Protein AF-0000000084336434 (afdb_homodimer)

pLDDT: mean 89.18, std 9.83, range [26.98, 98.44]

Solvent-accessible surface area (backbone atoms only — not comparable to full-atom values): 101647 Å² total; per-residue (Å²): 131,84,76,72,73,65,65,37,73,30,34,30,36,34,20,30,54,69,75,63,40,48,35,52,65,27,35,35,30,39,64,98,49,93,48,71,28,55,20,38,80,71,3,38,37,67,39,72,44,34,74,69,35,39,32,35,38,39,36,95,65,27,41,68,45,74,46,64,35,47,93,82,30,60,52,74,45,62,33,37,62,37,70,54,70,54,69,39,72,38,74,53,78,98,44,69,39,38,48,72,74,50,43,51,51,70,38,68,45,50,32,70,65,44,68,70,46,94,60,81,31,46,65,64,57,44,46,40,62,31,62,45,42,45,52,36,52,46,37,50,48,51,79,53,63,68,48,47,32,39,66,53,76,59,48,71,39,72,39,56,45,29,39,25,50,70,86,42,74,54,88,74,77,51,70,68,44,63,52,89,44,40,40,34,37,33,35,26,68,36,31,54,44,18,35,80,68,30,50,55,19,58,31,14,30,40,36,36,36,58,52,64,33,31,52,70,53,57,38,38,38,40,41,38,38,41,29,44,30,47,55,68,84,76,82,63,52,47,50,24,39,58,44,24,48,50,52,50,48,40,24,69,72,68,64,75,58,81,74,60,77,70,42,78,44,25,86,76,50,51,66,45,60,51,54,70,71,38,49,34,69,18,44,35,40,39,42,35,44,34,40,27,20,24,34,85,45,27,22,28,20,41,36,43,35,42,39,42,31,40,31,37,44,64,71,23,22,24,34,39,39,39,41,38,39,29,42,37,34,43,64,43,98,42,32,36,37,41,38,41,39,38,37,25,41,36,42,47,41,54,79,66,57,84,35,45,54,41,55,47,59,32,47,58,22,49,31,72,39,29,87,88,36,52,39,73,60,46,96,87,71,49,58,20,31,41,36,71,77,48,63,46,38,36,85,54,77,42,66,67,56,51,50,72,57,41,47,78,48,44,37,39,43,37,40,38,40,36,38,36,44,36,37,46,79,49,92,43,31,34,42,36,43,38,43,34,41,42,38,38,40,39,47,35,38,40,36,38,53,55,45,57,61,54,34,74,73,70,71,37,90,51,94,46,38,47,18,37,42,33,42,38,39,36,41,34,48,30,43,38,46,34,42,37,41,33,41,44,52,73,58,93,55,36,37,42,40,37,38,37,37,41,40,40,36,41,41,39,40,39,41,40,36,37,37,26,26,49,45,92,47,79,88,65,74,43,58,56,52,34,40,80,69,46,50,40,32,44,72,50,72,49,41,37,42,35,41,38,38,36,42,36,39,35,42,66,83,31,41,37,40,38,40,36,41,30,37,43,31,37,64,56,30,28,89,94,36,28,63,50,76,28,48,24,33,25,35,26,40,32,52,32,66,35,86,91,38,52,79,43,68,65,51,56,38,35,34,39,29,34,34,34,20,32,22,38,25,73,60,83,59,64,80,54,52,25,40,68,37,72,38,46,47,44,57,90,88,40,95,50,37,47,45,49,64,56,94,82,39,78,36,85,27,73,36,83,74,38,57,53,29,59,78,36,58,67,17,38,34,38,28,39,39,43,36,39,41,39,23,26,68,77,53,31,33,33,41,38,40,36,40,42,38,40,36,23,35,31,38,68,42,74,38,77,42,64,67,86,76,75,35,68,49,37,65,37,65,34,29,31,28,37,23,35,37,41,32,35,36,40,37,35,48,49,70,80,49,82,45,35,35,40,33,43,36,40,26,37,23,37,47,45,54,26,27,71,43,51,48,98,87,37,68,58,46,60,40,56,43,39,50,82,70,50,49,37,69,58,39,77,55,48,14,41,23,38,61,70,30,38,72,20,14,27,26,24,35,46,61,75,31,35,34,80,39,63,66,60,51,50,52,43,17,51,52,5,25,73,67,30,69,92,54,39,37,27,69,48,91,79,64,50,56,22,33,54,32,66,46,49,68,74,70,65,41,40,44,53,82,82,25,44,40,79,63,47,40,40,59,40,46,30,37,31,13,40,37,41,38,34,33,48,69,52,34,38,41,39,37,34,32,36,36,41,35,70,14,27,25,44,33,50,46,56,49,48,28,68,29,40,29,32,65,76,51,73,24,51,29,23,32,21,41,68,40,74,76,41,30,22,42,97,90,37,81,32,61,82,35,42,40,82,43,72,52,41,82,78,66,54,60,70,39,42,33,44,84,41,50,38,56,31,30,34,41,28,38,50,33,39,36,44,35,41,40,58,57,56,80,62,28,54,74,69,70,28,63,40,43,33,40,34,41,36,36,25,44,73,49,68,52,58,79,43,84,66,89,52,62,77,51,22,53,42,53,13,30,25,72,81,80,61,47,67,72,36,58,25,47,32,38,34,18,54,36,46,24,52,47,58,74,47,34,34,46,34,45,34,40,38,40,32,61,134,81,75,72,72,66,65,38,71,30,32,30,36,34,20,30,55,71,75,63,41,48,37,52,64,28,36,34,29,38,64,98,48,96,49,70,28,55,19,36,82,71,2,37,34,67,40,72,42,34,74,67,34,39,32,37,37,40,37,94,65,28,42,68,45,71,47,63,34,47,94,82,29,60,51,72,46,62,34,38,60,38,72,54,70,53,70,37,71,40,76,53,79,98,43,70,40,39,50,73,72,50,44,51,51,69,39,67,42,49,32,71,65,45,68,70,47,96,60,83,31,45,64,64,58,45,45,41,63,32,62,45,42,45,53,36,50,45,37,48,49,52,78,53,62,68,46,48,32,39,68,54,75,61,48,71,40,71,41,57,44,28,38,25,51,71,86,41,76,53,87,73,77,51,70,70,43,63,52,88,45,40,41,34,36,34,35,27,68,36,31,54,42,18,37,80,68,30,49,55,20,58,32,15,30,40,37,37,34,57,53,64,33,32,52,69,54,56,37,38,38,40,41,37,36,43,30,42,29,47,55,69,83,75,83,65,54,47,50,23,37,59,44,24,49,50,52,51,50,40,25,68,72,68,63,76,57,82,74,60,77,70,43,78,44,25,84,77,49,50,66,47,61,50,54,70,73,38,47,34,71,18,45,36,40,39,41,34,44,35,42,30,19,24,34,87,44,26,22,27,20,40,35,42,34,42,38,41,31,39,30,36,44,63,74,23,22,25,33,38,40,38,40,38,40,29,41,38,34,43,64,44,98,42,33,37,37,40,38,40,39,39,36,26,42,35,43,47,41,54,80,68,58,84,34,44,55,42,56,48,57,33,48,57,21,47,32,73,39,29,90,89,36,52,37,73,61,46,98,85,69,50,57,19,30,41,35,72,78,47,65,49,37,37,86,55,78,43,66,66,56,51,51,72,58,40,47,79,47,43,35,38,40,38,39,40,39,37,39,36,44,37,37,46,79,48,92,44,30,34,42,35,43,38,43,34,40,45,37,41,39,39,48,34,39,40,37,37,54,55,48,56,61,55,34,73,74,70,70,38,90,54,94,45,39,46,18,36,41,35,41,41,38,36,41,36,47,29,43,38,44,35,43,38,41,33,39,44,51,72,58,92,54,37,34,40,41,38,40,36,36,42,40,40,37,42,42,38,41,37,42,41,37,37,36,25,26,49,45,94,47,79,86,62,74,44,58,54,52,34,38,80,70,46,51,40,33,44,71,51,74,49,42,38,42,35,41,39,39,36,44,36,40,35,42,66,83,30,43,36,40,37,39,37,40,30,36,43,30,38,64,57,31,29,89,94,35,26,62,48,77,30,47,25,34,25,33,25,39,33,54,33,66,35,87,92,38,52,80,42,68,65,51,58,38,35,35,40,29,33,32,34,20,33,22,38,25,73,59,82,60,64,80,55,51,25,39,66,39,72,40,46,47,44,57,90,91,39,94,49,38,48,46,52,64,54,96,84,38,79,36,84,26,73,37,82,75,38,58,54,29,60,77,36,57,67,17,39,33,36,27,38,39,43,36,39,41,39,24,26,68,76,55,30,34,34,41,38,41,37,41,41,40,39,36,23,36,32,38,68,42,74,39,77,41,64,68,86,74,76,36,68,49,38,62,36,64,34,29,30,28,36,21,34,37,43,31,35,38,39,38,36,48,48,70,80,50,85,47,35,34,40,33,44,37,40,28,37,23,37,48,46,52,29,28,70,44,50,50,98,86,38,68,58,46,59,41,56,43,38,49,83,71,48,49,37,69,58,39,77,55,47,16,42,21,38,61,69,31,38,72,18,13,28,26,25,35,46,61,75,30,35,32,81,39,63,66,60,53,50,52,43,18,51,53,6,25,73,68,30,68,94,55,41,37,26,70,48,91,78,66,50,56,22,32,53,32,66,47,50,68,77,69,66,41,41,44,54,83,83,24,43,40,79,64,50,38,41,58,41,47,32,36,31,14,38,36,40,38,35,33,48,70,52,33,37,40,38,39,35,34,36,36,41,35,70,14,28,26,42,34,51,46,57,50,48,27,66,29,40,30,31,64,77,50,71,24,52,28,22,32,22,43,66,39,74,75,41,30,21,42,97,91,38,80,31,61,80,35,44,40,83,44,72,51,42,82,77,68,54,60,69,37,43,33,45,83,40,50,38,55,31,30,35,42,28,39,50,32,38,36,45,33,40,39,59,57,55,80,62,28,53,75,68,70,30,64,42,44,32,42,35,41,36,35,25,45,73,47,68,51,59,77,42,85,67,89,53,63,77,51,22,55,42,54,12,31,26,73,81,80,60,48,67,73,35,59,26,47,30,38,33,18,52,36,45,26,51,49,58,77,48,34,34,46,32,47,36,41,40,39,31,62

Secondary structure (DSSP, 8-state):
-------EEEEEEEEETTT--B-TT-EEEETTSS-EEE--TTSEEEEEE-TTPEEEEEETTEEEEEEE--TT-B--EEE-B---GGG-EEE-SSSEEEGGG--S-EEEEEHHHHHTS--SSGGGGGTTTSTTEEEEES--STT--EEEEESS---SS--PPEEEETTEEESS-STTS-GGGEEEEEEE-SHHHHGGGGGGGTT-EEEEEE----SSEEEEEEEEEEEEEPPPPPP-B--HHHHHHHHHHHHHHHS-----GGGG-GGGSPP--HHHHHB--EEEEEEEEEEEEE-SSEEEEEEEEEEEEE-SBTT-EEEEEEEEEEEEEEEETTEEEEEEEEEEEEEEE-TT-TT-TTHHHHS-S-----TT-SSSB-TTS-B----SSSTTTTT---HHHHHHH-EEEEEEEEEEEEEEEEEEEETTEEEEEEEEEEEEEEEEEEEE----HHHHHH----TTSS-EEEEEEEEEEEEEEEEEEEEEEEETTEEEEEEEEEEEEEEEEEEEEEEEE--S-TT---GGG-EEEEEEEEEEEEEEEEEEEEEEEEETTTEEEEEEEEEEEETTS-TTSSEEEEEEEEEEE-GGGSTTTTT-SSEEEEEEEEEEEEEEE-TTPPTTTTS-EEE-BB-TTSTTB--EEETTEEE---EEEE---TT---EEEEEEEEEEEEEEGGGTEEEEEEEEEEEEEEEEEEEE--GGGT-SEEEEEEEEEEEEEEEEEEEEEEE-SSSEEEEEEEEEEE-EEEEEE--SS-SEEE-SEE-TT--STT-S--BEEETTS-TT-EEEBPEEEE---HHHHHHHHHHHHHH-TTS--SS-TT--TTSEEE--SSSSSS--GGG-EEEE-SS-SEEEEEEEEEEETTEEEEEEEEEEES-EEE-HHHHHHT-SBPTTSS-B---BHHHHHH--BTTB--SSSPPP-S-HHHH-TTSSBGGGEEE--EEEEEEEEEEEEPPHHHHHTTT-SEEEEEEEEES--EEE---SS-S---EEEEEETTT--SSEEEEEEETB-SSPPPP--EEEEEEEEE-/-------EEEEEEEEETTT--B-TT-EEEETTSS-EEE--TTSEEEEEE-TTPEEEEEETTEEEEEEE--TT-B--EEEPB---GGG-EEE-SSSEEEGGG--S-EEEEEHHHHHTS--SSGGGGGTTTSTTEEEEES--STT--EEEEESS---SS--PPEEEETTEEESS-STTS-GGGEEEEEEE-SHHHHGGGGGGGTT-EEEEEE----SSEEEEEEEEEEEEEPPPP---B--HHHHHHHHHHHHHHHS-----GGGG-GGGSPP--HHHHHB--EEEEEEEEEEEEE-SSEEEEEEEEEEEEE-SBTT-EEEEEEEEEEEEEEEETTEEEEEEEEEEEEEEE-TT-TT-TTHHHHS-S-----TT-SSSB-TTS-B----SSSTTTTT---HHHHHHH-EEEEEEEEEEEEEEEEEEEETTEEEEEEEEEEEEEEEEEEEE----HHHHHH----TTSS-EEEEEEEEEEEEEEEEEEEEEEEETTEEEEEEEEEEEEEEEEEEEEEEEE--S-TT---GGG-EEEEEEEEEEEEEEEEEEEEEEEEETTTEEEEEEEEEEEETTS-TTSSEEEEEEEEEEE-GGGSTTTTT-SSEEEEEEEEEEEEEEE-TTPPTTTTS-EEE-BB-TTSTTB--EEETTEEE---EEEE---TT---EEEEEEEEEEEEEEGGGTEEEEEEEEEEEEEEEEEEEE--GGGT-SEEEEEEEEEEEEEEEEEEEEEEE-SSSEEEEEEEEEEE-EEEEEE--SS-SEEE-SEE-TT--STT-S--BEEETTS-TT-EEEB-EEEE---HHHHHHHHHHHHHH-TTS--SS-TT--TTSEEE--SSSSSS--GGG-EEEE-SS-SEEEEEEEEEEETTEEEEEEEEEEES-EEE-HHHHHHT-SBPTTSS-B---BHHHHHH--BTTB--SSSPPP-S-HHHH-TTSSBGGGEEE--EEEEEEEEEEEEPPHHHHHTTT-SEEEEEEEEES--EEE---SS-S---EEEEEETTT--SSEEEEEEETB-SSPPPP--EEEEEEEEE-

Radius of gyration: 41.26 Å; Cα contacts (8 Å, |Δi|>4): 5924; chains: 2; bounding box: 124×119×95 Å

Sequence (2086 aa):
MFGYAQNGKVTGKVTDTEKGLPLPGVTVKVQGAGDIAITDVNGAFSIKAAPNSKLSFSFIGFTTQEATVGASGIVNIKLAPDTKSLSEVVVVGYGTTKRKDLTGSVASVSAAQIEQVPVTSVDQALQGRAAGVQVVNNDGAPGNGVTVVIRGVGSFGTSDPLYVVDGYPITGGLNNINPSDIASIDVLKDASATAIYGVRAANGVVIVTTKKGKRDGVQISFDSYASLQAKPKKYKVLNAQQWATLANEDHATEGTFTELPEWSNPSALTNVDWQDEVYRTGLKQNYNLAIRGGNEKVQSAVSIGYYDQKGIVLGSYYKRFNMSANVDYSVAKWLKSSTSTKYSRQDQNNPFGTGSLQQLTELIPTITGNKLTNLAKDGNGNYGFYNPVNIYTKSWNNPLYTIEQNDYKNLNNYFLGNTSLEATIIDGLKIKTNAGINVSDFSGYFFQPEDDRSSDQYGLGGANQLSQYSQSANNTFEYLWENTISYDKTFGKHAISFVGGVSQQENTYRIIGGAGNNLPSNGIRDLGQVQNLTAYGSQVTYSLASQFGRLSYKFDDRYLITGTVRRDGSSKFDKGHQYGVFPSAAVAWRAKQESFLKNVDWLSDLKFRGGWGEVGNQGNTGNFQYAALYSSGGGASTSTNVGYPFGKVYQPGVALTQLENPNLKWETDQQTDIGMDIAFLHGDLTFTADYYNKKSKDFLLAVQTPNQTGFAYQTQNVGSIDNKGFEFSLNYHHQANKDFNYGVGLNITTVSNKLLSVSRASTYVDNLVTLTSLTATGWSNFSRTNIGQPIGEFFGYKSLGIFQSQAQINALNASAAAKNPSNPYYQNSTTQPGDRYFADTNGDGQVTASDRVSLGSPLPKFYGGLTLDASYKAFDFNAYFYGTYGNKIFNYQQRMMESFQAPGFVGVENVGLDYYQNHWTPTNPSNRYARVTYNDDVSGNNVASSVYVENGSYLRLKNFTVGYTLPSVFTKKISLSKVRFYVSGQNLFTITKYSGLDPEIGTGAGTNTTTGATSQASATASGIDQGNYANTKFYTLGVNVTFMFGYAQNGKVTGKVTDTEKGLPLPGVTVKVQGAGDIAITDVNGAFSIKAAPNSKLSFSFIGFTTQEATVGASGIVNIKLAPDTKSLSEVVVVGYGTTKRKDLTGSVASVSAAQIEQVPVTSVDQALQGRAAGVQVVNNDGAPGNGVTVVIRGVGSFGTSDPLYVVDGYPITGGLNNINPSDIASIDVLKDASATAIYGVRAANGVVIVTTKKGKRDGVQISFDSYASLQAKPKKYKVLNAQQWATLANEDHATEGTFTELPEWSNPSALTNVDWQDEVYRTGLKQNYNLAIRGGNEKVQSAVSIGYYDQKGIVLGSYYKRFNMSANVDYSVAKWLKSSTSTKYSRQDQNNPFGTGSLQQLTELIPTITGNKLTNLAKDGNGNYGFYNPVNIYTKSWNNPLYTIEQNDYKNLNNYFLGNTSLEATIIDGLKIKTNAGINVSDFSGYFFQPEDDRSSDQYGLGGANQLSQYSQSANNTFEYLWENTISYDKTFGKHAISFVGGVSQQENTYRIIGGAGNNLPSNGIRDLGQVQNLTAYGSQVTYSLASQFGRLSYKFDDRYLITGTVRRDGSSKFDKGHQYGVFPSAAVAWRAKQESFLKNVDWLSDLKFRGGWGEVGNQGNTGNFQYAALYSSGGGASTSTNVGYPFGKVYQPGVALTQLENPNLKWETDQQTDIGMDIAFLHGDLTFTADYYNKKSKDFLLAVQTPNQTGFAYQTQNVGSIDNKGFEFSLNYHHQANKDFNYGVGLNITTVSNKLLSVSRASTYVDNLVTLTSLTATGWSNFSRTNIGQPIGEFFGYKSLGIFQSQAQINALNASAAAKNPSNPYYQNSTTQPGDRYFADTNGDGQVTASDRVSLGSPLPKFYGGLTLDASYKAFDFNAYFYGTYGNKIFNYQQRMMESFQAPGFVGVENVGLDYYQNHWTPTNPSNRYARVTYNDDVSGNNVASSVYVENGSYLRLKNFTVGYTLPSVFTKKISLSKVRFYVSGQNLFTITKYSGLDPEIGTGAGTNTTTGATSQASATASGIDQGNYANTKFYTLGVNVTF

InterPro domains:
  IPR000531 TonB-dependent receptor-like, beta-barrel [PF00593] (378-839)
  IPR008969 Carboxypeptidase-like, regulatory domain superfamily [SSF49464] (7-89)
  IPR012910 TonB-dependent receptor, plug domain [PF07715] (99-205)
  IPR023996 TonB-dependent outer membrane protein, SusC/RagA [TIGR04056] (9-1043)
  IPR023997 TonB-dependent outer membrane protein SusC/RagA, conserved site [TIGR04057] (181-211)
  IPR036942 TonB-dependent receptor-like, beta-barrel domain superfamily [G3DSA:2.40.170.20] (279-790)
  IPR037066 TonB-dependent receptor, plug domain superfamily [G3DSA:2.170.130.10] (81-216)
  IPR039426 TonB-dependent receptor-like [PS52016] (98-1043)

Foldseek 3Di:
DPPPQFFDKAKEFEAAPQFRATDFQWWKDFVPDPWIWTAHNRRMTITTGGQQTKIWTDDPQWDIDIDGQHPVRYDYYHTYRCPFQQQDWDDFAPDIDGNLFDQFDKDKDFLVQLVQDPDQFQLVSCDFRGWQWHWFFFFPFPLGDIAIFGQDDFFFFHLHAFEAEQNRGDDDGRSQPDSNFWGMKMKGHFCQRQPSVFARHLRTYIYTYGDKADAADKKKKKWKWKKKFDWFDDFFFDWQLLLLVQLVVQCVVVVPRDDDPVSVPSVPFDFAQLSVVFFAMKMKIKIKMKMWYHHDFKTKIKMWMWIKIDHRTQLWIKIKIKIKMKMKGPPDPFKIKIKIKMKMKMKTDDQQPFLRQLLSRWANRWFPQQPVDGYCADPVGDGGAHNCPDQFGNPDGRVVCSSVQKDKTKMKMKMKIKMKMWGHPDVQKIKMKIKIKIKMKIWMKIKHCADCRCCVPPVDDDPRRKIKMKIKMKMKIKMKIKIKIWGWDDDDQKTKIKMKIKMKMKMKMKMKMKMAIHAVHRVDHDLVRHPPMDIDIDMDMKMKIKIKMKMWMGGNSFKIKIKMKMKMAIQQAAPPARIDIKIKMKIKGWPCVDPVNVPPAQWQTKMKMKMKIKHWYPAPDDGPLQDFDKDLFDDPPDPRFPWDDDVNRTDGDIDTAHDHRNPDHIKMKIKIKIKMWTAGPNSQKIKIKMKMKIKIFQHWDWDQDPCVVVAGTGIGRWFMKMKIWMKMKIKGKDDPDSFKIKIKIKIKIFIDIFTATGDPVDFKDWNQFADPLQQAPQPRTQAIHGGGGHAQFGKFWAWPFWAAAPVVQVVLLCQLCVQPVVRSGQEAPPAGGQAIHTDQCPPSSHDDSVNMDGQFAQDFRMWHKMKIWMGGHQKIKIWIKIKTFRGKAQEVSQLSQQAQEDGNGQHGTIHGPVLSVQRDDNVRHTRQHGHYHRCCVRRVRRHNYNSRIGTLIKMFRAKIKMKGKDDCVVQVVVPWRIKMKMKMKGRPDMDDPDPDRHSSHAWFWAARPRPRDGRGTTPNRTRYNSPRHDDGMMIMIMMMTMD/DPPPQFFDKAKEFEAAPQQRATDFQWWKDFPPDPWIWTAHNRRMTITTGGQQTKIWTDDVQWDIDIDGQHPVRYDYYHTYRCPFQQQDWDDFAPDIDGNLFDQFDKDKDFLVQLVQDPDQFQLVSCDFRGWQWHWFFFFPFPLGDIAIFGQDDFFFFHLHAFEAEQNRGDDDGRSQPDSNFWGMKMKGHFCQRQVSVFARHLRTYIYTYGDKADAADKKKWKWKWKKKFDWFDDFFFDWQLLLLVQLVVQCVVVVPRDDDPVSVPSVPFDFAQLSVVFFAMKMKIKIKMKMWYHHPFKTKIKMWMWIKIDHRTQLWIKIKIKIKMKMKGPPDPFKIKIKIKMKMKMKTDDQQPFLRQLLSRWANRWFPQQPVDGYCADPVGDGGAHNCPDQFGNPDGRVVCSSVQKDKTKMKMKMKIKMKMWGHPDVQKIKMKIKIKIKMKIWMKIKHCADCRCCVPPVDDDPRRKIKMKIKMKMKIKMKIKIKIWGWDDDDQKTKIKMKIKMKMKMKMKMKMKMAIHAVHRVDHDLVRHPPMDIDIDMDMKMKIKIKMKMWMGGNSFKIKIKMKMKMAIQQAAPPARIDIKIKMKIKGWPCVDPVNVPPAQWQTKMKMKMKIKHWYPAPDDGPLQHFDKDLFDDPPDPRFPWDDDVNRTDGDIDGAHDHHNPAHIKMKIKIKIKMWTAGPNSQKIKIKMKMKIKIFQHWDWDQDPCVVVAGTGIGRWFMKMKIWMKMKIKGKDDPDSFKIKIKIKIKIFIDIFTATGHPVDQKDWNQFADPLQQAPQPRTQAIHGGGGHAQFGKFWAWPFWAAAPVVQVVLLCQLCVQPVVRSGQEAPPAGGQAIDTDQCPPSSHDDSVNMDGQFAQDFRMWHKMKIWMGGHQKIKIWIKIKTFRGKAQEVSQLSQQAQEDGNGQHGTIHGPVLSVQRDDNVRHTRQHGHYHRCCVRRVRRHNYNSRIGTLIKMFRAKIKMKGKDDCVVQVVVPWRIKMKMKMKGRPDMDDPDPDRHSSHAWFWAARPRPRDGRGTTPNRTRYNSPRHDDGMMIMIMMMTMD

Structure (mmCIF, N/CA/C/O backbone):
data_AF-0000000084336434-model_v1
#
loop_
_entity.id
_entity.type
_entity.pdbx_description
1 polymer 'TonB-dependent receptor plug domain-containing protein'
#
loop_
_atom_site.group_PDB
_atom_site.id
_atom_site.type_symbol
_atom_site.label_atom_id
_atom_site.label_alt_id
_atom_site.label_comp_id
_atom_site.label_asym_id
_atom_site.label_entity_id
_atom_site.label_seq_id
_atom_site.pdbx_PDB_ins_code
_atom_site.Cartn_x
_atom_site.Cartn_y
_atom_site.Cartn_z
_atom_site.occupancy
_atom_site.B_iso_or_equiv
_atom_site.auth_seq_id
_atom_site.auth_comp_id
_atom_site.auth_asym_id
_atom_site.auth_atom_id
_atom_site.pdbx_PDB_model_num
ATOM 1 N N . MET A 1 1 ? 69.5 30.953 -20.438 1 26.98 1 MET A N 1
ATOM 2 C CA . MET A 1 1 ? 69.562 30.141 -19.219 1 26.98 1 MET A CA 1
ATOM 3 C C . MET A 1 1 ? 68.25 30.109 -18.484 1 26.98 1 MET A C 1
ATOM 5 O O . MET A 1 1 ? 67.938 31.031 -17.734 1 26.98 1 MET A O 1
ATOM 9 N N . PHE A 1 2 ? 67.25 29.656 -19.125 1 31.67 2 PHE A N 1
ATOM 10 C CA . PHE A 1 2 ? 65.875 29.438 -18.656 1 31.67 2 PHE A CA 1
ATOM 11 C C . PHE A 1 2 ? 65.875 28.531 -17.438 1 31.67 2 PHE A C 1
ATOM 13 O O . PHE A 1 2 ? 66.25 27.359 -17.531 1 31.67 2 PHE A O 1
ATOM 20 N N . GLY A 1 3 ? 66.25 29.047 -16.25 1 33.75 3 GLY A N 1
ATOM 21 C CA . GLY A 1 3 ? 66.125 28.391 -14.961 1 33.75 3 GLY A CA 1
ATOM 22 C C . GLY A 1 3 ? 64.812 27.703 -14.773 1 33.75 3 GLY A C 1
ATOM 23 O O . GLY A 1 3 ? 63.75 28.344 -14.828 1 33.75 3 GLY A O 1
ATOM 24 N N . TYR A 1 4 ? 64.688 26.469 -15.258 1 39.84 4 TYR A N 1
ATOM 25 C CA . TYR A 1 4 ? 63.594 25.594 -14.914 1 39.84 4 TYR A CA 1
ATOM 26 C C . TYR A 1 4 ? 63.375 25.578 -13.406 1 39.84 4 TYR A C 1
ATOM 28 O O . TYR A 1 4 ? 64.25 25.141 -12.641 1 39.84 4 TYR A O 1
ATOM 36 N N . ALA A 1 5 ? 62.75 26.5 -12.922 1 44 5 ALA A N 1
ATOM 37 C CA . ALA A 1 5 ? 62.281 26.438 -11.539 1 44 5 ALA A CA 1
ATOM 38 C C . ALA A 1 5 ? 61.781 25.047 -11.188 1 44 5 ALA A C 1
ATOM 40 O O . ALA A 1 5 ? 60.875 24.531 -11.852 1 44 5 ALA A O 1
ATOM 41 N N . GLN A 1 6 ? 62.594 24.203 -10.688 1 51.62 6 GLN A N 1
ATOM 42 C CA . GLN A 1 6 ? 62.406 22.828 -10.25 1 51.62 6 GLN A CA 1
ATOM 43 C C . GLN A 1 6 ? 61.188 22.719 -9.336 1 51.62 6 GLN A C 1
ATOM 45 O O . GLN A 1 6 ? 61.062 23.469 -8.367 1 51.62 6 GLN A O 1
ATOM 50 N N . ASN A 1 7 ? 60.125 22.188 -9.781 1 61.62 7 ASN A N 1
ATOM 51 C CA . ASN A 1 7 ? 58.938 21.828 -8.992 1 61.62 7 ASN A CA 1
ATOM 52 C C . ASN A 1 7 ? 59.344 21.031 -7.754 1 61.62 7 ASN A C 1
ATOM 54 O O . ASN A 1 7 ? 60.031 20 -7.859 1 61.62 7 ASN A O 1
ATOM 58 N N . GLY A 1 8 ? 59.406 21.703 -6.555 1 73.31 8 GLY A N 1
ATOM 59 C CA . GLY A 1 8 ? 59.656 21 -5.309 1 73.31 8 GLY A CA 1
ATOM 60 C C . GLY A 1 8 ? 58.406 20.453 -4.66 1 73.31 8 GLY A C 1
ATOM 61 O O . GLY A 1 8 ? 57.281 20.828 -5.051 1 73.31 8 GLY A O 1
ATOM 62 N N . LYS A 1 9 ? 58.625 19.531 -3.799 1 78.69 9 LYS A N 1
ATOM 63 C CA . LYS A 1 9 ? 57.562 18.969 -2.973 1 78.69 9 LYS A CA 1
ATOM 64 C C . LYS A 1 9 ? 57.094 19.953 -1.907 1 78.69 9 LYS A C 1
ATOM 66 O O . LYS A 1 9 ? 57.906 20.422 -1.1 1 78.69 9 LYS A O 1
ATOM 71 N N . VAL A 1 10 ? 55.906 20.375 -2.025 1 82.88 10 VAL A N 1
ATOM 72 C CA . VAL A 1 10 ? 55.281 21.234 -1.03 1 82.88 10 VAL A CA 1
ATOM 73 C C . VAL A 1 10 ? 54.375 20.406 -0.132 1 82.88 10 VAL A C 1
ATOM 75 O O . VAL A 1 10 ? 53.531 19.625 -0.621 1 82.88 10 VAL A O 1
ATOM 78 N N . THR A 1 11 ? 54.625 20.516 1.176 1 85.06 11 THR A N 1
ATOM 79 C CA . THR A 1 11 ? 53.812 19.812 2.158 1 85.06 11 THR A CA 1
ATOM 80 C C . THR A 1 11 ? 53.156 20.797 3.107 1 85.06 11 THR A C 1
ATOM 82 O O . THR A 1 11 ? 53.594 21.938 3.24 1 85.06 11 THR A O 1
ATOM 85 N N . GLY A 1 12 ? 52.031 20.484 3.609 1 82.44 12 GLY A N 1
ATOM 86 C CA . GLY A 1 12 ? 51.344 21.312 4.582 1 82.44 12 GLY A CA 1
ATOM 87 C C . GLY A 1 12 ? 50.156 20.625 5.211 1 82.44 12 GLY A C 1
ATOM 88 O O . GLY A 1 12 ? 49.875 19.453 4.93 1 82.44 12 GLY A O 1
ATOM 89 N N . LYS A 1 13 ? 49.562 21.344 6.145 1 82.06 13 LYS A N 1
ATOM 90 C CA . LYS A 1 13 ? 48.344 20.891 6.84 1 82.06 13 LYS A CA 1
ATOM 91 C C . LYS A 1 13 ? 47.219 21.906 6.68 1 82.06 13 LYS A C 1
ATOM 93 O O . LYS A 1 13 ? 47.438 23.109 6.742 1 82.06 13 LYS A O 1
ATOM 98 N N . VAL A 1 14 ? 46.156 21.406 6.332 1 81.25 14 VAL A N 1
ATOM 99 C CA . VAL A 1 14 ? 44.938 22.234 6.285 1 81.25 14 VAL A CA 1
ATOM 100 C C . VAL A 1 14 ? 44.062 21.938 7.504 1 81.25 14 VAL A C 1
ATOM 102 O O . VAL A 1 14 ? 43.719 20.797 7.766 1 81.25 14 VAL A O 1
ATOM 105 N N . THR A 1 15 ? 43.781 22.906 8.203 1 77.19 15 THR A N 1
ATOM 106 C CA . THR A 1 15 ? 42.938 22.812 9.383 1 77.19 15 THR A CA 1
ATOM 107 C C . THR A 1 15 ? 41.75 23.766 9.273 1 77.19 15 THR A C 1
ATOM 109 O O . THR A 1 15 ? 41.75 24.688 8.445 1 77.19 15 THR A O 1
ATOM 112 N N . ASP A 1 16 ? 40.656 23.484 9.961 1 68.81 16 ASP A N 1
ATOM 113 C CA . ASP A 1 16 ? 39.531 24.391 10.039 1 68.81 16 ASP A CA 1
ATOM 114 C C . ASP A 1 16 ? 39.844 25.578 10.938 1 68.81 16 ASP A C 1
ATOM 116 O O . ASP A 1 16 ? 40.469 25.438 11.984 1 68.81 16 ASP A O 1
ATOM 120 N N . THR A 1 17 ? 39.438 26.766 10.422 1 64.56 17 THR A N 1
ATOM 121 C CA . THR A 1 17 ? 39.719 27.953 11.203 1 64.56 17 THR A CA 1
ATOM 122 C C . THR A 1 17 ? 39.031 27.891 12.57 1 64.56 17 THR A C 1
ATOM 124 O O . THR A 1 17 ? 39.531 28.453 13.547 1 64.56 17 THR A O 1
ATOM 127 N N . GLU A 1 18 ? 37.844 27.344 12.656 1 54.44 18 GLU A N 1
ATOM 128 C CA . GLU A 1 18 ? 37.031 27.422 13.859 1 54.44 18 GLU A CA 1
ATOM 129 C C . GLU A 1 18 ? 37.5 26.406 14.906 1 54.44 18 GLU A C 1
ATOM 131 O O . GLU A 1 18 ? 37.594 26.734 16.094 1 54.44 18 GLU A O 1
ATOM 136 N N . LYS A 1 19 ? 37.875 25.141 14.586 1 53.88 19 LYS A N 1
ATOM 137 C CA . LYS A 1 19 ? 38.156 24.078 15.547 1 53.88 19 LYS A CA 1
ATOM 138 C C . LYS A 1 19 ? 39.625 23.672 15.508 1 53.88 19 LYS A C 1
ATOM 140 O O . LYS A 1 19 ? 40.062 22.844 16.312 1 53.88 19 LYS A O 1
ATOM 145 N N . GLY A 1 20 ? 40.281 24.156 14.664 1 60.59 20 GLY A N 1
ATOM 146 C CA . GLY A 1 20 ? 41.656 23.797 14.508 1 60.59 20 GLY A CA 1
ATOM 147 C C . GLY A 1 20 ? 41.875 22.344 14.156 1 60.59 20 GLY A C 1
ATOM 148 O O . GLY A 1 20 ? 43 21.812 14.305 1 60.59 20 GLY A O 1
ATOM 149 N N . LEU A 1 21 ? 40.875 21.766 13.859 1 64.44 21 LEU A N 1
ATOM 150 C CA . LEU A 1 21 ? 40.938 20.344 13.539 1 64.44 21 LEU A CA 1
ATOM 151 C C . LEU A 1 21 ? 41.406 20.141 12.102 1 64.44 21 LEU A C 1
ATOM 153 O O . LEU A 1 21 ? 41.094 20.938 11.219 1 64.44 21 LEU A O 1
ATOM 157 N N . PRO A 1 22 ? 42.219 19.031 11.883 1 73.06 22 PRO A N 1
ATOM 158 C CA . PRO A 1 22 ? 42.594 18.734 10.5 1 73.06 22 PRO A CA 1
ATOM 159 C C . PRO A 1 22 ? 41.375 18.5 9.602 1 73.06 22 PRO A C 1
ATOM 161 O O . PRO A 1 22 ? 40.375 17.906 10.031 1 73.06 22 PRO A O 1
ATOM 164 N N . LEU A 1 23 ? 41.312 19.203 8.523 1 72.62 23 LEU A N 1
ATOM 165 C CA . LEU A 1 23 ? 40.25 19.031 7.539 1 72.62 23 LEU A CA 1
ATOM 166 C C . LEU A 1 23 ? 40.625 18 6.492 1 72.62 23 LEU A C 1
ATOM 168 O O . LEU A 1 23 ? 41.438 18.281 5.598 1 72.62 23 LEU A O 1
ATOM 172 N N . PRO A 1 24 ? 40.094 16.859 6.684 1 70 24 PRO A N 1
ATOM 173 C CA . PRO A 1 24 ? 40.344 15.883 5.613 1 70 24 PRO A CA 1
ATOM 174 C C . PRO A 1 24 ? 39.5 16.141 4.371 1 70 24 PRO A C 1
ATOM 176 O O . PRO A 1 24 ? 38.375 16.641 4.477 1 70 24 PRO A O 1
ATOM 179 N N . GLY A 1 25 ? 40.031 15.906 3.07 1 68.75 25 GLY A N 1
ATOM 180 C CA . GLY A 1 25 ? 39.281 15.984 1.837 1 68.75 25 GLY A CA 1
ATOM 181 C C . GLY A 1 25 ? 39.312 17.359 1.188 1 68.75 25 GLY A C 1
ATOM 182 O O . GLY A 1 25 ? 38.562 17.641 0.271 1 68.75 25 GLY A O 1
ATOM 183 N N . VAL A 1 26 ? 40.188 18.266 1.746 1 75.19 26 VAL A N 1
ATOM 184 C CA . VAL A 1 26 ? 40.375 19.562 1.122 1 75.19 26 VAL A CA 1
ATOM 185 C C . VAL A 1 26 ? 41.125 19.406 -0.2 1 75.19 26 VAL A C 1
ATOM 187 O O . VAL A 1 26 ? 42.188 18.781 -0.25 1 75.19 26 VAL A O 1
ATOM 190 N N . THR A 1 27 ? 40.562 19.875 -1.136 1 78.88 27 THR A N 1
ATOM 191 C CA . THR A 1 27 ? 41.25 19.891 -2.426 1 78.88 27 THR A CA 1
ATOM 192 C C . THR A 1 27 ? 42.281 21.016 -2.471 1 78.88 27 THR A C 1
ATOM 194 O O . THR A 1 27 ? 41.969 22.188 -2.301 1 78.88 27 THR A O 1
ATOM 197 N N . VAL A 1 28 ? 43.562 20.641 -2.66 1 82.31 28 VAL A N 1
ATOM 198 C CA . VAL A 1 28 ? 44.688 21.562 -2.844 1 82.31 28 VAL A CA 1
ATOM 199 C C . VAL A 1 28 ? 45.094 21.578 -4.309 1 82.31 28 VAL A C 1
ATOM 201 O O . VAL A 1 28 ? 45.531 20.547 -4.844 1 82.31 28 VAL A O 1
ATOM 204 N N . LYS A 1 29 ? 44.969 22.672 -4.902 1 80.38 29 LYS A N 1
ATOM 205 C CA . LYS A 1 29 ? 45.25 22.797 -6.32 1 80.38 29 LYS A CA 1
ATOM 206 C C . LYS A 1 29 ? 46.344 23.875 -6.551 1 80.38 29 LYS A C 1
ATOM 208 O O . LYS A 1 29 ? 46.281 24.938 -5.945 1 80.38 29 LYS A O 1
ATOM 213 N N . VAL A 1 30 ? 47.406 23.578 -7.41 1 79.19 30 VAL A N 1
ATOM 214 C CA . VAL A 1 30 ? 48.344 24.594 -7.863 1 79.19 30 VAL A CA 1
ATOM 215 C C . VAL A 1 30 ? 47.719 25.453 -8.953 1 79.19 30 VAL A C 1
ATOM 217 O O . VAL A 1 30 ? 47.312 24.938 -10 1 79.19 30 VAL A O 1
ATOM 220 N N . GLN A 1 31 ? 47.531 26.734 -8.609 1 73.19 31 GLN A N 1
ATOM 221 C CA . GLN A 1 31 ? 46.906 27.625 -9.586 1 73.19 31 GLN A CA 1
ATOM 222 C C . GLN A 1 31 ? 47.781 27.734 -10.852 1 73.19 31 GLN A C 1
ATOM 224 O O . GLN A 1 31 ? 48.969 28 -10.766 1 73.19 31 GLN A O 1
ATOM 229 N N . GLY A 1 32 ? 47.188 27.516 -12.008 1 66.31 32 GLY A N 1
ATOM 230 C CA . GLY A 1 32 ? 47.906 27.609 -13.281 1 66.31 32 GLY A CA 1
ATOM 231 C C . GLY A 1 32 ? 48.594 26.312 -13.68 1 66.31 32 GLY A C 1
ATOM 232 O O . GLY A 1 32 ? 49.125 26.203 -14.781 1 66.31 32 GLY A O 1
ATOM 233 N N . ALA A 1 33 ? 48.688 25.328 -12.703 1 64.69 33 ALA A N 1
ATOM 234 C CA . ALA A 1 33 ? 49.25 24.016 -13.031 1 64.69 33 ALA A CA 1
ATOM 235 C C . ALA A 1 33 ? 48.219 22.922 -12.789 1 64.69 33 ALA A C 1
ATOM 237 O O . ALA A 1 33 ? 47.219 23.141 -12.109 1 64.69 33 ALA A O 1
ATOM 238 N N . GLY A 1 34 ? 48.156 21.828 -13.539 1 66.31 34 GLY A N 1
ATOM 239 C CA . GLY A 1 34 ? 47.219 20.719 -13.477 1 66.31 34 GLY A CA 1
ATOM 240 C C . GLY A 1 34 ? 47.438 19.812 -12.273 1 66.31 34 GLY A C 1
ATOM 241 O O . GLY A 1 34 ? 46.719 18.828 -12.102 1 66.31 34 GLY A O 1
ATOM 242 N N . ASP A 1 35 ? 48.219 20.141 -11.297 1 72.5 35 ASP A N 1
ATOM 243 C CA . ASP A 1 35 ? 48.469 19.281 -10.148 1 72.5 35 ASP A CA 1
ATOM 244 C C . ASP A 1 35 ? 47.469 19.516 -9.039 1 72.5 35 ASP A C 1
ATOM 246 O O . ASP A 1 35 ? 47.156 20.656 -8.703 1 72.5 35 ASP A O 1
ATOM 250 N N . ILE A 1 36 ? 46.875 18.562 -8.602 1 76.44 36 ILE A N 1
ATOM 251 C CA . ILE A 1 36 ? 45.875 18.578 -7.543 1 76.44 36 ILE A CA 1
ATOM 252 C C . ILE A 1 36 ? 46.25 17.594 -6.441 1 76.44 36 ILE A C 1
ATOM 254 O O . ILE A 1 36 ? 46.781 16.516 -6.727 1 76.44 36 ILE A O 1
ATOM 258 N N . ALA A 1 37 ? 46.156 18.047 -5.16 1 79.44 37 ALA A N 1
ATOM 259 C CA . ALA A 1 37 ? 46.281 17.172 -3.998 1 79.44 37 ALA A CA 1
ATOM 260 C C . ALA A 1 37 ? 45.062 17.297 -3.09 1 79.44 37 ALA A C 1
ATOM 262 O O . ALA A 1 37 ? 44.344 18.312 -3.119 1 79.44 37 ALA A O 1
ATOM 263 N N . ILE A 1 38 ? 44.75 16.297 -2.355 1 78.62 38 ILE A N 1
ATOM 264 C CA . ILE A 1 38 ? 43.688 16.281 -1.363 1 78.62 38 ILE A CA 1
ATOM 265 C C . ILE A 1 38 ? 44.25 16 0.018 1 78.62 38 ILE A C 1
ATOM 267 O O . ILE A 1 38 ? 45.125 15.133 0.166 1 78.62 38 ILE A O 1
ATOM 271 N N . THR A 1 39 ? 43.781 16.703 1.014 1 79.06 39 THR A N 1
ATOM 272 C CA . THR A 1 39 ? 44.281 16.516 2.361 1 79.06 39 THR A CA 1
ATOM 273 C C . THR A 1 39 ? 43.875 15.148 2.91 1 79.06 39 THR A C 1
ATOM 275 O O . THR A 1 39 ? 42.781 14.656 2.58 1 79.06 39 THR A O 1
ATOM 278 N N . ASP A 1 40 ? 44.719 14.562 3.732 1 73.44 40 ASP A N 1
ATOM 279 C CA . ASP A 1 40 ? 44.438 13.281 4.371 1 73.44 40 ASP A CA 1
ATOM 280 C C . ASP A 1 40 ? 43.688 13.477 5.68 1 73.44 40 ASP A C 1
ATOM 282 O O . ASP A 1 40 ? 43.281 14.594 6 1 73.44 40 ASP A O 1
ATOM 286 N N . VAL A 1 41 ? 43.469 12.445 6.441 1 69.88 41 VAL A N 1
ATOM 287 C CA . VAL A 1 41 ? 42.656 12.453 7.648 1 69.88 41 VAL A CA 1
ATOM 288 C C . VAL A 1 41 ? 43.281 13.406 8.68 1 69.88 41 VAL A C 1
ATOM 290 O O . VAL A 1 41 ? 42.594 13.852 9.602 1 69.88 41 VAL A O 1
ATOM 293 N N . ASN A 1 42 ? 44.5 13.586 8.602 1 72.5 42 ASN A N 1
ATOM 294 C CA . ASN A 1 42 ? 45.156 14.5 9.516 1 72.5 42 ASN A CA 1
ATOM 295 C C . ASN A 1 42 ? 45.25 15.914 8.938 1 72.5 42 ASN A C 1
ATOM 297 O O . ASN A 1 42 ? 45.938 16.766 9.469 1 72.5 42 ASN A O 1
ATOM 301 N N . GLY A 1 43 ? 44.594 16.109 7.828 1 75.81 43 GLY A N 1
ATOM 302 C CA . GLY A 1 43 ? 44.594 17.391 7.145 1 75.81 43 GLY A CA 1
ATOM 303 C C . GLY A 1 43 ? 45.875 17.656 6.387 1 75.81 43 GLY A C 1
ATOM 304 O O . GLY A 1 43 ? 46.125 18.781 5.93 1 75.81 43 GLY A O 1
ATOM 305 N N . ALA A 1 44 ? 46.75 16.703 6.316 1 79.69 44 ALA A N 1
ATOM 306 C CA . ALA A 1 44 ? 48.062 16.891 5.664 1 79.69 44 ALA A CA 1
ATOM 307 C C . ALA A 1 44 ? 47.938 16.703 4.156 1 79.69 44 ALA A C 1
ATOM 309 O O . ALA A 1 44 ? 47.156 15.883 3.684 1 79.69 44 ALA A O 1
ATOM 310 N N . PHE A 1 45 ? 48.688 17.547 3.371 1 81.44 45 PHE A N 1
ATOM 311 C CA . PHE A 1 45 ? 48.75 17.391 1.925 1 81.44 45 PHE A CA 1
ATOM 312 C C . PHE A 1 45 ? 50.188 17.453 1.445 1 81.44 45 PHE A C 1
ATOM 314 O O . PHE A 1 45 ? 51.062 17.984 2.148 1 81.44 45 PHE A O 1
ATOM 321 N N . SER A 1 46 ? 50.5 16.734 0.294 1 84.56 46 SER A N 1
ATOM 322 C CA . SER A 1 46 ? 51.719 16.844 -0.457 1 84.56 46 SER A CA 1
ATOM 323 C C . SER A 1 46 ? 51.469 17.062 -1.941 1 84.56 46 SER A C 1
ATOM 325 O O . SER A 1 46 ? 50.719 16.312 -2.562 1 84.56 46 SER A O 1
ATOM 327 N N . ILE A 1 47 ? 52 18.188 -2.486 1 79.62 47 ILE A N 1
ATOM 328 C CA . ILE A 1 47 ? 51.781 18.531 -3.887 1 79.62 47 ILE A CA 1
ATOM 329 C C . ILE A 1 47 ? 53.094 19.031 -4.508 1 79.62 47 ILE A C 1
ATOM 331 O O . ILE A 1 47 ? 53.906 19.656 -3.824 1 79.62 47 ILE A O 1
ATOM 335 N N . LYS A 1 48 ? 53.281 18.75 -5.711 1 78.75 48 LYS A N 1
ATOM 336 C CA . LYS A 1 48 ? 54.406 19.312 -6.43 1 78.75 48 LYS A CA 1
ATOM 337 C C . LYS A 1 48 ? 54.094 20.703 -6.945 1 78.75 48 LYS A C 1
ATOM 339 O O . LYS A 1 48 ? 53.125 20.891 -7.688 1 78.75 48 LYS A O 1
ATOM 344 N N . ALA A 1 49 ? 54.906 21.703 -6.492 1 79.44 49 ALA A N 1
ATOM 345 C CA . ALA A 1 49 ? 54.688 23.094 -6.93 1 79.44 49 ALA A CA 1
ATOM 346 C C . ALA A 1 49 ? 56 23.875 -6.883 1 79.44 49 ALA A C 1
ATOM 348 O O . ALA A 1 49 ? 56.875 23.594 -6.055 1 79.44 49 ALA A O 1
ATOM 349 N N . ALA A 1 50 ? 56.25 24.766 -7.82 1 78 50 ALA A N 1
ATOM 350 C CA . ALA A 1 50 ? 57.438 25.625 -7.844 1 78 50 ALA A CA 1
ATOM 351 C C . ALA A 1 50 ? 57.375 26.688 -6.738 1 78 50 ALA A C 1
ATOM 353 O O . ALA A 1 50 ? 56.281 27.047 -6.293 1 78 50 ALA A O 1
ATOM 354 N N . PRO A 1 51 ? 58.5 27.062 -6.23 1 77.31 51 PRO A N 1
ATOM 355 C CA . PRO A 1 51 ? 58.469 28.188 -5.281 1 77.31 51 PRO A CA 1
ATOM 356 C C . PRO A 1 51 ? 57.75 29.406 -5.84 1 77.31 51 PRO A C 1
ATOM 358 O O . PRO A 1 51 ? 57.875 29.719 -7.027 1 77.31 51 PRO A O 1
ATOM 361 N N . ASN A 1 52 ? 56.812 30.062 -5.02 1 77.38 52 ASN A N 1
ATOM 362 C CA . ASN A 1 52 ? 56.031 31.25 -5.34 1 77.38 52 ASN A CA 1
ATOM 363 C C . ASN A 1 52 ? 54.781 30.875 -6.125 1 77.38 52 ASN A C 1
ATOM 365 O O . ASN A 1 52 ? 54.062 31.75 -6.648 1 77.38 52 ASN A O 1
ATOM 369 N N . SER A 1 53 ? 54.594 29.656 -6.203 1 79.69 53 SER A N 1
ATOM 370 C CA . SER A 1 53 ? 53.312 29.25 -6.805 1 79.69 53 SER A CA 1
ATOM 371 C C . SER A 1 53 ? 52.156 29.438 -5.824 1 79.69 53 SER A C 1
ATOM 373 O O . SER A 1 53 ? 52.344 29.375 -4.609 1 79.69 53 SER A O 1
ATOM 375 N N . LYS A 1 54 ? 50.906 29.578 -6.391 1 81.88 54 LYS A N 1
ATOM 376 C CA . LYS A 1 54 ? 49.719 29.719 -5.562 1 81.88 54 LYS A CA 1
ATOM 377 C C . LYS A 1 54 ? 48.938 28.406 -5.492 1 81.88 54 LYS A C 1
ATOM 379 O O . LYS A 1 54 ? 48.656 27.781 -6.52 1 81.88 54 LYS A O 1
ATOM 384 N N . LEU A 1 55 ? 48.75 28.094 -4.211 1 82.19 55 LEU A N 1
ATOM 385 C CA . LEU A 1 55 ? 47.875 26.938 -3.957 1 82.19 55 LEU A CA 1
ATOM 386 C C . LEU A 1 55 ? 46.469 27.375 -3.605 1 82.19 55 LEU A C 1
ATOM 388 O O . LEU A 1 55 ? 46.281 28.359 -2.879 1 82.19 55 LEU A O 1
ATOM 392 N N . SER A 1 56 ? 45.562 26.734 -4.18 1 80.81 56 SER A N 1
ATOM 393 C CA . SER A 1 56 ? 44.156 26.906 -3.82 1 80.81 56 SER A CA 1
ATOM 394 C C . SER A 1 56 ? 43.625 25.734 -2.994 1 80.81 56 SER A C 1
ATOM 396 O O . SER A 1 56 ? 43.844 24.578 -3.363 1 80.81 56 SER A O 1
ATOM 398 N N . PHE A 1 57 ? 43.062 26.047 -1.852 1 78.19 57 PHE A N 1
ATOM 399 C CA . PHE A 1 57 ? 42.469 25.078 -0.937 1 78.19 57 PHE A CA 1
ATOM 400 C C . PHE A 1 57 ? 40.938 25.172 -0.939 1 78.19 57 PHE A C 1
ATOM 402 O O . PHE A 1 57 ? 40.375 26.203 -0.552 1 78.19 57 PHE A O 1
ATOM 409 N N . SER A 1 58 ? 40.312 24.188 -1.451 1 73.81 58 SER A N 1
ATOM 410 C CA . SER A 1 58 ? 38.844 24.188 -1.536 1 73.81 58 SER A CA 1
ATOM 411 C C . SER A 1 58 ? 38.25 22.969 -0.848 1 73.81 58 SER A C 1
ATOM 413 O O . SER A 1 58 ? 38.781 21.859 -0.97 1 73.81 58 SER A O 1
ATOM 415 N N . PHE A 1 59 ? 37.312 23.281 0.048 1 66.38 59 PHE A N 1
ATOM 416 C CA . PHE A 1 59 ? 36.562 22.25 0.76 1 66.38 59 PHE A CA 1
ATOM 417 C C . PHE A 1 59 ? 35.094 22.672 0.908 1 66.38 59 PHE A C 1
ATOM 419 O O . PHE A 1 59 ? 34.812 23.828 1.243 1 66.38 59 PHE A O 1
ATOM 426 N N . ILE A 1 60 ? 34.188 21.781 0.565 1 54.56 60 ILE A N 1
ATOM 427 C CA . ILE A 1 60 ? 32.781 22.062 0.665 1 54.56 60 ILE A CA 1
ATOM 428 C C . ILE A 1 60 ? 32.438 22.547 2.078 1 54.56 60 ILE A C 1
ATOM 430 O O . ILE A 1 60 ? 32.812 21.891 3.061 1 54.56 60 ILE A O 1
ATOM 434 N N . GLY A 1 61 ? 31.75 23.688 2.316 1 54.91 61 GLY A N 1
ATOM 435 C CA . GLY A 1 61 ? 31.375 24.297 3.58 1 54.91 61 GLY A CA 1
ATOM 436 C C . GLY A 1 61 ? 32.438 25.234 4.121 1 54.91 61 GLY A C 1
ATOM 437 O O . GLY A 1 61 ? 32.281 25.828 5.191 1 54.91 61 GLY A O 1
ATOM 438 N N . PHE A 1 62 ? 33.625 25.281 3.434 1 61.38 62 PHE A N 1
ATOM 439 C CA . PHE A 1 62 ? 34.719 26.172 3.854 1 61.38 62 PHE A CA 1
ATOM 440 C C . PHE A 1 62 ? 35.062 27.141 2.738 1 61.38 62 PHE A C 1
ATOM 442 O O . PHE A 1 62 ? 34.938 26.828 1.557 1 61.38 62 PHE A O 1
ATOM 449 N N . THR A 1 63 ? 35.344 28.344 3.094 1 61.78 63 THR A N 1
ATOM 450 C CA . THR A 1 63 ? 35.781 29.344 2.146 1 61.78 63 THR A CA 1
ATOM 451 C C . THR A 1 63 ? 37.125 28.938 1.511 1 61.78 63 THR A C 1
ATOM 453 O O . THR A 1 63 ? 38.062 28.594 2.215 1 61.78 63 THR A O 1
ATOM 456 N N . THR A 1 64 ? 37.094 28.875 0.161 1 68.88 64 THR A N 1
ATOM 457 C CA . THR A 1 64 ? 38.312 28.562 -0.544 1 68.88 64 THR A CA 1
ATOM 458 C C . THR A 1 64 ? 39.438 29.547 -0.167 1 68.88 64 THR A C 1
ATOM 460 O O . THR A 1 64 ? 39.188 30.75 -0.137 1 68.88 64 THR A O 1
ATOM 463 N N . GLN A 1 65 ? 40.594 29.109 0.25 1 71.5 65 GLN A N 1
ATOM 464 C CA . GLN A 1 65 ? 41.719 29.938 0.603 1 71.5 65 GLN A CA 1
ATOM 465 C C . GLN A 1 65 ? 42.906 29.672 -0.322 1 71.5 65 GLN A C 1
ATOM 467 O O . GLN A 1 65 ? 43.156 28.531 -0.73 1 71.5 65 GLN A O 1
ATOM 472 N N . GLU A 1 66 ? 43.531 30.734 -0.794 1 77 66 GLU A N 1
ATOM 473 C CA . GLU A 1 66 ? 44.75 30.594 -1.586 1 77 66 GLU A CA 1
ATOM 474 C C . GLU A 1 66 ? 46 30.906 -0.745 1 77 66 GLU A C 1
ATOM 476 O O . GLU A 1 66 ? 45.938 31.75 0.142 1 77 66 GLU A O 1
ATOM 481 N N . ALA A 1 67 ? 47.031 30.156 -0.902 1 79.06 67 ALA A N 1
ATOM 482 C CA . ALA A 1 67 ? 48.312 30.406 -0.234 1 79.06 67 ALA A CA 1
ATOM 483 C C . ALA A 1 67 ? 49.469 30.281 -1.209 1 79.06 67 ALA A C 1
ATOM 485 O O . ALA A 1 67 ? 49.438 29.422 -2.094 1 79.06 67 ALA A O 1
ATOM 486 N N . THR A 1 68 ? 50.438 31.141 -1.131 1 80.06 68 THR A N 1
ATOM 487 C CA . THR A 1 68 ? 51.625 31.094 -1.96 1 80.06 68 THR A CA 1
ATOM 488 C C . THR A 1 68 ? 52.688 30.172 -1.343 1 80.06 68 THR A C 1
ATOM 490 O O . THR A 1 68 ? 52.938 30.219 -0.135 1 80.06 68 THR A O 1
ATOM 493 N N . VAL A 1 69 ? 53.281 29.422 -2.141 1 82 69 VAL A N 1
ATOM 494 C CA . VAL A 1 69 ? 54.344 28.516 -1.704 1 82 69 VAL A CA 1
ATOM 495 C C . VAL A 1 69 ? 55.594 29.297 -1.382 1 82 69 VAL A C 1
ATOM 497 O O . VAL A 1 69 ? 56.156 29.969 -2.25 1 82 69 VAL A O 1
ATOM 500 N N . GLY A 1 70 ? 56.031 29.281 -0.105 1 77.56 70 GLY A N 1
ATOM 501 C CA . GLY A 1 70 ? 57.25 29.938 0.301 1 77.56 70 GLY A CA 1
ATOM 502 C C . GLY A 1 70 ? 58.5 29.094 0.026 1 77.56 70 GLY A C 1
ATOM 503 O O . GLY A 1 70 ? 58.375 27.969 -0.481 1 77.56 70 GLY A O 1
ATOM 504 N N . ALA A 1 71 ? 59.75 29.562 0.428 1 74.19 71 ALA A N 1
ATOM 505 C CA . ALA A 1 71 ? 61.031 28.922 0.193 1 74.19 71 ALA A CA 1
ATOM 506 C C . ALA A 1 71 ? 61.156 27.641 1.026 1 74.19 71 ALA A C 1
ATOM 508 O O . ALA A 1 71 ? 61.875 26.719 0.652 1 74.19 71 ALA A O 1
ATOM 509 N N . SER A 1 72 ? 60.438 27.469 2.049 1 76.75 72 SER A N 1
ATOM 510 C CA . SER A 1 72 ? 60.562 26.328 2.947 1 76.75 72 SER A CA 1
ATOM 511 C C . SER A 1 72 ? 59.781 25.125 2.398 1 76.75 72 SER A C 1
ATOM 513 O O . SER A 1 72 ? 60 23.984 2.84 1 76.75 72 SER A O 1
ATOM 515 N N . GLY A 1 73 ? 58.938 25.359 1.476 1 77.56 73 GLY A N 1
ATOM 516 C CA . GLY A 1 73 ? 58.156 24.281 0.908 1 77.56 73 GLY A CA 1
ATOM 517 C C . GLY A 1 73 ? 57.062 23.797 1.842 1 77.56 73 GLY A C 1
ATOM 518 O O . GLY A 1 73 ? 56.438 22.734 1.61 1 77.56 73 GLY A O 1
ATOM 519 N N . ILE A 1 74 ? 56.781 24.359 2.916 1 79.88 74 ILE A N 1
ATOM 520 C CA . ILE A 1 74 ? 55.719 23.984 3.844 1 79.88 74 ILE A CA 1
ATOM 521 C C . ILE A 1 74 ? 54.625 25.047 3.834 1 79.88 74 ILE A C 1
ATOM 523 O O . ILE A 1 74 ? 54.875 26.219 4.074 1 79.88 74 ILE A O 1
ATOM 527 N N . VAL A 1 75 ? 53.344 24.75 3.533 1 82.38 75 VAL A N 1
ATOM 528 C CA . VAL A 1 75 ? 52.188 25.656 3.531 1 82.38 75 VAL A CA 1
ATOM 529 C C . VAL A 1 75 ? 51.125 25.094 4.449 1 82.38 75 VAL A C 1
ATOM 531 O O . VAL A 1 75 ? 50.469 24.078 4.133 1 82.38 75 VAL A O 1
ATOM 534 N N . ASN A 1 76 ? 50.938 25.703 5.641 1 80.69 76 ASN A N 1
ATOM 535 C CA . ASN A 1 76 ? 49.812 25.391 6.539 1 80.69 76 ASN A CA 1
ATOM 536 C C . ASN A 1 76 ? 48.719 26.422 6.426 1 80.69 76 ASN A C 1
ATOM 538 O O . ASN A 1 76 ? 48.969 27.625 6.434 1 80.69 76 ASN A O 1
ATOM 542 N N . ILE A 1 77 ? 47.5 25.922 6.148 1 76.75 77 ILE A N 1
ATOM 543 C CA . ILE A 1 77 ? 46.344 26.828 5.973 1 76.75 77 ILE A CA 1
ATOM 544 C C . ILE A 1 77 ? 45.219 26.422 6.902 1 76.75 77 ILE A C 1
ATOM 546 O O . ILE A 1 77 ? 45.062 25.25 7.23 1 76.75 77 ILE A O 1
ATOM 550 N N . LYS A 1 78 ? 44.531 27.375 7.406 1 73 78 LYS A N 1
ATOM 551 C CA . LYS A 1 78 ? 43.25 27.219 8.102 1 73 78 LYS A CA 1
ATOM 552 C C . LYS A 1 78 ? 42.094 27.641 7.227 1 73 78 LYS A C 1
ATOM 554 O O . LYS A 1 78 ? 42.031 28.781 6.758 1 73 78 LYS A O 1
ATOM 559 N N . LEU A 1 79 ? 41.312 26.641 6.941 1 69.56 79 LEU A N 1
ATOM 560 C CA . LEU A 1 79 ? 40.125 26.984 6.148 1 69.56 79 LEU A CA 1
ATOM 561 C C . LEU A 1 79 ? 38.969 27.422 7.047 1 69.56 79 LEU A C 1
ATOM 563 O O . LEU A 1 79 ? 38.719 26.781 8.062 1 69.56 79 LEU A O 1
ATOM 567 N N . ALA A 1 80 ? 38.5 28.516 6.852 1 57.69 80 ALA A N 1
ATOM 568 C CA . ALA A 1 80 ? 37.344 28.984 7.578 1 57.69 80 ALA A CA 1
ATOM 569 C C . ALA A 1 80 ? 36.062 28.422 6.992 1 57.69 80 ALA A C 1
ATOM 571 O O . ALA A 1 80 ? 35.906 28.312 5.77 1 57.69 80 ALA A O 1
ATOM 572 N N . PRO A 1 81 ? 35.219 27.734 7.863 1 52.5 81 PRO A N 1
ATOM 573 C CA . PRO A 1 81 ? 33.906 27.344 7.305 1 52.5 81 PRO A CA 1
ATOM 574 C C . PRO A 1 81 ? 33.25 28.469 6.496 1 52.5 81 PRO A C 1
ATOM 576 O O . PRO A 1 81 ? 33.406 29.641 6.848 1 52.5 81 PRO A O 1
ATOM 579 N N . ASP A 1 82 ? 33.062 28.188 5.312 1 47.31 82 ASP A N 1
ATOM 580 C CA . ASP A 1 82 ? 32.312 29.156 4.516 1 47.31 82 ASP A CA 1
ATOM 581 C C . ASP A 1 82 ? 30.969 29.469 5.152 1 47.31 82 ASP A C 1
ATOM 583 O O . ASP A 1 82 ? 29.984 28.766 4.906 1 47.31 82 ASP A O 1
ATOM 587 N N . THR A 1 83 ? 31.031 29.859 6.23 1 42.38 83 THR A N 1
ATOM 588 C CA . THR A 1 83 ? 29.797 30.297 6.875 1 42.38 83 THR A CA 1
ATOM 589 C C . THR A 1 83 ? 29.094 31.359 6.031 1 42.38 83 THR A C 1
ATOM 591 O O . THR A 1 83 ? 28.094 31.938 6.461 1 42.38 83 THR A O 1
ATOM 594 N N . LYS A 1 84 ? 29.812 31.734 5.02 1 46.31 84 LYS A N 1
ATOM 595 C CA . LYS A 1 84 ? 29.172 32.906 4.395 1 46.31 84 LYS A CA 1
ATOM 596 C C . LYS A 1 84 ? 27.922 32.469 3.627 1 46.31 84 LYS A C 1
ATOM 598 O O . LYS A 1 84 ? 27.984 31.641 2.73 1 46.31 84 LYS A O 1
ATOM 603 N N . SER A 1 85 ? 26.766 32.844 4.133 1 50.94 85 SER A N 1
ATOM 604 C CA . SER A 1 85 ? 25.359 32.75 3.723 1 50.94 85 SER A CA 1
ATOM 605 C C . SER A 1 85 ? 25.219 32.969 2.221 1 50.94 85 SER A C 1
ATOM 607 O O . SER A 1 85 ? 24.406 32.312 1.566 1 50.94 85 SER A O 1
ATOM 609 N N . LEU A 1 86 ? 26.156 33.719 1.65 1 47.91 86 LEU A N 1
ATOM 610 C CA . LEU A 1 86 ? 25.906 34.156 0.274 1 47.91 86 LEU A CA 1
ATOM 611 C C . LEU A 1 86 ? 26.312 33.062 -0.707 1 47.91 86 LEU A C 1
ATOM 613 O O . LEU A 1 86 ? 25.844 33.031 -1.848 1 47.91 86 LEU A O 1
ATOM 617 N N . SER A 1 87 ? 27.094 32.031 -0.273 1 55.78 87 SER A N 1
ATOM 618 C CA . SER A 1 87 ? 27.547 30.969 -1.156 1 55.78 87 SER A CA 1
ATOM 619 C C . SER A 1 87 ? 26.719 29.703 -0.963 1 55.78 87 SER A C 1
ATOM 621 O O . SER A 1 87 ? 26.953 28.688 -1.626 1 55.78 87 SER A O 1
ATOM 623 N N . GLU A 1 88 ? 25.75 29.953 -0.2 1 72.06 88 GLU A N 1
ATOM 624 C CA . GLU A 1 88 ? 24.844 28.828 0.017 1 72.06 88 GLU A CA 1
ATOM 625 C C . GLU A 1 88 ? 24.094 28.469 -1.257 1 72.06 88 GLU A C 1
ATOM 627 O O . GLU A 1 88 ? 23.641 29.359 -1.988 1 72.06 88 GLU A O 1
ATOM 632 N N . VAL A 1 89 ? 24.125 27.281 -1.573 1 72.81 89 VAL A N 1
ATOM 633 C CA . VAL A 1 89 ? 23.391 26.781 -2.74 1 72.81 89 VAL A CA 1
ATOM 634 C C . VAL A 1 89 ? 21.938 26.5 -2.361 1 72.81 89 VAL A C 1
ATOM 636 O O . VAL A 1 89 ? 21.688 25.844 -1.349 1 72.81 89 VAL A O 1
ATOM 639 N N . VAL A 1 90 ? 21.094 27.047 -3.082 1 81.44 90 VAL A N 1
ATOM 640 C CA . VAL A 1 90 ? 19.672 26.859 -2.855 1 81.44 90 VAL A CA 1
ATOM 641 C C . VAL A 1 90 ? 19.047 26.141 -4.055 1 81.44 90 VAL A C 1
ATOM 643 O O . VAL A 1 90 ? 19.5 26.312 -5.188 1 81.44 90 VAL A O 1
ATOM 646 N N . VAL A 1 91 ? 18.141 25.328 -3.766 1 80.12 91 VAL A N 1
ATOM 647 C CA . VAL A 1 91 ? 17.438 24.625 -4.828 1 80.12 91 VAL A CA 1
ATOM 648 C C . VAL A 1 91 ? 16.312 25.5 -5.363 1 80.12 91 VAL A C 1
ATOM 650 O O . VAL A 1 91 ? 15.492 26.016 -4.594 1 80.12 91 VAL A O 1
ATOM 653 N N . VAL A 1 92 ? 16.406 25.719 -6.621 1 76.69 92 VAL A N 1
ATOM 654 C CA . VAL A 1 92 ? 15.359 26.516 -7.262 1 76.69 92 VAL A CA 1
ATOM 655 C C . VAL A 1 92 ? 14.812 25.766 -8.477 1 76.69 92 VAL A C 1
ATOM 657 O O . VAL A 1 92 ? 15.43 25.766 -9.547 1 76.69 92 VAL A O 1
ATOM 660 N N . GLY A 1 93 ? 13.773 25.016 -8.281 1 74.62 93 GLY A N 1
ATOM 661 C CA . GLY A 1 93 ? 13.156 24.328 -9.406 1 74.62 93 GLY A CA 1
ATOM 662 C C . GLY A 1 93 ? 13.953 23.125 -9.875 1 74.62 93 GLY A C 1
ATOM 663 O O . GLY A 1 93 ? 14.172 22.188 -9.117 1 74.62 93 GLY A O 1
ATOM 664 N N . TYR A 1 94 ? 14.375 23.281 -11.18 1 79 94 TYR A N 1
ATOM 665 C CA . TYR A 1 94 ? 15.07 22.172 -11.828 1 79 94 TYR A CA 1
ATOM 666 C C . TYR A 1 94 ? 16.578 22.406 -11.844 1 79 94 TYR A C 1
ATOM 668 O O . TYR A 1 94 ? 17.25 22.109 -12.836 1 79 94 TYR A O 1
ATOM 676 N N . GLY A 1 95 ? 17.016 23.078 -10.609 1 77 95 GLY A N 1
ATOM 677 C CA . GLY A 1 95 ? 18.438 23.312 -10.461 1 77 95 GLY A CA 1
ATOM 678 C C . GLY A 1 95 ? 18.797 23.953 -9.141 1 77 95 GLY A C 1
ATOM 679 O O . GLY A 1 95 ? 17.969 24.016 -8.219 1 77 95 GLY A O 1
ATOM 680 N N . THR A 1 96 ? 20.031 24.172 -9.055 1 77.31 96 THR A N 1
ATOM 681 C CA . THR A 1 96 ? 20.531 24.875 -7.879 1 77.31 96 THR A CA 1
ATOM 682 C C . THR A 1 96 ? 21.188 26.188 -8.281 1 77.31 96 THR A C 1
ATOM 684 O O . THR A 1 96 ? 21.594 26.359 -9.43 1 77.31 96 THR A O 1
ATOM 687 N N . THR A 1 97 ? 21.109 27.062 -7.41 1 81.88 97 THR A N 1
ATOM 688 C CA . THR A 1 97 ? 21.75 28.344 -7.605 1 81.88 97 THR A CA 1
ATOM 689 C C . THR A 1 97 ? 22.344 28.859 -6.297 1 81.88 97 THR A C 1
ATOM 691 O O . THR A 1 97 ? 21.906 28.469 -5.215 1 81.88 97 THR A O 1
ATOM 694 N N . LYS A 1 98 ? 23.344 29.594 -6.508 1 81.75 98 LYS A N 1
ATOM 695 C CA . LYS A 1 98 ? 23.891 30.266 -5.328 1 81.75 98 LYS A CA 1
ATOM 696 C C . LYS A 1 98 ? 22.984 31.422 -4.887 1 81.75 98 LYS A C 1
ATOM 698 O O . LYS A 1 98 ? 22.359 32.094 -5.719 1 81.75 98 LYS A O 1
ATOM 703 N N . ARG A 1 99 ? 22.984 31.625 -3.727 1 83.44 99 ARG A N 1
ATOM 704 C CA . ARG A 1 99 ? 22.125 32.656 -3.16 1 83.44 99 ARG A CA 1
ATOM 705 C C . ARG A 1 99 ? 22.438 34.031 -3.771 1 83.44 99 ARG A C 1
ATOM 707 O O . ARG A 1 99 ? 21.547 34.875 -3.91 1 83.44 99 ARG A O 1
ATOM 714 N N . LYS A 1 100 ? 23.734 34.344 -3.975 1 82.44 100 LYS A N 1
ATOM 715 C CA . LYS A 1 100 ? 24.141 35.625 -4.527 1 82.44 100 LYS A CA 1
ATOM 716 C C . LYS A 1 100 ? 23.578 35.812 -5.938 1 82.44 100 LYS A C 1
ATOM 718 O O . LYS A 1 100 ? 23.422 36.938 -6.398 1 82.44 100 LYS A O 1
ATOM 723 N N . ASP A 1 101 ? 23.266 34.75 -6.602 1 84.56 101 ASP A N 1
ATOM 724 C CA . ASP A 1 101 ? 22.812 34.812 -7.992 1 84.56 101 ASP A CA 1
ATOM 725 C C . ASP A 1 101 ? 21.297 34.688 -8.086 1 84.56 101 ASP A C 1
ATOM 727 O O . ASP A 1 101 ? 20.75 34.625 -9.188 1 84.56 101 ASP A O 1
ATOM 731 N N . LEU A 1 102 ? 20.703 34.688 -7.012 1 87.12 102 LEU A N 1
ATOM 732 C CA . LEU A 1 102 ? 19.25 34.562 -7 1 87.12 102 LEU A CA 1
ATOM 733 C C . LEU A 1 102 ? 18.594 35.875 -7.41 1 87.12 102 LEU A C 1
ATOM 735 O O . LEU A 1 102 ? 18.969 36.938 -6.926 1 87.12 102 LEU A O 1
ATOM 739 N N . THR A 1 103 ? 17.641 35.781 -8.258 1 89.25 103 THR A N 1
ATOM 740 C CA . THR A 1 103 ? 16.859 36.938 -8.617 1 89.25 103 THR A CA 1
ATOM 741 C C . THR A 1 103 ? 15.531 36.938 -7.859 1 89.25 103 THR A C 1
ATOM 743 O O . THR A 1 103 ? 14.859 37.969 -7.773 1 89.25 103 THR A O 1
ATOM 746 N N . GLY A 1 104 ? 15.109 35.812 -7.352 1 87 104 GLY A N 1
ATOM 747 C CA . GLY A 1 104 ? 13.859 35.688 -6.617 1 87 104 GLY A CA 1
ATOM 748 C C . GLY A 1 104 ? 14.055 35.656 -5.113 1 87 104 GLY A C 1
ATOM 749 O O . GLY A 1 104 ? 15.188 35.688 -4.629 1 87 104 GLY A O 1
ATOM 750 N N . SER A 1 105 ? 12.914 35.625 -4.43 1 88.5 105 SER A N 1
ATOM 751 C CA . SER A 1 105 ? 12.93 35.562 -2.973 1 88.5 105 SER A CA 1
ATOM 752 C C . SER A 1 105 ? 12.836 34.125 -2.471 1 88.5 105 SER A C 1
ATOM 754 O O . SER A 1 105 ? 11.867 33.406 -2.752 1 88.5 105 SER A O 1
ATOM 756 N N . VAL A 1 106 ? 13.789 33.688 -1.747 1 87.38 106 VAL A N 1
ATOM 757 C CA . VAL A 1 106 ? 13.859 32.344 -1.227 1 87.38 106 VAL A CA 1
ATOM 758 C C . VAL A 1 106 ? 14.32 32.344 0.228 1 87.38 106 VAL A C 1
ATOM 760 O O . VAL A 1 106 ? 15.227 33.125 0.586 1 87.38 106 VAL A O 1
ATOM 763 N N . ALA A 1 107 ? 13.641 31.641 1.029 1 88.75 107 ALA A N 1
ATOM 764 C CA . ALA A 1 107 ? 14.07 31.406 2.404 1 88.75 107 ALA A CA 1
ATOM 765 C C . ALA A 1 107 ? 14.531 29.953 2.598 1 88.75 107 ALA A C 1
ATOM 767 O O . ALA A 1 107 ? 13.953 29.031 2.02 1 88.75 107 ALA A O 1
ATOM 768 N N . SER A 1 108 ? 15.516 29.781 3.404 1 88.44 108 SER A N 1
ATOM 769 C CA . SER A 1 108 ? 16.062 28.438 3.613 1 88.44 108 SER A CA 1
ATOM 770 C C . SER A 1 108 ? 16.156 28.109 5.098 1 88.44 108 SER A C 1
ATOM 772 O O . SER A 1 108 ? 16.422 28.984 5.918 1 88.44 108 SER A O 1
ATOM 774 N N . VAL A 1 109 ? 15.914 26.844 5.383 1 86.75 109 VAL A N 1
ATOM 775 C CA . VAL A 1 109 ? 16.109 26.281 6.711 1 86.75 109 VAL A CA 1
ATOM 776 C C . VAL A 1 109 ? 17.062 25.094 6.621 1 86.75 109 VAL A C 1
ATOM 778 O O . VAL A 1 109 ? 16.844 24.172 5.824 1 86.75 109 VAL A O 1
ATOM 781 N N . SER A 1 110 ? 18.047 25.125 7.48 1 84.81 110 SER A N 1
ATOM 782 C CA . SER A 1 110 ? 19.094 24.094 7.418 1 84.81 110 SER A CA 1
ATOM 783 C C . SER A 1 110 ? 18.75 22.906 8.312 1 84.81 110 SER A C 1
ATOM 785 O O . SER A 1 110 ? 17.859 23 9.164 1 84.81 110 SER A O 1
ATOM 787 N N . ALA A 1 111 ? 19.547 21.891 8.125 1 82.25 111 ALA A N 1
ATOM 788 C CA . ALA A 1 111 ? 19.406 20.688 8.945 1 82.25 111 ALA A CA 1
ATOM 789 C C . ALA A 1 111 ? 19.672 20.984 10.414 1 82.25 111 ALA A C 1
ATOM 791 O O . ALA A 1 111 ? 19 20.453 11.305 1 82.25 111 ALA A O 1
ATOM 792 N N . ALA A 1 112 ? 20.672 21.688 10.633 1 77.19 112 ALA A N 1
ATOM 793 C CA . ALA A 1 112 ? 21.047 22.031 12 1 77.19 112 ALA A CA 1
ATOM 794 C C . ALA A 1 112 ? 19.906 22.734 12.719 1 77.19 112 ALA A C 1
ATOM 796 O O . ALA A 1 112 ? 19.656 22.469 13.898 1 77.19 112 ALA A O 1
ATOM 797 N N . GLN A 1 113 ? 19.281 23.609 12.031 1 78.62 113 GLN A N 1
ATOM 798 C CA . GLN A 1 113 ? 18.141 24.328 12.609 1 78.62 113 GLN A CA 1
ATOM 799 C C . GLN A 1 113 ? 16.984 23.375 12.867 1 78.62 113 GLN A C 1
ATOM 801 O O . GLN A 1 113 ? 16.281 23.484 13.883 1 78.62 113 GLN A O 1
ATOM 806 N N . ILE A 1 114 ? 16.75 22.469 12.023 1 81 114 ILE A N 1
ATOM 807 C CA . ILE A 1 114 ? 15.648 21.5 12.141 1 81 114 ILE A CA 1
ATOM 808 C C . ILE A 1 114 ? 15.898 20.562 13.32 1 81 114 ILE A C 1
ATOM 810 O O . ILE A 1 114 ? 14.969 20.203 14.039 1 81 114 ILE A O 1
ATOM 814 N N . GLU A 1 115 ? 17.141 20.219 13.477 1 77.44 115 GLU A N 1
ATOM 815 C CA . GLU A 1 115 ? 17.516 19.266 14.523 1 77.44 115 GLU A CA 1
ATOM 816 C C . GLU A 1 115 ? 17.375 19.891 15.914 1 77.44 115 GLU A C 1
ATOM 818 O O . GLU A 1 115 ? 17.281 19.172 16.906 1 77.44 115 GLU A O 1
ATOM 823 N N . GLN A 1 116 ? 17.391 21.109 15.977 1 73.12 116 GLN A N 1
ATOM 824 C CA . GLN A 1 116 ? 17.344 21.812 17.266 1 73.12 116 GLN A CA 1
ATOM 825 C C . GLN A 1 116 ? 15.953 21.75 17.875 1 73.12 116 GLN A C 1
ATOM 827 O O . GLN A 1 116 ? 15.781 21.984 19.062 1 73.12 116 GLN A O 1
ATOM 832 N N . VAL A 1 117 ? 15 21.406 17.094 1 75.06 117 VAL A N 1
ATOM 833 C CA . VAL A 1 117 ? 13.633 21.375 17.609 1 75.06 117 VAL A CA 1
ATOM 834 C C . VAL A 1 117 ? 13.039 19.984 17.406 1 75.06 117 VAL A C 1
ATOM 836 O O . VAL A 1 117 ? 12.914 19.516 16.281 1 75.06 117 VAL A O 1
ATOM 839 N N . PRO A 1 118 ? 12.727 19.312 18.516 1 78.06 118 PRO A N 1
ATOM 840 C CA . PRO A 1 118 ? 12.07 18.016 18.359 1 78.06 118 PRO A CA 1
ATOM 841 C C . PRO A 1 118 ? 10.648 18.141 17.812 1 78.06 118 PRO A C 1
ATOM 843 O O . PRO A 1 118 ? 9.695 18.328 18.562 1 78.06 118 PRO A O 1
ATOM 846 N N . VAL A 1 119 ? 10.492 18.062 16.516 1 77.38 119 VAL A N 1
ATOM 847 C CA . VAL A 1 119 ? 9.18 18.219 15.906 1 77.38 119 VAL A CA 1
ATOM 848 C C . VAL A 1 119 ? 8.703 16.859 15.367 1 77.38 119 VAL A C 1
ATOM 850 O O . VAL A 1 119 ? 9.516 15.992 15.055 1 77.38 119 VAL A O 1
ATOM 853 N N . THR A 1 120 ? 7.395 16.719 15.312 1 75.25 120 THR A N 1
ATOM 854 C CA . THR A 1 120 ? 6.766 15.516 14.766 1 75.25 120 THR A CA 1
ATOM 855 C C . THR A 1 120 ? 6.793 15.547 13.234 1 75.25 120 THR A C 1
ATOM 857 O O . THR A 1 120 ? 7.02 14.516 12.594 1 75.25 120 THR A O 1
ATOM 860 N N . SER A 1 121 ? 6.477 16.703 12.688 1 80 121 SER A N 1
ATOM 861 C CA . SER A 1 121 ? 6.434 16.859 11.234 1 80 121 SER A CA 1
ATOM 862 C C . SER A 1 121 ? 7.359 17.984 10.773 1 80 121 SER A C 1
ATOM 864 O O . SER A 1 121 ? 7.586 18.953 11.5 1 80 121 SER A O 1
ATOM 866 N N . VAL A 1 122 ? 7.809 17.875 9.578 1 79.5 122 VAL A N 1
ATOM 867 C CA . VAL A 1 122 ? 8.828 18.734 8.984 1 79.5 122 VAL A CA 1
ATOM 868 C C . VAL A 1 122 ? 8.297 20.172 8.883 1 79.5 122 VAL A C 1
ATOM 870 O O . VAL A 1 122 ? 9.047 21.125 9.094 1 79.5 122 VAL A O 1
ATOM 873 N N . ASP A 1 123 ? 7.113 20.266 8.578 1 77.31 123 ASP A N 1
ATOM 874 C CA . ASP A 1 123 ? 6.543 21.594 8.359 1 77.31 123 ASP A CA 1
ATOM 875 C C . ASP A 1 123 ? 6.523 22.406 9.656 1 77.31 123 ASP A C 1
ATOM 877 O O . ASP A 1 123 ? 6.547 23.641 9.617 1 77.31 123 ASP A O 1
ATOM 881 N N . GLN A 1 124 ? 6.512 21.797 10.766 1 78.81 124 GLN A N 1
ATOM 882 C CA . GLN A 1 124 ? 6.555 22.5 12.047 1 78.81 124 GLN A CA 1
ATOM 883 C C . GLN A 1 124 ? 7.902 23.188 12.25 1 78.81 124 GLN A C 1
ATOM 885 O O . GLN A 1 124 ? 7.992 24.172 12.984 1 78.81 124 GLN A O 1
ATOM 890 N N . ALA A 1 125 ? 8.852 22.703 11.594 1 78.5 125 ALA A N 1
ATOM 891 C CA . ALA A 1 125 ? 10.195 23.266 11.742 1 78.5 125 ALA A CA 1
ATOM 892 C C . ALA A 1 125 ? 10.305 24.609 11.055 1 78.5 125 ALA A C 1
ATOM 894 O O . ALA A 1 125 ? 11.219 25.391 11.336 1 78.5 125 ALA A O 1
ATOM 895 N N . LEU A 1 126 ? 9.383 24.922 10.273 1 82.75 126 LEU A N 1
ATOM 896 C CA . LEU A 1 126 ? 9.414 26.156 9.508 1 82.75 126 LEU A CA 1
ATOM 897 C C . LEU A 1 126 ? 8.867 27.312 10.336 1 82.75 126 LEU A C 1
ATOM 899 O O . LEU A 1 126 ? 9.102 28.484 10 1 82.75 126 LEU A O 1
ATOM 903 N N . GLN A 1 127 ? 8.156 27.031 11.297 1 84.31 127 GLN A N 1
ATOM 904 C CA . GLN A 1 127 ? 7.48 28.094 12.039 1 84.31 127 GLN A CA 1
ATOM 905 C C . GLN A 1 127 ? 8.492 29.094 12.602 1 84.31 127 GLN A C 1
ATOM 907 O O . GLN A 1 127 ? 9.367 28.719 13.383 1 84.31 127 GLN A O 1
ATOM 912 N N . GLY A 1 128 ? 8.414 30.297 12.164 1 85.56 128 GLY A N 1
ATOM 913 C CA . GLY A 1 128 ? 9.211 31.391 12.695 1 85.56 128 GLY A CA 1
ATOM 914 C C . GLY A 1 128 ? 10.625 31.422 12.148 1 85.56 128 GLY A C 1
ATOM 915 O O . GLY A 1 128 ? 11.453 32.219 12.602 1 85.56 128 GLY A O 1
ATOM 916 N N . ARG A 1 129 ? 10.844 30.625 11.227 1 87.31 129 ARG A N 1
ATOM 917 C CA . ARG A 1 129 ? 12.227 30.531 10.758 1 87.31 129 ARG A CA 1
ATOM 918 C C . ARG A 1 129 ? 12.359 31.094 9.352 1 87.31 129 ARG A C 1
ATOM 920 O O . ARG A 1 129 ? 13.469 31.328 8.867 1 87.31 129 ARG A O 1
ATOM 927 N N . ALA A 1 130 ? 11.32 31.328 8.773 1 88.44 130 ALA A N 1
ATOM 928 C CA . ALA A 1 130 ? 11.312 31.875 7.422 1 88.44 130 ALA A CA 1
ATOM 929 C C . ALA A 1 130 ? 10.344 33.031 7.305 1 88.44 130 ALA A C 1
ATOM 931 O O . ALA A 1 130 ? 9.141 32.906 7.559 1 88.44 130 ALA A O 1
ATOM 932 N N . ALA A 1 131 ? 10.922 34.125 6.914 1 91.88 131 ALA A N 1
ATOM 933 C CA . ALA A 1 131 ? 10.055 35.281 6.707 1 91.88 131 ALA A CA 1
ATOM 934 C C . ALA A 1 131 ? 9.055 35.031 5.586 1 91.88 131 ALA A C 1
ATOM 936 O O . ALA A 1 131 ? 9.391 34.406 4.574 1 91.88 131 ALA A O 1
ATOM 937 N N . GLY A 1 132 ? 7.895 35.469 5.805 1 93.19 132 GLY A N 1
ATOM 938 C CA . GLY A 1 132 ? 6.852 35.312 4.809 1 93.19 132 GLY A CA 1
ATOM 939 C C . GLY A 1 132 ? 6.098 34 4.926 1 93.19 132 GLY A C 1
ATOM 940 O O . GLY A 1 132 ? 5.141 33.781 4.188 1 93.19 132 GLY A O 1
ATOM 941 N N . VAL A 1 133 ? 6.523 33.188 5.801 1 93.31 133 VAL A N 1
ATOM 942 C CA . VAL A 1 133 ? 5.914 31.875 5.965 1 93.31 133 VAL A CA 1
ATOM 943 C C . VAL A 1 133 ? 5.242 31.797 7.332 1 93.31 133 VAL A C 1
ATOM 945 O O . VAL A 1 133 ? 5.906 31.906 8.367 1 93.31 133 VAL A O 1
ATOM 948 N N . GLN A 1 134 ? 4.012 31.594 7.246 1 92.62 134 GLN A N 1
ATOM 949 C CA . GLN A 1 134 ? 3.25 31.406 8.477 1 92.62 134 GLN A CA 1
ATOM 950 C C . GLN A 1 134 ? 2.877 29.938 8.656 1 92.62 134 GLN A C 1
ATOM 952 O O . GLN A 1 134 ? 2.252 29.328 7.777 1 92.62 134 GLN A O 1
ATOM 957 N N . VAL A 1 135 ? 3.297 29.375 9.758 1 89.75 135 VAL A N 1
ATOM 958 C CA . VAL A 1 135 ? 2.93 28 10.102 1 89.75 135 VAL A CA 1
ATOM 959 C C . VAL A 1 135 ? 2.074 28 11.367 1 89.75 135 VAL A C 1
ATOM 961 O O . VAL A 1 135 ? 2.471 28.562 12.391 1 89.75 135 VAL A O 1
ATOM 964 N N . VAL A 1 136 ? 0.96 27.438 11.219 1 85.5 136 VAL A N 1
ATOM 965 C CA . VAL A 1 136 ? 0.062 27.391 12.367 1 85.5 136 VAL A CA 1
ATOM 966 C C . VAL A 1 136 ? -0.374 25.938 12.609 1 85.5 136 VAL A C 1
ATOM 968 O O . VAL A 1 136 ? -0.769 25.234 11.68 1 85.5 136 VAL A O 1
ATOM 971 N N . ASN A 1 137 ? -0.229 25.516 13.812 1 80 137 ASN A N 1
ATOM 972 C CA . ASN A 1 137 ? -0.796 24.219 14.172 1 80 137 ASN A CA 1
ATOM 973 C C . ASN A 1 137 ? -2.32 24.281 14.227 1 80 137 ASN A C 1
ATOM 975 O O . ASN A 1 137 ? -2.893 25.094 14.945 1 80 137 ASN A O 1
ATOM 979 N N . ASN A 1 138 ? -2.941 23.438 13.508 1 72.88 138 ASN A N 1
ATOM 980 C CA . ASN A 1 138 ? -4.402 23.453 13.5 1 72.88 138 ASN A CA 1
ATOM 981 C C . ASN A 1 138 ? -4.973 22.922 14.812 1 72.88 138 ASN A C 1
ATOM 983 O O . ASN A 1 138 ? -6.055 23.328 15.234 1 72.88 138 ASN A O 1
ATOM 987 N N . ASP A 1 139 ? -4.324 21.922 15.25 1 76.06 139 ASP A N 1
ATOM 988 C CA . ASP A 1 139 ? -4.688 21.266 16.5 1 76.06 139 ASP A CA 1
ATOM 989 C C . ASP A 1 139 ? -3.467 20.609 17.156 1 76.06 139 ASP A C 1
ATOM 991 O O . ASP A 1 139 ? -2.561 20.141 16.469 1 76.06 139 ASP A O 1
ATOM 995 N N . GLY A 1 140 ? -3.428 20.641 18.469 1 77.56 140 GLY A N 1
ATOM 996 C CA . GLY A 1 140 ? -2.287 20.078 19.188 1 77.56 140 GLY A CA 1
ATOM 997 C C . GLY A 1 140 ? -2.361 18.578 19.344 1 77.56 140 GLY A C 1
ATOM 998 O O . GLY A 1 140 ? -1.548 17.984 20.047 1 77.56 140 GLY A O 1
ATOM 999 N N . ALA A 1 141 ? -3.334 17.922 18.703 1 86.75 141 ALA A N 1
ATOM 1000 C CA . ALA A 1 141 ? -3.473 16.469 18.812 1 86.75 141 ALA A CA 1
ATOM 1001 C C . ALA A 1 141 ? -2.285 15.75 18.172 1 86.75 141 ALA A C 1
ATOM 1003 O O . ALA A 1 141 ? -1.68 16.266 17.219 1 86.75 141 ALA A O 1
ATOM 1004 N N . PRO A 1 142 ? -1.985 14.531 18.672 1 88.5 142 PRO A N 1
ATOM 1005 C CA . PRO A 1 142 ? -0.871 13.781 18.078 1 88.5 142 PRO A CA 1
ATOM 1006 C C . PRO A 1 142 ? -1.056 13.531 16.578 1 88.5 142 PRO A C 1
ATOM 1008 O O . PRO A 1 142 ? -2.111 13.055 16.156 1 88.5 142 PRO A O 1
ATOM 1011 N N . GLY A 1 143 ? -0.07 13.898 15.922 1 81.88 143 GLY A N 1
ATOM 1012 C CA . GLY A 1 143 ? -0.043 13.578 14.508 1 81.88 143 GLY A CA 1
ATOM 1013 C C . GLY A 1 143 ? -0.805 14.57 13.648 1 81.88 143 GLY A C 1
ATOM 1014 O O . GLY A 1 143 ? -0.866 14.422 12.43 1 81.88 143 GLY A O 1
ATOM 1015 N N . ASN A 1 144 ? -1.438 15.484 14.211 1 77.81 144 ASN A N 1
ATOM 1016 C CA . ASN A 1 144 ? -2.24 16.422 13.43 1 77.81 144 ASN A CA 1
ATOM 1017 C C . ASN A 1 144 ? -1.365 17.297 12.539 1 77.81 144 ASN A C 1
ATOM 1019 O O . ASN A 1 144 ? -0.189 17.516 12.836 1 77.81 144 ASN A O 1
ATOM 1023 N N . GLY A 1 145 ? -1.921 17.781 11.531 1 72.38 145 GLY A N 1
ATOM 1024 C CA . GLY A 1 145 ? -1.183 18.531 10.531 1 72.38 145 GLY A CA 1
ATOM 1025 C C . GLY A 1 145 ? -1.102 20.016 10.844 1 72.38 145 GLY A C 1
ATOM 1026 O O . GLY A 1 145 ? -1.635 20.469 11.859 1 72.38 145 GLY A O 1
ATOM 1027 N N . VAL A 1 146 ? -0.261 20.734 10.055 1 78.12 146 VAL A N 1
ATOM 1028 C CA . VAL A 1 146 ? -0.073 22.188 10.156 1 78.12 146 VAL A CA 1
ATOM 1029 C C . VAL A 1 146 ? -0.554 22.859 8.867 1 78.12 146 VAL A C 1
ATOM 1031 O O . VAL A 1 146 ? -0.667 22.203 7.828 1 78.12 146 VAL A O 1
ATOM 1034 N N . THR A 1 147 ? -0.967 24.016 9.039 1 83.19 147 THR A N 1
ATOM 1035 C CA . THR A 1 147 ? -1.261 24.859 7.887 1 83.19 147 THR A CA 1
ATOM 1036 C C . THR A 1 147 ? -0.092 25.797 7.594 1 83.19 147 THR A C 1
ATOM 1038 O O . THR A 1 147 ? 0.406 26.484 8.492 1 83.19 147 THR A O 1
ATOM 1041 N N . VAL A 1 148 ? 0.335 25.734 6.371 1 88.5 148 VAL A N 1
ATOM 1042 C CA . VAL A 1 148 ? 1.41 26.625 5.934 1 88.5 148 VAL A CA 1
ATOM 1043 C C . VAL A 1 148 ? 0.868 27.641 4.93 1 88.5 148 VAL A C 1
ATOM 1045 O O . VAL A 1 148 ? 0.274 27.266 3.918 1 88.5 148 VAL A O 1
ATOM 1048 N N . VAL A 1 149 ? 0.998 28.875 5.258 1 91.06 149 VAL A N 1
ATOM 1049 C CA . VAL A 1 149 ? 0.556 29.953 4.387 1 91.06 149 VAL A CA 1
ATOM 1050 C C . VAL A 1 149 ? 1.739 30.859 4.039 1 91.06 149 VAL A C 1
ATOM 1052 O O . VAL A 1 149 ? 2.428 31.344 4.934 1 91.06 149 VAL A O 1
ATOM 1055 N N . ILE A 1 150 ? 1.975 30.984 2.844 1 93.06 150 ILE A N 1
ATOM 1056 C CA . ILE A 1 150 ? 3.059 31.844 2.383 1 93.06 150 ILE A CA 1
ATOM 1057 C C . ILE A 1 150 ? 2.484 33.156 1.831 1 93.06 150 ILE A C 1
ATOM 1059 O O . ILE A 1 150 ? 1.697 33.125 0.881 1 93.06 150 ILE A O 1
ATOM 1063 N N . ARG A 1 151 ? 2.852 34.25 2.439 1 93.81 151 ARG A N 1
ATOM 1064 C CA . ARG A 1 151 ? 2.51 35.594 2.025 1 93.81 151 ARG A CA 1
ATOM 1065 C C . ARG A 1 151 ? 0.998 35.781 1.939 1 93.81 151 ARG A C 1
ATOM 1067 O O . ARG A 1 151 ? 0.487 36.312 0.954 1 93.81 151 ARG A O 1
ATOM 1074 N N . GLY A 1 152 ? 0.269 35.188 2.867 1 90.69 152 GLY A N 1
ATOM 1075 C CA . GLY A 1 152 ? -1.136 35.469 3.104 1 90.69 152 GLY A CA 1
ATOM 1076 C C . GLY A 1 152 ? -2.074 34.5 2.395 1 90.69 152 GLY A C 1
ATOM 1077 O O . GLY A 1 152 ? -1.639 33.688 1.579 1 90.69 152 GLY A O 1
ATOM 1078 N N . VAL A 1 153 ? -3.354 34.719 2.682 1 89.38 153 VAL A N 1
ATOM 1079 C CA . VAL A 1 153 ? -4.418 33.875 2.152 1 89.38 153 VAL A CA 1
ATOM 1080 C C . VAL A 1 153 ? -4.867 34.406 0.79 1 89.38 153 VAL A C 1
ATOM 1082 O O . VAL A 1 153 ? -5.305 35.531 0.672 1 89.38 153 VAL A O 1
ATOM 1085 N N . GLY A 1 154 ? -4.781 33.562 -0.177 1 83.06 154 GLY A N 1
ATOM 1086 C CA . GLY A 1 154 ? -5.07 34.031 -1.522 1 83.06 154 GLY A CA 1
ATOM 1087 C C . GLY A 1 154 ? -6.352 33.438 -2.094 1 83.06 154 GLY A C 1
ATOM 1088 O O . GLY A 1 154 ? -6.758 33.812 -3.201 1 83.06 154 GLY A O 1
ATOM 1089 N N . SER A 1 155 ? -6.938 32.5 -1.353 1 81.62 155 SER A N 1
ATOM 1090 C CA . SER A 1 155 ? -8.18 31.875 -1.813 1 81.62 155 SER A CA 1
ATOM 1091 C C . SER A 1 155 ? -9.078 31.5 -0.642 1 81.62 155 SER A C 1
ATOM 1093 O O . SER A 1 155 ? -8.625 31.453 0.505 1 81.62 155 SER A O 1
ATOM 1095 N N . PHE A 1 156 ? -10.375 31.297 -1.027 1 77.81 156 PHE A N 1
ATOM 1096 C CA . PHE A 1 156 ? -11.32 30.906 0.014 1 77.81 156 PHE A CA 1
ATOM 1097 C C . PHE A 1 156 ? -11.148 29.438 0.365 1 77.81 156 PHE A C 1
ATOM 1099 O O . PHE A 1 156 ? -11.57 29 1.436 1 77.81 156 PHE A O 1
ATOM 1106 N N . GLY A 1 157 ? -10.547 28.734 -0.527 1 71.5 157 GLY A N 1
ATOM 1107 C CA . GLY A 1 157 ? -10.242 27.344 -0.228 1 71.5 157 GLY A CA 1
ATOM 1108 C C . GLY A 1 157 ? -8.938 27.172 0.527 1 71.5 157 GLY A C 1
ATOM 1109 O O . GLY A 1 157 ? -8.656 27.922 1.472 1 71.5 157 GLY A O 1
ATOM 1110 N N . THR A 1 158 ? -8.172 26.156 0.233 1 70.69 158 THR A N 1
ATOM 1111 C CA . THR A 1 158 ? -6.906 25.906 0.913 1 70.69 158 THR A CA 1
ATOM 1112 C C . THR A 1 158 ? -5.789 26.734 0.287 1 70.69 158 THR A C 1
ATOM 1114 O O . THR A 1 158 ? -5.805 27 -0.917 1 70.69 158 THR A O 1
ATOM 1117 N N . SER A 1 159 ? -4.973 27.266 1.09 1 78.19 159 SER A N 1
ATOM 1118 C CA . SER A 1 159 ? -3.822 28.062 0.675 1 78.19 159 SER A CA 1
ATOM 1119 C C . SER A 1 159 ? -2.518 27.312 0.917 1 78.19 159 SER A C 1
ATOM 1121 O O . SER A 1 159 ? -1.478 27.922 1.163 1 78.19 159 SER A O 1
ATOM 1123 N N . ASP A 1 160 ? -2.635 25.984 0.854 1 82.44 160 ASP A N 1
ATOM 1124 C CA . ASP A 1 160 ? -1.43 25.188 1.098 1 82.44 160 ASP A CA 1
ATOM 1125 C C . ASP A 1 160 ? -0.426 25.359 -0.042 1 82.44 160 ASP A C 1
ATOM 1127 O O . ASP A 1 160 ? -0.812 25.422 -1.211 1 82.44 160 ASP A O 1
ATOM 1131 N N . PRO A 1 161 ? 0.839 25.422 0.293 1 90.31 161 PRO A N 1
ATOM 1132 C CA . PRO A 1 161 ? 1.854 25.469 -0.763 1 90.31 161 PRO A CA 1
ATOM 1133 C C . PRO A 1 161 ? 2.088 24.094 -1.414 1 90.31 161 PRO A C 1
ATOM 1135 O O . PRO A 1 161 ? 1.561 23.094 -0.944 1 90.31 161 PRO A O 1
ATOM 1138 N N . LEU A 1 162 ? 2.793 24.172 -2.512 1 91.5 162 LEU A N 1
ATOM 1139 C CA . LEU A 1 162 ? 3.27 22.922 -3.111 1 91.5 162 LEU A CA 1
ATOM 1140 C C . LEU A 1 162 ? 4.457 22.359 -2.332 1 91.5 162 LEU A C 1
ATOM 1142 O O . LEU A 1 162 ? 5.395 23.109 -2.008 1 91.5 162 LEU A O 1
ATOM 1146 N N . TYR A 1 163 ? 4.41 21.188 -1.985 1 92.5 163 TYR A N 1
ATOM 1147 C CA . TYR A 1 163 ? 5.551 20.5 -1.381 1 92.5 163 TYR A CA 1
ATOM 1148 C C . TYR A 1 163 ? 6.301 19.672 -2.414 1 92.5 163 TYR A C 1
ATOM 1150 O O . TYR A 1 163 ? 5.695 18.875 -3.131 1 92.5 163 TYR A O 1
ATOM 1158 N N . VAL A 1 164 ? 7.504 19.891 -2.516 1 94.19 164 VAL A N 1
ATOM 1159 C CA . VAL A 1 164 ? 8.375 19.109 -3.383 1 94.19 164 VAL A CA 1
ATOM 1160 C C . VAL A 1 164 ? 9.406 18.359 -2.541 1 94.19 164 VAL A C 1
ATOM 1162 O O . VAL A 1 164 ? 10.211 18.984 -1.84 1 94.19 164 VAL A O 1
ATOM 1165 N N . VAL A 1 165 ? 9.43 17.125 -2.588 1 95 165 VAL A N 1
ATOM 1166 C CA . VAL A 1 165 ? 10.375 16.312 -1.826 1 95 165 VAL A CA 1
ATOM 1167 C C . VAL A 1 165 ? 11.352 15.625 -2.779 1 95 165 VAL A C 1
ATOM 1169 O O . VAL A 1 165 ? 10.945 14.766 -3.57 1 95 165 VAL A O 1
ATOM 1172 N N . ASP A 1 166 ? 12.578 15.984 -2.689 1 94.12 166 ASP A N 1
ATOM 1173 C CA . ASP A 1 166 ? 13.633 15.43 -3.529 1 94.12 166 ASP A CA 1
ATOM 1174 C C . ASP A 1 166 ? 13.219 15.43 -5 1 94.12 166 ASP A C 1
ATOM 1176 O O . ASP A 1 166 ? 13.328 14.406 -5.684 1 94.12 166 ASP A O 1
ATOM 1180 N N . GLY A 1 167 ? 12.641 16.516 -5.379 1 91.69 167 GLY A N 1
ATOM 1181 C CA . GLY A 1 167 ? 12.336 16.734 -6.785 1 91.69 167 GLY A CA 1
ATOM 1182 C C . GLY A 1 167 ? 10.945 16.281 -7.172 1 91.69 167 GLY A C 1
ATOM 1183 O O . GLY A 1 167 ? 10.508 16.484 -8.305 1 91.69 167 GLY A O 1
ATOM 1184 N N . TYR A 1 168 ? 10.188 15.648 -6.305 1 93.81 168 TYR A N 1
ATOM 1185 C CA . TYR A 1 168 ? 8.828 15.211 -6.594 1 93.81 168 TYR A CA 1
ATOM 1186 C C . TYR A 1 168 ? 7.809 16.141 -5.938 1 93.81 168 TYR A C 1
ATOM 1188 O O . TYR A 1 168 ? 7.773 16.266 -4.711 1 93.81 168 TYR A O 1
ATOM 1196 N N . PRO A 1 169 ? 6.922 16.734 -6.684 1 93.19 169 PRO A N 1
ATOM 1197 C CA . PRO A 1 169 ? 5.801 17.484 -6.113 1 93.19 169 PRO A CA 1
ATOM 1198 C C . PRO A 1 169 ? 4.707 16.578 -5.551 1 93.19 169 PRO A C 1
ATOM 1200 O O . PRO A 1 169 ? 3.963 15.953 -6.316 1 93.19 169 PRO A O 1
ATOM 1203 N N . ILE A 1 170 ? 4.555 16.5 -4.297 1 89.44 170 ILE A N 1
ATOM 1204 C CA . ILE A 1 170 ? 3.652 15.523 -3.699 1 89.44 170 ILE A CA 1
ATOM 1205 C C . ILE A 1 170 ? 2.281 16.156 -3.477 1 89.44 170 ILE A C 1
ATOM 1207 O O . ILE A 1 170 ? 2.168 17.391 -3.365 1 89.44 170 ILE A O 1
ATOM 1211 N N . THR A 1 171 ? 1.302 15.266 -3.52 1 79.44 171 THR A N 1
ATOM 1212 C CA . THR A 1 171 ? -0.03 15.602 -3.027 1 79.44 171 THR A CA 1
ATOM 1213 C C . THR A 1 171 ? -0.194 15.164 -1.574 1 79.44 171 THR A C 1
ATOM 1215 O O . THR A 1 171 ? 0.155 14.031 -1.216 1 79.44 171 THR A O 1
ATOM 1218 N N . GLY A 1 172 ? -0.408 16.031 -0.697 1 71.44 172 GLY A N 1
ATOM 1219 C CA . GLY A 1 172 ? -0.526 15.727 0.72 1 71.44 172 GLY A CA 1
ATOM 1220 C C . GLY A 1 172 ? 0.467 16.484 1.579 1 71.44 172 GLY A C 1
ATOM 1221 O O . GLY A 1 172 ? 1.216 17.328 1.075 1 71.44 172 GLY A O 1
ATOM 1222 N N . GLY A 1 173 ? 0.537 16.172 2.795 1 77.44 173 GLY A N 1
ATOM 1223 C CA . GLY A 1 173 ? 1.379 16.875 3.75 1 77.44 173 GLY A CA 1
ATOM 1224 C C . GLY A 1 173 ? 2.725 16.203 3.963 1 77.44 173 GLY A C 1
ATOM 1225 O O . GLY A 1 173 ? 3.064 15.25 3.27 1 77.44 173 GLY A O 1
ATOM 1226 N N . LEU A 1 174 ? 3.504 16.734 4.719 1 86.56 174 LEU A N 1
ATOM 1227 C CA . LEU A 1 174 ? 4.875 16.297 4.965 1 86.56 174 LEU A CA 1
ATOM 1228 C C . LEU A 1 174 ? 4.945 15.398 6.199 1 86.56 174 LEU A C 1
ATOM 1230 O O . LEU A 1 174 ? 6.039 15.055 6.656 1 86.56 174 LEU A O 1
ATOM 1234 N N . ASN A 1 175 ? 3.811 15.055 6.738 1 85.25 175 ASN A N 1
ATOM 1235 C CA . ASN A 1 175 ? 3.812 14.258 7.961 1 85.25 175 ASN A CA 1
ATOM 1236 C C . ASN A 1 175 ? 4.344 12.852 7.707 1 85.25 175 ASN A C 1
ATOM 1238 O O . ASN A 1 175 ? 4.621 12.109 8.656 1 85.25 175 ASN A O 1
ATOM 1242 N N . ASN A 1 176 ? 4.586 12.516 6.48 1 87.94 176 ASN A N 1
ATOM 1243 C CA . ASN A 1 176 ? 5.074 11.188 6.121 1 87.94 176 ASN A CA 1
ATOM 1244 C C . ASN A 1 176 ? 6.598 11.156 6.027 1 87.94 176 ASN A C 1
ATOM 1246 O O . ASN A 1 176 ? 7.191 10.094 5.848 1 87.94 176 ASN A O 1
ATOM 1250 N N . ILE A 1 177 ? 7.203 12.273 6.223 1 91.06 177 ILE A N 1
ATOM 1251 C CA . ILE A 1 177 ? 8.648 12.367 6.066 1 91.06 177 ILE A CA 1
ATOM 1252 C C . ILE A 1 177 ? 9.305 12.5 7.441 1 91.06 177 ILE A C 1
ATOM 1254 O O . ILE A 1 177 ? 8.867 13.289 8.273 1 91.06 177 ILE A O 1
ATOM 1258 N N . ASN A 1 178 ? 10.367 11.836 7.637 1 92 178 ASN A N 1
ATOM 1259 C CA . ASN A 1 178 ? 11.125 11.906 8.883 1 92 178 ASN A CA 1
ATOM 1260 C C . ASN A 1 178 ? 11.945 13.188 8.969 1 92 178 ASN A C 1
ATOM 1262 O O . ASN A 1 178 ? 12.859 13.398 8.172 1 92 178 ASN A O 1
ATOM 1266 N N . PRO A 1 179 ? 11.68 13.969 9.922 1 89.75 179 PRO A N 1
ATOM 1267 C CA . PRO A 1 179 ? 12.43 15.219 10.039 1 89.75 179 PRO A CA 1
ATOM 1268 C C . PRO A 1 179 ? 13.93 15 10.164 1 89.75 179 PRO A C 1
ATOM 1270 O O . PRO A 1 179 ? 14.719 15.805 9.672 1 89.75 179 PRO A O 1
ATOM 1273 N N . SER A 1 180 ? 14.359 13.898 10.742 1 90.44 180 SER A N 1
ATOM 1274 C CA . SER A 1 180 ? 15.773 13.617 10.953 1 90.44 180 SER A CA 1
ATOM 1275 C C . SER A 1 180 ? 16.5 13.422 9.633 1 90.44 180 SER A C 1
ATOM 1277 O O . SER A 1 180 ? 17.734 13.492 9.578 1 90.44 180 SER A O 1
ATOM 1279 N N . ASP A 1 181 ? 15.805 13.227 8.609 1 92.81 181 ASP A N 1
ATOM 1280 C CA . ASP A 1 181 ? 16.406 12.93 7.32 1 92.81 181 ASP A CA 1
ATOM 1281 C C . ASP A 1 181 ? 16.578 14.203 6.492 1 92.81 181 ASP A C 1
ATOM 1283 O O . ASP A 1 181 ? 17.188 14.172 5.418 1 92.81 181 ASP A O 1
ATOM 1287 N N . ILE A 1 182 ? 16.156 15.258 6.941 1 92.88 182 ILE A N 1
ATOM 1288 C CA . ILE A 1 182 ? 16.094 16.469 6.129 1 92.88 182 ILE A CA 1
ATOM 1289 C C . ILE A 1 182 ? 17.469 17.156 6.141 1 92.88 182 ILE A C 1
ATOM 1291 O O . ILE A 1 182 ? 18.078 17.328 7.203 1 92.88 182 ILE A O 1
ATOM 1295 N N . ALA A 1 183 ? 17.922 17.5 5 1 92 183 ALA A N 1
ATOM 1296 C CA . ALA A 1 183 ? 19.156 18.266 4.848 1 92 183 ALA A CA 1
ATOM 1297 C C . ALA A 1 183 ? 18.859 19.766 4.824 1 92 183 ALA A C 1
ATOM 1299 O O . ALA A 1 183 ? 19.625 20.562 5.359 1 92 183 ALA A O 1
ATOM 1300 N N . SER A 1 184 ? 17.781 20.109 4.082 1 90.25 184 SER A N 1
ATOM 1301 C CA . SER A 1 184 ? 17.406 21.516 3.996 1 90.25 184 SER A CA 1
ATOM 1302 C C . SER A 1 184 ? 15.961 21.672 3.527 1 90.25 184 SER A C 1
ATOM 1304 O O . SER A 1 184 ? 15.391 20.75 2.945 1 90.25 184 SER A O 1
ATOM 1306 N N . ILE A 1 185 ? 15.383 22.734 3.82 1 91.62 185 ILE A N 1
ATOM 1307 C CA . ILE A 1 185 ? 14.086 23.172 3.303 1 91.62 185 ILE A CA 1
ATOM 1308 C C . ILE A 1 185 ? 14.234 24.547 2.66 1 91.62 185 ILE A C 1
ATOM 1310 O O . ILE A 1 185 ? 14.727 25.484 3.289 1 91.62 185 ILE A O 1
ATOM 1314 N N . ASP A 1 186 ? 13.867 24.703 1.438 1 91.94 186 ASP A N 1
ATOM 1315 C CA . ASP A 1 186 ? 13.844 25.984 0.731 1 91.94 186 ASP A CA 1
ATOM 1316 C C . ASP A 1 186 ? 12.414 26.391 0.39 1 91.94 186 ASP A C 1
ATOM 1318 O O . ASP A 1 186 ? 11.656 25.594 -0.181 1 91.94 186 ASP A O 1
ATOM 1322 N N . VAL A 1 187 ? 12.07 27.531 0.74 1 93.06 187 VAL A N 1
ATOM 1323 C CA . VAL A 1 187 ? 10.734 28.047 0.457 1 93.06 187 VAL A CA 1
ATOM 1324 C C . VAL A 1 187 ? 10.805 29.125 -0.629 1 93.06 187 VAL A C 1
ATOM 1326 O O . VAL A 1 187 ? 11.445 30.156 -0.443 1 93.06 187 VAL A O 1
ATOM 1329 N N . LEU A 1 188 ? 10.188 28.828 -1.744 1 92.56 188 LEU A N 1
ATOM 1330 C CA . LEU A 1 188 ? 10.062 29.797 -2.824 1 92.56 188 LEU A CA 1
ATOM 1331 C C . LEU A 1 188 ? 8.797 30.641 -2.662 1 92.56 188 LEU A C 1
ATOM 1333 O O . LEU A 1 188 ? 7.695 30.078 -2.562 1 92.56 188 LEU A O 1
ATOM 1337 N N . LYS A 1 189 ? 8.883 32.062 -2.764 1 91 189 LYS A N 1
ATOM 1338 C CA . LYS A 1 189 ? 7.762 32.906 -2.338 1 91 189 LYS A CA 1
ATOM 1339 C C . LYS A 1 189 ? 7.254 33.75 -3.486 1 91 189 LYS A C 1
ATOM 1341 O O . LYS A 1 189 ? 6.066 34.094 -3.539 1 91 189 LYS A O 1
ATOM 1346 N N . ASP A 1 190 ? 8.156 34.156 -4.309 1 88.25 190 ASP A N 1
ATOM 1347 C CA . ASP A 1 190 ? 7.695 35.062 -5.348 1 88.25 190 ASP A CA 1
ATOM 1348 C C . ASP A 1 190 ? 7.496 34.344 -6.676 1 88.25 190 ASP A C 1
ATOM 1350 O O . ASP A 1 190 ? 7.816 33.156 -6.793 1 88.25 190 ASP A O 1
ATOM 1354 N N . ALA A 1 191 ? 6.969 35.031 -7.66 1 83.5 191 ALA A N 1
ATOM 1355 C CA . ALA A 1 191 ? 6.586 34.438 -8.93 1 83.5 191 ALA A CA 1
ATOM 1356 C C . ALA A 1 191 ? 7.812 33.969 -9.703 1 83.5 191 ALA A C 1
ATOM 1358 O O . ALA A 1 191 ? 7.762 32.938 -10.391 1 83.5 191 ALA A O 1
ATOM 1359 N N . SER A 1 192 ? 8.766 34.656 -9.625 1 78.81 192 SER A N 1
ATOM 1360 C CA . SER A 1 192 ? 9.969 34.281 -10.352 1 78.81 192 SER A CA 1
ATOM 1361 C C . SER A 1 192 ? 10.508 32.938 -9.859 1 78.81 192 SER A C 1
ATOM 1363 O O . SER A 1 192 ? 10.992 32.125 -10.648 1 78.81 192 SER A O 1
ATOM 1365 N N . ALA A 1 193 ? 10.391 32.719 -8.688 1 77.88 193 ALA A N 1
ATOM 1366 C CA . ALA A 1 193 ? 10.914 31.5 -8.094 1 77.88 193 ALA A CA 1
ATOM 1367 C C . ALA A 1 193 ? 9.938 30.344 -8.289 1 77.88 193 ALA A C 1
ATOM 1369 O O . ALA A 1 193 ? 10.352 29.203 -8.469 1 77.88 193 ALA A O 1
ATOM 1370 N N . THR A 1 194 ? 8.68 30.562 -8.227 1 80.12 194 THR A N 1
ATOM 1371 C CA . THR A 1 194 ? 7.684 29.5 -8.156 1 80.12 194 THR A CA 1
ATOM 1372 C C . THR A 1 194 ? 7.188 29.125 -9.555 1 80.12 194 THR A C 1
ATOM 1374 O O . THR A 1 194 ? 6.652 28.047 -9.766 1 80.12 194 THR A O 1
ATOM 1377 N N . ALA A 1 195 ? 7.383 29.984 -10.438 1 79.62 195 ALA A N 1
ATOM 1378 C CA . ALA A 1 195 ? 6.746 29.844 -11.742 1 79.62 195 ALA A CA 1
ATOM 1379 C C . ALA A 1 195 ? 7.164 28.547 -12.43 1 79.62 195 ALA A C 1
ATOM 1381 O O . ALA A 1 195 ? 6.387 27.953 -13.18 1 79.62 195 ALA A O 1
ATOM 1382 N N . ILE A 1 196 ? 8.258 28.188 -12.125 1 82.19 196 ILE A N 1
ATOM 1383 C CA . ILE A 1 196 ? 8.797 27.016 -12.805 1 82.19 196 ILE A CA 1
ATOM 1384 C C . ILE A 1 196 ? 8.031 25.766 -12.375 1 82.19 196 ILE A C 1
ATOM 1386 O O . ILE A 1 196 ? 8.023 24.766 -13.086 1 82.19 196 ILE A O 1
ATOM 1390 N N . TYR A 1 197 ? 7.355 25.828 -11.305 1 85.5 197 TYR A N 1
ATOM 1391 C CA . TYR A 1 197 ? 6.613 24.672 -10.797 1 85.5 197 TYR A CA 1
ATOM 1392 C C . TYR A 1 197 ? 5.152 24.734 -11.227 1 85.5 197 TYR A C 1
ATOM 1394 O O . TYR A 1 197 ? 4.426 23.75 -11.133 1 85.5 197 TYR A O 1
ATOM 1402 N N . GLY A 1 198 ? 4.723 25.906 -11.57 1 81.69 198 GLY A N 1
ATOM 1403 C CA . GLY A 1 198 ? 3.424 26.031 -12.211 1 81.69 198 GLY A CA 1
ATOM 1404 C C . GLY A 1 198 ? 2.268 26.016 -11.227 1 81.69 198 GLY A C 1
ATOM 1405 O O . GLY A 1 198 ? 2.338 26.625 -10.164 1 81.69 198 GLY A O 1
ATOM 1406 N N . VAL A 1 199 ? 1.087 25.375 -11.664 1 73.12 199 VAL A N 1
ATOM 1407 C CA . VAL A 1 199 ? -0.28 25.453 -11.156 1 73.12 199 VAL A CA 1
ATOM 1408 C C . VAL A 1 199 ? -0.292 25.188 -9.656 1 73.12 199 VAL A C 1
ATOM 1410 O O . VAL A 1 199 ? -1.182 25.656 -8.945 1 73.12 199 VAL A O 1
ATOM 1413 N N . ARG A 1 200 ? 0.495 24.469 -9.141 1 75.88 200 ARG A N 1
ATOM 1414 C CA . ARG A 1 200 ? 0.416 24.109 -7.723 1 75.88 200 ARG A CA 1
ATOM 1415 C C . ARG A 1 200 ? 1.253 25.078 -6.875 1 75.88 200 ARG A C 1
ATOM 1417 O O . ARG A 1 200 ? 1.184 25.047 -5.645 1 75.88 200 ARG A O 1
ATOM 1424 N N . ALA A 1 201 ? 1.876 25.938 -7.516 1 83.69 201 ALA A N 1
ATOM 1425 C CA . ALA A 1 201 ? 2.84 26.781 -6.812 1 83.69 201 ALA A CA 1
ATOM 1426 C C . ALA A 1 201 ? 2.279 28.172 -6.578 1 83.69 201 ALA A C 1
ATOM 1428 O O . ALA A 1 201 ? 3.004 29.078 -6.152 1 83.69 201 ALA A O 1
ATOM 1429 N N . ALA A 1 202 ? 1.071 28.312 -6.855 1 81.62 202 ALA A N 1
ATOM 1430 C CA . ALA A 1 202 ? 0.465 29.641 -6.699 1 81.62 202 ALA A CA 1
ATOM 1431 C C . ALA A 1 202 ? 0.581 30.125 -5.258 1 81.62 202 ALA A C 1
ATOM 1433 O O . ALA A 1 202 ? 0.719 31.328 -5.012 1 81.62 202 ALA A O 1
ATOM 1434 N N . ASN A 1 203 ? 0.594 29.234 -4.352 1 87.06 203 ASN A N 1
ATOM 1435 C CA . ASN A 1 203 ? 0.668 29.562 -2.932 1 87.06 203 ASN A CA 1
ATOM 1436 C C . ASN A 1 203 ? 2.082 29.391 -2.387 1 87.06 203 ASN A C 1
ATOM 1438 O O . ASN A 1 203 ? 2.277 29.297 -1.173 1 87.06 203 ASN A O 1
ATOM 1442 N N . GLY A 1 204 ? 3.059 29.312 -3.252 1 90.62 204 GLY A N 1
ATOM 1443 C CA . GLY A 1 204 ? 4.434 29.094 -2.83 1 90.62 204 GLY A CA 1
ATOM 1444 C C . GLY A 1 204 ? 4.863 27.641 -2.93 1 90.62 204 GLY A C 1
ATOM 1445 O O . GLY A 1 204 ? 4.035 26.75 -3.152 1 90.62 204 GLY A O 1
ATOM 1446 N N . VAL A 1 205 ? 6.168 27.453 -2.865 1 92.75 205 VAL A N 1
ATOM 1447 C CA . VAL A 1 205 ? 6.711 26.094 -2.951 1 92.75 205 VAL A CA 1
ATOM 1448 C C . VAL A 1 205 ? 7.629 25.828 -1.76 1 92.75 205 VAL A C 1
ATOM 1450 O O . VAL A 1 205 ? 8.453 26.672 -1.403 1 92.75 205 VAL A O 1
ATOM 1453 N N . VAL A 1 206 ? 7.43 24.734 -1.127 1 93.38 206 VAL A N 1
ATOM 1454 C CA . VAL A 1 206 ? 8.336 24.234 -0.096 1 93.38 206 VAL A CA 1
ATOM 1455 C C . VAL A 1 206 ? 9.117 23.031 -0.626 1 93.38 206 VAL A C 1
ATOM 1457 O O . VAL A 1 206 ? 8.547 21.969 -0.846 1 93.38 206 VAL A O 1
ATOM 1460 N N . ILE A 1 207 ? 10.352 23.25 -0.782 1 93.75 207 ILE A N 1
ATOM 1461 C CA . ILE A 1 207 ? 11.203 22.172 -1.297 1 93.75 207 ILE A CA 1
ATOM 1462 C C . ILE A 1 207 ? 11.938 21.5 -0.142 1 93.75 207 ILE A C 1
ATOM 1464 O O . ILE A 1 207 ? 12.664 22.156 0.612 1 93.75 207 ILE A O 1
ATOM 1468 N N . VAL A 1 208 ? 11.781 20.281 -0.038 1 93.94 208 VAL A N 1
ATOM 1469 C CA . VAL A 1 208 ? 12.453 19.484 0.982 1 93.94 208 VAL A CA 1
ATOM 1470 C C . VAL A 1 208 ? 13.531 18.625 0.334 1 93.94 208 VAL A C 1
ATOM 1472 O O . VAL A 1 208 ? 13.242 17.828 -0.565 1 93.94 208 VAL A O 1
ATOM 1475 N N . THR A 1 209 ? 14.703 18.844 0.763 1 93.31 209 THR A N 1
ATOM 1476 C CA . THR A 1 209 ? 15.82 18 0.343 1 93.31 209 THR A CA 1
ATOM 1477 C C . THR A 1 209 ? 16.281 17.109 1.485 1 93.31 209 THR A C 1
ATOM 1479 O O . THR A 1 209 ? 16.547 17.578 2.59 1 93.31 209 THR A O 1
ATOM 1482 N N . THR A 1 210 ? 16.391 15.891 1.272 1 94.44 210 THR A N 1
ATOM 1483 C CA . THR A 1 210 ? 16.812 14.969 2.32 1 94.44 210 THR A CA 1
ATOM 1484 C C . THR A 1 210 ? 18.312 14.695 2.221 1 94.44 210 THR A C 1
ATOM 1486 O O . THR A 1 210 ? 18.938 14.961 1.188 1 94.44 210 THR A O 1
ATOM 1489 N N . LYS A 1 211 ? 18.875 14.258 3.311 1 93.69 211 LYS A N 1
ATOM 1490 C CA . LYS A 1 211 ? 20.297 14.008 3.414 1 93.69 211 LYS A CA 1
ATOM 1491 C C . LYS A 1 211 ? 20.75 12.93 2.434 1 93.69 211 LYS A C 1
ATOM 1493 O O . LYS A 1 211 ? 20.062 11.914 2.264 1 93.69 211 LYS A O 1
ATOM 1498 N N . LYS A 1 212 ? 21.891 13.234 1.812 1 92.69 212 LYS A N 1
ATOM 1499 C CA . LYS A 1 212 ? 22.484 12.305 0.852 1 92.69 212 LYS A CA 1
ATOM 1500 C C . LYS A 1 212 ? 23.75 11.656 1.419 1 92.69 212 LYS A C 1
ATOM 1502 O O . LYS A 1 212 ? 24.141 11.93 2.555 1 92.69 212 LYS A O 1
ATOM 1507 N N . GLY A 1 213 ? 24.297 10.758 0.569 1 90.12 213 GLY A N 1
ATOM 1508 C CA . GLY A 1 213 ? 25.531 10.102 0.98 1 90.12 213 GLY A CA 1
ATOM 1509 C C . GLY A 1 213 ? 26.734 11.016 0.958 1 90.12 213 GLY A C 1
ATOM 1510 O O . GLY A 1 213 ? 26.703 12.07 0.313 1 90.12 213 GLY A O 1
ATOM 1511 N N . LYS A 1 214 ? 27.703 10.516 1.659 1 83.69 214 LYS A N 1
ATOM 1512 C CA . LYS A 1 214 ? 28.953 11.258 1.694 1 83.69 214 LYS A CA 1
ATOM 1513 C C . LYS A 1 214 ? 29.953 10.711 0.678 1 83.69 214 LYS A C 1
ATOM 1515 O O . LYS A 1 214 ? 29.906 9.531 0.333 1 83.69 214 LYS A O 1
ATOM 1520 N N . ARG A 1 215 ? 30.734 11.516 0.138 1 79.81 215 ARG A N 1
ATOM 1521 C CA . ARG A 1 215 ? 31.703 11.102 -0.869 1 79.81 215 ARG A CA 1
ATOM 1522 C C . ARG A 1 215 ? 32.844 10.305 -0.239 1 79.81 215 ARG A C 1
ATOM 1524 O O . ARG A 1 215 ? 33.531 9.523 -0.921 1 79.81 215 ARG A O 1
ATOM 1531 N N . ASP A 1 216 ? 33.031 10.562 1.017 1 77.06 216 ASP A N 1
ATOM 1532 C CA . ASP A 1 216 ? 34.125 9.828 1.616 1 77.06 216 ASP A CA 1
ATOM 1533 C C . ASP A 1 216 ? 33.75 9.234 2.965 1 77.06 216 ASP A C 1
ATOM 1535 O O . ASP A 1 216 ? 33.25 9.945 3.848 1 77.06 216 ASP A O 1
ATOM 1539 N N . GLY A 1 217 ? 34 7.945 3.031 1 78.44 217 GLY A N 1
ATOM 1540 C CA . GLY A 1 217 ? 33.781 7.285 4.312 1 78.44 217 GLY A CA 1
ATOM 1541 C C . GLY A 1 217 ? 32.344 6.918 4.582 1 78.44 217 GLY A C 1
ATOM 1542 O O . GLY A 1 217 ? 31.516 6.961 3.676 1 78.44 217 GLY A O 1
ATOM 1543 N N . VAL A 1 218 ? 32.156 6.379 5.777 1 87.44 218 VAL A N 1
ATOM 1544 C CA . VAL A 1 218 ? 30.828 5.988 6.238 1 87.44 218 VAL A CA 1
ATOM 1545 C C . VAL A 1 218 ? 30.562 6.59 7.617 1 87.44 218 VAL A C 1
ATOM 1547 O O . VAL A 1 218 ? 31.453 6.617 8.469 1 87.44 218 VAL A O 1
ATOM 1550 N N . GLN A 1 219 ? 29.453 7.16 7.758 1 88.5 219 GLN A N 1
ATOM 1551 C CA . GLN A 1 219 ? 29.047 7.766 9.023 1 88.5 219 GLN A CA 1
ATOM 1552 C C . GLN A 1 219 ? 27.734 7.172 9.523 1 88.5 219 GLN A C 1
ATOM 1554 O O . GLN A 1 219 ? 26.797 6.945 8.734 1 88.5 219 GLN A O 1
ATOM 1559 N N . ILE A 1 220 ? 27.719 6.875 10.812 1 90.94 220 ILE A N 1
ATOM 1560 C CA . ILE A 1 220 ? 26.484 6.422 11.469 1 90.94 220 ILE A CA 1
ATOM 1561 C C . ILE A 1 220 ? 26 7.484 12.445 1 90.94 220 ILE A C 1
ATOM 1563 O O . ILE A 1 220 ? 26.797 8.078 13.18 1 90.94 220 ILE A O 1
ATOM 1567 N N . SER A 1 221 ? 24.812 7.703 12.344 1 92.44 221 SER A N 1
ATOM 1568 C CA . SER A 1 221 ? 24.188 8.625 13.289 1 92.44 221 SER A CA 1
ATOM 1569 C C . SER A 1 221 ? 23 7.984 13.992 1 92.44 221 SER A C 1
ATOM 1571 O O . SER A 1 221 ? 22.188 7.316 13.359 1 92.44 221 SER A O 1
ATOM 1573 N N . PHE A 1 222 ? 22.969 8.062 15.211 1 93.31 222 PHE A N 1
ATOM 1574 C CA . PHE A 1 222 ? 21.844 7.617 16.031 1 93.31 222 PHE A CA 1
ATOM 1575 C C . PHE A 1 222 ? 21.297 8.773 16.844 1 93.31 222 PHE A C 1
ATOM 1577 O O . PHE A 1 222 ? 22 9.367 17.656 1 93.31 222 PHE A O 1
ATOM 1584 N N . ASP A 1 223 ? 20.078 9.055 16.641 1 94.19 223 ASP A N 1
ATOM 1585 C CA . ASP A 1 223 ? 19.359 10.109 17.359 1 94.19 223 ASP A CA 1
ATOM 1586 C C . ASP A 1 223 ? 18.188 9.539 18.141 1 94.19 223 ASP A C 1
ATOM 1588 O O . ASP A 1 223 ? 17.344 8.828 17.594 1 94.19 223 ASP A O 1
ATOM 1592 N N . SER A 1 224 ? 18.125 9.836 19.375 1 95.06 224 SER A N 1
ATOM 1593 C CA . SER A 1 224 ? 17.031 9.359 20.219 1 95.06 224 SER A CA 1
ATOM 1594 C C . SER A 1 224 ? 16.641 10.414 21.25 1 95.06 224 SER A C 1
ATOM 1596 O O . SER A 1 224 ? 17.484 11.172 21.734 1 95.06 224 SER A O 1
ATOM 1598 N N . TYR A 1 225 ? 15.344 10.469 21.5 1 95.56 225 TYR A N 1
ATOM 1599 C CA . TYR A 1 225 ? 14.906 11.312 22.609 1 95.56 225 TYR A CA 1
ATOM 1600 C C . TYR A 1 225 ? 13.602 10.797 23.203 1 95.56 225 TYR A C 1
ATOM 1602 O O . TYR A 1 225 ? 12.867 10.039 22.547 1 95.56 225 TYR A O 1
ATOM 1610 N N . ALA A 1 226 ? 13.328 11.109 24.422 1 96.75 226 ALA A N 1
ATOM 1611 C CA . ALA A 1 226 ? 12.078 10.93 25.156 1 96.75 226 ALA A CA 1
ATOM 1612 C C . ALA A 1 226 ? 11.57 12.258 25.719 1 96.75 226 ALA A C 1
ATOM 1614 O O . ALA A 1 226 ? 12.352 13.086 26.172 1 96.75 226 ALA A O 1
ATOM 1615 N N . SER A 1 227 ? 10.312 12.414 25.562 1 96.12 227 SER A N 1
ATOM 1616 C CA . SER A 1 227 ? 9.719 13.68 26 1 96.12 227 SER A CA 1
ATOM 1617 C C . SER A 1 227 ? 8.461 13.445 26.828 1 96.12 227 SER A C 1
ATOM 1619 O O . SER A 1 227 ? 7.633 12.602 26.469 1 96.12 227 SER A O 1
ATOM 1621 N N . LEU A 1 228 ? 8.352 14.102 27.875 1 97.12 228 LEU A N 1
ATOM 1622 C CA . LEU A 1 228 ? 7.133 14.141 28.688 1 97.12 228 LEU A CA 1
ATOM 1623 C C . LEU A 1 228 ? 6.301 15.383 28.344 1 97.12 228 LEU A C 1
ATOM 1625 O O . LEU A 1 228 ? 6.828 16.5 28.328 1 97.12 228 LEU A O 1
ATOM 1629 N N . GLN A 1 229 ? 5.113 15.156 28.031 1 95.25 229 GLN A N 1
ATOM 1630 C CA . GLN A 1 229 ? 4.191 16.25 27.75 1 95.25 229 GLN A CA 1
ATOM 1631 C C . GLN A 1 229 ? 3.301 16.547 28.953 1 95.25 229 GLN A C 1
ATOM 1633 O O . GLN A 1 229 ? 2.615 15.656 29.453 1 95.25 229 GLN A O 1
ATOM 1638 N N . ALA A 1 230 ? 3.262 17.734 29.344 1 95.56 230 ALA A N 1
ATOM 1639 C CA . ALA A 1 230 ? 2.482 18.125 30.516 1 95.56 230 ALA A CA 1
ATOM 1640 C C . ALA A 1 230 ? 0.994 18.188 30.188 1 95.56 230 ALA A C 1
ATOM 1642 O O . ALA A 1 230 ? 0.616 18.469 29.047 1 95.56 230 ALA A O 1
ATOM 1643 N N . LYS A 1 231 ? 0.172 17.969 31.188 1 94.56 231 LYS A N 1
ATOM 1644 C CA . LYS A 1 231 ? -1.262 18.219 31.062 1 94.56 231 LYS A CA 1
ATOM 1645 C C . LYS A 1 231 ? -1.541 19.688 30.734 1 94.56 231 LYS A C 1
ATOM 1647 O O . LYS A 1 231 ? -0.759 20.562 31.094 1 94.56 231 LYS A O 1
ATOM 1652 N N . PRO A 1 232 ? -2.582 19.875 30.031 1 92.56 232 PRO A N 1
ATOM 1653 C CA . PRO A 1 232 ? -2.934 21.281 29.797 1 92.56 232 PRO A CA 1
ATOM 1654 C C . PRO A 1 232 ? -3.459 21.969 31.047 1 92.56 232 PRO A C 1
ATOM 1656 O O . PRO A 1 232 ? -3.869 21.312 32 1 92.56 232 PRO A O 1
ATOM 1659 N N . LYS A 1 233 ? -3.406 23.297 30.953 1 91.62 233 LYS A N 1
ATOM 1660 C CA . LYS A 1 233 ? -4.176 24.031 31.938 1 91.62 233 LYS A CA 1
ATOM 1661 C C . LYS A 1 233 ? -5.66 23.688 31.859 1 91.62 233 LYS A C 1
ATOM 1663 O O . LYS A 1 233 ? -6.145 23.281 30.797 1 91.62 233 LYS A O 1
ATOM 1668 N N . LYS A 1 234 ? -6.332 23.781 33 1 94.56 234 LYS A N 1
ATOM 1669 C CA . LYS A 1 234 ? -7.762 23.484 33.031 1 94.56 234 LYS A CA 1
ATOM 1670 C C . LYS A 1 234 ? -8.586 24.766 33.094 1 94.56 234 LYS A C 1
ATOM 1672 O O . LYS A 1 234 ? -8.141 25.781 33.656 1 94.56 234 LYS A O 1
ATOM 1677 N N . TYR A 1 235 ? -9.625 24.766 32.469 1 95.88 235 TYR A N 1
ATOM 1678 C CA . TYR A 1 235 ? -10.617 25.812 32.719 1 95.88 235 TYR A CA 1
ATOM 1679 C C . TYR A 1 235 ? -11.211 25.688 34.094 1 95.88 235 TYR A C 1
ATOM 1681 O O . TYR A 1 235 ? -11.422 24.578 34.594 1 95.88 235 TYR A O 1
ATOM 1689 N N . LYS A 1 236 ? -11.484 26.812 34.719 1 96.62 236 LYS A N 1
ATOM 1690 C CA . LYS A 1 236 ? -12.172 26.797 36 1 96.62 236 LYS A CA 1
ATOM 1691 C C . LYS A 1 236 ? -13.68 26.719 35.812 1 96.62 236 LYS A C 1
ATOM 1693 O O . LYS A 1 236 ? -14.32 27.703 35.469 1 96.62 236 LYS A O 1
ATOM 1698 N N . VAL A 1 237 ? -14.234 25.625 36.125 1 98.12 237 VAL A N 1
ATOM 1699 C CA . VAL A 1 237 ? -15.672 25.406 36.031 1 98.12 237 VAL A CA 1
ATOM 1700 C C . VAL A 1 237 ? -16.25 25.125 37.406 1 98.12 237 VAL A C 1
ATOM 1702 O O . VAL A 1 237 ? -15.516 25.031 38.406 1 98.12 237 VAL A O 1
ATOM 1705 N N . LEU A 1 238 ? -17.562 25 37.469 1 98.44 238 LEU A N 1
ATOM 1706 C CA . LEU A 1 238 ? -18.219 24.781 38.75 1 98.44 238 LEU A CA 1
ATOM 1707 C C . LEU A 1 238 ? -18.109 23.328 39.188 1 98.44 238 LEU A C 1
ATOM 1709 O O . LEU A 1 238 ? -18.141 22.422 38.344 1 98.44 238 LEU A O 1
ATOM 1713 N N . ASN A 1 239 ? -17.938 23.188 40.5 1 98 239 ASN A N 1
ATOM 1714 C CA . ASN A 1 239 ? -18.125 21.844 41.062 1 98 239 ASN A CA 1
ATOM 1715 C C . ASN A 1 239 ? -19.609 21.531 41.25 1 98 239 ASN A C 1
ATOM 1717 O O . ASN A 1 239 ? -20.469 22.375 41 1 98 239 ASN A O 1
ATOM 1721 N N . ALA A 1 240 ? -19.891 20.359 41.719 1 98.19 240 ALA A N 1
ATOM 1722 C CA . ALA A 1 240 ? -21.25 19.875 41.812 1 98.19 240 ALA A CA 1
ATOM 1723 C C . ALA A 1 240 ? -22.094 20.766 42.719 1 98.19 240 ALA A C 1
ATOM 1725 O O . ALA A 1 240 ? -23.234 21.094 42.406 1 98.19 240 ALA A O 1
ATOM 1726 N N . GLN A 1 241 ? -21.594 21.125 43.844 1 97.81 241 GLN A N 1
ATOM 1727 C CA . GLN A 1 241 ? -22.312 21.938 44.812 1 97.81 241 GLN A CA 1
ATOM 1728 C C . GLN A 1 241 ? -22.641 23.312 44.25 1 97.81 241 GLN A C 1
ATOM 1730 O O . GLN A 1 241 ? -23.781 23.781 44.344 1 97.81 241 GLN A O 1
ATOM 1735 N N . GLN A 1 242 ? -21.641 23.922 43.75 1 97.88 242 GLN A N 1
ATOM 1736 C CA . GLN A 1 242 ? -21.828 25.234 43.125 1 97.88 242 GLN A CA 1
ATOM 1737 C C . GLN A 1 242 ? -22.844 25.156 42 1 97.88 242 GLN A C 1
ATOM 1739 O O . GLN A 1 242 ? -23.719 26.031 41.875 1 97.88 242 GLN A O 1
ATOM 1744 N N . TRP A 1 243 ? -22.672 24.172 41.188 1 98.12 243 TRP A N 1
ATOM 1745 C CA . TRP A 1 243 ? -23.531 24.031 40 1 98.12 243 TRP A CA 1
ATOM 1746 C C . TRP A 1 243 ? -24.984 23.828 40.406 1 98.12 243 TRP A C 1
ATOM 1748 O O . TRP A 1 243 ? -25.891 24.469 39.875 1 98.12 243 TRP A O 1
ATOM 1758 N N . ALA A 1 244 ? -25.25 22.938 41.375 1 97.31 244 ALA A N 1
ATOM 1759 C CA . ALA A 1 244 ? -26.609 22.688 41.844 1 97.31 244 ALA A CA 1
ATOM 1760 C C . ALA A 1 244 ? -27.203 23.938 42.5 1 97.31 244 ALA A C 1
ATOM 1762 O O . ALA A 1 244 ? -28.406 24.172 42.375 1 97.31 244 ALA A O 1
ATOM 1763 N N . THR A 1 245 ? -26.406 24.656 43.156 1 96.56 245 THR A N 1
ATOM 1764 C CA . THR A 1 245 ? -26.859 25.922 43.719 1 96.56 245 THR A CA 1
ATOM 1765 C C . THR A 1 245 ? -27.344 26.859 42.625 1 96.56 245 THR A C 1
ATOM 1767 O O . THR A 1 245 ? -28.391 27.5 42.781 1 96.56 245 THR A O 1
ATOM 1770 N N . LEU A 1 246 ? -26.547 26.938 41.656 1 96.38 246 LEU A N 1
ATOM 1771 C CA . LEU A 1 246 ? -26.922 27.781 40.531 1 96.38 246 LEU A CA 1
ATOM 1772 C C . LEU A 1 246 ? -28.219 27.297 39.875 1 96.38 246 LEU A C 1
ATOM 1774 O O . LEU A 1 246 ? -29.078 28.094 39.5 1 96.38 246 LEU A O 1
ATOM 1778 N N . ALA A 1 247 ? -28.328 25.984 39.688 1 96.25 247 ALA A N 1
ATOM 1779 C CA . ALA A 1 247 ? -29.531 25.391 39.125 1 96.25 247 ALA A CA 1
ATOM 1780 C C . ALA A 1 247 ? -30.766 25.75 39.969 1 96.25 247 ALA A C 1
ATOM 1782 O O . ALA A 1 247 ? -31.828 26.062 39.406 1 96.25 247 ALA A O 1
ATOM 1783 N N . ASN A 1 248 ? -30.625 25.656 41.219 1 94.69 248 ASN A N 1
ATOM 1784 C CA . ASN A 1 248 ? -31.719 25.984 42.125 1 94.69 248 ASN A CA 1
ATOM 1785 C C . ASN A 1 248 ? -32.062 27.469 42.062 1 94.69 248 ASN A C 1
ATOM 1787 O O . ASN A 1 248 ? -33.25 27.844 42.188 1 94.69 248 ASN A O 1
ATOM 1791 N N . GLU A 1 249 ? -31.078 28.25 41.938 1 93.56 249 GLU A N 1
ATOM 1792 C CA . GLU A 1 249 ? -31.312 29.688 41.75 1 93.56 249 GLU A CA 1
ATOM 1793 C C . GLU A 1 249 ? -32.125 29.953 40.5 1 93.56 249 GLU A C 1
ATOM 1795 O O . GLU A 1 249 ? -33.094 30.734 40.531 1 93.56 249 GLU A O 1
ATOM 1800 N N . ASP A 1 250 ? -31.734 29.359 39.438 1 94 250 ASP A N 1
ATOM 1801 C CA . ASP A 1 250 ? -32.469 29.547 38.188 1 94 250 ASP A CA 1
ATOM 1802 C C . ASP A 1 250 ? -33.906 29.062 38.312 1 94 250 ASP A C 1
ATOM 1804 O O . ASP A 1 250 ? -34.812 29.703 37.812 1 94 250 ASP A O 1
ATOM 1808 N N . HIS A 1 251 ? -34.031 27.922 38.969 1 92.12 251 HIS A N 1
ATOM 1809 C CA . HIS A 1 251 ? -35.375 27.406 39.219 1 92.12 251 HIS A CA 1
ATOM 1810 C C . HIS A 1 251 ? -36.219 28.406 40 1 92.12 251 HIS A C 1
ATOM 1812 O O . HIS A 1 251 ? -37.406 28.625 39.688 1 92.12 251 HIS A O 1
ATOM 1818 N N . ALA A 1 252 ? -35.688 28.969 40.969 1 90.88 252 ALA A N 1
ATOM 1819 C CA . ALA A 1 252 ? -36.406 29.922 41.812 1 90.88 252 ALA A CA 1
ATOM 1820 C C . ALA A 1 252 ? -36.781 31.188 41.062 1 90.88 252 ALA A C 1
ATOM 1822 O O . ALA A 1 252 ? -37.844 31.75 41.281 1 90.88 252 ALA A O 1
ATOM 1823 N N . THR A 1 253 ? -35.938 31.594 40.188 1 88.81 253 THR A N 1
ATOM 1824 C CA . THR A 1 253 ? -36.125 32.844 39.469 1 88.81 253 THR A CA 1
ATOM 1825 C C . THR A 1 253 ? -37.062 32.656 38.312 1 88.81 253 THR A C 1
ATOM 1827 O O . THR A 1 253 ? -37.938 33.5 38.062 1 88.81 253 THR A O 1
ATOM 1830 N N . GLU A 1 254 ? -36.938 31.656 37.562 1 87.56 254 GLU A N 1
ATOM 1831 C CA . GLU A 1 254 ? -37.688 31.469 36.312 1 87.56 254 GLU A CA 1
ATOM 1832 C C . GLU A 1 254 ? -38.938 30.609 36.562 1 87.56 254 GLU A C 1
ATOM 1834 O O . GLU A 1 254 ? -39.938 30.734 35.844 1 87.56 254 GLU A O 1
ATOM 1839 N N . GLY A 1 255 ? -38.969 29.719 37.469 1 82.12 255 GLY A N 1
ATOM 1840 C CA . GLY A 1 255 ? -40.125 28.938 37.875 1 82.12 255 GLY A CA 1
ATOM 1841 C C . GLY A 1 255 ? -40.406 27.766 36.969 1 82.12 255 GLY A C 1
ATOM 1842 O O . GLY A 1 255 ? -41.062 26.797 37.375 1 82.12 255 GLY A O 1
ATOM 1843 N N . THR A 1 256 ? -40.031 27.766 35.719 1 83.44 256 THR A N 1
ATOM 1844 C CA . THR A 1 256 ? -40.406 26.734 34.75 1 83.44 256 THR A CA 1
ATOM 1845 C C . THR A 1 256 ? -39.281 25.703 34.594 1 83.44 256 THR A C 1
ATOM 1847 O O . THR A 1 256 ? -39.5 24.641 34 1 83.44 256 THR A O 1
ATOM 1850 N N . PHE A 1 257 ? -38.188 25.969 35.062 1 88.12 257 PHE A N 1
ATOM 1851 C CA . PHE A 1 257 ? -37.062 25.062 35.031 1 88.12 257 PHE A CA 1
ATOM 1852 C C . PHE A 1 257 ? -37.25 23.938 36.062 1 88.12 257 PHE A C 1
ATOM 1854 O O . PHE A 1 257 ? -37.375 24.203 37.25 1 88.12 257 PHE A O 1
ATOM 1861 N N . THR A 1 258 ? -37.375 22.688 35.531 1 82.62 258 THR A N 1
ATOM 1862 C CA . THR A 1 258 ? -37.562 21.547 36.406 1 82.62 258 THR A CA 1
ATOM 1863 C C . THR A 1 258 ? -36.25 20.875 36.719 1 82.62 258 THR A C 1
ATOM 1865 O O . THR A 1 258 ? -35.656 20.234 35.844 1 82.62 258 THR A O 1
ATOM 1868 N N . GLU A 1 259 ? -35.844 20.969 37.938 1 83.5 259 GLU A N 1
ATOM 1869 C CA . GLU A 1 259 ? -34.562 20.391 38.375 1 83.5 259 GLU A CA 1
ATOM 1870 C C . GLU A 1 259 ? -34.75 18.938 38.781 1 83.5 259 GLU A C 1
ATOM 1872 O O . GLU A 1 259 ? -35.875 18.484 39.031 1 83.5 259 GLU A O 1
ATOM 1877 N N . LEU A 1 260 ? -33.656 18.25 38.75 1 92.44 260 LEU A N 1
ATOM 1878 C CA . LEU A 1 260 ? -33.656 16.938 39.344 1 92.44 260 LEU A CA 1
ATOM 1879 C C . LEU A 1 260 ? -33.75 17.031 40.875 1 92.44 260 LEU A C 1
ATOM 1881 O O . LEU A 1 260 ? -33.156 17.922 41.469 1 92.44 260 LEU A O 1
ATOM 1885 N N . PRO A 1 261 ? -34.469 16.094 41.5 1 91.94 261 PRO A N 1
ATOM 1886 C CA . PRO A 1 261 ? -34.656 16.156 42.938 1 91.94 261 PRO A CA 1
ATOM 1887 C C . PRO A 1 261 ? -33.344 16.156 43.719 1 91.94 261 PRO A C 1
ATOM 1889 O O . PRO A 1 261 ? -33.219 16.844 44.719 1 91.94 261 PRO A O 1
ATOM 1892 N N . GLU A 1 262 ? -32.406 15.516 43.188 1 93.06 262 GLU A N 1
ATOM 1893 C CA . GLU A 1 262 ? -31.156 15.383 43.906 1 93.06 262 GLU A CA 1
ATOM 1894 C C . GLU A 1 262 ? -30.406 16.703 43.938 1 93.06 262 GLU A C 1
ATOM 1896 O O . GLU A 1 262 ? -29.516 16.906 44.781 1 93.06 262 GLU A O 1
ATOM 1901 N N . TRP A 1 263 ? -30.75 17.625 43 1 95.56 263 TRP A N 1
ATOM 1902 C CA . TRP A 1 263 ? -30.062 18.906 42.969 1 95.56 263 TRP A CA 1
ATOM 1903 C C . TRP A 1 263 ? -30.469 19.797 44.125 1 95.56 263 TRP A C 1
ATOM 1905 O O . TRP A 1 263 ? -29.812 20.781 44.438 1 95.56 263 TRP A O 1
ATOM 1915 N N . SER A 1 264 ? -31.484 19.438 44.844 1 93.75 264 SER A N 1
ATOM 1916 C CA . SER A 1 264 ? -32 20.25 45.938 1 93.75 264 SER A CA 1
ATOM 1917 C C . SER A 1 264 ? -31.078 20.188 47.156 1 93.75 264 SER A C 1
ATOM 1919 O O . SER A 1 264 ? -31.141 21.047 48.031 1 93.75 264 SER A O 1
ATOM 1921 N N . ASN A 1 265 ? -30.219 19.188 47.219 1 95 265 ASN A N 1
ATOM 1922 C CA . ASN A 1 265 ? -29.203 19.062 48.25 1 95 265 ASN A CA 1
ATOM 1923 C C . ASN A 1 265 ? -27.797 19.109 47.656 1 95 265 ASN A C 1
ATOM 1925 O O . ASN A 1 265 ? -27.094 18.094 47.625 1 95 265 ASN A O 1
ATOM 1929 N N . PRO A 1 266 ? -27.406 20.297 47.344 1 96.69 266 PRO A N 1
ATOM 1930 C CA . PRO A 1 266 ? -26.156 20.453 46.625 1 96.69 266 PRO A CA 1
ATOM 1931 C C . PRO A 1 266 ? -24.969 19.812 47.312 1 96.69 266 PRO A C 1
ATOM 1933 O O . PRO A 1 266 ? -24.094 19.25 46.688 1 96.69 266 PRO A O 1
ATOM 1936 N N . SER A 1 267 ? -24.875 19.812 48.625 1 95.5 267 SER A N 1
ATOM 1937 C CA . SER A 1 267 ? -23.719 19.344 49.375 1 95.5 267 SER A CA 1
ATOM 1938 C C . SER A 1 267 ? -23.609 17.828 49.344 1 95.5 267 SER A C 1
ATOM 1940 O O . SER A 1 267 ? -22.547 17.266 49.594 1 95.5 267 SER A O 1
ATOM 1942 N N . ALA A 1 268 ? -24.688 17.141 49 1 95.19 268 ALA A N 1
ATOM 1943 C CA . ALA A 1 268 ? -24.719 15.68 49 1 95.19 268 ALA A CA 1
ATOM 1944 C C . ALA A 1 268 ? -24.266 15.117 47.688 1 95.19 268 ALA A C 1
ATOM 1946 O O . ALA A 1 268 ? -24.016 13.914 47.562 1 95.19 268 ALA A O 1
ATOM 1947 N N . LEU A 1 269 ? -24.078 15.961 46.75 1 96.88 269 LEU A N 1
ATOM 1948 C CA . LEU A 1 269 ? -23.781 15.492 45.375 1 96.88 269 LEU A CA 1
ATOM 1949 C C . LEU A 1 269 ? -22.312 15.117 45.25 1 96.88 269 LEU A C 1
ATOM 1951 O O . LEU A 1 269 ? -21.438 15.758 45.844 1 96.88 269 LEU A O 1
ATOM 1955 N N . THR A 1 270 ? -22.047 14.07 44.5 1 97.12 270 THR A N 1
ATOM 1956 C CA . THR A 1 270 ? -20.688 13.68 44.156 1 97.12 270 THR A CA 1
ATOM 1957 C C . THR A 1 270 ? -20.172 14.516 42.969 1 97.12 270 THR A C 1
ATOM 1959 O O . THR A 1 270 ? -20.844 14.641 41.938 1 97.12 270 THR A O 1
ATOM 1962 N N . ASN A 1 271 ? -19 15.109 43.125 1 97.62 271 ASN A N 1
ATOM 1963 C CA . ASN A 1 271 ? -18.406 15.969 42.094 1 97.62 271 ASN A CA 1
ATOM 1964 C C . ASN A 1 271 ? -17.625 15.172 41.062 1 97.62 271 ASN A C 1
ATOM 1966 O O . ASN A 1 271 ? -16.891 14.25 41.406 1 97.62 271 ASN A O 1
ATOM 1970 N N . VAL A 1 272 ? -17.812 15.461 39.844 1 97.38 272 VAL A N 1
ATOM 1971 C CA . VAL A 1 272 ? -17.016 14.93 38.75 1 97.38 272 VAL A CA 1
ATOM 1972 C C . VAL A 1 272 ? -16.406 16.078 37.938 1 97.38 272 VAL A C 1
ATOM 1974 O O . VAL A 1 272 ? -17.125 16.922 37.406 1 97.38 272 VAL A O 1
ATOM 1977 N N . ASP A 1 273 ? -15.086 16.141 37.844 1 97.12 273 ASP A N 1
ATOM 1978 C CA . ASP A 1 273 ? -14.398 17.031 36.938 1 97.12 273 ASP A CA 1
ATOM 1979 C C . ASP A 1 273 ? -13.938 16.266 35.688 1 97.12 273 ASP A C 1
ATOM 1981 O O . ASP A 1 273 ? -12.906 15.586 35.719 1 97.12 273 ASP A O 1
ATOM 1985 N N . TRP A 1 274 ? -14.57 16.531 34.656 1 97.31 274 TRP A N 1
ATOM 1986 C CA . TRP A 1 274 ? -14.359 15.75 33.469 1 97.31 274 TRP A CA 1
ATOM 1987 C C . TRP A 1 274 ? -12.984 16.047 32.844 1 97.31 274 TRP A C 1
ATOM 1989 O O . TRP A 1 274 ? -12.414 15.195 32.156 1 97.31 274 TRP A O 1
ATOM 1999 N N . GLN A 1 275 ? -12.414 17.234 33.031 1 96.62 275 GLN A N 1
ATOM 2000 C CA . GLN A 1 275 ? -11.062 17.531 32.562 1 96.62 275 GLN A CA 1
ATOM 2001 C C . GLN A 1 275 ? -10.031 16.625 33.219 1 96.62 275 GLN A C 1
ATOM 2003 O O . GLN A 1 275 ? -9.109 16.141 32.562 1 96.62 275 GLN A O 1
ATOM 2008 N N . ASP A 1 276 ? -10.242 16.375 34.469 1 96.44 276 ASP A N 1
ATOM 2009 C CA . ASP A 1 276 ? -9.344 15.508 35.219 1 96.44 276 ASP A CA 1
ATOM 2010 C C . ASP A 1 276 ? -9.492 14.055 34.781 1 96.44 276 ASP A C 1
ATOM 2012 O O . ASP A 1 276 ? -8.523 13.289 34.781 1 96.44 276 ASP A O 1
ATOM 2016 N N . GLU A 1 277 ? -10.695 13.734 34.438 1 96.38 277 GLU A N 1
ATOM 2017 C CA . GLU A 1 277 ? -10.984 12.359 34.062 1 96.38 277 GLU A CA 1
ATOM 2018 C C . GLU A 1 277 ? -10.352 12.016 32.719 1 96.38 277 GLU A C 1
ATOM 2020 O O . GLU A 1 277 ? -9.992 10.859 32.469 1 96.38 277 GLU A O 1
ATOM 2025 N N . VAL A 1 278 ? -10.203 13 31.906 1 96.12 278 VAL A N 1
ATOM 2026 C CA . VAL A 1 278 ? -9.875 12.695 30.516 1 96.12 278 VAL A CA 1
ATOM 2027 C C . VAL A 1 278 ? -8.422 13.094 30.234 1 96.12 278 VAL A C 1
ATOM 2029 O O . VAL A 1 278 ? -7.715 12.398 29.5 1 96.12 278 VAL A O 1
ATOM 2032 N N . TYR A 1 279 ? -7.941 14.203 30.75 1 96 279 TYR A N 1
ATOM 2033 C CA . TYR A 1 279 ? -6.582 14.648 30.469 1 96 279 TYR A CA 1
ATOM 2034 C C . TYR A 1 279 ? -5.559 13.758 31.172 1 96 279 TYR A C 1
ATOM 2036 O O . TYR A 1 279 ? -5.805 13.266 32.281 1 96 279 TYR A O 1
ATOM 2044 N N . ARG A 1 280 ? -4.453 13.578 30.578 1 95.75 280 ARG A N 1
ATOM 2045 C CA . ARG A 1 280 ? -3.338 12.805 31.109 1 95.75 280 ARG A CA 1
ATOM 2046 C C . ARG A 1 280 ? -2.002 13.391 30.656 1 95.75 280 ARG A C 1
ATOM 2048 O O . ARG A 1 280 ? -1.964 14.273 29.812 1 95.75 280 ARG A O 1
ATOM 2055 N N . THR A 1 281 ? -0.987 12.891 31.281 1 95.94 281 THR A N 1
ATOM 2056 C CA . THR A 1 281 ? 0.356 13.203 30.812 1 95.94 281 THR A CA 1
ATOM 2057 C C . THR A 1 281 ? 0.706 12.359 29.594 1 95.94 281 THR A C 1
ATOM 2059 O O . THR A 1 281 ? 0.387 11.172 29.531 1 95.94 281 THR A O 1
ATOM 2062 N N . GLY A 1 282 ? 1.285 13.039 28.656 1 95.31 282 GLY A N 1
ATOM 2063 C CA . GLY A 1 282 ? 1.675 12.32 27.453 1 95.31 282 GLY A CA 1
ATOM 2064 C C . GLY A 1 282 ? 3.125 11.875 27.469 1 95.31 282 GLY A C 1
ATOM 2065 O O . GLY A 1 282 ? 3.928 12.383 28.25 1 95.31 282 GLY A O 1
ATOM 2066 N N . LEU A 1 283 ? 3.471 10.93 26.641 1 96 283 LEU A N 1
ATOM 2067 C CA . LEU A 1 283 ? 4.828 10.445 26.422 1 96 283 LEU A CA 1
ATOM 2068 C C . LEU A 1 283 ? 5.145 10.352 24.938 1 96 283 LEU A C 1
ATOM 2070 O O . LEU A 1 283 ? 4.375 9.773 24.172 1 96 283 LEU A O 1
ATOM 2074 N N . LYS A 1 284 ? 6.18 10.961 24.562 1 94.69 284 LYS A N 1
ATOM 2075 C CA . LYS A 1 284 ? 6.664 10.945 23.188 1 94.69 284 LYS A CA 1
ATOM 2076 C C . LYS A 1 284 ? 8.055 10.32 23.094 1 94.69 284 LYS A C 1
ATOM 2078 O O . LYS A 1 284 ? 8.93 10.625 23.906 1 94.69 284 LYS A O 1
ATOM 2083 N N . GLN A 1 285 ? 8.258 9.438 22.219 1 96.5 285 GLN A N 1
ATOM 2084 C CA . GLN A 1 285 ? 9.547 8.789 21.969 1 96.5 285 GLN A CA 1
ATOM 2085 C C . GLN A 1 285 ? 9.898 8.805 20.484 1 96.5 285 GLN A C 1
ATOM 2087 O O . GLN A 1 285 ? 9.023 8.641 19.641 1 96.5 285 GLN A O 1
ATOM 2092 N N . ASN A 1 286 ? 11.164 9.062 20.188 1 95.56 286 ASN A N 1
ATOM 2093 C CA . ASN A 1 286 ? 11.672 9.078 18.828 1 95.56 286 ASN A CA 1
ATOM 2094 C C . ASN A 1 286 ? 13.016 8.359 18.719 1 95.56 286 ASN A C 1
ATOM 2096 O O . ASN A 1 286 ? 13.906 8.578 19.547 1 95.56 286 ASN A O 1
ATOM 2100 N N . TYR A 1 287 ? 13.219 7.5 17.797 1 95.62 287 TYR A N 1
ATOM 2101 C CA . TYR A 1 287 ? 14.453 6.797 17.484 1 95.62 287 TYR A CA 1
ATOM 2102 C C . TYR A 1 287 ? 14.766 6.891 15.992 1 95.62 287 TYR A C 1
ATOM 2104 O O . TYR A 1 287 ? 13.891 6.648 15.148 1 95.62 287 TYR A O 1
ATOM 2112 N N . ASN A 1 288 ? 15.938 7.277 15.648 1 95.31 288 ASN A N 1
ATOM 2113 C CA . ASN A 1 288 ? 16.359 7.34 14.258 1 95.31 288 ASN A CA 1
ATOM 2114 C C . ASN A 1 288 ? 17.781 6.801 14.078 1 95.31 288 ASN A C 1
ATOM 2116 O O . ASN A 1 288 ? 18.703 7.238 14.766 1 95.31 288 ASN A O 1
ATOM 2120 N N . LEU A 1 289 ? 18 5.926 13.258 1 95.06 289 LEU A N 1
ATOM 2121 C CA . LEU A 1 289 ? 19.297 5.379 12.883 1 95.06 289 LEU A CA 1
ATOM 2122 C C . LEU A 1 289 ? 19.578 5.617 11.398 1 95.06 289 LEU A C 1
ATOM 2124 O O . LEU A 1 289 ? 18.75 5.262 10.547 1 95.06 289 LEU A O 1
ATOM 2128 N N . ALA A 1 290 ? 20.688 6.262 11.109 1 95.31 290 ALA A N 1
ATOM 2129 C CA . ALA A 1 290 ? 21.031 6.551 9.719 1 95.31 290 ALA A CA 1
ATOM 2130 C C . ALA A 1 290 ? 22.484 6.152 9.422 1 95.31 290 ALA A C 1
ATOM 2132 O O . ALA A 1 290 ? 23.359 6.316 10.266 1 95.31 290 ALA A O 1
ATOM 2133 N N . ILE A 1 291 ? 22.734 5.691 8.305 1 94.56 291 ILE A N 1
ATOM 2134 C CA . ILE A 1 291 ? 24.062 5.391 7.777 1 94.56 291 ILE A CA 1
ATOM 2135 C C . ILE A 1 291 ? 24.25 6.102 6.441 1 94.56 291 ILE A C 1
ATOM 2137 O O . ILE A 1 291 ? 23.422 5.992 5.543 1 94.56 291 ILE A O 1
ATOM 2141 N N . ARG A 1 292 ? 25.281 6.812 6.324 1 93.69 292 ARG A N 1
ATOM 2142 C CA . ARG A 1 292 ? 25.609 7.535 5.102 1 93.69 292 ARG A CA 1
ATOM 2143 C C . ARG A 1 292 ? 27.062 7.293 4.699 1 93.69 292 ARG A C 1
ATOM 2145 O O . ARG A 1 292 ? 27.953 7.277 5.551 1 93.69 292 ARG A O 1
ATOM 2152 N N . GLY A 1 293 ? 27.234 7.074 3.441 1 90.44 293 GLY A N 1
ATOM 2153 C CA . GLY A 1 293 ? 28.594 6.84 2.973 1 90.44 293 GLY A CA 1
ATOM 2154 C C . GLY A 1 293 ? 28.688 6.688 1.466 1 90.44 293 GLY A C 1
ATOM 2155 O O . GLY A 1 293 ? 27.672 6.711 0.771 1 90.44 293 GLY A O 1
ATOM 2156 N N . GLY A 1 294 ? 29.938 6.656 1.032 1 88.94 294 GLY A N 1
ATOM 2157 C CA . GLY A 1 294 ? 30.188 6.453 -0.386 1 88.94 294 GLY A CA 1
ATOM 2158 C C . GLY A 1 294 ? 31.562 6.949 -0.83 1 88.94 294 GLY A C 1
ATOM 2159 O O . GLY A 1 294 ? 32.5 6.996 -0.033 1 88.94 294 GLY A O 1
ATOM 2160 N N . ASN A 1 295 ? 31.734 7.117 -2.17 1 87.06 295 ASN A N 1
ATOM 2161 C CA . ASN A 1 295 ? 32.906 7.691 -2.836 1 87.06 295 ASN A CA 1
ATOM 2162 C C . ASN A 1 295 ? 32.5 8.594 -3.998 1 87.06 295 ASN A C 1
ATOM 2164 O O . ASN A 1 295 ? 31.359 9.086 -4.039 1 87.06 295 ASN A O 1
ATOM 2168 N N . GLU A 1 296 ? 33.375 8.828 -4.809 1 84.44 296 GLU A N 1
ATOM 2169 C CA . GLU A 1 296 ? 33.125 9.773 -5.891 1 84.44 296 GLU A CA 1
ATOM 2170 C C . GLU A 1 296 ? 32.094 9.227 -6.875 1 84.44 296 GLU A C 1
ATOM 2172 O O . GLU A 1 296 ? 31.375 9.992 -7.531 1 84.44 296 GLU A O 1
ATOM 2177 N N . LYS A 1 297 ? 31.984 7.98 -6.953 1 87.88 297 LYS A N 1
ATOM 2178 C CA . LYS A 1 297 ? 31.125 7.387 -7.977 1 87.88 297 LYS A CA 1
ATOM 2179 C C . LYS A 1 297 ? 29.766 7 -7.402 1 87.88 297 LYS A C 1
ATOM 2181 O O . LYS A 1 297 ? 28.781 6.938 -8.125 1 87.88 297 LYS A O 1
ATOM 2186 N N . VAL A 1 298 ? 29.828 6.652 -6.098 1 91.75 298 VAL A N 1
ATOM 2187 C CA . VAL A 1 298 ? 28.594 6.223 -5.469 1 91.75 298 VAL A CA 1
ATOM 2188 C C . VAL A 1 298 ? 28.453 6.867 -4.094 1 91.75 298 VAL A C 1
ATOM 2190 O O . VAL A 1 298 ? 29.391 6.84 -3.291 1 91.75 298 VAL A O 1
ATOM 2193 N N . GLN A 1 299 ? 27.359 7.445 -3.869 1 93.94 299 GLN A N 1
ATOM 2194 C CA . GLN A 1 299 ? 26.984 7.973 -2.562 1 93.94 299 GLN A CA 1
ATOM 2195 C C . GLN A 1 299 ? 25.609 7.461 -2.148 1 93.94 299 GLN A C 1
ATOM 2197 O O . GLN A 1 299 ? 24.672 7.469 -2.949 1 93.94 299 GLN A O 1
ATOM 2202 N N . SER A 1 300 ? 25.531 7 -0.935 1 94 300 SER A N 1
ATOM 2203 C CA . SER A 1 300 ? 24.266 6.453 -0.488 1 94 300 SER A CA 1
ATOM 2204 C C . SER A 1 300 ? 23.953 6.863 0.949 1 94 300 SER A C 1
ATOM 2206 O O . SER A 1 300 ? 24.875 7.109 1.737 1 94 300 SER A O 1
ATOM 2208 N N . ALA A 1 301 ? 22.703 6.949 1.257 1 95.88 301 ALA A N 1
ATOM 2209 C CA . ALA A 1 301 ? 22.172 7.219 2.592 1 95.88 301 ALA A CA 1
ATOM 2210 C C . ALA A 1 301 ? 20.953 6.367 2.879 1 95.88 301 ALA A C 1
ATOM 2212 O O . ALA A 1 301 ? 20.031 6.297 2.059 1 95.88 301 ALA A O 1
ATOM 2213 N N . VAL A 1 302 ? 21 5.676 4.016 1 94.81 302 VAL A N 1
ATOM 2214 C CA . VAL A 1 302 ? 19.859 4.883 4.473 1 94.81 302 VAL A CA 1
ATOM 2215 C C . VAL A 1 302 ? 19.5 5.281 5.902 1 94.81 302 VAL A C 1
ATOM 2217 O O . VAL A 1 302 ? 20.375 5.508 6.734 1 94.81 302 VAL A O 1
ATOM 2220 N N . SER A 1 303 ? 18.219 5.309 6.16 1 95.94 303 SER A N 1
ATOM 2221 C CA . SER A 1 303 ? 17.781 5.641 7.516 1 95.94 303 SER A CA 1
ATOM 2222 C C . SER A 1 303 ? 16.516 4.891 7.895 1 95.94 303 SER A C 1
ATOM 2224 O O . SER A 1 303 ? 15.68 4.602 7.035 1 95.94 303 SER A O 1
ATOM 2226 N N . ILE A 1 304 ? 16.391 4.566 9.148 1 94.56 304 ILE A N 1
ATOM 2227 C CA . ILE A 1 304 ? 15.203 3.992 9.766 1 94.56 304 ILE A CA 1
ATOM 2228 C C . ILE A 1 304 ? 14.805 4.824 10.984 1 94.56 304 ILE A C 1
ATOM 2230 O O . ILE A 1 304 ? 15.664 5.223 11.781 1 94.56 304 ILE A O 1
ATOM 2234 N N . GLY A 1 305 ? 13.477 5.059 11.055 1 94.94 305 GLY A N 1
ATOM 2235 C CA . GLY A 1 305 ? 12.977 5.855 12.164 1 94.94 305 GLY A CA 1
ATOM 2236 C C . GLY A 1 305 ? 11.703 5.301 12.766 1 94.94 305 GLY A C 1
ATOM 2237 O O . GLY A 1 305 ? 10.898 4.68 12.07 1 94.94 305 GLY A O 1
ATOM 2238 N N . TYR A 1 306 ? 11.516 5.473 14.047 1 95.5 306 TYR A N 1
ATOM 2239 C CA . TYR A 1 306 ? 10.305 5.113 14.773 1 95.5 306 TYR A CA 1
ATOM 2240 C C . TYR A 1 306 ? 9.883 6.23 15.727 1 95.5 306 TYR A C 1
ATOM 2242 O O . TYR A 1 306 ? 10.688 6.711 16.531 1 95.5 306 TYR A O 1
ATOM 2250 N N . TYR A 1 307 ? 8.688 6.609 15.562 1 95.69 307 TYR A N 1
ATOM 2251 C CA . TYR A 1 307 ? 8.086 7.672 16.359 1 95.69 307 TYR A CA 1
ATOM 2252 C C . TYR A 1 307 ? 6.816 7.184 17.047 1 95.69 307 TYR A C 1
ATOM 2254 O O . TYR A 1 307 ? 5.957 6.562 16.422 1 95.69 307 TYR A O 1
ATOM 2262 N N . ASP A 1 308 ? 6.664 7.41 18.406 1 96.69 308 ASP A N 1
ATOM 2263 C CA . ASP A 1 308 ? 5.508 7.023 19.219 1 96.69 308 ASP A CA 1
ATOM 2264 C C . ASP A 1 308 ? 5.117 8.141 20.188 1 96.69 308 ASP A C 1
ATOM 2266 O O . ASP A 1 308 ? 5.883 8.484 21.078 1 96.69 308 ASP A O 1
ATOM 2270 N N . GLN A 1 309 ? 3.881 8.617 20 1 95.5 309 GLN A N 1
ATOM 2271 C CA . GLN A 1 309 ? 3.385 9.688 20.859 1 95.5 309 GLN A CA 1
ATOM 2272 C C . GLN A 1 309 ? 2.02 9.344 21.438 1 95.5 309 GLN A C 1
ATOM 2274 O O . GLN A 1 309 ? 1.057 9.125 20.703 1 95.5 309 GLN A O 1
ATOM 2279 N N . LYS A 1 310 ? 2.002 9.297 22.734 1 95.81 310 LYS A N 1
ATOM 2280 C CA . LYS A 1 310 ? 0.731 9.281 23.469 1 95.81 310 LYS A CA 1
ATOM 2281 C C . LYS A 1 310 ? 0.289 10.695 23.828 1 95.81 310 LYS A C 1
ATOM 2283 O O . LYS A 1 310 ? 1.019 11.422 24.5 1 95.81 310 LYS A O 1
ATOM 2288 N N . GLY A 1 311 ? -0.895 11.07 23.406 1 93.5 311 GLY A N 1
ATOM 2289 C CA . GLY A 1 311 ? -1.366 12.43 23.609 1 93.5 311 GLY A CA 1
ATOM 2290 C C . GLY A 1 311 ? -1.88 12.688 25.016 1 93.5 311 GLY A C 1
ATOM 2291 O O . GLY A 1 311 ? -1.862 11.789 25.859 1 93.5 311 GLY A O 1
ATOM 2292 N N . ILE A 1 312 ? -2.279 13.867 25.312 1 93.31 312 ILE A N 1
ATOM 2293 C CA . ILE A 1 312 ? -2.695 14.289 26.641 1 93.31 312 ILE A CA 1
ATOM 2294 C C . ILE A 1 312 ? -4.176 13.961 26.844 1 93.31 312 ILE A C 1
ATOM 2296 O O . ILE A 1 312 ? -4.691 14.07 27.953 1 93.31 312 ILE A O 1
ATOM 2300 N N . VAL A 1 313 ? -4.848 13.641 25.797 1 94.75 313 VAL A N 1
ATOM 2301 C CA . VAL A 1 313 ? -6.219 13.156 25.891 1 94.75 313 VAL A CA 1
ATOM 2302 C C . VAL A 1 313 ? -6.227 11.625 25.906 1 94.75 313 VAL A C 1
ATOM 2304 O O . VAL A 1 313 ? -5.617 10.992 25.031 1 94.75 313 VAL A O 1
ATOM 2307 N N . LEU A 1 314 ? -6.957 11.133 26.828 1 95.12 314 LEU A N 1
ATOM 2308 C CA . LEU A 1 314 ? -7.039 9.68 26.938 1 95.12 314 LEU A CA 1
ATOM 2309 C C . LEU A 1 314 ? -7.453 9.062 25.609 1 95.12 314 LEU A C 1
ATOM 2311 O O . LEU A 1 314 ? -8.375 9.555 24.938 1 95.12 314 LEU A O 1
ATOM 2315 N N . GLY A 1 315 ? -6.707 7.992 25.172 1 94.5 315 GLY A N 1
ATOM 2316 C CA . GLY A 1 315 ? -7.027 7.273 23.953 1 94.5 315 GLY A CA 1
ATOM 2317 C C . GLY A 1 315 ? -6.344 7.855 22.734 1 94.5 315 GLY A C 1
ATOM 2318 O O . GLY A 1 315 ? -6.293 7.215 21.672 1 94.5 315 GLY A O 1
ATOM 2319 N N . SER A 1 316 ? -5.816 9.047 22.781 1 94.06 316 SER A N 1
ATOM 2320 C CA . SER A 1 316 ? -5.16 9.664 21.641 1 94.06 316 SER A CA 1
ATOM 2321 C C . SER A 1 316 ? -3.715 9.195 21.5 1 94.06 316 SER A C 1
ATOM 2323 O O . SER A 1 316 ? -3 9.078 22.5 1 94.06 316 SER A O 1
ATOM 2325 N N . TYR A 1 317 ? -3.27 8.906 20.281 1 95.44 317 TYR A N 1
ATOM 2326 C CA . TYR A 1 317 ? -1.884 8.531 20.016 1 95.44 317 TYR A CA 1
ATOM 2327 C C . TYR A 1 317 ? -1.545 8.664 18.547 1 95.44 317 TYR A C 1
ATOM 2329 O O . TYR A 1 317 ? -2.436 8.844 17.703 1 95.44 317 TYR A O 1
ATOM 2337 N N . TYR A 1 318 ? -0.309 8.648 18.188 1 94.88 318 TYR A N 1
ATOM 2338 C CA . TYR A 1 318 ? 0.236 8.648 16.844 1 94.88 318 TYR A CA 1
ATOM 2339 C C . TYR A 1 318 ? 1.534 7.855 16.766 1 94.88 318 TYR A C 1
ATOM 2341 O O . TYR A 1 318 ? 2.496 8.164 17.484 1 94.88 318 TYR A O 1
ATOM 2349 N N . LYS A 1 319 ? 1.575 6.918 15.945 1 96.06 319 LYS A N 1
ATOM 2350 C CA . LYS A 1 319 ? 2.762 6.105 15.695 1 96.06 319 LYS A CA 1
ATOM 2351 C C . LYS A 1 319 ? 3.164 6.156 14.227 1 96.06 319 LYS A C 1
ATOM 2353 O O . LYS A 1 319 ? 2.305 6.168 13.336 1 96.06 319 LYS A O 1
ATOM 2358 N N . ARG A 1 320 ? 4.441 6.211 13.992 1 95.31 320 ARG A N 1
ATOM 2359 C CA . ARG A 1 320 ? 4.934 6.246 12.617 1 95.31 320 ARG A CA 1
ATOM 2360 C C . ARG A 1 320 ? 6.242 5.473 12.484 1 95.31 320 ARG A C 1
ATOM 2362 O O . ARG A 1 320 ? 7.16 5.652 13.289 1 95.31 320 ARG A O 1
ATOM 2369 N N . PHE A 1 321 ? 6.348 4.664 11.594 1 94.62 321 PHE A N 1
ATOM 2370 C CA . PHE A 1 321 ? 7.566 3.998 11.156 1 94.62 321 PHE A CA 1
ATOM 2371 C C . PHE A 1 321 ? 8.031 4.543 9.812 1 94.62 321 PHE A C 1
ATOM 2373 O O . PHE A 1 321 ? 7.223 4.742 8.906 1 94.62 321 PHE A O 1
ATOM 2380 N N . ASN A 1 322 ? 9.352 4.859 9.719 1 94.25 322 ASN A N 1
ATOM 2381 C CA . ASN A 1 322 ? 9.914 5.398 8.484 1 94.25 322 ASN A CA 1
ATOM 2382 C C . ASN A 1 322 ? 11.102 4.578 8.008 1 94.25 322 ASN A C 1
ATOM 2384 O O . ASN A 1 322 ? 11.914 4.113 8.812 1 94.25 322 ASN A O 1
ATOM 2388 N N . MET A 1 323 ? 11.234 4.492 6.719 1 92.81 323 MET A N 1
ATOM 2389 C CA . MET A 1 323 ? 12.406 4 6.008 1 92.81 323 MET A CA 1
ATOM 2390 C C . MET A 1 323 ? 12.727 4.883 4.805 1 92.81 323 MET A C 1
ATOM 2392 O O . MET A 1 323 ? 11.836 5.234 4.035 1 92.81 323 MET A O 1
ATOM 2396 N N . SER A 1 324 ? 13.93 5.273 4.668 1 94.88 324 SER A N 1
ATOM 2397 C CA . SER A 1 324 ? 14.328 6.109 3.543 1 94.88 324 SER A CA 1
ATOM 2398 C C . SER A 1 324 ? 15.672 5.656 2.969 1 94.88 324 SER A C 1
ATOM 2400 O O . SER A 1 324 ? 16.547 5.199 3.707 1 94.88 324 SER A O 1
ATOM 2402 N N . ALA A 1 325 ? 15.875 5.801 1.67 1 94.06 325 ALA A N 1
ATOM 2403 C CA . ALA A 1 325 ? 17.125 5.504 0.97 1 94.06 325 ALA A CA 1
ATOM 2404 C C . ALA A 1 325 ? 17.359 6.48 -0.179 1 94.06 325 ALA A C 1
ATOM 2406 O O . ALA A 1 325 ? 16.422 6.793 -0.934 1 94.06 325 ALA A O 1
ATOM 2407 N N . ASN A 1 326 ? 18.5 7 -0.248 1 95.5 326 ASN A N 1
ATOM 2408 C CA . ASN A 1 326 ? 19 7.809 -1.359 1 95.5 326 ASN A CA 1
ATOM 2409 C C . ASN A 1 326 ? 20.266 7.219 -1.957 1 95.5 326 ASN A C 1
ATOM 2411 O O . ASN A 1 326 ? 21.188 6.855 -1.226 1 95.5 326 ASN A O 1
ATOM 2415 N N . VAL A 1 327 ? 20.344 7.184 -3.246 1 94.94 327 VAL A N 1
ATOM 2416 C CA . VAL A 1 327 ? 21.531 6.68 -3.93 1 94.94 327 VAL A CA 1
ATOM 2417 C C . VAL A 1 327 ? 21.844 7.559 -5.137 1 94.94 327 VAL A C 1
ATOM 2419 O O . VAL A 1 327 ? 20.984 7.789 -5.988 1 94.94 327 VAL A O 1
ATOM 2422 N N . ASP A 1 328 ? 23.047 7.98 -5.219 1 94.69 328 ASP A N 1
ATOM 2423 C CA . ASP A 1 328 ? 23.547 8.766 -6.344 1 94.69 328 ASP A CA 1
ATOM 2424 C C . ASP A 1 328 ? 24.719 8.062 -7.031 1 94.69 328 ASP A C 1
ATOM 2426 O O . ASP A 1 328 ? 25.625 7.57 -6.363 1 94.69 328 ASP A O 1
ATOM 2430 N N . TYR A 1 329 ? 24.672 8.039 -8.344 1 93.75 329 TYR A N 1
ATOM 2431 C CA . TYR A 1 329 ? 25.75 7.473 -9.141 1 93.75 329 TYR A CA 1
ATOM 2432 C C . TYR A 1 329 ? 26.344 8.516 -10.086 1 93.75 329 TYR A C 1
ATOM 2434 O O . TYR A 1 329 ? 25.594 9.266 -10.719 1 93.75 329 TYR A O 1
ATOM 2442 N N . SER A 1 330 ? 27.547 8.641 -10.047 1 91 330 SER A N 1
ATOM 2443 C CA . SER A 1 330 ? 28.297 9.211 -11.164 1 91 330 SER A CA 1
ATOM 2444 C C . SER A 1 330 ? 28.875 8.125 -12.055 1 91 330 SER A C 1
ATOM 2446 O O . SER A 1 330 ? 30.062 7.812 -11.961 1 91 330 SER A O 1
ATOM 2448 N N . VAL A 1 331 ? 28.047 7.73 -12.914 1 86.19 331 VAL A N 1
ATOM 2449 C CA . VAL A 1 331 ? 28.359 6.551 -13.711 1 86.19 331 VAL A CA 1
ATOM 2450 C C . VAL A 1 331 ? 29.562 6.844 -14.617 1 86.19 331 VAL A C 1
ATOM 2452 O O . VAL A 1 331 ? 30.469 6.02 -14.734 1 86.19 331 VAL A O 1
ATOM 2455 N N . ALA A 1 332 ? 29.453 7.887 -15.359 1 84.56 332 ALA A N 1
ATOM 2456 C CA . ALA A 1 332 ? 30.5 8.469 -16.203 1 84.56 332 ALA A CA 1
ATOM 2457 C C . ALA A 1 332 ? 30.516 9.992 -16.094 1 84.56 332 ALA A C 1
ATOM 2459 O O . ALA A 1 332 ? 29.625 10.578 -15.484 1 84.56 332 ALA A O 1
ATOM 2460 N N . LYS A 1 333 ? 31.516 10.516 -16.562 1 84.62 333 LYS A N 1
ATOM 2461 C CA . LYS A 1 333 ? 31.578 11.969 -16.516 1 84.62 333 LYS A CA 1
ATOM 2462 C C . LYS A 1 333 ? 30.359 12.594 -17.188 1 84.62 333 LYS A C 1
ATOM 2464 O O . LYS A 1 333 ? 29.906 13.672 -16.797 1 84.62 333 LYS A O 1
ATOM 2469 N N . TRP A 1 334 ? 29.812 11.859 -18.188 1 89.25 334 TRP A N 1
ATOM 2470 C CA . TRP A 1 334 ? 28.719 12.43 -18.969 1 89.25 334 TRP A CA 1
ATOM 2471 C C . TRP A 1 334 ? 27.375 11.922 -18.469 1 89.25 334 TRP A C 1
ATOM 2473 O O . TRP A 1 334 ? 26.312 12.383 -18.906 1 89.25 334 TRP A O 1
ATOM 2483 N N . LEU A 1 335 ? 27.359 10.945 -17.484 1 92.12 335 LEU A N 1
ATOM 2484 C CA . LEU A 1 335 ? 26.094 10.328 -17.094 1 92.12 335 LEU A CA 1
ATOM 2485 C C . LEU A 1 335 ? 25.984 10.234 -15.57 1 92.12 335 LEU A C 1
ATOM 2487 O O . LEU A 1 335 ? 26.844 9.641 -14.922 1 92.12 335 LEU A O 1
ATOM 2491 N N . LYS A 1 336 ? 24.938 10.805 -15.016 1 94 336 LYS A N 1
ATOM 2492 C CA . LYS A 1 336 ? 24.625 10.742 -13.586 1 94 336 LYS A CA 1
ATOM 2493 C C . LYS A 1 336 ? 23.219 10.195 -13.344 1 94 336 LYS A C 1
ATOM 2495 O O . LYS A 1 336 ? 22.328 10.391 -14.172 1 94 336 LYS A O 1
ATOM 2500 N N . SER A 1 337 ? 23.078 9.484 -12.234 1 94.56 337 SER A N 1
ATOM 2501 C CA . SER A 1 337 ? 21.781 8.984 -11.82 1 94.56 337 SER A CA 1
ATOM 2502 C C . SER A 1 337 ? 21.531 9.25 -10.344 1 94.56 337 SER A C 1
ATOM 2504 O O . SER A 1 337 ? 22.438 9.164 -9.523 1 94.56 337 SER A O 1
ATOM 2506 N N . SER A 1 338 ? 20.312 9.602 -10.008 1 95.06 338 SER A N 1
ATOM 2507 C CA . SER A 1 338 ? 19.891 9.805 -8.625 1 95.06 338 SER A CA 1
ATOM 2508 C C . SER A 1 338 ? 18.562 9.117 -8.352 1 95.06 338 SER A C 1
ATOM 2510 O O . SER A 1 338 ? 17.609 9.242 -9.141 1 95.06 338 SER A O 1
ATOM 2512 N N . THR A 1 339 ? 18.531 8.391 -7.27 1 94.75 339 THR A N 1
ATOM 2513 C CA . THR A 1 339 ? 17.297 7.707 -6.871 1 94.75 339 THR A CA 1
ATOM 2514 C C . THR A 1 339 ? 17 7.965 -5.398 1 94.75 339 THR A C 1
ATOM 2516 O O . THR A 1 339 ? 17.875 7.871 -4.547 1 94.75 339 THR A O 1
ATOM 2519 N N . SER A 1 340 ? 15.734 8.305 -5.082 1 95.69 340 SER A N 1
ATOM 2520 C CA . SER A 1 340 ? 15.258 8.516 -3.721 1 95.69 340 SER A CA 1
ATOM 2521 C C . SER A 1 340 ? 13.992 7.703 -3.453 1 95.69 340 SER A C 1
ATOM 2523 O O . SER A 1 340 ? 13.047 7.734 -4.246 1 95.69 340 SER A O 1
ATOM 2525 N N . THR A 1 341 ? 14.008 6.961 -2.357 1 93.56 341 THR A N 1
ATOM 2526 C CA . THR A 1 341 ? 12.844 6.188 -1.948 1 93.56 341 THR A CA 1
ATOM 2527 C C . THR A 1 341 ? 12.508 6.441 -0.482 1 93.56 341 THR A C 1
ATOM 2529 O O . THR A 1 341 ? 13.406 6.527 0.358 1 93.56 341 THR A O 1
ATOM 2532 N N . LYS A 1 342 ? 11.211 6.559 -0.165 1 95.12 342 LYS A N 1
ATOM 2533 C CA . LYS A 1 342 ? 10.719 6.773 1.191 1 95.12 342 LYS A CA 1
ATOM 2534 C C . LYS A 1 342 ? 9.445 5.969 1.441 1 95.12 342 LYS A C 1
ATOM 2536 O O . LYS A 1 342 ? 8.555 5.918 0.585 1 95.12 342 LYS A O 1
ATOM 2541 N N . TYR A 1 343 ? 9.383 5.297 2.564 1 93.94 343 TYR A N 1
ATOM 2542 C CA . TYR A 1 343 ? 8.195 4.582 3.023 1 93.94 343 TYR A CA 1
ATOM 2543 C C . TYR A 1 343 ? 7.82 5 4.441 1 93.94 343 TYR A C 1
ATOM 2545 O O . TYR A 1 343 ? 8.695 5.211 5.285 1 93.94 343 TYR A O 1
ATOM 2553 N N . SER A 1 344 ? 6.562 5.105 4.727 1 95.12 344 SER A N 1
ATOM 2554 C CA . SER A 1 344 ? 6.09 5.344 6.086 1 95.12 344 SER A CA 1
ATOM 2555 C C . SER A 1 344 ? 4.801 4.578 6.367 1 95.12 344 SER A C 1
ATOM 2557 O O . SER A 1 344 ? 3.969 4.41 5.473 1 95.12 344 SER A O 1
ATOM 2559 N N . ARG A 1 345 ? 4.641 4.074 7.527 1 95.12 345 ARG A N 1
ATOM 2560 C CA . ARG A 1 345 ? 3.41 3.502 8.062 1 95.12 345 ARG A CA 1
ATOM 2561 C C . ARG A 1 345 ? 2.959 4.246 9.312 1 95.12 345 ARG A C 1
ATOM 2563 O O . ARG A 1 345 ? 3.732 4.406 10.258 1 95.12 345 ARG A O 1
ATOM 2570 N N . GLN A 1 346 ? 1.705 4.641 9.281 1 95.56 346 GLN A N 1
ATOM 2571 C CA . GLN A 1 346 ? 1.164 5.438 10.375 1 95.56 346 GLN A CA 1
ATOM 2572 C C . GLN A 1 346 ? -0.042 4.754 11.016 1 95.56 346 GLN A C 1
ATOM 2574 O O . GLN A 1 346 ? -0.836 4.113 10.32 1 95.56 346 GLN A O 1
ATOM 2579 N N . ASP A 1 347 ? -0.114 4.824 12.312 1 95.31 347 ASP A N 1
ATOM 2580 C CA . ASP A 1 347 ? -1.237 4.402 13.141 1 95.31 347 ASP A CA 1
ATOM 2581 C C . ASP A 1 347 ? -1.646 5.508 14.117 1 95.31 347 ASP A C 1
ATOM 2583 O O . ASP A 1 347 ? -0.861 5.906 14.977 1 95.31 347 ASP A O 1
ATOM 2587 N N . GLN A 1 348 ? -2.879 5.984 13.961 1 94.25 348 GLN A N 1
ATOM 2588 C CA . GLN A 1 348 ? -3.25 7.125 14.789 1 94.25 348 GLN A CA 1
ATOM 2589 C C . GLN A 1 348 ? -4.695 7.012 15.273 1 94.25 348 GLN A C 1
ATOM 2591 O O . GLN A 1 348 ? -5.52 6.359 14.625 1 94.25 348 GLN A O 1
ATOM 2596 N N . ASN A 1 349 ? -4.914 7.633 16.406 1 93.62 349 ASN A N 1
ATOM 2597 C CA . ASN A 1 349 ? -6.258 7.723 16.969 1 93.62 349 ASN A CA 1
ATOM 2598 C C . ASN A 1 349 ? -6.457 9.023 17.734 1 93.62 349 ASN A C 1
ATOM 2600 O O . ASN A 1 349 ? -5.547 9.492 18.422 1 93.62 349 ASN A O 1
ATOM 2604 N N . ASN A 1 350 ? -7.582 9.641 17.5 1 89.81 350 ASN A N 1
ATOM 2605 C CA . ASN A 1 350 ? -8.094 10.797 18.234 1 89.81 350 ASN A CA 1
ATOM 2606 C C . ASN A 1 350 ? -9.586 10.656 18.531 1 89.81 350 ASN A C 1
ATOM 2608 O O . ASN A 1 350 ? -10.422 11.031 17.703 1 89.81 350 ASN A O 1
ATOM 2612 N N . PRO A 1 351 ? -9.93 10.219 19.703 1 88.31 351 PRO A N 1
ATOM 2613 C CA . PRO A 1 351 ? -11.305 9.82 19.969 1 88.31 351 PRO A CA 1
ATOM 2614 C C . PRO A 1 351 ? -12.312 10.938 19.719 1 88.31 351 PRO A C 1
ATOM 2616 O O . PRO A 1 351 ? -13.445 10.672 19.312 1 88.31 351 PRO A O 1
ATOM 2619 N N . PHE A 1 352 ? -12.008 12.156 20.031 1 83.88 352 PHE A N 1
ATOM 2620 C CA . PHE A 1 352 ? -12.977 13.234 19.906 1 83.88 352 PHE A CA 1
ATOM 2621 C C . PHE A 1 352 ? -12.734 14.047 18.641 1 83.88 352 PHE A C 1
ATOM 2623 O O . PHE A 1 352 ? -13.539 14.922 18.297 1 83.88 352 PHE A O 1
ATOM 2630 N N . GLY A 1 353 ? -11.719 13.672 17.938 1 76.25 353 GLY A N 1
ATOM 2631 C CA . GLY A 1 353 ? -11.406 14.477 16.766 1 76.25 353 GLY A CA 1
ATOM 2632 C C . GLY A 1 353 ? -10.914 15.867 17.109 1 76.25 353 GLY A C 1
ATOM 2633 O O . GLY A 1 353 ? -10.656 16.172 18.281 1 76.25 353 GLY A O 1
ATOM 2634 N N . THR A 1 354 ? -10.852 16.781 16.109 1 71.25 354 THR A N 1
ATOM 2635 C CA . THR A 1 354 ? -10.375 18.141 16.297 1 71.25 354 THR A CA 1
ATOM 2636 C C . THR A 1 354 ? -11.523 19.062 16.688 1 71.25 354 THR A C 1
ATOM 2638 O O . THR A 1 354 ? -12.633 18.953 16.141 1 71.25 354 THR A O 1
ATOM 2641 N N . GLY A 1 355 ? -11.352 19.859 17.656 1 71.94 355 GLY A N 1
ATOM 2642 C CA . GLY A 1 355 ? -12.32 20.875 18.031 1 71.94 355 GLY A CA 1
ATOM 2643 C C . GLY A 1 355 ? -13.469 20.328 18.859 1 71.94 355 GLY A C 1
ATOM 2644 O O . GLY A 1 355 ? -14.617 20.734 18.672 1 71.94 355 GLY A O 1
ATOM 2645 N N . SER A 1 356 ? -13.219 19.422 19.688 1 79.25 356 SER A N 1
ATOM 2646 C CA . SER A 1 356 ? -14.344 18.828 20.391 1 79.25 356 SER A CA 1
ATOM 2647 C C . SER A 1 356 ? -14.062 18.734 21.891 1 79.25 356 SER A C 1
ATOM 2649 O O . SER A 1 356 ? -14.805 18.078 22.625 1 79.25 356 SER A O 1
ATOM 2651 N N . LEU A 1 357 ? -13.102 19.406 22.344 1 88.44 357 LEU A N 1
ATOM 2652 C CA . LEU A 1 357 ? -12.742 19.25 23.75 1 88.44 357 LEU A CA 1
ATOM 2653 C C . LEU A 1 357 ? -13.555 20.188 24.625 1 88.44 357 LEU A C 1
ATOM 2655 O O . LEU A 1 357 ? -13.5 20.109 25.859 1 88.44 357 LEU A O 1
ATOM 2659 N N . GLN A 1 358 ? -14.391 20.984 24.047 1 89.56 358 GLN A N 1
ATOM 2660 C CA . GLN A 1 358 ? -15.289 21.844 24.812 1 89.56 358 GLN A CA 1
ATOM 2661 C C . GLN A 1 358 ? -16.25 21.016 25.641 1 89.56 358 GLN A C 1
ATOM 2663 O O . GLN A 1 358 ? -16.75 21.484 26.672 1 89.56 358 GLN A O 1
ATOM 2668 N N . GLN A 1 359 ? -16.453 19.844 25.219 1 91.19 359 GLN A N 1
ATOM 2669 C CA . GLN A 1 359 ? -17.391 18.984 25.938 1 91.19 359 GLN A CA 1
ATOM 2670 C C . GLN A 1 359 ? -16.938 18.766 27.375 1 91.19 359 GLN A C 1
ATOM 2672 O O . GLN A 1 359 ? -17.781 18.547 28.25 1 91.19 359 GLN A O 1
ATOM 2677 N N . LEU A 1 360 ? -15.727 18.844 27.656 1 94.44 360 LEU A N 1
ATOM 2678 C CA . LEU A 1 360 ? -15.211 18.562 28.984 1 94.44 360 LEU A CA 1
ATOM 2679 C C . LEU A 1 360 ? -15.57 19.672 29.969 1 94.44 360 LEU A C 1
ATOM 2681 O O . LEU A 1 360 ? -15.594 19.453 31.188 1 94.44 360 LEU A O 1
ATOM 2685 N N . THR A 1 361 ? -15.82 20.828 29.484 1 94.75 361 THR A N 1
ATOM 2686 C CA . THR A 1 361 ? -16.188 21.953 30.328 1 94.75 361 THR A CA 1
ATOM 2687 C C . THR A 1 361 ? -17.703 22.125 30.375 1 94.75 361 THR A C 1
ATOM 2689 O O . THR A 1 361 ? -18.234 22.734 31.312 1 94.75 361 THR A O 1
ATOM 2692 N N . GLU A 1 362 ? -18.344 21.562 29.391 1 94.62 362 GLU A N 1
ATOM 2693 C CA . GLU A 1 362 ? -19.797 21.719 29.266 1 94.62 362 GLU A CA 1
ATOM 2694 C C . GLU A 1 362 ? -20.547 20.734 30.141 1 94.62 362 GLU A C 1
ATOM 2696 O O . GLU A 1 362 ? -21.656 21.016 30.594 1 94.62 362 GLU A O 1
ATOM 2701 N N . LEU A 1 363 ? -20 19.672 30.359 1 96.69 363 LEU A N 1
ATOM 2702 C CA . LEU A 1 363 ? -20.719 18.578 31 1 96.69 363 LEU A CA 1
ATOM 2703 C C . LEU A 1 363 ? -21.031 18.938 32.469 1 96.69 363 LEU A C 1
ATOM 2705 O O . LEU A 1 363 ? -20.203 19.516 33.156 1 96.69 363 LEU A O 1
ATOM 2709 N N . ILE A 1 364 ? -22.281 18.547 32.812 1 97.5 364 ILE A N 1
ATOM 2710 C CA . ILE A 1 364 ? -22.734 18.734 34.188 1 97.5 364 ILE A CA 1
ATOM 2711 C C . ILE A 1 364 ? -21.781 18 35.125 1 97.5 364 ILE A C 1
ATOM 2713 O O . ILE A 1 364 ? -21.422 16.844 34.906 1 97.5 364 ILE A O 1
ATOM 2717 N N . PRO A 1 365 ? -21.312 18.688 36.25 1 98.12 365 PRO A N 1
ATOM 2718 C CA . PRO A 1 365 ? -20.234 18.141 37.062 1 98.12 365 PRO A CA 1
ATOM 2719 C C . PRO A 1 365 ? -20.75 17.125 38.094 1 98.12 365 PRO A C 1
ATOM 2721 O O . PRO A 1 365 ? -20.125 16.938 39.125 1 98.12 365 PRO A O 1
ATOM 2724 N N . THR A 1 366 ? -21.891 16.625 37.875 1 97.06 366 THR A N 1
ATOM 2725 C CA . THR A 1 366 ? -22.453 15.516 38.656 1 97.06 366 THR A CA 1
ATOM 2726 C C . THR A 1 366 ? -23.281 14.602 37.781 1 97.06 366 THR A C 1
ATOM 2728 O O . THR A 1 366 ? -23.922 15.055 36.812 1 97.06 366 THR A O 1
ATOM 2731 N N . ILE A 1 367 ? -23.172 13.336 38.031 1 95.5 367 ILE A N 1
ATOM 2732 C CA . ILE A 1 367 ? -23.844 12.344 37.219 1 95.5 367 ILE A CA 1
ATOM 2733 C C . ILE A 1 367 ? -24.547 11.328 38.094 1 95.5 367 ILE A C 1
ATOM 2735 O O . ILE A 1 367 ? -23.906 10.602 38.875 1 95.5 367 ILE A O 1
ATOM 2739 N N . THR A 1 368 ? -25.891 11.289 38.062 1 92.38 368 THR A N 1
ATOM 2740 C CA . THR A 1 368 ? -26.641 10.484 39.031 1 92.38 368 THR A CA 1
ATOM 2741 C C . THR A 1 368 ? -27.594 9.531 38.312 1 92.38 368 THR A C 1
ATOM 2743 O O . THR A 1 368 ? -28.5 8.961 38.906 1 92.38 368 THR A O 1
ATOM 2746 N N . GLY A 1 369 ? -27.438 9.367 37.062 1 93.56 369 GLY A N 1
ATOM 2747 C CA . GLY A 1 369 ? -28.359 8.547 36.281 1 93.56 369 GLY A CA 1
ATOM 2748 C C . GLY A 1 369 ? -28.156 7.059 36.5 1 93.56 369 GLY A C 1
ATOM 2749 O O . GLY A 1 369 ? -29.109 6.281 36.469 1 93.56 369 GLY A O 1
ATOM 2750 N N . ASN A 1 370 ? -26.906 6.637 36.594 1 95.38 370 ASN A N 1
ATOM 2751 C CA . ASN A 1 370 ? -26.609 5.227 36.812 1 95.38 370 ASN A CA 1
ATOM 2752 C C . ASN A 1 370 ? -26.844 4.832 38.281 1 95.38 370 ASN A C 1
ATOM 2754 O O . ASN A 1 370 ? -26.203 5.371 39.188 1 95.38 370 ASN A O 1
ATOM 2758 N N . LYS A 1 371 ? -27.641 3.904 38.438 1 95 371 LYS A N 1
ATOM 2759 C CA . LYS A 1 371 ? -28.016 3.488 39.812 1 95 371 LYS A CA 1
ATOM 2760 C C . LYS A 1 371 ? -26.859 2.77 40.5 1 95 371 LYS A C 1
ATOM 2762 O O . LYS A 1 371 ? -26.844 2.648 41.719 1 95 371 LYS A O 1
ATOM 2767 N N . LEU A 1 372 ? -25.891 2.35 39.719 1 95.94 372 LEU A N 1
ATOM 2768 C CA . LEU A 1 372 ? -24.797 1.56 40.25 1 95.94 372 LEU A CA 1
ATOM 2769 C C . LEU A 1 372 ? -23.656 2.461 40.719 1 95.94 372 LEU A C 1
ATOM 2771 O O . LEU A 1 372 ? -22.797 2.041 41.5 1 95.94 372 LEU A O 1
ATOM 2775 N N . THR A 1 373 ? -23.562 3.682 40.188 1 97 373 THR A N 1
ATOM 2776 C CA . THR A 1 373 ? -22.438 4.551 40.531 1 97 373 THR A CA 1
ATOM 2777 C C . THR A 1 373 ? -22.766 6.008 40.219 1 97 373 THR A C 1
ATOM 2779 O O . THR A 1 373 ? -23.516 6.293 39.281 1 97 373 THR A O 1
ATOM 2782 N N . ASN A 1 374 ? -22.266 6.926 40.969 1 95.62 374 ASN A N 1
ATOM 2783 C CA . ASN A 1 374 ? -22.344 8.359 40.719 1 95.62 374 ASN A CA 1
ATOM 2784 C C . ASN A 1 374 ? -20.969 8.938 40.344 1 95.62 374 ASN A C 1
ATOM 2786 O O . ASN A 1 374 ? -20.766 10.148 40.438 1 95.62 374 ASN A O 1
ATOM 2790 N N . LEU A 1 375 ? -20.031 7.992 40.031 1 97.06 375 LEU A N 1
ATOM 2791 C CA . LEU A 1 375 ? -18.703 8.367 39.562 1 97.06 375 LEU A CA 1
ATOM 2792 C C . LEU A 1 375 ? -18.625 8.289 38.031 1 97.06 375 LEU A C 1
ATOM 2794 O O . LEU A 1 375 ? -19.469 7.645 37.406 1 97.06 375 LEU A O 1
ATOM 2798 N N . ALA A 1 376 ? -17.672 9.023 37.5 1 97.81 376 ALA A N 1
ATOM 2799 C CA . ALA A 1 376 ? -17.438 8.852 36.062 1 97.81 376 ALA A CA 1
ATOM 2800 C C . ALA A 1 376 ? -17.188 7.391 35.719 1 97.81 376 ALA A C 1
ATOM 2802 O O . ALA A 1 376 ? -17.719 6.875 34.75 1 97.81 376 ALA A O 1
ATOM 2803 N N . LYS A 1 377 ? -16.312 6.75 36.438 1 97.56 377 LYS A N 1
ATOM 2804 C CA . LYS A 1 377 ? -16.031 5.316 36.438 1 97.56 377 LYS A CA 1
ATOM 2805 C C . LYS A 1 377 ? -15.633 4.812 37.812 1 97.56 377 LYS A C 1
ATOM 2807 O O . LYS A 1 377 ? -14.805 5.43 38.469 1 97.56 377 LYS A O 1
ATOM 2812 N N . ASP A 1 378 ? -16.219 3.703 38.188 1 96.75 378 ASP A N 1
ATOM 2813 C CA . ASP A 1 378 ? -15.859 3.205 39.5 1 96.75 378 ASP A CA 1
ATOM 2814 C C . ASP A 1 378 ? -14.883 2.037 39.406 1 96.75 378 ASP A C 1
ATOM 2816 O O . ASP A 1 378 ? -14.43 1.687 38.312 1 96.75 378 ASP A O 1
ATOM 2820 N N . GLY A 1 379 ? -14.367 1.506 40.469 1 94.56 379 GLY A N 1
ATOM 2821 C CA . GLY A 1 379 ? -13.367 0.453 40.5 1 94.56 379 GLY A CA 1
ATOM 2822 C C . GLY A 1 379 ? -13.867 -0.875 39.969 1 94.56 379 GLY A C 1
ATOM 2823 O O . GLY A 1 379 ? -13.078 -1.748 39.625 1 94.56 379 GLY A O 1
ATOM 2824 N N . ASN A 1 380 ? -15.203 -1.009 39.875 1 95.25 380 ASN A N 1
ATOM 2825 C CA . ASN A 1 380 ? -15.789 -2.248 39.375 1 95.25 380 ASN A CA 1
ATOM 2826 C C . ASN A 1 380 ? -16.031 -2.188 37.875 1 95.25 380 ASN A C 1
ATOM 2828 O O . ASN A 1 380 ? -16.578 -3.123 37.281 1 95.25 380 ASN A O 1
ATOM 2832 N N . GLY A 1 381 ? -15.719 -1.073 37.344 1 93.94 381 GLY A N 1
ATOM 2833 C CA . GLY A 1 381 ? -15.836 -0.938 35.875 1 93.94 381 GLY A CA 1
ATOM 2834 C C . GLY A 1 381 ? -17.156 -0.323 35.438 1 93.94 381 GLY A C 1
ATOM 2835 O O . GLY A 1 381 ? -17.453 -0.275 34.25 1 93.94 381 GLY A O 1
ATOM 2836 N N . ASN A 1 382 ? -18.016 0.073 36.406 1 96 382 ASN A N 1
ATOM 2837 C CA . ASN A 1 382 ? -19.266 0.755 36.062 1 96 382 ASN A CA 1
ATOM 2838 C C . ASN A 1 382 ? -19.016 2.221 35.719 1 96 382 ASN A C 1
ATOM 2840 O O . ASN A 1 382 ? -18.234 2.902 36.375 1 96 382 ASN A O 1
ATOM 2844 N N . TYR A 1 383 ? -19.688 2.605 34.719 1 97.06 383 TYR A N 1
ATOM 2845 C CA . TYR A 1 383 ? -19.625 4.004 34.312 1 97.06 383 TYR A CA 1
ATOM 2846 C C . TYR A 1 383 ? -20.906 4.746 34.688 1 97.06 383 TYR A C 1
ATOM 2848 O O . TYR A 1 383 ? -22 4.238 34.469 1 97.06 383 TYR A O 1
ATOM 2856 N N . GLY A 1 384 ? -20.719 5.918 35.219 1 96.31 384 GLY A N 1
ATOM 2857 C CA . GLY A 1 384 ? -21.875 6.77 35.406 1 96.31 384 GLY A CA 1
ATOM 2858 C C . GLY A 1 384 ? -22.438 7.316 34.125 1 96.31 384 GLY A C 1
ATOM 2859 O O . GLY A 1 384 ? -21.734 7.34 33.094 1 96.31 384 GLY A O 1
ATOM 2860 N N . PHE A 1 385 ? -23.75 7.598 34.094 1 94.69 385 PHE A N 1
ATOM 2861 C CA . PHE A 1 385 ? -24.359 8.32 32.969 1 94.69 385 PHE A CA 1
ATOM 2862 C C . PHE A 1 385 ? -25.438 9.273 33.5 1 94.69 385 PHE A C 1
ATOM 2864 O O . PHE A 1 385 ? -25.844 9.211 34.656 1 94.69 385 PHE A O 1
ATOM 2871 N N . TYR A 1 386 ? -25.734 10.211 32.719 1 95.06 386 TYR A N 1
ATOM 2872 C CA . TYR A 1 386 ? -26.734 11.203 33.094 1 95.06 386 TYR A CA 1
ATOM 2873 C C . TYR A 1 386 ? -28.141 10.617 33.062 1 95.06 386 TYR A C 1
ATOM 2875 O O . TYR A 1 386 ? -28.391 9.648 32.344 1 95.06 386 TYR A O 1
ATOM 2883 N N . ASN A 1 387 ? -29.047 11.203 33.844 1 93.75 387 ASN A N 1
ATOM 2884 C CA . ASN A 1 387 ? -30.438 10.734 33.906 1 93.75 387 ASN A CA 1
ATOM 2885 C C . ASN A 1 387 ? -31.078 10.75 32.5 1 93.75 387 ASN A C 1
ATOM 2887 O O . ASN A 1 387 ? -31.219 11.812 31.906 1 93.75 387 ASN A O 1
ATOM 2891 N N . PRO A 1 388 ? -31.406 9.625 31.984 1 92.25 388 PRO A N 1
ATOM 2892 C CA . PRO A 1 388 ? -31.891 9.562 30.594 1 92.25 388 PRO A CA 1
ATOM 2893 C C . PRO A 1 388 ? -33.344 9.969 30.469 1 92.25 388 PRO A C 1
ATOM 2895 O O . PRO A 1 388 ? -33.875 10.055 29.359 1 92.25 388 PRO A O 1
ATOM 2898 N N . VAL A 1 389 ? -34.031 10.242 31.594 1 91.06 389 VAL A N 1
ATOM 2899 C CA . VAL A 1 389 ? -35.438 10.602 31.594 1 91.06 389 VAL A CA 1
ATOM 2900 C C . VAL A 1 389 ? -35.562 12.125 31.594 1 91.06 389 VAL A C 1
ATOM 2902 O O . VAL A 1 389 ? -36.438 12.664 30.906 1 91.06 389 VAL A O 1
ATOM 2905 N N . ASN A 1 390 ? -34.781 12.734 32.438 1 92 390 ASN A N 1
ATOM 2906 C CA . ASN A 1 390 ? -34.844 14.188 32.531 1 92 390 ASN A CA 1
ATOM 2907 C C . ASN A 1 390 ? -34.438 14.859 31.234 1 92 390 ASN A C 1
ATOM 2909 O O . ASN A 1 390 ? -33.312 14.633 30.75 1 92 390 ASN A O 1
ATOM 2913 N N . ILE A 1 391 ? -35.219 15.672 30.703 1 90.69 391 ILE A N 1
ATOM 2914 C CA . ILE A 1 391 ? -35.062 16.281 29.391 1 90.69 391 ILE A CA 1
ATOM 2915 C C . ILE A 1 391 ? -33.812 17.156 29.375 1 90.69 391 ILE A C 1
ATOM 2917 O O . ILE A 1 391 ? -33.188 17.359 28.328 1 90.69 391 ILE A O 1
ATOM 2921 N N . TYR A 1 392 ? -33.375 17.703 30.531 1 92.81 392 TYR A N 1
ATOM 2922 C CA . TYR A 1 392 ? -32.281 18.641 30.578 1 92.81 392 TYR A CA 1
ATOM 2923 C C . TYR A 1 392 ? -30.938 17.922 30.672 1 92.81 392 TYR A C 1
ATOM 2925 O O . TYR A 1 392 ? -29.875 18.516 30.484 1 92.81 392 TYR A O 1
ATOM 2933 N N . THR A 1 393 ? -30.938 16.656 30.922 1 94 393 THR A N 1
ATOM 2934 C CA . THR A 1 393 ? -29.672 15.953 31.109 1 94 393 THR A CA 1
ATOM 2935 C C . THR A 1 393 ? -29.547 14.789 30.141 1 94 393 THR A C 1
ATOM 2937 O O . THR A 1 393 ? -28.453 14.281 29.906 1 94 393 THR A O 1
ATOM 2940 N N . LYS A 1 394 ? -30.578 14.305 29.516 1 91 394 LYS A N 1
ATOM 2941 C CA . LYS A 1 394 ? -30.656 13.031 28.812 1 91 394 LYS A CA 1
ATOM 2942 C C . LYS A 1 394 ? -29.734 13.016 27.594 1 91 394 LYS A C 1
ATOM 2944 O O . LYS A 1 394 ? -29.328 11.953 27.125 1 91 394 LYS A O 1
ATOM 2949 N N . SER A 1 395 ? -29.406 14.133 27.047 1 91.5 395 SER A N 1
ATOM 2950 C CA . SER A 1 395 ? -28.641 14.188 25.797 1 91.5 395 SER A CA 1
ATOM 2951 C C . SER A 1 395 ? -27.141 14.18 26.078 1 91.5 395 SER A C 1
ATOM 2953 O O . SER A 1 395 ? -26.344 14.094 25.141 1 91.5 395 SER A O 1
ATOM 2955 N N . TRP A 1 396 ? -26.734 14.25 27.312 1 93.69 396 TRP A N 1
ATOM 2956 C CA . TRP A 1 396 ? -25.312 14.234 27.656 1 93.69 396 TRP A CA 1
ATOM 2957 C C . TRP A 1 396 ? -24.812 12.805 27.797 1 93.69 396 TRP A C 1
ATOM 2959 O O . TRP A 1 396 ? -25.562 11.891 28.141 1 93.69 396 TRP A O 1
ATOM 2969 N N . ASN A 1 397 ? -23.516 12.641 27.562 1 91.81 397 ASN A N 1
ATOM 2970 C CA . ASN A 1 397 ? -22.875 11.336 27.672 1 91.81 397 ASN A CA 1
ATOM 2971 C C . ASN A 1 397 ? -21.625 11.383 28.547 1 91.81 397 ASN A C 1
ATOM 2973 O O . ASN A 1 397 ? -21.156 12.469 28.891 1 91.81 397 ASN A O 1
ATOM 2977 N N . ASN A 1 398 ? -21.203 10.211 28.969 1 95.44 398 ASN A N 1
ATOM 2978 C CA . ASN A 1 398 ? -19.953 10.016 29.672 1 95.44 398 ASN A CA 1
ATOM 2979 C C . ASN A 1 398 ? -18.797 9.805 28.703 1 95.44 398 ASN A C 1
ATOM 2981 O O . ASN A 1 398 ? -18.672 8.742 28.094 1 95.44 398 ASN A O 1
ATOM 2985 N N . PRO A 1 399 ? -17.906 10.805 28.547 1 95 399 PRO A N 1
ATOM 2986 C CA . PRO A 1 399 ? -16.828 10.695 27.562 1 95 399 PRO A CA 1
ATOM 2987 C C . PRO A 1 399 ? -15.859 9.547 27.875 1 95 399 PRO A C 1
ATOM 2989 O O . PRO A 1 399 ? -15.266 8.977 26.953 1 95 399 PRO A O 1
ATOM 2992 N N . LEU A 1 400 ? -15.641 9.18 29.141 1 95.88 400 LEU A N 1
ATOM 2993 C CA . LEU A 1 400 ? -14.773 8.07 29.484 1 95.88 400 LEU A CA 1
ATOM 2994 C C . LEU A 1 400 ? -15.305 6.762 28.906 1 95.88 400 LEU A C 1
ATOM 2996 O O . LEU A 1 400 ? -14.531 5.918 28.453 1 95.88 400 LEU A O 1
ATOM 3000 N N . TYR A 1 401 ? -16.609 6.617 29.047 1 94.25 401 TYR A N 1
ATOM 3001 C CA . TYR A 1 401 ? -17.219 5.434 28.469 1 94.25 401 TYR A CA 1
ATOM 3002 C C . TYR A 1 401 ? -16.953 5.352 26.969 1 94.25 401 TYR A C 1
ATOM 3004 O O . TYR A 1 401 ? -16.562 4.297 26.469 1 94.25 401 TYR A O 1
ATOM 3012 N N . THR A 1 402 ? -17.125 6.418 26.297 1 92.62 402 THR A N 1
ATOM 3013 C CA . THR A 1 402 ? -16.922 6.465 24.844 1 92.62 402 THR A CA 1
ATOM 3014 C C . THR A 1 402 ? -15.477 6.121 24.484 1 92.62 402 THR A C 1
ATOM 3016 O O . THR A 1 402 ? -15.234 5.316 23.594 1 92.62 402 THR A O 1
ATOM 3019 N N . ILE A 1 403 ? -14.508 6.699 25.203 1 95.12 403 ILE A N 1
ATOM 3020 C CA . ILE A 1 403 ? -13.086 6.52 24.891 1 95.12 403 ILE A CA 1
ATOM 3021 C C . ILE A 1 403 ? -12.695 5.062 25.109 1 95.12 403 ILE A C 1
ATOM 3023 O O . ILE A 1 403 ? -11.969 4.48 24.297 1 95.12 403 ILE A O 1
ATOM 3027 N N . GLU A 1 404 ? -13.172 4.5 26.141 1 95.25 404 GLU A N 1
ATOM 3028 C CA . GLU A 1 404 ? -12.672 3.186 26.547 1 95.25 404 GLU A CA 1
ATOM 3029 C C . GLU A 1 404 ? -13.438 2.068 25.844 1 95.25 404 GLU A C 1
ATOM 3031 O O . GLU A 1 404 ? -12.93 0.953 25.703 1 95.25 404 GLU A O 1
ATOM 3036 N N . GLN A 1 405 ? -14.672 2.344 25.391 1 93.12 405 GLN A N 1
ATOM 3037 C CA . GLN A 1 405 ? -15.492 1.272 24.828 1 93.12 405 GLN A CA 1
ATOM 3038 C C . GLN A 1 405 ? -15.43 1.266 23.312 1 93.12 405 GLN A C 1
ATOM 3040 O O . GLN A 1 405 ? -15.602 0.22 22.688 1 93.12 405 GLN A O 1
ATOM 3045 N N . ASN A 1 406 ? -15.227 2.379 22.672 1 94 406 ASN A N 1
ATOM 3046 C CA . ASN A 1 406 ? -15.125 2.426 21.219 1 94 406 ASN A CA 1
ATOM 3047 C C . ASN A 1 406 ? -13.797 1.855 20.734 1 94 406 ASN A C 1
ATOM 3049 O O . ASN A 1 406 ? -12.789 1.946 21.422 1 94 406 ASN A O 1
ATOM 3053 N N . ASP A 1 407 ? -13.867 1.186 19.641 1 92.62 407 ASP A N 1
ATOM 3054 C CA . ASP A 1 407 ? -12.688 0.597 19 1 92.62 407 ASP A CA 1
ATOM 3055 C C . ASP A 1 407 ? -12.43 1.229 17.641 1 92.62 407 ASP A C 1
ATOM 3057 O O . ASP A 1 407 ? -13.305 1.227 16.766 1 92.62 407 ASP A O 1
ATOM 3061 N N . TYR A 1 408 ? -11.156 1.795 17.547 1 91.06 408 TYR A N 1
ATOM 3062 C CA . TYR A 1 408 ? -10.75 2.469 16.328 1 91.06 408 TYR A CA 1
ATOM 3063 C C . TYR A 1 408 ? -9.477 1.853 15.766 1 91.06 408 TYR A C 1
ATOM 3065 O O . TYR A 1 408 ? -8.562 1.495 16.516 1 91.06 408 TYR A O 1
ATOM 3073 N N . LYS A 1 409 ? -9.43 1.743 14.445 1 92.06 409 LYS A N 1
ATOM 3074 C CA . LYS A 1 409 ? -8.172 1.492 13.742 1 92.06 409 LYS A CA 1
ATOM 3075 C C . LYS A 1 409 ? -8.047 2.381 12.508 1 92.06 409 LYS A C 1
ATOM 3077 O O . LYS A 1 409 ? -8.961 2.441 11.688 1 92.06 409 LYS A O 1
ATOM 3082 N N . ASN A 1 410 ? -6.945 3.207 12.406 1 93.94 410 ASN A N 1
ATOM 3083 C CA . ASN A 1 410 ? -6.625 4.059 11.266 1 93.94 410 ASN A CA 1
ATOM 3084 C C . ASN A 1 410 ? -5.184 3.861 10.805 1 93.94 410 ASN A C 1
ATOM 3086 O O . ASN A 1 410 ? -4.266 4.477 11.352 1 93.94 410 ASN A O 1
ATOM 3090 N N . LEU A 1 411 ? -5.027 3.131 9.758 1 95.19 411 LEU A N 1
ATOM 3091 C CA . LEU A 1 411 ? -3.693 2.781 9.273 1 95.19 411 LEU A CA 1
ATOM 3092 C C . LEU A 1 411 ? -3.447 3.371 7.891 1 95.19 411 LEU A C 1
ATOM 3094 O O . LEU A 1 411 ? -4.324 3.314 7.02 1 95.19 411 LEU A O 1
ATOM 3098 N N . ASN A 1 412 ? -2.289 3.973 7.707 1 94.69 412 ASN A N 1
ATOM 3099 C CA . ASN A 1 412 ? -1.912 4.535 6.414 1 94.69 412 ASN A CA 1
ATOM 3100 C C . ASN A 1 412 ? -0.522 4.07 5.984 1 94.69 412 ASN A C 1
ATOM 3102 O O . ASN A 1 412 ? 0.435 4.168 6.754 1 94.69 412 ASN A O 1
ATOM 3106 N N . ASN A 1 413 ? -0.393 3.531 4.824 1 94.31 413 ASN A N 1
ATOM 3107 C CA . ASN A 1 413 ? 0.881 3.264 4.164 1 94.31 413 ASN A CA 1
ATOM 3108 C C . ASN A 1 413 ? 1.183 4.297 3.084 1 94.31 413 ASN A C 1
ATOM 3110 O O . ASN A 1 413 ? 0.293 4.688 2.324 1 94.31 413 ASN A O 1
ATOM 3114 N N . TYR A 1 414 ? 2.365 4.789 3.109 1 95.19 414 TYR A N 1
ATOM 3115 C CA . TYR A 1 414 ? 2.789 5.801 2.145 1 95.19 414 TYR A CA 1
ATOM 3116 C C . TYR A 1 414 ? 4.117 5.414 1.5 1 95.19 414 TYR A C 1
ATOM 3118 O O . TYR A 1 414 ? 5.043 4.977 2.186 1 95.19 414 TYR A O 1
ATOM 3126 N N . PHE A 1 415 ? 4.234 5.527 0.197 1 94.38 415 PHE A N 1
ATOM 3127 C CA . PHE A 1 415 ? 5.473 5.27 -0.529 1 94.38 415 PHE A CA 1
ATOM 3128 C C . PHE A 1 415 ? 5.738 6.363 -1.557 1 94.38 415 PHE A C 1
ATOM 3130 O O . PHE A 1 415 ? 4.863 6.691 -2.361 1 94.38 415 PHE A O 1
ATOM 3137 N N . LEU A 1 416 ? 6.922 6.895 -1.525 1 95.44 416 LEU A N 1
ATOM 3138 C CA . LEU A 1 416 ? 7.391 7.871 -2.504 1 95.44 416 LEU A CA 1
ATOM 3139 C C . LEU A 1 416 ? 8.688 7.41 -3.154 1 95.44 416 LEU A C 1
ATOM 3141 O O . LEU A 1 416 ? 9.695 7.199 -2.467 1 95.44 416 LEU A O 1
ATOM 3145 N N . GLY A 1 417 ? 8.727 7.203 -4.41 1 93.44 417 GLY A N 1
ATOM 3146 C CA . GLY A 1 417 ? 9.906 6.867 -5.191 1 93.44 417 GLY A CA 1
ATOM 3147 C C . GLY A 1 417 ? 10.148 7.82 -6.348 1 93.44 417 GLY A C 1
ATOM 3148 O O . GLY A 1 417 ? 9.211 8.211 -7.047 1 93.44 417 GLY A O 1
ATOM 3149 N N . ASN A 1 418 ? 11.352 8.258 -6.496 1 94.81 418 ASN A N 1
ATOM 3150 C CA . ASN A 1 418 ? 11.758 9.164 -7.566 1 94.81 418 ASN A CA 1
ATOM 3151 C C . ASN A 1 418 ? 13.141 8.812 -8.102 1 94.81 418 ASN A C 1
ATOM 3153 O O . ASN A 1 418 ? 14.062 8.555 -7.332 1 94.81 418 ASN A O 1
ATOM 3157 N N . THR A 1 419 ? 13.352 8.766 -9.391 1 94.12 419 THR A N 1
ATOM 3158 C CA . THR A 1 419 ? 14.633 8.469 -10.023 1 94.12 419 THR A CA 1
ATOM 3159 C C . THR A 1 419 ? 14.883 9.398 -11.203 1 94.12 419 THR A C 1
ATOM 3161 O O . THR A 1 419 ? 13.938 9.805 -11.891 1 94.12 419 THR A O 1
ATOM 3164 N N . SER A 1 420 ? 16.109 9.711 -11.43 1 95.25 420 SER A N 1
ATOM 3165 C CA . SER A 1 420 ? 16.469 10.57 -12.555 1 95.25 420 SER A CA 1
ATOM 3166 C C . SER A 1 420 ? 17.734 10.086 -13.242 1 95.25 420 SER A C 1
ATOM 3168 O O . SER A 1 420 ? 18.578 9.43 -12.625 1 95.25 420 SER A O 1
ATOM 3170 N N . LEU A 1 421 ? 17.828 10.305 -14.523 1 94.56 421 LEU A N 1
ATOM 3171 C CA . LEU A 1 421 ? 19 10.125 -15.375 1 94.56 421 LEU A CA 1
ATOM 3172 C C . LEU A 1 421 ? 19.359 11.43 -16.094 1 94.56 421 LEU A C 1
ATOM 3174 O O . LEU A 1 421 ? 18.516 12.039 -16.734 1 94.56 421 LEU A O 1
ATOM 3178 N N . GLU A 1 422 ? 20.562 11.867 -15.914 1 95.56 422 GLU A N 1
ATOM 3179 C CA . GLU A 1 422 ? 21.062 13.094 -16.516 1 95.56 422 GLU A CA 1
ATOM 3180 C C . GLU A 1 422 ? 22.266 12.82 -17.406 1 95.56 422 GLU A C 1
ATOM 3182 O O . GLU A 1 422 ? 23.266 12.273 -16.938 1 95.56 422 GLU A O 1
ATOM 3187 N N . ALA A 1 423 ? 22.234 13.242 -18.656 1 95.5 423 ALA A N 1
ATOM 3188 C CA . ALA A 1 423 ? 23.312 13.055 -19.609 1 95.5 423 ALA A CA 1
ATOM 3189 C C . ALA A 1 423 ? 23.875 14.398 -20.078 1 95.5 423 ALA A C 1
ATOM 3191 O O . ALA A 1 423 ? 23.125 15.273 -20.516 1 95.5 423 ALA A O 1
ATOM 3192 N N . THR A 1 424 ? 25.141 14.531 -19.906 1 95.44 424 THR A N 1
ATOM 3193 C CA . THR A 1 424 ? 25.828 15.664 -20.516 1 95.44 424 THR A CA 1
ATOM 3194 C C . THR A 1 424 ? 26.219 15.352 -21.953 1 95.44 424 THR A C 1
ATOM 3196 O O . THR A 1 424 ? 27.141 14.578 -22.203 1 95.44 424 THR A O 1
ATOM 3199 N N . ILE A 1 425 ? 25.625 16.016 -22.875 1 94 425 ILE A N 1
ATOM 3200 C CA . ILE A 1 425 ? 25.828 15.727 -24.297 1 94 425 ILE A CA 1
ATOM 3201 C C . ILE A 1 425 ? 27.078 16.453 -24.797 1 94 425 ILE A C 1
ATOM 3203 O O . ILE A 1 425 ? 27.922 15.852 -25.453 1 94 425 ILE A O 1
ATOM 3207 N N . ILE A 1 426 ? 27.188 17.656 -24.562 1 94.12 426 ILE A N 1
ATOM 3208 C CA . ILE A 1 426 ? 28.359 18.5 -24.75 1 94.12 426 ILE A CA 1
ATOM 3209 C C . ILE A 1 426 ? 28.547 19.422 -23.547 1 94.12 426 ILE A C 1
ATOM 3211 O O . ILE A 1 426 ? 27.688 19.484 -22.672 1 94.12 426 ILE A O 1
ATOM 3215 N N . ASP A 1 427 ? 29.578 20 -23.484 1 91.56 427 ASP A N 1
ATOM 3216 C CA . ASP A 1 427 ? 29.844 20.875 -22.344 1 91.56 427 ASP A CA 1
ATOM 3217 C C . ASP A 1 427 ? 28.719 21.875 -22.141 1 91.56 427 ASP A C 1
ATOM 3219 O O . ASP A 1 427 ? 28.375 22.625 -23.062 1 91.56 427 ASP A O 1
ATOM 3223 N N . GLY A 1 428 ? 28.172 21.812 -21.031 1 93.12 428 GLY A N 1
ATOM 3224 C CA . GLY A 1 428 ? 27.125 22.75 -20.656 1 93.12 428 GLY A CA 1
ATOM 3225 C C . GLY A 1 428 ? 25.734 22.266 -21.016 1 93.12 428 GLY A C 1
ATOM 3226 O O . GLY A 1 428 ? 24.734 22.797 -20.516 1 93.12 428 GLY A O 1
ATOM 3227 N N . LEU A 1 429 ? 25.609 21.391 -21.969 1 96.62 429 LEU A N 1
ATOM 3228 C CA . LEU A 1 429 ? 24.297 20.906 -22.406 1 96.62 429 LEU A CA 1
ATOM 3229 C C . LEU A 1 429 ? 23.953 19.594 -21.734 1 96.62 429 LEU A C 1
ATOM 3231 O O . LEU A 1 429 ? 24.641 18.594 -21.922 1 96.62 429 LEU A O 1
ATOM 3235 N N . LYS A 1 430 ? 22.859 19.594 -21.031 1 96.44 430 LYS A N 1
ATOM 3236 C CA . LYS A 1 430 ? 22.422 18.406 -20.297 1 96.44 430 LYS A CA 1
ATOM 3237 C C . LYS A 1 430 ? 20.984 18.062 -20.625 1 96.44 430 LYS A C 1
ATOM 3239 O O . LYS A 1 430 ? 20.141 18.938 -20.812 1 96.44 430 LYS A O 1
ATOM 3244 N N . ILE A 1 431 ? 20.688 16.797 -20.75 1 97.5 431 ILE A N 1
ATOM 3245 C CA . ILE A 1 431 ? 19.344 16.266 -20.859 1 97.5 431 ILE A CA 1
ATOM 3246 C C . ILE A 1 431 ? 19.031 15.406 -19.625 1 97.5 431 ILE A C 1
ATOM 3248 O O . ILE A 1 431 ? 19.828 14.555 -19.234 1 97.5 431 ILE A O 1
ATOM 3252 N N . LYS A 1 432 ? 17.906 15.672 -18.969 1 96.75 432 LYS A N 1
ATOM 3253 C CA . LYS A 1 432 ? 17.531 14.961 -17.75 1 96.75 432 LYS A CA 1
ATOM 3254 C C . LYS A 1 432 ? 16.109 14.414 -17.859 1 96.75 432 LYS A C 1
ATOM 3256 O O . LYS A 1 432 ? 15.195 15.109 -18.281 1 96.75 432 LYS A O 1
ATOM 3261 N N . THR A 1 433 ? 15.953 13.148 -17.625 1 96.25 433 THR A N 1
ATOM 3262 C CA . THR A 1 433 ? 14.641 12.539 -17.438 1 96.25 433 THR A CA 1
ATOM 3263 C C . THR A 1 433 ? 14.398 12.188 -15.977 1 96.25 433 THR A C 1
ATOM 3265 O O . THR A 1 433 ? 15.289 11.664 -15.305 1 96.25 433 THR A O 1
ATOM 3268 N N . ASN A 1 434 ? 13.25 12.578 -15.445 1 95.38 434 ASN A N 1
ATOM 3269 C CA . ASN A 1 434 ? 12.844 12.305 -14.07 1 95.38 434 ASN A CA 1
ATOM 3270 C C . ASN A 1 434 ? 11.5 11.594 -14.016 1 95.38 434 ASN A C 1
ATOM 3272 O O . ASN A 1 434 ? 10.531 12.031 -14.641 1 95.38 434 ASN A O 1
ATOM 3276 N N . ALA A 1 435 ? 11.445 10.5 -13.344 1 94.69 435 ALA A N 1
ATOM 3277 C CA . ALA A 1 435 ? 10.219 9.727 -13.18 1 94.69 435 ALA A CA 1
ATOM 3278 C C . ALA A 1 435 ? 10 9.344 -11.719 1 94.69 435 ALA A C 1
ATOM 3280 O O . ALA A 1 435 ? 10.953 9.008 -11.008 1 94.69 435 ALA A O 1
ATOM 3281 N N . GLY A 1 436 ? 8.75 9.492 -11.258 1 95.06 436 GLY A N 1
ATOM 3282 C CA . GLY A 1 436 ? 8.469 9.141 -9.875 1 95.06 436 GLY A CA 1
ATOM 3283 C C . GLY A 1 436 ? 7.035 8.68 -9.656 1 95.06 436 GLY A C 1
ATOM 3284 O O . GLY A 1 436 ? 6.191 8.82 -10.539 1 95.06 436 GLY A O 1
ATOM 3285 N N . ILE A 1 437 ? 6.77 8.055 -8.484 1 95 437 ILE A N 1
ATOM 3286 C CA . ILE A 1 437 ? 5.441 7.625 -8.07 1 95 437 ILE A CA 1
ATOM 3287 C C . ILE A 1 437 ? 5.203 8.016 -6.609 1 95 437 ILE A C 1
ATOM 3289 O O . ILE A 1 437 ? 6.141 8.062 -5.812 1 95 437 ILE A O 1
ATOM 3293 N N . ASN A 1 438 ? 4.012 8.367 -6.309 1 95.56 438 ASN A N 1
ATOM 3294 C CA . ASN A 1 438 ? 3.48 8.641 -4.977 1 95.56 438 ASN A CA 1
ATOM 3295 C C . ASN A 1 438 ? 2.234 7.812 -4.688 1 95.56 438 ASN A C 1
ATOM 3297 O O . ASN A 1 438 ? 1.197 7.996 -5.328 1 95.56 438 ASN A O 1
ATOM 3301 N N . VAL A 1 439 ? 2.383 6.891 -3.703 1 95.19 439 VAL A N 1
ATOM 3302 C CA . VAL A 1 439 ? 1.311 5.945 -3.408 1 95.19 439 VAL A CA 1
ATOM 3303 C C . VAL A 1 439 ? 0.881 6.09 -1.95 1 95.19 439 VAL A C 1
ATOM 3305 O O . VAL A 1 439 ? 1.724 6.195 -1.056 1 95.19 439 VAL A O 1
ATOM 3308 N N . SER A 1 440 ? -0.424 6.133 -1.694 1 95.19 440 SER A N 1
ATOM 3309 C CA . SER A 1 440 ? -0.986 6.152 -0.347 1 95.19 440 SER A CA 1
ATOM 3310 C C . SER A 1 440 ? -2.162 5.188 -0.225 1 95.19 440 SER A C 1
ATOM 3312 O O . SER A 1 440 ? -3.082 5.219 -1.044 1 95.19 440 SER A O 1
ATOM 3314 N N . ASP A 1 441 ? -2.131 4.359 0.751 1 95.19 441 ASP A N 1
ATOM 3315 C CA . ASP A 1 441 ? -3.182 3.379 1.001 1 95.19 441 ASP A CA 1
ATOM 3316 C C . ASP A 1 441 ? -3.684 3.465 2.441 1 95.19 441 ASP A C 1
ATOM 3318 O O . ASP A 1 441 ? -2.9 3.338 3.385 1 95.19 441 ASP A O 1
ATOM 3322 N N . PHE A 1 442 ? -4.969 3.617 2.596 1 95.06 442 PHE A N 1
ATOM 3323 C CA . PHE A 1 442 ? -5.598 3.654 3.908 1 95.06 442 PHE A CA 1
ATOM 3324 C C . PHE A 1 442 ? -6.453 2.412 4.133 1 95.06 442 PHE A C 1
ATOM 3326 O O . PHE A 1 442 ? -7.09 1.911 3.203 1 95.06 442 PHE A O 1
ATOM 3333 N N . SER A 1 443 ? -6.473 1.906 5.355 1 95.19 443 SER A N 1
ATOM 3334 C CA . SER A 1 443 ? -7.375 0.865 5.836 1 95.19 443 SER A CA 1
ATOM 3335 C C . SER A 1 443 ? -7.77 1.101 7.293 1 95.19 443 SER A C 1
ATOM 3337 O O . SER A 1 443 ? -6.906 1.29 8.148 1 95.19 443 SER A O 1
ATOM 3339 N N . GLY A 1 444 ? -9.094 1.144 7.562 1 94.69 444 GLY A N 1
ATOM 3340 C CA . GLY A 1 444 ? -9.523 1.385 8.93 1 94.69 444 GLY A CA 1
ATOM 3341 C C . GLY A 1 444 ? -10.945 0.941 9.203 1 94.69 444 GLY A C 1
ATOM 3342 O O . GLY A 1 444 ? -11.648 0.503 8.289 1 94.69 444 GLY A O 1
ATOM 3343 N N . TYR A 1 445 ? -11.312 0.893 10.484 1 95.06 445 TYR A N 1
ATOM 3344 C CA . TYR A 1 445 ? -12.68 0.588 10.906 1 95.06 445 TYR A CA 1
ATOM 3345 C C . TYR A 1 445 ? -13.039 1.332 12.188 1 95.06 445 TYR A C 1
ATOM 3347 O O . TYR A 1 445 ? -12.172 1.944 12.82 1 95.06 445 TYR A O 1
ATOM 3355 N N . PHE A 1 446 ? -14.312 1.423 12.562 1 94.56 446 PHE A N 1
ATOM 3356 C CA . PHE A 1 446 ? -14.875 1.98 13.789 1 94.56 446 PHE A CA 1
ATOM 3357 C C . PHE A 1 446 ? -15.961 1.072 14.352 1 94.56 446 PHE A C 1
ATOM 3359 O O . PHE A 1 446 ? -16.797 0.564 13.602 1 94.56 446 PHE A O 1
ATOM 3366 N N . PHE A 1 447 ? -15.93 0.817 15.68 1 95.25 447 PHE A N 1
ATOM 3367 C CA . PHE A 1 447 ? -16.938 0.011 16.359 1 95.25 447 PHE A CA 1
ATOM 3368 C C . PHE A 1 447 ? -17.375 0.677 17.656 1 95.25 447 PHE A C 1
ATOM 3370 O O . PHE A 1 447 ? -16.531 1.062 18.484 1 95.25 447 PHE A O 1
ATOM 3377 N N . GLN A 1 448 ? -18.594 0.83 17.844 1 95.44 448 GLN A N 1
ATOM 3378 C CA . GLN A 1 448 ? -19.25 1.232 19.062 1 95.44 448 GLN A CA 1
ATOM 3379 C C . GLN A 1 448 ? -20.172 0.125 19.594 1 95.44 448 GLN A C 1
ATOM 3381 O O . GLN A 1 448 ? -21.094 -0.298 18.891 1 95.44 448 GLN A O 1
ATOM 3386 N N . PRO A 1 449 ? -19.984 -0.299 20.828 1 94.62 449 PRO A N 1
ATOM 3387 C CA . PRO A 1 449 ? -20.797 -1.398 21.344 1 94.62 449 PRO A CA 1
ATOM 3388 C C . PRO A 1 449 ? -22.203 -0.96 21.719 1 94.62 449 PRO A C 1
ATOM 3390 O O . PRO A 1 449 ? -22.469 0.237 21.859 1 94.62 449 PRO A O 1
ATOM 3393 N N . GLU A 1 450 ? -23.094 -1.938 21.781 1 92.75 450 GLU A N 1
ATOM 3394 C CA . GLU A 1 450 ? -24.422 -1.716 22.328 1 92.75 450 GLU A CA 1
ATOM 3395 C C . GLU A 1 450 ? -24.359 -1.25 23.781 1 92.75 450 GLU A C 1
ATOM 3397 O O . GLU A 1 450 ? -23.547 -1.739 24.562 1 92.75 450 GLU A O 1
ATOM 3402 N N . ASP A 1 451 ? -25.188 -0.269 24.078 1 90.62 451 ASP A N 1
ATOM 3403 C CA . ASP A 1 451 ? -25.312 0.242 25.438 1 90.62 451 ASP A CA 1
ATOM 3404 C C . ASP A 1 451 ? -26.75 0.128 25.938 1 90.62 451 ASP A C 1
ATOM 3406 O O . ASP A 1 451 ? -27.594 0.952 25.594 1 90.62 451 ASP A O 1
ATOM 3410 N N . ASP A 1 452 ? -27.016 -0.863 26.797 1 88.94 452 ASP A N 1
ATOM 3411 C CA . ASP A 1 452 ? -28.375 -1.142 27.266 1 88.94 452 ASP A CA 1
ATOM 3412 C C . ASP A 1 452 ? -28.562 -0.617 28.688 1 88.94 452 ASP A C 1
ATOM 3414 O O . ASP A 1 452 ? -29.578 -0.929 29.344 1 88.94 452 ASP A O 1
ATOM 3418 N N . ARG A 1 453 ? -27.875 0.184 29.234 1 90.56 453 ARG A N 1
ATOM 3419 C CA . ARG A 1 453 ? -27.938 0.603 30.625 1 90.56 453 ARG A CA 1
ATOM 3420 C C . ARG A 1 453 ? -29.203 1.414 30.906 1 90.56 453 ARG A C 1
ATOM 3422 O O . ARG A 1 453 ? -29.875 1.212 31.906 1 90.56 453 ARG A O 1
ATOM 3429 N N . SER A 1 454 ? -29.438 2.316 29.906 1 89.38 454 SER A N 1
ATOM 3430 C CA . SER A 1 454 ? -30.641 3.125 30.078 1 89.38 454 SER A CA 1
ATOM 3431 C C . SER A 1 454 ? -31.906 2.277 29.953 1 89.38 454 SER A C 1
ATOM 3433 O O . SER A 1 454 ? -32.875 2.508 30.672 1 89.38 454 SER A O 1
ATOM 3435 N N . SER A 1 455 ? -31.859 1.379 29.016 1 89.94 455 SER A N 1
ATOM 3436 C CA . SER A 1 455 ? -33 0.473 28.875 1 89.94 455 SER A CA 1
ATOM 3437 C C . SER A 1 455 ? -33.156 -0.415 30.094 1 89.94 455 SER A C 1
ATOM 3439 O O . SER A 1 455 ? -34.281 -0.59 30.594 1 89.94 455 SER A O 1
ATOM 3441 N N . ASP A 1 456 ? -32.094 -0.863 30.625 1 90.75 456 ASP A N 1
ATOM 3442 C CA . ASP A 1 456 ? -32.125 -1.798 31.75 1 90.75 456 ASP A CA 1
ATOM 3443 C C . ASP A 1 456 ? -32.594 -1.103 33.031 1 90.75 456 ASP A C 1
ATOM 3445 O O . ASP A 1 456 ? -33.312 -1.686 33.844 1 90.75 456 ASP A O 1
ATOM 3449 N N . GLN A 1 457 ? -32.156 0.119 33.125 1 93.12 457 GLN A N 1
ATOM 3450 C CA . GLN A 1 457 ? -32.375 0.764 34.438 1 93.12 457 GLN A CA 1
ATOM 3451 C C . GLN A 1 457 ? -33.594 1.658 34.375 1 93.12 457 GLN A C 1
ATOM 3453 O O . GLN A 1 457 ? -34.219 1.908 35.406 1 93.12 457 GLN A O 1
ATOM 3458 N N . TYR A 1 458 ? -34 2.145 33.219 1 93.5 458 TYR A N 1
ATOM 3459 C CA . TYR A 1 458 ? -35.062 3.123 33.125 1 93.5 458 TYR A CA 1
ATOM 3460 C C . TYR A 1 458 ? -36.156 2.67 32.156 1 93.5 458 TYR A C 1
ATOM 3462 O O . TYR A 1 458 ? -37.188 3.336 32 1 93.5 458 TYR A O 1
ATOM 3470 N N . GLY A 1 459 ? -35.938 1.592 31.328 1 90.56 459 GLY A N 1
ATOM 3471 C CA . GLY A 1 459 ? -36.906 1.123 30.328 1 90.56 459 GLY A CA 1
ATOM 3472 C C . GLY A 1 459 ? -36.938 1.995 29.094 1 90.56 459 GLY A C 1
ATOM 3473 O O . GLY A 1 459 ? -37.969 2.084 28.438 1 90.56 459 GLY A O 1
ATOM 3474 N N . LEU A 1 460 ? -35.938 2.695 28.859 1 86.75 460 LEU A N 1
ATOM 3475 C CA . LEU A 1 460 ? -35.875 3.617 27.719 1 86.75 460 LEU A CA 1
ATOM 3476 C C . LEU A 1 460 ? -35 3.061 26.609 1 86.75 460 LEU A C 1
ATOM 3478 O O . LEU A 1 460 ? -33.969 2.438 26.859 1 86.75 460 LEU A O 1
ATOM 3482 N N . GLY A 1 461 ? -35.5 3.104 25.375 1 69.62 461 GLY A N 1
ATOM 3483 C CA . GLY A 1 461 ? -34.656 2.838 24.234 1 69.62 461 GLY A CA 1
ATOM 3484 C C . GLY A 1 461 ? -33.625 3.936 23.984 1 69.62 461 GLY A C 1
ATOM 3485 O O . GLY A 1 461 ? -33.906 5.109 24.234 1 69.62 461 GLY A O 1
ATOM 3486 N N . GLY A 1 462 ? -32.375 3.781 24.031 1 60.75 462 GLY A N 1
ATOM 3487 C CA . GLY A 1 462 ? -31.406 4.863 23.875 1 60.75 462 GLY A CA 1
ATOM 3488 C C . GLY A 1 462 ? -30.719 4.863 22.516 1 60.75 462 GLY A C 1
ATOM 3489 O O . GLY A 1 462 ? -30.828 3.891 21.766 1 60.75 462 GLY A O 1
ATOM 3490 N N . ALA A 1 463 ? -30.203 6.051 22.031 1 54.28 463 ALA A N 1
ATOM 3491 C CA . ALA A 1 463 ? -29.531 6.309 20.766 1 54.28 463 ALA A CA 1
ATOM 3492 C C . ALA A 1 463 ? -28.391 5.32 20.547 1 54.28 463 ALA A C 1
ATOM 3494 O O . ALA A 1 463 ? -28.062 5 19.406 1 54.28 463 ALA A O 1
ATOM 3495 N N . ASN A 1 464 ? -27.812 4.879 21.594 1 64.62 464 ASN A N 1
ATOM 3496 C CA . ASN A 1 464 ? -26.672 3.988 21.469 1 64.62 464 ASN A CA 1
ATOM 3497 C C . ASN A 1 464 ? -27.031 2.545 21.812 1 64.62 464 ASN A C 1
ATOM 3499 O O . ASN A 1 464 ? -26.172 1.755 22.203 1 64.62 464 ASN A O 1
ATOM 3503 N N . GLN A 1 465 ? -28.25 2.434 21.719 1 78.25 465 GLN A N 1
ATOM 3504 C CA . GLN A 1 465 ? -28.719 1.101 22.078 1 78.25 465 GLN A CA 1
ATOM 3505 C C . GLN A 1 465 ? -28.203 0.051 21.109 1 78.25 465 GLN A C 1
ATOM 3507 O O . GLN A 1 465 ? -27.906 -1.076 21.5 1 78.25 465 GLN A O 1
ATOM 3512 N N . LEU A 1 466 ? -28 0.583 19.938 1 88.06 466 LEU A N 1
ATOM 3513 C CA . LEU A 1 466 ? -27.531 -0.394 18.953 1 88.06 466 LEU A CA 1
ATOM 3514 C C . LEU A 1 466 ? -26.031 -0.261 18.734 1 88.06 466 LEU A C 1
ATOM 3516 O O . LEU A 1 466 ? -25.484 0.847 18.766 1 88.06 466 LEU A O 1
ATOM 3520 N N . SER A 1 467 ? -25.375 -1.349 18.625 1 92.94 467 SER A N 1
ATOM 3521 C CA . SER A 1 467 ? -23.969 -1.323 18.219 1 92.94 467 SER A CA 1
ATOM 3522 C C . SER A 1 467 ? -23.812 -0.706 16.828 1 92.94 467 SER A C 1
ATOM 3524 O O . SER A 1 467 ? -24.734 -0.756 16.016 1 92.94 467 SER A O 1
ATOM 3526 N N . GLN A 1 468 ? -22.719 -0.07 16.547 1 94.75 468 GLN A N 1
ATOM 3527 C CA . GLN A 1 468 ? -22.406 0.504 15.25 1 94.75 468 GLN A CA 1
ATOM 3528 C C . GLN A 1 468 ? -21.047 0.004 14.75 1 94.75 468 GLN A C 1
ATOM 3530 O O . GLN A 1 468 ? -20.109 -0.149 15.531 1 94.75 468 GLN A O 1
ATOM 3535 N N . TYR A 1 469 ? -20.969 -0.338 13.5 1 94.31 469 TYR A N 1
ATOM 3536 C CA . TYR A 1 469 ? -19.703 -0.755 12.898 1 94.31 469 TYR A CA 1
ATOM 3537 C C . TYR A 1 469 ? -19.547 -0.145 11.508 1 94.31 469 TYR A C 1
ATOM 3539 O O . TYR A 1 469 ? -20.5 -0.076 10.734 1 94.31 469 TYR A O 1
ATOM 3547 N N . SER A 1 470 ? -18.391 0.438 11.219 1 96 470 SER A N 1
ATOM 3548 C CA . SER A 1 470 ? -18.031 0.937 9.891 1 96 470 SER A CA 1
ATOM 3549 C C . SER A 1 470 ? -16.609 0.517 9.508 1 96 470 SER A C 1
ATOM 3551 O O . SER A 1 470 ? -15.758 0.332 10.375 1 96 470 SER A O 1
ATOM 3553 N N . GLN A 1 471 ? -16.375 0.282 8.266 1 95.62 471 GLN A N 1
ATOM 3554 C CA . GLN A 1 471 ? -15.078 -0.048 7.695 1 95.62 471 GLN A CA 1
ATOM 3555 C C . GLN A 1 471 ? -14.867 0.66 6.359 1 95.62 471 GLN A C 1
ATOM 3557 O O . GLN A 1 471 ? -15.812 0.848 5.594 1 95.62 471 GLN A O 1
ATOM 3562 N N . SER A 1 472 ? -13.625 1.085 6.062 1 95.94 472 SER A N 1
ATOM 3563 C CA . SER A 1 472 ? -13.336 1.749 4.797 1 95.94 472 SER A CA 1
ATOM 3564 C C . SER A 1 472 ? -11.883 1.532 4.379 1 95.94 472 SER A C 1
ATOM 3566 O O . SER A 1 472 ? -11.039 1.216 5.215 1 95.94 472 SER A O 1
ATOM 3568 N N . ALA A 1 473 ? -11.633 1.616 3.102 1 96.38 473 ALA A N 1
ATOM 3569 C CA . ALA A 1 473 ? -10.305 1.575 2.494 1 96.38 473 ALA A CA 1
ATOM 3570 C C . ALA A 1 473 ? -10.227 2.506 1.287 1 96.38 473 ALA A C 1
ATOM 3572 O O . ALA A 1 473 ? -11.211 2.68 0.564 1 96.38 473 ALA A O 1
ATOM 3573 N N . ASN A 1 474 ? -9.125 3.131 1.088 1 95.5 474 ASN A N 1
ATOM 3574 C CA . ASN A 1 474 ? -8.906 3.92 -0.12 1 95.5 474 ASN A CA 1
ATOM 3575 C C . ASN A 1 474 ? -7.469 3.799 -0.618 1 95.5 474 ASN A C 1
ATOM 3577 O O . ASN A 1 474 ? -6.574 3.406 0.136 1 95.5 474 ASN A O 1
ATOM 3581 N N . ASN A 1 475 ? -7.277 4.004 -1.888 1 93.88 475 ASN A N 1
ATOM 3582 C CA . ASN A 1 475 ? -5.992 3.941 -2.578 1 93.88 475 ASN A CA 1
ATOM 3583 C C . ASN A 1 475 ? -5.773 5.16 -3.471 1 93.88 475 ASN A C 1
ATOM 3585 O O . ASN A 1 475 ? -6.684 5.578 -4.191 1 93.88 475 ASN A O 1
ATOM 3589 N N . THR A 1 476 ? -4.594 5.738 -3.342 1 95.75 476 THR A N 1
ATOM 3590 C CA . THR A 1 476 ? -4.164 6.793 -4.254 1 95.75 476 THR A CA 1
ATOM 3591 C C . THR A 1 476 ? -2.891 6.387 -4.992 1 95.75 476 THR A C 1
ATOM 3593 O O . THR A 1 476 ? -1.915 5.965 -4.367 1 95.75 476 THR A O 1
ATOM 3596 N N . PHE A 1 477 ? -2.93 6.449 -6.254 1 95.19 477 PHE A N 1
ATOM 3597 C CA . PHE A 1 477 ? -1.751 6.246 -7.086 1 95.19 477 PHE A CA 1
ATOM 3598 C C . PHE A 1 477 ? -1.496 7.461 -7.969 1 95.19 477 PHE A C 1
ATOM 3600 O O . PHE A 1 477 ? -2.363 7.859 -8.75 1 95.19 477 PHE A O 1
ATOM 3607 N N . GLU A 1 478 ? -0.275 8.008 -7.863 1 96.38 478 GLU A N 1
ATOM 3608 C CA . GLU A 1 478 ? 0.137 9.164 -8.656 1 96.38 478 GLU A CA 1
ATOM 3609 C C . GLU A 1 478 ? 1.486 8.922 -9.328 1 96.38 478 GLU A C 1
ATOM 3611 O O . GLU A 1 478 ? 2.412 8.398 -8.703 1 96.38 478 GLU A O 1
ATOM 3616 N N . TYR A 1 479 ? 1.635 9.25 -10.57 1 95.06 479 TYR A N 1
ATOM 3617 C CA . TYR A 1 479 ? 2.938 9.188 -11.227 1 95.06 479 TYR A CA 1
ATOM 3618 C C . TYR A 1 479 ? 3.305 10.531 -11.844 1 95.06 479 TYR A C 1
ATOM 3620 O O . TYR A 1 479 ? 2.428 11.359 -12.117 1 95.06 479 TYR A O 1
ATOM 3628 N N . LEU A 1 480 ? 4.57 10.781 -11.969 1 96.19 480 LEU A N 1
ATOM 3629 C CA . LEU A 1 480 ? 5.176 11.969 -12.57 1 96.19 480 LEU A CA 1
ATOM 3630 C C . LEU A 1 480 ? 6.238 11.578 -13.594 1 96.19 480 LEU A C 1
ATOM 3632 O O . LEU A 1 480 ? 7.031 10.664 -13.352 1 96.19 480 LEU A O 1
ATOM 3636 N N . TRP A 1 481 ? 6.203 12.156 -14.75 1 96.75 481 TRP A N 1
ATOM 3637 C CA . TRP A 1 481 ? 7.25 12.023 -15.758 1 96.75 481 TRP A CA 1
ATOM 3638 C C . TRP A 1 481 ? 7.641 13.391 -16.312 1 96.75 481 TRP A C 1
ATOM 3640 O O . TRP A 1 481 ? 6.809 14.094 -16.891 1 96.75 481 TRP A O 1
ATOM 3650 N N . GLU A 1 482 ? 8.906 13.742 -16.125 1 96.62 482 GLU A N 1
ATOM 3651 C CA . GLU A 1 482 ? 9.438 15.031 -16.578 1 96.62 482 GLU A CA 1
ATOM 3652 C C . GLU A 1 482 ? 10.695 14.844 -17.422 1 96.62 482 GLU A C 1
ATOM 3654 O O . GLU A 1 482 ? 11.531 13.992 -17.109 1 96.62 482 GLU A O 1
ATOM 3659 N N . ASN A 1 483 ? 10.781 15.625 -18.469 1 97.56 483 ASN A N 1
ATOM 3660 C CA . ASN A 1 483 ? 11.953 15.688 -19.344 1 97.56 483 ASN A CA 1
ATOM 3661 C C . ASN A 1 483 ? 12.43 17.125 -19.547 1 97.56 483 ASN A C 1
ATOM 3663 O O . ASN A 1 483 ? 11.633 18 -19.891 1 97.56 483 ASN A O 1
ATOM 3667 N N . THR A 1 484 ? 13.703 17.312 -19.25 1 96.88 484 THR A N 1
ATOM 3668 C CA . THR A 1 484 ? 14.211 18.688 -19.359 1 96.88 484 THR A CA 1
ATOM 3669 C C . THR A 1 484 ? 15.508 18.703 -20.172 1 96.88 484 THR A C 1
ATOM 3671 O O . THR A 1 484 ? 16.234 17.719 -20.219 1 96.88 484 THR A O 1
ATOM 3674 N N . ILE A 1 485 ? 15.805 19.828 -20.828 1 97.38 485 ILE A N 1
ATOM 3675 C CA . ILE A 1 485 ? 17.047 20.188 -21.484 1 97.38 485 ILE A CA 1
ATOM 3676 C C . ILE A 1 485 ? 17.609 21.469 -20.875 1 97.38 485 ILE A C 1
ATOM 3678 O O . ILE A 1 485 ? 16.875 22.438 -20.672 1 97.38 485 ILE A O 1
ATOM 3682 N N . SER A 1 486 ? 18.797 21.391 -20.5 1 96.38 486 SER A N 1
ATOM 3683 C CA . SER A 1 486 ? 19.422 22.578 -19.922 1 96.38 486 SER A CA 1
ATOM 3684 C C . SER A 1 486 ? 20.734 22.906 -20.641 1 96.38 486 SER A C 1
ATOM 3686 O O . SER A 1 486 ? 21.422 22 -21.125 1 96.38 486 SER A O 1
ATOM 3688 N N . TYR A 1 487 ? 21.062 24.141 -20.656 1 96.12 487 TYR A N 1
ATOM 3689 C CA . TYR A 1 487 ? 22.297 24.625 -21.281 1 96.12 487 TYR A CA 1
ATOM 3690 C C . TYR A 1 487 ? 22.906 25.766 -20.469 1 96.12 487 TYR A C 1
ATOM 3692 O O . TYR A 1 487 ? 22.266 26.812 -20.281 1 96.12 487 TYR A O 1
ATOM 3700 N N . ASP A 1 488 ? 24.078 25.562 -19.969 1 94.94 488 ASP A N 1
ATOM 3701 C CA . ASP A 1 488 ? 24.828 26.562 -19.219 1 94.94 488 ASP A CA 1
ATOM 3702 C C . ASP A 1 488 ? 26.141 26.922 -19.922 1 94.94 488 ASP A C 1
ATOM 3704 O O . ASP A 1 488 ? 26.922 26.031 -20.266 1 94.94 488 ASP A O 1
ATOM 3708 N N . LYS A 1 489 ? 26.375 28.219 -20.094 1 94.75 489 LYS A N 1
ATOM 3709 C CA . LYS A 1 489 ? 27.609 28.641 -20.766 1 94.75 489 LYS A CA 1
ATOM 3710 C C . LYS A 1 489 ? 28.047 30.016 -20.312 1 94.75 489 LYS A C 1
ATOM 3712 O O . LYS A 1 489 ? 27.203 30.906 -20.125 1 94.75 489 LYS A O 1
ATOM 3717 N N . THR A 1 490 ? 29.219 30.141 -20.031 1 93.56 490 THR A N 1
ATOM 3718 C CA . THR A 1 490 ? 29.828 31.438 -19.766 1 93.56 490 THR A CA 1
ATOM 3719 C C . THR A 1 490 ? 30.781 31.828 -20.891 1 93.56 490 THR A C 1
ATOM 3721 O O . THR A 1 490 ? 31.609 31.031 -21.328 1 93.56 490 THR A O 1
ATOM 3724 N N . PHE A 1 491 ? 30.688 33 -21.469 1 93.38 491 PHE A N 1
ATOM 3725 C CA . PHE A 1 491 ? 31.562 33.531 -22.516 1 93.38 491 PHE A CA 1
ATOM 3726 C C . PHE A 1 491 ? 31.906 35 -22.25 1 93.38 491 PHE A C 1
ATOM 3728 O O . PHE A 1 491 ? 31.031 35.844 -22.359 1 93.38 491 PHE A O 1
ATOM 3735 N N . GLY A 1 492 ? 33.156 35.312 -22.047 1 93.5 492 GLY A N 1
ATOM 3736 C CA . GLY A 1 492 ? 33.562 36.625 -21.594 1 93.5 492 GLY A CA 1
ATOM 3737 C C . GLY A 1 492 ? 32.906 37.062 -20.297 1 93.5 492 GLY A C 1
ATOM 3738 O O . GLY A 1 492 ? 33 36.375 -19.281 1 93.5 492 GLY A O 1
ATOM 3739 N N . LYS A 1 493 ? 32.156 38.188 -20.391 1 94.75 493 LYS A N 1
ATOM 3740 C CA . LYS A 1 493 ? 31.453 38.719 -19.219 1 94.75 493 LYS A CA 1
ATOM 3741 C C . LYS A 1 493 ? 30.016 38.219 -19.156 1 94.75 493 LYS A C 1
ATOM 3743 O O . LYS A 1 493 ? 29.25 38.594 -18.266 1 94.75 493 LYS A O 1
ATOM 3748 N N . HIS A 1 494 ? 29.672 37.406 -20.109 1 96.25 494 HIS A N 1
ATOM 3749 C CA . HIS A 1 494 ? 28.297 36.938 -20.234 1 96.25 494 HIS A CA 1
ATOM 3750 C C . HIS A 1 494 ? 28.156 35.5 -19.703 1 96.25 494 HIS A C 1
ATOM 3752 O O . HIS A 1 494 ? 29.031 34.688 -19.906 1 96.25 494 HIS A O 1
ATOM 3758 N N . ALA A 1 495 ? 27.141 35.25 -18.938 1 95.56 495 ALA A N 1
ATOM 3759 C CA . ALA A 1 495 ? 26.766 33.906 -18.531 1 95.56 495 ALA A CA 1
ATOM 3760 C C . ALA A 1 495 ? 25.281 33.625 -18.797 1 95.56 495 ALA A C 1
ATOM 3762 O O . ALA A 1 495 ? 24.438 34.5 -18.562 1 95.56 495 ALA A O 1
ATOM 3763 N N . ILE A 1 496 ? 25.016 32.438 -19.375 1 95.56 496 ILE A N 1
ATOM 3764 C CA . ILE A 1 496 ? 23.625 32.094 -19.672 1 95.56 496 ILE A CA 1
ATOM 3765 C C . ILE A 1 496 ? 23.312 30.734 -19.047 1 95.56 496 ILE A C 1
ATOM 3767 O O . ILE A 1 496 ? 24.156 29.828 -19.031 1 95.56 496 ILE A O 1
ATOM 3771 N N . SER A 1 497 ? 22.109 30.625 -18.5 1 94.19 497 SER A N 1
ATOM 3772 C CA . SER A 1 497 ? 21.547 29.359 -18.031 1 94.19 497 SER A CA 1
ATOM 3773 C C . SER A 1 497 ? 20.125 29.156 -18.547 1 94.19 497 SER A C 1
ATOM 3775 O O . SER A 1 497 ? 19.234 29.953 -18.234 1 94.19 497 SER A O 1
ATOM 3777 N N . PHE A 1 498 ? 19.953 28.141 -19.359 1 95.31 498 PHE A N 1
ATOM 3778 C CA . PHE A 1 498 ? 18.641 27.844 -19.938 1 95.31 498 PHE A CA 1
ATOM 3779 C C . PHE A 1 498 ? 18.141 26.484 -19.453 1 95.31 498 PHE A C 1
ATOM 3781 O O . PHE A 1 498 ? 18.922 25.547 -19.297 1 95.31 498 PHE A O 1
ATOM 3788 N N . VAL A 1 499 ? 16.859 26.422 -19.219 1 95.62 499 VAL A N 1
ATOM 3789 C CA . VAL A 1 499 ? 16.219 25.141 -18.969 1 95.62 499 VAL A CA 1
ATOM 3790 C C . VAL A 1 499 ? 14.852 25.109 -19.656 1 95.62 499 VAL A C 1
ATOM 3792 O O . VAL A 1 499 ? 14.078 26.062 -19.562 1 95.62 499 VAL A O 1
ATOM 3795 N N . GLY A 1 500 ? 14.508 24.109 -20.438 1 96.38 500 GLY A N 1
ATOM 3796 C CA . GLY A 1 500 ? 13.211 23.797 -21.016 1 96.38 500 GLY A CA 1
ATOM 3797 C C . GLY A 1 500 ? 12.758 22.375 -20.75 1 96.38 500 GLY A C 1
ATOM 3798 O O . GLY A 1 500 ? 13.586 21.453 -20.672 1 96.38 500 GLY A O 1
ATOM 3799 N N . GLY A 1 501 ? 11.453 22.266 -20.562 1 96.44 501 GLY A N 1
ATOM 3800 C CA . GLY A 1 501 ? 11.047 20.891 -20.281 1 96.44 501 GLY A CA 1
ATOM 3801 C C . GLY A 1 501 ? 9.547 20.672 -20.406 1 96.44 501 GLY A C 1
ATOM 3802 O O . GLY A 1 501 ? 8.812 21.609 -20.734 1 96.44 501 GLY A O 1
ATOM 3803 N N . VAL A 1 502 ? 9.109 19.438 -20.359 1 97.38 502 VAL A N 1
ATOM 3804 C CA . VAL A 1 502 ? 7.723 18.984 -20.328 1 97.38 502 VAL A CA 1
ATOM 3805 C C . VAL A 1 502 ? 7.469 18.156 -19.078 1 97.38 502 VAL A C 1
ATOM 3807 O O . VAL A 1 502 ? 8.367 17.469 -18.594 1 97.38 502 VAL A O 1
ATOM 3810 N N . SER A 1 503 ? 6.262 18.281 -18.5 1 95.62 503 SER A N 1
ATOM 3811 C CA . SER A 1 503 ? 5.879 17.578 -17.297 1 95.62 503 SER A CA 1
ATOM 3812 C C . SER A 1 503 ? 4.48 16.969 -17.422 1 95.62 503 SER A C 1
ATOM 3814 O O . SER A 1 503 ? 3.57 17.609 -17.953 1 95.62 503 SER A O 1
ATOM 3816 N N . GLN A 1 504 ? 4.352 15.758 -17.078 1 96.62 504 GLN A N 1
ATOM 3817 C CA . GLN A 1 504 ? 3.072 15.062 -17.016 1 96.62 504 GLN A CA 1
ATOM 3818 C C . GLN A 1 504 ? 2.865 14.414 -15.641 1 96.62 504 GLN A C 1
ATOM 3820 O O . GLN A 1 504 ? 3.766 13.758 -15.117 1 96.62 504 GLN A O 1
ATOM 3825 N N . GLN A 1 505 ? 1.668 14.562 -15.047 1 95.56 505 GLN A N 1
ATOM 3826 C CA . GLN A 1 505 ? 1.323 13.992 -13.75 1 95.56 505 GLN A CA 1
ATOM 3827 C C . GLN A 1 505 ? -0.136 13.547 -13.711 1 95.56 505 GLN A C 1
ATOM 3829 O O . GLN A 1 505 ? -1.014 14.242 -14.234 1 95.56 505 GLN A O 1
ATOM 3834 N N . GLU A 1 506 ? -0.418 12.414 -13.195 1 96.75 506 GLU A N 1
ATOM 3835 C CA . GLU A 1 506 ? -1.772 11.883 -13.094 1 96.75 506 GLU A CA 1
ATOM 3836 C C . GLU A 1 506 ? -2.012 11.25 -11.719 1 96.75 506 GLU A C 1
ATOM 3838 O O . GLU A 1 506 ? -1.152 10.531 -11.203 1 96.75 506 GLU A O 1
ATOM 3843 N N . ASN A 1 507 ? -3.152 11.578 -11.141 1 95.31 507 ASN A N 1
ATOM 3844 C CA . ASN A 1 507 ? -3.557 11.055 -9.836 1 95.31 507 ASN A CA 1
ATOM 3845 C C . ASN A 1 507 ? -4.875 10.297 -9.922 1 95.31 507 ASN A C 1
ATOM 3847 O O . ASN A 1 507 ? -5.855 10.797 -10.469 1 95.31 507 ASN A O 1
ATOM 3851 N N . THR A 1 508 ? -4.906 9.055 -9.445 1 94.94 508 THR A N 1
ATOM 3852 C CA . THR A 1 508 ? -6.117 8.242 -9.359 1 94.94 508 THR A CA 1
ATOM 3853 C C . THR A 1 508 ? -6.418 7.883 -7.906 1 94.94 508 THR A C 1
ATOM 3855 O O . THR A 1 508 ? -5.566 7.332 -7.207 1 94.94 508 THR A O 1
ATOM 3858 N N . TYR A 1 509 ? -7.641 8.219 -7.48 1 94.19 509 TYR A N 1
ATOM 3859 C CA . TYR A 1 509 ? -8.109 7.914 -6.137 1 94.19 509 TYR A CA 1
ATOM 3860 C C . TYR A 1 509 ? -9.297 6.957 -6.176 1 94.19 509 TYR A C 1
ATOM 3862 O O . TYR A 1 509 ? -10.25 7.176 -6.922 1 94.19 509 TYR A O 1
ATOM 3870 N N . ARG A 1 510 ? -9.258 5.898 -5.43 1 94.31 510 ARG A N 1
ATOM 3871 C CA . ARG A 1 510 ? -10.359 4.949 -5.289 1 94.31 510 ARG A CA 1
ATOM 3872 C C . ARG A 1 510 ? -10.711 4.734 -3.818 1 94.31 510 ARG A C 1
ATOM 3874 O O . ARG A 1 510 ? -9.82 4.605 -2.975 1 94.31 510 ARG A O 1
ATOM 3881 N N . ILE A 1 511 ? -12.039 4.691 -3.504 1 95.25 511 ILE A N 1
ATOM 3882 C CA . ILE A 1 511 ? -12.477 4.504 -2.125 1 95.25 511 ILE A CA 1
ATOM 3883 C C . ILE A 1 511 ? -13.609 3.48 -2.082 1 95.25 511 ILE A C 1
ATOM 3885 O O . ILE A 1 511 ? -14.391 3.369 -3.029 1 95.25 511 ILE A O 1
ATOM 3889 N N . ILE A 1 512 ? -13.672 2.727 -1.022 1 95.94 512 ILE A N 1
ATOM 3890 C CA . ILE A 1 512 ? -14.781 1.838 -0.699 1 95.94 512 ILE A CA 1
ATOM 3891 C C . ILE A 1 512 ? -15.047 1.869 0.805 1 95.94 512 ILE A C 1
ATOM 3893 O O . ILE A 1 512 ? -14.117 2.006 1.602 1 95.94 512 ILE A O 1
ATOM 3897 N N . GLY A 1 513 ? -16.25 1.825 1.177 1 95.12 513 GLY A N 1
ATOM 3898 C CA . GLY A 1 513 ? -16.609 1.773 2.584 1 95.12 513 GLY A CA 1
ATOM 3899 C C . GLY A 1 513 ? -18.047 1.353 2.818 1 95.12 513 GLY A C 1
ATOM 3900 O O . GLY A 1 513 ? -18.828 1.232 1.869 1 95.12 513 GLY A O 1
ATOM 3901 N N . GLY A 1 514 ? -18.328 1.075 4.055 1 93.69 514 GLY A N 1
ATOM 3902 C CA . GLY A 1 514 ? -19.656 0.721 4.508 1 93.69 514 GLY A CA 1
ATOM 3903 C C . GLY A 1 514 ? -19.844 0.891 6.004 1 93.69 514 GLY A C 1
ATOM 3904 O O . GLY A 1 514 ? -18.875 0.993 6.75 1 93.69 514 GLY A O 1
ATOM 3905 N N . ALA A 1 515 ? -21.094 0.999 6.391 1 94.06 515 ALA A N 1
ATOM 3906 C CA . ALA A 1 515 ? -21.453 1.148 7.801 1 94.06 515 ALA A CA 1
ATOM 3907 C C . ALA A 1 515 ? -22.828 0.55 8.086 1 94.06 515 ALA A C 1
ATOM 3909 O O . ALA A 1 515 ? -23.641 0.397 7.172 1 94.06 515 ALA A O 1
ATOM 3910 N N . GLY A 1 516 ? -23.016 0.153 9.273 1 92.31 516 GLY A N 1
ATOM 3911 C CA . GLY A 1 516 ? -24.297 -0.347 9.758 1 92.31 516 GLY A CA 1
ATOM 3912 C C . GLY A 1 516 ? -24.359 -0.455 11.266 1 92.31 516 GLY A C 1
ATOM 3913 O O . GLY A 1 516 ? -23.531 0.118 11.969 1 92.31 516 GLY A O 1
ATOM 3914 N N . ASN A 1 517 ? -25.469 -1.025 11.773 1 91.88 517 ASN A N 1
ATOM 3915 C CA . ASN A 1 517 ? -25.641 -1.116 13.219 1 91.88 517 ASN A CA 1
ATOM 3916 C C . ASN A 1 517 ? -26.234 -2.461 13.633 1 91.88 517 ASN A C 1
ATOM 3918 O O . ASN A 1 517 ? -26.359 -3.369 12.805 1 91.88 517 ASN A O 1
ATOM 3922 N N . ASN A 1 518 ? -26.375 -2.621 14.922 1 88.38 518 ASN A N 1
ATOM 3923 C CA . ASN A 1 518 ? -27.078 -3.744 15.539 1 88.38 518 ASN A CA 1
ATOM 3924 C C . ASN A 1 518 ? -26.422 -5.074 15.195 1 88.38 518 ASN A C 1
ATOM 3926 O O . ASN A 1 518 ? -27.062 -5.984 14.688 1 88.38 518 ASN A O 1
ATOM 3930 N N . LEU A 1 519 ? -25.234 -5.211 15.484 1 87.31 519 LEU A N 1
ATOM 3931 C CA . LEU A 1 519 ? -24.547 -6.488 15.352 1 87.31 519 LEU A CA 1
ATOM 3932 C C . LEU A 1 519 ? -25.094 -7.508 16.344 1 87.31 519 LEU A C 1
ATOM 3934 O O . LEU A 1 519 ? -25.562 -7.145 17.422 1 87.31 519 LEU A O 1
ATOM 3938 N N . PRO A 1 520 ? -25.016 -8.695 16.031 1 81.44 520 PRO A N 1
ATOM 3939 C CA . PRO A 1 520 ? -25.547 -9.711 16.953 1 81.44 520 PRO A CA 1
ATOM 3940 C C . PRO A 1 520 ? -24.812 -9.742 18.297 1 81.44 520 PRO A C 1
ATOM 3942 O O . PRO A 1 520 ? -25.375 -10.195 19.297 1 81.44 520 PRO A O 1
ATOM 3945 N N . SER A 1 521 ? -23.516 -9.383 18.266 1 84.62 521 SER A N 1
ATOM 3946 C CA . SER A 1 521 ? -22.734 -9.312 19.484 1 84.62 521 SER A CA 1
ATOM 3947 C C . SER A 1 521 ? -21.672 -8.219 19.406 1 84.62 521 SER A C 1
ATOM 3949 O O . SER A 1 521 ? -21.203 -7.875 18.328 1 84.62 521 SER A O 1
ATOM 3951 N N . ASN A 1 522 ? -21.188 -7.754 20.578 1 89.25 522 ASN A N 1
ATOM 3952 C CA . ASN A 1 522 ? -20.156 -6.719 20.656 1 89.25 522 ASN A CA 1
ATOM 3953 C C . ASN A 1 522 ? -18.781 -7.277 20.312 1 89.25 522 ASN A C 1
ATOM 3955 O O . ASN A 1 522 ? -17.828 -6.516 20.094 1 89.25 522 ASN A O 1
ATOM 3959 N N . GLY A 1 523 ? -18.672 -8.57 20.219 1 84.19 523 GLY A N 1
ATOM 3960 C CA . GLY A 1 523 ? -17.375 -9.18 19.906 1 84.19 523 GLY A CA 1
ATOM 3961 C C . GLY A 1 523 ? -17.125 -9.312 18.422 1 84.19 523 GLY A C 1
ATOM 3962 O O . GLY A 1 523 ? -16.016 -9.656 18 1 84.19 523 GLY A O 1
ATOM 3963 N N . ILE A 1 524 ? -18.141 -8.969 17.609 1 82.44 524 ILE A N 1
ATOM 3964 C CA . ILE A 1 524 ? -18.047 -9.18 16.172 1 82.44 524 ILE A CA 1
ATOM 3965 C C . ILE A 1 524 ? -17.656 -7.875 15.477 1 82.44 524 ILE A C 1
ATOM 3967 O O . ILE A 1 524 ? -18.141 -6.801 15.844 1 82.44 524 ILE A O 1
ATOM 3971 N N . ARG A 1 525 ? -16.719 -7.938 14.516 1 88.62 525 ARG A N 1
ATOM 3972 C CA . ARG A 1 525 ? -16.359 -6.855 13.602 1 88.62 525 ARG A CA 1
ATOM 3973 C C . ARG A 1 525 ? -16.531 -7.285 12.148 1 88.62 525 ARG A C 1
ATOM 3975 O O . ARG A 1 525 ? -15.539 -7.594 11.477 1 88.62 525 ARG A O 1
ATOM 3982 N N . ASP A 1 526 ? -17.766 -7.285 11.648 1 86.69 526 ASP A N 1
ATOM 3983 C CA . ASP A 1 526 ? -18.062 -7.781 10.312 1 86.69 526 ASP A CA 1
ATOM 3984 C C . ASP A 1 526 ? -19.172 -6.965 9.656 1 86.69 526 ASP A C 1
ATOM 3986 O O . ASP A 1 526 ? -20.312 -6.961 10.125 1 86.69 526 ASP A O 1
ATOM 3990 N N . LEU A 1 527 ? -18.859 -6.41 8.586 1 88.88 527 LEU A N 1
ATOM 3991 C CA . LEU A 1 527 ? -19.812 -5.562 7.879 1 88.88 527 LEU A CA 1
ATOM 3992 C C . LEU A 1 527 ? -20.984 -6.383 7.332 1 88.88 527 LEU A C 1
ATOM 3994 O O . LEU A 1 527 ? -22.078 -5.859 7.125 1 88.88 527 LEU A O 1
ATOM 3998 N N . GLY A 1 528 ? -20.75 -7.625 7.051 1 81.94 528 GLY A N 1
ATOM 3999 C CA . GLY A 1 528 ? -21.797 -8.484 6.508 1 81.94 528 GLY A CA 1
ATOM 4000 C C . GLY A 1 528 ? -22.875 -8.828 7.52 1 81.94 528 GLY A C 1
ATOM 4001 O O . GLY A 1 528 ? -23.922 -9.367 7.156 1 81.94 528 GLY A O 1
ATOM 4002 N N . GLN A 1 529 ? -22.641 -8.414 8.773 1 82.75 529 GLN A N 1
ATOM 4003 C CA . GLN A 1 529 ? -23.562 -8.828 9.836 1 82.75 529 GLN A CA 1
ATOM 4004 C C . GLN A 1 529 ? -24.312 -7.629 10.406 1 82.75 529 GLN A C 1
ATOM 4006 O O . GLN A 1 529 ? -25.047 -7.762 11.383 1 82.75 529 GLN A O 1
ATOM 4011 N N . VAL A 1 530 ? -24.078 -6.508 9.945 1 87.19 530 VAL A N 1
ATOM 4012 C CA . VAL A 1 530 ? -24.766 -5.324 10.469 1 87.19 530 VAL A CA 1
ATOM 4013 C C . VAL A 1 530 ? -26.172 -5.25 9.898 1 87.19 530 VAL A C 1
ATOM 4015 O O . VAL A 1 530 ? -26.484 -5.891 8.891 1 87.19 530 VAL A O 1
ATOM 4018 N N . GLN A 1 531 ? -26.984 -4.602 10.57 1 83 531 GLN A N 1
ATOM 4019 C CA . GLN A 1 531 ? -28.266 -4.191 10.023 1 83 531 GLN A CA 1
ATOM 4020 C C . GLN A 1 531 ? -28.203 -2.777 9.453 1 83 531 GLN A C 1
ATOM 4022 O O . GLN A 1 531 ? -27.266 -2.029 9.75 1 83 531 GLN A O 1
ATOM 4027 N N . ASN A 1 532 ? -29.109 -2.385 8.547 1 83.19 532 ASN A N 1
ATOM 4028 C CA . ASN A 1 532 ? -29.156 -1.075 7.906 1 83.19 532 ASN A CA 1
ATOM 4029 C C . ASN A 1 532 ? -27.844 -0.725 7.219 1 83.19 532 ASN A C 1
ATOM 4031 O O . ASN A 1 532 ? -27.297 0.351 7.441 1 83.19 532 ASN A O 1
ATOM 4035 N N . LEU A 1 533 ? -27.391 -1.61 6.504 1 86.25 533 LEU A N 1
ATOM 4036 C CA . LEU A 1 533 ? -26.094 -1.463 5.832 1 86.25 533 LEU A CA 1
ATOM 4037 C C . LEU A 1 533 ? -26.156 -0.37 4.77 1 86.25 533 LEU A C 1
ATOM 4039 O O . LEU A 1 533 ? -27.094 -0.334 3.965 1 86.25 533 LEU A O 1
ATOM 4043 N N . THR A 1 534 ? -25.234 0.546 4.832 1 84.31 534 THR A N 1
ATOM 4044 C CA . THR A 1 534 ? -24.953 1.493 3.762 1 84.31 534 THR A CA 1
ATOM 4045 C C . THR A 1 534 ? -23.531 1.283 3.221 1 84.31 534 THR A C 1
ATOM 4047 O O . THR A 1 534 ? -22.625 0.931 3.971 1 84.31 534 THR A O 1
ATOM 4050 N N . ALA A 1 535 ? -23.438 1.327 1.95 1 88.62 535 ALA A N 1
ATOM 4051 C CA . ALA A 1 535 ? -22.125 1.162 1.343 1 88.62 535 ALA A CA 1
ATOM 4052 C C . ALA A 1 535 ? -21.859 2.242 0.297 1 88.62 535 ALA A C 1
ATOM 4054 O O . ALA A 1 535 ? -22.797 2.857 -0.215 1 88.62 535 ALA A O 1
ATOM 4055 N N . TYR A 1 536 ? -20.594 2.531 0.028 1 88.44 536 TYR A N 1
ATOM 4056 C CA . TYR A 1 536 ? -20.172 3.467 -1.009 1 88.44 536 TYR A CA 1
ATOM 4057 C C . TYR A 1 536 ? -18.875 3.008 -1.666 1 88.44 536 TYR A C 1
ATOM 4059 O O . TYR A 1 536 ? -18.125 2.221 -1.087 1 88.44 536 TYR A O 1
ATOM 4067 N N . GLY A 1 537 ? -18.688 3.428 -2.814 1 89.56 537 GLY A N 1
ATOM 4068 C CA . GLY A 1 537 ? -17.5 3.178 -3.604 1 89.56 537 GLY A CA 1
ATOM 4069 C C . GLY A 1 537 ? -17.406 4.043 -4.848 1 89.56 537 GLY A C 1
ATOM 4070 O O . GLY A 1 537 ? -18.422 4.258 -5.527 1 89.56 537 GLY A O 1
ATOM 4071 N N . SER A 1 538 ? -16.219 4.633 -5.043 1 87.81 538 SER A N 1
ATOM 4072 C CA . SER A 1 538 ? -16.062 5.504 -6.207 1 87.81 538 SER A CA 1
ATOM 4073 C C . SER A 1 538 ? -14.594 5.59 -6.629 1 87.81 538 SER A C 1
ATOM 4075 O O . SER A 1 538 ? -13.711 5.09 -5.93 1 87.81 538 SER A O 1
ATOM 4077 N N . GLN A 1 539 ? -14.43 6.152 -7.805 1 89.94 539 GLN A N 1
ATOM 4078 C CA . GLN A 1 539 ? -13.109 6.43 -8.359 1 89.94 539 GLN A CA 1
ATOM 4079 C C . GLN A 1 539 ? -13.078 7.801 -9.039 1 89.94 539 GLN A C 1
ATOM 4081 O O . GLN A 1 539 ? -14.039 8.195 -9.688 1 89.94 539 GLN A O 1
ATOM 4086 N N . VAL A 1 540 ? -11.945 8.484 -8.859 1 90.69 540 VAL A N 1
ATOM 4087 C CA . VAL A 1 540 ? -11.734 9.758 -9.531 1 90.69 540 VAL A CA 1
ATOM 4088 C C . VAL A 1 540 ? -10.312 9.844 -10.062 1 90.69 540 VAL A C 1
ATOM 4090 O O . VAL A 1 540 ? -9.359 9.469 -9.375 1 90.69 540 VAL A O 1
ATOM 4093 N N . THR A 1 541 ? -10.117 10.281 -11.32 1 93.5 541 THR A N 1
ATOM 4094 C CA . THR A 1 541 ? -8.82 10.5 -11.938 1 93.5 541 THR A CA 1
ATOM 4095 C C . THR A 1 541 ? -8.703 11.93 -12.461 1 93.5 541 THR A C 1
ATOM 4097 O O . THR A 1 541 ? -9.648 12.461 -13.039 1 93.5 541 THR A O 1
ATOM 4100 N N . TYR A 1 542 ? -7.629 12.609 -12.203 1 93.25 542 TYR A N 1
ATOM 4101 C CA . TYR A 1 542 ? -7.328 13.898 -12.82 1 93.25 542 TYR A CA 1
ATOM 4102 C C . TYR A 1 542 ? -5.875 13.961 -13.273 1 93.25 542 TYR A C 1
ATOM 4104 O O . TYR A 1 542 ? -5.031 13.211 -12.781 1 93.25 542 TYR A O 1
ATOM 4112 N N . SER A 1 543 ? -5.543 14.852 -14.203 1 95.06 543 SER A N 1
ATOM 4113 C CA . SER A 1 543 ? -4.219 14.891 -14.82 1 95.06 543 SER A CA 1
ATOM 4114 C C . SER A 1 543 ? -3.773 16.328 -15.078 1 95.06 543 SER A C 1
ATOM 4116 O O . SER A 1 543 ? -4.609 17.234 -15.211 1 95.06 543 SER A O 1
ATOM 4118 N N . LEU A 1 544 ? -2.475 16.516 -15.086 1 95.44 544 LEU A N 1
ATOM 4119 C CA . LEU A 1 544 ? -1.798 17.75 -15.453 1 95.44 544 LEU A CA 1
ATOM 4120 C C . LEU A 1 544 ? -0.796 17.516 -16.578 1 95.44 544 LEU A C 1
ATOM 4122 O O . LEU A 1 544 ? -0.134 16.469 -16.609 1 95.44 544 LEU A O 1
ATOM 4126 N N . ALA A 1 545 ? -0.678 18.406 -17.484 1 96.56 545 ALA A N 1
ATOM 4127 C CA . ALA A 1 545 ? 0.303 18.422 -18.578 1 96.56 545 ALA A CA 1
ATOM 4128 C C . ALA A 1 545 ? 0.848 19.828 -18.812 1 96.56 545 ALA A C 1
ATOM 4130 O O . ALA A 1 545 ? 0.082 20.766 -19.016 1 96.56 545 ALA A O 1
ATOM 4131 N N . SER A 1 546 ? 2.164 19.953 -18.781 1 96.5 546 SER A N 1
ATOM 4132 C CA . SER A 1 546 ? 2.723 21.312 -18.828 1 96.5 546 SER A CA 1
ATOM 4133 C C . SER A 1 546 ? 3.975 21.359 -19.703 1 96.5 546 SER A C 1
ATOM 4135 O O . SER A 1 546 ? 4.637 20.328 -19.891 1 96.5 546 SER A O 1
ATOM 4137 N N . GLN A 1 547 ? 4.242 22.484 -20.312 1 97.19 547 GLN A N 1
ATOM 4138 C CA . GLN A 1 547 ? 5.473 22.875 -20.984 1 97.19 547 GLN A CA 1
ATOM 4139 C C . GLN A 1 547 ? 6.039 24.172 -20.406 1 97.19 547 GLN A C 1
ATOM 4141 O O . GLN A 1 547 ? 5.289 25.094 -20.078 1 97.19 547 GLN A O 1
ATOM 4146 N N . PHE A 1 548 ? 7.379 24.188 -20.266 1 95.81 548 PHE A N 1
ATOM 4147 C CA . PHE A 1 548 ? 7.922 25.406 -19.656 1 95.81 548 PHE A CA 1
ATOM 4148 C C . PHE A 1 548 ? 9.328 25.672 -20.172 1 95.81 548 PHE A C 1
ATOM 4150 O O . PHE A 1 548 ? 9.977 24.797 -20.734 1 95.81 548 PHE A O 1
ATOM 4157 N N . GLY A 1 549 ? 9.797 26.891 -19.953 1 96 549 GLY A N 1
ATOM 4158 C CA . GLY A 1 549 ? 11.133 27.359 -20.266 1 96 549 GLY A CA 1
ATOM 4159 C C . GLY A 1 549 ? 11.586 28.516 -19.375 1 96 549 GLY A C 1
ATOM 4160 O O . GLY A 1 549 ? 10.781 29.375 -19.031 1 96 549 GLY A O 1
ATOM 4161 N N . ARG A 1 550 ? 12.828 28.516 -18.953 1 95.5 550 ARG A N 1
ATOM 4162 C CA . ARG A 1 550 ? 13.43 29.578 -18.141 1 95.5 550 ARG A CA 1
ATOM 4163 C C . ARG A 1 550 ? 14.797 29.969 -18.688 1 95.5 550 ARG A C 1
ATOM 4165 O O . ARG A 1 550 ? 15.594 29.094 -19.062 1 95.5 550 ARG A O 1
ATOM 4172 N N . LEU A 1 551 ? 15.078 31.203 -18.781 1 95.44 551 LEU A N 1
ATOM 4173 C CA . LEU A 1 551 ? 16.359 31.75 -19.203 1 95.44 551 LEU A CA 1
ATOM 4174 C C . LEU A 1 551 ? 16.906 32.719 -18.156 1 95.44 551 LEU A C 1
ATOM 4176 O O . LEU A 1 551 ? 16.203 33.625 -17.734 1 95.44 551 LEU A O 1
ATOM 4180 N N . SER A 1 552 ? 18.031 32.469 -17.672 1 94.44 552 SER A N 1
ATOM 4181 C CA . SER A 1 552 ? 18.766 33.375 -16.781 1 94.44 552 SER A CA 1
ATOM 4182 C C . SER A 1 552 ? 20.016 33.906 -17.453 1 94.44 552 SER A C 1
ATOM 4184 O O . SER A 1 552 ? 20.797 33.156 -18.031 1 94.44 552 SER A O 1
ATOM 4186 N N . TYR A 1 553 ? 20.141 35.188 -17.438 1 95.94 553 TYR A N 1
ATOM 4187 C CA . TYR A 1 553 ? 21.266 35.875 -18.031 1 95.94 553 TYR A CA 1
ATOM 4188 C C . TYR A 1 553 ? 21.969 36.781 -17.016 1 95.94 553 TYR A C 1
ATOM 4190 O O . TYR A 1 553 ? 21.312 37.5 -16.25 1 95.94 553 TYR A O 1
ATOM 4198 N N . LYS A 1 554 ? 23.266 36.625 -17 1 95.88 554 LYS A N 1
ATOM 4199 C CA . LYS A 1 554 ? 24.094 37.438 -16.125 1 95.88 554 LYS A CA 1
ATOM 4200 C C . LYS A 1 554 ? 25.203 38.156 -16.906 1 95.88 554 LYS A C 1
ATOM 4202 O O . LYS A 1 554 ? 25.859 37.531 -17.75 1 95.88 554 LYS A O 1
ATOM 4207 N N . PHE A 1 555 ? 25.375 39.469 -16.594 1 96.62 555 PHE A N 1
ATOM 4208 C CA . PHE A 1 555 ? 26.438 40.25 -17.219 1 96.62 555 PHE A CA 1
ATOM 4209 C C . PHE A 1 555 ? 27.422 40.781 -16.156 1 96.62 555 PHE A C 1
ATOM 4211 O O . PHE A 1 555 ? 27.031 41.5 -15.25 1 96.62 555 PHE A O 1
ATOM 4218 N N . ASP A 1 556 ? 28.703 40.375 -16.219 1 94.69 556 ASP A N 1
ATOM 4219 C CA . ASP A 1 556 ? 29.828 40.875 -15.43 1 94.69 556 ASP A CA 1
ATOM 4220 C C . ASP A 1 556 ? 29.594 40.625 -13.938 1 94.69 556 ASP A C 1
ATOM 4222 O O . ASP A 1 556 ? 29.969 41.469 -13.117 1 94.69 556 ASP A O 1
ATOM 4226 N N . ASP A 1 557 ? 28.844 39.656 -13.602 1 90.69 557 ASP A N 1
ATOM 4227 C CA . ASP A 1 557 ? 28.5 39.344 -12.219 1 90.69 557 ASP A CA 1
ATOM 4228 C C . ASP A 1 557 ? 27.859 40.531 -11.516 1 90.69 557 ASP A C 1
ATOM 4230 O O . ASP A 1 557 ? 28.062 40.719 -10.32 1 90.69 557 ASP A O 1
ATOM 4234 N N . ARG A 1 558 ? 27.172 41.406 -12.297 1 93.94 558 ARG A N 1
ATOM 4235 C CA . ARG A 1 558 ? 26.594 42.625 -11.766 1 93.94 558 ARG A CA 1
ATOM 4236 C C . ARG A 1 558 ? 25.094 42.719 -12.078 1 93.94 558 ARG A C 1
ATOM 4238 O O . ARG A 1 558 ? 24.297 43.031 -11.211 1 93.94 558 ARG A O 1
ATOM 4245 N N . TYR A 1 559 ? 24.75 42.438 -13.289 1 96.94 559 TYR A N 1
ATOM 4246 C CA . TYR A 1 559 ? 23.375 42.531 -13.75 1 96.94 559 TYR A CA 1
ATOM 4247 C C . TYR A 1 559 ? 22.797 41.156 -14.086 1 96.94 559 TYR A C 1
ATOM 4249 O O . TYR A 1 559 ? 23.359 40.406 -14.898 1 96.94 559 TYR A O 1
ATOM 4257 N N . LEU A 1 560 ? 21.734 40.875 -13.461 1 96.88 560 LEU A N 1
ATOM 4258 C CA . LEU A 1 560 ? 21.094 39.562 -13.664 1 96.88 560 LEU A CA 1
ATOM 4259 C C . LEU A 1 560 ? 19.656 39.719 -14.141 1 96.88 560 LEU A C 1
ATOM 4261 O O . LEU A 1 560 ? 18.938 40.594 -13.648 1 96.88 560 LEU A O 1
ATOM 4265 N N . ILE A 1 561 ? 19.234 38.906 -15.07 1 96.5 561 ILE A N 1
ATOM 4266 C CA . ILE A 1 561 ? 17.859 38.844 -15.555 1 96.5 561 ILE A CA 1
ATOM 4267 C C . ILE A 1 561 ? 17.406 37.406 -15.68 1 96.5 561 ILE A C 1
ATOM 4269 O O . ILE A 1 561 ? 18.172 36.531 -16.125 1 96.5 561 ILE A O 1
ATOM 4273 N N . THR A 1 562 ? 16.188 37.125 -15.203 1 94.94 562 THR A N 1
ATOM 4274 C CA . THR A 1 562 ? 15.594 35.812 -15.352 1 94.94 562 THR A CA 1
ATOM 4275 C C . THR A 1 562 ? 14.188 35.906 -15.938 1 94.94 562 THR A C 1
ATOM 4277 O O . THR A 1 562 ? 13.383 36.719 -15.484 1 94.94 562 THR A O 1
ATOM 4280 N N . GLY A 1 563 ? 13.914 35.125 -16.953 1 95.44 563 GLY A N 1
ATOM 4281 C CA . GLY A 1 563 ? 12.594 35 -17.547 1 95.44 563 GLY A CA 1
ATOM 4282 C C . GLY A 1 563 ? 12.086 33.594 -17.609 1 95.44 563 GLY A C 1
ATOM 4283 O O . GLY A 1 563 ? 12.859 32.656 -17.875 1 95.44 563 GLY A O 1
ATOM 4284 N N . THR A 1 564 ? 10.797 33.375 -17.203 1 95 564 THR A N 1
ATOM 4285 C CA . THR A 1 564 ? 10.172 32.062 -17.25 1 95 564 THR A CA 1
ATOM 4286 C C . THR A 1 564 ? 8.805 32.125 -17.922 1 95 564 THR A C 1
ATOM 4288 O O . THR A 1 564 ? 8.055 33.094 -17.703 1 95 564 THR A O 1
ATOM 4291 N N . VAL A 1 565 ? 8.492 31.172 -18.734 1 96.38 565 VAL A N 1
ATOM 4292 C CA . VAL A 1 565 ? 7.156 31 -19.281 1 96.38 565 VAL A CA 1
ATOM 4293 C C . VAL A 1 565 ? 6.715 29.547 -19.141 1 96.38 565 VAL A C 1
ATOM 4295 O O . VAL A 1 565 ? 7.516 28.625 -19.344 1 96.38 565 VAL A O 1
ATOM 4298 N N . ARG A 1 566 ? 5.516 29.391 -18.703 1 95.69 566 ARG A N 1
ATOM 4299 C CA . ARG A 1 566 ? 4.992 28.031 -18.5 1 95.69 566 ARG A CA 1
ATOM 4300 C C . ARG A 1 566 ? 3.561 27.922 -19.016 1 95.69 566 ARG A C 1
ATOM 4302 O O . ARG A 1 566 ? 2.75 28.828 -18.812 1 95.69 566 ARG A O 1
ATOM 4309 N N . ARG A 1 567 ? 3.309 26.891 -19.781 1 96.56 567 ARG A N 1
ATOM 4310 C CA . ARG A 1 567 ? 1.971 26.5 -20.219 1 96.56 567 ARG A CA 1
ATOM 4311 C C . ARG A 1 567 ? 1.479 25.297 -19.438 1 96.56 567 ARG A C 1
ATOM 4313 O O . ARG A 1 567 ? 2.037 24.203 -19.562 1 96.56 567 ARG A O 1
ATOM 4320 N N . ASP A 1 568 ? 0.402 25.531 -18.734 1 96.31 568 ASP A N 1
ATOM 4321 C CA . ASP A 1 568 ? -0.111 24.453 -17.875 1 96.31 568 ASP A CA 1
ATOM 4322 C C . ASP A 1 568 ? -1.459 23.953 -18.391 1 96.31 568 ASP A C 1
ATOM 4324 O O . ASP A 1 568 ? -2.289 24.734 -18.844 1 96.31 568 ASP A O 1
ATOM 4328 N N . GLY A 1 569 ? -1.58 22.641 -18.359 1 96.12 569 GLY A N 1
ATOM 4329 C CA . GLY A 1 569 ? -2.844 21.984 -18.672 1 96.12 569 GLY A CA 1
ATOM 4330 C C . GLY A 1 569 ? -3.422 21.219 -17.5 1 96.12 569 GLY A C 1
ATOM 4331 O O . GLY A 1 569 ? -2.682 20.609 -16.719 1 96.12 569 GLY A O 1
ATOM 4332 N N . SER A 1 570 ? -4.84 21.281 -17.328 1 94.88 570 SER A N 1
ATOM 4333 C CA . SER A 1 570 ? -5.547 20.562 -16.281 1 94.88 570 SER A CA 1
ATOM 4334 C C . SER A 1 570 ? -6.812 19.891 -16.812 1 94.88 570 SER A C 1
ATOM 4336 O O . SER A 1 570 ? -7.523 20.469 -17.641 1 94.88 570 SER A O 1
ATOM 4338 N N . SER A 1 571 ? -7.086 18.719 -16.344 1 94.56 571 SER A N 1
ATOM 4339 C CA . SER A 1 571 ? -8.297 18.016 -16.75 1 94.56 571 SER A CA 1
ATOM 4340 C C . SER A 1 571 ? -9.516 18.547 -15.992 1 94.56 571 SER A C 1
ATOM 4342 O O . SER A 1 571 ? -10.641 18.094 -16.234 1 94.56 571 SER A O 1
ATOM 4344 N N . LYS A 1 572 ? -9.422 19.469 -15.094 1 93.12 572 LYS A N 1
ATOM 4345 C CA . LYS A 1 572 ? -10.539 20.016 -14.312 1 93.12 572 LYS A CA 1
ATOM 4346 C C . LYS A 1 572 ? -11.312 21.047 -15.117 1 93.12 572 LYS A C 1
ATOM 4348 O O . LYS A 1 572 ? -12.398 21.469 -14.711 1 93.12 572 LYS A O 1
ATOM 4353 N N . PHE A 1 573 ? -10.758 21.391 -16.219 1 94.88 573 PHE A N 1
ATOM 4354 C CA . PHE A 1 573 ? -11.43 22.344 -17.094 1 94.88 573 PHE A CA 1
ATOM 4355 C C . PHE A 1 573 ? -11.891 21.672 -18.375 1 94.88 573 PHE A C 1
ATOM 4357 O O . PHE A 1 573 ? -11.297 20.688 -18.812 1 94.88 573 PHE A O 1
ATOM 4364 N N . ASP A 1 574 ? -12.93 22.234 -18.938 1 94.5 574 ASP A N 1
ATOM 4365 C CA . ASP A 1 574 ? -13.492 21.688 -20.156 1 94.5 574 ASP A CA 1
ATOM 4366 C C . ASP A 1 574 ? -12.586 21.969 -21.359 1 94.5 574 ASP A C 1
ATOM 4368 O O . ASP A 1 574 ? -11.656 22.781 -21.25 1 94.5 574 ASP A O 1
ATOM 4372 N N . LYS A 1 575 ? -12.938 21.219 -22.438 1 93.25 575 LYS A N 1
ATOM 4373 C CA . LYS A 1 575 ? -12.195 21.438 -23.672 1 93.25 575 LYS A CA 1
ATOM 4374 C C . LYS A 1 575 ? -12.258 22.906 -24.109 1 93.25 575 LYS A C 1
ATOM 4376 O O . LYS A 1 575 ? -13.328 23.516 -24.094 1 93.25 575 LYS A O 1
ATOM 4381 N N . GLY A 1 576 ? -11.148 23.422 -24.5 1 93.12 576 GLY A N 1
ATOM 4382 C CA . GLY A 1 576 ? -11.047 24.828 -24.875 1 93.12 576 GLY A CA 1
ATOM 4383 C C . GLY A 1 576 ? -10.484 25.703 -23.781 1 93.12 576 GLY A C 1
ATOM 4384 O O . GLY A 1 576 ? -9.984 26.797 -24.047 1 93.12 576 GLY A O 1
ATOM 4385 N N . HIS A 1 577 ? -10.594 25.266 -22.516 1 94.5 577 HIS A N 1
ATOM 4386 C CA . HIS A 1 577 ? -10.117 26.062 -21.391 1 94.5 577 HIS A CA 1
ATOM 4387 C C . HIS A 1 577 ? -9.086 25.297 -20.562 1 94.5 577 HIS A C 1
ATOM 4389 O O . HIS A 1 577 ? -8.672 25.766 -19.5 1 94.5 577 HIS A O 1
ATOM 4395 N N . GLN A 1 578 ? -8.664 24.203 -21.016 1 95.31 578 GLN A N 1
ATOM 4396 C CA . GLN A 1 578 ? -7.805 23.312 -20.25 1 95.31 578 GLN A CA 1
ATOM 4397 C C . GLN A 1 578 ? -6.41 23.906 -20.062 1 95.31 578 GLN A C 1
ATOM 4399 O O . GLN A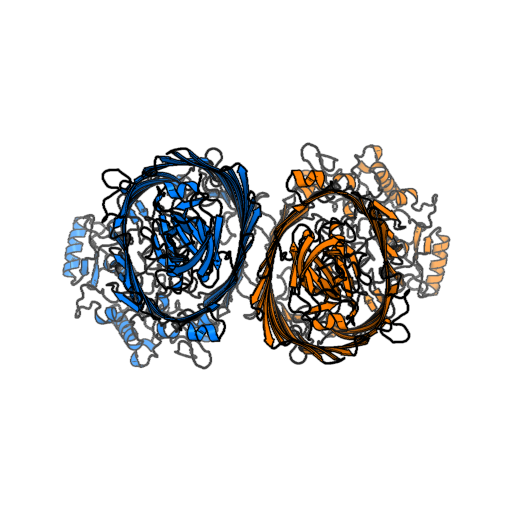 1 578 ? -5.727 23.625 -19.078 1 95.31 578 GLN A O 1
ATOM 4404 N N . TYR A 1 579 ? -5.988 24.734 -21 1 96 579 TYR A N 1
ATOM 4405 C CA . TYR A 1 579 ? -4.605 25.203 -20.953 1 96 579 TYR A CA 1
ATOM 4406 C C . TYR A 1 579 ? -4.543 26.703 -20.672 1 96 579 TYR A C 1
ATOM 4408 O O . TYR A 1 579 ? -5.402 27.469 -21.125 1 96 579 TYR A O 1
ATOM 4416 N N . GLY A 1 580 ? -3.57 27.156 -19.828 1 95.06 580 GLY A N 1
ATOM 4417 C CA . GLY A 1 580 ? -3.207 28.531 -19.578 1 95.06 580 GLY A CA 1
ATOM 4418 C C . GLY A 1 580 ? -1.718 28.797 -19.719 1 95.06 580 GLY A C 1
ATOM 4419 O O . GLY A 1 580 ? -0.902 27.906 -19.453 1 95.06 580 GLY A O 1
ATOM 4420 N N . VAL A 1 581 ? -1.346 29.984 -20.156 1 96.31 581 VAL A N 1
ATOM 4421 C CA . VAL A 1 581 ? 0.052 30.375 -20.297 1 96.31 581 VAL A CA 1
ATOM 4422 C C . VAL A 1 581 ? 0.382 31.469 -19.281 1 96.31 581 VAL A C 1
ATOM 4424 O O . VAL A 1 581 ? -0.314 32.469 -19.203 1 96.31 581 VAL A O 1
ATOM 4427 N N . PHE A 1 582 ? 1.447 31.375 -18.578 1 95.88 582 PHE A N 1
ATOM 4428 C CA . PHE A 1 582 ? 1.766 32.219 -17.438 1 95.88 582 PHE A CA 1
ATOM 4429 C C . PHE A 1 582 ? 3.225 32.656 -17.484 1 95.88 582 PHE A C 1
ATOM 4431 O O . PHE A 1 582 ? 4.125 31.875 -17.219 1 95.88 582 PHE A O 1
ATOM 4438 N N . PRO A 1 583 ? 3.525 33.875 -17.672 1 95.75 583 PRO A N 1
ATOM 4439 C CA . PRO A 1 583 ? 4.895 34.375 -17.75 1 95.75 583 PRO A CA 1
ATOM 4440 C C . PRO A 1 583 ? 5.367 35 -16.422 1 95.75 583 PRO A C 1
ATOM 4442 O O . PRO A 1 583 ? 4.547 35.375 -15.594 1 95.75 583 PRO A O 1
ATOM 4445 N N . SER A 1 584 ? 6.641 35.094 -16.188 1 95.31 584 SER A N 1
ATOM 4446 C CA . SER A 1 584 ? 7.281 35.781 -15.07 1 95.31 584 SER A CA 1
ATOM 4447 C C . SER A 1 584 ? 8.648 36.312 -15.469 1 95.31 584 SER A C 1
ATOM 4449 O O . SER A 1 584 ? 9.297 35.781 -16.375 1 95.31 584 SER A O 1
ATOM 4451 N N . ALA A 1 585 ? 9.07 37.375 -14.805 1 95.81 585 ALA A N 1
ATOM 4452 C CA . ALA A 1 585 ? 10.359 38.031 -15.055 1 95.81 585 ALA A CA 1
ATOM 4453 C C . ALA A 1 585 ? 10.906 38.656 -13.773 1 95.81 585 ALA A C 1
ATOM 4455 O O . ALA A 1 585 ? 10.148 39.156 -12.945 1 95.81 585 ALA A O 1
ATOM 4456 N N . ALA A 1 586 ? 12.195 38.656 -13.672 1 96.44 586 ALA A N 1
ATOM 4457 C CA . ALA A 1 586 ? 12.852 39.281 -12.523 1 96.44 586 ALA A CA 1
ATOM 4458 C C . ALA A 1 586 ? 14.211 39.844 -12.914 1 96.44 586 ALA A C 1
ATOM 4460 O O . ALA A 1 586 ? 14.867 39.344 -13.836 1 96.44 586 ALA A O 1
ATOM 4461 N N . VAL A 1 587 ? 14.664 40.906 -12.242 1 96.62 587 VAL A N 1
ATOM 4462 C CA . VAL A 1 587 ? 15.961 41.531 -12.43 1 96.62 587 VAL A CA 1
ATOM 4463 C C . VAL A 1 587 ? 16.656 41.688 -11.078 1 96.62 587 VAL A C 1
ATOM 4465 O O . VAL A 1 587 ? 16 41.812 -10.039 1 96.62 587 VAL A O 1
ATOM 4468 N N . ALA A 1 588 ? 17.906 41.625 -11.109 1 96.75 588 ALA A N 1
ATOM 4469 C CA . ALA A 1 588 ? 18.719 41.875 -9.922 1 96.75 588 ALA A CA 1
ATOM 4470 C C . ALA A 1 588 ? 19.969 42.688 -10.273 1 96.75 588 ALA A C 1
ATOM 4472 O O . ALA A 1 588 ? 20.547 42.5 -11.352 1 96.75 588 ALA A O 1
ATOM 4473 N N . TRP A 1 589 ? 20.359 43.625 -9.375 1 97.5 589 TRP A N 1
ATOM 4474 C CA . TRP A 1 589 ? 21.547 44.438 -9.5 1 97.5 589 TRP A CA 1
ATOM 4475 C C . TRP A 1 589 ? 22.453 44.312 -8.273 1 97.5 589 TRP A C 1
ATOM 4477 O O . TRP A 1 589 ? 22.078 44.719 -7.172 1 97.5 589 TRP A O 1
ATOM 4487 N N . ARG A 1 590 ? 23.562 43.656 -8.523 1 96.19 590 ARG A N 1
ATOM 4488 C CA . ARG A 1 590 ? 24.562 43.594 -7.461 1 96.19 590 ARG A CA 1
ATOM 4489 C C . ARG A 1 590 ? 25.406 44.844 -7.395 1 96.19 590 ARG A C 1
ATOM 4491 O O . ARG A 1 590 ? 26.547 44.875 -7.871 1 96.19 590 ARG A O 1
ATOM 4498 N N . ALA A 1 591 ? 25 45.719 -6.668 1 96.25 591 ALA A N 1
ATOM 4499 C CA . ALA A 1 591 ? 25.594 47.062 -6.602 1 96.25 591 ALA A CA 1
ATOM 4500 C C . ALA A 1 591 ? 26.984 47 -5.992 1 96.25 591 ALA A C 1
ATOM 4502 O O . ALA A 1 591 ? 27.859 47.812 -6.34 1 96.25 591 ALA A O 1
ATOM 4503 N N . LYS A 1 592 ? 27.172 46.125 -5.062 1 93.31 592 LYS A N 1
ATOM 4504 C CA . LYS A 1 592 ? 28.484 46 -4.422 1 93.31 592 LYS A CA 1
ATOM 4505 C C . LYS A 1 592 ? 29.578 45.812 -5.461 1 93.31 592 LYS A C 1
ATOM 4507 O O . LYS A 1 592 ? 30.734 46.156 -5.223 1 93.31 592 LYS A O 1
ATOM 4512 N N . GLN A 1 593 ? 29.297 45.25 -6.59 1 92.12 593 GLN A N 1
ATOM 4513 C CA . GLN A 1 593 ? 30.297 44.906 -7.605 1 92.12 593 GLN A CA 1
ATOM 4514 C C . GLN A 1 593 ? 30.609 46.094 -8.484 1 92.12 593 GLN A C 1
ATOM 4516 O O . GLN A 1 593 ? 31.531 46.062 -9.305 1 92.12 593 GLN A O 1
ATOM 4521 N N . GLU A 1 594 ? 29.922 47.156 -8.297 1 95.31 594 GLU A N 1
ATOM 4522 C CA . GLU A 1 594 ? 30.25 48.375 -9.039 1 95.31 594 GLU A CA 1
ATOM 4523 C C . GLU A 1 594 ? 31.578 48.969 -8.594 1 95.31 594 GLU A C 1
ATOM 4525 O O . GLU A 1 594 ? 31.953 48.875 -7.422 1 95.31 594 GLU A O 1
ATOM 4530 N N . SER A 1 595 ? 32.188 49.781 -9.484 1 92.62 595 SER A N 1
ATOM 4531 C CA . SER A 1 595 ? 33.531 50.312 -9.211 1 92.62 595 SER A CA 1
ATOM 4532 C C . SER A 1 595 ? 33.5 51.281 -8.039 1 92.62 595 SER A C 1
ATOM 4534 O O . SER A 1 595 ? 34.469 51.375 -7.281 1 92.62 595 SER A O 1
ATOM 4536 N N . PHE A 1 596 ? 32.469 51.938 -7.789 1 93.44 596 PHE A N 1
ATOM 4537 C CA . PHE A 1 596 ? 32.406 52.938 -6.754 1 93.44 596 PHE A CA 1
ATOM 4538 C C . PHE A 1 596 ? 32.125 52.312 -5.391 1 93.44 596 PHE A C 1
ATOM 4540 O O . PHE A 1 596 ? 32.281 52.969 -4.355 1 93.44 596 PHE A O 1
ATOM 4547 N N . LEU A 1 597 ? 31.766 51.031 -5.336 1 92.94 597 LEU A N 1
ATOM 4548 C CA . LEU A 1 597 ? 31.391 50.438 -4.062 1 92.94 597 LEU A CA 1
ATOM 4549 C C . LEU A 1 597 ? 32.219 49.188 -3.799 1 92.94 597 LEU A C 1
ATOM 4551 O O . LEU A 1 597 ? 32.281 48.688 -2.666 1 92.94 597 LEU A O 1
ATOM 4555 N N . LYS A 1 598 ? 32.812 48.656 -4.785 1 88.62 598 LYS A N 1
ATOM 4556 C CA . LYS A 1 598 ? 33.469 47.344 -4.738 1 88.62 598 LYS A CA 1
ATOM 4557 C C . LYS A 1 598 ? 34.531 47.312 -3.635 1 88.62 598 LYS A C 1
ATOM 4559 O O . LYS A 1 598 ? 34.719 46.281 -2.994 1 88.62 598 LYS A O 1
ATOM 4564 N N . ASN A 1 599 ? 35.156 48.469 -3.311 1 87.12 599 ASN A N 1
ATOM 4565 C CA . ASN A 1 599 ? 36.281 48.469 -2.385 1 87.12 599 ASN A CA 1
ATOM 4566 C C . ASN A 1 599 ? 35.875 48.969 -1.001 1 87.12 599 ASN A C 1
ATOM 4568 O O . ASN A 1 599 ? 36.719 49.125 -0.119 1 87.12 599 ASN A O 1
ATOM 4572 N N . VAL A 1 600 ? 34.656 49.156 -0.802 1 90.62 600 VAL A N 1
ATOM 4573 C CA . VAL A 1 600 ? 34.188 49.594 0.516 1 90.62 600 VAL A CA 1
ATOM 4574 C C . VAL A 1 600 ? 34.188 48.375 1.466 1 90.62 600 VAL A C 1
ATOM 4576 O O . VAL A 1 600 ? 33.438 47.406 1.261 1 90.62 600 VAL A O 1
ATOM 4579 N N . ASP A 1 601 ? 34.906 48.406 2.543 1 85.31 601 ASP A N 1
ATOM 4580 C CA . ASP A 1 601 ? 35.219 47.281 3.387 1 85.31 601 ASP A CA 1
ATOM 4581 C C . ASP A 1 601 ? 34.031 46.938 4.305 1 85.31 601 ASP A C 1
ATOM 4583 O O . ASP A 1 601 ? 33.75 45.75 4.555 1 85.31 601 ASP A O 1
ATOM 4587 N N . TRP A 1 602 ? 33.375 47.969 4.887 1 85.44 602 TRP A N 1
ATOM 4588 C CA . TRP A 1 602 ? 32.344 47.688 5.875 1 85.44 602 TRP A CA 1
ATOM 4589 C C . TRP A 1 602 ? 31.078 47.094 5.219 1 85.44 602 TRP A C 1
ATOM 4591 O O . TRP A 1 602 ? 30.219 46.531 5.895 1 85.44 602 TRP A O 1
ATOM 4601 N N . LEU A 1 603 ? 30.984 47.25 3.906 1 92.06 603 LEU A N 1
ATOM 4602 C CA . LEU A 1 603 ? 29.891 46.688 3.119 1 92.06 603 LEU A CA 1
ATOM 4603 C C . LEU A 1 603 ? 30.344 45.438 2.354 1 92.06 603 LEU A C 1
ATOM 4605 O O . LEU A 1 603 ? 31.156 45.562 1.43 1 92.06 603 LEU A O 1
ATOM 4609 N N . SER A 1 604 ? 29.859 44.344 2.779 1 87.44 604 SER A N 1
ATOM 4610 C CA . SER A 1 604 ? 30.312 43.094 2.195 1 87.44 604 SER A CA 1
ATOM 4611 C C . SER A 1 604 ? 29.516 42.719 0.944 1 87.44 604 SER A C 1
ATOM 4613 O O . SER A 1 604 ? 30.016 42.062 0.047 1 87.44 604 SER A O 1
ATOM 4615 N N . ASP A 1 605 ? 28.266 43.094 0.911 1 90.19 605 ASP A N 1
ATOM 4616 C CA . ASP A 1 605 ? 27.422 42.844 -0.25 1 90.19 605 ASP A CA 1
ATOM 4617 C C . ASP A 1 605 ? 26.219 43.781 -0.272 1 90.19 605 ASP A C 1
ATOM 4619 O O . ASP A 1 605 ? 25.781 44.25 0.776 1 90.19 605 ASP A O 1
ATOM 4623 N N . LEU A 1 606 ? 25.766 44.125 -1.413 1 95.06 606 LEU A N 1
ATOM 4624 C CA . LEU A 1 606 ? 24.578 44.906 -1.638 1 95.06 606 LEU A CA 1
ATOM 4625 C C . LEU A 1 606 ? 23.906 44.531 -2.959 1 95.06 606 LEU A C 1
ATOM 4627 O O . LEU A 1 606 ? 24.5 44.719 -4.027 1 95.06 606 LEU A O 1
ATOM 4631 N N . LYS A 1 607 ? 22.766 44.031 -2.846 1 95.56 607 LYS A N 1
ATOM 4632 C CA . LYS A 1 607 ? 22.031 43.562 -4.027 1 95.56 607 LYS A CA 1
ATOM 4633 C C . LYS A 1 607 ? 20.578 44.031 -3.992 1 95.56 607 LYS A C 1
ATOM 4635 O O . LYS A 1 607 ? 19.922 43.969 -2.947 1 95.56 607 LYS A O 1
ATOM 4640 N N . PHE A 1 608 ? 20.109 44.594 -5.113 1 96.94 608 PHE A N 1
ATOM 4641 C CA . PHE A 1 608 ? 18.703 44.938 -5.293 1 96.94 608 PHE A CA 1
ATOM 4642 C C . PHE A 1 608 ? 18.031 44 -6.277 1 96.94 608 PHE A C 1
ATOM 4644 O O . PHE A 1 608 ? 18.656 43.594 -7.266 1 96.94 608 PHE A O 1
ATOM 4651 N N . ARG A 1 609 ? 16.844 43.656 -5.977 1 96 609 ARG A N 1
ATOM 4652 C CA . ARG A 1 609 ? 16.125 42.75 -6.867 1 96 609 ARG A CA 1
ATOM 4653 C C . ARG A 1 609 ? 14.68 43.219 -7.051 1 96 609 ARG A C 1
ATOM 4655 O O . ARG A 1 609 ? 14.109 43.844 -6.164 1 96 609 ARG A O 1
ATOM 4662 N N . GLY A 1 610 ? 14.047 42.875 -8.164 1 96.12 610 GLY A N 1
ATOM 4663 C CA . GLY A 1 610 ? 12.656 43.125 -8.508 1 96.12 610 GLY A CA 1
ATOM 4664 C C . GLY A 1 610 ? 12.086 42.062 -9.43 1 96.12 610 GLY A C 1
ATOM 4665 O O . GLY A 1 610 ? 12.781 41.562 -10.328 1 96.12 610 GLY A O 1
ATOM 4666 N N . GLY A 1 611 ? 10.875 41.719 -9.125 1 95 611 GLY A N 1
ATOM 4667 C CA . GLY A 1 611 ? 10.273 40.688 -9.961 1 95 611 GLY A CA 1
ATOM 4668 C C . GLY A 1 611 ? 8.766 40.844 -10.094 1 95 611 GLY A C 1
ATOM 4669 O O . GLY A 1 611 ? 8.133 41.5 -9.273 1 95 611 GLY A O 1
ATOM 4670 N N . TRP A 1 612 ? 8.266 40.219 -11.156 1 95.62 612 TRP A N 1
ATOM 4671 C CA . TRP A 1 612 ? 6.84 40.156 -11.461 1 95.62 612 TRP A CA 1
ATOM 4672 C C . TRP A 1 612 ? 6.508 38.875 -12.219 1 95.62 612 TRP A C 1
ATOM 4674 O O . TRP A 1 612 ? 7.309 38.406 -13.016 1 95.62 612 TRP A O 1
ATOM 4684 N N . GLY A 1 613 ? 5.336 38.344 -11.938 1 94.75 613 GLY A N 1
ATOM 4685 C CA . GLY A 1 613 ? 4.934 37.188 -12.719 1 94.75 613 GLY A CA 1
ATOM 4686 C C . GLY A 1 613 ? 3.541 36.719 -12.383 1 94.75 613 GLY A C 1
ATOM 4687 O O . GLY A 1 613 ? 2.898 37.219 -11.469 1 94.75 613 GLY A O 1
ATOM 4688 N N . GLU A 1 614 ? 3.086 35.75 -13.211 1 94 614 GLU A N 1
ATOM 4689 C CA . GLU A 1 614 ? 1.786 35.094 -13.047 1 94 614 GLU A CA 1
ATOM 4690 C C . GLU A 1 614 ? 1.934 33.594 -12.898 1 94 614 GLU A C 1
ATOM 4692 O O . GLU A 1 614 ? 2.812 32.969 -13.516 1 94 614 GLU A O 1
ATOM 4697 N N . VAL A 1 615 ? 1.094 33.094 -12.094 1 91.94 615 VAL A N 1
ATOM 4698 C CA . VAL A 1 615 ? 1.015 31.625 -11.93 1 91.94 615 VAL A CA 1
ATOM 4699 C C . VAL A 1 615 ? -0.446 31.188 -11.961 1 91.94 615 VAL A C 1
ATOM 4701 O O . VAL A 1 615 ? -1.308 31.828 -11.344 1 91.94 615 VAL A O 1
ATOM 4704 N N . GLY A 1 616 ? -0.677 30.109 -12.711 1 89.56 616 GLY A N 1
ATOM 4705 C CA . GLY A 1 616 ? -2.027 29.562 -12.766 1 89.56 616 GLY A CA 1
ATOM 4706 C C . GLY A 1 616 ? -2.389 28.734 -11.555 1 89.56 616 GLY A C 1
ATOM 4707 O O . GLY A 1 616 ? -1.531 28.062 -10.984 1 89.56 616 GLY A O 1
ATOM 4708 N N . ASN A 1 617 ? -3.676 28.781 -11.227 1 88.06 617 ASN A N 1
ATOM 4709 C CA . ASN A 1 617 ? -4.23 28 -10.125 1 88.06 617 ASN A CA 1
ATOM 4710 C C . ASN A 1 617 ? -5.562 27.359 -10.5 1 88.06 617 ASN A C 1
ATOM 4712 O O . ASN A 1 617 ? -6.441 28.031 -11.055 1 88.06 617 ASN A O 1
ATOM 4716 N N . GLN A 1 618 ? -5.609 26.031 -10.281 1 85.56 618 GLN A N 1
ATOM 4717 C CA . GLN A 1 618 ? -6.879 25.391 -10.578 1 85.56 618 GLN A CA 1
ATOM 4718 C C . GLN A 1 618 ? -7.832 25.469 -9.391 1 85.56 618 GLN A C 1
ATOM 4720 O O . GLN A 1 618 ? -8.961 24.969 -9.453 1 85.56 618 GLN A O 1
ATOM 4725 N N . GLY A 1 619 ? -7.43 26.094 -8.492 1 67.06 619 GLY A N 1
ATOM 4726 C CA . GLY A 1 619 ? -8.258 26.297 -7.316 1 67.06 619 GLY A CA 1
ATOM 4727 C C . GLY A 1 619 ? -8.562 25.016 -6.566 1 67.06 619 GLY A C 1
ATOM 4728 O O . GLY A 1 619 ? -8.102 23.953 -6.945 1 67.06 619 GLY A O 1
ATOM 4729 N N . ASN A 1 620 ? -9.156 25.078 -5.438 1 68.38 620 ASN A N 1
ATOM 4730 C CA . ASN A 1 620 ? -9.695 23.938 -4.703 1 68.38 620 ASN A CA 1
ATOM 4731 C C . ASN A 1 620 ? -11.023 23.453 -5.289 1 68.38 620 ASN A C 1
ATOM 4733 O O . ASN A 1 620 ? -11.938 23.094 -4.551 1 68.38 620 ASN A O 1
ATOM 4737 N N . THR A 1 621 ? -11.008 23.516 -6.613 1 73.5 621 THR A N 1
ATOM 4738 C CA . THR A 1 621 ? -12.242 23.125 -7.273 1 73.5 621 THR A CA 1
ATOM 4739 C C . THR A 1 621 ? -12.352 21.609 -7.363 1 73.5 621 THR A C 1
ATOM 4741 O O . THR A 1 621 ? -11.352 20.922 -7.594 1 73.5 621 THR A O 1
ATOM 4744 N N . GLY A 1 622 ? -13.469 21.188 -7.094 1 79.25 622 GLY A N 1
ATOM 4745 C CA . GLY A 1 622 ? -13.719 19.75 -7.234 1 79.25 622 GLY A CA 1
ATOM 4746 C C . GLY A 1 622 ? -13.602 19.266 -8.664 1 79.25 622 GLY A C 1
ATOM 4747 O O . GLY A 1 622 ? -13.477 20.078 -9.594 1 79.25 622 GLY A O 1
ATOM 4748 N N . ASN A 1 623 ? -13.578 18.094 -8.891 1 87.81 623 ASN A N 1
ATOM 4749 C CA . ASN A 1 623 ? -13.5 17.5 -10.219 1 87.81 623 ASN A CA 1
ATOM 4750 C C . ASN A 1 623 ? -14.828 17.609 -10.961 1 87.81 623 ASN A C 1
ATOM 4752 O O . ASN A 1 623 ? -15.898 17.547 -10.352 1 87.81 623 ASN A O 1
ATOM 4756 N N . PHE A 1 624 ? -14.781 17.953 -12.25 1 89.88 624 PHE A N 1
ATOM 4757 C CA . PHE A 1 624 ? -15.883 17.891 -13.203 1 89.88 624 PHE A CA 1
ATOM 4758 C C . PHE A 1 624 ? -16.859 19.031 -12.977 1 89.88 624 PHE A C 1
ATOM 4760 O O . PHE A 1 624 ? -18.047 18.906 -13.281 1 89.88 624 PHE A O 1
ATOM 4767 N N . GLN A 1 625 ? -16.438 20.047 -12.398 1 90.19 625 GLN A N 1
ATOM 4768 C CA . GLN A 1 625 ? -17.328 21.188 -12.148 1 90.19 625 GLN A CA 1
ATOM 4769 C C . GLN A 1 625 ? -17.797 21.828 -13.453 1 90.19 625 GLN A C 1
ATOM 4771 O O . GLN A 1 625 ? -18.797 22.531 -13.477 1 90.19 625 GLN A O 1
ATOM 4776 N N . TYR A 1 626 ? -17.125 21.578 -14.523 1 92.62 626 TYR A N 1
ATOM 4777 C CA . TYR A 1 626 ? -17.484 22.109 -15.836 1 92.62 626 TYR A CA 1
ATOM 4778 C C . TYR A 1 626 ? -18.641 21.328 -16.438 1 92.62 626 TYR A C 1
ATOM 4780 O O . TYR A 1 626 ? -19.297 21.812 -17.375 1 92.62 626 TYR A O 1
ATOM 4788 N N . ALA A 1 627 ? -18.938 20.219 -15.945 1 91.75 627 ALA A N 1
ATOM 4789 C CA . ALA A 1 627 ? -19.938 19.328 -16.547 1 91.75 627 ALA A CA 1
ATOM 4790 C C . ALA A 1 627 ? -21.203 19.266 -15.703 1 91.75 627 ALA A C 1
ATOM 4792 O O . ALA A 1 627 ? -21.156 19.516 -14.5 1 91.75 627 ALA A O 1
ATOM 4793 N N . ALA A 1 628 ? -22.297 18.938 -16.391 1 90.31 628 ALA A N 1
ATOM 4794 C CA . ALA A 1 628 ? -23.5 18.547 -15.664 1 90.31 628 ALA A CA 1
ATOM 4795 C C . ALA A 1 628 ? -23.375 17.141 -15.094 1 90.31 628 ALA A C 1
ATOM 4797 O O . ALA A 1 628 ? -22.984 16.219 -15.797 1 90.31 628 ALA A O 1
ATOM 4798 N N . LEU A 1 629 ? -23.578 17.125 -13.789 1 86.5 629 LEU A N 1
ATOM 4799 C CA . LEU A 1 629 ? -23.484 15.805 -13.156 1 86.5 629 LEU A CA 1
ATOM 4800 C C . LEU A 1 629 ? -24.859 15.289 -12.75 1 86.5 629 LEU A C 1
ATOM 4802 O O . LEU A 1 629 ? -25.703 16.062 -12.297 1 86.5 629 LEU A O 1
ATOM 4806 N N . TYR A 1 630 ? -25.047 14.055 -12.93 1 84.38 630 TYR A N 1
ATOM 4807 C CA . TYR A 1 630 ? -26.281 13.367 -12.547 1 84.38 630 TYR A CA 1
ATOM 4808 C C . TYR A 1 630 ? -26.016 12.375 -11.414 1 84.38 630 TYR A C 1
ATOM 4810 O O . TYR A 1 630 ? -24.938 11.805 -11.32 1 84.38 630 TYR A O 1
ATOM 4818 N N . SER A 1 631 ? -27 12.312 -10.469 1 79.5 631 SER A N 1
ATOM 4819 C CA . SER A 1 631 ? -26.922 11.359 -9.359 1 79.5 631 SER A CA 1
ATOM 4820 C C . SER A 1 631 ? -28.219 10.578 -9.219 1 79.5 631 SER A C 1
ATOM 4822 O O . SER A 1 631 ? -29.297 11.07 -9.555 1 79.5 631 SER A O 1
ATOM 4824 N N . SER A 1 632 ? -28.094 9.367 -8.766 1 75.19 632 SER A N 1
ATOM 4825 C CA . SER A 1 632 ? -29.266 8.555 -8.453 1 75.19 632 SER A CA 1
ATOM 4826 C C . SER A 1 632 ? -29.781 8.852 -7.043 1 75.19 632 SER A C 1
ATOM 4828 O O . SER A 1 632 ? -30.844 8.367 -6.652 1 75.19 632 SER A O 1
ATOM 4830 N N . GLY A 1 633 ? -29.016 9.758 -6.414 1 71.19 633 GLY A N 1
ATOM 4831 C CA . GLY A 1 633 ? -29.438 10.133 -5.07 1 71.19 633 GLY A CA 1
ATOM 4832 C C . GLY A 1 633 ? -29.297 9 -4.07 1 71.19 633 GLY A C 1
ATOM 4833 O O . GLY A 1 633 ? -28.594 8.023 -4.328 1 71.19 633 GLY A O 1
ATOM 4834 N N . GLY A 1 634 ? -29.844 9.227 -2.84 1 67.25 634 GLY A N 1
ATOM 4835 C CA . GLY A 1 634 ? -29.828 8.219 -1.794 1 67.25 634 GLY A CA 1
ATOM 4836 C C . GLY A 1 634 ? -31.031 7.293 -1.834 1 67.25 634 GLY A C 1
ATOM 4837 O O . GLY A 1 634 ? -31.828 7.34 -2.771 1 67.25 634 GLY A O 1
ATOM 4838 N N . GLY A 1 635 ? -31.141 6.355 -0.959 1 63.38 635 GLY A N 1
ATOM 4839 C CA . GLY A 1 635 ? -32.25 5.422 -0.852 1 63.38 635 GLY A CA 1
ATOM 4840 C C . GLY A 1 635 ? -33.594 6.102 -0.609 1 63.38 635 GLY A C 1
ATOM 4841 O O . GLY A 1 635 ? -33.625 7.312 -0.367 1 63.38 635 GLY A O 1
ATOM 4842 N N . ALA A 1 636 ? -34.625 5.473 -0.635 1 64 636 ALA A N 1
ATOM 4843 C CA . ALA A 1 636 ? -36 5.953 -0.56 1 64 636 ALA A CA 1
ATOM 4844 C C . ALA A 1 636 ? -36.25 6.75 0.722 1 64 636 ALA A C 1
ATOM 4846 O O . ALA A 1 636 ? -37.094 7.656 0.753 1 64 636 ALA A O 1
ATOM 4847 N N . SER A 1 637 ? -35.469 6.438 1.734 1 64.44 637 SER A N 1
ATOM 4848 C CA . SER A 1 637 ? -35.719 7.055 3.031 1 64.44 637 SER A CA 1
ATOM 4849 C C . SER A 1 637 ? -34.781 8.234 3.275 1 64.44 637 SER A C 1
ATOM 4851 O O . SER A 1 637 ? -34.812 8.859 4.34 1 64.44 637 SER A O 1
ATOM 4853 N N . THR A 1 638 ? -34.094 8.562 2.291 1 67.56 638 THR A N 1
ATOM 4854 C CA . THR A 1 638 ? -33.094 9.625 2.52 1 67.56 638 THR A CA 1
ATOM 4855 C C . THR A 1 638 ? -33.562 10.938 1.9 1 67.56 638 THR A C 1
ATOM 4857 O O . THR A 1 638 ? -34.438 10.938 1.007 1 67.56 638 THR A O 1
ATOM 4860 N N . SER A 1 639 ? -33.031 12.078 2.406 1 65.81 639 SER A N 1
ATOM 4861 C CA . SER A 1 639 ? -33.344 13.398 1.879 1 65.81 639 SER A CA 1
ATOM 4862 C C . SER A 1 639 ? -32.781 13.586 0.474 1 65.81 639 SER A C 1
ATOM 4864 O O . SER A 1 639 ? -33.25 14.453 -0.272 1 65.81 639 SER A O 1
ATOM 4866 N N . THR A 1 640 ? -31.938 12.727 0.114 1 71.31 640 THR A N 1
ATOM 4867 C CA . THR A 1 640 ? -31.297 12.875 -1.187 1 71.31 640 THR A CA 1
ATOM 4868 C C . THR A 1 640 ? -31.953 11.953 -2.219 1 71.31 640 THR A C 1
ATOM 4870 O O . THR A 1 640 ? -31.422 11.773 -3.316 1 71.31 640 THR A O 1
ATOM 4873 N N . ASN A 1 641 ? -33.094 11.398 -1.831 1 76.19 641 ASN A N 1
ATOM 4874 C CA . ASN A 1 641 ? -33.812 10.477 -2.707 1 76.19 641 ASN A CA 1
ATOM 4875 C C . ASN A 1 641 ? -34.312 11.172 -3.971 1 76.19 641 ASN A C 1
ATOM 4877 O O . ASN A 1 641 ? -34.875 12.266 -3.9 1 76.19 641 ASN A O 1
ATOM 4881 N N . VAL A 1 642 ? -34.062 10.617 -5.105 1 79.06 642 VAL A N 1
ATOM 4882 C CA . VAL A 1 642 ? -34.562 11.172 -6.359 1 79.06 642 VAL A CA 1
ATOM 4883 C C . VAL A 1 642 ? -35.406 10.141 -7.078 1 79.06 642 VAL A C 1
ATOM 4885 O O . VAL A 1 642 ? -35.75 10.297 -8.258 1 79.06 642 VAL A O 1
ATOM 4888 N N . GLY A 1 643 ? -35.719 9.062 -6.352 1 79.69 643 GLY A N 1
ATOM 4889 C CA . GLY A 1 643 ? -36.594 8.047 -6.895 1 79.69 643 GLY A CA 1
ATOM 4890 C C . GLY A 1 643 ? -38.062 8.336 -6.645 1 79.69 643 GLY A C 1
ATOM 4891 O O . GLY A 1 643 ? -38.406 9.344 -6.027 1 79.69 643 GLY A O 1
ATOM 4892 N N . TYR A 1 644 ? -38.938 7.594 -7.402 1 82.69 644 TYR A N 1
ATOM 4893 C CA . TYR A 1 644 ? -40.375 7.785 -7.289 1 82.69 644 TYR A CA 1
ATOM 4894 C C . TYR A 1 644 ? -41.125 6.445 -7.223 1 82.69 644 TYR A C 1
ATOM 4896 O O . TYR A 1 644 ? -40.688 5.469 -7.848 1 82.69 644 TYR A O 1
ATOM 4904 N N . PRO A 1 645 ? -42 6.352 -6.281 1 80 645 PRO A N 1
ATOM 4905 C CA . PRO A 1 645 ? -42.812 5.129 -6.281 1 80 645 PRO A CA 1
ATOM 4906 C C . PRO A 1 645 ? -43.781 5.051 -7.473 1 80 645 PRO A C 1
ATOM 4908 O O . PRO A 1 645 ? -44.5 6.012 -7.762 1 80 645 PRO A O 1
ATOM 4911 N N . PHE A 1 646 ? -43.625 4.074 -8.32 1 78.25 646 PHE A N 1
ATOM 4912 C CA . PHE A 1 646 ? -44.594 3.746 -9.352 1 78.25 646 PHE A CA 1
ATOM 4913 C C . PHE A 1 646 ? -45.375 2.496 -8.969 1 78.25 646 PHE A C 1
ATOM 4915 O O . PHE A 1 646 ? -44.781 1.448 -8.695 1 78.25 646 PHE A O 1
ATOM 4922 N N . GLY A 1 647 ? -46.594 2.602 -8.961 1 82.12 647 GLY A N 1
ATOM 4923 C CA . GLY A 1 647 ? -47.375 1.454 -8.531 1 82.12 647 GLY A CA 1
ATOM 4924 C C . GLY A 1 647 ? -47 0.96 -7.148 1 82.12 647 GLY A C 1
ATOM 4925 O O . GLY A 1 647 ? -46.906 -0.248 -6.922 1 82.12 647 GLY A O 1
ATOM 4926 N N . LYS A 1 648 ? -46.531 1.958 -6.297 1 76.88 648 LYS A N 1
ATOM 4927 C CA . LYS A 1 648 ? -46.188 1.721 -4.898 1 76.88 648 LYS A CA 1
ATOM 4928 C C . LYS A 1 648 ? -44.844 1.039 -4.766 1 76.88 648 LYS A C 1
ATOM 4930 O O . LYS A 1 648 ? -44.5 0.529 -3.697 1 76.88 648 LYS A O 1
ATOM 4935 N N . VAL A 1 649 ? -44.281 0.853 -5.887 1 70.12 649 VAL A N 1
ATOM 4936 C CA . VAL A 1 649 ? -42.938 0.3 -5.848 1 70.12 649 VAL A CA 1
ATOM 4937 C C . VAL A 1 649 ? -41.906 1.407 -6.109 1 70.12 649 VAL A C 1
ATOM 4939 O O . VAL A 1 649 ? -42 2.105 -7.121 1 70.12 649 VAL A O 1
ATOM 4942 N N . TYR A 1 650 ? -41.062 1.568 -5.113 1 75.88 650 TYR A N 1
ATOM 4943 C CA . TYR A 1 650 ? -40.031 2.57 -5.246 1 75.88 650 TYR A CA 1
ATOM 4944 C C . TYR A 1 650 ? -39.125 2.25 -6.426 1 75.88 650 TYR A C 1
ATOM 4946 O O . TYR A 1 650 ? -38.656 1.116 -6.574 1 75.88 650 TYR A O 1
ATOM 4954 N N . GLN A 1 651 ? -39 3.24 -7.352 1 74.31 651 GLN A N 1
ATOM 4955 C CA . GLN A 1 651 ? -38.031 3.172 -8.445 1 74.31 651 GLN A CA 1
ATOM 4956 C C . GLN A 1 651 ? -36.938 4.195 -8.258 1 74.31 651 GLN A C 1
ATOM 4958 O O . GLN A 1 651 ? -37.188 5.391 -8.117 1 74.31 651 GLN A O 1
ATOM 4963 N N . PRO A 1 652 ? -35.688 3.715 -8.203 1 72.56 652 PRO A N 1
ATOM 4964 C CA . PRO A 1 652 ? -34.594 4.699 -8.141 1 72.56 652 PRO A CA 1
ATOM 4965 C C . PRO A 1 652 ? -34.594 5.652 -9.328 1 72.56 652 PRO A C 1
ATOM 4967 O O . PRO A 1 652 ? -35.094 5.309 -10.406 1 72.56 652 PRO A O 1
ATOM 4970 N N . GLY A 1 653 ? -34.312 6.863 -9.133 1 75.5 653 GLY A N 1
ATOM 4971 C CA . GLY A 1 653 ? -34.281 7.863 -10.188 1 75.5 653 GLY A CA 1
ATOM 4972 C C . GLY A 1 653 ? -32.906 8.484 -10.367 1 75.5 653 GLY A C 1
ATOM 4973 O O . GLY A 1 653 ? -31.953 8.109 -9.68 1 75.5 653 GLY A O 1
ATOM 4974 N N . VAL A 1 654 ? -32.656 9.148 -11.5 1 81.44 654 VAL A N 1
ATOM 4975 C CA . VAL A 1 654 ? -31.484 9.961 -11.781 1 81.44 654 VAL A CA 1
ATOM 4976 C C . VAL A 1 654 ? -31.891 11.422 -11.93 1 81.44 654 VAL A C 1
ATOM 4978 O O . VAL A 1 654 ? -32.906 11.734 -12.578 1 81.44 654 VAL A O 1
ATOM 4981 N N . ALA A 1 655 ? -31.25 12.164 -11.227 1 82.88 655 ALA A N 1
ATOM 4982 C CA . ALA A 1 655 ? -31.547 13.594 -11.312 1 82.88 655 ALA A CA 1
ATOM 4983 C C . ALA A 1 655 ? -30.281 14.406 -11.516 1 82.88 655 ALA A C 1
ATOM 4985 O O . ALA A 1 655 ? -29.188 13.992 -11.094 1 82.88 655 ALA A O 1
ATOM 4986 N N . LEU A 1 656 ? -30.453 15.508 -12.266 1 86.94 656 LEU A N 1
ATOM 4987 C CA . LEU A 1 656 ? -29.359 16.469 -12.383 1 86.94 656 LEU A CA 1
ATOM 4988 C C . LEU A 1 656 ? -29.031 17.094 -11.031 1 86.94 656 LEU A C 1
ATOM 4990 O O . LEU A 1 656 ? -29.906 17.609 -10.344 1 86.94 656 LEU A O 1
ATOM 4994 N N . THR A 1 657 ? -27.766 16.984 -10.625 1 83.5 657 THR A N 1
ATOM 4995 C CA . THR A 1 657 ? -27.391 17.422 -9.281 1 83.5 657 THR A CA 1
ATOM 4996 C C . THR A 1 657 ? -26.406 18.594 -9.352 1 83.5 657 THR A C 1
ATOM 4998 O O . THR A 1 657 ? -26.203 19.297 -8.367 1 83.5 657 THR A O 1
ATOM 5001 N N . GLN A 1 658 ? -25.781 18.781 -10.492 1 87.88 658 GLN A N 1
ATOM 5002 C CA . GLN A 1 658 ? -24.844 19.891 -10.641 1 87.88 658 GLN A CA 1
ATOM 5003 C C . GLN A 1 658 ? -25.031 20.594 -11.977 1 87.88 658 GLN A C 1
ATOM 5005 O O . GLN A 1 658 ? -25.062 19.953 -13.031 1 87.88 658 GLN A O 1
ATOM 5010 N N . LEU A 1 659 ? -25.156 21.906 -11.891 1 89.81 659 LEU A N 1
ATOM 5011 C CA . LEU A 1 659 ? -25.25 22.719 -13.102 1 89.81 659 LEU A CA 1
ATOM 5012 C C . LEU A 1 659 ? -23.891 22.828 -13.789 1 89.81 659 LEU A C 1
ATOM 5014 O O . LEU A 1 659 ? -22.875 23.047 -13.125 1 89.81 659 LEU A O 1
ATOM 5018 N N . GLU A 1 660 ? -23.891 22.641 -15.039 1 91.25 660 GLU A N 1
ATOM 5019 C CA . GLU A 1 660 ? -22.625 22.719 -15.781 1 91.25 660 GLU A CA 1
ATOM 5020 C C . GLU A 1 660 ? -22.156 24.156 -15.922 1 91.25 660 GLU A C 1
ATOM 5022 O O . GLU A 1 660 ? -22.953 25.094 -15.914 1 91.25 660 GLU A O 1
ATOM 5027 N N . ASN A 1 661 ? -20.891 24.359 -15.938 1 93.56 661 ASN A N 1
ATOM 5028 C CA . ASN A 1 661 ? -20.219 25.594 -16.328 1 93.56 661 ASN A CA 1
ATOM 5029 C C . ASN A 1 661 ? -19 25.312 -17.203 1 93.56 661 ASN A C 1
ATOM 5031 O O . ASN A 1 661 ? -17.875 25.328 -16.703 1 93.56 661 ASN A O 1
ATOM 5035 N N . PRO A 1 662 ? -19.203 25.141 -18.453 1 94.5 662 PRO A N 1
ATOM 5036 C CA . PRO A 1 662 ? -18.109 24.781 -19.344 1 94.5 662 PRO A CA 1
ATOM 5037 C C . PRO A 1 662 ? -17.094 25.922 -19.516 1 94.5 662 PRO A C 1
ATOM 5039 O O . PRO A 1 662 ? -16.031 25.719 -20.094 1 94.5 662 PRO A O 1
ATOM 5042 N N . ASN A 1 663 ? -17.391 27.078 -18.906 1 92.81 663 ASN A N 1
ATOM 5043 C CA . ASN A 1 663 ? -16.531 28.234 -19.109 1 92.81 663 ASN A CA 1
ATOM 5044 C C . ASN A 1 663 ? -15.562 28.438 -17.953 1 92.81 663 ASN A C 1
ATOM 5046 O O . ASN A 1 663 ? -14.875 29.453 -17.875 1 92.81 663 ASN A O 1
ATOM 5050 N N . LEU A 1 664 ? -15.555 27.484 -17.094 1 93.44 664 LEU A N 1
ATOM 5051 C CA . LEU A 1 664 ? -14.594 27.562 -16.016 1 93.44 664 LEU A CA 1
ATOM 5052 C C . LEU A 1 664 ? -13.172 27.641 -16.547 1 93.44 664 LEU A C 1
ATOM 5054 O O . LEU A 1 664 ? -12.828 26.953 -17.516 1 93.44 664 LEU A O 1
ATOM 5058 N N . LYS A 1 665 ? -12.445 28.547 -16 1 92 665 LYS A N 1
ATOM 5059 C CA . LYS A 1 665 ? -11.062 28.734 -16.422 1 92 665 LYS A CA 1
ATOM 5060 C C . LYS A 1 665 ? -10.141 28.891 -15.211 1 92 665 LYS A C 1
ATOM 5062 O O . LYS A 1 665 ? -10.578 28.766 -14.062 1 92 665 LYS A O 1
ATOM 5067 N N . TRP A 1 666 ? -8.891 29.156 -15.469 1 91.25 666 TRP A N 1
ATOM 5068 C CA . TRP A 1 666 ? -7.844 29.234 -14.453 1 91.25 666 TRP A CA 1
ATOM 5069 C C . TRP A 1 666 ? -8.023 30.469 -13.578 1 91.25 666 TRP A C 1
ATOM 5071 O O . TRP A 1 666 ? -8.391 31.547 -14.07 1 91.25 666 TRP A O 1
ATOM 5081 N N . GLU A 1 667 ? -7.754 30.266 -12.227 1 90.62 667 GLU A N 1
ATOM 5082 C CA . GLU A 1 667 ? -7.387 31.391 -11.367 1 90.62 667 GLU A CA 1
ATOM 5083 C C . GLU A 1 667 ? -5.961 31.844 -11.648 1 90.62 667 GLU A C 1
ATOM 5085 O O . GLU A 1 667 ? -5.07 31.016 -11.883 1 90.62 667 GLU A O 1
ATOM 5090 N N . THR A 1 668 ? -5.723 33.125 -11.586 1 91.62 668 THR A N 1
ATOM 5091 C CA . THR A 1 668 ? -4.387 33.625 -11.852 1 91.62 668 THR A CA 1
ATOM 5092 C C . THR A 1 668 ? -3.859 34.406 -10.648 1 91.62 668 THR A C 1
ATOM 5094 O O . THR A 1 668 ? -4.504 35.344 -10.172 1 91.62 668 THR A O 1
ATOM 5097 N N . ASP A 1 669 ? -2.721 34.062 -10.188 1 91.5 669 ASP A N 1
ATOM 5098 C CA . ASP A 1 669 ? -2.033 34.812 -9.133 1 91.5 669 ASP A CA 1
ATOM 5099 C C . ASP A 1 669 ? -0.922 35.688 -9.703 1 91.5 669 ASP A C 1
ATOM 5101 O O . ASP A 1 669 ? 0.042 35.188 -10.281 1 91.5 669 ASP A O 1
ATOM 5105 N N . GLN A 1 670 ? -1.098 36.906 -9.523 1 93.69 670 GLN A N 1
ATOM 5106 C CA . GLN A 1 670 ? -0.103 37.875 -9.945 1 93.69 670 GLN A CA 1
ATOM 5107 C C . GLN A 1 670 ? 0.695 38.406 -8.758 1 93.69 670 GLN A C 1
ATOM 5109 O O . GLN A 1 670 ? 0.118 38.906 -7.789 1 93.69 670 GLN A O 1
ATOM 5114 N N . GLN A 1 671 ? 1.991 38.312 -8.867 1 94.75 671 GLN A N 1
ATOM 5115 C CA . GLN A 1 671 ? 2.811 38.75 -7.734 1 94.75 671 GLN A CA 1
ATOM 5116 C C . GLN A 1 671 ? 3.902 39.719 -8.172 1 94.75 671 GLN A C 1
ATOM 5118 O O . GLN A 1 671 ? 4.512 39.531 -9.234 1 94.75 671 GLN A O 1
ATOM 5123 N N . THR A 1 672 ? 4.082 40.75 -7.434 1 96.06 672 THR A N 1
ATOM 5124 C CA . THR A 1 672 ? 5.195 41.688 -7.543 1 96.06 672 THR A CA 1
ATOM 5125 C C . THR A 1 672 ? 6.055 41.656 -6.281 1 96.06 672 THR A C 1
ATOM 5127 O O . THR A 1 672 ? 5.527 41.562 -5.168 1 96.06 672 THR A O 1
ATOM 5130 N N . ASP A 1 673 ? 7.348 41.719 -6.465 1 97 673 ASP A N 1
ATOM 5131 C CA . ASP A 1 673 ? 8.273 41.719 -5.332 1 97 673 ASP A CA 1
ATOM 5132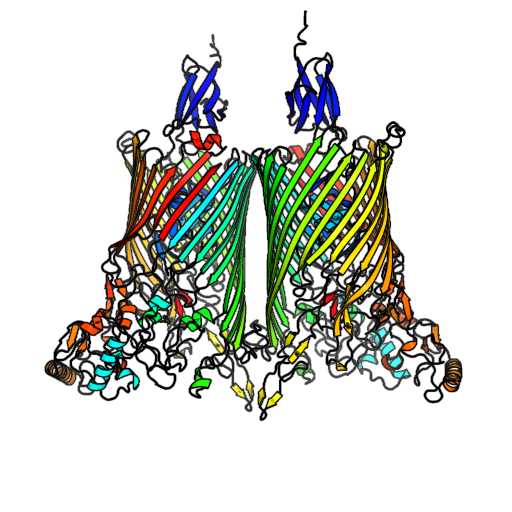 C C . ASP A 1 673 ? 9.445 42.656 -5.578 1 97 673 ASP A C 1
ATOM 5134 O O . ASP A 1 673 ? 10.023 42.656 -6.664 1 97 673 ASP A O 1
ATOM 5138 N N . ILE A 1 674 ? 9.742 43.5 -4.609 1 97.5 674 ILE A N 1
ATOM 5139 C CA . ILE A 1 674 ? 10.93 44.344 -4.586 1 97.5 674 ILE A CA 1
ATOM 5140 C C . ILE A 1 674 ? 11.734 44.062 -3.318 1 97.5 674 ILE A C 1
ATOM 5142 O O . ILE A 1 674 ? 11.203 44.156 -2.207 1 97.5 674 ILE A O 1
ATOM 5146 N N . GLY A 1 675 ? 12.961 43.75 -3.529 1 96.25 675 GLY A N 1
ATOM 5147 C CA . GLY A 1 675 ? 13.742 43.344 -2.375 1 96.25 675 GLY A CA 1
ATOM 5148 C C . GLY A 1 675 ? 15.156 43.906 -2.379 1 96.25 675 GLY A C 1
ATOM 5149 O O . GLY A 1 675 ? 15.617 44.438 -3.393 1 96.25 675 GLY A O 1
ATOM 5150 N N . MET A 1 676 ? 15.797 43.75 -1.236 1 96.12 676 MET A N 1
ATOM 5151 C CA . MET A 1 676 ? 17.172 44.188 -1.003 1 96.12 676 MET A CA 1
ATOM 5152 C C . MET A 1 676 ? 17.891 43.219 -0.064 1 96.12 676 MET A C 1
ATOM 5154 O O . MET A 1 676 ? 17.297 42.75 0.916 1 96.12 676 MET A O 1
ATOM 5158 N N . ASP A 1 677 ? 19.047 42.844 -0.455 1 94.88 677 ASP A N 1
ATOM 5159 C CA . ASP A 1 677 ? 19.922 42.031 0.379 1 94.88 677 ASP A CA 1
ATOM 5160 C C . ASP A 1 677 ? 21.219 42.781 0.696 1 94.88 677 ASP A C 1
ATOM 5162 O O . ASP A 1 677 ? 21.938 43.219 -0.213 1 94.88 677 ASP A O 1
ATOM 5166 N N . ILE A 1 678 ? 21.516 42.875 1.98 1 94.62 678 ILE A N 1
ATOM 5167 C CA . ILE A 1 678 ? 22.703 43.594 2.406 1 94.62 678 ILE A CA 1
ATOM 5168 C C . ILE A 1 678 ? 23.5 42.781 3.41 1 94.62 678 ILE A C 1
ATOM 5170 O O . ILE A 1 678 ? 22.922 42.062 4.242 1 94.62 678 ILE A O 1
ATOM 5174 N N . ALA A 1 679 ? 24.75 42.781 3.289 1 92.88 679 ALA A N 1
ATOM 5175 C CA . ALA A 1 679 ? 25.641 42.156 4.27 1 92.88 679 ALA A CA 1
ATOM 5176 C C . ALA A 1 679 ? 26.672 43.156 4.777 1 92.88 679 ALA A C 1
ATOM 5178 O O . ALA A 1 679 ? 27.219 43.969 4 1 92.88 679 ALA A O 1
ATOM 5179 N N . PHE A 1 680 ? 26.875 43.156 6.109 1 92.12 680 PHE A N 1
ATOM 5180 C CA . PHE A 1 680 ? 27.828 44.031 6.773 1 92.12 680 PHE A CA 1
ATOM 5181 C C . PHE A 1 680 ? 28.828 43.219 7.598 1 92.12 680 PHE A C 1
ATOM 5183 O O . PHE A 1 680 ? 28.625 42.031 7.809 1 92.12 680 PHE A O 1
ATOM 5190 N N . LEU A 1 681 ? 29.906 43.906 8.133 1 89.12 681 LEU A N 1
ATOM 5191 C CA . LEU A 1 681 ? 30.859 43.375 9.102 1 89.12 681 LEU A CA 1
ATOM 5192 C C . LEU A 1 681 ? 31.438 42.031 8.617 1 89.12 681 LEU A C 1
ATOM 5194 O O . LEU A 1 681 ? 31.422 41.062 9.344 1 89.12 681 LEU A O 1
ATOM 5198 N N . HIS A 1 682 ? 31.844 42.062 7.324 1 81.62 682 HIS A N 1
ATOM 5199 C CA . HIS A 1 682 ? 32.469 40.906 6.672 1 81.62 682 HIS A CA 1
ATOM 5200 C C . HIS A 1 682 ? 31.547 39.719 6.633 1 81.62 682 HIS A C 1
ATOM 5202 O O . HIS A 1 682 ? 32 38.562 6.816 1 81.62 682 HIS A O 1
ATOM 5208 N N . GLY A 1 683 ? 30.203 40.062 6.637 1 81.38 683 GLY A N 1
ATOM 5209 C CA . GLY A 1 683 ? 29.234 39 6.445 1 81.38 683 GLY A CA 1
ATOM 5210 C C . GLY A 1 683 ? 28.578 38.531 7.742 1 81.38 683 GLY A C 1
ATOM 5211 O O . GLY A 1 683 ? 27.656 37.719 7.727 1 81.38 683 GLY A O 1
ATOM 5212 N N . ASP A 1 684 ? 29.016 39.031 8.938 1 87.62 684 ASP A N 1
ATOM 5213 C CA . ASP A 1 684 ? 28.469 38.625 10.227 1 87.62 684 ASP A CA 1
ATOM 5214 C C . ASP A 1 684 ? 27.031 39.094 10.406 1 87.62 684 ASP A C 1
ATOM 5216 O O . ASP A 1 684 ? 26.25 38.469 11.125 1 87.62 684 ASP A O 1
ATOM 5220 N N . LEU A 1 685 ? 26.797 40.188 9.805 1 92.94 685 LEU A N 1
ATOM 5221 C CA . LEU A 1 685 ? 25.453 40.781 9.875 1 92.94 685 LEU A CA 1
ATOM 5222 C C . LEU A 1 685 ? 24.812 40.812 8.492 1 92.94 685 LEU A C 1
ATOM 5224 O O . LEU A 1 685 ? 25.375 41.406 7.566 1 92.94 685 LEU A O 1
ATOM 5228 N N . THR A 1 686 ? 23.766 40.188 8.352 1 92.25 686 THR A N 1
ATOM 5229 C CA . THR A 1 686 ? 23.031 40.219 7.094 1 92.25 686 THR A CA 1
ATOM 5230 C C . THR A 1 686 ? 21.609 40.719 7.312 1 92.25 686 THR A C 1
ATOM 5232 O O . THR A 1 686 ? 21 40.438 8.352 1 92.25 686 THR A O 1
ATOM 5235 N N . PHE A 1 687 ? 21.125 41.469 6.383 1 94.69 687 PHE A N 1
ATOM 5236 C CA . PHE A 1 687 ? 19.766 42.031 6.422 1 94.69 687 PHE A CA 1
ATOM 5237 C C . PHE A 1 687 ? 19.078 41.875 5.07 1 94.69 687 PHE A C 1
ATOM 5239 O O . PHE A 1 687 ? 19.656 42.219 4.035 1 94.69 687 PHE A O 1
ATOM 5246 N N . THR A 1 688 ? 17.922 41.25 5.066 1 94.94 688 THR A N 1
ATOM 5247 C CA . THR A 1 688 ? 17.094 41.125 3.877 1 94.94 688 THR A CA 1
ATOM 5248 C C . THR A 1 688 ? 15.742 41.812 4.086 1 94.94 688 THR A C 1
ATOM 5250 O O . THR A 1 688 ? 15.078 41.562 5.102 1 94.94 688 THR A O 1
ATOM 5253 N N . ALA A 1 689 ? 15.344 42.594 3.123 1 96.62 689 ALA A N 1
ATOM 5254 C CA . ALA A 1 689 ? 14.047 43.281 3.143 1 96.62 689 ALA A CA 1
ATOM 5255 C C . ALA A 1 689 ? 13.312 43.062 1.822 1 96.62 689 ALA A C 1
ATOM 5257 O O . ALA A 1 689 ? 13.914 43.156 0.749 1 96.62 689 ALA A O 1
ATOM 5258 N N . ASP A 1 690 ? 12.023 42.781 1.896 1 97.06 690 ASP A N 1
ATOM 5259 C CA . ASP A 1 690 ? 11.18 42.594 0.715 1 97.06 690 ASP A CA 1
ATOM 5260 C C . ASP A 1 690 ? 9.844 43.312 0.894 1 97.06 690 ASP A C 1
ATOM 5262 O O . ASP A 1 690 ? 9.266 43.312 1.984 1 97.06 690 ASP A O 1
ATOM 5266 N N . TYR A 1 691 ? 9.414 43.938 -0.148 1 97.69 691 TYR A N 1
ATOM 5267 C CA . TYR A 1 691 ? 8.016 44.344 -0.305 1 97.69 691 TYR A CA 1
ATOM 5268 C C . TYR A 1 691 ? 7.312 43.469 -1.334 1 97.69 691 TYR A C 1
ATOM 5270 O O . TYR A 1 691 ? 7.82 43.25 -2.439 1 97.69 691 TYR A O 1
ATOM 5278 N N . TYR A 1 692 ? 6.188 42.938 -0.97 1 96.56 692 TYR A N 1
ATOM 5279 C CA . TYR A 1 692 ? 5.477 42.062 -1.894 1 96.56 692 TYR A CA 1
ATOM 5280 C C . TYR A 1 692 ? 4.023 42.5 -2.047 1 96.56 692 TYR A C 1
ATOM 5282 O O . TYR A 1 692 ? 3.439 43.062 -1.126 1 96.56 692 TYR A O 1
ATOM 5290 N N . ASN A 1 693 ? 3.473 42.219 -3.213 1 96.81 693 ASN A N 1
ATOM 5291 C CA . ASN A 1 693 ? 2.059 42.344 -3.551 1 96.81 693 ASN A CA 1
ATOM 5292 C C . ASN A 1 693 ? 1.575 41.156 -4.383 1 96.81 693 ASN A C 1
ATOM 5294 O O . ASN A 1 693 ? 2.033 40.969 -5.508 1 96.81 693 ASN A O 1
ATOM 5298 N N . LYS A 1 694 ? 0.722 40.406 -3.789 1 94.38 694 LYS A N 1
ATOM 5299 C CA . LYS A 1 694 ? 0.142 39.219 -4.426 1 94.38 694 LYS A CA 1
ATOM 5300 C C . LYS A 1 694 ? -1.355 39.406 -4.652 1 94.38 694 LYS A C 1
ATOM 5302 O O . LYS A 1 694 ? -2.119 39.562 -3.699 1 94.38 694 LYS A O 1
ATOM 5307 N N . LYS A 1 695 ? -1.759 39.312 -5.902 1 94.56 695 LYS A N 1
ATOM 5308 C CA . LYS A 1 695 ? -3.162 39.438 -6.273 1 94.56 695 LYS A CA 1
ATOM 5309 C C . LYS A 1 695 ? -3.688 38.188 -6.938 1 94.56 695 LYS A C 1
ATOM 5311 O O . LYS A 1 695 ? -3.16 37.75 -7.965 1 94.56 695 LYS A O 1
ATOM 5316 N N . SER A 1 696 ? -4.676 37.656 -6.324 1 92 696 SER A N 1
ATOM 5317 C CA . SER A 1 696 ? -5.371 36.531 -6.922 1 92 696 SER A CA 1
ATOM 5318 C C . SER A 1 696 ? -6.59 36.969 -7.715 1 92 696 SER A C 1
ATOM 5320 O O . SER A 1 696 ? -7.527 37.562 -7.152 1 92 696 SER A O 1
ATOM 5322 N N . LYS A 1 697 ? -6.559 36.625 -8.984 1 92.88 697 LYS A N 1
ATOM 5323 C CA . LYS A 1 697 ? -7.641 37.062 -9.859 1 92.88 697 LYS A CA 1
ATOM 5324 C C . LYS A 1 697 ? -8.477 35.875 -10.336 1 92.88 697 LYS A C 1
ATOM 5326 O O . LYS A 1 697 ? -7.941 34.781 -10.594 1 92.88 697 LYS A O 1
ATOM 5331 N N . ASP A 1 698 ? -9.805 36.094 -10.438 1 90.31 698 ASP A N 1
ATOM 5332 C CA . ASP A 1 698 ? -10.766 35.125 -10.953 1 90.31 698 ASP A CA 1
ATOM 5333 C C . ASP A 1 698 ? -10.75 33.844 -10.125 1 90.31 698 ASP A C 1
ATOM 5335 O O . ASP A 1 698 ? -10.633 32.75 -10.68 1 90.31 698 ASP A O 1
ATOM 5339 N N . PHE A 1 699 ? -10.75 34.094 -8.883 1 87.44 699 PHE A N 1
ATOM 5340 C CA . PHE A 1 699 ? -10.703 32.875 -8.07 1 87.44 699 PHE A CA 1
ATOM 5341 C C . PHE A 1 699 ? -11.977 32.062 -8.25 1 87.44 699 PHE A C 1
ATOM 5343 O O . PHE A 1 699 ? -13.031 32.594 -8.586 1 87.44 699 PHE A O 1
ATOM 5350 N N . LEU A 1 700 ? -11.906 30.797 -8.133 1 85.88 700 LEU A N 1
ATOM 5351 C CA . LEU A 1 700 ? -13.016 29.875 -8.312 1 85.88 700 LEU A CA 1
ATOM 5352 C C . LEU A 1 700 ? -13.828 29.719 -7.031 1 85.88 700 LEU A C 1
ATOM 5354 O O . LEU A 1 700 ? -13.266 29.453 -5.969 1 85.88 700 LEU A O 1
ATOM 5358 N N . LEU A 1 701 ? -15.062 29.891 -7.117 1 84.06 701 LEU A N 1
ATOM 5359 C CA . LEU A 1 701 ? -15.977 29.812 -5.977 1 84.06 701 LEU A CA 1
ATOM 5360 C C . LEU A 1 701 ? -17.344 29.328 -6.41 1 84.06 701 LEU A C 1
ATOM 5362 O O . LEU A 1 701 ? -17.828 29.688 -7.484 1 84.06 701 LEU A O 1
ATOM 5366 N N . ALA A 1 702 ? -17.922 28.531 -5.52 1 84.06 702 ALA A N 1
ATOM 5367 C CA . ALA A 1 702 ? -19.328 28.188 -5.727 1 84.06 702 ALA A CA 1
ATOM 5368 C C . ALA A 1 702 ? -20.234 29.344 -5.344 1 84.06 702 ALA A C 1
ATOM 5370 O O . ALA A 1 702 ? -20.281 29.75 -4.18 1 84.06 702 ALA A O 1
ATOM 5371 N N . VAL A 1 703 ? -20.906 29.891 -6.301 1 82.19 703 VAL A N 1
ATOM 5372 C CA . VAL A 1 703 ? -21.75 31.062 -6.062 1 82.19 703 VAL A CA 1
ATOM 5373 C C . VAL A 1 703 ? -23.219 30.656 -6.156 1 82.19 703 VAL A C 1
ATOM 5375 O O . VAL A 1 703 ? -23.578 29.766 -6.918 1 82.19 703 VAL A O 1
ATOM 5378 N N . GLN A 1 704 ? -24 31.344 -5.348 1 78.31 704 GLN A N 1
ATOM 5379 C CA . GLN A 1 704 ? -25.422 31.078 -5.375 1 78.31 704 GLN A CA 1
ATOM 5380 C C . GLN A 1 704 ? -26.031 31.453 -6.734 1 78.31 704 GLN A C 1
ATOM 5382 O O . GLN A 1 704 ? -25.656 32.469 -7.332 1 78.31 704 GLN A O 1
ATOM 5387 N N . THR A 1 705 ? -26.844 30.609 -7.117 1 81.88 705 THR A N 1
ATOM 5388 C CA . THR A 1 705 ? -27.547 30.828 -8.375 1 81.88 705 THR A CA 1
ATOM 5389 C C . THR A 1 705 ? -29.016 31.156 -8.109 1 81.88 705 THR A C 1
ATOM 5391 O O . THR A 1 705 ? -29.562 30.797 -7.062 1 81.88 705 THR A O 1
ATOM 5394 N N . PRO A 1 706 ? -29.641 31.906 -9.094 1 79.88 706 PRO A N 1
ATOM 5395 C CA . PRO A 1 706 ? -31.078 32.094 -8.945 1 79.88 706 PRO A CA 1
ATOM 5396 C C . PRO A 1 706 ? -31.828 30.766 -8.828 1 79.88 706 PRO A C 1
ATOM 5398 O O . PRO A 1 706 ? -31.5 29.797 -9.516 1 79.88 706 PRO A O 1
ATOM 5401 N N . ASN A 1 707 ? -32.75 30.75 -7.957 1 78.56 707 ASN A N 1
ATOM 5402 C CA . ASN A 1 707 ? -33.469 29.531 -7.672 1 78.56 707 ASN A CA 1
ATOM 5403 C C . ASN A 1 707 ? -34.156 28.969 -8.93 1 78.56 707 ASN A C 1
ATOM 5405 O O . ASN A 1 707 ? -34.438 27.781 -9.008 1 78.56 707 ASN A O 1
ATOM 5409 N N . GLN A 1 708 ? -34.375 29.844 -9.812 1 80.12 708 GLN A N 1
ATOM 5410 C CA . GLN A 1 708 ? -35.031 29.438 -11.055 1 80.12 708 GLN A CA 1
ATOM 5411 C C . GLN A 1 708 ? -34.188 28.422 -11.82 1 80.12 708 GLN A C 1
ATOM 5413 O O . GLN A 1 708 ? -34.719 27.656 -12.625 1 80.12 708 GLN A O 1
ATOM 5418 N N . THR A 1 709 ? -32.969 28.391 -11.562 1 81.44 709 THR A N 1
ATOM 5419 C CA . THR A 1 709 ? -32.094 27.438 -12.258 1 81.44 709 THR A CA 1
ATOM 5420 C C . THR A 1 709 ? -32.312 26.031 -11.727 1 81.44 709 THR A C 1
ATOM 5422 O O . THR A 1 709 ? -31.906 25.047 -12.367 1 81.44 709 THR A O 1
ATOM 5425 N N . GLY A 1 710 ? -32.969 25.969 -10.531 1 81.62 710 GLY A N 1
ATOM 5426 C CA . GLY A 1 710 ? -33.156 24.672 -9.883 1 81.62 710 GLY A CA 1
ATOM 5427 C C . GLY A 1 710 ? -31.938 24.25 -9.07 1 81.62 710 GLY A C 1
ATOM 5428 O O . GLY A 1 710 ? -31.938 23.172 -8.469 1 81.62 710 GLY A O 1
ATOM 5429 N N . PHE A 1 711 ? -30.953 25.094 -9.172 1 86.94 711 PHE A N 1
ATOM 5430 C CA . PHE A 1 711 ? -29.734 24.766 -8.438 1 86.94 711 PHE A CA 1
ATOM 5431 C C . PHE A 1 711 ? -29.391 25.875 -7.453 1 86.94 711 PHE A C 1
ATOM 5433 O O . PHE A 1 711 ? -29.578 27.047 -7.746 1 86.94 711 PHE A O 1
ATOM 5440 N N . ALA A 1 712 ? -28.797 25.422 -6.352 1 77.88 712 ALA A N 1
ATOM 5441 C CA . ALA A 1 712 ? -28.469 26.391 -5.309 1 77.88 712 ALA A CA 1
ATOM 5442 C C . ALA A 1 712 ? -27.156 27.125 -5.625 1 77.88 712 ALA A C 1
ATOM 5444 O O . ALA A 1 712 ? -27 28.281 -5.258 1 77.88 712 ALA A O 1
ATOM 5445 N N . TYR A 1 713 ? -26.234 26.391 -6.297 1 84.75 713 TYR A N 1
ATOM 5446 C CA . TYR A 1 713 ? -24.922 27 -6.512 1 84.75 713 TYR A CA 1
ATOM 5447 C C . TYR A 1 713 ? -24.328 26.547 -7.844 1 84.75 713 TYR A C 1
ATOM 5449 O O . TYR A 1 713 ? -24.75 25.531 -8.414 1 84.75 713 TYR A O 1
ATOM 5457 N N . GLN A 1 714 ? -23.469 27.266 -8.359 1 88 714 GLN A N 1
ATOM 5458 C CA . GLN A 1 714 ? -22.609 26.953 -9.5 1 88 714 GLN A CA 1
ATOM 5459 C C . GLN A 1 714 ? -21.203 27.484 -9.305 1 88 714 GLN A C 1
ATOM 5461 O O . GLN A 1 714 ? -21.016 28.594 -8.812 1 88 714 GLN A O 1
ATOM 5466 N N . THR A 1 715 ? -20.234 26.641 -9.594 1 88.81 715 THR A N 1
ATOM 5467 C CA . THR A 1 715 ? -18.859 27.109 -9.508 1 88.81 715 THR A CA 1
ATOM 5468 C C . THR A 1 715 ? -18.531 28.078 -10.656 1 88.81 715 THR A C 1
ATOM 5470 O O . THR A 1 715 ? -18.797 27.766 -11.82 1 88.81 715 THR A O 1
ATOM 5473 N N . GLN A 1 716 ? -18.031 29.219 -10.312 1 89.88 716 GLN A N 1
ATOM 5474 C CA . GLN A 1 716 ? -17.703 30.25 -11.289 1 89.88 716 GLN A CA 1
ATOM 5475 C C . GLN A 1 716 ? -16.375 30.922 -10.953 1 89.88 716 GLN A C 1
ATOM 5477 O O . GLN A 1 716 ? -15.891 30.828 -9.82 1 89.88 716 GLN A O 1
ATOM 5482 N N . ASN A 1 717 ? -15.742 31.469 -12.031 1 90.88 717 ASN A N 1
ATOM 5483 C CA . ASN A 1 717 ? -14.648 32.406 -11.812 1 90.88 717 ASN A CA 1
ATOM 5484 C C . ASN A 1 717 ? -15.172 33.781 -11.359 1 90.88 717 ASN A C 1
ATOM 5486 O O . ASN A 1 717 ? -15.875 34.469 -12.117 1 90.88 717 ASN A O 1
ATOM 5490 N N . VAL A 1 718 ? -14.711 34.094 -10.094 1 87.19 718 VAL A N 1
ATOM 5491 C CA . VAL A 1 718 ? -15.273 35.344 -9.602 1 87.19 718 VAL A CA 1
ATOM 5492 C C . VAL A 1 718 ? -14.211 36.125 -8.844 1 87.19 718 VAL A C 1
ATOM 5494 O O . VAL A 1 718 ? -13.242 35.531 -8.344 1 87.19 718 VAL A O 1
ATOM 5497 N N . GLY A 1 719 ? -14.227 37.344 -8.805 1 89 719 GLY A N 1
ATOM 5498 C CA . GLY A 1 719 ? -13.648 38.312 -7.902 1 89 719 GLY A CA 1
ATOM 5499 C C . GLY A 1 719 ? -12.133 38.25 -7.848 1 89 719 GLY A C 1
ATOM 5500 O O . GLY A 1 719 ? -11.492 37.75 -8.766 1 89 719 GLY A O 1
ATOM 5501 N N . SER A 1 720 ? -11.586 38.906 -6.844 1 93.5 720 SER A N 1
ATOM 5502 C CA . SER A 1 720 ? -10.141 39 -6.652 1 93.5 720 SER A CA 1
ATOM 5503 C C . SER A 1 720 ? -9.797 39.281 -5.195 1 93.5 720 SER A C 1
ATOM 5505 O O . SER A 1 720 ? -10.602 39.875 -4.457 1 93.5 720 SER A O 1
ATOM 5507 N N . ILE A 1 721 ? -8.648 38.844 -4.723 1 94 721 ILE A N 1
ATOM 5508 C CA . ILE A 1 721 ? -8.102 39 -3.383 1 94 721 ILE A CA 1
ATOM 5509 C C . ILE A 1 721 ? -6.695 39.594 -3.473 1 94 721 ILE A C 1
ATOM 5511 O O . ILE A 1 721 ? -5.914 39.219 -4.348 1 94 721 ILE A O 1
ATOM 5515 N N . ASP A 1 722 ? -6.445 40.469 -2.557 1 95.75 722 ASP A N 1
ATOM 5516 C CA . ASP A 1 722 ? -5.145 41.125 -2.537 1 95.75 722 ASP A CA 1
ATOM 5517 C C . ASP A 1 722 ? -4.422 40.875 -1.213 1 95.75 722 ASP A C 1
ATOM 5519 O O . ASP A 1 722 ? -5.039 40.938 -0.146 1 95.75 722 ASP A O 1
ATOM 5523 N N . ASN A 1 723 ? -3.123 40.5 -1.232 1 95.94 723 ASN A N 1
ATOM 5524 C CA . ASN A 1 723 ? -2.199 40.406 -0.107 1 95.94 723 ASN A CA 1
ATOM 5525 C C . ASN A 1 723 ? -0.974 41.281 -0.323 1 95.94 723 ASN A C 1
ATOM 5527 O O . ASN A 1 723 ? -0.311 41.188 -1.356 1 95.94 723 ASN A O 1
ATOM 5531 N N . LYS A 1 724 ? -0.654 42.094 0.57 1 96.69 724 LYS A N 1
ATOM 5532 C CA . LYS A 1 724 ? 0.556 42.906 0.469 1 96.69 724 LYS A CA 1
ATOM 5533 C C . LYS A 1 724 ? 1.221 43.094 1.833 1 96.69 724 LYS A C 1
ATOM 5535 O O . LYS A 1 724 ? 0.566 42.938 2.869 1 96.69 724 LYS A O 1
ATOM 5540 N N . GLY A 1 725 ? 2.521 43.281 1.866 1 97.25 725 GLY A N 1
ATOM 5541 C CA . GLY A 1 725 ? 3.232 43.469 3.123 1 97.25 725 GLY A CA 1
ATOM 5542 C C . GLY A 1 725 ? 4.738 43.562 2.949 1 97.25 725 GLY A C 1
ATOM 5543 O O . GLY A 1 725 ? 5.227 43.719 1.829 1 97.25 725 GLY A O 1
ATOM 5544 N N . PHE A 1 726 ? 5.395 43.625 4.105 1 97.88 726 PHE A N 1
ATOM 5545 C CA . PHE A 1 726 ? 6.852 43.688 4.184 1 97.88 726 PHE A CA 1
ATOM 5546 C C . PHE A 1 726 ? 7.414 42.469 4.891 1 97.88 726 PHE A C 1
ATOM 5548 O O . PHE A 1 726 ? 6.766 41.906 5.77 1 97.88 726 PHE A O 1
ATOM 5555 N N . GLU A 1 727 ? 8.555 42.125 4.445 1 97.69 727 GLU A N 1
ATOM 5556 C CA . GLU A 1 727 ? 9.344 41.094 5.086 1 97.69 727 GLU A CA 1
ATOM 5557 C C . GLU A 1 727 ? 10.727 41.594 5.473 1 97.69 727 GLU A C 1
ATOM 5559 O O . GLU A 1 727 ? 11.391 42.281 4.688 1 97.69 727 GLU A O 1
ATOM 5564 N N . PHE A 1 728 ? 11.133 41.25 6.699 1 97.25 728 PHE A N 1
ATOM 5565 C CA . PHE A 1 728 ? 12.461 41.594 7.188 1 97.25 728 PHE A CA 1
ATOM 5566 C C . PHE A 1 728 ? 13.133 40.375 7.812 1 97.25 728 PHE A C 1
ATOM 5568 O O . PHE A 1 728 ? 12.492 39.594 8.508 1 97.25 728 PHE A O 1
ATOM 5575 N N . SER A 1 729 ? 14.312 40.188 7.492 1 95.88 729 SER A N 1
ATOM 5576 C CA . SER A 1 729 ? 15.141 39.188 8.125 1 95.88 729 SER A CA 1
ATOM 5577 C C . SER A 1 729 ? 16.5 39.75 8.516 1 95.88 729 SER A C 1
ATOM 5579 O O . SER A 1 729 ? 17.219 40.281 7.672 1 95.88 729 SER A O 1
ATOM 5581 N N . LEU A 1 730 ? 16.828 39.656 9.75 1 95.44 730 LEU A N 1
ATOM 5582 C CA . LEU A 1 730 ? 18.109 40.062 10.312 1 95.44 730 LEU A CA 1
ATOM 5583 C C . LEU A 1 730 ? 18.828 38.906 10.969 1 95.44 730 LEU A C 1
ATOM 5585 O O . LEU A 1 730 ? 18.266 38.219 11.82 1 95.44 730 LEU A O 1
ATOM 5589 N N . ASN A 1 731 ? 19.984 38.688 10.531 1 92.62 731 ASN A N 1
ATOM 5590 C CA . ASN A 1 731 ? 20.797 37.625 11.109 1 92.62 731 ASN A CA 1
ATOM 5591 C C . ASN A 1 731 ? 22.172 38.125 11.508 1 92.62 731 ASN A C 1
ATOM 5593 O O . ASN A 1 731 ? 22.844 38.812 10.727 1 92.62 731 ASN A O 1
ATOM 5597 N N . TYR A 1 732 ? 22.562 37.875 12.672 1 94.06 732 TYR A N 1
ATOM 5598 C CA . TYR A 1 732 ? 23.875 38.219 13.188 1 94.06 732 TYR A CA 1
ATOM 5599 C C . TYR A 1 732 ? 24.562 37 13.773 1 94.06 732 TYR A C 1
ATOM 5601 O O . TYR A 1 732 ? 23.984 36.25 14.57 1 94.06 732 TYR A O 1
ATOM 5609 N N . HIS A 1 733 ? 25.641 36.625 13.383 1 90.38 733 HIS A N 1
ATOM 5610 C CA . HIS A 1 733 ? 26.469 35.562 13.906 1 90.38 733 HIS A CA 1
ATOM 5611 C C . HIS A 1 733 ? 27.922 36.031 14.086 1 90.38 733 HIS A C 1
ATOM 5613 O O . HIS A 1 733 ? 28.516 36.594 13.164 1 90.38 733 HIS A O 1
ATOM 5619 N N . HIS A 1 734 ? 28.453 35.75 15.281 1 89.31 734 HIS A N 1
ATOM 5620 C CA . HIS A 1 734 ? 29.812 36.219 15.555 1 89.31 734 HIS A CA 1
ATOM 5621 C C . HIS A 1 734 ? 30.578 35.188 16.391 1 89.31 734 HIS A C 1
ATOM 5623 O O . HIS A 1 734 ? 30.031 34.656 17.344 1 89.31 734 HIS A O 1
ATOM 5629 N N . GLN A 1 735 ? 31.719 34.938 15.953 1 87.06 735 GLN A N 1
ATOM 5630 C CA . GLN A 1 735 ? 32.656 34.125 16.75 1 87.06 735 GLN A CA 1
ATOM 5631 C C . GLN A 1 735 ? 33.562 35.031 17.594 1 87.06 735 GLN A C 1
ATOM 5633 O O . GLN A 1 735 ? 34.562 35.531 17.109 1 87.06 735 GLN A O 1
ATOM 5638 N N . ALA A 1 736 ? 33.312 35.125 18.844 1 87.69 736 ALA A N 1
ATOM 5639 C CA . ALA A 1 736 ? 34.094 36 19.734 1 87.69 736 ALA A CA 1
ATOM 5640 C C . ALA A 1 736 ? 35.5 35.469 19.938 1 87.69 736 ALA A C 1
ATOM 5642 O O . ALA A 1 736 ? 36.469 36.25 19.969 1 87.69 736 ALA A O 1
ATOM 5643 N N . ASN A 1 737 ? 35.656 34.188 20.203 1 84.88 737 ASN A N 1
ATOM 5644 C CA . ASN A 1 737 ? 36.906 33.469 20.297 1 84.88 737 ASN A CA 1
ATOM 5645 C C . ASN A 1 737 ? 36.75 32 19.953 1 84.88 737 ASN A C 1
ATOM 5647 O O . ASN A 1 737 ? 35.719 31.594 19.422 1 84.88 737 ASN A O 1
ATOM 5651 N N . LYS A 1 738 ? 37.844 31.344 20.203 1 78.12 738 LYS A N 1
ATOM 5652 C CA . LYS A 1 738 ? 37.844 29.938 19.812 1 78.12 738 LYS A CA 1
ATOM 5653 C C . LYS A 1 738 ? 36.781 29.156 20.594 1 78.12 738 LYS A C 1
ATOM 5655 O O . LYS A 1 738 ? 36.281 28.141 20.125 1 78.12 738 LYS A O 1
ATOM 5660 N N . ASP A 1 739 ? 36.406 29.625 21.719 1 86.12 739 ASP A N 1
ATOM 5661 C CA . ASP A 1 739 ? 35.562 28.828 22.609 1 86.12 739 ASP A CA 1
ATOM 5662 C C . ASP A 1 739 ? 34.125 29.375 22.625 1 86.12 739 ASP A C 1
ATOM 5664 O O . ASP A 1 739 ? 33.188 28.672 23.078 1 86.12 739 ASP A O 1
ATOM 5668 N N . PHE A 1 740 ? 33.938 30.625 22.203 1 91.44 740 PHE A N 1
ATOM 5669 C CA . PHE A 1 740 ? 32.625 31.234 22.391 1 91.44 740 PHE A CA 1
ATOM 5670 C C . PHE A 1 740 ? 32.094 31.797 21.078 1 91.44 740 PHE A C 1
ATOM 5672 O O . PHE A 1 740 ? 32.75 32.625 20.453 1 91.44 740 PHE A O 1
ATOM 5679 N N . ASN A 1 741 ? 31.031 31.328 20.609 1 91.62 741 ASN A N 1
ATOM 5680 C CA . ASN A 1 741 ? 30.281 31.812 19.453 1 91.62 741 ASN A CA 1
ATOM 5681 C C . ASN A 1 741 ? 28.828 32.125 19.812 1 91.62 741 ASN A C 1
ATOM 5683 O O . ASN A 1 741 ? 28.234 31.422 20.641 1 91.62 741 ASN A O 1
ATOM 5687 N N . TYR A 1 742 ? 28.266 33.094 19.312 1 92 742 TYR A N 1
ATOM 5688 C CA . TYR A 1 742 ? 26.859 33.438 19.562 1 92 742 TYR A CA 1
ATOM 5689 C C . TYR A 1 742 ? 26.203 34 18.312 1 92 742 TYR A C 1
ATOM 5691 O O . TYR A 1 742 ? 26.875 34.469 17.406 1 92 742 TYR A O 1
ATOM 5699 N N . GLY A 1 743 ? 24.953 33.875 18.203 1 93.06 743 GLY A N 1
ATOM 5700 C CA . GLY A 1 743 ? 24.172 34.344 17.062 1 93.06 743 GLY A CA 1
ATOM 5701 C C . GLY A 1 743 ? 22.766 34.781 17.453 1 93.06 743 GLY A C 1
ATOM 5702 O O . GLY A 1 743 ? 22.203 34.312 18.438 1 93.06 743 GLY A O 1
ATOM 5703 N N . VAL A 1 744 ? 22.25 35.781 16.688 1 94.88 744 VAL A N 1
ATOM 5704 C CA . VAL A 1 744 ? 20.891 36.281 16.828 1 94.88 744 VAL A CA 1
ATOM 5705 C C . VAL A 1 744 ? 20.203 36.312 15.469 1 94.88 744 VAL A C 1
ATOM 5707 O O . VAL A 1 744 ? 20.781 36.781 14.492 1 94.88 744 VAL A O 1
ATOM 5710 N N . GLY A 1 745 ? 19.094 35.688 15.352 1 94.06 745 GLY A N 1
ATOM 5711 C CA . GLY A 1 745 ? 18.25 35.75 14.164 1 94.06 745 GLY A CA 1
ATOM 5712 C C . GLY A 1 745 ? 16.875 36.312 14.438 1 94.06 745 GLY A C 1
ATOM 5713 O O . GLY A 1 745 ? 16.203 35.875 15.375 1 94.06 745 GLY A O 1
ATOM 5714 N N . LEU A 1 746 ? 16.516 37.312 13.641 1 96 746 LEU A N 1
ATOM 5715 C CA . LEU A 1 746 ? 15.211 37.938 13.766 1 96 746 LEU A CA 1
ATOM 5716 C C . LEU A 1 746 ? 14.516 38.031 12.406 1 96 746 LEU A C 1
ATOM 5718 O O . LEU A 1 746 ? 15.141 38.375 11.406 1 96 746 LEU A O 1
ATOM 5722 N N . ASN A 1 747 ? 13.289 37.594 12.344 1 95.31 747 ASN A N 1
ATOM 5723 C CA . ASN A 1 747 ? 12.477 37.812 11.148 1 95.31 747 ASN A CA 1
ATOM 5724 C C . ASN A 1 747 ? 11.086 38.344 11.5 1 95.31 747 ASN A C 1
ATOM 5726 O O . ASN A 1 747 ? 10.508 37.938 12.516 1 95.31 747 ASN A O 1
ATOM 5730 N N . ILE A 1 748 ? 10.578 39.156 10.656 1 97.12 748 ILE A N 1
ATOM 5731 C CA . ILE A 1 748 ? 9.258 39.781 10.828 1 97.12 748 ILE A CA 1
ATOM 5732 C C . ILE A 1 748 ? 8.57 39.875 9.469 1 97.12 748 ILE A C 1
ATOM 5734 O O . ILE A 1 748 ? 9.203 40.219 8.469 1 97.12 748 ILE A O 1
ATOM 5738 N N . THR A 1 749 ? 7.316 39.562 9.445 1 97.75 749 THR A N 1
ATOM 5739 C CA . THR A 1 749 ? 6.5 39.688 8.242 1 97.75 749 THR A CA 1
ATOM 5740 C C . THR A 1 749 ? 5.191 40.406 8.547 1 97.75 749 THR A C 1
ATOM 5742 O O . THR A 1 749 ? 4.516 40.094 9.531 1 97.75 749 THR A O 1
ATOM 5745 N N . THR A 1 750 ? 4.879 41.375 7.715 1 97.56 750 THR A N 1
ATOM 5746 C CA . THR A 1 750 ? 3.572 42 7.797 1 97.56 750 THR A CA 1
ATOM 5747 C C . THR A 1 750 ? 2.656 41.531 6.676 1 97.56 750 THR A C 1
ATOM 5749 O O . THR A 1 750 ? 3.129 41.125 5.605 1 97.56 750 THR A O 1
ATOM 5752 N N . VAL A 1 751 ? 1.38 41.5 6.934 1 95.38 751 VAL A N 1
ATOM 5753 C CA . VAL A 1 751 ? 0.429 41.031 5.926 1 95.38 751 VAL A CA 1
ATOM 5754 C C . VAL A 1 751 ? -0.831 41.906 5.973 1 95.38 751 VAL A C 1
ATOM 5756 O O . VAL A 1 751 ? -1.421 42.094 7.039 1 95.38 751 VAL A O 1
ATOM 5759 N N . SER A 1 752 ? -1.173 42.406 4.867 1 96.75 752 SER A N 1
ATOM 5760 C CA . SER A 1 752 ? -2.457 43.062 4.648 1 96.75 752 SER A CA 1
ATOM 5761 C C . SER A 1 752 ? -3.283 42.312 3.6 1 96.75 752 SER A C 1
ATOM 5763 O O . SER A 1 752 ? -2.904 42.281 2.428 1 96.75 752 SER A O 1
ATOM 5765 N N . ASN A 1 753 ? -4.312 41.75 4.039 1 96.25 753 ASN A N 1
ATOM 5766 C CA . ASN A 1 753 ? -5.199 40.969 3.195 1 96.25 753 ASN A CA 1
ATOM 5767 C C . ASN A 1 753 ? -6.531 41.656 2.963 1 96.25 753 ASN A C 1
ATOM 5769 O O . ASN A 1 753 ? -7.094 42.25 3.885 1 96.25 753 ASN A O 1
ATOM 5773 N N . LYS A 1 754 ? -7.027 41.656 1.664 1 95.88 754 LYS A N 1
ATOM 5774 C CA . LYS A 1 754 ? -8.297 42.312 1.353 1 95.88 754 LYS A CA 1
ATOM 5775 C C . LYS A 1 754 ? -9.016 41.594 0.216 1 95.88 754 LYS A C 1
ATOM 5777 O O . LYS A 1 754 ? -8.391 41.188 -0.773 1 95.88 754 LYS A O 1
ATOM 5782 N N . LEU A 1 755 ? -10.32 41.438 0.425 1 95.31 755 LEU A N 1
ATOM 5783 C CA . LEU A 1 755 ? -11.18 41.031 -0.683 1 95.31 755 LEU A CA 1
ATOM 5784 C C . LEU A 1 755 ? -11.492 42.25 -1.584 1 95.31 755 LEU A C 1
ATOM 5786 O O . LEU A 1 755 ? -12 43.25 -1.116 1 95.31 755 LEU A O 1
ATOM 5790 N N . LEU A 1 756 ? -11.242 42.125 -2.867 1 95.25 756 LEU A N 1
ATOM 5791 C CA . LEU A 1 756 ? -11.414 43.281 -3.764 1 95.25 756 LEU A CA 1
ATOM 5792 C C . LEU A 1 756 ? -12.766 43.219 -4.473 1 95.25 756 LEU A C 1
ATOM 5794 O O . LEU A 1 756 ? -13.367 44.25 -4.762 1 95.25 756 LEU A O 1
ATOM 5798 N N . SER A 1 757 ? -13.164 42 -4.793 1 93.31 757 SER A N 1
ATOM 5799 C CA . SER A 1 757 ? -14.438 41.781 -5.473 1 93.31 757 SER A CA 1
ATOM 5800 C C . SER A 1 757 ? -14.898 40.344 -5.352 1 93.31 757 SER A C 1
ATOM 5802 O O . SER A 1 757 ? -14.102 39.438 -5.062 1 93.31 757 SER A O 1
ATOM 5804 N N . VAL A 1 758 ? -16.188 40.156 -5.496 1 90.12 758 VAL A N 1
ATOM 5805 C CA . VAL A 1 758 ? -16.766 38.812 -5.535 1 90.12 758 VAL A CA 1
ATOM 5806 C C . VAL A 1 758 ? -17.5 38.594 -6.855 1 90.12 758 VAL A C 1
ATOM 5808 O O . VAL A 1 758 ? -16.875 38.406 -7.898 1 90.12 758 VAL A O 1
ATOM 5811 N N . SER A 1 759 ? -18.703 38.781 -6.875 1 81.62 759 SER A N 1
ATOM 5812 C CA . SER A 1 759 ? -19.531 38.781 -8.07 1 81.62 759 SER A CA 1
ATOM 5813 C C . SER A 1 759 ? -20.469 39.969 -8.102 1 81.62 759 SER A C 1
ATOM 5815 O O . SER A 1 759 ? -20.562 40.719 -7.129 1 81.62 759 SER A O 1
ATOM 5817 N N . ARG A 1 760 ? -21.109 40.156 -9.289 1 74.38 760 ARG A N 1
ATOM 5818 C CA . ARG A 1 760 ? -22.062 41.25 -9.414 1 74.38 760 ARG A CA 1
ATOM 5819 C C . ARG A 1 760 ? -23.234 41.094 -8.453 1 74.38 760 ARG A C 1
ATOM 5821 O O . ARG A 1 760 ? -23.812 42.062 -7.98 1 74.38 760 ARG A O 1
ATOM 5828 N N . ALA A 1 761 ? -23.438 39.875 -8.102 1 75.81 761 ALA A N 1
ATOM 5829 C CA . ALA A 1 761 ? -24.641 39.562 -7.324 1 75.81 761 ALA A CA 1
ATOM 5830 C C . ALA A 1 761 ? -24.328 39.562 -5.828 1 75.81 761 ALA A C 1
ATOM 5832 O O . ALA A 1 761 ? -25.234 39.594 -5 1 75.81 761 ALA A O 1
ATOM 5833 N N . SER A 1 762 ? -23.125 39.531 -5.453 1 82.88 762 SER A N 1
ATOM 5834 C CA . SER A 1 762 ? -22.781 39.406 -4.039 1 82.88 762 SER A CA 1
ATOM 5835 C C . SER A 1 762 ? -21.703 40.406 -3.631 1 82.88 762 SER A C 1
ATOM 5837 O O . SER A 1 762 ? -20.766 40.656 -4.383 1 82.88 762 SER A O 1
ATOM 5839 N N . THR A 1 763 ? -21.891 40.938 -2.432 1 87.81 763 THR A N 1
ATOM 5840 C CA . THR A 1 763 ? -20.922 41.906 -1.935 1 87.81 763 THR A CA 1
ATOM 5841 C C . THR A 1 763 ? -20.141 41.344 -0.751 1 87.81 763 THR A C 1
ATOM 5843 O O . THR A 1 763 ? -19.297 42 -0.17 1 87.81 763 THR A O 1
ATOM 5846 N N . TYR A 1 764 ? -20.438 40.156 -0.383 1 91.81 764 TYR A N 1
ATOM 5847 C CA . TYR A 1 764 ? -19.734 39.531 0.718 1 91.81 764 TYR A CA 1
ATOM 5848 C C . TYR A 1 764 ? -19.75 38 0.551 1 91.81 764 TYR A C 1
ATOM 5850 O O . TYR A 1 764 ? -20.453 37.469 -0.304 1 91.81 764 TYR A O 1
ATOM 5858 N N . VAL A 1 765 ? -18.859 37.344 1.253 1 91.06 765 VAL A N 1
ATOM 5859 C CA . VAL A 1 765 ? -18.812 35.906 1.342 1 91.06 765 VAL A CA 1
ATOM 5860 C C . VAL A 1 765 ? -18.906 35.469 2.805 1 91.06 765 VAL A C 1
ATOM 5862 O O . VAL A 1 765 ? -18.047 35.844 3.615 1 91.06 765 VAL A O 1
ATOM 5865 N N . ASP A 1 766 ? -19.844 34.688 3.189 1 92.31 766 ASP A N 1
ATOM 5866 C CA . ASP A 1 766 ? -19.984 34.125 4.531 1 92.31 766 ASP A CA 1
ATOM 5867 C C . ASP A 1 766 ? -19.062 32.938 4.723 1 92.31 766 ASP A C 1
ATOM 5869 O O . ASP A 1 766 ? -18.344 32.531 3.797 1 92.31 766 ASP A O 1
ATOM 5873 N N . ASN A 1 767 ? -19.016 32.5 6.02 1 92.88 767 ASN A N 1
ATOM 5874 C CA . ASN A 1 767 ? -18.234 31.281 6.211 1 92.88 767 ASN A CA 1
ATOM 5875 C C . ASN A 1 767 ? -18.688 30.172 5.258 1 92.88 767 ASN A C 1
ATOM 5877 O O . ASN A 1 767 ? -19.875 29.891 5.141 1 92.88 767 ASN A O 1
ATOM 5881 N N . LEU A 1 768 ? -17.672 29.484 4.68 1 89.19 768 LEU A N 1
ATOM 5882 C CA . LEU A 1 768 ? -17.922 28.484 3.652 1 89.19 768 LEU A CA 1
ATOM 5883 C C . LEU A 1 768 ? -18.078 27.109 4.273 1 89.19 768 LEU A C 1
ATOM 5885 O O . LEU A 1 768 ? -18.469 26.156 3.594 1 89.19 768 LEU A O 1
ATOM 5889 N N . VAL A 1 769 ? -17.719 26.984 5.555 1 88.56 769 VAL A N 1
ATOM 5890 C CA . VAL A 1 769 ? -17.922 25.734 6.27 1 88.56 769 VAL A CA 1
ATOM 5891 C C . VAL A 1 769 ? -18.641 25.984 7.594 1 88.56 769 VAL A C 1
ATOM 5893 O O . VAL A 1 769 ? -18.453 27.031 8.211 1 88.56 769 VAL A O 1
ATOM 5896 N N . THR A 1 770 ? -19.375 24.984 7.922 1 89.06 770 THR A N 1
ATOM 5897 C CA . THR A 1 770 ? -19.938 24.969 9.266 1 89.06 770 THR A CA 1
ATOM 5898 C C . THR A 1 770 ? -19.094 24.078 10.188 1 89.06 770 THR A C 1
ATOM 5900 O O . THR A 1 770 ? -18.625 23.016 9.773 1 89.06 770 THR A O 1
ATOM 5903 N N . LEU A 1 771 ? -18.906 24.578 11.289 1 87.31 771 LEU A N 1
ATOM 5904 C CA . LEU A 1 771 ? -18.156 23.797 12.273 1 87.31 771 LEU A CA 1
ATOM 5905 C C . LEU A 1 771 ? -19.109 23 13.156 1 87.31 771 LEU A C 1
ATOM 5907 O O . LEU A 1 771 ? -20.047 23.562 13.734 1 87.31 771 LEU A O 1
ATOM 5911 N N . THR A 1 772 ? -18.906 21.828 13.242 1 79.56 772 THR A N 1
ATOM 5912 C CA . THR A 1 772 ? -19.812 20.906 13.906 1 79.56 772 THR A CA 1
ATOM 5913 C C . THR A 1 772 ? -19.969 21.266 15.383 1 79.56 772 THR A C 1
ATOM 5915 O O . THR A 1 772 ? -21.016 21.016 15.984 1 79.56 772 THR A O 1
ATOM 5918 N N . SER A 1 773 ? -19.047 21.844 15.891 1 83.38 773 SER A N 1
ATOM 5919 C CA . SER A 1 773 ? -19.062 22.141 17.312 1 83.38 773 SER A CA 1
ATOM 5920 C C . SER A 1 773 ? -19.875 23.391 17.609 1 83.38 773 SER A C 1
ATOM 5922 O O . SER A 1 773 ? -20.266 23.641 18.75 1 83.38 773 SER A O 1
ATOM 5924 N N . LEU A 1 774 ? -20.141 24.156 16.625 1 87.88 774 LEU A N 1
ATOM 5925 C CA . LEU A 1 774 ? -20.859 25.422 16.844 1 87.88 774 LEU A CA 1
ATOM 5926 C C . LEU A 1 774 ? -22.359 25.219 16.672 1 87.88 774 LEU A C 1
ATOM 5928 O O . LEU A 1 774 ? -22.953 25.766 15.734 1 87.88 774 LEU A O 1
ATOM 5932 N N . THR A 1 775 ? -22.969 24.641 17.609 1 85.81 775 THR A N 1
ATOM 5933 C CA . THR A 1 775 ? -24.375 24.266 17.484 1 85.81 775 THR A CA 1
ATOM 5934 C C . THR A 1 775 ? -25.281 25.312 18.125 1 85.81 775 THR A C 1
ATOM 5936 O O . THR A 1 775 ? -26.5 25.25 18.016 1 85.81 775 THR A O 1
ATOM 5939 N N . ALA A 1 776 ? -24.734 26.312 18.766 1 89.94 776 ALA A N 1
ATOM 5940 C CA . ALA A 1 776 ? -25.531 27.297 19.469 1 89.94 776 ALA A CA 1
ATOM 5941 C C . ALA A 1 776 ? -26.234 28.234 18.5 1 89.94 776 ALA A C 1
ATOM 5943 O O . ALA A 1 776 ? -25.75 28.484 17.391 1 89.94 776 ALA A O 1
ATOM 5944 N N . THR A 1 777 ? -27.328 28.703 18.953 1 90.25 777 THR A N 1
ATOM 5945 C CA . THR A 1 777 ? -28.078 29.656 18.172 1 90.25 777 THR A CA 1
ATOM 5946 C C . THR A 1 777 ? -27.25 30.906 17.875 1 90.25 777 THR A C 1
ATOM 5948 O O . THR A 1 777 ? -26.562 31.406 18.766 1 90.25 777 THR A O 1
ATOM 5951 N N . GLY A 1 778 ? -27.297 31.312 16.672 1 91.19 778 GLY A N 1
ATOM 5952 C CA . GLY A 1 778 ? -26.625 32.531 16.281 1 91.19 778 GLY A CA 1
ATOM 5953 C C . GLY A 1 778 ? -25.188 32.312 15.852 1 91.19 778 GLY A C 1
ATOM 5954 O O . GLY A 1 778 ? -24.469 33.281 15.523 1 91.19 778 GLY A O 1
ATOM 5955 N N . TRP A 1 779 ? -24.766 31.094 15.82 1 94.19 779 TRP A N 1
ATOM 5956 C CA . TRP A 1 779 ? -23.359 30.812 15.539 1 94.19 779 TRP A CA 1
ATOM 5957 C C . TRP A 1 779 ? -23.203 30.109 14.211 1 94.19 779 TRP A C 1
ATOM 5959 O O . TRP A 1 779 ? -22.109 29.641 13.875 1 94.19 779 TRP A O 1
ATOM 5969 N N . SER A 1 780 ? -24.203 29.984 13.406 1 91.06 780 SER A N 1
ATOM 5970 C CA . SER A 1 780 ? -24.094 29.391 12.078 1 91.06 780 SER A CA 1
ATOM 5971 C C . SER A 1 780 ? -23.297 30.297 11.133 1 91.06 780 SER A C 1
ATOM 5973 O O . SER A 1 780 ? -22.594 29.797 10.25 1 91.06 780 SER A O 1
ATOM 5975 N N . ASN A 1 781 ? -23.5 31.531 11.336 1 93.88 781 ASN A N 1
ATOM 5976 C CA . ASN A 1 781 ? -22.734 32.531 10.602 1 93.88 781 ASN A CA 1
ATOM 5977 C C . ASN A 1 781 ? -21.781 33.281 11.516 1 93.88 781 ASN A C 1
ATOM 5979 O O . ASN A 1 781 ? -22.172 34.281 12.117 1 93.88 781 ASN A O 1
ATOM 5983 N N . PHE A 1 782 ? -20.578 32.875 11.508 1 96 782 PHE A N 1
ATOM 5984 C CA . PHE A 1 782 ? -19.641 33.438 12.461 1 96 782 PHE A CA 1
ATOM 5985 C C . PHE A 1 782 ? -18.609 34.312 11.742 1 96 782 PHE A C 1
ATOM 5987 O O . PHE A 1 782 ? -17.844 35.031 12.391 1 96 782 PHE A O 1
ATOM 5994 N N . SER A 1 783 ? -18.625 34.25 10.445 1 96.06 783 SER A N 1
ATOM 5995 C CA . SER A 1 783 ? -17.719 35.125 9.688 1 96.06 783 SER A CA 1
ATOM 5996 C C . SER A 1 783 ? -18.375 35.625 8.406 1 96.06 783 SER A C 1
ATOM 5998 O O . SER A 1 783 ? -19.266 34.969 7.859 1 96.06 783 SER A O 1
ATOM 6000 N N . ARG A 1 784 ? -18.047 36.719 7.938 1 95.81 784 ARG A N 1
ATOM 6001 C CA . ARG A 1 784 ? -18.469 37.375 6.695 1 95.81 784 ARG A CA 1
ATOM 6002 C C . ARG A 1 784 ? -17.375 38.25 6.133 1 95.81 784 ARG A C 1
ATOM 6004 O O . ARG A 1 784 ? -16.953 39.219 6.781 1 95.81 784 ARG A O 1
ATOM 6011 N N . THR A 1 785 ? -16.938 37.938 5.035 1 94.88 785 THR A N 1
ATOM 6012 C CA . THR A 1 785 ? -15.914 38.719 4.359 1 94.88 785 THR A CA 1
ATOM 6013 C C . THR A 1 785 ? -16.547 39.75 3.424 1 94.88 785 THR A C 1
ATOM 6015 O O . THR A 1 785 ? -17.047 39.375 2.354 1 94.88 785 THR A O 1
ATOM 6018 N N . ASN A 1 786 ? -16.469 40.969 3.811 1 94.75 786 ASN A N 1
ATOM 6019 C CA . ASN A 1 786 ? -16.953 42.062 2.957 1 94.75 786 ASN A CA 1
ATOM 6020 C C . ASN A 1 786 ? -15.867 42.562 2.02 1 94.75 786 ASN A C 1
ATOM 6022 O O . ASN A 1 786 ? -14.68 42.469 2.328 1 94.75 786 ASN A O 1
ATOM 6026 N N . ILE A 1 787 ? -16.297 43.125 0.856 1 94.56 787 ILE A N 1
ATOM 6027 C CA . ILE A 1 787 ? -15.359 43.75 -0.058 1 94.56 787 ILE A CA 1
ATOM 6028 C C . ILE A 1 787 ? -14.578 44.844 0.678 1 94.56 787 ILE A C 1
ATOM 6030 O O . ILE A 1 787 ? -15.164 45.656 1.397 1 94.56 787 ILE A O 1
ATOM 6034 N N . GLY A 1 788 ? -13.297 44.719 0.55 1 94.62 788 GLY A N 1
ATOM 6035 C CA . GLY A 1 788 ? -12.414 45.688 1.189 1 94.62 788 GLY A CA 1
ATOM 6036 C C . GLY A 1 788 ? -11.898 45.219 2.539 1 94.62 788 GLY A C 1
ATOM 6037 O O . GLY A 1 788 ? -11.07 45.906 3.16 1 94.62 788 GLY A O 1
ATOM 6038 N N . GLN A 1 789 ? -12.367 44.219 2.971 1 94.62 789 GLN A N 1
ATOM 6039 C CA . GLN A 1 789 ? -11.992 43.688 4.285 1 94.62 789 GLN A CA 1
ATOM 6040 C C . GLN A 1 789 ? -11.242 42.375 4.172 1 94.62 789 GLN A C 1
ATOM 6042 O O . GLN A 1 789 ? -11.297 41.719 3.133 1 94.62 789 GLN A O 1
ATOM 6047 N N . PRO A 1 790 ? -10.555 42 5.262 1 95.38 790 PRO A N 1
ATOM 6048 C CA . PRO A 1 790 ? -9.797 40.75 5.223 1 95.38 790 PRO A CA 1
ATOM 6049 C C . PRO A 1 790 ? -10.695 39.5 5.199 1 95.38 790 PRO A C 1
ATOM 6051 O O . PRO A 1 790 ? -11.789 39.531 5.758 1 95.38 790 PRO A O 1
ATOM 6054 N N . ILE A 1 791 ? -10.125 38.469 4.664 1 94.06 791 ILE A N 1
ATOM 6055 C CA . ILE A 1 791 ? -10.836 37.188 4.566 1 94.06 791 ILE A CA 1
ATOM 6056 C C . ILE A 1 791 ? -11.07 36.625 5.965 1 94.06 791 ILE A C 1
ATOM 6058 O O . ILE A 1 791 ? -10.156 36.594 6.789 1 94.06 791 ILE A O 1
ATOM 6062 N N . GLY A 1 792 ? -12.297 36.188 6.199 1 93.94 792 GLY A N 1
ATOM 6063 C CA . GLY A 1 792 ? -12.633 35.469 7.43 1 93.94 792 GLY A CA 1
ATOM 6064 C C . GLY A 1 792 ? -12.906 36.406 8.594 1 93.94 792 GLY A C 1
ATOM 6065 O O . GLY A 1 792 ? -12.828 36 9.75 1 93.94 792 GLY A O 1
ATOM 6066 N N . GLU A 1 793 ? -13.195 37.625 8.383 1 95.81 793 GLU A N 1
ATOM 6067 C CA . GLU A 1 793 ? -13.562 38.531 9.461 1 95.81 793 GLU A CA 1
ATOM 6068 C C . GLU A 1 793 ? -14.75 38 10.258 1 95.81 793 GLU A C 1
ATOM 6070 O O . GLU A 1 793 ? -15.703 37.5 9.68 1 95.81 793 GLU A O 1
ATOM 6075 N N . PHE A 1 794 ? -14.555 38.156 11.555 1 97.88 794 PHE A N 1
ATOM 6076 C CA . PHE A 1 794 ? -15.633 37.719 12.422 1 97.88 794 PHE A CA 1
ATOM 6077 C C . PHE A 1 794 ? -16.875 38.562 12.242 1 97.88 794 PHE A C 1
ATOM 6079 O O . PHE A 1 794 ? -16.781 39.75 11.898 1 97.88 794 PHE A O 1
ATOM 6086 N N . PHE A 1 795 ? -17.984 37.938 12.453 1 97.81 795 PHE A N 1
ATOM 6087 C CA . PHE A 1 795 ? -19.266 38.562 12.172 1 97.81 795 PHE A CA 1
ATOM 6088 C C . PHE A 1 795 ? -20.266 38.312 13.297 1 97.81 795 PHE A C 1
ATOM 6090 O O . PHE A 1 795 ? -20.422 37.188 13.742 1 97.81 795 PHE A O 1
ATOM 6097 N N . GLY A 1 796 ? -20.875 39.344 13.867 1 97.81 796 GLY A N 1
ATOM 6098 C CA . GLY A 1 796 ? -21.844 39.25 14.945 1 97.81 796 GLY A CA 1
ATOM 6099 C C . GLY A 1 796 ? -22.297 40.594 15.484 1 97.81 796 GLY A C 1
ATOM 6100 O O . GLY A 1 796 ? -22.172 41.594 14.805 1 97.81 796 GLY A O 1
ATOM 6101 N N . TYR A 1 797 ? -23 40.562 16.656 1 97.88 797 TYR A N 1
ATOM 6102 C CA . TYR A 1 797 ? -23.562 41.781 17.266 1 97.88 797 TYR A CA 1
ATOM 6103 C C . TYR A 1 797 ? -22.5 42.5 18.062 1 97.88 797 TYR A C 1
ATOM 6105 O O . TYR A 1 797 ? -21.578 41.906 18.609 1 97.88 797 TYR A O 1
ATOM 6113 N N . LYS A 1 798 ? -22.625 43.812 18.094 1 97.94 798 LYS A N 1
ATOM 6114 C CA . LYS A 1 798 ? -21.797 44.625 19 1 97.94 798 LYS A CA 1
ATOM 6115 C C . LYS A 1 798 ? -22.469 44.75 20.359 1 97.94 798 LYS A C 1
ATOM 6117 O O . LYS A 1 798 ? -23.547 45.344 20.484 1 97.94 798 LYS A O 1
ATOM 6122 N N . SER A 1 799 ? -21.844 44.219 21.375 1 97.75 799 SER A N 1
ATOM 6123 C CA . SER A 1 799 ? -22.391 44.281 22.734 1 97.75 799 SER A CA 1
ATOM 6124 C C . SER A 1 799 ? -22.078 45.625 23.391 1 97.75 799 SER A C 1
ATOM 6126 O O . SER A 1 799 ? -20.938 46.094 23.344 1 97.75 799 SER A O 1
ATOM 6128 N N . LEU A 1 800 ? -23.047 46.188 24.016 1 97.25 800 LEU A N 1
ATOM 6129 C CA . LEU A 1 800 ? -22.891 47.469 24.719 1 97.25 800 LEU A CA 1
ATOM 6130 C C . LEU A 1 800 ? -22.922 47.25 26.234 1 97.25 800 LEU A C 1
ATOM 6132 O O . LEU A 1 800 ? -22.766 48.188 27 1 97.25 800 LEU A O 1
ATOM 6136 N N . GLY A 1 801 ? -23.047 46 26.656 1 97.06 801 GLY A N 1
ATOM 6137 C CA . GLY A 1 801 ? -23.109 45.656 28.078 1 97.06 801 GLY A CA 1
ATOM 6138 C C . GLY A 1 801 ? -24.344 44.875 28.438 1 97.06 801 GLY A C 1
ATOM 6139 O O . GLY A 1 801 ? -24.703 43.938 27.734 1 97.06 801 GLY A O 1
ATOM 6140 N N . ILE A 1 802 ? -24.906 45.188 29.672 1 97.94 802 ILE A N 1
ATOM 6141 C CA . ILE A 1 802 ? -26.062 44.5 30.219 1 97.94 802 ILE A CA 1
ATOM 6142 C C . ILE A 1 802 ? -27.156 45.5 30.578 1 97.94 802 ILE A C 1
ATOM 6144 O O . ILE A 1 802 ? -26.859 46.562 31.125 1 97.94 802 ILE A O 1
ATOM 6148 N N . PHE A 1 803 ? -28.438 45.156 30.203 1 97.75 803 PHE A N 1
ATOM 6149 C CA . PHE A 1 803 ? -29.547 45.969 30.688 1 97.75 803 PHE A CA 1
ATOM 6150 C C . PHE A 1 803 ? -29.594 45.969 32.219 1 97.75 803 PHE A C 1
ATOM 6152 O O . PHE A 1 803 ? -29.688 44.906 32.812 1 97.75 803 PHE A O 1
ATOM 6159 N N . GLN A 1 804 ? -29.578 47.125 32.75 1 96.69 804 GLN A N 1
ATOM 6160 C CA . GLN A 1 804 ? -29.516 47.188 34.219 1 96.69 804 GLN A CA 1
ATOM 6161 C C . GLN A 1 804 ? -30.891 47.375 34.812 1 96.69 804 GLN A C 1
ATOM 6163 O O . GLN A 1 804 ? -31.125 47 35.969 1 96.69 804 GLN A O 1
ATOM 6168 N N . SER A 1 805 ? -31.828 48.031 34 1 96.19 805 SER A N 1
ATOM 6169 C CA . SER A 1 805 ? -33.125 48.344 34.594 1 96.19 805 SER A CA 1
ATOM 6170 C C . SER A 1 805 ? -34.25 48.188 33.562 1 96.19 805 SER A C 1
ATOM 6172 O O . SER A 1 805 ? -34 48.281 32.344 1 96.19 805 SER A O 1
ATOM 6174 N N . GLN A 1 806 ? -35.469 48.031 34.125 1 96.25 806 GLN A N 1
ATOM 6175 C CA . GLN A 1 806 ? -36.656 47.969 33.281 1 96.25 806 GLN A CA 1
ATOM 6176 C C . GLN A 1 806 ? -36.906 49.312 32.625 1 96.25 806 GLN A C 1
ATOM 6178 O O . GLN A 1 806 ? -37.406 49.375 31.484 1 96.25 806 GLN A O 1
ATOM 6183 N N . ALA A 1 807 ? -36.562 50.406 33.312 1 96.94 807 ALA A N 1
ATOM 6184 C CA . ALA A 1 807 ? -36.75 51.75 32.781 1 96.94 807 ALA A CA 1
ATOM 6185 C C . ALA A 1 807 ? -35.969 51.938 31.484 1 96.94 807 ALA A C 1
ATOM 6187 O O . ALA A 1 807 ? -36.438 52.562 30.547 1 96.94 807 ALA A O 1
ATOM 6188 N N . GLN A 1 808 ? -34.781 51.469 31.562 1 96.12 808 GLN A N 1
ATOM 6189 C CA . GLN A 1 808 ? -33.938 51.531 30.359 1 96.12 808 GLN A CA 1
ATOM 6190 C C . GLN A 1 808 ? -34.594 50.781 29.188 1 96.12 808 GLN A C 1
ATOM 6192 O O . GLN A 1 808 ? -34.625 51.312 28.078 1 96.12 808 GLN A O 1
ATOM 6197 N N . ILE A 1 809 ? -35.094 49.656 29.344 1 97.5 809 ILE A N 1
ATOM 6198 C CA . ILE A 1 809 ? -35.719 48.812 28.328 1 97.5 809 ILE A CA 1
ATOM 6199 C C . ILE A 1 809 ? -37 49.5 27.812 1 97.5 809 ILE A C 1
ATOM 6201 O O . ILE A 1 809 ? -37.219 49.531 26.594 1 97.5 809 ILE A O 1
ATOM 6205 N N . ASN A 1 810 ? -37.75 50.094 28.781 1 96.69 810 ASN A N 1
ATOM 6206 C CA . ASN A 1 810 ? -39 50.781 28.391 1 96.69 810 ASN A CA 1
ATOM 6207 C C . ASN A 1 810 ? -38.719 51.969 27.5 1 96.69 810 ASN A C 1
ATOM 6209 O O . ASN A 1 810 ? -39.438 52.219 26.531 1 96.69 810 ASN A O 1
ATOM 6213 N N . ALA A 1 811 ? -37.688 52.656 27.875 1 96.75 811 ALA A N 1
ATOM 6214 C CA . ALA A 1 811 ? -37.344 53.844 27.078 1 96.75 811 ALA A CA 1
ATOM 6215 C C . ALA A 1 811 ? -36.938 53.438 25.672 1 96.75 811 ALA A C 1
ATOM 6217 O O . ALA A 1 811 ? -37.312 54.094 24.703 1 96.75 811 ALA A O 1
ATOM 6218 N N . LEU A 1 812 ? -36.156 52.406 25.547 1 96.81 812 LEU A N 1
ATOM 6219 C CA . LEU A 1 812 ? -35.688 51.938 24.25 1 96.81 812 LEU A CA 1
ATOM 6220 C C . LEU A 1 812 ? -36.844 51.344 23.453 1 96.81 812 LEU A C 1
ATOM 6222 O O . LEU A 1 812 ? -36.938 51.562 22.234 1 96.81 812 LEU A O 1
ATOM 6226 N N . ASN A 1 813 ? -37.719 50.625 24.094 1 96.81 813 ASN A N 1
ATOM 6227 C CA . ASN A 1 813 ? -38.906 50.094 23.438 1 96.81 813 ASN A CA 1
ATOM 6228 C C . ASN A 1 813 ? -39.812 51.219 22.938 1 96.81 813 ASN A C 1
ATOM 6230 O O . ASN A 1 813 ? -40.438 51.125 21.859 1 96.81 813 ASN A O 1
ATOM 6234 N N . ALA A 1 814 ? -39.938 52.281 23.734 1 95.69 814 ALA A N 1
ATOM 6235 C CA . ALA A 1 814 ? -40.75 53.406 23.312 1 95.69 814 ALA A CA 1
ATOM 6236 C C . ALA A 1 814 ? -40.188 54.031 22.047 1 95.69 814 ALA A C 1
ATOM 6238 O O . ALA A 1 814 ? -40.938 54.406 21.141 1 95.69 814 ALA A O 1
ATOM 6239 N N . SER A 1 815 ? -38.938 54.156 22.078 1 95.88 815 SER A N 1
ATOM 6240 C CA . SER A 1 815 ? -38.281 54.688 20.875 1 95.88 815 SER A CA 1
ATOM 6241 C C . SER A 1 815 ? -38.469 53.75 19.688 1 95.88 815 SER A C 1
ATOM 6243 O O . SER A 1 815 ? -38.625 54.219 18.547 1 95.88 815 SER A O 1
ATOM 6245 N N . ALA A 1 816 ? -38.312 52.406 19.875 1 96.38 816 ALA A N 1
ATOM 6246 C CA . ALA A 1 816 ? -38.5 51.406 18.828 1 96.38 816 ALA A CA 1
ATOM 6247 C C . ALA A 1 816 ? -39.938 51.469 18.297 1 96.38 816 ALA A C 1
ATOM 6249 O O . ALA A 1 816 ? -40.156 51.344 17.094 1 96.38 816 ALA A O 1
ATOM 6250 N N . ALA A 1 817 ? -40.875 51.625 19.203 1 94.94 817 ALA A N 1
ATOM 6251 C CA . ALA A 1 817 ? -42.281 51.688 18.828 1 94.94 817 ALA A CA 1
ATOM 6252 C C . ALA A 1 817 ? -42.562 52.906 17.953 1 94.94 817 ALA A C 1
ATOM 6254 O O . ALA A 1 817 ? -43.438 52.844 17.078 1 94.94 817 ALA A O 1
ATOM 6255 N N . ALA A 1 818 ? -41.969 53.938 18.25 1 95.31 818 ALA A N 1
ATOM 6256 C CA . ALA A 1 818 ? -42.156 55.156 17.484 1 95.31 818 ALA A CA 1
ATOM 6257 C C . ALA A 1 818 ? -41.719 54.969 16.031 1 95.31 818 ALA A C 1
ATOM 6259 O O . ALA A 1 818 ? -42.312 55.531 15.117 1 95.31 818 ALA A O 1
ATOM 6260 N N . LYS A 1 819 ? -40.781 54.156 15.844 1 94.88 819 LYS A N 1
ATOM 6261 C CA . LYS A 1 819 ? -40.25 53.938 14.508 1 94.88 819 LYS A CA 1
ATOM 6262 C C . LYS A 1 819 ? -40.906 52.719 13.852 1 94.88 819 LYS A C 1
ATOM 6264 O O . LYS A 1 819 ? -41.062 52.688 12.625 1 94.88 819 LYS A O 1
ATOM 6269 N N . ASN A 1 820 ? -41.125 51.719 14.664 1 94.06 820 ASN A N 1
ATOM 6270 C CA . ASN A 1 820 ? -41.719 50.469 14.18 1 94.06 820 ASN A CA 1
ATOM 6271 C C . ASN A 1 820 ? -42.938 50.062 15.016 1 94.06 820 ASN A C 1
ATOM 6273 O O . ASN A 1 820 ? -42.844 49.156 15.859 1 94.06 820 ASN A O 1
ATOM 6277 N N . PRO A 1 821 ? -44.062 50.531 14.742 1 91.12 821 PRO A N 1
ATOM 6278 C CA . PRO A 1 821 ? -45.219 50.281 15.594 1 91.12 821 PRO A CA 1
ATOM 6279 C C . PRO A 1 821 ? -45.688 48.844 15.578 1 91.12 821 PRO A C 1
ATOM 6281 O O . PRO A 1 821 ? -46.25 48.344 16.562 1 91.12 821 PRO A O 1
ATOM 6284 N N . SER A 1 822 ? -45.438 48.188 14.492 1 91.19 822 SER A N 1
ATOM 6285 C CA . SER A 1 822 ? -45.875 46.812 14.375 1 91.19 822 SER A CA 1
ATOM 6286 C C . SER A 1 822 ? -45.031 45.875 15.211 1 91.19 822 SER A C 1
ATOM 6288 O O . SER A 1 822 ? -45.438 44.781 15.562 1 91.19 822 SER A O 1
ATOM 6290 N N . ASN A 1 823 ? -43.844 46.219 15.531 1 91.12 823 ASN A N 1
ATOM 6291 C CA . ASN A 1 823 ? -42.938 45.5 16.422 1 91.12 823 ASN A CA 1
ATOM 6292 C C . ASN A 1 823 ? -42.219 46.469 17.375 1 91.12 823 ASN A C 1
ATOM 6294 O O . ASN A 1 823 ? -41.094 46.844 17.141 1 91.12 823 ASN A O 1
ATOM 6298 N N . PRO A 1 824 ? -42.875 46.75 18.5 1 92.81 824 PRO A N 1
ATOM 6299 C CA . PRO A 1 824 ? -42.469 47.906 19.328 1 92.81 824 PRO A CA 1
ATOM 6300 C C . PRO A 1 824 ? -41.312 47.594 20.25 1 92.81 824 PRO A C 1
ATOM 6302 O O . PRO A 1 824 ? -41.125 48.281 21.266 1 92.81 824 PRO A O 1
ATOM 6305 N N . TYR A 1 825 ? -40.562 46.531 19.969 1 95.69 825 TYR A N 1
ATOM 6306 C CA . TYR A 1 825 ? -39.5 46.125 20.891 1 95.69 825 TYR A CA 1
ATOM 6307 C C . TYR A 1 825 ? -38.125 46.469 20.328 1 95.69 825 TYR A C 1
ATOM 6309 O O . TYR A 1 825 ? -37.875 46.281 19.125 1 95.69 825 TYR A O 1
ATOM 6317 N N . TYR A 1 826 ? -37.219 47 21.156 1 96.5 826 TYR A N 1
ATOM 6318 C CA . TYR A 1 826 ? -35.875 47.312 20.766 1 96.5 826 TYR A CA 1
ATOM 6319 C C . TYR A 1 826 ? -35.094 46.031 20.391 1 96.5 826 TYR A C 1
ATOM 6321 O O . TYR A 1 826 ? -34.5 45.969 19.312 1 96.5 826 TYR A O 1
ATOM 6329 N N . GLN A 1 827 ? -35.031 44.969 21.234 1 95.56 827 GLN A N 1
ATOM 6330 C CA . GLN A 1 827 ? -34.406 43.688 20.984 1 95.56 827 GLN A CA 1
ATOM 6331 C C . GLN A 1 827 ? -35.438 42.562 20.859 1 95.56 827 GLN A C 1
ATOM 6333 O O . GLN A 1 827 ? -35.625 42.031 19.781 1 95.56 827 GLN A O 1
ATOM 6338 N N . ASN A 1 828 ? -36.031 42.25 21.984 1 93.38 828 ASN A N 1
ATOM 6339 C CA . ASN A 1 828 ? -37.031 41.188 22.062 1 93.38 828 ASN A CA 1
ATOM 6340 C C . ASN A 1 828 ? -38.125 41.562 23.062 1 93.38 828 ASN A C 1
ATOM 6342 O O . ASN A 1 828 ? -37.906 42.344 23.984 1 93.38 828 ASN A O 1
ATOM 6346 N N . SER A 1 829 ? -39.344 40.938 22.891 1 92.88 829 SER A N 1
ATOM 6347 C CA . SER A 1 829 ? -40.438 41.156 23.812 1 92.88 829 SER A CA 1
ATOM 6348 C C . SER A 1 829 ? -40.125 40.594 25.203 1 92.88 829 SER A C 1
ATOM 6350 O O . SER A 1 829 ? -40.688 41.031 26.203 1 92.88 829 SER A O 1
ATOM 6352 N N . THR A 1 830 ? -39.188 39.656 25.219 1 92.94 830 THR A N 1
ATOM 6353 C CA . THR A 1 830 ? -38.906 38.938 26.469 1 92.94 830 THR A CA 1
ATOM 6354 C C . THR A 1 830 ? -37.688 39.562 27.156 1 92.94 830 THR A C 1
ATOM 6356 O O . THR A 1 830 ? -37.25 39.094 28.203 1 92.94 830 THR A O 1
ATOM 6359 N N . THR A 1 831 ? -37.125 40.625 26.594 1 96.38 831 THR A N 1
ATOM 6360 C CA . THR A 1 831 ? -35.938 41.219 27.156 1 96.38 831 THR A CA 1
ATOM 6361 C C . THR A 1 831 ? -36.219 41.75 28.578 1 96.38 831 THR A C 1
ATOM 6363 O O . THR A 1 831 ? -37.25 42.375 28.828 1 96.38 831 THR A O 1
ATOM 6366 N N . GLN A 1 832 ? -35.344 41.5 29.516 1 95.25 832 GLN A N 1
ATOM 6367 C CA . GLN A 1 832 ? -35.469 41.938 30.906 1 95.25 832 GLN A CA 1
ATOM 6368 C C . GLN A 1 832 ? -34.125 42.375 31.453 1 95.25 832 GLN A C 1
ATOM 6370 O O . GLN A 1 832 ? -33.094 42.156 30.844 1 95.25 832 GLN A O 1
ATOM 6375 N N . P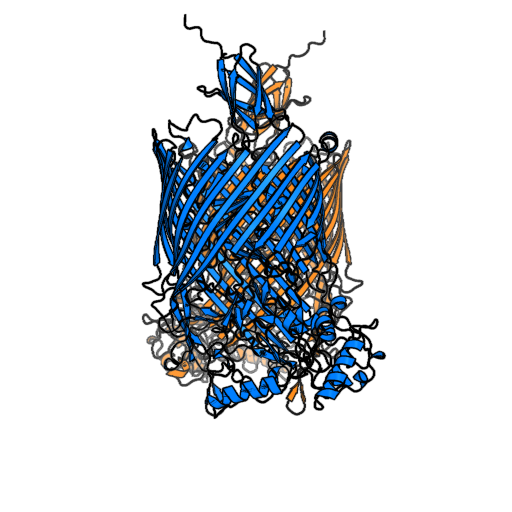RO A 1 833 ? -34.156 43.125 32.625 1 96.38 833 PRO A N 1
ATOM 6376 C CA . PRO A 1 833 ? -32.875 43.469 33.219 1 96.38 833 PRO A CA 1
ATOM 6377 C C . PRO A 1 833 ? -31.984 42.25 33.438 1 96.38 833 PRO A C 1
ATOM 6379 O O . PRO A 1 833 ? -32.438 41.188 33.844 1 96.38 833 PRO A O 1
ATOM 6382 N N . GLY A 1 834 ? -30.719 42.406 33.156 1 96.88 834 GLY A N 1
ATOM 6383 C CA . GLY A 1 834 ? -29.766 41.312 33.25 1 96.88 834 GLY A CA 1
ATOM 6384 C C . GLY A 1 834 ? -29.438 40.688 31.906 1 96.88 834 GLY A C 1
ATOM 6385 O O . GLY A 1 834 ? -28.469 39.938 31.797 1 96.88 834 GLY A O 1
ATOM 6386 N N . ASP A 1 835 ? -30.25 40.969 30.891 1 97.5 835 ASP A N 1
ATOM 6387 C CA . ASP A 1 835 ? -29.953 40.5 29.547 1 97.5 835 ASP A CA 1
ATOM 6388 C C . ASP A 1 835 ? -28.922 41.375 28.859 1 97.5 835 ASP A C 1
ATOM 6390 O O . ASP A 1 835 ? -28.719 42.531 29.25 1 97.5 835 ASP A O 1
ATOM 6394 N N . ARG A 1 836 ? -28.312 40.781 27.922 1 97.5 836 ARG A N 1
ATOM 6395 C CA . ARG A 1 836 ? -27.281 41.5 27.203 1 97.5 836 ARG A CA 1
ATOM 6396 C C . ARG A 1 836 ? -27.891 42.594 26.312 1 97.5 836 ARG A C 1
ATOM 6398 O O . ARG A 1 836 ? -28.938 42.375 25.688 1 97.5 836 ARG A O 1
ATOM 6405 N N . TYR A 1 837 ? -27.234 43.75 26.25 1 97.25 837 TYR A N 1
ATOM 6406 C CA . TYR A 1 837 ? -27.625 44.938 25.5 1 97.25 837 TYR A CA 1
ATOM 6407 C C . TYR A 1 837 ? -26.781 45.094 24.25 1 97.25 837 TYR A C 1
ATOM 6409 O O . TYR A 1 837 ? -25.562 45.281 24.344 1 97.25 837 TYR A O 1
ATOM 6417 N N . PHE A 1 838 ? -27.422 45 23 1 97.94 838 PHE A N 1
ATOM 6418 C CA . PHE A 1 838 ? -26.703 45.094 21.734 1 97.94 838 PHE A CA 1
ATOM 6419 C C . PHE A 1 838 ? -26.953 46.406 21.047 1 97.94 838 PHE A C 1
ATOM 6421 O O . PHE A 1 838 ? -27.984 47.062 21.281 1 97.94 838 PHE A O 1
ATOM 6428 N N . ALA A 1 839 ? -26.062 46.781 20.188 1 97.94 839 ALA A N 1
ATOM 6429 C CA . ALA A 1 839 ? -26.141 48.062 19.484 1 97.94 839 ALA A CA 1
ATOM 6430 C C . ALA A 1 839 ? -27.078 48 18.281 1 97.94 839 ALA A C 1
ATOM 6432 O O . ALA A 1 839 ? -27.062 47 17.547 1 97.94 839 ALA A O 1
ATOM 6433 N N . ASP A 1 840 ? -27.922 48.875 18.141 1 97.38 840 ASP A N 1
ATOM 6434 C CA . ASP A 1 840 ? -28.609 49.156 16.875 1 97.38 840 ASP A CA 1
ATOM 6435 C C . ASP A 1 840 ? -27.672 49.844 15.891 1 97.38 840 ASP A C 1
ATOM 6437 O O . ASP A 1 840 ? -27.516 51.094 15.945 1 97.38 840 ASP A O 1
ATOM 6441 N N . THR A 1 841 ? -27.156 49.156 15.008 1 96.38 841 THR A N 1
ATOM 6442 C CA . THR A 1 841 ? -26.062 49.688 14.188 1 96.38 841 THR A CA 1
ATOM 6443 C C . THR A 1 841 ? -26.609 50.344 12.93 1 96.38 841 THR A C 1
ATOM 6445 O O . THR A 1 841 ? -25.906 51.156 12.297 1 96.38 841 THR A O 1
ATOM 6448 N N . ASN A 1 842 ? -27.844 50.062 12.539 1 94.62 842 ASN A N 1
ATOM 6449 C CA . ASN A 1 842 ? -28.375 50.688 11.336 1 94.62 842 ASN A CA 1
ATOM 6450 C C . ASN A 1 842 ? -29.328 51.812 11.664 1 94.62 842 ASN A C 1
ATOM 6452 O O . ASN A 1 842 ? -29.844 52.5 10.766 1 94.62 842 ASN A O 1
ATOM 6456 N N . GLY A 1 843 ? -29.75 52.062 12.883 1 93.12 843 GLY A N 1
ATOM 6457 C CA . GLY A 1 843 ? -30.484 53.219 13.336 1 93.12 843 GLY A CA 1
ATOM 6458 C C . GLY A 1 843 ? -31.984 53.062 13.164 1 93.12 843 GLY A C 1
ATOM 6459 O O . GLY A 1 843 ? -32.719 54.062 13.258 1 93.12 843 GLY A O 1
ATOM 6460 N N . ASP A 1 844 ? -32.469 51.875 12.969 1 93.5 844 ASP A N 1
ATOM 6461 C CA . ASP A 1 844 ? -33.906 51.719 12.719 1 93.5 844 ASP A CA 1
ATOM 6462 C C . ASP A 1 844 ? -34.688 51.5 14.016 1 93.5 844 ASP A C 1
ATOM 6464 O O . ASP A 1 844 ? -35.906 51.344 14.008 1 93.5 844 ASP A O 1
ATOM 6468 N N . GLY A 1 845 ? -33.969 51.531 15.07 1 94.06 845 GLY A N 1
ATOM 6469 C CA . GLY A 1 845 ? -34.594 51.5 16.375 1 94.06 845 GLY A CA 1
ATOM 6470 C C . GLY A 1 845 ? -34.75 50.094 16.922 1 94.06 845 GLY A C 1
ATOM 6471 O O . GLY A 1 845 ? -35.219 49.875 18.047 1 94.06 845 GLY A O 1
ATOM 6472 N N . GLN A 1 846 ? -34.344 49.094 16.141 1 95.81 846 GLN A N 1
ATOM 6473 C CA . GLN A 1 846 ? -34.438 47.719 16.547 1 95.81 846 GLN A CA 1
ATOM 6474 C C . GLN A 1 846 ? -33.094 47 16.344 1 95.81 846 GLN A C 1
ATOM 6476 O O . GLN A 1 846 ? -32.312 47.375 15.484 1 95.81 846 GLN A O 1
ATOM 6481 N N . VAL A 1 847 ? -32.844 46.031 17.203 1 96.5 847 VAL A N 1
ATOM 6482 C CA . VAL A 1 847 ? -31.719 45.125 16.984 1 96.5 847 VAL A CA 1
ATOM 6483 C C . VAL A 1 847 ? -32.188 43.844 16.297 1 96.5 847 VAL A C 1
ATOM 6485 O O . VAL A 1 847 ? -32.969 43.062 16.891 1 96.5 847 VAL A O 1
ATOM 6488 N N . THR A 1 848 ? -31.828 43.625 15.047 1 94 848 THR A N 1
ATOM 6489 C CA . THR A 1 848 ? -32.156 42.438 14.227 1 94 848 THR A CA 1
ATOM 6490 C C . THR A 1 848 ? -30.875 41.875 13.586 1 94 848 THR A C 1
ATOM 6492 O O . THR A 1 848 ? -29.766 42.344 13.883 1 94 848 THR A O 1
ATOM 6495 N N . ALA A 1 849 ? -31.016 40.906 12.758 1 93.94 849 ALA A N 1
ATOM 6496 C CA . ALA A 1 849 ? -29.875 40.281 12.086 1 93.94 849 ALA A CA 1
ATOM 6497 C C . ALA A 1 849 ? -29.125 41.312 11.234 1 93.94 849 ALA A C 1
ATOM 6499 O O . ALA A 1 849 ? -27.922 41.156 10.984 1 93.94 849 ALA A O 1
ATOM 6500 N N . SER A 1 850 ? -29.812 42.312 10.836 1 94.5 850 SER A N 1
ATOM 6501 C CA . SER A 1 850 ? -29.219 43.344 9.984 1 94.5 850 SER A CA 1
ATOM 6502 C C . SER A 1 850 ? -28.281 44.25 10.781 1 94.5 850 SER A C 1
ATOM 6504 O O . SER A 1 850 ? -27.562 45.062 10.203 1 94.5 850 SER A O 1
ATOM 6506 N N . ASP A 1 851 ? -28.312 44.094 12.117 1 96.38 851 ASP A N 1
ATOM 6507 C CA . ASP A 1 851 ? -27.469 44.938 12.969 1 96.38 851 ASP A CA 1
ATOM 6508 C C . ASP A 1 851 ? -26.109 44.281 13.195 1 96.38 851 ASP A C 1
ATOM 6510 O O . ASP A 1 851 ? -25.219 44.875 13.828 1 96.38 851 ASP A O 1
ATOM 6514 N N . ARG A 1 852 ? -25.906 43.062 12.734 1 97.19 852 ARG A N 1
ATOM 6515 C CA . ARG A 1 852 ? -24.625 42.375 12.859 1 97.19 852 ARG A CA 1
ATOM 6516 C C . ARG A 1 852 ? -23.547 43.062 12.039 1 97.19 852 ARG A C 1
ATOM 6518 O O . ARG A 1 852 ? -23.828 43.594 10.961 1 97.19 852 ARG A O 1
ATOM 6525 N N . VAL A 1 853 ? -22.312 43.125 12.555 1 96.12 853 VAL A N 1
ATOM 6526 C CA . VAL A 1 853 ? -21.203 43.844 11.938 1 96.12 853 VAL A CA 1
ATOM 6527 C C . VAL A 1 853 ? -19.922 43.031 12.023 1 96.12 853 VAL A C 1
ATOM 6529 O O . VAL A 1 853 ? -19.922 41.938 12.633 1 96.12 853 VAL A O 1
ATOM 6532 N N . SER A 1 854 ? -18.906 43.531 11.352 1 95.69 854 SER A N 1
ATOM 6533 C CA . SER A 1 854 ? -17.562 42.969 11.477 1 95.69 854 SER A CA 1
ATOM 6534 C C . SER A 1 854 ? -17 43.156 12.883 1 95.69 854 SER A C 1
ATOM 6536 O O . SER A 1 854 ? -17.094 44.281 13.43 1 95.69 854 SER A O 1
ATOM 6538 N N . LEU A 1 855 ? -16.406 42.156 13.461 1 97.12 855 LEU A N 1
ATOM 6539 C CA . LEU A 1 855 ? -15.977 42.219 14.852 1 97.12 855 LEU A CA 1
ATOM 6540 C C . LEU A 1 855 ? -14.453 42.125 14.945 1 97.12 855 LEU A C 1
ATOM 6542 O O . LEU A 1 855 ? -13.891 42.219 16.031 1 97.12 855 LEU A O 1
ATOM 6546 N N . GLY A 1 856 ? -13.812 41.938 13.875 1 95.56 856 GLY A N 1
ATOM 6547 C CA . GLY A 1 856 ? -12.359 41.844 13.875 1 95.56 856 GLY A CA 1
ATOM 6548 C C . GLY A 1 856 ? -11.844 40.719 12.969 1 95.56 856 GLY A C 1
ATOM 6549 O O . GLY A 1 856 ? -12.617 39.875 12.531 1 95.56 856 GLY A O 1
ATOM 6550 N N . SER A 1 857 ? -10.539 40.719 12.727 1 96.56 857 SER A N 1
ATOM 6551 C CA . SER A 1 857 ? -9.922 39.781 11.797 1 96.56 857 SER A CA 1
ATOM 6552 C C . SER A 1 857 ? -9.07 38.75 12.523 1 96.56 857 SER A C 1
ATOM 6554 O O . SER A 1 857 ? -8.375 39.094 13.484 1 96.56 857 SER A O 1
ATOM 6556 N N . PRO A 1 858 ? -9.164 37.469 12.055 1 95.62 858 PRO A N 1
ATOM 6557 C CA . PRO A 1 858 ? -8.258 36.469 12.609 1 95.62 858 PRO A CA 1
ATOM 6558 C C . PRO A 1 858 ? -6.844 36.562 12.055 1 95.62 858 PRO A C 1
ATOM 6560 O O . PRO A 1 858 ? -5.938 35.875 12.523 1 95.62 858 PRO A O 1
ATOM 6563 N N . LEU A 1 859 ? -6.609 37.344 11.031 1 95.31 859 LEU A N 1
ATOM 6564 C CA . LEU A 1 859 ? -5.301 37.438 10.398 1 95.31 859 LEU A CA 1
ATOM 6565 C C . LEU A 1 859 ? -4.41 38.406 11.164 1 95.31 859 LEU A C 1
ATOM 6567 O O . LEU A 1 859 ? -4.852 39.5 11.539 1 95.31 859 LEU A O 1
ATOM 6571 N N . PRO A 1 860 ? -3.207 38.031 11.422 1 95.88 860 PRO A N 1
ATOM 6572 C CA . PRO A 1 860 ? -2.311 38.969 12.133 1 95.88 860 PRO A CA 1
ATOM 6573 C C . PRO A 1 860 ? -1.859 40.125 11.281 1 95.88 860 PRO A C 1
ATOM 6575 O O . PRO A 1 860 ? -1.829 40.031 10.047 1 95.88 860 PRO A O 1
ATOM 6578 N N . LYS A 1 861 ? -1.489 41.156 11.961 1 96.25 861 LYS A N 1
ATOM 6579 C CA . LYS A 1 861 ? -0.859 42.281 11.281 1 96.25 861 LYS A CA 1
ATOM 6580 C C . LYS A 1 861 ? 0.615 42.031 11.008 1 96.25 861 LYS A C 1
ATOM 6582 O O . LYS A 1 861 ? 1.151 42.438 9.984 1 96.25 861 LYS A O 1
ATOM 6587 N N . PHE A 1 862 ? 1.202 41.438 11.922 1 96.25 862 PHE A N 1
ATOM 6588 C CA . PHE A 1 862 ? 2.545 40.938 11.656 1 96.25 862 PHE A CA 1
ATOM 6589 C C . PHE A 1 862 ? 2.855 39.719 12.516 1 96.25 862 PHE A C 1
ATOM 6591 O O . PHE A 1 862 ? 2.17 39.469 13.508 1 96.25 862 PHE A O 1
ATOM 6598 N N . TYR A 1 863 ? 3.77 38.875 12.203 1 96.56 863 TYR A N 1
ATOM 6599 C CA . TYR A 1 863 ? 4.285 37.719 12.906 1 96.56 863 TYR A CA 1
ATOM 6600 C C . TYR A 1 863 ? 5.777 37.531 12.648 1 96.56 863 TYR A C 1
ATOM 6602 O O . TYR A 1 863 ? 6.332 38.156 11.734 1 96.56 863 TYR A O 1
ATOM 6610 N N . GLY A 1 864 ? 6.422 36.781 13.5 1 96.06 864 GLY A N 1
ATOM 6611 C CA . GLY A 1 864 ? 7.848 36.562 13.32 1 96.06 864 GLY A CA 1
ATOM 6612 C C . GLY A 1 864 ? 8.461 35.719 14.414 1 96.06 864 GLY A C 1
ATOM 6613 O O . GLY A 1 864 ? 7.754 35.188 15.266 1 96.06 864 GLY A O 1
ATOM 6614 N N . GLY A 1 865 ? 9.766 35.562 14.242 1 95.5 865 GLY A N 1
ATOM 6615 C CA . GLY A 1 865 ? 10.508 34.75 15.188 1 95.5 865 GLY A CA 1
ATOM 6616 C C . GLY A 1 865 ? 11.852 35.344 15.562 1 95.5 865 GLY A C 1
ATOM 6617 O O . GLY A 1 865 ? 12.406 36.156 14.828 1 95.5 865 GLY A O 1
ATOM 6618 N N . LEU A 1 866 ? 12.289 35.031 16.75 1 96.44 866 LEU A N 1
ATOM 6619 C CA . LEU A 1 866 ? 13.602 35.375 17.297 1 96.44 866 LEU A CA 1
ATOM 6620 C C . LEU A 1 866 ? 14.367 34.125 17.734 1 96.44 866 LEU A C 1
ATOM 6622 O O . LEU A 1 866 ? 13.844 33.312 18.484 1 96.44 866 LEU A O 1
ATOM 6626 N N . THR A 1 867 ? 15.477 34 17.203 1 94 867 THR A N 1
ATOM 6627 C CA . THR A 1 867 ? 16.312 32.875 17.562 1 94 867 THR A CA 1
ATOM 6628 C C . THR A 1 867 ? 17.609 33.344 18.219 1 94 867 THR A C 1
ATOM 6630 O O . THR A 1 867 ? 18.281 34.25 17.688 1 94 867 THR A O 1
ATOM 6633 N N . LEU A 1 868 ? 17.984 32.781 19.312 1 95.25 868 LEU A N 1
ATOM 6634 C CA . LEU A 1 868 ? 19.25 33.031 20.016 1 95.25 868 LEU A CA 1
ATOM 6635 C C . LEU A 1 868 ? 20.094 31.766 20.094 1 95.25 868 LEU A C 1
ATOM 6637 O O . LEU A 1 868 ? 19.609 30.734 20.578 1 95.25 868 LEU A O 1
ATOM 6641 N N . ASP A 1 869 ? 21.266 31.891 19.656 1 92.88 869 ASP A N 1
ATOM 6642 C CA . ASP A 1 869 ? 22.188 30.75 19.688 1 92.88 869 ASP A CA 1
ATOM 6643 C C . ASP A 1 869 ? 23.5 31.141 20.359 1 92.88 869 ASP A C 1
ATOM 6645 O O . ASP A 1 869 ? 23.953 32.281 20.219 1 92.88 869 ASP A O 1
ATOM 6649 N N . ALA A 1 870 ? 24.047 30.172 21.062 1 94.56 870 ALA A N 1
ATOM 6650 C CA . ALA A 1 870 ? 25.375 30.359 21.656 1 94.56 870 ALA A CA 1
ATOM 6651 C C . ALA A 1 870 ? 26.062 29.016 21.891 1 94.56 870 ALA A C 1
ATOM 6653 O O . ALA A 1 870 ? 25.406 27.984 22.047 1 94.56 870 ALA A O 1
ATOM 6654 N N . SER A 1 871 ? 27.281 29.047 21.75 1 92 871 SER A N 1
ATOM 6655 C CA . SER A 1 871 ? 28.094 27.891 22.109 1 92 871 SER A CA 1
ATOM 6656 C C . SER A 1 871 ? 29.328 28.312 22.922 1 92 871 SER A C 1
ATOM 6658 O O . SER A 1 871 ? 29.922 29.359 22.641 1 92 871 SER A O 1
ATOM 6660 N N . TYR A 1 872 ? 29.594 27.625 23.906 1 94.44 872 TYR A N 1
ATOM 6661 C CA . TYR A 1 872 ? 30.781 27.812 24.75 1 94.44 872 TYR A CA 1
ATOM 6662 C C . TYR A 1 872 ? 31.469 26.484 25.016 1 94.44 872 TYR A C 1
ATOM 6664 O O . TYR A 1 872 ? 30.953 25.656 25.766 1 94.44 872 TYR A O 1
ATOM 6672 N N . LYS A 1 873 ? 32.594 26.25 24.469 1 91 873 LYS A N 1
ATOM 6673 C CA . LYS A 1 873 ? 33.312 24.984 24.531 1 91 873 LYS A CA 1
ATOM 6674 C C . LYS A 1 873 ? 32.406 23.812 24.156 1 91 873 LYS A C 1
ATOM 6676 O O . LYS A 1 873 ? 31.828 23.812 23.062 1 91 873 LYS A O 1
ATOM 6681 N N . ALA A 1 874 ? 32.156 22.938 25.156 1 90.88 874 ALA A N 1
ATOM 6682 C CA . ALA A 1 874 ? 31.406 21.719 24.844 1 90.88 874 ALA A CA 1
ATOM 6683 C C . ALA A 1 874 ? 29.906 21.953 25 1 90.88 874 ALA A C 1
ATOM 6685 O O . ALA A 1 874 ? 29.094 21.094 24.656 1 90.88 874 ALA A O 1
ATOM 6686 N N . PHE A 1 875 ? 29.516 23.141 25.453 1 95.31 875 PHE A N 1
ATOM 6687 C CA . PHE A 1 875 ? 28.109 23.438 25.672 1 95.31 875 PHE A CA 1
ATOM 6688 C C . PHE A 1 875 ? 27.531 24.219 24.5 1 95.31 875 PHE A C 1
ATOM 6690 O O . PHE A 1 875 ? 28.203 25.078 23.922 1 95.31 875 PHE A O 1
ATOM 6697 N N . ASP A 1 876 ? 26.359 23.922 24.109 1 92.31 876 ASP A N 1
ATOM 6698 C CA . ASP A 1 876 ? 25.625 24.719 23.125 1 92.31 876 ASP A CA 1
ATOM 6699 C C . ASP A 1 876 ? 24.25 25.094 23.672 1 92.31 876 ASP A C 1
ATOM 6701 O O . ASP A 1 876 ? 23.641 24.344 24.438 1 92.31 876 ASP A O 1
ATOM 6705 N N . PHE A 1 877 ? 23.797 26.266 23.297 1 94.31 877 PHE A N 1
ATOM 6706 C CA . PHE A 1 877 ? 22.531 26.844 23.75 1 94.31 877 PHE A CA 1
ATOM 6707 C C . PHE A 1 877 ? 21.719 27.359 22.562 1 94.31 877 PHE A C 1
ATOM 6709 O O . PHE A 1 877 ? 22.281 27.938 21.625 1 94.31 877 PHE A O 1
ATOM 6716 N N . ASN A 1 878 ? 20.406 27.109 22.625 1 93.56 878 ASN A N 1
ATOM 6717 C CA . ASN A 1 878 ? 19.5 27.641 21.609 1 93.56 878 ASN A CA 1
ATOM 6718 C C . ASN A 1 878 ? 18.156 28.031 22.219 1 93.56 878 ASN A C 1
ATOM 6720 O O . ASN A 1 878 ? 17.609 27.297 23.031 1 93.56 878 ASN A O 1
ATOM 6724 N N . ALA A 1 879 ? 17.688 29.188 21.953 1 94.81 879 ALA A N 1
ATOM 6725 C CA . ALA A 1 879 ? 16.344 29.656 22.328 1 94.81 879 ALA A CA 1
ATOM 6726 C C . ALA A 1 879 ? 15.609 30.219 21.125 1 94.81 879 ALA A C 1
ATOM 6728 O O . ALA A 1 879 ? 16.156 31.016 20.359 1 94.81 879 ALA A O 1
ATOM 6729 N N . TYR A 1 880 ? 14.5 29.766 20.969 1 92.81 880 TYR A N 1
ATOM 6730 C CA . TYR A 1 880 ? 13.68 30.172 19.828 1 92.81 880 TYR A CA 1
ATOM 6731 C C . TYR A 1 880 ? 12.328 30.703 20.297 1 92.81 880 TYR A C 1
ATOM 6733 O O . TYR A 1 880 ? 11.586 30.016 20.984 1 92.81 880 TYR A O 1
ATOM 6741 N N . PHE A 1 881 ? 12.008 31.922 19.891 1 95.56 881 PHE A N 1
ATOM 6742 C CA . PHE A 1 881 ? 10.75 32.562 20.203 1 95.56 881 PHE A CA 1
ATOM 6743 C C . PHE A 1 881 ? 9.914 32.781 18.938 1 95.56 881 PHE A C 1
ATOM 6745 O O . PHE A 1 881 ? 10.461 33.031 17.859 1 95.56 881 PHE A O 1
ATOM 6752 N N . TYR A 1 882 ? 8.648 32.656 19.047 1 95.25 882 TYR A N 1
ATOM 6753 C CA . TYR A 1 882 ? 7.707 32.938 17.984 1 95.25 882 TYR A CA 1
ATOM 6754 C C . TYR A 1 882 ? 6.52 33.75 18.5 1 95.25 882 TYR A C 1
ATOM 6756 O O . TYR A 1 882 ? 6.074 33.531 19.641 1 95.25 882 TYR A O 1
ATOM 6764 N N . GLY A 1 883 ? 6.004 34.656 17.625 1 96.12 883 GLY A N 1
ATOM 6765 C CA . GLY A 1 883 ? 4.852 35.438 18.047 1 96.12 883 GLY A CA 1
ATOM 6766 C C . GLY A 1 883 ? 4.027 35.969 16.891 1 96.12 883 GLY A C 1
ATOM 6767 O O . GLY A 1 883 ? 4.508 36.031 15.758 1 96.12 883 GLY A O 1
ATOM 6768 N N . THR A 1 884 ? 2.807 36.25 17.156 1 96.25 884 THR A N 1
ATOM 6769 C CA . THR A 1 884 ? 1.885 36.938 16.266 1 96.25 884 THR A CA 1
ATOM 6770 C C . THR A 1 884 ? 1.275 38.156 16.953 1 96.25 884 THR A C 1
ATOM 6772 O O . THR A 1 884 ? 1.107 38.156 18.172 1 96.25 884 THR A O 1
ATOM 6775 N N . TYR A 1 885 ? 1.022 39.156 16.125 1 96.88 885 TYR A N 1
ATOM 6776 C CA . TYR A 1 885 ? 0.474 40.406 16.688 1 96.88 885 TYR A CA 1
ATOM 6777 C C . TYR A 1 885 ? -0.694 40.906 15.852 1 96.88 885 TYR A C 1
ATOM 6779 O O . TYR A 1 885 ? -0.613 40.938 14.625 1 96.88 885 TYR A O 1
ATOM 6787 N N . GLY A 1 886 ? -1.769 41.25 16.578 1 96.81 886 GLY A N 1
ATOM 6788 C CA . GLY A 1 886 ? -2.855 41.969 15.953 1 96.81 886 GLY A CA 1
ATOM 6789 C C . GLY A 1 886 ? -4.031 41.094 15.578 1 96.81 886 GLY A C 1
ATOM 6790 O O . GLY A 1 886 ? -5.121 41.594 15.297 1 96.81 886 GLY A O 1
ATOM 6791 N N . ASN A 1 887 ? -3.896 39.844 15.477 1 96.44 887 ASN A N 1
ATOM 6792 C CA . ASN A 1 887 ? -5.016 38.969 15.172 1 96.44 887 ASN A CA 1
ATOM 6793 C C . ASN A 1 887 ? -6.008 38.875 16.328 1 96.44 887 ASN A C 1
ATOM 6795 O O . ASN A 1 887 ? -5.641 39.125 17.484 1 96.44 887 ASN A O 1
ATOM 6799 N N . LYS A 1 888 ? -7.223 38.562 15.992 1 97.88 888 LYS A N 1
ATOM 6800 C CA . LYS A 1 888 ? -8.258 38.344 16.984 1 97.88 888 LYS A CA 1
ATOM 6801 C C . LYS A 1 888 ? -8.672 36.875 17 1 97.88 888 LYS A C 1
ATOM 6803 O O . LYS A 1 888 ? -8.375 36.125 16.062 1 97.88 888 LYS A O 1
ATOM 6808 N N . ILE A 1 889 ? -9.203 36.438 18.156 1 97.38 889 ILE A N 1
ATOM 6809 C CA . ILE A 1 889 ? -9.734 35.062 18.312 1 97.38 889 ILE A CA 1
ATOM 6810 C C . ILE A 1 889 ? -11.211 35.156 18.703 1 97.38 889 ILE A C 1
ATOM 6812 O O . ILE A 1 889 ? -11.594 35.938 19.562 1 97.38 889 ILE A O 1
ATOM 6816 N N . PHE A 1 890 ? -12.023 34.438 17.922 1 97.5 890 PHE A N 1
ATOM 6817 C CA . PHE A 1 890 ? -13.414 34.281 18.312 1 97.5 890 PHE A CA 1
ATOM 6818 C C . PHE A 1 890 ? -13.555 33.094 19.266 1 97.5 890 PHE A C 1
ATOM 6820 O O . PHE A 1 890 ? -13.516 31.938 18.844 1 97.5 890 PHE A O 1
ATOM 6827 N N . ASN A 1 891 ? -13.719 33.344 20.547 1 96.62 891 ASN A N 1
ATOM 6828 C CA . ASN A 1 891 ? -13.625 32.375 21.625 1 96.62 891 ASN A CA 1
ATOM 6829 C C . ASN A 1 891 ? -14.977 31.734 21.906 1 96.62 891 ASN A C 1
ATOM 6831 O O . ASN A 1 891 ? -15.633 32.062 22.906 1 96.62 891 ASN A O 1
ATOM 6835 N N . TYR A 1 892 ? -15.328 30.75 21.094 1 95.5 892 TYR A N 1
ATOM 6836 C CA . TYR A 1 892 ? -16.578 30.031 21.281 1 95.5 892 TYR A CA 1
ATOM 6837 C C . TYR A 1 892 ? -16.547 29.25 22.594 1 95.5 892 TYR A C 1
ATOM 6839 O O . TYR A 1 892 ? -17.594 29.047 23.234 1 95.5 892 TYR A O 1
ATOM 6847 N N . GLN A 1 893 ? -15.438 28.875 23.062 1 93.88 893 GLN A N 1
ATOM 6848 C CA . GLN A 1 893 ? -15.305 28.188 24.344 1 93.88 893 GLN A CA 1
ATOM 6849 C C . GLN A 1 893 ? -15.781 29.078 25.484 1 93.88 893 GLN A C 1
ATOM 6851 O O . GLN A 1 893 ? -16.375 28.594 26.453 1 93.88 893 GLN A O 1
ATOM 6856 N N . GLN A 1 894 ? -15.453 30.312 25.453 1 94.62 894 GLN A N 1
ATOM 6857 C CA . GLN A 1 894 ? -15.93 31.234 26.469 1 94.62 894 GLN A CA 1
ATOM 6858 C C . GLN A 1 894 ? -17.453 31.328 26.469 1 94.62 894 GLN A C 1
ATOM 6860 O O . GLN A 1 894 ? -18.078 31.422 27.531 1 94.62 894 GLN A O 1
ATOM 6865 N N . ARG A 1 895 ? -17.969 31.391 25.297 1 95.25 895 ARG A N 1
ATOM 6866 C CA . ARG A 1 895 ? -19.422 31.359 25.172 1 95.25 895 ARG A CA 1
ATOM 6867 C C . ARG A 1 895 ? -20 30.172 25.922 1 95.25 895 ARG A C 1
ATOM 6869 O O . ARG A 1 895 ? -21 30.297 26.625 1 95.25 895 ARG A O 1
ATOM 6876 N N . MET A 1 896 ? -19.406 29.062 25.812 1 94.25 896 MET A N 1
ATOM 6877 C CA . MET A 1 896 ? -19.875 27.844 26.453 1 94.25 896 MET A CA 1
ATOM 6878 C C . MET A 1 896 ? -19.812 27.969 27.969 1 94.25 896 MET A C 1
ATOM 6880 O O . MET A 1 896 ? -20.672 27.438 28.672 1 94.25 896 MET A O 1
ATOM 6884 N N . MET A 1 897 ? -18.922 28.672 28.469 1 95.31 897 MET A N 1
ATOM 6885 C CA . MET A 1 897 ? -18.719 28.828 29.906 1 95.31 897 MET A CA 1
ATOM 6886 C C . MET A 1 897 ? -19.641 29.891 30.484 1 95.31 897 MET A C 1
ATOM 6888 O O . MET A 1 897 ? -19.703 30.078 31.703 1 95.31 897 MET A O 1
ATOM 6892 N N . GLU A 1 898 ? -20.406 30.516 29.625 1 96.25 898 GLU A N 1
ATOM 6893 C CA . GLU A 1 898 ? -21.266 31.594 30.109 1 96.25 898 GLU A CA 1
ATOM 6894 C C . GLU A 1 898 ? -22.734 31.281 29.828 1 96.25 898 GLU A C 1
ATOM 6896 O O . GLU A 1 898 ? -23.594 32.156 29.953 1 96.25 898 GLU A O 1
ATOM 6901 N N . SER A 1 899 ? -22.938 30.109 29.422 1 95.38 899 SER A N 1
ATOM 6902 C CA . SER A 1 899 ? -24.312 29.688 29.156 1 95.38 899 SER A CA 1
ATOM 6903 C C . SER A 1 899 ? -24.688 28.484 30.016 1 95.38 899 SER A C 1
ATOM 6905 O O . SER A 1 899 ? -23.969 27.484 30.031 1 95.38 899 SER A O 1
ATOM 6907 N N . PHE A 1 900 ? -25.812 28.594 30.688 1 96.31 900 PHE A N 1
ATOM 6908 C CA . PHE A 1 900 ? -26.328 27.469 31.469 1 96.31 900 PHE A CA 1
ATOM 6909 C C . PHE A 1 900 ? -27.141 26.531 30.594 1 96.31 900 PHE A C 1
ATOM 6911 O O . PHE A 1 900 ? -27.328 25.359 30.938 1 96.31 900 PHE A O 1
ATOM 6918 N N . GLN A 1 901 ? -27.547 26.953 29.438 1 95.06 901 GLN A N 1
ATOM 6919 C CA . GLN A 1 901 ? -28.25 26.125 28.469 1 95.06 901 GLN A CA 1
ATOM 6920 C C . GLN A 1 901 ? -27.281 25.344 27.609 1 95.06 901 GLN A C 1
ATOM 6922 O O . GLN A 1 901 ? -26.266 25.875 27.156 1 95.06 901 GLN A O 1
ATOM 6927 N N . ALA A 1 902 ? -27.625 24.078 27.422 1 93.69 902 ALA A N 1
ATOM 6928 C CA . ALA A 1 902 ? -26.875 23.281 26.453 1 93.69 902 ALA A CA 1
ATOM 6929 C C . ALA A 1 902 ? -27.203 23.703 25.016 1 93.69 902 ALA A C 1
ATOM 6931 O O . ALA A 1 902 ? -28.359 23.984 24.703 1 93.69 902 ALA A O 1
ATOM 6932 N N . PRO A 1 903 ? -26.156 23.828 24.188 1 89 903 PRO A N 1
ATOM 6933 C CA . PRO A 1 903 ? -26.438 24.234 22.812 1 89 903 PRO A CA 1
ATOM 6934 C C . PRO A 1 903 ? -26.953 23.078 21.953 1 89 903 PRO A C 1
ATOM 6936 O O . PRO A 1 903 ? -26.484 21.953 22.078 1 89 903 PRO A O 1
ATOM 6939 N N . GLY A 1 904 ? -27.844 23.391 21.047 1 84.56 904 GLY A N 1
ATOM 6940 C CA . GLY A 1 904 ? -28.25 22.484 19.984 1 84.56 904 GLY A CA 1
ATOM 6941 C C . GLY A 1 904 ? -29.359 21.531 20.422 1 84.56 904 GLY A C 1
ATOM 6942 O O . GLY A 1 904 ? -29.906 20.797 19.594 1 84.56 904 GLY A O 1
ATOM 6943 N N . PHE A 1 905 ? -29.609 21.422 21.797 1 85.69 905 PHE A N 1
ATOM 6944 C CA . PHE A 1 905 ? -30.719 20.609 22.297 1 85.69 905 PHE A CA 1
ATOM 6945 C C . PHE A 1 905 ? -31.25 21.172 23.609 1 85.69 905 PHE A C 1
ATOM 6947 O O . PHE A 1 905 ? -30.688 22.125 24.156 1 85.69 905 PHE A O 1
ATOM 6954 N N . VAL A 1 906 ? -32.344 20.578 24.016 1 88.56 906 VAL A N 1
ATOM 6955 C CA . VAL A 1 906 ? -32.906 21 25.297 1 88.56 906 VAL A CA 1
ATOM 6956 C C . VAL A 1 906 ? -32.094 20.391 26.438 1 88.56 906 VAL A C 1
ATOM 6958 O O . VAL A 1 906 ? -32.031 19.172 26.594 1 88.56 906 VAL A O 1
ATOM 6961 N N . GLY A 1 907 ? -31.344 21.188 27.047 1 94 907 GLY A N 1
ATOM 6962 C CA . GLY A 1 907 ? -30.484 20.734 28.141 1 94 907 GLY A CA 1
ATOM 6963 C C . GLY A 1 907 ? -29.766 21.859 28.859 1 94 907 GLY A C 1
ATOM 6964 O O . GLY A 1 907 ? -29.844 23.016 28.422 1 94 907 GLY A O 1
ATOM 6965 N N . VAL A 1 908 ? -29.203 21.562 30.031 1 96.19 908 VAL A N 1
ATOM 6966 C CA . VAL A 1 908 ? -28.375 22.5 30.766 1 96.19 908 VAL A CA 1
ATOM 6967 C C . VAL A 1 908 ? -26.938 22.016 30.812 1 96.19 908 VAL A C 1
ATOM 6969 O O . VAL A 1 908 ? -26.672 20.828 30.578 1 96.19 908 VAL A O 1
ATOM 6972 N N . GLU A 1 909 ? -26.062 22.906 30.969 1 96.94 909 GLU A N 1
ATOM 6973 C CA . GLU A 1 909 ? -24.641 22.562 30.984 1 96.94 909 GLU A CA 1
ATOM 6974 C C . GLU A 1 909 ? -23.906 23.297 32.094 1 96.94 909 GLU A C 1
ATOM 6976 O O . GLU A 1 909 ? -24.516 24.094 32.844 1 96.94 909 GLU A O 1
ATOM 6981 N N . ASN A 1 910 ? -22.703 22.891 32.344 1 97.69 910 ASN A N 1
ATOM 6982 C CA . ASN A 1 910 ? -21.859 23.594 33.312 1 97.69 910 ASN A CA 1
ATOM 6983 C C . ASN A 1 910 ? -21.453 24.969 32.812 1 97.69 910 ASN A C 1
ATOM 6985 O O . ASN A 1 910 ? -21.688 25.312 31.656 1 97.69 910 ASN A O 1
ATOM 6989 N N . VAL A 1 911 ? -20.969 25.828 33.719 1 98.06 911 VAL A N 1
ATOM 6990 C CA . VAL A 1 911 ? -20.5 27.172 33.375 1 98.06 911 VAL A CA 1
ATOM 6991 C C . VAL A 1 911 ? -19.156 27.438 34.062 1 98.06 911 VAL A C 1
ATOM 6993 O O . VAL A 1 911 ? -18.672 26.625 34.844 1 98.06 911 VAL A O 1
ATOM 6996 N N . GLY A 1 912 ? -18.609 28.578 33.719 1 97.75 912 GLY A N 1
ATOM 6997 C CA . GLY A 1 912 ? -17.344 28.969 34.312 1 97.75 912 GLY A CA 1
ATOM 6998 C C . GLY A 1 912 ? -17.5 29.578 35.688 1 97.75 912 GLY A C 1
ATOM 6999 O O . GLY A 1 912 ? -18.531 30.188 36 1 97.75 912 GLY A O 1
ATOM 7000 N N . LEU A 1 913 ? -16.5 29.391 36.5 1 97.88 913 LEU A N 1
ATOM 7001 C CA . LEU A 1 913 ? -16.5 29.938 37.844 1 97.88 913 LEU A CA 1
ATOM 7002 C C . LEU A 1 913 ? -16.656 31.453 37.812 1 97.88 913 LEU A C 1
ATOM 7004 O O . LEU A 1 913 ? -17.375 32.031 38.656 1 97.88 913 LEU A O 1
ATOM 7008 N N . ASP A 1 914 ? -16.016 32.094 36.875 1 96.75 914 ASP A N 1
ATOM 7009 C CA . ASP A 1 914 ? -16.109 33.562 36.75 1 96.75 914 ASP A CA 1
ATOM 7010 C C . ASP A 1 914 ? -17.531 34 36.5 1 96.75 914 ASP A C 1
ATOM 7012 O O . ASP A 1 914 ? -17.984 35 37.031 1 96.75 914 ASP A O 1
ATOM 7016 N N . TYR A 1 915 ? -18.172 33.344 35.625 1 97.5 915 TYR A N 1
ATOM 7017 C CA . TYR A 1 915 ? -19.578 33.625 35.344 1 97.5 915 TYR A CA 1
ATOM 7018 C C . TYR A 1 915 ? -20.422 33.469 36.594 1 97.5 915 TYR A C 1
ATOM 7020 O O . TYR A 1 915 ? -21.266 34.312 36.906 1 97.5 915 TYR A O 1
ATOM 7028 N N . TYR A 1 916 ? -20.281 32.344 37.281 1 97.56 916 TYR A N 1
ATOM 7029 C CA . TYR A 1 916 ? -21.016 32.031 38.531 1 97.56 916 TYR A CA 1
ATOM 7030 C C . TYR A 1 916 ? -20.844 33.156 39.531 1 97.56 916 TYR A C 1
ATOM 7032 O O . TYR A 1 916 ? -21.812 33.594 40.188 1 97.56 916 TYR A O 1
ATOM 7040 N N . GLN A 1 917 ? -19.703 33.719 39.625 1 96.75 917 GLN A N 1
ATOM 7041 C CA . GLN A 1 917 ? -19.391 34.688 40.656 1 96.75 917 GLN A CA 1
ATOM 7042 C C . GLN A 1 917 ? -19.844 36.094 40.219 1 96.75 917 GLN A C 1
ATOM 7044 O O . GLN A 1 917 ? -20.078 36.938 41.094 1 96.75 917 GLN A O 1
ATOM 7049 N N . ASN A 1 918 ? -20.016 36.281 38.906 1 97.12 918 ASN A N 1
ATOM 7050 C CA . ASN A 1 918 ? -20.156 37.656 38.469 1 97.12 918 ASN A CA 1
ATOM 7051 C C . ASN A 1 918 ? -21.438 37.844 37.656 1 97.12 918 ASN A C 1
ATOM 7053 O O . ASN A 1 918 ? -21.703 38.938 37.156 1 97.12 918 ASN A O 1
ATOM 7057 N N . HIS A 1 919 ? -22.25 36.875 37.5 1 97.25 919 HIS A N 1
ATOM 7058 C CA . HIS A 1 919 ? -23.453 37.031 36.688 1 97.25 919 HIS A CA 1
ATOM 7059 C C . HIS A 1 919 ? -24.375 38.062 37.312 1 97.25 919 HIS A C 1
ATOM 7061 O O . HIS A 1 919 ? -24.375 38.281 38.531 1 97.25 919 HIS A O 1
ATOM 7067 N N . TRP A 1 920 ? -25.125 38.688 36.469 1 97.38 920 TRP A N 1
ATOM 7068 C CA . TRP A 1 920 ? -26.016 39.75 36.906 1 97.38 920 TRP A CA 1
ATOM 7069 C C . TRP A 1 920 ? -27.156 39.219 37.781 1 97.38 920 TRP A C 1
ATOM 7071 O O . TRP A 1 920 ? -27.766 38.219 37.438 1 97.38 920 TRP A O 1
ATOM 7081 N N . THR A 1 921 ? -27.438 39.812 38.844 1 95.12 921 THR A N 1
ATOM 7082 C CA . THR A 1 921 ? -28.625 39.781 39.656 1 95.12 921 THR A CA 1
ATOM 7083 C C . THR A 1 921 ? -29.016 41.188 40.125 1 95.12 921 THR A C 1
ATOM 7085 O O . THR A 1 921 ? -28.219 42.125 40.031 1 95.12 921 THR A O 1
ATOM 7088 N N . PRO A 1 922 ? -30.188 41.312 40.531 1 92.75 922 PRO A N 1
ATOM 7089 C CA . PRO A 1 922 ? -30.562 42.656 41 1 92.75 922 PRO A CA 1
ATOM 7090 C C . PRO A 1 922 ? -29.641 43.188 42.094 1 92.75 922 PRO A C 1
ATOM 7092 O O . PRO A 1 922 ? -29.406 44.375 42.188 1 92.75 922 PRO A O 1
ATOM 7095 N N . THR A 1 923 ? -29.078 42.312 42.875 1 94.19 923 THR A N 1
ATOM 7096 C CA . THR A 1 923 ? -28.219 42.719 43.969 1 94.19 923 THR A CA 1
ATOM 7097 C C . THR A 1 923 ? -26.734 42.625 43.562 1 94.19 923 THR A C 1
ATOM 7099 O O . THR A 1 923 ? -25.859 42.969 44.344 1 94.19 923 THR A O 1
ATOM 7102 N N . ASN A 1 924 ? -26.516 42.125 42.406 1 94.75 924 ASN A N 1
ATOM 7103 C CA . ASN A 1 924 ? -25.156 42 41.875 1 94.75 924 ASN A CA 1
ATOM 7104 C C . ASN A 1 924 ? -25.109 42.469 40.406 1 94.75 924 ASN A C 1
ATOM 7106 O O . ASN A 1 924 ? -25 41.656 39.5 1 94.75 924 ASN A O 1
ATOM 7110 N N . PRO A 1 925 ? -25.094 43.75 40.156 1 95.06 925 PRO A N 1
ATOM 7111 C CA . PRO A 1 925 ? -25.109 44.219 38.75 1 95.06 925 PRO A CA 1
ATOM 7112 C C . PRO A 1 925 ? -23.797 43.906 38.031 1 95.06 925 PRO A C 1
ATOM 7114 O O . PRO A 1 925 ? -22.719 43.969 38.656 1 95.06 925 PRO A O 1
ATOM 7117 N N . SER A 1 926 ? -23.844 43.438 36.875 1 96.12 926 SER A N 1
ATOM 7118 C CA . SER A 1 926 ? -22.703 43.188 36 1 96.12 926 SER A CA 1
ATOM 7119 C C . SER A 1 926 ? -22.875 43.875 34.656 1 96.12 926 SER A C 1
ATOM 7121 O O . SER A 1 926 ? -24 44.031 34.156 1 96.12 926 SER A O 1
ATOM 7123 N N . ASN A 1 927 ? -21.797 44.438 34.094 1 95.12 927 ASN A N 1
ATOM 7124 C CA . ASN A 1 927 ? -21.828 45 32.75 1 95.12 927 ASN A CA 1
ATOM 7125 C C . ASN A 1 927 ? -21.234 44.031 31.734 1 95.12 927 ASN A C 1
ATOM 7127 O O . ASN A 1 927 ? -21.188 44.344 30.547 1 95.12 927 ASN A O 1
ATOM 7131 N N . ARG A 1 928 ? -20.859 42.875 32.219 1 96.31 928 ARG A N 1
ATOM 7132 C CA . ARG A 1 928 ? -20.188 41.938 31.328 1 96.31 928 ARG A CA 1
ATOM 7133 C C . ARG A 1 928 ? -20.922 40.625 31.281 1 96.31 928 ARG A C 1
ATOM 7135 O O . ARG A 1 928 ? -21 39.969 30.219 1 96.31 928 ARG A O 1
ATOM 7142 N N . TYR A 1 929 ? -21.391 40.094 32.406 1 97.81 929 TYR A N 1
ATOM 7143 C CA . TYR A 1 929 ? -22 38.781 32.5 1 97.81 929 TYR A CA 1
ATOM 7144 C C . TYR A 1 929 ? -23.516 38.906 32.625 1 97.81 929 TYR A C 1
ATOM 7146 O O . TYR A 1 929 ? -24.016 39.531 33.562 1 97.81 929 TYR A O 1
ATOM 7154 N N . ALA A 1 930 ? -24.203 38.312 31.719 1 97.5 930 ALA A N 1
ATOM 7155 C CA . ALA A 1 930 ? -25.656 38.312 31.734 1 97.5 930 ALA A CA 1
ATOM 7156 C C . ALA A 1 930 ? -26.219 37.5 32.875 1 97.5 930 ALA A C 1
ATOM 7158 O O . ALA A 1 930 ? -25.469 36.75 33.531 1 97.5 930 ALA A O 1
ATOM 7159 N N . ARG A 1 931 ? -27.484 37.594 33.062 1 96.38 931 ARG A N 1
ATOM 7160 C CA . ARG A 1 931 ? -28.156 36.812 34.094 1 96.38 931 ARG A CA 1
ATOM 7161 C C . ARG A 1 931 ? -28.188 35.344 33.719 1 96.38 931 ARG A C 1
ATOM 7163 O O . ARG A 1 931 ? -28.031 34.969 32.562 1 96.38 931 ARG A O 1
ATOM 7170 N N . VAL A 1 932 ? -28.375 34.469 34.75 1 95.44 932 VAL A N 1
ATOM 7171 C CA . VAL A 1 932 ? -28.469 33.031 34.531 1 95.44 932 VAL A CA 1
ATOM 7172 C C . VAL A 1 932 ? -29.875 32.688 34 1 95.44 932 VAL A C 1
ATOM 7174 O O . VAL A 1 932 ? -30.875 33.219 34.5 1 95.44 932 VAL A O 1
ATOM 7177 N N . THR A 1 933 ? -29.875 31.969 32.969 1 94.06 933 THR A N 1
ATOM 7178 C CA . THR A 1 933 ? -31.125 31.453 32.438 1 94.06 933 THR A CA 1
ATOM 7179 C C . THR A 1 933 ? -30.906 30.078 31.781 1 94.06 933 THR A C 1
ATOM 7181 O O . THR A 1 933 ? -29.875 29.844 31.156 1 94.06 933 THR A O 1
ATOM 7184 N N . TYR A 1 934 ? -31.875 29.172 31.922 1 92.94 934 TYR A N 1
ATOM 7185 C CA . TYR A 1 934 ? -31.812 27.859 31.297 1 92.94 934 TYR A CA 1
ATOM 7186 C C . TYR A 1 934 ? -32.25 27.938 29.828 1 92.94 934 TYR A C 1
ATOM 7188 O O . TYR A 1 934 ? -32.281 26.906 29.141 1 92.94 934 TYR A O 1
ATOM 7196 N N . ASN A 1 935 ? -32.562 29.109 29.312 1 90.38 935 ASN A N 1
ATOM 7197 C CA . ASN A 1 935 ? -33.062 29.266 27.953 1 90.38 935 ASN A CA 1
ATOM 7198 C C . ASN A 1 935 ? -32.406 30.484 27.266 1 90.38 935 ASN A C 1
ATOM 7200 O O . ASN A 1 935 ? -33.094 31.453 26.969 1 90.38 935 ASN A O 1
ATOM 7204 N N . ASP A 1 936 ? -31.266 30.281 26.906 1 89.31 936 ASP A N 1
ATOM 7205 C CA . ASP A 1 936 ? -30.484 31.312 26.234 1 89.31 936 ASP A CA 1
ATOM 7206 C C . ASP A 1 936 ? -31.031 31.594 24.828 1 89.31 936 ASP A C 1
ATOM 7208 O O . ASP A 1 936 ? -30.844 32.688 24.297 1 89.31 936 ASP A O 1
ATOM 7212 N N . ASP A 1 937 ? -31.656 30.719 24.234 1 89.06 937 ASP A N 1
ATOM 7213 C CA . ASP A 1 937 ? -32.188 30.875 22.891 1 89.06 937 ASP A CA 1
ATOM 7214 C C . ASP A 1 937 ? -33.25 31.984 22.844 1 89.06 937 ASP A C 1
ATOM 7216 O O . ASP A 1 937 ? -33.406 32.656 21.828 1 89.06 937 ASP A O 1
ATOM 7220 N N . VAL A 1 938 ? -33.938 32.125 23.922 1 87.69 938 VAL A N 1
ATOM 7221 C CA . VAL A 1 938 ? -34.969 33.125 24.016 1 87.69 938 VAL A CA 1
ATOM 7222 C C . VAL A 1 938 ? -34.375 34.469 24.406 1 87.69 938 VAL A C 1
ATOM 7224 O O . VAL A 1 938 ? -34.719 35.5 23.828 1 87.69 938 VAL A O 1
ATOM 7227 N N . SER A 1 939 ? -33.469 34.469 25.344 1 90.62 939 SER A N 1
ATOM 7228 C CA . SER A 1 939 ? -32.875 35.719 25.828 1 90.62 939 SER A CA 1
ATOM 7229 C C . SER A 1 939 ? -31.891 36.281 24.812 1 90.62 939 SER A C 1
ATOM 7231 O O . SER A 1 939 ? -31.688 37.5 24.781 1 90.62 939 SER A O 1
ATOM 7233 N N . GLY A 1 940 ? -31.172 35.375 24.031 1 93 940 GLY A N 1
ATOM 7234 C CA . GLY A 1 940 ? -30.203 35.812 23.047 1 93 940 GLY A CA 1
ATOM 7235 C C . GLY A 1 940 ? -28.922 36.375 23.656 1 93 940 GLY A C 1
ATOM 7236 O O . GLY A 1 940 ? -28.219 37.156 23.031 1 93 940 GLY A O 1
ATOM 7237 N N . ASN A 1 941 ? -28.656 36 24.922 1 95.38 941 ASN A N 1
ATOM 7238 C CA . ASN A 1 941 ? -27.531 36.562 25.656 1 95.38 941 ASN A CA 1
ATOM 7239 C C . ASN A 1 941 ? -26.188 36.094 25.109 1 95.38 941 ASN A C 1
ATOM 7241 O O . ASN A 1 941 ? -25.172 36.75 25.312 1 95.38 941 ASN A O 1
ATOM 7245 N N . ASN A 1 942 ? -26.234 34.906 24.406 1 95.31 942 ASN A N 1
ATOM 7246 C CA . ASN A 1 942 ? -24.953 34.312 24.094 1 95.31 942 ASN A CA 1
ATOM 7247 C C . ASN A 1 942 ? -24.797 34.062 22.594 1 95.31 942 ASN A C 1
ATOM 7249 O O . ASN A 1 942 ? -24.125 33.125 22.156 1 95.31 942 ASN A O 1
ATOM 7253 N N . VAL A 1 943 ? -25.391 34.844 21.75 1 95.81 943 VAL A N 1
ATOM 7254 C CA . VAL A 1 943 ? -25.203 34.812 20.297 1 95.81 943 VAL A CA 1
ATOM 7255 C C . VAL A 1 943 ? -23.828 35.344 19.938 1 95.81 943 VAL A C 1
ATOM 7257 O O . VAL A 1 943 ? -23.125 35.875 20.797 1 95.81 943 VAL A O 1
ATOM 7260 N N . ALA A 1 944 ? -23.391 35.125 18.688 1 96.88 944 ALA A N 1
ATOM 7261 C CA . ALA A 1 944 ? -22.109 35.625 18.234 1 96.88 944 ALA A CA 1
ATOM 7262 C C . ALA A 1 944 ? -22.031 37.156 18.391 1 96.88 944 ALA A C 1
ATOM 7264 O O . ALA A 1 944 ? -22.812 37.875 17.797 1 96.88 944 ALA A O 1
ATOM 7265 N N . SER A 1 945 ? -21.141 37.625 19.203 1 97.62 945 SER A N 1
ATOM 7266 C CA . SER A 1 945 ? -21.047 39.062 19.484 1 97.62 945 SER A CA 1
ATOM 7267 C C . SER A 1 945 ? -19.625 39.438 19.875 1 97.62 945 SER A C 1
ATOM 7269 O O . SER A 1 945 ? -18.766 38.562 20.078 1 97.62 945 SER A O 1
ATOM 7271 N N . SER A 1 946 ? -19.375 40.688 20.016 1 97.62 946 SER A N 1
ATOM 7272 C CA . SER A 1 946 ? -18.062 41.25 20.281 1 97.62 946 SER A CA 1
ATOM 7273 C C . SER A 1 946 ? -17.547 40.812 21.656 1 97.62 946 SER A C 1
ATOM 7275 O O . SER A 1 946 ? -16.359 40.906 21.938 1 97.62 946 SER A O 1
ATOM 7277 N N . VAL A 1 947 ? -18.453 40.375 22.562 1 96.94 947 VAL A N 1
ATOM 7278 C CA . VAL A 1 947 ? -18.062 40 23.922 1 96.94 947 VAL A CA 1
ATOM 7279 C C . VAL A 1 947 ? -17.109 38.812 23.891 1 96.94 947 VAL A C 1
ATOM 7281 O O . VAL A 1 947 ? -16.281 38.656 24.781 1 96.94 947 VAL A O 1
ATOM 7284 N N . TYR A 1 948 ? -17.188 38.062 22.844 1 97.38 948 TYR A N 1
ATOM 7285 C CA . TYR A 1 948 ? -16.406 36.812 22.781 1 97.38 948 TYR A CA 1
ATOM 7286 C C . TYR A 1 948 ? -15.203 37 21.859 1 97.38 948 TYR A C 1
ATOM 7288 O O . TYR A 1 948 ? -14.516 36 21.531 1 97.38 948 TYR A O 1
ATOM 7296 N N . VAL A 1 949 ? -14.953 38.094 21.25 1 98.19 949 VAL A N 1
ATOM 7297 C CA . VAL A 1 949 ? -13.781 38.375 20.422 1 98.19 949 VAL A CA 1
ATOM 7298 C C . VAL A 1 949 ? -12.648 38.906 21.312 1 98.19 949 VAL A C 1
ATOM 7300 O O . VAL A 1 949 ? -12.805 39.875 22.016 1 98.19 949 VAL A O 1
ATOM 7303 N N . GLU A 1 950 ? -11.555 38.188 21.266 1 98 950 GLU A N 1
ATOM 7304 C CA . GLU A 1 950 ? -10.43 38.531 22.141 1 98 950 GLU A CA 1
ATOM 7305 C C . GLU A 1 950 ? -9.164 38.781 21.328 1 98 950 GLU A C 1
ATOM 7307 O O . GLU A 1 950 ? -9.086 38.375 20.156 1 98 950 GLU A O 1
ATOM 7312 N N . ASN A 1 951 ? -8.258 39.438 22 1 97.88 951 ASN A N 1
ATOM 7313 C CA . ASN A 1 951 ? -6.945 39.625 21.391 1 97.88 951 ASN A CA 1
ATOM 7314 C C . ASN A 1 951 ? -6.18 38.312 21.281 1 97.88 951 ASN A C 1
ATOM 7316 O O . ASN A 1 951 ? -5.988 37.625 22.266 1 97.88 951 ASN A O 1
ATOM 7320 N N . GLY A 1 952 ? -5.77 38.031 20.078 1 97.44 952 GLY A N 1
ATOM 7321 C CA . GLY A 1 952 ? -5.094 36.781 19.828 1 97.44 952 GLY A CA 1
ATOM 7322 C C . GLY A 1 952 ? -3.582 36.906 19.766 1 97.44 952 GLY A C 1
ATOM 7323 O O . GLY A 1 952 ? -2.877 35.938 19.484 1 97.44 952 GLY A O 1
ATOM 7324 N N . SER A 1 953 ? -2.979 38.031 20.078 1 98 953 SER A N 1
ATOM 7325 C CA . SER A 1 953 ? -1.534 38.25 20.031 1 98 953 SER A CA 1
ATOM 7326 C C . SER A 1 953 ? -0.832 37.438 21.109 1 98 953 SER A C 1
ATOM 7328 O O . SER A 1 953 ? -1.352 37.281 22.219 1 98 953 SER A O 1
ATOM 7330 N N . TYR A 1 954 ? 0.338 36.906 20.781 1 97.25 954 TYR A N 1
ATOM 7331 C CA . TYR A 1 954 ? 1.117 36.188 21.781 1 97.25 954 TYR A CA 1
ATOM 7332 C C . TYR A 1 954 ? 2.586 36.125 21.391 1 97.25 954 TYR A C 1
ATOM 7334 O O . TYR A 1 954 ? 2.936 36.375 20.234 1 97.25 954 TYR A O 1
ATOM 7342 N N . LEU A 1 955 ? 3.424 35.969 22.297 1 97.81 955 LEU A N 1
ATOM 7343 C CA . LEU A 1 955 ? 4.832 35.625 22.172 1 97.81 955 LEU A CA 1
ATOM 7344 C C . LEU A 1 955 ? 5.148 34.375 22.984 1 97.81 955 LEU A C 1
ATOM 7346 O O . LEU A 1 955 ? 4.844 34.312 24.188 1 97.81 955 LEU A O 1
ATOM 7350 N N . ARG A 1 956 ? 5.715 33.375 22.422 1 96.62 956 ARG A N 1
ATOM 7351 C CA . ARG A 1 956 ? 5.957 32.094 23.062 1 96.62 956 ARG A CA 1
ATOM 7352 C C . ARG A 1 956 ? 7.418 31.688 22.922 1 96.62 956 ARG A C 1
ATOM 7354 O O . ARG A 1 956 ? 8.023 31.859 21.875 1 96.62 956 ARG A O 1
ATOM 7361 N N . LEU A 1 957 ? 7.965 31.219 24 1 96.56 957 LEU A N 1
ATOM 7362 C CA . LEU A 1 957 ? 9.211 30.469 23.875 1 96.56 957 LEU A CA 1
ATOM 7363 C C . LEU A 1 957 ? 8.953 29.062 23.359 1 96.56 957 LEU A C 1
ATOM 7365 O O . LEU A 1 957 ? 8.656 28.156 24.141 1 96.56 957 LEU A O 1
ATOM 7369 N N . LYS A 1 958 ? 9.102 28.938 22.125 1 92.88 958 LYS A N 1
ATOM 7370 C CA . LYS A 1 958 ? 8.727 27.703 21.453 1 92.88 958 LYS A CA 1
ATOM 7371 C C . LYS A 1 958 ? 9.688 26.562 21.812 1 92.88 958 LYS A C 1
ATOM 7373 O O . LYS A 1 958 ? 9.312 25.391 21.766 1 92.88 958 LYS A O 1
ATOM 7378 N N . ASN A 1 959 ? 10.922 26.938 21.953 1 93.12 959 ASN A N 1
ATOM 7379 C CA . ASN A 1 959 ? 11.906 25.906 22.281 1 93.12 959 ASN A CA 1
ATOM 7380 C C . ASN A 1 959 ? 13.109 26.5 23.016 1 93.12 959 ASN A C 1
ATOM 7382 O O . ASN A 1 959 ? 13.523 27.625 22.719 1 93.12 959 ASN A O 1
ATOM 7386 N N . PHE A 1 960 ? 13.562 25.812 23.938 1 95.5 960 PHE A N 1
ATOM 7387 C CA . PHE A 1 960 ? 14.812 26.094 24.656 1 95.5 960 PHE A CA 1
ATOM 7388 C C . PHE A 1 960 ? 15.641 24.812 24.797 1 95.5 960 PHE A C 1
ATOM 7390 O O . PHE A 1 960 ? 15.156 23.812 25.312 1 95.5 960 PHE A O 1
ATOM 7397 N N . THR A 1 961 ? 16.859 24.859 24.344 1 95.12 961 THR A N 1
ATOM 7398 C CA . THR A 1 961 ? 17.688 23.656 24.375 1 95.12 961 THR A CA 1
ATOM 7399 C C . THR A 1 961 ? 19.062 23.953 24.938 1 95.12 961 THR A C 1
ATOM 7401 O O . THR A 1 961 ? 19.656 25 24.641 1 95.12 961 THR A O 1
ATOM 7404 N N . VAL A 1 962 ? 19.578 23.078 25.766 1 96.19 962 VAL A N 1
ATOM 7405 C CA . VAL A 1 962 ? 20.969 23.047 26.234 1 96.19 962 VAL A CA 1
ATOM 7406 C C . VAL A 1 962 ? 21.609 21.703 25.906 1 96.19 962 VAL A C 1
ATOM 7408 O O . VAL A 1 962 ? 21.062 20.641 26.234 1 96.19 962 VAL A O 1
ATOM 7411 N N . GLY A 1 963 ? 22.688 21.828 25.266 1 94.88 963 GLY A N 1
ATOM 7412 C CA . GLY A 1 963 ? 23.391 20.609 24.891 1 94.88 963 GLY A CA 1
ATOM 7413 C C . GLY A 1 963 ? 24.812 20.547 25.406 1 94.88 963 GLY A C 1
ATOM 7414 O O . GLY A 1 963 ? 25.422 21.594 25.672 1 94.88 963 GLY A O 1
ATOM 7415 N N . TYR A 1 964 ? 25.281 19.359 25.578 1 95.44 964 TYR A N 1
ATOM 7416 C CA . TYR A 1 964 ? 26.656 19.078 25.984 1 95.44 964 TYR A CA 1
ATOM 7417 C C . TYR A 1 964 ? 27.266 18 25.109 1 95.44 964 TYR A C 1
ATOM 7419 O O . TYR A 1 964 ? 26.734 16.891 25.031 1 95.44 964 TYR A O 1
ATOM 7427 N N . THR A 1 965 ? 28.328 18.359 24.484 1 92.5 965 THR A N 1
ATOM 7428 C CA . THR A 1 965 ? 29.047 17.406 23.656 1 92.5 965 THR A CA 1
ATOM 7429 C C . THR A 1 965 ? 30.234 16.828 24.406 1 92.5 965 THR A C 1
ATOM 7431 O O . THR A 1 965 ? 31.125 17.562 24.844 1 92.5 965 THR A O 1
ATOM 7434 N N . LEU A 1 966 ? 30.297 15.602 24.453 1 91.81 966 LEU A N 1
ATOM 7435 C CA . LEU A 1 966 ? 31.406 14.938 25.141 1 91.81 966 LEU A CA 1
ATOM 7436 C C . LEU A 1 966 ? 32.719 15.219 24.422 1 91.81 966 LEU A C 1
ATOM 7438 O O . LEU A 1 966 ? 32.781 15.172 23.203 1 91.81 966 LEU A O 1
ATOM 7442 N N . PRO A 1 967 ? 33.781 15.523 25.156 1 86.75 967 PRO A N 1
ATOM 7443 C CA . PRO A 1 967 ? 35.062 15.758 24.531 1 86.75 967 PRO A CA 1
ATOM 7444 C C . PRO A 1 967 ? 35.562 14.562 23.734 1 86.75 967 PRO A C 1
ATOM 7446 O O . PRO A 1 967 ? 35.344 13.414 24.125 1 86.75 967 PRO A O 1
ATOM 7449 N N . SER A 1 968 ? 36.25 14.891 22.672 1 80.44 968 SER A N 1
ATOM 7450 C CA . SER A 1 968 ? 36.688 13.883 21.719 1 80.44 968 SER A CA 1
ATOM 7451 C C . SER A 1 968 ? 37.594 12.852 22.406 1 80.44 968 SER A C 1
ATOM 7453 O O . SER A 1 968 ? 37.656 11.703 21.969 1 80.44 968 SER A O 1
ATOM 7455 N N . VAL A 1 969 ? 38.312 13.242 23.484 1 78.25 969 VAL A N 1
ATOM 7456 C CA . VAL A 1 969 ? 39.219 12.344 24.203 1 78.25 969 VAL A CA 1
ATOM 7457 C C . VAL A 1 969 ? 38.438 11.141 24.719 1 78.25 969 VAL A C 1
ATOM 7459 O O . VAL A 1 969 ? 38.969 10.023 24.75 1 78.25 969 VAL A O 1
ATOM 7462 N N . PHE A 1 970 ? 37.25 11.375 25.016 1 79.81 970 PHE A N 1
ATOM 7463 C CA . PHE A 1 970 ? 36.438 10.297 25.562 1 79.81 970 PHE A CA 1
ATOM 7464 C C . PHE A 1 970 ? 35.812 9.461 24.453 1 79.81 970 PHE A C 1
ATOM 7466 O O . PHE A 1 970 ? 35.688 8.242 24.578 1 79.81 970 PHE A O 1
ATOM 7473 N N . THR A 1 971 ? 35.438 10.141 23.375 1 77.88 971 THR A N 1
ATOM 7474 C CA . THR A 1 971 ? 34.688 9.445 22.328 1 77.88 971 THR A CA 1
ATOM 7475 C C . THR A 1 971 ? 35.625 8.617 21.453 1 77.88 971 THR A C 1
ATOM 7477 O O . THR A 1 971 ? 35.25 7.547 20.984 1 77.88 971 THR A O 1
ATOM 7480 N N . LYS A 1 972 ? 36.781 9.078 21.266 1 72.5 972 LYS A N 1
ATOM 7481 C CA . LYS A 1 972 ? 37.75 8.344 20.453 1 72.5 972 LYS A CA 1
ATOM 7482 C C . LYS A 1 972 ? 38.094 7.004 21.094 1 72.5 972 LYS A C 1
ATOM 7484 O O . LYS A 1 972 ? 38.375 6.035 20.391 1 72.5 972 LYS A O 1
ATOM 7489 N N . LYS A 1 973 ? 38.031 6.996 22.344 1 69.56 973 LYS A N 1
ATOM 7490 C CA . LYS A 1 973 ? 38.344 5.762 23.062 1 69.56 973 LYS A CA 1
ATOM 7491 C C . LYS A 1 973 ? 37.344 4.664 22.719 1 69.56 973 LYS A C 1
ATOM 7493 O O . LYS A 1 973 ? 37.656 3.475 22.828 1 69.56 973 LYS A O 1
ATOM 7498 N N . ILE A 1 974 ? 36.219 5.105 22.391 1 70.62 974 ILE A N 1
ATOM 7499 C CA . ILE A 1 974 ? 35.188 4.102 22.125 1 70.62 974 ILE A CA 1
ATOM 7500 C C . ILE A 1 974 ? 34.781 4.16 20.656 1 70.62 974 ILE A C 1
ATOM 7502 O O . ILE A 1 974 ? 33.688 3.75 20.297 1 70.62 974 ILE A O 1
ATOM 7506 N N . SER A 1 975 ? 35.594 4.668 19.75 1 70.12 975 SER A N 1
ATOM 7507 C CA . SER A 1 975 ? 35.438 4.723 18.297 1 70.12 975 SER A CA 1
ATOM 7508 C C . SER A 1 975 ? 34.188 5.5 17.906 1 70.12 975 SER A C 1
ATOM 7510 O O . SER A 1 975 ? 33.469 5.113 16.969 1 70.12 975 SER A O 1
ATOM 7512 N N . LEU A 1 976 ? 33.875 6.41 18.844 1 78.75 976 LEU A N 1
ATOM 7513 C CA . LEU A 1 976 ? 32.781 7.324 18.5 1 78.75 976 LEU A CA 1
ATOM 7514 C C . LEU A 1 976 ? 33.344 8.68 18.078 1 78.75 976 LEU A C 1
ATOM 7516 O O . LEU A 1 976 ? 34.375 9.109 18.562 1 78.75 976 LEU A O 1
ATOM 7520 N N . SER A 1 977 ? 32.625 9.219 17.125 1 78.25 977 SER A N 1
ATOM 7521 C CA . SER A 1 977 ? 33.062 10.539 16.656 1 78.25 977 SER A CA 1
ATOM 7522 C C . SER A 1 977 ? 32.469 11.648 17.516 1 78.25 977 SER A C 1
ATOM 7524 O O . SER A 1 977 ? 33.156 12.609 17.859 1 78.25 977 SER A O 1
ATOM 7526 N N . LYS A 1 978 ? 31.266 11.578 17.812 1 87.06 978 LYS A N 1
ATOM 7527 C CA . LYS A 1 978 ? 30.594 12.641 18.547 1 87.06 978 LYS A CA 1
ATOM 7528 C C . LYS A 1 978 ? 29.422 12.094 19.359 1 87.06 978 LYS A C 1
ATOM 7530 O O . LYS A 1 978 ? 28.656 11.258 18.875 1 87.06 978 LYS A O 1
ATOM 7535 N N . VAL A 1 979 ? 29.344 12.445 20.578 1 91.88 979 VAL A N 1
ATOM 7536 C CA . VAL A 1 979 ? 28.203 12.164 21.438 1 91.88 979 VAL A CA 1
ATOM 7537 C C . VAL A 1 979 ? 27.703 13.461 22.062 1 91.88 979 VAL A C 1
ATOM 7539 O O . VAL A 1 979 ? 28.453 14.148 22.766 1 91.88 979 VAL A O 1
ATOM 7542 N N . ARG A 1 980 ? 26.516 13.773 21.828 1 93.06 980 ARG A N 1
ATOM 7543 C CA . ARG A 1 980 ? 25.891 14.984 22.375 1 93.06 980 ARG A CA 1
ATOM 7544 C C . ARG A 1 980 ? 24.656 14.641 23.188 1 93.06 980 ARG A C 1
ATOM 7546 O O . ARG A 1 980 ? 23.75 13.945 22.688 1 93.06 980 ARG A O 1
ATOM 7553 N N . PHE A 1 981 ? 24.672 15.039 24.422 1 95.06 981 PHE A N 1
ATOM 7554 C CA . PHE A 1 981 ? 23.469 14.977 25.234 1 95.06 981 PHE A CA 1
ATOM 7555 C C . PHE A 1 981 ? 22.781 16.344 25.281 1 95.06 981 PHE A C 1
ATOM 7557 O O . PHE A 1 981 ? 23.438 17.375 25.297 1 95.06 981 PHE A O 1
ATOM 7564 N N . TYR A 1 982 ? 21.469 16.281 25.312 1 94.81 982 TYR A N 1
ATOM 7565 C CA . TYR A 1 982 ? 20.828 17.594 25.422 1 94.81 982 TYR A CA 1
ATOM 7566 C C . TYR A 1 982 ? 19.516 17.469 26.188 1 94.81 982 TYR A C 1
ATOM 7568 O O . TYR A 1 982 ? 18.922 16.391 26.281 1 94.81 982 TYR A O 1
ATOM 7576 N N . VAL A 1 983 ? 19.078 18.531 26.781 1 96.38 983 VAL A N 1
ATOM 7577 C CA . VAL A 1 983 ? 17.781 18.75 27.406 1 96.38 983 VAL A CA 1
ATOM 7578 C C . VAL A 1 983 ? 17.062 19.906 26.703 1 96.38 983 VAL A C 1
ATOM 7580 O O . VAL A 1 983 ? 17.703 20.906 26.344 1 96.38 983 VAL A O 1
ATOM 7583 N N . SER A 1 984 ? 15.836 19.688 26.422 1 95.12 984 SER A N 1
ATOM 7584 C CA . SER A 1 984 ? 15.078 20.719 25.734 1 95.12 984 SER A CA 1
ATOM 7585 C C . SER A 1 984 ? 13.695 20.891 26.359 1 95.12 984 SER A C 1
ATOM 7587 O O . SER A 1 984 ? 13.125 19.938 26.906 1 95.12 984 SER A O 1
ATOM 7589 N N . GLY A 1 985 ? 13.172 22.094 26.359 1 95.06 985 GLY A N 1
ATOM 7590 C CA . GLY A 1 985 ? 11.812 22.453 26.75 1 95.06 985 GLY A CA 1
ATOM 7591 C C . GLY A 1 985 ? 11.055 23.172 25.641 1 95.06 985 GLY A C 1
ATOM 7592 O O . GLY A 1 985 ? 11.609 24.062 24.984 1 95.06 985 GLY A O 1
ATOM 7593 N N . GLN A 1 986 ? 9.883 22.688 25.391 1 93.38 986 GLN A N 1
ATOM 7594 C CA . GLN A 1 986 ? 9.062 23.344 24.375 1 93.38 986 GLN A CA 1
ATOM 7595 C C . GLN A 1 986 ? 7.844 24 25 1 93.38 986 GLN A C 1
ATOM 7597 O O . GLN A 1 986 ? 7.242 23.469 25.938 1 93.38 986 GLN A O 1
ATOM 7602 N N . ASN A 1 987 ? 7.449 25.125 24.406 1 93.12 987 ASN A N 1
ATOM 7603 C CA . ASN A 1 987 ? 6.289 25.891 24.859 1 93.12 987 ASN A CA 1
ATOM 7604 C C . ASN A 1 987 ? 6.344 26.188 26.359 1 93.12 987 ASN A C 1
ATOM 7606 O O . ASN A 1 987 ? 5.359 25.984 27.062 1 93.12 987 ASN A O 1
ATOM 7610 N N . LEU A 1 988 ? 7.43 26.625 26.828 1 94.94 988 LEU A N 1
ATOM 7611 C CA . LEU A 1 988 ? 7.668 26.75 28.266 1 94.94 988 LEU A CA 1
ATOM 7612 C C . LEU A 1 988 ? 6.82 27.875 28.859 1 94.94 988 LEU A C 1
ATOM 7614 O O . LEU A 1 988 ? 6.328 27.75 29.984 1 94.94 988 LEU A O 1
ATOM 7618 N N . PHE A 1 989 ? 6.758 28.953 28.109 1 95 989 PHE A N 1
ATOM 7619 C CA . PHE A 1 989 ? 5.84 30 28.547 1 95 989 PHE A CA 1
ATOM 7620 C C . PHE A 1 989 ? 5.309 30.797 27.359 1 95 989 PHE A C 1
ATOM 7622 O O . PHE A 1 989 ? 5.957 30.859 26.312 1 95 989 PHE A O 1
ATOM 7629 N N . THR A 1 990 ? 4.223 31.344 27.484 1 96.25 990 THR A N 1
ATOM 7630 C CA . THR A 1 990 ? 3.525 32.156 26.5 1 96.25 990 THR A CA 1
ATOM 7631 C C . THR A 1 990 ? 3.023 33.438 27.109 1 96.25 990 THR A C 1
ATOM 7633 O O . THR A 1 990 ? 2.311 33.438 28.109 1 96.25 990 THR A O 1
ATOM 7636 N N . ILE A 1 991 ? 3.432 34.531 26.562 1 98.06 991 ILE A N 1
ATOM 7637 C CA . ILE A 1 991 ? 2.908 35.844 26.938 1 98.06 991 ILE A CA 1
ATOM 7638 C C . ILE A 1 991 ? 1.712 36.188 26.062 1 98.06 991 ILE A C 1
ATOM 7640 O O . ILE A 1 991 ? 1.854 36.344 24.844 1 98.06 991 ILE A O 1
ATOM 7644 N N . THR A 1 992 ? 0.59 36.281 26.562 1 97.81 992 THR A N 1
ATOM 7645 C CA . THR A 1 992 ? -0.63 36.531 25.797 1 97.81 992 THR A CA 1
ATOM 7646 C C . THR A 1 992 ? -1.716 37.125 26.688 1 97.81 992 THR A C 1
ATOM 7648 O O . THR A 1 992 ? -1.657 37 27.906 1 97.81 992 THR A O 1
ATOM 7651 N N . LYS A 1 993 ? -2.635 37.812 26.141 1 97 993 LYS A N 1
ATOM 7652 C CA . LYS A 1 993 ? -3.809 38.344 26.844 1 97 993 LYS A CA 1
ATOM 7653 C C . LYS A 1 993 ? -5.027 37.469 26.594 1 97 993 LYS A C 1
ATOM 7655 O O . LYS A 1 993 ? -6.113 37.719 27.109 1 97 993 LYS A O 1
ATOM 7660 N N . TYR A 1 994 ? -4.891 36.469 25.797 1 96.81 994 TYR A N 1
ATOM 7661 C CA . TYR A 1 994 ? -5.996 35.562 25.5 1 96.81 994 TYR A CA 1
ATOM 7662 C C . TYR A 1 994 ? -6.406 34.75 26.719 1 96.81 994 TYR A C 1
ATOM 7664 O O . TYR A 1 994 ? -5.551 34.219 27.438 1 96.81 994 TYR A O 1
ATOM 7672 N N . SER A 1 995 ? -7.629 34.656 26.969 1 95 995 SER A N 1
ATOM 7673 C CA . SER A 1 995 ? -8.117 34.062 28.203 1 95 995 SER A CA 1
ATOM 7674 C C . SER A 1 995 ? -8.242 32.562 28.094 1 95 995 SER A C 1
ATOM 7676 O O . SER A 1 995 ? -8.359 31.859 29.094 1 95 995 SER A O 1
ATOM 7678 N N . GLY A 1 996 ? -8.266 32.031 26.859 1 93.44 996 GLY A N 1
ATOM 7679 C CA . GLY A 1 996 ? -8.375 30.594 26.688 1 93.44 996 GLY A CA 1
ATOM 7680 C C . GLY A 1 996 ? -7.086 29.859 27 1 93.44 996 GLY A C 1
ATOM 7681 O O . GLY A 1 996 ? -6.188 30.406 27.641 1 93.44 996 GLY A O 1
ATOM 7682 N N . LEU A 1 997 ? -7.047 28.562 26.656 1 91.88 997 LEU A N 1
ATOM 7683 C CA . LEU A 1 997 ? -5.926 27.719 27.016 1 91.88 997 LEU A CA 1
ATOM 7684 C C . LEU A 1 997 ? -4.699 28.031 26.172 1 91.88 997 LEU A C 1
ATOM 7686 O O . LEU A 1 997 ? -3.564 27.859 26.625 1 91.88 997 LEU A O 1
ATOM 7690 N N . ASP A 1 998 ? -4.906 28.281 24.859 1 92.62 998 ASP A N 1
ATOM 7691 C CA . ASP A 1 998 ? -3.824 28.516 23.906 1 92.62 998 ASP A CA 1
ATOM 7692 C C . ASP A 1 998 ? -4.25 29.5 22.828 1 92.62 998 ASP A C 1
ATOM 7694 O O . ASP A 1 998 ? -5.266 29.281 22.156 1 92.62 998 ASP A O 1
ATOM 7698 N N . PRO A 1 999 ? -3.469 30.484 22.609 1 94.19 999 PRO A N 1
ATOM 7699 C CA . PRO A 1 999 ? -3.854 31.484 21.609 1 94.19 999 PRO A CA 1
ATOM 7700 C C . PRO A 1 999 ? -3.559 31.031 20.188 1 94.19 999 PRO A C 1
ATOM 7702 O O . PRO A 1 999 ? -4 31.672 19.234 1 94.19 999 PRO A O 1
ATOM 7705 N N . GLU A 1 1000 ? -2.844 30.031 19.984 1 91.88 1000 GLU A N 1
ATOM 7706 C CA . GLU A 1 1000 ? -2.578 29.516 18.641 1 91.88 1000 GLU A CA 1
ATOM 7707 C C . GLU A 1 1000 ? -3.756 28.703 18.125 1 91.88 1000 GLU A C 1
ATOM 7709 O O . GLU A 1 1000 ? -3.824 27.484 18.344 1 91.88 1000 GLU A O 1
ATOM 7714 N N . ILE A 1 1001 ? -4.57 29.391 17.406 1 90.5 1001 ILE A N 1
ATOM 7715 C CA . ILE A 1 1001 ? -5.77 28.781 16.844 1 90.5 1001 ILE A CA 1
ATOM 7716 C C . ILE A 1 1001 ? -5.672 28.75 15.32 1 90.5 1001 ILE A C 1
ATOM 7718 O O . ILE A 1 1001 ? -5.539 29.797 14.688 1 90.5 1001 ILE A O 1
ATOM 7722 N N . GLY A 1 1002 ? -5.754 27.625 14.727 1 85.81 1002 GLY A N 1
ATOM 7723 C CA . GLY A 1 1002 ? -5.617 27.5 13.289 1 85.81 1002 GLY A CA 1
ATOM 7724 C C . GLY A 1 1002 ? -6.945 27.547 12.555 1 85.81 1002 GLY A C 1
ATOM 7725 O O . GLY A 1 1002 ? -7.848 28.297 12.953 1 85.81 1002 GLY A O 1
ATOM 7726 N N . THR A 1 1003 ? -6.945 26.859 11.383 1 84.94 1003 THR A N 1
ATOM 7727 C CA . THR A 1 1003 ? -8.133 26.828 10.531 1 84.94 1003 THR A CA 1
ATOM 7728 C C . THR A 1 1003 ? -8.984 25.609 10.844 1 84.94 1003 THR A C 1
ATOM 7730 O O . THR A 1 1003 ? -8.484 24.484 10.844 1 84.94 1003 THR A O 1
ATOM 7733 N N . GLY A 1 1004 ? -10.203 25.859 11.07 1 81.31 1004 GLY A N 1
ATOM 7734 C CA . GLY A 1 1004 ? -11.125 24.781 11.352 1 81.31 1004 GLY A CA 1
ATOM 7735 C C . GLY A 1 1004 ? -11.586 24.047 10.094 1 81.31 1004 GLY A C 1
ATOM 7736 O O . GLY A 1 1004 ? -11.617 24.625 9.008 1 81.31 1004 GLY A O 1
ATOM 7737 N N . ALA A 1 1005 ? -11.852 22.734 10.281 1 78.94 1005 ALA A N 1
ATOM 7738 C CA . ALA A 1 1005 ? -12.461 21.938 9.219 1 78.94 1005 ALA A CA 1
ATOM 7739 C C . ALA A 1 1005 ? -13.898 21.562 9.562 1 78.94 1005 ALA A C 1
ATOM 7741 O O . ALA A 1 1005 ? -14.219 21.281 10.719 1 78.94 1005 ALA A O 1
ATOM 7742 N N . GLY A 1 1006 ? -14.734 21.766 8.602 1 84 1006 GLY A N 1
ATOM 7743 C CA . GLY A 1 1006 ? -16.141 21.453 8.805 1 84 1006 GLY A CA 1
ATOM 7744 C C . GLY A 1 1006 ? -16.859 21.031 7.531 1 84 1006 GLY A C 1
ATOM 7745 O O . GLY A 1 1006 ? -16.234 20.484 6.617 1 84 1006 GLY A O 1
ATOM 7746 N N . THR A 1 1007 ? -18.141 21.094 7.598 1 80.62 1007 THR A N 1
ATOM 7747 C CA . THR A 1 1007 ? -18.984 20.719 6.465 1 80.62 1007 THR A CA 1
ATOM 7748 C C . THR A 1 1007 ? -19.172 21.891 5.516 1 80.62 1007 THR A C 1
ATOM 7750 O O . THR A 1 1007 ? -19.594 22.984 5.93 1 80.62 1007 THR A O 1
ATOM 7753 N N . ASN A 1 1008 ? -18.875 21.641 4.359 1 76.44 1008 ASN A N 1
ATOM 7754 C CA . ASN A 1 1008 ? -19.094 22.672 3.35 1 76.44 1008 ASN A CA 1
ATOM 7755 C C . ASN A 1 1008 ? -20.562 23.047 3.238 1 76.44 1008 ASN A C 1
ATOM 7757 O O . ASN A 1 1008 ? -21.406 22.188 3.004 1 76.44 1008 ASN A O 1
ATOM 7761 N N . THR A 1 1009 ? -20.875 24.234 3.377 1 73.31 1009 THR A N 1
ATOM 7762 C CA . THR A 1 1009 ? -22.266 24.703 3.434 1 73.31 1009 THR A CA 1
ATOM 7763 C C . THR A 1 1009 ? -22.938 24.562 2.072 1 73.31 1009 THR A C 1
ATOM 7765 O O . THR A 1 1009 ? -24.156 24.562 1.979 1 73.31 1009 THR A O 1
ATOM 7768 N N . THR A 1 1010 ? -22.078 24.438 1.121 1 69.06 1010 THR A N 1
ATOM 7769 C CA . THR A 1 1010 ? -22.609 24.375 -0.238 1 69.06 1010 THR A CA 1
ATOM 7770 C C . THR A 1 1010 ? -22.672 22.938 -0.725 1 69.06 1010 THR A C 1
ATOM 7772 O O . THR A 1 1010 ? -23.719 22.484 -1.198 1 69.06 1010 THR A O 1
ATOM 7775 N N . THR A 1 1011 ? -21.594 22.172 -0.568 1 64.44 1011 THR A N 1
ATOM 7776 C CA . THR A 1 1011 ? -21.5 20.844 -1.155 1 64.44 1011 THR A CA 1
ATOM 7777 C C . THR A 1 1011 ? -21.891 19.781 -0.137 1 64.44 1011 THR A C 1
ATOM 7779 O O . THR A 1 1011 ? -22.156 18.625 -0.503 1 64.44 1011 THR A O 1
ATOM 7782 N N . GLY A 1 1012 ? -21.797 20.094 1.104 1 67.75 1012 GLY A N 1
ATOM 7783 C CA . GLY A 1 1012 ? -22.062 19.125 2.152 1 67.75 1012 GLY A CA 1
ATOM 7784 C C . GLY A 1 1012 ? -20.859 18.25 2.469 1 67.75 1012 GLY A C 1
ATOM 7785 O O . GLY A 1 1012 ? -20.906 17.422 3.383 1 67.75 1012 GLY A O 1
ATOM 7786 N N . ALA A 1 1013 ? -19.781 18.469 1.744 1 68.69 1013 ALA A N 1
ATOM 7787 C CA . ALA A 1 1013 ? -18.594 17.688 2.02 1 68.69 1013 ALA A CA 1
ATOM 7788 C C . ALA A 1 1013 ? -18.078 17.953 3.432 1 68.69 1013 ALA A C 1
ATOM 7790 O O . ALA A 1 1013 ? -18.062 19.094 3.891 1 68.69 1013 ALA A O 1
ATOM 7791 N N . THR A 1 1014 ? -17.656 16.938 4.082 1 70 1014 THR A N 1
ATOM 7792 C CA . THR A 1 1014 ? -17.234 17.078 5.469 1 70 1014 THR A CA 1
ATOM 7793 C C . THR A 1 1014 ? -15.711 17.203 5.551 1 70 1014 THR A C 1
ATOM 7795 O O . THR A 1 1014 ? -15 16.891 4.594 1 70 1014 THR A O 1
ATOM 7798 N N . SER A 1 1015 ? -15.266 17.766 6.66 1 71.56 1015 SER A N 1
ATOM 7799 C CA . SER A 1 1015 ? -13.852 17.875 6.992 1 71.56 1015 SER A CA 1
ATOM 7800 C C . SER A 1 1015 ? -13.117 18.766 5.992 1 71.56 1015 SER A C 1
ATOM 7802 O O . SER A 1 1015 ? -11.992 18.453 5.582 1 71.56 1015 SER A O 1
ATOM 7804 N N . GLN A 1 1016 ? -13.812 19.766 5.578 1 76.06 1016 GLN A N 1
ATOM 7805 C CA . GLN A 1 1016 ? -13.203 20.734 4.672 1 76.06 1016 GLN A CA 1
ATOM 7806 C C . GLN A 1 1016 ? -12.602 21.906 5.441 1 76.06 1016 GLN A C 1
ATOM 7808 O O . GLN A 1 1016 ? -13.266 22.484 6.297 1 76.06 1016 GLN A O 1
ATOM 7813 N N . ALA A 1 1017 ? -11.391 22.203 5.133 1 79.25 1017 ALA A N 1
ATOM 7814 C CA . ALA A 1 1017 ? -10.758 23.391 5.707 1 79.25 1017 ALA A CA 1
ATOM 7815 C C . ALA A 1 1017 ? -11.102 24.625 4.895 1 79.25 1017 ALA A C 1
ATOM 7817 O O . ALA A 1 1017 ? -11.227 24.562 3.668 1 79.25 1017 ALA A O 1
ATOM 7818 N N . SER A 1 1018 ? -11.305 25.75 5.559 1 87 1018 SER A N 1
ATOM 7819 C CA . SER A 1 1018 ? -11.555 27.016 4.895 1 87 1018 SER A CA 1
ATOM 7820 C C . SER A 1 1018 ? -10.945 28.172 5.676 1 87 1018 SER A C 1
ATOM 7822 O O . SER A 1 1018 ? -10.992 28.203 6.906 1 87 1018 SER A O 1
ATOM 7824 N N . ALA A 1 1019 ? -10.469 29.094 4.945 1 88.06 1019 ALA A N 1
ATOM 7825 C CA . ALA A 1 1019 ? -9.906 30.297 5.555 1 88.06 1019 ALA A CA 1
ATOM 7826 C C . ALA A 1 1019 ? -10.984 31.094 6.281 1 88.06 1019 ALA A C 1
ATOM 7828 O O . ALA A 1 1019 ? -10.68 31.875 7.191 1 88.06 1019 ALA A O 1
ATOM 7829 N N . THR A 1 1020 ? -12.219 30.859 5.918 1 92.56 1020 THR A N 1
ATOM 7830 C CA . THR A 1 1020 ? -13.305 31.594 6.543 1 92.56 1020 THR A CA 1
ATOM 7831 C C . THR A 1 1020 ? -13.609 31.062 7.934 1 92.56 1020 THR A C 1
ATOM 7833 O O . THR A 1 1020 ? -14.422 31.625 8.664 1 92.56 1020 THR A O 1
ATOM 7836 N N . ALA A 1 1021 ? -12.953 30 8.312 1 91.88 1021 ALA A N 1
ATOM 7837 C CA . ALA A 1 1021 ? -13.141 29.406 9.633 1 91.88 1021 ALA A CA 1
ATOM 7838 C C . ALA A 1 1021 ? -11.867 29.5 10.461 1 91.88 1021 ALA A C 1
ATOM 7840 O O . ALA A 1 1021 ? -11.648 28.688 11.367 1 91.88 1021 ALA A O 1
ATOM 7841 N N . SER A 1 1022 ? -11.07 30.438 10.18 1 91.06 1022 SER A N 1
ATOM 7842 C CA . SER A 1 1022 ? -9.82 30.609 10.922 1 91.06 1022 SER A CA 1
ATOM 7843 C C . SER A 1 1022 ? -10.055 31.359 12.227 1 91.06 1022 SER A C 1
ATOM 7845 O O . SER A 1 1022 ? -10.898 32.25 12.289 1 91.06 1022 SER A O 1
ATOM 7847 N N . GLY A 1 1023 ? -9.312 31.031 13.289 1 92.62 1023 GLY A N 1
ATOM 7848 C CA . GLY A 1 1023 ? -9.273 31.797 14.531 1 92.62 1023 GLY A CA 1
ATOM 7849 C C . GLY A 1 1023 ? -10.461 31.516 15.43 1 92.62 1023 GLY A C 1
ATOM 7850 O O . GLY A 1 1023 ? -10.75 32.312 16.344 1 92.62 1023 GLY A O 1
ATOM 7851 N N . ILE A 1 1024 ? -11.188 30.484 15.164 1 94.06 1024 ILE A N 1
ATOM 7852 C CA . ILE A 1 1024 ? -12.32 30.125 16.016 1 94.06 1024 ILE A CA 1
ATOM 7853 C C . ILE A 1 1024 ? -11.891 29.062 17.031 1 94.06 1024 ILE A C 1
ATOM 7855 O O . ILE A 1 1024 ? -11.516 27.953 16.641 1 94.06 1024 ILE A O 1
ATOM 7859 N N . ASP A 1 1025 ? -12.008 29.375 18.266 1 93.06 1025 ASP A N 1
ATOM 7860 C CA . ASP A 1 1025 ? -11.664 28.406 19.312 1 93.06 1025 ASP A CA 1
ATOM 7861 C C . ASP A 1 1025 ? -12.891 27.594 19.719 1 93.06 1025 ASP A C 1
ATOM 7863 O O . ASP A 1 1025 ? -13.727 28.078 20.5 1 93.06 1025 ASP A O 1
ATOM 7867 N N . GLN A 1 1026 ? -12.93 26.469 19.281 1 89 1026 GLN A N 1
ATOM 7868 C CA . GLN A 1 1026 ? -14.047 25.578 19.578 1 89 1026 GLN A CA 1
ATOM 7869 C C . GLN A 1 1026 ? -13.625 24.469 20.547 1 89 1026 GLN A C 1
ATOM 7871 O O . GLN A 1 1026 ? -14.109 23.344 20.469 1 89 1026 GLN A O 1
ATOM 7876 N N . GLY A 1 1027 ? -12.672 24.75 21.359 1 87.44 1027 GLY A N 1
ATOM 7877 C CA . GLY A 1 1027 ? -12.148 23.734 22.266 1 87.44 1027 GLY A CA 1
ATOM 7878 C C . GLY A 1 1027 ? -11.062 22.875 21.641 1 87.44 1027 GLY A C 1
ATOM 7879 O O . GLY A 1 1027 ? -11.133 21.641 21.703 1 87.44 1027 GLY A O 1
ATOM 7880 N N . ASN A 1 1028 ? -10.148 23.453 21.047 1 84.62 1028 ASN A N 1
ATOM 7881 C CA . ASN A 1 1028 ? -9.062 22.781 20.344 1 84.62 1028 ASN A CA 1
ATOM 7882 C C . ASN A 1 1028 ? -8.07 22.156 21.328 1 84.62 1028 ASN A C 1
ATOM 7884 O O . ASN A 1 1028 ? -7.977 22.578 22.484 1 84.62 1028 ASN A O 1
ATOM 7888 N N . TYR A 1 1029 ? -7.406 21.156 20.859 1 86.81 1029 TYR A N 1
ATOM 7889 C CA . TYR A 1 1029 ? -6.301 20.562 21.609 1 86.81 1029 TYR A CA 1
ATOM 7890 C C . TYR A 1 1029 ? -5.203 21.594 21.859 1 86.81 1029 TYR A C 1
ATOM 7892 O O . TYR A 1 1029 ? -4.668 22.188 20.922 1 86.81 1029 TYR A O 1
ATOM 7900 N N . ALA A 1 1030 ? -4.902 21.812 23.047 1 87.25 1030 ALA A N 1
ATOM 7901 C CA . ALA A 1 1030 ? -3.928 22.844 23.391 1 87.25 1030 ALA A CA 1
ATOM 7902 C C . ALA A 1 1030 ? -2.502 22.344 23.172 1 87.25 1030 ALA A C 1
ATOM 7904 O O . ALA A 1 1030 ? -2.221 21.156 23.359 1 87.25 1030 ALA A O 1
ATOM 7905 N N . ASN A 1 1031 ? -1.687 23.281 22.781 1 88.56 1031 ASN A N 1
ATOM 7906 C CA . ASN A 1 1031 ? -0.254 23.016 22.828 1 88.56 1031 ASN A CA 1
ATOM 7907 C C . ASN A 1 1031 ? 0.3 23.141 24.234 1 88.56 1031 ASN A C 1
ATOM 7909 O O . ASN A 1 1031 ? 0.176 24.203 24.859 1 88.56 1031 ASN A O 1
ATOM 7913 N N . THR A 1 1032 ? 0.914 22.078 24.719 1 91.81 1032 THR A N 1
ATOM 7914 C CA . THR A 1 1032 ? 1.391 22.109 26.094 1 91.81 1032 THR A CA 1
ATOM 7915 C C . THR A 1 1032 ? 2.912 22 26.141 1 91.81 1032 THR A C 1
ATOM 7917 O O . THR A 1 1032 ? 3.572 22 25.109 1 91.81 1032 THR A O 1
ATOM 7920 N N . LYS A 1 1033 ? 3.357 22.062 27.328 1 94.62 1033 LYS A N 1
ATOM 7921 C CA . LYS A 1 1033 ? 4.801 22.016 27.562 1 94.62 1033 LYS A CA 1
ATOM 7922 C C . LYS A 1 1033 ? 5.348 20.609 27.328 1 94.62 1033 LYS A C 1
ATOM 7924 O O . LYS A 1 1033 ? 4.699 19.625 27.672 1 94.62 1033 LYS A O 1
ATOM 7929 N N . PHE A 1 1034 ? 6.449 20.578 26.75 1 94.81 1034 PHE A N 1
ATOM 7930 C CA . PHE A 1 1034 ? 7.203 19.344 26.609 1 94.81 1034 PHE A CA 1
ATOM 7931 C C . PHE A 1 1034 ? 8.547 19.453 27.312 1 94.81 1034 PHE A C 1
ATOM 7933 O O . PHE A 1 1034 ? 9.195 20.5 27.281 1 94.81 1034 PHE A O 1
ATOM 7940 N N . TYR A 1 1035 ? 9 18.375 27.969 1 96.81 1035 TYR A N 1
ATOM 7941 C CA . TYR A 1 1035 ? 10.336 18.203 28.531 1 96.81 1035 TYR A CA 1
ATOM 7942 C C . TYR A 1 1035 ? 11.047 17.016 27.906 1 96.81 1035 TYR A C 1
ATOM 7944 O O . TYR A 1 1035 ? 10.617 15.867 28.062 1 96.81 1035 TYR A O 1
ATOM 7952 N N . THR A 1 1036 ? 12.102 17.344 27.281 1 96.56 1036 THR A N 1
ATOM 7953 C CA . THR A 1 1036 ? 12.719 16.328 26.453 1 96.56 1036 THR A CA 1
ATOM 7954 C C . THR A 1 1036 ? 14.141 16.031 26.906 1 96.56 1036 THR A C 1
ATOM 7956 O O . THR A 1 1036 ? 14.883 16.953 27.266 1 96.56 1036 THR A O 1
ATOM 7959 N N . LEU A 1 1037 ? 14.516 14.797 26.984 1 97.25 1037 LEU A N 1
ATOM 7960 C CA . LEU A 1 1037 ? 15.883 14.305 27.094 1 97.25 1037 LEU A CA 1
ATOM 7961 C C . LEU A 1 1037 ? 16.297 13.547 25.844 1 97.25 1037 LEU A C 1
ATOM 7963 O O . LEU A 1 1037 ? 15.594 12.648 25.391 1 97.25 1037 LEU A O 1
ATOM 7967 N N . GLY A 1 1038 ? 17.422 14.055 25.281 1 95.75 1038 GLY A N 1
ATOM 7968 C CA . GLY A 1 1038 ? 17.828 13.414 24.047 1 95.75 1038 GLY A CA 1
ATOM 7969 C C . GLY A 1 1038 ? 19.312 13.133 23.984 1 95.75 1038 GLY A C 1
ATOM 7970 O O . GLY A 1 1038 ? 20.094 13.664 24.781 1 95.75 1038 GLY A O 1
ATOM 7971 N N . VAL A 1 1039 ? 19.734 12.266 23.062 1 95.06 1039 VAL A N 1
ATOM 7972 C CA . VAL A 1 1039 ? 21.125 11.914 22.797 1 95.06 1039 VAL A CA 1
ATOM 7973 C C . VAL A 1 1039 ? 21.359 11.781 21.297 1 95.06 1039 VAL A C 1
ATOM 7975 O O . VAL A 1 1039 ? 20.516 11.258 20.578 1 95.06 1039 VAL A O 1
ATOM 7978 N N . ASN A 1 1040 ? 22.406 12.391 20.812 1 92.38 1040 ASN A N 1
ATOM 7979 C CA . ASN A 1 1040 ? 22.891 12.234 19.453 1 92.38 1040 ASN A CA 1
ATOM 7980 C C . ASN A 1 1040 ? 24.25 11.547 19.422 1 92.38 1040 ASN A C 1
ATOM 7982 O O . ASN A 1 1040 ? 25.203 12.031 20.031 1 92.38 1040 ASN A O 1
ATOM 7986 N N . VAL A 1 1041 ? 24.312 10.516 18.719 1 92.31 1041 VAL A N 1
ATOM 7987 C CA . VAL A 1 1041 ? 25.562 9.773 18.641 1 92.31 1041 VAL A CA 1
ATOM 7988 C C . VAL A 1 1041 ? 26 9.648 17.172 1 92.31 1041 VAL A C 1
ATOM 7990 O O . VAL A 1 1041 ? 25.188 9.305 16.312 1 92.31 1041 VAL A O 1
ATOM 7993 N N . THR A 1 1042 ? 27.188 9.992 16.938 1 87.56 1042 THR A N 1
ATOM 7994 C CA . THR A 1 1042 ? 27.766 9.805 15.617 1 87.56 1042 THR A CA 1
ATOM 7995 C C . THR A 1 1042 ? 29.031 8.969 15.68 1 87.56 1042 THR A C 1
ATOM 7997 O O . THR A 1 1042 ? 29.828 9.109 16.609 1 87.56 1042 THR A O 1
ATOM 8000 N N . PHE A 1 1043 ? 29.156 8.25 14.656 1 84.56 1043 PHE A N 1
ATOM 8001 C CA . PHE A 1 1043 ? 30.312 7.383 14.5 1 84.56 1043 PHE A CA 1
ATOM 8002 C C . PHE A 1 1043 ? 30.953 7.578 13.133 1 84.56 1043 PHE A C 1
ATOM 8004 O O . PHE A 1 1043 ? 30.266 7.91 12.164 1 84.56 1043 PHE A O 1
ATOM 8011 N N . MET B 1 1 ? 76.5 -13.375 9.234 1 27.06 1 MET B N 1
ATOM 8012 C CA . MET B 1 1 ? 76.25 -12.633 7.992 1 27.06 1 MET B CA 1
ATOM 8013 C C . MET B 1 1 ? 74.875 -12.898 7.441 1 27.06 1 MET B C 1
ATOM 8015 O O . MET B 1 1 ? 74.625 -13.914 6.777 1 27.06 1 MET B O 1
ATOM 8019 N N . PHE B 1 2 ? 73.875 -12.609 8.195 1 32.34 2 PHE B N 1
ATOM 8020 C CA . PHE B 1 2 ? 72.438 -12.672 7.918 1 32.34 2 PHE B CA 1
ATOM 8021 C C . PHE B 1 2 ? 72.062 -11.836 6.695 1 32.34 2 PHE B C 1
ATOM 8023 O O . PHE B 1 2 ? 72.25 -10.609 6.715 1 32.34 2 PHE B O 1
ATOM 8030 N N . GLY B 1 3 ? 72.438 -12.305 5.465 1 33.97 3 GLY B N 1
ATOM 8031 C CA . GLY B 1 3 ? 72.062 -11.742 4.191 1 33.97 3 GLY B CA 1
ATOM 8032 C C . GLY B 1 3 ? 70.562 -11.359 4.172 1 33.97 3 GLY B C 1
ATOM 8033 O O . GLY B 1 3 ? 69.688 -12.211 4.367 1 33.97 3 GLY B O 1
ATOM 8034 N N . TYR B 1 4 ? 70.312 -10.172 4.633 1 40.19 4 TYR B N 1
ATOM 8035 C CA . TYR B 1 4 ? 69 -9.555 4.434 1 40.19 4 TYR B CA 1
ATOM 8036 C C . TYR B 1 4 ? 68.562 -9.617 2.971 1 40.19 4 TYR B C 1
ATOM 8038 O O . TYR B 1 4 ? 69.188 -9.008 2.107 1 40.19 4 TYR B O 1
ATOM 8046 N N . ALA B 1 5 ? 68.125 -10.688 2.545 1 45.09 5 ALA B N 1
ATOM 8047 C CA . ALA B 1 5 ? 67.5 -10.758 1.229 1 45.09 5 ALA B CA 1
ATOM 8048 C C . ALA B 1 5 ? 66.688 -9.516 0.96 1 45.09 5 ALA B C 1
ATOM 8050 O O . ALA B 1 5 ? 65.75 -9.188 1.739 1 45.09 5 ALA B O 1
ATOM 8051 N N . GLN B 1 6 ? 67.25 -8.523 0.336 1 52.03 6 GLN B N 1
ATOM 8052 C CA . GLN B 1 6 ? 66.688 -7.234 -0.062 1 52.03 6 GLN B CA 1
ATOM 8053 C C . GLN B 1 6 ? 65.312 -7.422 -0.789 1 52.03 6 GLN B C 1
ATOM 8055 O O . GLN B 1 6 ? 65.25 -8.195 -1.745 1 52.03 6 GLN B O 1
ATOM 8060 N N . ASN B 1 7 ? 64.25 -7.125 -0.193 1 62.03 7 ASN B N 1
ATOM 8061 C CA . ASN B 1 7 ? 62.938 -7.055 -0.808 1 62.03 7 ASN B CA 1
ATOM 8062 C C . ASN B 1 7 ? 62.938 -6.207 -2.074 1 62.03 7 ASN B C 1
ATOM 8064 O O . ASN B 1 7 ? 63.375 -5.055 -2.051 1 62.03 7 ASN B O 1
ATOM 8068 N N . GLY B 1 8 ? 63.031 -6.879 -3.305 1 73.94 8 GLY B N 1
ATOM 8069 C CA . GLY B 1 8 ? 62.906 -6.148 -4.559 1 73.94 8 GLY B CA 1
ATOM 8070 C C . GLY B 1 8 ? 61.5 -5.93 -5.016 1 73.94 8 GLY B C 1
ATOM 8071 O O . GLY B 1 8 ? 60.562 -6.547 -4.484 1 73.94 8 GLY B O 1
ATOM 8072 N N . LYS B 1 9 ? 61.344 -5.004 -5.883 1 78.88 9 LYS B N 1
ATOM 8073 C CA . LYS B 1 9 ? 60.094 -4.707 -6.539 1 78.88 9 LYS B CA 1
ATOM 8074 C C . LYS B 1 9 ? 59.719 -5.793 -7.543 1 78.88 9 LYS B C 1
ATOM 8076 O O . LYS B 1 9 ? 60.5 -6.074 -8.469 1 78.88 9 LYS B O 1
ATOM 8081 N N . VAL B 1 10 ? 58.688 -6.488 -7.262 1 83.31 10 VAL B N 1
ATOM 8082 C CA . VAL B 1 10 ? 58.125 -7.488 -8.164 1 83.31 10 VAL B CA 1
ATOM 8083 C C . VAL B 1 10 ? 56.938 -6.902 -8.914 1 83.31 10 VAL B C 1
ATOM 8085 O O . VAL B 1 10 ? 56.031 -6.332 -8.297 1 83.31 10 VAL B O 1
ATOM 8088 N N . THR B 1 11 ? 57.031 -6.977 -10.25 1 85.31 11 THR B N 1
ATOM 8089 C CA . THR B 1 11 ? 55.938 -6.496 -11.094 1 85.31 11 THR B CA 1
ATOM 8090 C C . THR B 1 11 ? 55.406 -7.629 -11.953 1 85.31 11 THR B C 1
ATOM 8092 O O . THR B 1 11 ? 56.062 -8.641 -12.164 1 85.31 11 THR B O 1
ATOM 8095 N N . GLY B 1 12 ? 54.188 -7.594 -12.289 1 82.94 12 GLY B N 1
ATOM 8096 C CA . GLY B 1 12 ? 53.562 -8.578 -13.164 1 82.94 12 GLY B CA 1
ATOM 8097 C C . GLY B 1 12 ? 52.156 -8.195 -13.602 1 82.94 12 GLY B C 1
ATOM 8098 O O . GLY B 1 12 ? 51.656 -7.113 -13.25 1 82.94 12 GLY B O 1
ATOM 8099 N N . LYS B 1 13 ? 51.625 -9.055 -14.445 1 82.31 13 LYS B N 1
ATOM 8100 C CA . LYS B 1 13 ? 50.25 -8.914 -14.953 1 82.31 13 LYS B CA 1
ATOM 8101 C C . LYS B 1 13 ? 49.406 -10.156 -14.648 1 82.31 13 LYS B C 1
ATOM 8103 O O . LYS B 1 13 ? 49.906 -11.281 -14.758 1 82.31 13 LYS B O 1
ATOM 8108 N N . VAL B 1 14 ? 48.312 -9.906 -14.133 1 81.38 14 VAL B N 1
ATOM 8109 C CA . VAL B 1 14 ? 47.375 -10.984 -13.922 1 81.38 14 VAL B CA 1
ATOM 8110 C C . VAL B 1 14 ? 46.281 -10.938 -14.992 1 81.38 14 VAL B C 1
ATOM 8112 O O . VAL B 1 14 ? 45.625 -9.906 -15.188 1 81.38 14 VAL B O 1
ATOM 8115 N N . THR B 1 15 ? 46.125 -11.969 -15.664 1 77.31 15 THR B N 1
ATOM 8116 C CA . THR B 1 15 ? 45.094 -12.094 -16.703 1 77.31 15 THR B CA 1
ATOM 8117 C C . THR B 1 15 ? 44.219 -13.297 -16.438 1 77.31 15 THR B C 1
ATOM 8119 O O . THR B 1 15 ? 44.531 -14.164 -15.633 1 77.31 15 THR B O 1
ATOM 8122 N N . ASP B 1 16 ? 43 -13.273 -16.969 1 69.25 16 ASP B N 1
ATOM 8123 C CA . ASP B 1 16 ? 42.125 -14.422 -16.891 1 69.25 16 ASP B CA 1
ATOM 8124 C C . ASP B 1 16 ? 42.562 -15.523 -17.844 1 69.25 16 ASP B C 1
ATOM 8126 O O . ASP B 1 16 ? 42.969 -15.25 -18.969 1 69.25 16 ASP B O 1
ATOM 8130 N N . THR B 1 17 ? 42.531 -16.766 -17.297 1 64.69 17 THR B N 1
ATOM 8131 C CA . THR B 1 17 ? 42.969 -17.891 -18.125 1 64.69 17 THR B CA 1
ATOM 8132 C C . THR B 1 17 ? 42.094 -18 -19.375 1 64.69 17 THR B C 1
ATOM 8134 O O . THR B 1 17 ? 42.562 -18.453 -20.422 1 64.69 17 THR B O 1
ATOM 8137 N N . GLU B 1 18 ? 40.812 -17.734 -19.266 1 54.69 18 GLU B N 1
ATOM 8138 C CA . GLU B 1 18 ? 39.875 -18.016 -20.344 1 54.69 18 GLU B CA 1
ATOM 8139 C C . GLU B 1 18 ? 39.938 -16.953 -21.438 1 54.69 18 GLU B C 1
ATOM 8141 O O . GLU B 1 18 ? 39.906 -17.266 -22.625 1 54.69 18 GLU B O 1
ATOM 8146 N N . LYS B 1 19 ? 40.031 -15.633 -21.156 1 53.84 19 LYS B N 1
ATOM 8147 C CA . LYS B 1 19 ? 39.906 -14.547 -22.125 1 53.84 19 LYS B CA 1
ATOM 8148 C C . LYS B 1 19 ? 41.219 -13.805 -22.297 1 53.84 19 LYS B C 1
ATOM 8150 O O . LYS B 1 19 ? 41.344 -12.922 -23.156 1 53.84 19 LYS B O 1
ATOM 8155 N N . GLY B 1 20 ? 42.094 -14.102 -21.562 1 61.19 20 GLY B N 1
ATOM 8156 C CA . GLY B 1 20 ? 43.406 -13.43 -21.609 1 61.19 20 GLY B CA 1
ATOM 8157 C C . GLY B 1 20 ? 43.312 -11.953 -21.281 1 61.19 20 GLY B C 1
ATOM 8158 O O . GLY B 1 20 ? 44.25 -11.195 -21.562 1 61.19 20 GLY B O 1
ATOM 8159 N N . LEU B 1 21 ? 42.25 -11.609 -20.828 1 64.56 21 LEU B N 1
ATOM 8160 C CA . LEU B 1 21 ? 42.031 -10.203 -20.5 1 64.56 21 LEU B CA 1
ATOM 8161 C C . LEU B 1 21 ? 42.656 -9.875 -19.141 1 64.56 21 LEU B C 1
ATOM 8163 O O . LEU B 1 21 ? 42.656 -10.711 -18.234 1 64.56 21 LEU B O 1
ATOM 8167 N N . PRO B 1 22 ? 43.188 -8.609 -19.016 1 73.06 22 PRO B N 1
ATOM 8168 C CA . PRO B 1 22 ? 43.688 -8.203 -17.703 1 73.06 22 PRO B CA 1
ATOM 8169 C C . PRO B 1 22 ? 42.594 -8.242 -16.625 1 73.06 22 PRO B C 1
ATOM 8171 O O . PRO B 1 22 ? 41.438 -7.91 -16.906 1 73.06 22 PRO B O 1
ATOM 8174 N N . LEU B 1 23 ? 42.844 -8.945 -15.57 1 72.81 23 LEU B N 1
ATOM 8175 C CA . LEU B 1 23 ? 41.906 -9.008 -14.438 1 72.81 23 LEU B CA 1
ATOM 8176 C C . LEU B 1 23 ? 42.219 -7.883 -13.445 1 72.81 23 LEU B C 1
ATOM 8178 O O . LEU B 1 23 ? 43.156 -7.953 -12.68 1 72.81 23 LEU B O 1
ATOM 8182 N N . PRO B 1 24 ? 41.375 -6.879 -13.531 1 70 24 PRO B N 1
ATOM 8183 C CA . PRO B 1 24 ? 41.562 -5.855 -12.492 1 70 24 PRO B CA 1
ATOM 8184 C C . PRO B 1 24 ? 41 -6.285 -11.141 1 70 24 PRO B C 1
ATOM 8186 O O . PRO B 1 24 ? 40 -7.023 -11.086 1 70 24 PRO B O 1
ATOM 8189 N N . GLY B 1 25 ? 41.625 -5.902 -9.938 1 68.75 25 GLY B N 1
ATOM 8190 C CA . GLY B 1 25 ? 41.094 -6.129 -8.602 1 68.75 25 GLY B CA 1
ATOM 8191 C C . GLY B 1 25 ? 41.562 -7.438 -7.988 1 68.75 25 GLY B C 1
ATOM 8192 O O . GLY B 1 25 ? 41 -7.875 -6.973 1 68.75 25 GLY B O 1
ATOM 8193 N N . VAL B 1 26 ? 42.531 -8.133 -8.68 1 75.12 26 VAL B N 1
ATOM 8194 C CA . VAL B 1 26 ? 43.094 -9.352 -8.102 1 75.12 26 VAL B CA 1
ATOM 8195 C C . VAL B 1 26 ? 43.969 -8.992 -6.906 1 75.12 26 VAL B C 1
ATOM 8197 O O . VAL B 1 26 ? 44.844 -8.141 -7.008 1 75.12 26 VAL B O 1
ATOM 8200 N N . THR B 1 27 ? 43.656 -9.57 -5.898 1 78.88 27 THR B N 1
ATOM 8201 C CA . THR B 1 27 ? 44.531 -9.406 -4.723 1 78.88 27 THR B CA 1
ATOM 8202 C C . THR B 1 27 ? 45.781 -10.242 -4.852 1 78.88 27 THR B C 1
ATOM 8204 O O . THR B 1 27 ? 45.719 -11.461 -4.988 1 78.88 27 THR B O 1
ATOM 8207 N N . VAL B 1 28 ? 46.969 -9.586 -4.844 1 82.38 28 VAL B N 1
ATOM 8208 C CA . VAL B 1 28 ? 48.281 -10.219 -4.844 1 82.38 28 VAL B CA 1
ATOM 8209 C C . VAL B 1 28 ? 48.906 -10.102 -3.455 1 82.38 28 VAL B C 1
ATOM 8211 O O . VAL B 1 28 ? 49.156 -8.992 -2.971 1 82.38 28 VAL B O 1
ATOM 8214 N N . LYS B 1 29 ? 49.094 -11.188 -2.867 1 80.38 29 LYS B N 1
ATOM 8215 C CA . LYS B 1 29 ? 49.656 -11.219 -1.51 1 80.38 29 LYS B CA 1
ATOM 8216 C C . LYS B 1 29 ? 50.938 -12.008 -1.458 1 80.38 29 LYS B C 1
ATOM 8218 O O . LYS B 1 29 ? 51.062 -13.07 -2.07 1 80.38 29 LYS B O 1
ATOM 8223 N N . VAL B 1 30 ? 52.062 -11.453 -0.756 1 79.25 30 VAL B N 1
ATOM 8224 C CA . VAL B 1 30 ? 53.281 -12.211 -0.462 1 79.25 30 VAL B CA 1
ATOM 8225 C C . VAL B 1 30 ? 53 -13.164 0.7 1 79.25 30 VAL B C 1
ATOM 8227 O O . VAL B 1 30 ? 52.656 -12.734 1.798 1 79.25 30 VAL B O 1
ATOM 8230 N N . GLN B 1 31 ? 53.062 -14.477 0.373 1 73.44 31 GLN B N 1
ATOM 8231 C CA . GLN B 1 31 ? 52.844 -15.469 1.42 1 73.44 31 GLN B CA 1
ATOM 8232 C C . GLN B 1 31 ? 53.844 -15.352 2.539 1 73.44 31 GLN B C 1
ATOM 8234 O O . GLN B 1 31 ? 55.062 -15.328 2.281 1 73.44 31 GLN B O 1
ATOM 8239 N N . GLY B 1 32 ? 53.438 -15.25 3.775 1 66.38 32 GLY B N 1
ATOM 8240 C CA . GLY B 1 32 ? 54.312 -15.148 4.934 1 66.38 32 GLY B CA 1
ATOM 8241 C C . GLY B 1 32 ? 54.719 -13.727 5.246 1 66.38 32 GLY B C 1
ATOM 8242 O O . GLY B 1 32 ? 55.375 -13.469 6.258 1 66.38 32 GLY B O 1
ATOM 8243 N N . ALA B 1 33 ? 54.438 -12.758 4.289 1 64.5 33 ALA B N 1
ATOM 8244 C CA . ALA B 1 33 ? 54.719 -11.352 4.551 1 64.5 33 ALA B CA 1
ATOM 8245 C C . ALA B 1 33 ? 53.438 -10.523 4.484 1 64.5 33 ALA B C 1
ATOM 8247 O O . ALA B 1 33 ? 52.438 -10.977 3.947 1 64.5 33 ALA B O 1
ATOM 8248 N N . GLY B 1 34 ? 53.25 -9.453 5.23 1 66.75 34 GLY B N 1
ATOM 8249 C CA . GLY B 1 34 ? 52.062 -8.594 5.328 1 66.75 34 GLY B CA 1
ATOM 8250 C C . GLY B 1 34 ? 51.875 -7.695 4.117 1 66.75 34 GLY B C 1
ATOM 8251 O O . GLY B 1 34 ? 50.938 -6.902 4.059 1 66.75 34 GLY B O 1
ATOM 8252 N N . ASP B 1 35 ? 52.594 -7.852 3.033 1 72.75 35 ASP B N 1
ATOM 8253 C CA . ASP B 1 35 ? 52.469 -6.973 1.875 1 72.75 35 ASP B CA 1
ATOM 8254 C C . ASP B 1 35 ? 51.406 -7.465 0.925 1 72.75 35 ASP B C 1
ATOM 8256 O O . ASP B 1 35 ? 51.312 -8.656 0.616 1 72.75 35 ASP B O 1
ATOM 8260 N N . ILE B 1 36 ? 50.531 -6.688 0.588 1 76.75 36 ILE B N 1
ATOM 8261 C CA . ILE B 1 36 ? 49.406 -6.961 -0.315 1 76.75 36 ILE B CA 1
ATOM 8262 C C . ILE B 1 36 ? 49.406 -5.934 -1.444 1 76.75 36 ILE B C 1
ATOM 8264 O O . ILE B 1 36 ? 49.688 -4.758 -1.227 1 76.75 36 ILE B O 1
ATOM 8268 N N . ALA B 1 37 ? 49.25 -6.418 -2.715 1 79.62 37 ALA B N 1
ATOM 8269 C CA . ALA B 1 37 ? 49 -5.562 -3.871 1 79.62 37 ALA B CA 1
ATOM 8270 C C . ALA B 1 37 ? 47.719 -5.98 -4.594 1 79.62 37 ALA B C 1
ATOM 8272 O O . ALA B 1 37 ? 47.281 -7.125 -4.477 1 79.62 37 ALA B O 1
ATOM 8273 N N . ILE B 1 38 ? 47.062 -5.094 -5.254 1 78.88 38 ILE B N 1
ATOM 8274 C CA . ILE B 1 38 ? 45.875 -5.344 -6.082 1 78.88 38 ILE B CA 1
ATOM 8275 C C . ILE B 1 38 ? 46.188 -4.957 -7.527 1 78.88 38 ILE B C 1
ATOM 8277 O O . ILE B 1 38 ? 46.781 -3.912 -7.785 1 78.88 38 ILE B O 1
ATOM 8281 N N . THR B 1 39 ? 45.719 -5.789 -8.445 1 79.12 39 THR B N 1
ATOM 8282 C CA . THR B 1 39 ? 45.969 -5.496 -9.852 1 79.12 39 THR B CA 1
ATOM 8283 C C . THR B 1 39 ? 45.188 -4.285 -10.305 1 79.12 39 THR B C 1
ATOM 8285 O O . THR B 1 39 ? 44.062 -4.047 -9.82 1 79.12 39 THR B O 1
ATOM 8288 N N . ASP B 1 40 ? 45.75 -3.525 -11.242 1 73.38 40 ASP B N 1
ATOM 8289 C CA . ASP B 1 40 ? 45.062 -2.361 -11.812 1 73.38 40 ASP B CA 1
ATOM 8290 C C . ASP B 1 40 ? 44.188 -2.756 -13 1 73.38 40 ASP B C 1
ATOM 8292 O O . ASP B 1 40 ? 44 -3.943 -13.273 1 73.38 40 ASP B O 1
ATOM 8296 N N . VAL B 1 41 ? 43.656 -1.809 -13.695 1 69.44 41 VAL B N 1
ATOM 8297 C CA . VAL B 1 41 ? 42.688 -2.027 -14.773 1 69.44 41 VAL B CA 1
ATOM 8298 C C . VAL B 1 41 ? 43.344 -2.828 -15.898 1 69.44 41 VAL B C 1
ATOM 8300 O O . VAL B 1 41 ? 42.656 -3.434 -16.719 1 69.44 41 VAL B O 1
ATOM 8303 N N . ASN B 1 42 ? 44.562 -2.715 -16.016 1 72.06 42 ASN B N 1
ATOM 8304 C CA . ASN B 1 42 ? 45.312 -3.469 -17.031 1 72.06 42 ASN B CA 1
ATOM 8305 C C . ASN B 1 42 ? 45.781 -4.812 -16.484 1 72.06 42 ASN B C 1
ATOM 8307 O O . ASN B 1 42 ? 46.594 -5.492 -17.125 1 72.06 42 ASN B O 1
ATOM 8311 N N . GLY B 1 43 ? 45.375 -5.141 -15.312 1 75.69 43 GLY B N 1
ATOM 8312 C CA . GLY B 1 43 ? 45.781 -6.375 -14.656 1 75.69 43 GLY B CA 1
ATOM 8313 C C . GLY B 1 43 ? 47.188 -6.32 -14.102 1 75.69 43 GLY B C 1
ATOM 8314 O O . GLY B 1 43 ? 47.75 -7.344 -13.695 1 75.69 43 GLY B O 1
ATOM 8315 N N . ALA B 1 44 ? 47.812 -5.176 -14.133 1 79.62 44 ALA B N 1
ATOM 8316 C CA . ALA B 1 44 ? 49.219 -5.051 -13.68 1 79.62 44 ALA B CA 1
ATOM 8317 C C . ALA B 1 44 ? 49.281 -4.867 -12.172 1 79.62 44 ALA B C 1
ATOM 8319 O O . ALA B 1 44 ? 48.406 -4.242 -11.57 1 79.62 44 ALA B O 1
ATOM 8320 N N . PHE B 1 45 ? 50.281 -5.5 -11.508 1 81.62 45 PHE B N 1
ATOM 8321 C CA . PHE B 1 45 ? 50.531 -5.305 -10.086 1 81.62 45 PHE B CA 1
ATOM 8322 C C . PHE B 1 45 ? 52 -5.027 -9.828 1 81.62 45 PHE B C 1
ATOM 8324 O O . PHE B 1 45 ? 52.844 -5.348 -10.656 1 81.62 45 PHE B O 1
ATOM 8331 N N . SER B 1 46 ? 52.281 -4.242 -8.719 1 84.62 46 SER B N 1
ATOM 8332 C CA . SER B 1 46 ? 53.625 -4.043 -8.156 1 84.62 46 SER B CA 1
ATOM 8333 C C . SER B 1 46 ? 53.656 -4.289 -6.652 1 84.62 46 SER B C 1
ATOM 8335 O O . SER B 1 46 ? 52.844 -3.725 -5.918 1 84.62 46 SER B O 1
ATOM 8337 N N . ILE B 1 47 ? 54.5 -5.246 -6.211 1 79.81 47 ILE B N 1
ATOM 8338 C CA . ILE B 1 47 ? 54.562 -5.598 -4.797 1 79.81 47 ILE B CA 1
ATOM 8339 C C . ILE B 1 47 ? 56.031 -5.781 -4.383 1 79.81 47 ILE B C 1
ATOM 8341 O O . ILE B 1 47 ? 56.875 -6.207 -5.188 1 79.81 47 ILE B O 1
ATOM 8345 N N . LYS B 1 48 ? 56.312 -5.422 -3.201 1 78.81 48 LYS B N 1
ATOM 8346 C CA . LYS B 1 48 ? 57.656 -5.695 -2.666 1 78.81 48 LYS B CA 1
ATOM 8347 C C . LYS B 1 48 ? 57.75 -7.121 -2.131 1 78.81 48 LYS B C 1
ATOM 8349 O O . LYS B 1 48 ? 56.969 -7.516 -1.258 1 78.81 48 LYS B O 1
ATOM 8354 N N . ALA B 1 49 ? 58.688 -7.934 -2.707 1 79.56 49 ALA B N 1
ATOM 8355 C CA . ALA B 1 49 ? 58.875 -9.312 -2.264 1 79.56 49 ALA B CA 1
ATOM 8356 C C . ALA B 1 49 ? 60.312 -9.773 -2.514 1 79.56 49 ALA B C 1
ATOM 8358 O O . ALA B 1 49 ? 60.969 -9.312 -3.455 1 79.56 49 ALA B O 1
ATOM 8359 N N . ALA B 1 50 ? 60.906 -10.562 -1.643 1 78.19 50 ALA B N 1
ATOM 8360 C CA . ALA B 1 50 ? 62.219 -11.133 -1.809 1 78.19 50 ALA B CA 1
ATOM 8361 C C . ALA B 1 50 ? 62.25 -12.188 -2.91 1 78.19 50 ALA B C 1
ATOM 8363 O O . ALA B 1 50 ? 61.219 -12.805 -3.195 1 78.19 50 ALA B O 1
ATOM 8364 N N . PRO B 1 51 ? 63.344 -12.305 -3.582 1 77.38 51 PRO B N 1
ATOM 8365 C CA . PRO B 1 51 ? 63.438 -13.414 -4.535 1 77.38 51 PRO B CA 1
ATOM 8366 C C . PRO B 1 51 ? 63.094 -14.766 -3.902 1 77.38 51 PRO B C 1
ATOM 8368 O O . PRO B 1 51 ? 63.469 -15.016 -2.752 1 77.38 51 PRO B O 1
ATOM 8371 N N . ASN B 1 52 ? 62.25 -15.633 -4.594 1 77.31 52 ASN B N 1
ATOM 8372 C CA . ASN B 1 52 ? 61.812 -16.953 -4.184 1 77.31 52 ASN B CA 1
ATOM 8373 C C . ASN B 1 52 ? 60.625 -16.875 -3.219 1 77.31 52 ASN B C 1
ATOM 8375 O O . ASN B 1 52 ? 60.219 -17.875 -2.625 1 77.31 52 ASN B O 1
ATOM 8379 N N . SER B 1 53 ? 60.188 -15.727 -3.09 1 79.81 53 SER B N 1
ATOM 8380 C CA . SER B 1 53 ? 58.969 -15.625 -2.309 1 79.81 53 SER B CA 1
ATOM 8381 C C . SER B 1 53 ? 57.75 -16.078 -3.113 1 79.81 53 SER B C 1
ATOM 8383 O O . SER B 1 53 ? 57.75 -16 -4.344 1 79.81 53 SER B O 1
ATOM 8385 N N . LYS B 1 54 ? 56.656 -16.5 -2.379 1 81.88 54 LYS B N 1
ATOM 8386 C CA . LYS B 1 54 ? 55.438 -16.922 -3.025 1 81.88 54 LYS B CA 1
ATOM 8387 C C . LYS B 1 54 ? 54.375 -15.836 -2.959 1 81.88 54 LYS B C 1
ATOM 8389 O O . LYS B 1 54 ? 54.094 -15.281 -1.89 1 81.88 54 LYS B O 1
ATOM 8394 N N . LEU B 1 55 ? 53.906 -15.594 -4.18 1 82.19 55 LEU B N 1
ATOM 8395 C CA . LEU B 1 55 ? 52.781 -14.68 -4.289 1 82.19 55 LEU B CA 1
ATOM 8396 C C . LEU B 1 55 ? 51.469 -15.438 -4.438 1 82.19 55 LEU B C 1
ATOM 8398 O O . LEU B 1 55 ? 51.406 -16.453 -5.148 1 82.19 55 LEU B O 1
ATOM 8402 N N . SER B 1 56 ? 50.531 -15.023 -3.73 1 80.88 56 SER B N 1
ATOM 8403 C CA . SER B 1 56 ? 49.156 -15.531 -3.885 1 80.88 56 SER B CA 1
ATOM 8404 C C . SER B 1 56 ? 48.281 -14.516 -4.609 1 80.88 56 SER B C 1
ATOM 8406 O O . SER B 1 56 ? 48.25 -13.336 -4.254 1 80.88 56 SER B O 1
ATOM 8408 N N . PHE B 1 57 ? 47.625 -14.992 -5.66 1 78.19 57 PHE B N 1
ATOM 8409 C CA . PHE B 1 57 ? 46.688 -14.195 -6.469 1 78.19 57 PHE B CA 1
ATOM 8410 C C . PHE B 1 57 ? 45.25 -14.641 -6.242 1 78.19 57 PHE B C 1
ATOM 8412 O O . PHE B 1 57 ? 44.906 -15.781 -6.562 1 78.19 57 PHE B O 1
ATOM 8419 N N . SER B 1 58 ? 44.5 -13.812 -5.625 1 73.94 58 SER B N 1
ATOM 8420 C CA . SER B 1 58 ? 43.094 -14.164 -5.328 1 73.94 58 SER B CA 1
ATOM 8421 C C . SER B 1 58 ? 42.125 -13.125 -5.902 1 73.94 58 SER B C 1
ATOM 8423 O O . SER B 1 58 ? 42.406 -11.922 -5.848 1 73.94 58 SER B O 1
ATOM 8425 N N . PHE B 1 59 ? 41.188 -13.656 -6.668 1 66.31 59 PHE B N 1
ATOM 8426 C CA . PHE B 1 59 ? 40.125 -12.859 -7.246 1 66.31 59 PHE B CA 1
ATOM 8427 C C . PHE B 1 59 ? 38.781 -13.602 -7.188 1 66.31 59 PHE B C 1
ATOM 8429 O O . PHE B 1 59 ? 38.719 -14.797 -7.488 1 66.31 59 PHE B O 1
ATOM 8436 N N . ILE B 1 60 ? 37.75 -12.922 -6.707 1 55.03 60 ILE B N 1
ATOM 8437 C CA . ILE B 1 60 ? 36.438 -13.531 -6.602 1 55.03 60 ILE B CA 1
ATOM 8438 C C . ILE B 1 60 ? 36.031 -14.102 -7.953 1 55.03 60 ILE B C 1
ATOM 8440 O O . ILE B 1 60 ? 36.094 -13.414 -8.977 1 55.03 60 ILE B O 1
ATOM 8444 N N . GLY B 1 61 ? 35.562 -15.367 -8.094 1 55.09 61 GLY B N 1
ATOM 8445 C CA . GLY B 1 61 ? 35.188 -16.078 -9.297 1 55.09 61 GLY B CA 1
ATOM 8446 C C . GLY B 1 61 ? 36.344 -16.766 -10 1 55.09 61 GLY B C 1
ATOM 8447 O O . GLY B 1 61 ? 36.156 -17.391 -11.047 1 55.09 61 GLY B O 1
ATOM 8448 N N . PHE B 1 62 ? 37.594 -16.531 -9.508 1 61.5 62 PHE B N 1
ATOM 8449 C CA . PHE B 1 62 ? 38.781 -17.156 -10.094 1 61.5 62 PHE B CA 1
ATOM 8450 C C . PHE B 1 62 ? 39.531 -18 -9.062 1 61.5 62 PHE B C 1
ATOM 8452 O O . PHE B 1 62 ? 39.469 -17.703 -7.863 1 61.5 62 PHE B O 1
ATOM 8459 N N . THR B 1 63 ? 40 -19.094 -9.461 1 62.03 63 THR B N 1
ATOM 8460 C CA . THR B 1 63 ? 40.812 -19.953 -8.602 1 62.03 63 THR B CA 1
ATOM 8461 C C . THR B 1 63 ? 42.094 -19.234 -8.164 1 62.03 63 THR B C 1
ATOM 8463 O O . THR B 1 63 ? 42.812 -18.688 -9 1 62.03 63 THR B O 1
ATOM 8466 N N . THR B 1 64 ? 42.25 -19.141 -6.824 1 69.25 64 THR B N 1
ATOM 8467 C CA . THR B 1 64 ? 43.469 -18.531 -6.305 1 69.25 64 THR B CA 1
ATOM 8468 C C . THR B 1 64 ? 44.719 -19.25 -6.855 1 69.25 64 THR B C 1
ATOM 8470 O O . THR B 1 64 ? 44.781 -20.484 -6.871 1 69.25 64 THR B O 1
ATOM 8473 N N . GLN B 1 65 ? 45.656 -18.562 -7.438 1 71.81 65 GLN B N 1
ATOM 8474 C CA . GLN B 1 65 ? 46.906 -19.125 -7.965 1 71.81 65 GLN B CA 1
ATOM 8475 C C . GLN B 1 65 ? 48.125 -18.562 -7.223 1 71.81 65 GLN B C 1
ATOM 8477 O O . GLN B 1 65 ? 48.125 -17.391 -6.84 1 71.81 65 GLN B O 1
ATOM 8482 N N . GLU B 1 66 ? 49.031 -19.438 -6.855 1 77.06 66 GLU B N 1
ATOM 8483 C CA . GLU B 1 66 ? 50.281 -19.016 -6.246 1 77.06 66 GLU B CA 1
ATOM 8484 C C . GLU B 1 66 ? 51.406 -19.031 -7.266 1 77.06 66 GLU B C 1
ATOM 8486 O O . GLU B 1 66 ? 51.438 -19.875 -8.156 1 77.06 66 GLU B O 1
ATOM 8491 N N . ALA B 1 67 ? 52.281 -18.062 -7.242 1 79.25 67 ALA B N 1
ATOM 8492 C CA . ALA B 1 67 ? 53.469 -18.016 -8.094 1 79.25 67 ALA B CA 1
ATOM 8493 C C . ALA B 1 67 ? 54.688 -17.594 -7.297 1 79.25 67 ALA B C 1
ATOM 8495 O O . ALA B 1 67 ? 54.594 -16.75 -6.41 1 79.25 67 ALA B O 1
ATOM 8496 N N . THR B 1 68 ? 55.812 -18.219 -7.527 1 80.12 68 THR B N 1
ATOM 8497 C CA . THR B 1 68 ? 57.062 -17.875 -6.879 1 80.12 68 THR B CA 1
ATOM 8498 C C . THR B 1 68 ? 57.781 -16.75 -7.629 1 80.12 68 THR B C 1
ATOM 8500 O O . THR B 1 68 ? 57.844 -16.766 -8.859 1 80.12 68 THR B O 1
ATOM 8503 N N . VAL B 1 69 ? 58.312 -15.875 -6.922 1 82.06 69 VAL B N 1
ATOM 8504 C CA . VAL B 1 69 ? 59.031 -14.75 -7.492 1 82.06 69 VAL B CA 1
ATOM 8505 C C . VAL B 1 69 ? 60.406 -15.219 -8.008 1 82.06 69 VAL B C 1
ATOM 8507 O O . VAL B 1 69 ? 61.219 -15.742 -7.242 1 82.06 69 VAL B O 1
ATOM 8510 N N . GLY B 1 70 ? 60.594 -15.141 -9.328 1 77.94 70 GLY B N 1
ATOM 8511 C CA . GLY B 1 70 ? 61.875 -15.484 -9.922 1 77.94 70 GLY B CA 1
ATOM 8512 C C . GLY B 1 70 ? 62.906 -14.375 -9.812 1 77.94 70 GLY B C 1
ATOM 8513 O O . GLY B 1 70 ? 62.625 -13.305 -9.281 1 77.94 70 GLY B O 1
ATOM 8514 N N . ALA B 1 71 ? 64.188 -14.562 -10.391 1 74.06 71 ALA B N 1
ATOM 8515 C CA . ALA B 1 71 ? 65.25 -13.625 -10.336 1 74.06 71 ALA B CA 1
ATOM 8516 C C . ALA B 1 71 ? 65 -12.375 -11.164 1 74.06 71 ALA B C 1
ATOM 8518 O O . ALA B 1 71 ? 65.5 -11.297 -10.891 1 74.06 71 ALA B O 1
ATOM 8519 N N . SER B 1 72 ? 64.125 -12.398 -12.078 1 77.12 72 SER B N 1
ATOM 8520 C CA . SER B 1 72 ? 63.812 -11.281 -12.969 1 77.12 72 SER B CA 1
ATOM 8521 C C . SER B 1 72 ? 62.875 -10.273 -12.297 1 77.12 72 SER B C 1
ATOM 8523 O O . SER B 1 72 ? 62.781 -9.133 -12.75 1 77.12 72 SER B O 1
ATOM 8525 N N . GLY B 1 73 ? 62.25 -10.672 -11.242 1 77.62 73 GLY B N 1
ATOM 8526 C CA . GLY B 1 73 ? 61.312 -9.805 -10.555 1 77.62 73 GLY B CA 1
ATOM 8527 C C . GLY B 1 73 ? 60.031 -9.602 -11.312 1 77.62 73 GLY B C 1
ATOM 8528 O O . GLY B 1 73 ? 59.25 -8.719 -10.969 1 77.62 73 GLY B O 1
ATOM 8529 N N . ILE B 1 74 ? 59.75 -10.242 -12.344 1 80.06 74 ILE B N 1
ATOM 8530 C CA . ILE B 1 74 ? 58.5 -10.141 -13.102 1 80.06 74 ILE B CA 1
ATOM 8531 C C . ILE B 1 74 ? 57.688 -11.43 -12.945 1 80.06 74 ILE B C 1
ATOM 8533 O O . ILE B 1 74 ? 58.188 -12.523 -13.242 1 80.06 74 ILE B O 1
ATOM 8537 N N . VAL B 1 75 ? 56.438 -11.438 -12.453 1 82.62 75 VAL B N 1
ATOM 8538 C CA . VAL B 1 75 ? 55.531 -12.57 -12.297 1 82.62 75 VAL B CA 1
ATOM 8539 C C . VAL B 1 75 ? 54.25 -12.305 -13.039 1 82.62 75 VAL B C 1
ATOM 8541 O O . VAL B 1 75 ? 53.438 -11.461 -12.617 1 82.62 75 VAL B O 1
ATOM 8544 N N . ASN B 1 76 ? 54.031 -12.945 -14.219 1 80.75 76 ASN B N 1
ATOM 8545 C CA . ASN B 1 76 ? 52.781 -12.922 -14.945 1 80.75 76 ASN B CA 1
ATOM 8546 C C . ASN B 1 76 ? 51.938 -14.18 -14.688 1 80.75 76 ASN B C 1
ATOM 8548 O O . ASN B 1 76 ? 52.469 -15.289 -14.75 1 80.75 76 ASN B O 1
ATOM 8552 N N . ILE B 1 77 ? 50.688 -13.977 -14.219 1 77.06 77 ILE B N 1
ATOM 8553 C CA . ILE B 1 77 ? 49.844 -15.125 -13.898 1 77.06 77 ILE B CA 1
ATOM 8554 C C . ILE B 1 77 ? 48.5 -15.016 -14.641 1 77.06 77 ILE B C 1
ATOM 8556 O O . ILE B 1 77 ? 48.031 -13.906 -14.922 1 77.06 77 ILE B O 1
ATOM 8560 N N . LYS B 1 78 ? 48 -16.109 -15.055 1 73.25 78 LYS B N 1
ATOM 8561 C CA . LYS B 1 78 ? 46.625 -16.266 -15.555 1 73.25 78 LYS B CA 1
ATOM 8562 C C . LYS B 1 78 ? 45.75 -16.938 -14.516 1 73.25 78 LYS B C 1
ATOM 8564 O O . LYS B 1 78 ? 46.031 -18.047 -14.062 1 73.25 78 LYS B O 1
ATOM 8569 N N . LEU B 1 79 ? 44.781 -16.141 -14.117 1 69.75 79 LEU B N 1
ATOM 8570 C CA . LEU B 1 79 ? 43.844 -16.719 -13.164 1 69.75 79 LEU B CA 1
ATOM 8571 C C . LEU B 1 79 ? 42.719 -17.438 -13.891 1 69.75 79 LEU B C 1
ATOM 8573 O O . LEU B 1 79 ? 42.156 -16.891 -14.844 1 69.75 79 LEU B O 1
ATOM 8577 N N . ALA B 1 80 ? 42.562 -18.609 -13.633 1 58.12 80 ALA B N 1
ATOM 8578 C CA . ALA B 1 80 ? 41.438 -19.359 -14.188 1 58.12 80 ALA B CA 1
ATOM 8579 C C . ALA B 1 80 ? 40.156 -19.094 -13.414 1 58.12 80 ALA B C 1
ATOM 8581 O O . ALA B 1 80 ? 40.156 -18.984 -12.18 1 58.12 80 ALA B O 1
ATOM 8582 N N . PRO B 1 81 ? 39.031 -18.656 -14.148 1 52.75 81 PRO B N 1
ATOM 8583 C CA . PRO B 1 81 ? 37.781 -18.578 -13.398 1 52.75 81 PRO B CA 1
ATOM 8584 C C . PRO B 1 81 ? 37.562 -19.797 -12.523 1 52.75 81 PRO B C 1
ATOM 8586 O O . PRO B 1 81 ? 37.906 -20.922 -12.906 1 52.75 81 PRO B O 1
ATOM 8589 N N . ASP B 1 82 ? 37.469 -19.562 -11.328 1 47.47 82 ASP B N 1
ATOM 8590 C CA . ASP B 1 82 ? 37.094 -20.656 -10.438 1 47.47 82 ASP B CA 1
ATOM 8591 C C . ASP B 1 82 ? 35.75 -21.281 -10.867 1 47.47 82 ASP B C 1
ATOM 8593 O O . ASP B 1 82 ? 34.688 -20.828 -10.453 1 47.47 82 ASP B O 1
ATOM 8597 N N . THR B 1 83 ? 35.75 -21.688 -11.945 1 42.59 83 THR B N 1
ATOM 8598 C CA . THR B 1 83 ? 34.562 -22.406 -12.406 1 42.59 83 THR B CA 1
ATOM 8599 C C . THR B 1 83 ? 34.25 -23.578 -11.477 1 42.59 83 THR B C 1
ATOM 8601 O O . THR B 1 83 ? 33.375 -24.391 -11.766 1 42.59 83 THR B O 1
ATOM 8604 N N . LYS B 1 84 ? 35.188 -23.766 -10.586 1 46.62 84 LYS B N 1
ATOM 8605 C CA . LYS B 1 84 ? 34.938 -25.031 -9.891 1 46.62 84 LYS B CA 1
ATOM 8606 C C . LYS B 1 84 ? 33.75 -24.906 -8.938 1 46.62 84 LYS B C 1
ATOM 8608 O O . LYS B 1 84 ? 33.75 -24.047 -8.047 1 46.62 84 LYS B O 1
ATOM 8613 N N . SER B 1 85 ? 32.656 -25.562 -9.273 1 51.28 85 SER B N 1
ATOM 8614 C CA . SER B 1 85 ? 31.344 -25.797 -8.641 1 51.28 85 SER B CA 1
ATOM 8615 C C . SER B 1 85 ? 31.5 -26.016 -7.141 1 51.28 85 SER B C 1
ATOM 8617 O O . SER B 1 85 ? 30.672 -25.547 -6.355 1 51.28 85 SER B O 1
ATOM 8619 N N . LEU B 1 86 ? 32.656 -26.516 -6.742 1 47.88 86 LEU B N 1
ATOM 8620 C CA . LEU B 1 86 ? 32.75 -26.953 -5.352 1 47.88 86 LEU B CA 1
ATOM 8621 C C . LEU B 1 86 ? 33.031 -25.766 -4.43 1 47.88 86 LEU B C 1
ATOM 8623 O O . LEU B 1 86 ? 32.75 -25.828 -3.229 1 47.88 86 LEU B O 1
ATOM 8627 N N . SER B 1 87 ? 33.469 -24.625 -4.953 1 56.06 87 SER B N 1
ATOM 8628 C CA . SER B 1 87 ? 33.812 -23.453 -4.133 1 56.06 87 SER B CA 1
ATOM 8629 C C . SER B 1 87 ? 32.688 -22.422 -4.172 1 56.06 87 SER B C 1
ATOM 8631 O O . SER B 1 87 ? 32.781 -21.375 -3.535 1 56.06 87 SER B O 1
ATOM 8633 N N . GLU B 1 88 ? 31.688 -22.922 -4.785 1 72 88 GLU B N 1
ATOM 8634 C CA . GLU B 1 88 ? 30.531 -22.031 -4.836 1 72 88 GLU B CA 1
ATOM 8635 C C . GLU B 1 88 ? 29.922 -21.844 -3.453 1 72 88 GLU B C 1
ATOM 8637 O O . GLU B 1 88 ? 29.812 -22.797 -2.678 1 72 88 GLU B O 1
ATOM 8642 N N . VAL B 1 89 ? 29.719 -20.656 -3.129 1 72.88 89 VAL B N 1
ATOM 8643 C CA . VAL B 1 89 ? 29.078 -20.328 -1.854 1 72.88 89 VAL B CA 1
ATOM 8644 C C . VAL B 1 89 ? 27.562 -20.391 -1.996 1 72.88 89 VAL B C 1
ATOM 8646 O O . VAL B 1 89 ? 27 -19.828 -2.939 1 72.88 89 VAL B O 1
ATOM 8649 N N . VAL B 1 90 ? 27 -21.109 -1.169 1 81.38 90 VAL B N 1
ATOM 8650 C CA . VAL B 1 90 ? 25.547 -21.25 -1.167 1 81.38 90 VAL B CA 1
ATOM 8651 C C . VAL B 1 90 ? 24.969 -20.688 0.125 1 81.38 90 VAL B C 1
ATOM 8653 O O . VAL B 1 90 ? 25.625 -20.719 1.173 1 81.38 90 VAL B O 1
ATOM 8656 N N . VAL B 1 91 ? 23.859 -20.125 -0.006 1 80.31 91 VAL B N 1
ATOM 8657 C CA . VAL B 1 91 ? 23.188 -19.578 1.167 1 80.31 91 VAL B CA 1
ATOM 8658 C C . VAL B 1 91 ? 22.391 -20.688 1.861 1 80.31 91 VAL B C 1
ATOM 8660 O O . VAL B 1 91 ? 21.609 -21.391 1.222 1 80.31 91 VAL B O 1
ATOM 8663 N N . VAL B 1 92 ? 22.734 -20.844 3.08 1 76.44 92 VAL B N 1
ATOM 8664 C CA . VAL B 1 92 ? 22.016 -21.844 3.863 1 76.44 92 VAL B CA 1
ATOM 8665 C C . VAL B 1 92 ? 21.5 -21.219 5.164 1 76.44 92 VAL B C 1
ATOM 8667 O O . VAL B 1 92 ? 22.266 -21.062 6.117 1 76.44 92 VAL B O 1
ATOM 8670 N N . GLY B 1 93 ? 20.312 -20.75 5.152 1 74.44 93 GLY B N 1
ATOM 8671 C CA . GLY B 1 93 ? 19.734 -20.203 6.375 1 74.44 93 GLY B CA 1
ATOM 8672 C C . GLY B 1 93 ? 20.281 -18.844 6.734 1 74.44 93 GLY B C 1
ATOM 8673 O O . GLY B 1 93 ? 20.156 -17.891 5.957 1 74.44 93 GLY B O 1
ATOM 8674 N N . TYR B 1 94 ? 20.922 -18.844 7.949 1 79 94 TYR B N 1
ATOM 8675 C CA . TYR B 1 94 ? 21.422 -17.578 8.492 1 79 94 TYR B CA 1
ATOM 8676 C C . TYR B 1 94 ? 22.938 -17.469 8.273 1 79 94 TYR B C 1
ATOM 8678 O O . TYR B 1 94 ? 23.656 -16.969 9.141 1 79 94 TYR B O 1
ATOM 8686 N N . GLY B 1 95 ? 23.297 -18.047 6.977 1 76.94 95 GLY B N 1
ATOM 8687 C CA . GLY B 1 95 ? 24.703 -17.953 6.605 1 76.94 95 GLY B CA 1
ATOM 8688 C C . GLY B 1 95 ? 25 -18.531 5.234 1 76.94 95 GLY B C 1
ATOM 8689 O O . GLY B 1 95 ? 24.078 -18.797 4.457 1 76.94 95 GLY B O 1
ATOM 8690 N N . THR B 1 96 ? 26.219 -18.453 4.949 1 77.25 96 THR B N 1
ATOM 8691 C CA . THR B 1 96 ? 26.688 -19.031 3.699 1 77.25 96 THR B CA 1
ATOM 8692 C C . THR B 1 96 ? 27.688 -20.156 3.973 1 77.25 96 THR B C 1
ATOM 8694 O O . THR B 1 96 ? 28.297 -20.203 5.043 1 77.25 96 THR B O 1
ATOM 8697 N N . THR B 1 97 ? 27.672 -21.031 3.109 1 81.88 97 THR B N 1
ATOM 8698 C CA . THR B 1 97 ? 28.625 -22.125 3.182 1 81.88 97 THR B CA 1
ATOM 8699 C C . THR B 1 97 ? 29.109 -22.516 1.788 1 81.88 97 THR B C 1
ATOM 8701 O O . THR B 1 97 ? 28.438 -22.266 0.793 1 81.88 97 THR B O 1
ATOM 8704 N N . LYS B 1 98 ? 30.297 -23 1.825 1 81.69 98 LYS B N 1
ATOM 8705 C CA . LYS B 1 98 ? 30.781 -23.562 0.566 1 81.69 98 LYS B CA 1
ATOM 8706 C C . LYS B 1 98 ? 30.125 -24.891 0.25 1 81.69 98 LYS B C 1
ATOM 8708 O O . LYS B 1 98 ? 29.797 -25.656 1.157 1 81.69 98 LYS B O 1
ATOM 8713 N N . ARG B 1 99 ? 29.984 -25.125 -0.895 1 83.38 99 ARG B N 1
ATOM 8714 C CA . ARG B 1 99 ? 29.312 -26.344 -1.34 1 83.38 99 ARG B CA 1
ATOM 8715 C C . ARG B 1 99 ? 30.031 -27.578 -0.805 1 83.38 99 ARG B C 1
ATOM 8717 O O . ARG B 1 99 ? 29.391 -28.594 -0.53 1 83.38 99 ARG B O 1
ATOM 8724 N N . LYS B 1 100 ? 31.391 -27.562 -0.812 1 82.62 100 LYS B N 1
ATOM 8725 C CA . LYS B 1 100 ? 32.156 -28.719 -0.346 1 82.62 100 LYS B CA 1
ATOM 8726 C C . LYS B 1 100 ? 31.875 -29 1.129 1 82.62 100 LYS B C 1
ATOM 8728 O O . LYS B 1 100 ? 32.062 -30.125 1.594 1 82.62 100 LYS B O 1
ATOM 8733 N N . ASP B 1 101 ? 31.438 -28.016 1.854 1 84.69 101 ASP B N 1
ATOM 8734 C CA . ASP B 1 101 ? 31.234 -28.172 3.295 1 84.69 101 ASP B CA 1
ATOM 8735 C C . ASP B 1 101 ? 29.766 -28.406 3.627 1 84.69 101 ASP B C 1
ATOM 8737 O O . ASP B 1 101 ? 29.391 -28.438 4.801 1 84.69 101 ASP B O 1
ATOM 8741 N N . LEU B 1 102 ? 29.016 -28.562 2.66 1 87.38 102 LEU B N 1
ATOM 8742 C CA . LEU B 1 102 ? 27.594 -28.781 2.875 1 87.38 102 LEU B CA 1
ATOM 8743 C C . LEU B 1 102 ? 27.328 -30.203 3.361 1 87.38 102 LEU B C 1
ATOM 8745 O O . LEU B 1 102 ? 27.875 -31.156 2.805 1 87.38 102 LEU B O 1
ATOM 8749 N N . THR B 1 103 ? 26.531 -30.281 4.348 1 89.44 103 THR B N 1
ATOM 8750 C CA . THR B 1 103 ? 26.094 -31.594 4.805 1 89.44 103 THR B CA 1
ATOM 8751 C C . THR B 1 103 ? 24.703 -31.938 4.266 1 89.44 103 THR B C 1
ATOM 8753 O O . THR B 1 103 ? 24.281 -33.094 4.273 1 89.44 103 THR B O 1
ATOM 8756 N N . GLY B 1 104 ? 23.953 -30.938 3.838 1 87 104 GLY B N 1
ATOM 8757 C CA . GLY B 1 104 ? 22.609 -31.141 3.307 1 87 104 GLY B CA 1
ATOM 8758 C C . GLY B 1 104 ? 22.562 -31.078 1.793 1 87 104 GLY B C 1
ATOM 8759 O O . GLY B 1 104 ? 23.578 -30.859 1.137 1 87 104 GLY B O 1
ATOM 8760 N N . SER B 1 105 ? 21.344 -31.312 1.294 1 88.44 105 SER B N 1
ATOM 8761 C CA . SER B 1 105 ? 21.125 -31.281 -0.148 1 88.44 105 SER B CA 1
ATOM 8762 C C . SER B 1 105 ? 20.625 -29.922 -0.607 1 88.44 105 SER B C 1
ATOM 8764 O O . SER B 1 105 ? 19.562 -29.469 -0.171 1 88.44 105 SER B O 1
ATOM 8766 N N . VAL B 1 106 ? 21.328 -29.297 -1.46 1 87.5 106 VAL B N 1
ATOM 8767 C CA . VAL B 1 106 ? 20.984 -27.969 -1.962 1 87.5 106 VAL B CA 1
ATOM 8768 C C . VAL B 1 106 ? 21.219 -27.922 -3.473 1 87.5 106 VAL B C 1
ATOM 8770 O O . VAL B 1 106 ? 22.203 -28.453 -3.979 1 87.5 106 VAL B O 1
ATOM 8773 N N . ALA B 1 107 ? 20.25 -27.391 -4.141 1 88.69 107 ALA B N 1
ATOM 8774 C CA . ALA B 1 107 ? 20.406 -27.094 -5.562 1 88.69 107 ALA B CA 1
ATOM 8775 C C . ALA B 1 107 ? 20.469 -25.578 -5.801 1 88.69 107 ALA B C 1
ATOM 8777 O O . ALA B 1 107 ? 19.797 -24.812 -5.121 1 88.69 107 ALA B O 1
ATOM 8778 N N . SER B 1 108 ? 21.266 -25.188 -6.75 1 88.31 108 SER B N 1
ATOM 8779 C CA . SER B 1 108 ? 21.438 -23.766 -7.016 1 88.31 108 SER B CA 1
ATOM 8780 C C . SER B 1 108 ? 21.219 -23.453 -8.492 1 88.31 108 SER B C 1
ATOM 8782 O O . SER B 1 108 ? 21.562 -24.25 -9.359 1 88.31 108 SER B O 1
ATOM 8784 N N . VAL B 1 109 ? 20.641 -22.297 -8.719 1 86.88 109 VAL B N 1
ATOM 8785 C CA . VAL B 1 109 ? 20.5 -21.719 -10.055 1 86.88 109 VAL B CA 1
ATOM 8786 C C . VAL B 1 109 ? 21.156 -20.344 -10.094 1 86.88 109 VAL B C 1
ATOM 8788 O O . VAL B 1 109 ? 20.859 -19.484 -9.266 1 86.88 109 VAL B O 1
ATOM 8791 N N . SER B 1 110 ? 21.969 -20.156 -11.094 1 85 110 SER B N 1
ATOM 8792 C CA . SER B 1 110 ? 22.734 -18.922 -11.18 1 85 110 SER B CA 1
ATOM 8793 C C . SER B 1 110 ? 22 -17.859 -11.992 1 85 110 SER B C 1
ATOM 8795 O O . SER B 1 110 ? 21.031 -18.172 -12.695 1 85 110 SER B O 1
ATOM 8797 N N . ALA B 1 111 ? 22.547 -16.672 -11.922 1 82.38 111 ALA B N 1
ATOM 8798 C CA . ALA B 1 111 ? 22 -15.562 -12.688 1 82.38 111 ALA B CA 1
ATOM 8799 C C . ALA B 1 111 ? 22.109 -15.82 -14.188 1 82.38 111 ALA B C 1
ATOM 8801 O O . ALA B 1 111 ? 21.203 -15.484 -14.945 1 82.38 111 ALA B O 1
ATOM 8802 N N . ALA B 1 112 ? 23.203 -16.266 -14.555 1 77.12 112 ALA B N 1
ATOM 8803 C CA . ALA B 1 112 ? 23.422 -16.547 -15.969 1 77.12 112 ALA B CA 1
ATOM 8804 C C . ALA B 1 112 ? 22.375 -17.516 -16.516 1 77.12 112 ALA B C 1
ATOM 8806 O O . ALA B 1 112 ? 21.891 -17.344 -17.641 1 77.12 112 ALA B O 1
ATOM 8807 N N . GLN B 1 113 ? 22.094 -18.5 -15.75 1 78.62 113 GLN B N 1
ATOM 8808 C CA . GLN B 1 113 ? 21.078 -19.469 -16.156 1 78.62 113 GLN B CA 1
ATOM 8809 C C . GLN B 1 113 ? 19.703 -18.812 -16.219 1 78.62 113 GLN B C 1
ATOM 8811 O O . GLN B 1 113 ? 18.906 -19.109 -17.109 1 78.62 113 GLN B O 1
ATOM 8816 N N . ILE B 1 114 ? 19.391 -17.984 -15.328 1 81.38 114 ILE B N 1
ATOM 8817 C CA . ILE B 1 114 ? 18.094 -17.297 -15.258 1 81.38 114 ILE B CA 1
ATOM 8818 C C . ILE B 1 114 ? 17.938 -16.359 -16.453 1 81.38 114 ILE B C 1
ATOM 8820 O O . ILE B 1 114 ? 16.844 -16.234 -17.016 1 81.38 114 ILE B O 1
ATOM 8824 N N . GLU B 1 115 ? 19.016 -15.727 -16.797 1 77.31 115 GLU B N 1
ATOM 8825 C CA . GLU B 1 115 ? 18.984 -14.742 -17.875 1 77.31 115 GLU B CA 1
ATOM 8826 C C . GLU B 1 115 ? 18.781 -15.406 -19.234 1 77.31 115 GLU B C 1
ATOM 8828 O O . GLU B 1 115 ? 18.375 -14.75 -20.188 1 77.31 115 GLU B O 1
ATOM 8833 N N . GLN B 1 116 ? 19.078 -16.594 -19.312 1 72.75 116 GLN B N 1
ATOM 8834 C CA . GLN B 1 116 ? 19.016 -17.297 -20.594 1 72.75 116 GLN B CA 1
ATOM 8835 C C . GLN B 1 116 ? 17.562 -17.578 -20.984 1 72.75 116 GLN B C 1
ATOM 8837 O O . GLN B 1 116 ? 17.266 -17.875 -22.141 1 72.75 116 GLN B O 1
ATOM 8842 N N . VAL B 1 117 ? 16.688 -17.469 -20.078 1 74.69 117 VAL B N 1
ATOM 8843 C CA . VAL B 1 117 ? 15.281 -17.75 -20.375 1 74.69 117 VAL B CA 1
ATOM 8844 C C . VAL B 1 117 ? 14.414 -16.547 -20.047 1 74.69 117 VAL B C 1
ATOM 8846 O O . VAL B 1 117 ? 14.359 -16.094 -18.906 1 74.69 117 VAL B O 1
ATOM 8849 N N . PRO B 1 118 ? 13.805 -15.992 -21.094 1 77.75 118 PRO B N 1
ATOM 8850 C CA . PRO B 1 118 ? 12.883 -14.883 -20.812 1 77.75 118 PRO B CA 1
ATOM 8851 C C . PRO B 1 118 ? 11.641 -15.336 -20.031 1 77.75 118 PRO B C 1
ATOM 8853 O O . PRO B 1 118 ? 10.688 -15.828 -20.641 1 77.75 118 PRO B O 1
ATOM 8856 N N . VAL B 1 119 ? 11.656 -15.234 -18.734 1 77.44 119 VAL B N 1
ATOM 8857 C CA . VAL B 1 119 ? 10.531 -15.672 -17.922 1 77.44 119 VAL B CA 1
ATOM 8858 C C . VAL B 1 119 ? 9.844 -14.461 -17.297 1 77.44 119 VAL B C 1
ATOM 8860 O O . VAL B 1 119 ? 10.469 -13.414 -17.109 1 77.44 119 VAL B O 1
ATOM 8863 N N . THR B 1 120 ? 8.562 -14.617 -17.031 1 75.12 120 THR B N 1
ATOM 8864 C CA . THR B 1 120 ? 7.77 -13.594 -16.375 1 75.12 120 THR B CA 1
ATOM 8865 C C . THR B 1 120 ? 8.039 -13.578 -14.867 1 75.12 120 THR B C 1
ATOM 8867 O O . THR B 1 120 ? 8.109 -12.508 -14.258 1 75.12 120 THR B O 1
ATOM 8870 N N . SER B 1 121 ? 8.094 -14.773 -14.297 1 79.81 121 SER B N 1
ATOM 8871 C CA . SER B 1 121 ? 8.312 -14.906 -12.859 1 79.81 121 SER B CA 1
ATOM 8872 C C . SER B 1 121 ? 9.531 -15.766 -12.562 1 79.81 121 SER B C 1
ATOM 8874 O O . SER B 1 121 ? 9.859 -16.672 -13.328 1 79.81 121 SER B O 1
ATOM 8876 N N . VAL B 1 122 ? 10.125 -15.539 -11.453 1 79.31 122 VAL B N 1
ATOM 8877 C CA . VAL B 1 122 ? 11.391 -16.125 -11.039 1 79.31 122 VAL B CA 1
ATOM 8878 C C . VAL B 1 122 ? 11.227 -17.641 -10.875 1 79.31 122 VAL B C 1
ATOM 8880 O O . VAL B 1 122 ? 12.141 -18.406 -11.211 1 79.31 122 VAL B O 1
ATOM 8883 N N . ASP B 1 123 ? 10.172 -18.016 -10.398 1 77.19 123 ASP B N 1
ATOM 8884 C CA . ASP B 1 123 ? 9.969 -19.438 -10.109 1 77.19 123 ASP B CA 1
ATOM 8885 C C . ASP B 1 123 ? 9.93 -20.25 -11.398 1 77.19 123 ASP B C 1
ATOM 8887 O O . ASP B 1 123 ? 10.25 -21.438 -11.391 1 77.19 123 ASP B O 1
ATOM 8891 N N . GLN B 1 124 ? 9.602 -19.688 -12.484 1 78.88 124 GLN B N 1
ATOM 8892 C CA . GLN B 1 124 ? 9.609 -20.375 -13.766 1 78.88 124 GLN B CA 1
ATOM 8893 C C . GLN B 1 124 ? 11.023 -20.734 -14.188 1 78.88 124 GLN B C 1
ATOM 8895 O O . GLN B 1 124 ? 11.227 -21.703 -14.938 1 78.88 124 GLN B O 1
ATOM 8900 N N . ALA B 1 125 ? 11.922 -20.031 -13.688 1 78.5 125 ALA B N 1
ATOM 8901 C CA . ALA B 1 125 ? 13.32 -20.266 -14.055 1 78.5 125 ALA B CA 1
ATOM 8902 C C . ALA B 1 125 ? 13.844 -21.547 -13.414 1 78.5 125 ALA B C 1
ATOM 8904 O O . ALA B 1 125 ? 14.867 -22.094 -13.844 1 78.5 125 ALA B O 1
ATOM 8905 N N . LEU B 1 126 ? 13.164 -22.047 -12.492 1 82.94 126 LEU B N 1
ATOM 8906 C CA . 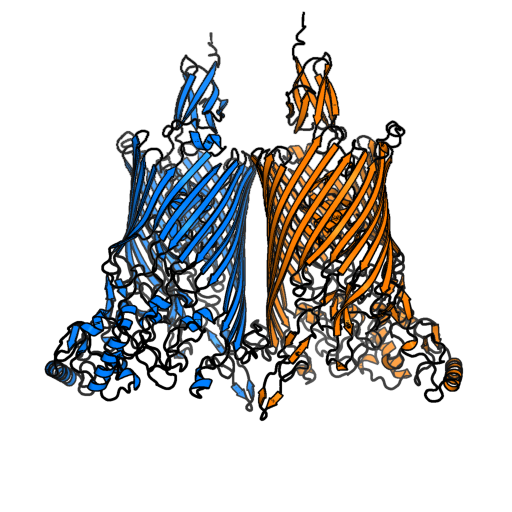LEU B 1 126 ? 13.602 -23.219 -11.758 1 82.94 126 LEU B CA 1
ATOM 8907 C C . LEU B 1 126 ? 13.219 -24.5 -12.508 1 82.94 126 LEU B C 1
ATOM 8909 O O . LEU B 1 126 ? 13.766 -25.562 -12.234 1 82.94 126 LEU B O 1
ATOM 8913 N N . GLN B 1 127 ? 12.32 -24.391 -13.359 1 84.44 127 GLN B N 1
ATOM 8914 C CA . GLN B 1 127 ? 11.812 -25.609 -13.992 1 84.44 127 GLN B CA 1
ATOM 8915 C C . GLN B 1 127 ? 12.922 -26.359 -14.719 1 84.44 127 GLN B C 1
ATOM 8917 O O . GLN B 1 127 ? 13.555 -25.812 -15.625 1 84.44 127 GLN B O 1
ATOM 8922 N N . GLY B 1 128 ? 13.188 -27.547 -14.289 1 85.5 128 GLY B N 1
ATOM 8923 C CA . GLY B 1 128 ? 14.125 -28.438 -14.945 1 85.5 128 GLY B CA 1
ATOM 8924 C C . GLY B 1 128 ? 15.578 -28.125 -14.641 1 85.5 128 GLY B C 1
ATOM 8925 O O . GLY B 1 128 ? 16.484 -28.703 -15.227 1 85.5 128 GLY B O 1
ATOM 8926 N N . ARG B 1 129 ? 15.742 -27.266 -13.758 1 87.31 129 ARG B N 1
ATOM 8927 C CA . ARG B 1 129 ? 17.125 -26.859 -13.508 1 87.31 129 ARG B CA 1
ATOM 8928 C C . ARG B 1 129 ? 17.609 -27.344 -12.148 1 87.31 129 ARG B C 1
ATOM 8930 O O . ARG B 1 129 ? 18.797 -27.297 -11.844 1 87.31 129 ARG B O 1
ATOM 8937 N N . ALA B 1 130 ? 16.75 -27.812 -11.422 1 88.56 130 ALA B N 1
ATOM 8938 C CA . ALA B 1 130 ? 17.078 -28.312 -10.094 1 88.56 130 ALA B CA 1
ATOM 8939 C C . ALA B 1 130 ? 16.438 -29.672 -9.852 1 88.56 130 ALA B C 1
ATOM 8941 O O . ALA B 1 130 ? 15.211 -29.812 -9.914 1 88.56 130 ALA B O 1
ATOM 8942 N N . ALA B 1 131 ? 17.312 -30.594 -9.57 1 92.06 131 ALA B N 1
ATOM 8943 C CA . ALA B 1 131 ? 16.781 -31.906 -9.25 1 92.06 131 ALA B CA 1
ATOM 8944 C C . ALA B 1 131 ? 15.93 -31.859 -7.977 1 92.06 131 ALA B C 1
ATOM 8946 O O . ALA B 1 131 ? 16.266 -31.156 -7.023 1 92.06 131 ALA B O 1
ATOM 8947 N N . GLY B 1 132 ? 14.891 -32.594 -8.023 1 93.25 132 GLY B N 1
ATOM 8948 C CA . GLY B 1 132 ? 14.008 -32.656 -6.867 1 93.25 132 GLY B CA 1
ATOM 8949 C C . GLY B 1 132 ? 12.961 -31.562 -6.844 1 93.25 132 GLY B C 1
ATOM 8950 O O . GLY B 1 132 ? 12.109 -31.531 -5.957 1 93.25 132 GLY B O 1
ATOM 8951 N N . VAL B 1 133 ? 13.047 -30.688 -7.762 1 93.44 133 VAL B N 1
ATOM 8952 C CA . VAL B 1 133 ? 12.125 -29.562 -7.809 1 93.44 133 VAL B CA 1
ATOM 8953 C C . VAL B 1 133 ? 11.25 -29.656 -9.055 1 93.44 133 VAL B C 1
ATOM 8955 O O . VAL B 1 133 ? 11.758 -29.641 -10.18 1 93.44 133 VAL B O 1
ATOM 8958 N N . GLN B 1 134 ? 10.031 -29.75 -8.773 1 92.69 134 GLN B N 1
ATOM 8959 C CA . GLN B 1 134 ? 9.062 -29.75 -9.867 1 92.69 134 GLN B CA 1
ATOM 8960 C C . GLN B 1 134 ? 8.336 -28.422 -9.969 1 92.69 134 GLN B C 1
ATOM 8962 O O . GLN B 1 134 ? 7.73 -27.969 -8.992 1 92.69 134 GLN B O 1
ATOM 8967 N N . VAL B 1 135 ? 8.445 -27.812 -11.117 1 89.94 135 VAL B N 1
ATOM 8968 C CA . VAL B 1 135 ? 7.719 -26.578 -11.375 1 89.94 135 VAL B CA 1
ATOM 8969 C C . VAL B 1 135 ? 6.703 -26.797 -12.5 1 89.94 135 VAL B C 1
ATOM 8971 O O . VAL B 1 135 ? 7.059 -27.266 -13.578 1 89.94 135 VAL B O 1
ATOM 8974 N N . VAL B 1 136 ? 5.516 -26.484 -12.156 1 86 136 VAL B N 1
ATOM 8975 C CA . VAL B 1 136 ? 4.465 -26.672 -13.156 1 86 136 VAL B CA 1
ATOM 8976 C C . VAL B 1 136 ? 3.672 -25.375 -13.305 1 86 136 VAL B C 1
ATOM 8978 O O . VAL B 1 136 ? 3.275 -24.766 -12.312 1 86 136 VAL B O 1
ATOM 8981 N N . ASN B 1 137 ? 3.529 -24.953 -14.508 1 80.38 137 ASN B N 1
ATOM 8982 C CA . ASN B 1 137 ? 2.633 -23.828 -14.758 1 80.38 137 ASN B CA 1
ATOM 8983 C C . ASN B 1 137 ? 1.171 -24.234 -14.578 1 80.38 137 ASN B C 1
ATOM 8985 O O . ASN B 1 137 ? 0.7 -25.188 -15.203 1 80.38 137 ASN B O 1
ATOM 8989 N N . ASN B 1 138 ? 0.484 -23.547 -13.75 1 73.44 138 ASN B N 1
ATOM 8990 C CA . ASN B 1 138 ? -0.914 -23.891 -13.516 1 73.44 138 ASN B CA 1
ATOM 8991 C C . ASN B 1 138 ? -1.788 -23.547 -14.719 1 73.44 138 ASN B C 1
ATOM 8993 O O . ASN B 1 138 ? -2.785 -24.219 -14.984 1 73.44 138 ASN B O 1
ATOM 8997 N N . ASP B 1 139 ? -1.466 -22.422 -15.242 1 76.25 139 ASP B N 1
ATOM 8998 C CA . ASP B 1 139 ? -2.164 -21.906 -16.422 1 76.25 139 ASP B CA 1
ATOM 8999 C C . ASP B 1 139 ? -1.252 -21 -17.25 1 76.25 139 ASP B C 1
ATOM 9001 O O . ASP B 1 139 ? -0.381 -20.312 -16.703 1 76.25 139 ASP B O 1
ATOM 9005 N N . GLY B 1 140 ? -1.42 -21.031 -18.547 1 77.75 140 GLY B N 1
ATOM 9006 C CA . GLY B 1 140 ? -0.571 -20.234 -19.422 1 77.75 140 GLY B CA 1
ATOM 9007 C C . GLY B 1 140 ? -1.022 -18.797 -19.547 1 77.75 140 GLY B C 1
ATOM 9008 O O . GLY B 1 140 ? -0.498 -18.047 -20.375 1 77.75 140 GLY B O 1
ATOM 9009 N N . ALA B 1 141 ? -2.006 -18.359 -18.75 1 86.69 141 ALA B N 1
ATOM 9010 C CA . ALA B 1 141 ? -2.492 -16.984 -18.797 1 86.69 141 ALA B CA 1
ATOM 9011 C C . ALA B 1 141 ? -1.415 -16.016 -18.344 1 86.69 141 ALA B C 1
ATOM 9013 O O . ALA B 1 141 ? -0.564 -16.344 -17.516 1 86.69 141 ALA B O 1
ATOM 9014 N N . PRO B 1 142 ? -1.488 -14.766 -18.859 1 88.44 142 PRO B N 1
ATOM 9015 C CA . PRO B 1 142 ? -0.497 -13.773 -18.438 1 88.44 142 PRO B CA 1
ATOM 9016 C C . PRO B 1 142 ? -0.503 -13.539 -16.922 1 88.4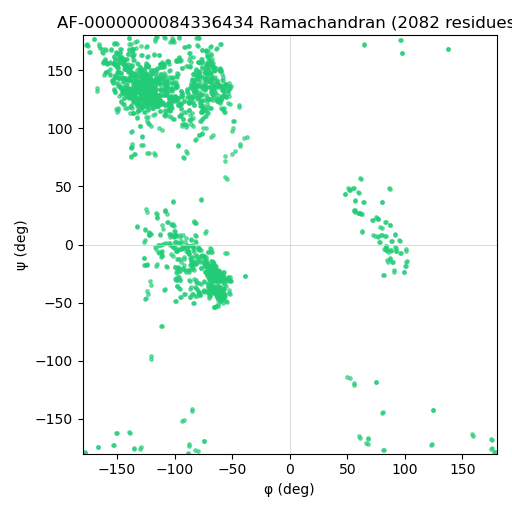4 142 PRO B C 1
ATOM 9018 O O . PRO B 1 142 ? -1.564 -13.312 -16.328 1 88.44 142 PRO B O 1
ATOM 9021 N N . GLY B 1 143 ? 0.627 -13.648 -16.438 1 81.62 143 GLY B N 1
ATOM 9022 C CA . GLY B 1 143 ? 0.794 -13.297 -15.039 1 81.62 143 GLY B CA 1
ATOM 9023 C C . GLY B 1 143 ? 0.429 -14.43 -14.094 1 81.62 143 GLY B C 1
ATOM 9024 O O . GLY B 1 143 ? 0.522 -14.281 -12.875 1 81.62 143 GLY B O 1
ATOM 9025 N N . ASN B 1 144 ? -0.041 -15.477 -14.57 1 77.69 144 ASN B N 1
ATOM 9026 C CA . ASN B 1 144 ? -0.467 -16.562 -13.688 1 77.69 144 ASN B CA 1
ATOM 9027 C C . ASN B 1 144 ? 0.717 -17.203 -12.961 1 77.69 144 ASN B C 1
ATOM 9029 O O . ASN B 1 144 ? 1.85 -17.141 -13.445 1 77.69 144 ASN B O 1
ATOM 9033 N N . GLY B 1 145 ? 0.447 -17.766 -11.883 1 72.5 145 GLY B N 1
ATOM 9034 C CA . GLY B 1 145 ? 1.488 -18.312 -11.023 1 72.5 145 GLY B CA 1
ATOM 9035 C C . GLY B 1 145 ? 1.863 -19.734 -11.367 1 72.5 145 GLY B C 1
ATOM 9036 O O . GLY B 1 145 ? 1.301 -20.328 -12.289 1 72.5 145 GLY B O 1
ATOM 9037 N N . VAL B 1 146 ? 2.963 -20.219 -10.719 1 78.19 146 VAL B N 1
ATOM 9038 C CA . VAL B 1 146 ? 3.465 -21.594 -10.867 1 78.19 146 VAL B CA 1
ATOM 9039 C C . VAL B 1 146 ? 3.352 -22.328 -9.531 1 78.19 146 VAL B C 1
ATOM 9041 O O . VAL B 1 146 ? 3.238 -21.703 -8.477 1 78.19 146 VAL B O 1
ATOM 9044 N N . THR B 1 147 ? 3.205 -23.562 -9.656 1 83.31 147 THR B N 1
ATOM 9045 C CA . THR B 1 147 ? 3.301 -24.438 -8.492 1 83.31 147 THR B CA 1
ATOM 9046 C C . THR B 1 147 ? 4.688 -25.062 -8.398 1 83.31 147 THR B C 1
ATOM 9048 O O . THR B 1 147 ? 5.184 -25.641 -9.375 1 83.31 147 THR B O 1
ATOM 9051 N N . VAL B 1 148 ? 5.273 -24.875 -7.25 1 88.5 148 VAL B N 1
ATOM 9052 C CA . VAL B 1 148 ? 6.582 -25.484 -6.996 1 88.5 148 VAL B CA 1
ATOM 9053 C C . VAL B 1 148 ? 6.453 -26.562 -5.938 1 88.5 148 VAL B C 1
ATOM 9055 O O . VAL B 1 148 ? 5.961 -26.312 -4.832 1 88.5 148 VAL B O 1
ATOM 9058 N N . VAL B 1 149 ? 6.816 -27.75 -6.301 1 91.19 149 VAL B N 1
ATOM 9059 C CA . VAL B 1 149 ? 6.781 -28.875 -5.387 1 91.19 149 VAL B CA 1
ATOM 9060 C C . VAL B 1 149 ? 8.18 -29.469 -5.246 1 91.19 149 VAL B C 1
ATOM 9062 O O . VAL B 1 149 ? 8.812 -29.828 -6.242 1 91.19 149 VAL B O 1
ATOM 9065 N N . ILE B 1 150 ? 8.617 -29.531 -4.098 1 93.06 150 ILE B N 1
ATOM 9066 C CA . ILE B 1 150 ? 9.93 -30.109 -3.826 1 93.06 150 ILE B CA 1
ATOM 9067 C C . ILE B 1 150 ? 9.766 -31.5 -3.213 1 93.06 150 ILE B C 1
ATOM 9069 O O . ILE B 1 150 ? 9.156 -31.656 -2.15 1 93.06 150 ILE B O 1
ATOM 9073 N N . ARG B 1 151 ? 10.289 -32.5 -3.887 1 93.94 151 ARG B N 1
ATOM 9074 C CA . ARG B 1 151 ? 10.344 -33.875 -3.445 1 93.94 151 ARG B CA 1
ATOM 9075 C C . ARG B 1 151 ? 8.953 -34.406 -3.127 1 93.94 151 ARG B C 1
ATOM 9077 O O . ARG B 1 151 ? 8.742 -35.031 -2.082 1 93.94 151 ARG B O 1
ATOM 9084 N N . GLY B 1 152 ? 7.957 -34 -3.928 1 90.94 152 GLY B N 1
ATOM 9085 C CA . GLY B 1 152 ? 6.641 -34.625 -3.945 1 90.94 152 GLY B CA 1
ATOM 9086 C C . GLY B 1 152 ? 5.625 -33.906 -3.086 1 90.94 152 GLY B C 1
ATOM 9087 O O . GLY B 1 152 ? 5.977 -32.969 -2.35 1 90.94 152 GLY B O 1
ATOM 9088 N N . VAL B 1 153 ? 4.402 -34.406 -3.162 1 89.69 153 VAL B N 1
ATOM 9089 C CA . VAL B 1 153 ? 3.266 -33.812 -2.465 1 89.69 153 VAL B CA 1
ATOM 9090 C C . VAL B 1 153 ? 3.168 -34.406 -1.056 1 89.69 153 VAL B C 1
ATOM 9092 O O . VAL B 1 153 ? 3.02 -35.625 -0.886 1 89.69 153 VAL B O 1
ATOM 9095 N N . GLY B 1 154 ? 3.207 -33.531 -0.103 1 83.56 154 GLY B N 1
ATOM 9096 C CA . GLY B 1 154 ? 3.248 -34.031 1.266 1 83.56 154 GLY B CA 1
ATOM 9097 C C . GLY B 1 154 ? 1.97 -33.75 2.035 1 83.56 154 GLY B C 1
ATOM 9098 O O . GLY B 1 154 ? 1.835 -34.156 3.189 1 83.56 154 GLY B O 1
ATOM 9099 N N . SER B 1 155 ? 1.07 -33 1.403 1 82 155 SER B N 1
ATOM 9100 C CA . SER B 1 155 ? -0.192 -32.656 2.061 1 82 155 SER B CA 1
ATOM 9101 C C . SER B 1 155 ? -1.326 -32.531 1.05 1 82 155 SER B C 1
ATOM 9103 O O . SER B 1 155 ? -1.083 -32.438 -0.153 1 82 155 SER B O 1
ATOM 9105 N N . PHE B 1 156 ? -2.564 -32.625 1.639 1 78.5 156 PHE B N 1
ATOM 9106 C CA . PHE B 1 156 ? -3.723 -32.5 0.764 1 78.5 156 PHE B CA 1
ATOM 9107 C C . PHE B 1 156 ? -3.959 -31.031 0.411 1 78.5 156 PHE B C 1
ATOM 9109 O O . PHE B 1 156 ? -4.637 -30.734 -0.574 1 78.5 156 PHE B O 1
ATOM 9116 N N . GLY B 1 157 ? -3.416 -30.188 1.21 1 72.19 157 GLY B N 1
ATOM 9117 C CA . GLY B 1 157 ? -3.492 -28.766 0.884 1 72.19 157 GLY B CA 1
ATOM 9118 C C . GLY B 1 157 ? -2.395 -28.312 -0.059 1 72.19 157 GLY B C 1
ATOM 9119 O O . GLY B 1 157 ? -2.09 -29 -1.04 1 72.19 157 GLY B O 1
ATOM 9120 N N . THR B 1 158 ? -1.872 -27.141 0.109 1 71.25 158 THR B N 1
ATOM 9121 C CA . THR B 1 158 ? -0.812 -26.625 -0.752 1 71.25 158 THR B CA 1
ATOM 9122 C C . THR B 1 158 ? 0.549 -27.156 -0.31 1 71.25 158 THR B C 1
ATOM 9124 O O . THR B 1 158 ? 0.776 -27.375 0.88 1 71.25 158 THR B O 1
ATOM 9127 N N . SER B 1 159 ? 1.345 -27.5 -1.229 1 78.56 159 SER B N 1
ATOM 9128 C CA . SER B 1 159 ? 2.699 -27.984 -1.001 1 78.56 159 SER B CA 1
ATOM 9129 C C . SER B 1 159 ? 3.74 -26.953 -1.437 1 78.56 159 SER B C 1
ATOM 9131 O O . SER B 1 159 ? 4.84 -27.328 -1.861 1 78.56 159 SER B O 1
ATOM 9133 N N . ASP B 1 160 ? 3.338 -25.703 -1.341 1 82.69 160 ASP B N 1
ATOM 9134 C CA . ASP B 1 160 ? 4.273 -24.656 -1.76 1 82.69 160 ASP B CA 1
ATOM 9135 C C . ASP B 1 160 ? 5.453 -24.562 -0.795 1 82.69 160 ASP B C 1
ATOM 9137 O O . ASP B 1 160 ? 5.281 -24.688 0.419 1 82.69 160 ASP B O 1
ATOM 9141 N N . PRO B 1 161 ? 6.625 -24.328 -1.323 1 90.38 161 PRO B N 1
ATOM 9142 C CA . PRO B 1 161 ? 7.777 -24.109 -0.44 1 90.38 161 PRO B CA 1
ATOM 9143 C C . PRO B 1 161 ? 7.785 -22.719 0.189 1 90.38 161 PRO B C 1
ATOM 9145 O O . PRO B 1 161 ? 6.969 -21.859 -0.175 1 90.38 161 PRO B O 1
ATOM 9148 N N . LEU B 1 162 ? 8.648 -22.594 1.161 1 91.56 162 LEU B N 1
ATOM 9149 C CA . LEU B 1 162 ? 8.906 -21.266 1.7 1 91.56 162 LEU B CA 1
ATOM 9150 C C . LEU B 1 162 ? 9.797 -20.453 0.757 1 91.56 162 LEU B C 1
ATOM 9152 O O . LEU B 1 162 ? 10.82 -20.953 0.278 1 91.56 162 LEU B O 1
ATOM 9156 N N . TYR B 1 163 ? 9.414 -19.328 0.445 1 92.56 163 TYR B N 1
ATOM 9157 C CA . TYR B 1 163 ? 10.258 -18.406 -0.318 1 92.56 163 TYR B CA 1
ATOM 9158 C C . TYR B 1 163 ? 10.945 -17.406 0.599 1 92.56 163 TYR B C 1
ATOM 9160 O O . TYR B 1 163 ? 10.289 -16.75 1.413 1 92.56 163 TYR B O 1
ATOM 9168 N N . VAL B 1 164 ? 12.172 -17.328 0.506 1 94.19 164 VAL B N 1
ATOM 9169 C CA . VAL B 1 164 ? 12.953 -16.344 1.239 1 94.19 164 VAL B CA 1
ATOM 9170 C C . VAL B 1 164 ? 13.641 -15.398 0.258 1 94.19 164 VAL B C 1
ATOM 9172 O O . VAL B 1 164 ? 14.445 -15.836 -0.573 1 94.19 164 VAL B O 1
ATOM 9175 N N . VAL B 1 165 ? 13.383 -14.188 0.319 1 95 165 VAL B N 1
ATOM 9176 C CA . VAL B 1 165 ? 13.984 -13.195 -0.566 1 95 165 VAL B CA 1
ATOM 9177 C C . VAL B 1 165 ? 14.906 -12.281 0.234 1 95 165 VAL B C 1
ATOM 9179 O O . VAL B 1 165 ? 14.445 -11.523 1.092 1 95 165 VAL B O 1
ATOM 9182 N N . ASP B 1 166 ? 16.156 -12.344 -0.049 1 94.12 166 ASP B N 1
ATOM 9183 C CA . ASP B 1 166 ? 17.172 -11.539 0.628 1 94.12 166 ASP B CA 1
ATOM 9184 C C . ASP B 1 166 ? 17 -11.602 2.145 1 94.12 166 ASP B C 1
ATOM 9186 O O . ASP B 1 166 ? 16.969 -10.57 2.818 1 94.12 166 ASP B O 1
ATOM 9190 N N . GLY B 1 167 ? 16.766 -12.797 2.58 1 91.62 167 GLY B N 1
ATOM 9191 C CA . GLY B 1 167 ? 16.75 -13.047 4.016 1 91.62 167 GLY B CA 1
ATOM 9192 C C . GLY B 1 167 ? 15.359 -12.922 4.621 1 91.62 167 GLY B C 1
ATOM 9193 O O . GLY B 1 167 ? 15.172 -13.195 5.805 1 91.62 167 GLY B O 1
ATOM 9194 N N . TYR B 1 168 ? 14.359 -12.508 3.895 1 93.75 168 TYR B N 1
ATOM 9195 C CA . TYR B 1 168 ? 13 -12.391 4.398 1 93.75 168 TYR B CA 1
ATOM 9196 C C . TYR B 1 168 ? 12.133 -13.547 3.895 1 93.75 168 TYR B C 1
ATOM 9198 O O . TYR B 1 168 ? 11.93 -13.695 2.688 1 93.75 168 TYR B O 1
ATOM 9206 N N . PRO B 1 169 ? 11.531 -14.312 4.766 1 93.06 169 PRO B N 1
ATOM 9207 C CA . PRO B 1 169 ? 10.547 -15.312 4.367 1 93.06 169 PRO B CA 1
ATOM 9208 C C . PRO B 1 169 ? 9.195 -14.703 4.004 1 93.06 169 PRO B C 1
ATOM 9210 O O . PRO B 1 169 ? 8.445 -14.281 4.887 1 93.06 169 PRO B O 1
ATOM 9213 N N . ILE B 1 170 ? 8.836 -14.672 2.797 1 89.44 170 ILE B N 1
ATOM 9214 C CA . ILE B 1 170 ? 7.641 -13.945 2.367 1 89.44 170 ILE B CA 1
ATOM 9215 C C . ILE B 1 170 ? 6.445 -14.898 2.346 1 89.44 170 ILE B C 1
ATOM 9217 O O . ILE B 1 170 ? 6.609 -16.109 2.215 1 89.44 170 ILE B O 1
ATOM 9221 N N . THR B 1 171 ? 5.297 -14.242 2.566 1 79.88 171 THR B N 1
ATOM 9222 C CA . THR B 1 171 ? 4.02 -14.891 2.279 1 79.88 171 THR B CA 1
ATOM 9223 C C . THR B 1 171 ? 3.533 -14.531 0.879 1 79.88 171 THR B C 1
ATOM 9225 O O . THR B 1 171 ? 3.555 -13.359 0.492 1 79.88 171 THR B O 1
ATOM 9228 N N . GLY B 1 172 ? 3.408 -15.445 0.018 1 71.44 172 GLY B N 1
ATOM 9229 C CA . GLY B 1 172 ? 3.004 -15.203 -1.356 1 71.44 172 GLY B CA 1
ATOM 9230 C C . GLY B 1 172 ? 3.994 -15.727 -2.375 1 71.44 172 GLY B C 1
ATOM 9231 O O . GLY B 1 172 ? 4.988 -16.359 -2.012 1 71.44 172 GLY B O 1
ATOM 9232 N N . GLY B 1 173 ? 3.795 -15.422 -3.578 1 77.44 173 GLY B N 1
ATOM 9233 C CA . GLY B 1 173 ? 4.617 -15.93 -4.668 1 77.44 173 GLY B CA 1
ATOM 9234 C C . GLY B 1 173 ? 5.719 -14.969 -5.078 1 77.44 173 GLY B C 1
ATOM 9235 O O . GLY B 1 173 ? 5.926 -13.938 -4.438 1 77.44 173 GLY B O 1
ATOM 9236 N N . LEU B 1 174 ? 6.473 -15.328 -5.953 1 86.56 174 LEU B N 1
ATOM 9237 C CA . LEU B 1 174 ? 7.648 -14.586 -6.402 1 86.56 174 LEU B CA 1
ATOM 9238 C C . LEU B 1 174 ? 7.32 -13.734 -7.621 1 86.56 174 LEU B C 1
ATOM 9240 O O . LEU B 1 174 ? 8.211 -13.148 -8.234 1 86.56 174 LEU B O 1
ATOM 9244 N N . ASN B 1 175 ? 6.066 -13.664 -7.969 1 85.44 175 ASN B N 1
ATOM 9245 C CA . ASN B 1 175 ? 5.688 -12.914 -9.164 1 85.44 175 ASN B CA 1
ATOM 9246 C C . ASN B 1 175 ? 5.91 -11.414 -8.984 1 85.44 175 ASN B C 1
ATOM 9248 O O . ASN B 1 175 ? 5.852 -10.648 -9.945 1 85.44 175 ASN B O 1
ATOM 9252 N N . ASN B 1 176 ? 6.254 -11 -7.805 1 87.94 176 ASN B N 1
ATOM 9253 C CA . ASN B 1 176 ? 6.473 -9.594 -7.508 1 87.94 176 ASN B CA 1
ATOM 9254 C C . ASN B 1 176 ? 7.941 -9.211 -7.656 1 87.94 176 ASN B C 1
ATOM 9256 O O . ASN B 1 176 ? 8.297 -8.031 -7.562 1 87.94 176 ASN B O 1
ATOM 9260 N N . ILE B 1 177 ? 8.75 -10.164 -7.957 1 91 177 ILE B N 1
ATOM 9261 C CA . ILE B 1 177 ? 10.188 -9.914 -8.031 1 91 177 ILE B CA 1
ATOM 9262 C C . ILE B 1 177 ? 10.633 -9.914 -9.492 1 91 177 ILE B C 1
ATOM 9264 O O . ILE B 1 177 ? 10.258 -10.805 -10.266 1 91 177 ILE B O 1
ATOM 9268 N N . ASN B 1 178 ? 11.477 -9.016 -9.836 1 92 178 ASN B N 1
ATOM 9269 C CA . ASN B 1 178 ? 12.016 -8.938 -11.188 1 92 178 ASN B CA 1
ATOM 9270 C C . ASN B 1 178 ? 13.094 -9.992 -11.422 1 92 178 ASN B C 1
ATOM 9272 O O . ASN B 1 178 ? 14.148 -9.969 -10.781 1 92 178 ASN B O 1
ATOM 9276 N N . PRO B 1 179 ? 12.875 -10.844 -12.344 1 89.75 179 PRO B N 1
ATOM 9277 C CA . PRO B 1 179 ? 13.867 -11.891 -12.602 1 89.75 179 PRO B CA 1
ATOM 9278 C C . PRO B 1 179 ? 15.242 -11.328 -12.953 1 89.75 179 PRO B C 1
ATOM 9280 O O . PRO B 1 179 ? 16.266 -11.922 -12.609 1 89.75 179 PRO B O 1
ATOM 9283 N N . SER B 1 180 ? 15.297 -10.172 -13.562 1 90.56 180 SER B N 1
ATOM 9284 C CA . SER B 1 180 ? 16.562 -9.57 -13.984 1 90.56 180 SER B CA 1
ATOM 9285 C C . SER B 1 180 ? 17.422 -9.18 -12.789 1 90.56 180 SER B C 1
ATOM 9287 O O . SER B 1 180 ? 18.625 -8.961 -12.93 1 90.56 180 SER B O 1
ATOM 9289 N N . ASP B 1 181 ? 16.859 -9.141 -11.68 1 92.81 181 ASP B N 1
ATOM 9290 C CA . ASP B 1 181 ? 17.578 -8.688 -10.492 1 92.81 181 ASP B CA 1
ATOM 9291 C C . ASP B 1 181 ? 18.172 -9.867 -9.719 1 92.81 181 ASP B C 1
ATOM 9293 O O . ASP B 1 181 ? 18.922 -9.672 -8.758 1 92.81 181 ASP B O 1
ATOM 9297 N N . ILE B 1 182 ? 17.938 -10.992 -10.109 1 92.88 182 ILE B N 1
ATOM 9298 C CA . ILE B 1 182 ? 18.297 -12.164 -9.32 1 92.88 182 ILE B CA 1
ATOM 9299 C C . ILE B 1 182 ? 19.766 -12.516 -9.555 1 92.88 182 ILE B C 1
ATOM 9301 O O . ILE B 1 182 ? 20.219 -12.562 -10.695 1 92.88 182 ILE B O 1
ATOM 9305 N N . ALA B 1 183 ? 20.453 -12.719 -8.492 1 92 183 ALA B N 1
ATOM 9306 C CA . ALA B 1 183 ? 21.828 -13.18 -8.547 1 92 183 ALA B CA 1
ATOM 9307 C C . ALA B 1 183 ? 21.906 -14.703 -8.5 1 92 183 ALA B C 1
ATOM 9309 O O . ALA B 1 183 ? 22.75 -15.312 -9.156 1 92 183 ALA B O 1
ATOM 9310 N N . SER B 1 184 ? 21.078 -15.281 -7.613 1 90.19 184 SER B N 1
ATOM 9311 C CA . SER B 1 184 ? 21.047 -16.734 -7.492 1 90.19 184 SER B CA 1
ATOM 9312 C C . SER B 1 184 ? 19.766 -17.203 -6.809 1 90.19 184 SER B C 1
ATOM 9314 O O . SER B 1 184 ? 19.094 -16.422 -6.129 1 90.19 184 SER B O 1
ATOM 9316 N N . ILE B 1 185 ? 19.422 -18.391 -7.023 1 91.62 185 ILE B N 1
ATOM 9317 C CA . ILE B 1 185 ? 18.359 -19.109 -6.32 1 91.62 185 ILE B CA 1
ATOM 9318 C C . ILE B 1 185 ? 18.922 -20.391 -5.73 1 91.62 185 ILE B C 1
ATOM 9320 O O . ILE B 1 185 ? 19.516 -21.203 -6.449 1 91.62 185 ILE B O 1
ATOM 9324 N N . ASP B 1 186 ? 18.781 -20.594 -4.469 1 91.81 186 ASP B N 1
ATOM 9325 C CA . ASP B 1 186 ? 19.172 -21.828 -3.789 1 91.81 186 ASP B CA 1
ATOM 9326 C C . ASP B 1 186 ? 17.938 -22.562 -3.242 1 91.81 186 ASP B C 1
ATOM 9328 O O . ASP B 1 186 ? 17.109 -21.953 -2.555 1 91.81 186 ASP B O 1
ATOM 9332 N N . VAL B 1 187 ? 17.828 -23.766 -3.547 1 93.06 187 VAL B N 1
ATOM 9333 C CA . VAL B 1 187 ? 16.719 -24.578 -3.07 1 93.06 187 VAL B CA 1
ATOM 9334 C C . VAL B 1 187 ? 17.203 -25.578 -2.025 1 93.06 187 VAL B C 1
ATOM 9336 O O . VAL B 1 187 ? 18.031 -26.438 -2.328 1 93.06 187 VAL B O 1
ATOM 9339 N N . LEU B 1 188 ? 16.719 -25.406 -0.824 1 92.75 188 LEU B N 1
ATOM 9340 C CA . LEU B 1 188 ? 16.984 -26.359 0.246 1 92.75 188 LEU B CA 1
ATOM 9341 C C . LEU B 1 188 ? 15.945 -27.469 0.269 1 92.75 188 LEU B C 1
ATOM 9343 O O . LEU B 1 188 ? 14.742 -27.203 0.352 1 92.75 188 LEU B O 1
ATOM 9347 N N . LYS B 1 189 ? 16.375 -28.859 0.329 1 90.94 189 LYS B N 1
ATOM 9348 C CA . LYS B 1 189 ? 15.43 -29.938 0.068 1 90.94 189 LYS B CA 1
ATOM 9349 C C . LYS B 1 189 ? 15.32 -30.875 1.266 1 90.94 189 LYS B C 1
ATOM 9351 O O . LYS B 1 189 ? 14.266 -31.469 1.496 1 90.94 189 LYS B O 1
ATOM 9356 N N . ASP B 1 190 ? 16.422 -30.984 1.945 1 88.31 190 ASP B N 1
ATOM 9357 C CA . ASP B 1 190 ? 16.344 -31.969 3.025 1 88.31 190 ASP B CA 1
ATOM 9358 C C . ASP B 1 190 ? 16.203 -31.281 4.383 1 88.31 190 ASP B C 1
ATOM 9360 O O . ASP B 1 190 ? 16.266 -30.062 4.469 1 88.31 190 ASP B O 1
ATOM 9364 N N . ALA B 1 191 ? 16 -32.094 5.43 1 83.5 191 ALA B N 1
ATOM 9365 C CA . ALA B 1 191 ? 15.703 -31.547 6.758 1 83.5 191 ALA B CA 1
ATOM 9366 C C . ALA B 1 191 ? 16.891 -30.781 7.328 1 83.5 191 ALA B C 1
ATOM 9368 O O . ALA B 1 191 ? 16.719 -29.781 8.031 1 83.5 191 ALA B O 1
ATOM 9369 N N . SER B 1 192 ? 17.969 -31.25 7.094 1 78.94 192 SER B N 1
ATOM 9370 C CA . SER B 1 192 ? 19.141 -30.578 7.633 1 78.94 192 SER B CA 1
ATOM 9371 C C . SER B 1 192 ? 19.266 -29.156 7.078 1 78.94 192 SER B C 1
ATOM 9373 O O . SER B 1 192 ? 19.688 -28.234 7.789 1 78.94 192 SER B O 1
ATOM 9375 N N . ALA B 1 193 ? 18.922 -29.016 5.934 1 77.94 193 ALA B N 1
ATOM 9376 C CA . ALA B 1 193 ? 19.031 -27.719 5.281 1 77.94 193 ALA B CA 1
ATOM 9377 C C . ALA B 1 193 ? 17.859 -26.812 5.648 1 77.94 193 ALA B C 1
ATOM 9379 O O . ALA B 1 193 ? 18.031 -25.594 5.777 1 77.94 193 ALA B O 1
ATOM 9380 N N . THR B 1 194 ? 16.703 -27.312 5.785 1 80.5 194 THR B N 1
ATOM 9381 C CA . THR B 1 194 ? 15.484 -26.516 5.891 1 80.5 194 THR B CA 1
ATOM 9382 C C . THR B 1 194 ? 15.141 -26.234 7.352 1 80.5 194 THR B C 1
ATOM 9384 O O . THR B 1 194 ? 14.406 -25.297 7.656 1 80.5 194 THR B O 1
ATOM 9387 N N . ALA B 1 195 ? 15.648 -27.016 8.188 1 80 195 ALA B N 1
ATOM 9388 C CA . ALA B 1 195 ? 15.211 -27 9.578 1 80 195 ALA B CA 1
ATOM 9389 C C . ALA B 1 195 ? 15.414 -25.625 10.211 1 80 195 ALA B C 1
ATOM 9391 O O . ALA B 1 195 ? 14.641 -25.219 11.078 1 80 195 ALA B O 1
ATOM 9392 N N . ILE B 1 196 ? 16.344 -25.031 9.75 1 82.5 196 ILE B N 1
ATOM 9393 C CA . ILE B 1 196 ? 16.688 -23.75 10.367 1 82.5 196 ILE B CA 1
ATOM 9394 C C . ILE B 1 196 ? 15.594 -22.719 10.078 1 82.5 196 ILE B C 1
ATOM 9396 O O . ILE B 1 196 ? 15.469 -21.734 10.797 1 82.5 196 ILE B O 1
ATOM 9400 N N . TYR B 1 197 ? 14.789 -22.953 9.117 1 85.5 197 TYR B N 1
ATOM 9401 C CA . TYR B 1 197 ? 13.734 -22.016 8.75 1 85.5 197 TYR B CA 1
ATOM 9402 C C . TYR B 1 197 ? 12.406 -22.422 9.391 1 85.5 197 TYR B C 1
ATOM 9404 O O . TYR B 1 197 ? 11.461 -21.625 9.414 1 85.5 197 TYR B O 1
ATOM 9412 N N . GLY B 1 198 ? 12.312 -23.625 9.789 1 82.31 198 GLY B N 1
ATOM 9413 C CA . GLY B 1 198 ? 11.195 -24.047 10.625 1 82.31 198 GLY B CA 1
ATOM 9414 C C . GLY B 1 198 ? 9.93 -24.312 9.828 1 82.31 198 GLY B C 1
ATOM 9415 O O . GLY B 1 198 ? 9.977 -24.922 8.758 1 82.31 198 GLY B O 1
ATOM 9416 N N . VAL B 1 199 ? 8.711 -23.969 10.461 1 73.38 199 VAL B N 1
ATOM 9417 C CA . VAL B 1 199 ? 7.336 -24.375 10.172 1 73.38 199 VAL B CA 1
ATOM 9418 C C . VAL B 1 199 ? 7.031 -24.156 8.695 1 73.38 199 VAL B C 1
ATOM 9420 O O . VAL B 1 199 ? 6.18 -24.844 8.125 1 73.38 199 VAL B O 1
ATOM 9423 N N . ARG B 1 200 ? 7.535 -23.281 8.055 1 76 200 ARG B N 1
ATOM 9424 C CA . ARG B 1 200 ? 7.16 -22.984 6.676 1 76 200 ARG B CA 1
ATOM 9425 C C . ARG B 1 200 ? 8.062 -23.734 5.695 1 76 200 ARG B C 1
ATOM 9427 O O . ARG B 1 200 ? 7.797 -23.766 4.492 1 76 200 ARG B O 1
ATOM 9434 N N . ALA B 1 201 ? 8.961 -24.422 6.227 1 83.69 201 ALA B N 1
ATOM 9435 C CA . ALA B 1 201 ? 9.977 -25.031 5.371 1 83.69 201 ALA B CA 1
ATOM 9436 C C . ALA B 1 201 ? 9.727 -26.531 5.207 1 83.69 201 ALA B C 1
ATOM 9438 O O . ALA B 1 201 ? 10.562 -27.25 4.66 1 83.69 201 ALA B O 1
ATOM 9439 N N . ALA B 1 202 ? 8.648 -26.938 5.664 1 81.81 202 ALA B N 1
ATOM 9440 C CA . ALA B 1 202 ? 8.344 -28.375 5.582 1 81.81 202 ALA B CA 1
ATOM 9441 C C . ALA B 1 202 ? 8.344 -28.844 4.133 1 81.81 202 ALA B C 1
ATOM 9443 O O . ALA B 1 202 ? 8.711 -30 3.85 1 81.81 202 ALA B O 1
ATOM 9444 N N . ASN B 1 203 ? 8.016 -28 3.254 1 87.19 203 ASN B N 1
ATOM 9445 C CA . ASN B 1 203 ? 7.941 -28.328 1.836 1 87.19 203 ASN B CA 1
ATOM 9446 C C . ASN B 1 203 ? 9.164 -27.828 1.076 1 87.19 203 ASN B C 1
ATOM 9448 O O . ASN B 1 203 ? 9.133 -27.703 -0.149 1 87.19 203 ASN B O 1
ATOM 9452 N N . GLY B 1 204 ? 10.227 -27.516 1.775 1 90.75 204 GLY B N 1
ATOM 9453 C CA . GLY B 1 204 ? 11.422 -26.984 1.146 1 90.75 204 GLY B CA 1
ATOM 9454 C C . GLY B 1 204 ? 11.516 -25.484 1.201 1 90.75 204 GLY B C 1
ATOM 9455 O O . GLY B 1 204 ? 10.547 -24.812 1.57 1 90.75 204 GLY B O 1
ATOM 9456 N N . VAL B 1 205 ? 12.711 -25 0.932 1 92.75 205 VAL B N 1
ATOM 9457 C CA . VAL B 1 205 ? 12.93 -23.547 0.955 1 92.75 205 VAL B CA 1
ATOM 9458 C C . VAL B 1 205 ? 13.562 -23.109 -0.361 1 92.75 205 VAL B C 1
ATOM 9460 O O . VAL B 1 205 ? 14.5 -23.734 -0.855 1 92.75 205 VAL B O 1
ATOM 9463 N N . VAL B 1 206 ? 13.016 -22.078 -0.938 1 93.44 206 VAL B N 1
ATOM 9464 C CA . VAL B 1 206 ? 13.609 -21.406 -2.088 1 93.44 206 VAL B CA 1
ATOM 9465 C C . VAL B 1 206 ? 14.156 -20.047 -1.664 1 93.44 206 VAL B C 1
ATOM 9467 O O . VAL B 1 206 ? 13.391 -19.141 -1.338 1 93.44 206 VAL B O 1
ATOM 9470 N N . ILE B 1 207 ? 15.414 -19.969 -1.715 1 93.75 207 ILE B N 1
ATOM 9471 C CA . ILE B 1 207 ? 16.062 -18.719 -1.319 1 93.75 207 ILE B CA 1
ATOM 9472 C C . ILE B 1 207 ? 16.438 -17.906 -2.562 1 93.75 207 ILE B C 1
ATOM 9474 O O . ILE B 1 207 ? 17.172 -18.391 -3.428 1 93.75 207 ILE B O 1
ATOM 9478 N N . VAL B 1 208 ? 15.984 -16.766 -2.625 1 93.88 208 VAL B N 1
ATOM 9479 C CA . VAL B 1 208 ? 16.281 -15.852 -3.725 1 93.88 208 VAL B CA 1
ATOM 9480 C C . VAL B 1 208 ? 17.219 -14.742 -3.236 1 93.88 208 VAL B C 1
ATOM 9482 O O . VAL B 1 208 ? 16.891 -14.023 -2.293 1 93.88 208 VAL B O 1
ATOM 9485 N N . THR B 1 209 ? 18.328 -14.688 -3.838 1 93.25 209 THR B N 1
ATOM 9486 C CA . THR B 1 209 ? 19.266 -13.609 -3.584 1 93.25 209 THR B CA 1
ATOM 9487 C C . THR B 1 209 ? 19.328 -12.648 -4.77 1 93.25 209 THR B C 1
ATOM 9489 O O . THR B 1 209 ? 19.531 -13.078 -5.91 1 93.25 209 THR B O 1
ATOM 9492 N N . THR B 1 210 ? 19.188 -11.445 -4.566 1 94.44 210 THR B N 1
ATOM 9493 C CA . THR B 1 210 ? 19.219 -10.469 -5.652 1 94.44 210 THR B CA 1
ATOM 9494 C C . THR B 1 210 ? 20.609 -9.852 -5.781 1 94.44 210 THR B C 1
ATOM 9496 O O . THR B 1 210 ? 21.422 -9.945 -4.859 1 94.44 210 THR B O 1
ATOM 9499 N N . LYS B 1 211 ? 20.859 -9.32 -6.934 1 93.75 211 LYS B N 1
ATOM 9500 C CA . LYS B 1 211 ? 22.156 -8.742 -7.254 1 93.75 211 LYS B CA 1
ATOM 9501 C C . LYS B 1 211 ? 22.484 -7.574 -6.332 1 93.75 211 LYS B C 1
ATOM 9503 O O . LYS B 1 211 ? 21.625 -6.746 -6.043 1 93.75 211 LYS B O 1
ATOM 9508 N N . LYS B 1 212 ? 23.766 -7.59 -5.906 1 92.62 212 LYS B N 1
ATOM 9509 C CA . LYS B 1 212 ? 24.266 -6.531 -5.031 1 92.62 212 LYS B CA 1
ATOM 9510 C C . LYS B 1 212 ? 25.234 -5.617 -5.773 1 92.62 212 LYS B C 1
ATOM 9512 O O . LYS B 1 212 ? 25.5 -5.812 -6.965 1 92.62 212 LYS B O 1
ATOM 9517 N N . GLY B 1 213 ? 25.688 -4.605 -5.008 1 90.06 213 GLY B N 1
ATOM 9518 C CA . GLY B 1 213 ? 26.641 -3.684 -5.59 1 90.06 213 GLY B CA 1
ATOM 9519 C C . GLY B 1 213 ? 28.016 -4.293 -5.773 1 90.06 213 GLY B C 1
ATOM 9520 O O . GLY B 1 213 ? 28.344 -5.316 -5.164 1 90.06 213 GLY B O 1
ATOM 9521 N N . LYS B 1 214 ? 28.719 -3.576 -6.598 1 83.25 214 LYS B N 1
ATOM 9522 C CA . LYS B 1 214 ? 30.094 -4.008 -6.844 1 83.25 214 LYS B CA 1
ATOM 9523 C C . LYS B 1 214 ? 31.078 -3.219 -5.984 1 83.25 214 LYS B C 1
ATOM 9525 O O . LYS B 1 214 ? 30.812 -2.076 -5.609 1 83.25 214 LYS B O 1
ATOM 9530 N N . ARG B 1 215 ? 32.125 -3.801 -5.594 1 79.5 215 ARG B N 1
ATOM 9531 C CA . ARG B 1 215 ? 33.125 -3.152 -4.742 1 79.5 215 ARG B CA 1
ATOM 9532 C C . ARG B 1 215 ? 33.906 -2.117 -5.527 1 79.5 215 ARG B C 1
ATOM 9534 O O . ARG B 1 215 ? 34.5 -1.192 -4.941 1 79.5 215 ARG B O 1
ATOM 9541 N N . ASP B 1 216 ? 33.938 -2.344 -6.801 1 77.06 216 ASP B N 1
ATOM 9542 C CA . ASP B 1 216 ? 34.75 -1.376 -7.547 1 77.06 216 ASP B CA 1
ATOM 9543 C C . ASP B 1 216 ? 34 -0.923 -8.812 1 77.06 216 ASP B C 1
ATOM 9545 O O . ASP B 1 216 ? 33.562 -1.752 -9.609 1 77.06 216 ASP B O 1
ATOM 9549 N N . GLY B 1 217 ? 33.938 0.379 -8.906 1 78.56 217 GLY B N 1
ATOM 9550 C CA . GLY B 1 217 ? 33.406 0.943 -10.133 1 78.56 217 GLY B CA 1
ATOM 9551 C C . GLY B 1 217 ? 31.891 0.958 -10.164 1 78.56 217 GLY B C 1
ATOM 9552 O O . GLY B 1 217 ? 31.234 0.734 -9.141 1 78.56 217 GLY B O 1
ATOM 9553 N N . VAL B 1 218 ? 31.391 1.411 -11.305 1 87.5 218 VAL B N 1
ATOM 9554 C CA . VAL B 1 218 ? 29.953 1.467 -11.547 1 87.5 218 VAL B CA 1
ATOM 9555 C C . VAL B 1 218 ? 29.625 0.793 -12.883 1 87.5 218 VAL B C 1
ATOM 9557 O O . VAL B 1 218 ? 30.359 0.956 -13.859 1 87.5 218 VAL B O 1
ATOM 9560 N N . GLN B 1 219 ? 28.672 -0.016 -12.852 1 88.56 219 GLN B N 1
ATOM 9561 C CA . GLN B 1 219 ? 28.219 -0.729 -14.047 1 88.56 219 GLN B CA 1
ATOM 9562 C C . GLN B 1 219 ? 26.75 -0.467 -14.32 1 88.56 219 GLN B C 1
ATOM 9564 O O . GLN B 1 219 ? 25.938 -0.439 -13.398 1 88.56 219 GLN B O 1
ATOM 9569 N N . ILE B 1 220 ? 26.469 -0.217 -15.594 1 91.12 220 ILE B N 1
ATOM 9570 C CA . ILE B 1 220 ? 25.094 -0.073 -16.047 1 91.12 220 ILE B CA 1
ATOM 9571 C C . ILE B 1 220 ? 24.719 -1.242 -16.953 1 91.12 220 ILE B C 1
ATOM 9573 O O . ILE B 1 220 ? 25.5 -1.646 -17.812 1 91.12 220 ILE B O 1
ATOM 9577 N N . SER B 1 221 ? 23.625 -1.728 -16.656 1 92.5 221 SER B N 1
ATOM 9578 C CA . SER B 1 221 ? 23.109 -2.787 -17.516 1 92.5 221 SER B CA 1
ATOM 9579 C C . SER B 1 221 ? 21.703 -2.455 -18.016 1 92.5 221 SER B C 1
ATOM 9581 O O . SER B 1 221 ? 20.859 -1.982 -17.25 1 92.5 221 SER B O 1
ATOM 9583 N N . PHE B 1 222 ? 21.5 -2.572 -19.219 1 93.31 222 PHE B N 1
ATOM 9584 C CA . PHE B 1 222 ? 20.203 -2.42 -19.844 1 93.31 222 PHE B CA 1
ATOM 9585 C C . PHE B 1 222 ? 19.797 -3.691 -20.594 1 93.31 222 PHE B C 1
ATOM 9587 O O . PHE B 1 222 ? 20.5 -4.117 -21.516 1 93.31 222 PHE B O 1
ATOM 9594 N N . ASP B 1 223 ? 18.734 -4.254 -20.188 1 94.19 223 ASP B N 1
ATOM 9595 C CA . ASP B 1 223 ? 18.188 -5.457 -20.812 1 94.19 223 ASP B CA 1
ATOM 9596 C C . ASP B 1 223 ? 16.797 -5.195 -21.391 1 94.19 223 ASP B C 1
ATOM 9598 O O . ASP B 1 223 ? 15.922 -4.684 -20.703 1 94.19 223 ASP B O 1
ATOM 9602 N N . SER B 1 224 ? 16.625 -5.516 -22.609 1 95 224 SER B N 1
ATOM 9603 C CA . SER B 1 224 ? 15.344 -5.328 -23.266 1 95 224 SER B CA 1
ATOM 9604 C C . SER B 1 224 ? 15.047 -6.473 -24.234 1 95 224 SER B C 1
ATOM 9606 O O . SER B 1 224 ? 15.961 -7.023 -24.859 1 95 224 SER B O 1
ATOM 9608 N N . TYR B 1 225 ? 13.766 -6.824 -24.281 1 95.5 225 TYR B N 1
ATOM 9609 C CA . TYR B 1 225 ? 13.367 -7.77 -25.328 1 95.5 225 TYR B CA 1
ATOM 9610 C C . TYR B 1 225 ? 11.906 -7.582 -25.703 1 95.5 225 TYR B C 1
ATOM 9612 O O . TYR B 1 225 ? 11.133 -7 -24.938 1 95.5 225 TYR B O 1
ATOM 9620 N N . ALA B 1 226 ? 11.539 -7.988 -26.891 1 96.69 226 ALA B N 1
ATOM 9621 C CA . ALA B 1 226 ? 10.18 -8.117 -27.406 1 96.69 226 ALA B CA 1
ATOM 9622 C C . ALA B 1 226 ? 9.914 -9.539 -27.891 1 96.69 226 ALA B C 1
ATOM 9624 O O . ALA B 1 226 ? 10.789 -10.172 -28.5 1 96.69 226 ALA B O 1
ATOM 9625 N N . SER B 1 227 ? 8.758 -9.984 -27.562 1 96.12 227 SER B N 1
ATOM 9626 C CA . SER B 1 227 ? 8.414 -11.359 -27.906 1 96.12 227 SER B CA 1
ATOM 9627 C C . SER B 1 227 ? 7.023 -11.438 -28.531 1 96.12 227 SER B C 1
ATOM 9629 O O . SER B 1 227 ? 6.082 -10.805 -28.047 1 96.12 227 SER B O 1
ATOM 9631 N N . LEU B 1 228 ? 6.918 -12.133 -29.578 1 97.12 228 LEU B N 1
ATOM 9632 C CA . LEU B 1 228 ? 5.633 -12.469 -30.172 1 97.12 228 LEU B CA 1
ATOM 9633 C C . LEU B 1 228 ? 5.176 -13.859 -29.734 1 97.12 228 LEU B C 1
ATOM 9635 O O . LEU B 1 228 ? 5.941 -14.82 -29.812 1 97.12 228 LEU B O 1
ATOM 9639 N N . GLN B 1 229 ? 4.02 -13.906 -29.219 1 95.25 229 GLN B N 1
ATOM 9640 C CA . GLN B 1 229 ? 3.438 -15.18 -28.812 1 95.25 229 GLN B CA 1
ATOM 9641 C C . GLN B 1 229 ? 2.463 -15.703 -29.859 1 95.25 229 GLN B C 1
ATOM 9643 O O . GLN B 1 229 ? 1.521 -15.008 -30.25 1 95.25 229 GLN B O 1
ATOM 9648 N N . ALA B 1 230 ? 2.639 -16.875 -30.266 1 95.56 230 ALA B N 1
ATOM 9649 C CA . ALA B 1 230 ? 1.802 -17.469 -31.297 1 95.56 230 ALA B CA 1
ATOM 9650 C C . ALA B 1 230 ? 0.44 -17.875 -30.75 1 95.56 230 ALA B C 1
ATOM 9652 O O . ALA B 1 230 ? 0.319 -18.203 -29.562 1 95.56 230 ALA B O 1
ATOM 9653 N N . LYS B 1 231 ? -0.55 -17.875 -31.625 1 94.62 231 LYS B N 1
ATOM 9654 C CA . LYS B 1 231 ? -1.848 -18.438 -31.266 1 94.62 231 LYS B CA 1
ATOM 9655 C C . LYS B 1 231 ? -1.724 -19.922 -30.922 1 94.62 231 LYS B C 1
ATOM 9657 O O . LYS B 1 231 ? -0.825 -20.609 -31.406 1 94.62 231 LYS B O 1
ATOM 9662 N N . PRO B 1 232 ? -2.574 -20.344 -30.062 1 92.62 232 PRO B N 1
ATOM 9663 C CA . PRO B 1 232 ? -2.549 -21.781 -29.797 1 92.62 232 PRO B CA 1
ATOM 9664 C C . PRO B 1 232 ? -3.09 -22.609 -30.953 1 92.62 232 PRO B C 1
ATOM 9666 O O . PRO B 1 232 ? -3.787 -22.078 -31.828 1 92.62 232 PRO B O 1
ATOM 9669 N N . LYS B 1 233 ? -2.721 -23.875 -30.891 1 91.75 233 LYS B N 1
ATOM 9670 C CA . LYS B 1 233 ? -3.443 -24.797 -31.766 1 91.75 233 LYS B CA 1
ATOM 9671 C C . LYS B 1 233 ? -4.934 -24.812 -31.438 1 91.75 233 LYS B C 1
ATOM 9673 O O . LYS B 1 233 ? -5.332 -24.5 -30.312 1 91.75 233 LYS B O 1
ATOM 9678 N N . LYS B 1 234 ? -5.727 -25.094 -32.469 1 94.56 234 LYS B N 1
ATOM 9679 C CA . LYS B 1 234 ? -7.172 -25.141 -32.25 1 94.56 234 LYS B CA 1
ATOM 9680 C C . LYS B 1 234 ? -7.68 -26.578 -32.219 1 94.56 234 LYS B C 1
ATOM 9682 O O . LYS B 1 234 ? -7.102 -27.469 -32.844 1 94.56 234 LYS B O 1
ATOM 9687 N N . TYR B 1 235 ? -8.594 -26.797 -31.438 1 95.88 235 TYR B N 1
ATOM 9688 C CA . TYR B 1 235 ? -9.344 -28.047 -31.531 1 95.88 235 TYR B CA 1
ATOM 9689 C C . TYR B 1 235 ? -10.164 -28.094 -32.812 1 95.88 235 TYR B C 1
ATOM 9691 O O . TYR B 1 235 ? -10.688 -27.062 -33.25 1 95.88 235 TYR B O 1
ATOM 9699 N N . LYS B 1 236 ? -10.266 -29.266 -33.375 1 96.62 236 LYS B N 1
ATOM 9700 C CA . LYS B 1 236 ? -11.125 -29.438 -34.562 1 96.62 236 LYS B CA 1
ATOM 9701 C C . LYS B 1 236 ? -12.57 -29.703 -34.156 1 96.62 236 LYS B C 1
ATOM 9703 O O . LYS B 1 236 ? -12.891 -30.812 -33.688 1 96.62 236 LYS B O 1
ATOM 9708 N N . VAL B 1 237 ? -13.398 -28.797 -34.344 1 98.12 237 VAL B N 1
ATOM 9709 C CA . VAL B 1 237 ? -14.812 -28.906 -34 1 98.12 237 VAL B CA 1
ATOM 9710 C C . VAL B 1 237 ? -15.656 -28.797 -35.281 1 98.12 237 VAL B C 1
ATOM 9712 O O . VAL B 1 237 ? -15.125 -28.562 -36.375 1 98.12 237 VAL B O 1
ATOM 9715 N N . LEU B 1 238 ? -16.969 -28.953 -35.125 1 98.44 238 LEU B N 1
ATOM 9716 C CA . LEU B 1 238 ? -17.844 -28.938 -36.281 1 98.44 238 LEU B CA 1
ATOM 9717 C C . LEU B 1 238 ? -18.141 -27.5 -36.719 1 98.44 238 LEU B C 1
ATOM 9719 O O . LEU B 1 238 ? -18.25 -26.609 -35.875 1 98.44 238 LEU B O 1
ATOM 9723 N N . ASN B 1 239 ? -18.219 -27.359 -38.031 1 98 239 ASN B N 1
ATOM 9724 C CA . ASN B 1 239 ? -18.797 -26.109 -38.531 1 98 239 ASN B CA 1
ATOM 9725 C C . ASN B 1 239 ? -20.328 -26.156 -38.5 1 98 239 ASN B C 1
ATOM 9727 O O . ASN B 1 239 ? -20.906 -27.172 -38.094 1 98 239 ASN B O 1
ATOM 9731 N N . ALA B 1 240 ? -20.938 -25.094 -38.875 1 98.19 240 ALA B N 1
ATOM 9732 C CA . ALA B 1 240 ? -22.375 -24.938 -38.75 1 98.19 240 ALA B CA 1
ATOM 9733 C C . ALA B 1 240 ? -23.125 -26.031 -39.531 1 98.19 240 ALA B C 1
ATOM 9735 O O . ALA B 1 240 ? -24.094 -26.594 -39.031 1 98.19 240 ALA B O 1
ATOM 9736 N N . GLN B 1 241 ? -22.734 -26.281 -40.719 1 97.88 241 GLN B N 1
ATOM 9737 C CA . GLN B 1 241 ? -23.391 -27.266 -41.594 1 97.88 241 GLN B CA 1
ATOM 9738 C C . GLN B 1 241 ? -23.281 -28.672 -40.969 1 97.88 241 GLN B C 1
ATOM 9740 O O . GLN B 1 241 ? -24.281 -29.391 -40.906 1 97.88 241 GLN B O 1
ATOM 9745 N N . GLN B 1 242 ? -22.109 -29.016 -40.656 1 97.94 242 GLN B N 1
ATOM 9746 C CA . GLN B 1 242 ? -21.891 -30.312 -40.062 1 97.94 242 GLN B CA 1
ATOM 9747 C C . GLN B 1 242 ? -22.703 -30.469 -38.781 1 97.94 242 GLN B C 1
ATOM 9749 O O . GLN B 1 242 ? -23.328 -31.5 -38.531 1 97.94 242 GLN B O 1
ATOM 9754 N N . TRP B 1 243 ? -22.641 -29.438 -37.969 1 98.12 243 TRP B N 1
ATOM 9755 C CA . TRP B 1 243 ? -23.312 -29.484 -36.656 1 98.12 243 TRP B CA 1
ATOM 9756 C C . TRP B 1 243 ? -24.828 -29.641 -36.844 1 98.12 243 TRP B C 1
ATOM 9758 O O . TRP B 1 243 ? -25.453 -30.453 -36.156 1 98.12 243 TRP B O 1
ATOM 9768 N N . ALA B 1 244 ? -25.438 -28.844 -37.719 1 97.38 244 ALA B N 1
ATOM 9769 C CA . ALA B 1 244 ? -26.875 -28.922 -37.969 1 97.38 244 ALA B CA 1
ATOM 9770 C C . ALA B 1 244 ? -27.25 -30.281 -38.531 1 97.38 244 ALA B C 1
ATOM 9772 O O . ALA B 1 244 ? -28.344 -30.797 -38.25 1 97.38 244 ALA B O 1
ATOM 9773 N N . THR B 1 245 ? -26.438 -30.812 -39.344 1 96.69 245 THR B N 1
ATOM 9774 C CA . THR B 1 245 ? -26.672 -32.156 -39.844 1 96.69 245 THR B CA 1
ATOM 9775 C C . THR B 1 245 ? -26.734 -33.188 -38.719 1 96.69 245 THR B C 1
ATOM 9777 O O . THR B 1 245 ? -27.609 -34.031 -38.688 1 96.69 245 THR B O 1
ATOM 9780 N N . LEU B 1 246 ? -25.812 -33.031 -37.875 1 96.44 246 LEU B N 1
ATOM 9781 C CA . LEU B 1 246 ? -25.797 -33.938 -36.719 1 96.44 246 LEU B CA 1
ATOM 9782 C C . LEU B 1 246 ? -27.047 -33.75 -35.875 1 96.44 246 LEU B C 1
ATOM 9784 O O . LEU B 1 246 ? -27.609 -34.719 -35.375 1 96.44 246 LEU B O 1
ATOM 9788 N N . ALA B 1 247 ? -27.422 -32.5 -35.625 1 96.31 247 ALA B N 1
ATOM 9789 C CA . ALA B 1 247 ? -28.625 -32.188 -34.844 1 96.31 247 ALA B CA 1
ATOM 9790 C C . ALA B 1 247 ? -29.859 -32.812 -35.5 1 96.31 247 ALA B C 1
ATOM 9792 O O . ALA B 1 247 ? -30.719 -33.375 -34.781 1 96.31 247 ALA B O 1
ATOM 9793 N N . ASN B 1 248 ? -29.938 -32.719 -36.781 1 94.81 248 ASN B N 1
ATOM 9794 C CA . ASN B 1 248 ? -31.062 -33.312 -37.5 1 94.81 248 ASN B CA 1
ATOM 9795 C C . ASN B 1 248 ? -31.047 -34.844 -37.406 1 94.81 248 ASN B C 1
ATOM 9797 O O . ASN B 1 248 ? -32.094 -35.469 -37.344 1 94.81 248 ASN B O 1
ATOM 9801 N N . GLU B 1 249 ? -29.875 -35.375 -37.438 1 93.62 249 GLU B N 1
ATOM 9802 C CA . GLU B 1 249 ? -29.75 -36.812 -37.25 1 93.62 249 GLU B CA 1
ATOM 9803 C C . GLU B 1 249 ? -30.281 -37.25 -35.875 1 93.62 249 GLU B C 1
ATOM 9805 O O . GLU B 1 249 ? -31.016 -38.219 -35.781 1 93.62 249 GLU B O 1
ATOM 9810 N N . ASP B 1 250 ? -29.859 -36.562 -34.906 1 94.06 250 ASP B N 1
ATOM 9811 C CA . ASP B 1 250 ? -30.312 -36.875 -33.531 1 94.06 250 ASP B CA 1
ATOM 9812 C C . ASP B 1 250 ? -31.844 -36.75 -33.438 1 94.06 250 ASP B C 1
ATOM 9814 O O . ASP B 1 250 ? -32.5 -37.562 -32.781 1 94.06 250 ASP B O 1
ATOM 9818 N N . HIS B 1 251 ? -32.344 -35.656 -34.031 1 92.25 251 HIS B N 1
ATOM 9819 C CA . HIS B 1 251 ? -33.781 -35.469 -34.062 1 92.25 251 HIS B CA 1
ATOM 9820 C C . HIS B 1 251 ? -34.469 -36.656 -34.719 1 92.25 251 HIS B C 1
ATOM 9822 O O . HIS B 1 251 ? -35.5 -37.156 -34.219 1 92.25 251 HIS B O 1
ATOM 9828 N N . ALA B 1 252 ? -34 -37.125 -35.75 1 91 252 ALA B N 1
ATOM 9829 C CA . ALA B 1 252 ? -34.594 -38.219 -36.5 1 91 252 ALA B CA 1
ATOM 9830 C C . ALA B 1 252 ? -34.531 -39.531 -35.688 1 91 252 ALA B C 1
ATOM 9832 O O . ALA B 1 252 ? -35.469 -40.344 -35.75 1 91 252 ALA B O 1
ATOM 9833 N N . THR B 1 253 ? -33.5 -39.719 -35 1 88.94 253 THR B N 1
ATOM 9834 C CA . THR B 1 253 ? -33.281 -40.938 -34.281 1 88.94 253 THR B CA 1
ATOM 9835 C C . THR B 1 253 ? -34.031 -40.969 -32.969 1 88.94 253 THR B C 1
ATOM 9837 O O . THR B 1 253 ? -34.656 -41.969 -32.594 1 88.94 253 THR B O 1
ATOM 9840 N N . GLU B 1 254 ? -34.031 -39.938 -32.219 1 87.62 254 GLU B N 1
ATOM 9841 C CA . GLU B 1 254 ? -34.594 -39.906 -30.891 1 87.62 254 GLU B CA 1
ATOM 9842 C C . GLU B 1 254 ? -36.031 -39.375 -30.922 1 87.62 254 GLU B C 1
ATOM 9844 O O . GLU B 1 254 ? -36.844 -39.719 -30.062 1 87.62 254 GLU B O 1
ATOM 9849 N N . GLY B 1 255 ? -36.406 -38.531 -31.797 1 82 255 GLY B N 1
ATOM 9850 C CA . GLY B 1 255 ? -37.781 -38.062 -32 1 82 255 GLY B CA 1
ATOM 9851 C C . GLY B 1 255 ? -38.188 -36.969 -31.047 1 82 255 GLY B C 1
ATOM 9852 O O . GLY B 1 255 ? -39.094 -36.188 -31.328 1 82 255 GLY B O 1
ATOM 9853 N N . THR B 1 256 ? -37.625 -36.844 -29.859 1 83.38 256 THR B N 1
ATOM 9854 C CA . THR B 1 256 ? -38.062 -35.906 -28.844 1 83.38 256 THR B CA 1
ATOM 9855 C C . THR B 1 256 ? -37.219 -34.625 -28.859 1 83.38 256 THR B C 1
ATOM 9857 O O . THR B 1 256 ? -37.562 -33.625 -28.234 1 83.38 256 THR B O 1
ATOM 9860 N N . PHE B 1 257 ? -36.188 -34.656 -29.516 1 88.06 257 PHE B N 1
ATOM 9861 C CA . PHE B 1 257 ? -35.312 -33.5 -29.641 1 88.06 257 PHE B CA 1
ATOM 9862 C C . PHE B 1 257 ? -35.906 -32.469 -30.609 1 88.06 257 PHE B C 1
ATOM 9864 O O . PHE B 1 257 ? -36.156 -32.781 -31.781 1 88.06 257 PHE B O 1
ATOM 9871 N N . THR B 1 258 ? -36.219 -31.297 -30.016 1 82.62 258 THR B N 1
ATOM 9872 C CA . THR B 1 258 ? -36.812 -30.234 -30.844 1 82.62 258 THR B CA 1
ATOM 9873 C C . THR B 1 258 ? -35.75 -29.281 -31.359 1 82.62 258 THR B C 1
ATOM 9875 O O . THR B 1 258 ? -35.188 -28.5 -30.594 1 82.62 258 THR B O 1
ATOM 9878 N N . GLU B 1 259 ? -35.531 -29.312 -32.625 1 83.75 259 GLU B N 1
ATOM 9879 C CA . GLU B 1 259 ? -34.531 -28.469 -33.281 1 83.75 259 GLU B CA 1
ATOM 9880 C C . GLU B 1 259 ? -35.094 -27.094 -33.625 1 83.75 259 GLU B C 1
ATOM 9882 O O . GLU B 1 259 ? -36.312 -26.922 -33.656 1 83.75 259 GLU B O 1
ATOM 9887 N N . LEU B 1 260 ? -34.188 -26.188 -33.75 1 92.56 260 LEU B N 1
ATOM 9888 C CA . LEU B 1 260 ? -34.594 -24.906 -34.312 1 92.56 260 LEU B CA 1
ATOM 9889 C C . LEU B 1 260 ? -34.875 -25.062 -35.812 1 92.56 260 LEU B C 1
ATOM 9891 O O . LEU B 1 260 ? -34.219 -25.812 -36.5 1 92.56 260 LEU B O 1
ATOM 9895 N N . PRO B 1 261 ? -35.906 -24.328 -36.281 1 91.94 261 PRO B N 1
ATOM 9896 C CA . PRO B 1 261 ? -36.281 -24.469 -37.688 1 91.94 261 PRO B CA 1
ATOM 9897 C C . PRO B 1 261 ? -35.156 -24.188 -38.656 1 91.94 261 PRO B C 1
ATOM 9899 O O . PRO B 1 261 ? -35.031 -24.844 -39.688 1 91.94 261 PRO B O 1
ATOM 9902 N N . GLU B 1 262 ? -34.344 -23.312 -38.281 1 93.12 262 GLU B N 1
ATOM 9903 C CA . GLU B 1 262 ? -33.25 -22.922 -39.188 1 93.12 262 GLU B CA 1
ATOM 9904 C C . GLU B 1 262 ? -32.25 -24.031 -39.344 1 93.12 262 GLU B C 1
ATOM 9906 O O . GLU B 1 262 ? -31.484 -24.047 -40.312 1 93.12 262 GLU B O 1
ATOM 9911 N N . TRP B 1 263 ? -32.219 -24.984 -38.406 1 95.62 263 TRP B N 1
ATOM 9912 C CA . TRP B 1 263 ? -31.25 -26.078 -38.5 1 95.62 263 TRP B CA 1
ATOM 9913 C C . TRP B 1 263 ? -31.609 -27.062 -39.594 1 95.62 263 TRP B C 1
ATOM 9915 O O . TRP B 1 263 ? -30.797 -27.875 -40 1 95.62 263 TRP B O 1
ATOM 9925 N N . SER B 1 264 ? -32.781 -26.953 -40.094 1 93.81 264 SER B N 1
ATOM 9926 C CA . SER B 1 264 ? -33.281 -27.891 -41.125 1 93.81 264 SER B CA 1
ATOM 9927 C C . SER B 1 264 ? -32.594 -27.641 -42.469 1 93.81 264 SER B C 1
ATOM 9929 O O . SER B 1 264 ? -32.594 -28.516 -43.344 1 93.81 264 SER B O 1
ATOM 9931 N N . ASN B 1 265 ? -32 -26.484 -42.656 1 95.06 265 ASN B N 1
ATOM 9932 C CA . ASN B 1 265 ? -31.203 -26.156 -43.844 1 95.06 265 ASN B CA 1
ATOM 9933 C C . ASN B 1 265 ? -29.75 -25.859 -43.469 1 95.06 265 ASN B C 1
ATOM 9935 O O . ASN B 1 265 ? -29.312 -24.703 -43.562 1 95.06 265 ASN B O 1
ATOM 9939 N N . PRO B 1 266 ? -29.062 -26.938 -43.25 1 96.81 266 PRO B N 1
ATOM 9940 C CA . PRO B 1 266 ? -27.719 -26.766 -42.719 1 96.81 266 PRO B CA 1
ATOM 9941 C C . PRO B 1 266 ? -26.828 -25.891 -43.594 1 96.81 266 PRO B C 1
ATOM 9943 O O . PRO B 1 266 ? -26.016 -25.109 -43.094 1 96.81 266 PRO B O 1
ATOM 9946 N N . SER B 1 267 ? -26.938 -25.891 -44.906 1 95.5 267 SER B N 1
ATOM 9947 C CA . SER B 1 267 ? -26.062 -25.188 -45.812 1 95.5 267 SER B CA 1
ATOM 9948 C C . SER B 1 267 ? -26.312 -23.672 -45.781 1 95.5 267 SER B C 1
ATOM 9950 O O . SER B 1 267 ? -25.453 -22.891 -46.188 1 95.5 267 SER B O 1
ATOM 9952 N N . ALA B 1 268 ? -27.453 -23.25 -45.281 1 95.19 268 ALA B N 1
ATOM 9953 C CA . ALA B 1 268 ? -27.812 -21.844 -45.25 1 95.19 268 ALA B CA 1
ATOM 9954 C C . ALA B 1 268 ? -27.297 -21.156 -44 1 95.19 268 ALA B C 1
ATOM 9956 O O . ALA B 1 268 ? -27.312 -19.922 -43.906 1 95.19 268 ALA B O 1
ATOM 9957 N N . LEU B 1 269 ? -26.766 -21.906 -43.094 1 96.94 269 LEU B N 1
ATOM 9958 C CA . LEU B 1 269 ? -26.391 -21.359 -41.812 1 96.94 269 LEU B CA 1
ATOM 9959 C C . LEU B 1 269 ? -25.031 -20.641 -41.906 1 96.94 269 LEU B C 1
ATOM 9961 O O . LEU B 1 269 ? -24.141 -21.094 -42.625 1 96.94 269 LEU B O 1
ATOM 9965 N N . THR B 1 270 ? -24.906 -19.547 -41.188 1 97.12 270 THR B N 1
ATOM 9966 C CA . THR B 1 270 ? -23.641 -18.844 -41.031 1 97.12 270 THR B CA 1
ATOM 9967 C C . THR B 1 270 ? -22.766 -19.516 -39.969 1 97.12 270 THR B C 1
ATOM 9969 O O . THR B 1 270 ? -23.219 -19.766 -38.875 1 97.12 270 THR B O 1
ATOM 9972 N N . ASN B 1 271 ? -21.516 -19.812 -40.312 1 97.62 271 ASN B N 1
ATOM 9973 C CA . ASN B 1 271 ? -20.594 -20.5 -39.406 1 97.62 271 ASN B CA 1
ATOM 9974 C C . ASN B 1 271 ? -19.859 -19.5 -38.5 1 97.62 271 ASN B C 1
ATOM 9976 O O . ASN B 1 271 ? -19.422 -18.438 -38.969 1 97.62 271 ASN B O 1
ATOM 9980 N N . VAL B 1 272 ? -19.781 -19.812 -37.281 1 97.38 272 VAL B N 1
ATOM 9981 C CA . VAL B 1 272 ? -18.953 -19.078 -36.312 1 97.38 272 VAL B CA 1
ATOM 9982 C C . VAL B 1 272 ? -17.984 -20.031 -35.656 1 97.38 272 VAL B C 1
ATOM 9984 O O . VAL B 1 272 ? -18.391 -21 -35 1 97.38 272 VAL B O 1
ATOM 9987 N N . ASP B 1 273 ? -16.688 -19.781 -35.75 1 97.12 273 ASP B N 1
ATOM 9988 C CA . ASP B 1 273 ? -15.672 -20.469 -34.969 1 97.12 273 ASP B CA 1
ATOM 9989 C C . ASP B 1 273 ? -15.211 -19.594 -33.812 1 97.12 273 ASP B C 1
ATOM 9991 O O . ASP B 1 273 ? -14.391 -18.688 -34 1 97.12 273 ASP B O 1
ATOM 9995 N N . TRP B 1 274 ? -15.602 -19.969 -32.688 1 97.31 274 TRP B N 1
ATOM 9996 C CA . TRP B 1 274 ? -15.383 -19.141 -31.516 1 97.31 274 TRP B CA 1
ATOM 9997 C C . TRP B 1 274 ? -13.906 -19.078 -31.156 1 97.31 274 TRP B C 1
ATOM 9999 O O . TRP B 1 274 ? -13.438 -18.109 -30.547 1 97.31 274 TRP B O 1
ATOM 10009 N N . GLN B 1 275 ? -13.094 -20.109 -31.422 1 96.56 275 GLN B N 1
ATOM 10010 C CA . GLN B 1 275 ? -11.656 -20.078 -31.188 1 96.56 275 GLN B CA 1
ATOM 10011 C C . GLN B 1 275 ? -10.984 -18.984 -32 1 96.56 275 GLN B C 1
ATOM 10013 O O . GLN B 1 275 ? -10.109 -18.281 -31.5 1 96.56 275 GLN B O 1
ATOM 10018 N N . ASP B 1 276 ? -11.445 -18.828 -33.219 1 96.44 276 ASP B N 1
ATOM 10019 C CA . ASP B 1 276 ? -10.898 -17.781 -34.062 1 96.44 276 ASP B CA 1
ATOM 10020 C C . ASP B 1 276 ? -11.312 -16.391 -33.594 1 96.44 276 ASP B C 1
ATOM 10022 O O . ASP B 1 276 ? -10.562 -15.422 -33.75 1 96.44 276 ASP B O 1
ATOM 10026 N N . GLU B 1 277 ? -12.5 -16.359 -33.062 1 96.38 277 GLU B N 1
ATOM 10027 C CA . GLU B 1 277 ? -13.031 -15.07 -32.625 1 96.38 277 GLU B CA 1
ATOM 10028 C C . GLU B 1 277 ? -12.297 -14.555 -31.391 1 96.38 277 GLU B C 1
ATOM 10030 O O . GLU B 1 277 ? -12.188 -13.344 -31.188 1 96.38 277 GLU B O 1
ATOM 10035 N N . VAL B 1 278 ? -11.797 -15.469 -30.609 1 96.12 278 VAL B N 1
ATOM 10036 C CA . VAL B 1 278 ? -11.328 -15.062 -29.281 1 96.12 278 VAL B CA 1
ATOM 10037 C C . VAL B 1 278 ? -9.805 -15.109 -29.234 1 96.12 278 VAL B C 1
ATOM 10039 O O . VAL B 1 278 ? -9.172 -14.258 -28.609 1 96.12 278 VAL B O 1
ATOM 10042 N N . TYR B 1 279 ? -9.156 -16.078 -29.844 1 96 279 TYR B N 1
ATOM 10043 C CA . TYR B 1 279 ? -7.707 -16.188 -29.797 1 96 279 TYR B CA 1
ATOM 10044 C C . TYR B 1 279 ? -7.043 -15.094 -30.609 1 96 279 TYR B C 1
ATOM 10046 O O . TYR B 1 279 ? -7.57 -14.68 -31.656 1 96 279 TYR B O 1
ATOM 10054 N N . ARG B 1 280 ? -5.934 -14.648 -30.203 1 95.69 280 ARG B N 1
ATOM 10055 C CA . ARG B 1 280 ? -5.125 -13.648 -30.906 1 95.69 280 ARG B CA 1
ATOM 10056 C C . ARG B 1 280 ? -3.637 -13.898 -30.672 1 95.69 280 ARG B C 1
ATOM 10058 O O . ARG B 1 280 ? -3.26 -14.734 -29.844 1 95.69 280 ARG B O 1
ATOM 10065 N N . THR B 1 281 ? -2.879 -13.195 -31.453 1 95.88 281 THR B N 1
ATOM 10066 C CA . THR B 1 281 ? -1.443 -13.172 -31.188 1 95.88 281 THR B CA 1
ATOM 10067 C C . THR B 1 281 ? -1.11 -12.242 -30.031 1 95.88 281 THR B C 1
ATOM 10069 O O . THR B 1 281 ? -1.684 -11.156 -29.906 1 95.88 281 THR B O 1
ATOM 10072 N N . GLY B 1 282 ? -0.247 -12.75 -29.203 1 95.25 282 GLY B N 1
ATOM 10073 C CA . GLY B 1 282 ? 0.149 -11.938 -28.062 1 95.25 282 GLY B CA 1
ATOM 10074 C C . GLY B 1 282 ? 1.437 -11.172 -28.297 1 95.25 282 GLY B C 1
ATOM 10075 O O . GLY B 1 282 ? 2.207 -11.5 -29.203 1 95.25 282 GLY B O 1
ATOM 10076 N N . LEU B 1 283 ? 1.675 -10.133 -27.531 1 96 283 LEU B N 1
ATOM 10077 C CA . LEU B 1 283 ? 2.904 -9.344 -27.516 1 96 283 LEU B CA 1
ATOM 10078 C C . LEU B 1 283 ? 3.416 -9.148 -26.094 1 96 283 LEU B C 1
ATOM 10080 O O . LEU B 1 283 ? 2.66 -8.742 -25.203 1 96 283 LEU B O 1
ATOM 10084 N N . LYS B 1 284 ? 4.609 -9.516 -25.906 1 94.62 284 LYS B N 1
ATOM 10085 C CA . LYS B 1 284 ? 5.285 -9.359 -24.609 1 94.62 284 LYS B CA 1
ATOM 10086 C C . LYS B 1 284 ? 6.484 -8.422 -24.734 1 94.62 284 LYS B C 1
ATOM 10088 O O . LYS B 1 284 ? 7.273 -8.539 -25.672 1 94.62 284 LYS B O 1
ATOM 10093 N N . GLN B 1 285 ? 6.613 -7.48 -23.875 1 96.5 285 GLN B N 1
ATOM 10094 C CA . GLN B 1 285 ? 7.734 -6.547 -23.828 1 96.5 285 GLN B CA 1
ATOM 10095 C C . GLN B 1 285 ? 8.312 -6.445 -22.422 1 96.5 285 GLN B C 1
ATOM 10097 O O . GLN B 1 285 ? 7.566 -6.473 -21.438 1 96.5 285 GLN B O 1
ATOM 10102 N N . ASN B 1 286 ? 9.641 -6.41 -22.328 1 95.56 286 ASN B N 1
ATOM 10103 C CA . ASN B 1 286 ? 10.344 -6.277 -21.047 1 95.56 286 ASN B CA 1
ATOM 10104 C C . ASN B 1 286 ? 11.484 -5.266 -21.141 1 95.56 286 ASN B C 1
ATOM 10106 O O . ASN B 1 286 ? 12.266 -5.289 -22.094 1 95.56 286 ASN B O 1
ATOM 10110 N N . TYR B 1 287 ? 11.609 -4.359 -20.25 1 95.69 287 TYR B N 1
ATOM 10111 C CA . TYR B 1 287 ? 12.68 -3.377 -20.109 1 95.69 287 TYR B CA 1
ATOM 10112 C C . TYR B 1 287 ? 13.234 -3.369 -18.688 1 95.69 287 TYR B C 1
ATOM 10114 O O . TYR B 1 287 ? 12.469 -3.326 -17.734 1 95.69 287 TYR B O 1
ATOM 10122 N N . ASN B 1 288 ? 14.516 -3.469 -18.547 1 95.38 288 ASN B N 1
ATOM 10123 C CA . ASN B 1 288 ? 15.156 -3.4 -17.234 1 95.38 288 ASN B CA 1
ATOM 10124 C C . ASN B 1 288 ? 16.422 -2.547 -17.281 1 95.38 288 ASN B C 1
ATOM 10126 O O . ASN B 1 288 ? 17.297 -2.771 -18.109 1 95.38 288 ASN B O 1
ATOM 10130 N N . LEU B 1 289 ? 16.547 -1.611 -16.484 1 95.12 289 LEU B N 1
ATOM 10131 C CA . LEU B 1 289 ? 17.719 -0.769 -16.297 1 95.12 289 LEU B CA 1
ATOM 10132 C C . LEU B 1 289 ? 18.266 -0.904 -14.883 1 95.12 289 LEU B C 1
ATOM 10134 O O . LEU B 1 289 ? 17.531 -0.734 -13.906 1 95.12 289 LEU B O 1
ATOM 10138 N N . ALA B 1 290 ? 19.547 -1.274 -14.781 1 95.25 290 ALA B N 1
ATOM 10139 C CA . ALA B 1 290 ? 20.156 -1.449 -13.469 1 95.25 290 ALA B CA 1
ATOM 10140 C C . ALA B 1 290 ? 21.5 -0.719 -13.391 1 95.25 290 ALA B C 1
ATOM 10142 O O . ALA B 1 290 ? 22.25 -0.689 -14.367 1 95.25 290 ALA B O 1
ATOM 10143 N N . ILE B 1 291 ? 21.797 -0.181 -12.32 1 94.5 291 ILE B N 1
ATOM 10144 C CA . ILE B 1 291 ? 23.078 0.433 -12 1 94.5 291 ILE B CA 1
ATOM 10145 C C . ILE B 1 291 ? 23.641 -0.188 -10.727 1 94.5 291 ILE B C 1
ATOM 10147 O O . ILE B 1 291 ? 22.953 -0.265 -9.703 1 94.5 291 ILE B O 1
ATOM 10151 N N . ARG B 1 292 ? 24.812 -0.646 -10.789 1 93.75 292 ARG B N 1
ATOM 10152 C CA . ARG B 1 292 ? 25.5 -1.248 -9.648 1 93.75 292 ARG B CA 1
ATOM 10153 C C . ARG B 1 292 ? 26.891 -0.657 -9.469 1 93.75 292 ARG B C 1
ATOM 10155 O O . ARG B 1 292 ? 27.609 -0.442 -10.453 1 93.75 292 ARG B O 1
ATOM 10162 N N . GLY B 1 293 ? 27.188 -0.375 -8.242 1 90.5 293 GLY B N 1
ATOM 10163 C CA . GLY B 1 293 ? 28.516 0.185 -7.984 1 90.5 293 GLY B CA 1
ATOM 10164 C C . GLY B 1 293 ? 28.797 0.375 -6.508 1 90.5 293 GLY B C 1
ATOM 10165 O O . GLY B 1 293 ? 27.938 0.124 -5.664 1 90.5 293 GLY B O 1
ATOM 10166 N N . GLY B 1 294 ? 30.078 0.701 -6.273 1 88.94 294 GLY B N 1
ATOM 10167 C CA . GLY B 1 294 ? 30.484 0.978 -4.906 1 88.94 294 GLY B CA 1
ATOM 10168 C C . GLY B 1 294 ? 31.984 0.83 -4.688 1 88.94 294 GLY B C 1
ATOM 10169 O O . GLY B 1 294 ? 32.781 0.988 -5.621 1 88.94 294 GLY B O 1
ATOM 10170 N N . ASN B 1 295 ? 32.406 0.75 -3.391 1 87.06 295 ASN B N 1
ATOM 10171 C CA . ASN B 1 295 ? 33.75 0.479 -2.922 1 87.06 295 ASN B CA 1
ATOM 10172 C C . ASN B 1 295 ? 33.75 -0.47 -1.727 1 87.06 295 ASN B C 1
ATOM 10174 O O . ASN B 1 295 ? 32.812 -1.218 -1.522 1 87.06 295 ASN B O 1
ATOM 10178 N N . GLU B 1 296 ? 34.781 -0.487 -1.066 1 84.38 296 GLU B N 1
ATOM 10179 C CA . GLU B 1 296 ? 34.938 -1.444 0.025 1 84.38 296 GLU B CA 1
ATOM 10180 C C . GLU B 1 296 ? 33.969 -1.134 1.165 1 84.38 296 GLU B C 1
ATOM 10182 O O . GLU B 1 296 ? 33.562 -2.031 1.91 1 84.38 296 GLU B O 1
ATOM 10187 N N . LYS B 1 297 ? 33.594 0.052 1.281 1 87.75 297 LYS B N 1
ATOM 10188 C CA . LYS B 1 297 ? 32.781 0.452 2.434 1 87.75 297 LYS B CA 1
ATOM 10189 C C . LYS B 1 297 ? 31.297 0.497 2.078 1 87.75 297 LYS B C 1
ATOM 10191 O O . LYS B 1 297 ? 30.438 0.338 2.951 1 87.75 297 LYS B O 1
ATOM 10196 N N . VAL B 1 298 ? 31.078 0.817 0.786 1 91.81 298 VAL B N 1
ATOM 10197 C CA . VAL B 1 298 ? 29.688 0.933 0.366 1 91.81 298 VAL B CA 1
ATOM 10198 C C . VAL B 1 298 ? 29.484 0.245 -0.983 1 91.81 298 VAL B C 1
ATOM 10200 O O . VAL B 1 298 ? 30.25 0.477 -1.921 1 91.81 298 VAL B O 1
ATOM 10203 N N . GLN B 1 299 ? 28.562 -0.574 -1.048 1 94 299 GLN B N 1
ATOM 10204 C CA . GLN B 1 299 ? 28.109 -1.202 -2.287 1 94 299 GLN B CA 1
ATOM 10205 C C . GLN B 1 299 ? 26.609 -1.042 -2.475 1 94 299 GLN B C 1
ATOM 10207 O O . GLN B 1 299 ? 25.828 -1.266 -1.542 1 94 299 GLN B O 1
ATOM 10212 N N . SER B 1 300 ? 26.234 -0.621 -3.654 1 94 300 SER B N 1
ATOM 10213 C CA . SER B 1 300 ? 24.812 -0.399 -3.889 1 94 300 SER B CA 1
ATOM 10214 C C . SER B 1 300 ? 24.391 -0.899 -5.266 1 94 300 SER B C 1
ATOM 10216 O O . SER B 1 300 ? 25.203 -0.938 -6.191 1 94 300 SER B O 1
ATOM 10218 N N . ALA B 1 301 ? 23.172 -1.283 -5.387 1 95.88 301 ALA B N 1
ATOM 10219 C CA . ALA B 1 301 ? 22.516 -1.698 -6.625 1 95.88 301 ALA B CA 1
ATOM 10220 C C . ALA B 1 301 ? 21.094 -1.168 -6.703 1 95.88 301 ALA B C 1
ATOM 10222 O O . ALA B 1 301 ? 20.328 -1.305 -5.75 1 95.88 301 ALA B O 1
ATOM 10223 N N . VAL B 1 302 ? 20.797 -0.503 -7.812 1 94.81 302 VAL B N 1
ATOM 10224 C CA . VAL B 1 302 ? 19.453 -0.007 -8.07 1 94.81 302 VAL B CA 1
ATOM 10225 C C . VAL B 1 302 ? 18.969 -0.499 -9.43 1 94.81 302 VAL B C 1
ATOM 10227 O O . VAL B 1 302 ? 19.734 -0.537 -10.391 1 94.81 302 VAL B O 1
ATOM 10230 N N . SER B 1 303 ? 17.703 -0.824 -9.492 1 95.94 303 SER B N 1
ATOM 10231 C CA . SER B 1 303 ? 17.156 -1.269 -10.766 1 95.94 303 SER B CA 1
ATOM 10232 C C . SER B 1 303 ? 15.703 -0.844 -10.93 1 95.94 303 SER B C 1
ATOM 10234 O O . SER B 1 303 ? 14.969 -0.737 -9.945 1 95.94 303 SER B O 1
ATOM 10236 N N . ILE B 1 304 ? 15.312 -0.581 -12.141 1 94.56 304 ILE B N 1
ATOM 10237 C CA . ILE B 1 304 ? 13.938 -0.319 -12.555 1 94.56 304 ILE B CA 1
ATOM 10238 C C . ILE B 1 304 ? 13.562 -1.242 -13.711 1 94.56 304 ILE B C 1
ATOM 10240 O O . ILE B 1 304 ? 14.359 -1.445 -14.633 1 94.56 304 ILE B O 1
ATOM 10244 N N . GLY B 1 305 ? 12.344 -1.785 -13.586 1 95 305 GLY B N 1
ATOM 10245 C CA . GLY B 1 305 ? 11.875 -2.695 -14.617 1 95 305 GLY B CA 1
ATOM 10246 C C . GLY B 1 305 ? 10.43 -2.465 -15.008 1 95 305 GLY B C 1
ATOM 10247 O O . GLY B 1 305 ? 9.617 -2.039 -14.18 1 95 305 GLY B O 1
ATOM 10248 N N . TYR B 1 306 ? 10.094 -2.701 -16.25 1 95.56 306 TYR B N 1
ATOM 10249 C CA . TYR B 1 306 ? 8.734 -2.65 -16.781 1 95.56 306 TYR B CA 1
ATOM 10250 C C . TYR B 1 306 ? 8.445 -3.855 -17.656 1 95.56 306 TYR B C 1
ATOM 10252 O O . TYR B 1 306 ? 9.211 -4.156 -18.578 1 95.56 306 TYR B O 1
ATOM 10260 N N . TYR B 1 307 ? 7.395 -4.5 -17.312 1 95.69 307 TYR B N 1
ATOM 10261 C CA . TYR B 1 307 ? 6.941 -5.688 -18.031 1 95.69 307 TYR B CA 1
ATOM 10262 C C . TYR B 1 307 ? 5.504 -5.523 -18.516 1 95.69 307 TYR B C 1
ATOM 10264 O O . TYR B 1 307 ? 4.629 -5.113 -17.734 1 95.69 307 TYR B O 1
ATOM 10272 N N . ASP B 1 308 ? 5.203 -5.805 -19.844 1 96.75 308 ASP B N 1
ATOM 10273 C CA . ASP B 1 308 ? 3.877 -5.719 -20.438 1 96.75 308 ASP B CA 1
ATOM 10274 C C . ASP B 1 308 ? 3.611 -6.914 -21.359 1 96.75 308 ASP B C 1
ATOM 10276 O O . ASP B 1 308 ? 4.285 -7.09 -22.375 1 96.75 308 ASP B O 1
ATOM 10280 N N . GLN B 1 309 ? 2.561 -7.656 -20.984 1 95.44 309 GLN B N 1
ATOM 10281 C CA . GLN B 1 309 ? 2.203 -8.836 -21.766 1 95.44 309 GLN B CA 1
ATOM 10282 C C . GLN B 1 309 ? 0.72 -8.828 -22.125 1 95.44 309 GLN B C 1
ATOM 10284 O O . GLN B 1 309 ? -0.138 -8.82 -21.25 1 95.44 309 GLN B O 1
ATOM 10289 N N . LYS B 1 310 ? 0.496 -8.828 -23.422 1 95.75 310 LYS B N 1
ATOM 10290 C CA . LYS B 1 310 ? -0.841 -9.125 -23.938 1 95.75 310 LYS B CA 1
ATOM 10291 C C . LYS B 1 310 ? -0.997 -10.609 -24.234 1 95.75 310 LYS B C 1
ATOM 10293 O O . LYS B 1 310 ? -0.237 -11.172 -25.031 1 95.75 310 LYS B O 1
ATOM 10298 N N . GLY B 1 311 ? -1.986 -11.242 -23.641 1 93.31 311 GLY B N 1
ATOM 10299 C CA . GLY B 1 311 ? -2.156 -12.68 -23.781 1 93.31 311 GLY B CA 1
ATOM 10300 C C . GLY B 1 311 ? -2.809 -13.078 -25.094 1 93.31 311 GLY B C 1
ATOM 10301 O O . GLY B 1 311 ? -3.137 -12.227 -25.906 1 93.31 311 GLY B O 1
ATOM 10302 N N . ILE B 1 312 ? -2.959 -14.32 -25.344 1 93.31 312 ILE B N 1
ATOM 10303 C CA . ILE B 1 312 ? -3.467 -14.859 -26.594 1 93.31 312 ILE B CA 1
ATOM 10304 C C . ILE B 1 312 ? -4.992 -14.891 -26.562 1 93.31 312 ILE B C 1
ATOM 10306 O O . ILE B 1 312 ? -5.637 -15.133 -27.594 1 93.31 312 ILE B O 1
ATOM 10310 N N . VAL B 1 313 ? -5.555 -14.719 -25.422 1 94.75 313 VAL B N 1
ATOM 10311 C CA . VAL B 1 313 ? -7 -14.562 -25.297 1 94.75 313 VAL B CA 1
ATOM 10312 C C . VAL B 1 313 ? -7.363 -13.078 -25.281 1 94.75 313 VAL B C 1
ATOM 10314 O O . VAL B 1 313 ? -6.797 -12.305 -24.5 1 94.75 313 VAL B O 1
ATOM 10317 N N . LEU B 1 314 ? -8.328 -12.773 -26.078 1 95.19 314 LEU B N 1
ATOM 10318 C CA . LEU B 1 314 ? -8.75 -11.383 -26.141 1 95.19 314 LEU B CA 1
ATOM 10319 C C . LEU B 1 314 ? -9.094 -10.852 -24.75 1 95.19 314 LEU B C 1
ATOM 10321 O O . LEU B 1 314 ? -9.758 -11.531 -23.969 1 95.19 314 LEU B O 1
ATOM 10325 N N . GLY B 1 315 ? -8.555 -9.625 -24.438 1 94.5 315 GLY B N 1
ATOM 10326 C CA . GLY B 1 315 ? -8.836 -8.977 -23.172 1 94.5 315 GLY B CA 1
ATOM 10327 C C . GLY B 1 315 ? -7.855 -9.359 -22.078 1 94.5 315 GLY B C 1
ATOM 10328 O O . GLY B 1 315 ? -7.785 -8.695 -21.031 1 94.5 315 GLY B O 1
ATOM 10329 N N . SER B 1 316 ? -7.078 -10.398 -22.234 1 94.06 316 SER B N 1
ATOM 10330 C CA . SER B 1 316 ? -6.125 -10.82 -21.219 1 94.06 316 SER B CA 1
ATOM 10331 C C . SER B 1 316 ? -4.828 -10.023 -21.312 1 94.06 316 SER B C 1
ATOM 10333 O O . SER B 1 316 ? -4.324 -9.773 -22.406 1 94.06 316 SER B O 1
ATOM 10335 N N . TYR B 1 317 ? -4.281 -9.609 -20.156 1 95.38 317 TYR B N 1
ATOM 10336 C CA . TYR B 1 317 ? -2.998 -8.914 -20.109 1 95.38 317 TYR B CA 1
ATOM 10337 C C . TYR B 1 317 ? -2.412 -8.938 -18.703 1 95.38 317 TYR B C 1
ATOM 10339 O O . TYR B 1 317 ? -3.096 -9.305 -17.75 1 95.38 317 TYR B O 1
ATOM 10347 N N . TYR B 1 318 ? -1.173 -8.633 -18.562 1 94.88 318 TYR B N 1
ATOM 10348 C CA . TYR B 1 318 ? -0.437 -8.484 -17.312 1 94.88 318 TYR B CA 1
ATOM 10349 C C . TYR B 1 318 ? 0.636 -7.41 -17.422 1 94.88 318 TYR B C 1
ATOM 10351 O O . TYR B 1 318 ? 1.521 -7.5 -18.281 1 94.88 318 TYR B O 1
ATOM 10359 N N . LYS B 1 319 ? 0.58 -6.457 -16.594 1 96.12 319 LYS B N 1
ATOM 10360 C CA . LYS B 1 319 ? 1.57 -5.387 -16.516 1 96.12 319 LYS B CA 1
ATOM 10361 C C . LYS B 1 319 ? 2.197 -5.32 -15.133 1 96.12 319 LYS B C 1
ATOM 10363 O O . LYS B 1 319 ? 1.514 -5.516 -14.125 1 96.12 319 LYS B O 1
ATOM 10368 N N . ARG B 1 320 ? 3.479 -5.074 -15.109 1 95.31 320 ARG B N 1
ATOM 10369 C CA . ARG B 1 320 ? 4.176 -4.969 -13.828 1 95.31 320 ARG B CA 1
ATOM 10370 C C . ARG B 1 320 ? 5.27 -3.906 -13.891 1 95.31 320 ARG B C 1
ATOM 10372 O O . ARG B 1 320 ? 6.066 -3.881 -14.828 1 95.31 320 ARG B O 1
ATOM 10379 N N . PHE B 1 321 ? 5.32 -3.076 -12.992 1 94.69 321 PHE B N 1
ATOM 10380 C CA . PHE B 1 321 ? 6.402 -2.135 -12.742 1 94.69 321 PHE B CA 1
ATOM 10381 C C . PHE B 1 321 ? 7.188 -2.529 -11.5 1 94.69 321 PHE B C 1
ATOM 10383 O O . PHE B 1 321 ? 6.598 -2.898 -10.477 1 94.69 321 PHE B O 1
ATOM 10390 N N . ASN B 1 322 ? 8.547 -2.539 -11.617 1 94.25 322 ASN B N 1
ATOM 10391 C CA . ASN B 1 322 ? 9.406 -2.91 -10.5 1 94.25 322 ASN B CA 1
ATOM 10392 C C . ASN B 1 322 ? 10.43 -1.82 -10.195 1 94.25 322 ASN B C 1
ATOM 10394 O O . ASN B 1 322 ? 10.961 -1.192 -11.109 1 94.25 322 ASN B O 1
ATOM 10398 N N . MET B 1 323 ? 10.727 -1.68 -8.938 1 92.75 323 MET B N 1
ATOM 10399 C CA . MET B 1 323 ? 11.852 -0.914 -8.414 1 92.75 323 MET B CA 1
ATOM 10400 C C . MET B 1 323 ? 12.555 -1.677 -7.293 1 92.75 323 MET B C 1
ATOM 10402 O O . MET B 1 323 ? 11.898 -2.227 -6.406 1 92.75 323 MET B O 1
ATOM 10406 N N . SER B 1 324 ? 13.828 -1.773 -7.359 1 94.88 324 SER B N 1
ATOM 10407 C CA . SER B 1 324 ? 14.586 -2.473 -6.328 1 94.88 324 SER B CA 1
ATOM 10408 C C . SER B 1 324 ? 15.852 -1.707 -5.957 1 94.88 324 SER B C 1
ATOM 10410 O O . SER B 1 324 ? 16.469 -1.069 -6.812 1 94.88 324 SER B O 1
ATOM 10412 N N . ALA B 1 325 ? 16.281 -1.764 -4.703 1 94.12 325 ALA B N 1
ATOM 10413 C CA . ALA B 1 325 ? 17.516 -1.167 -4.195 1 94.12 325 ALA B CA 1
ATOM 10414 C C . ALA B 1 325 ? 18.141 -2.043 -3.115 1 94.12 325 ALA B C 1
ATOM 10416 O O . ALA B 1 325 ? 17.453 -2.535 -2.223 1 94.12 325 ALA B O 1
ATOM 10417 N N . ASN B 1 326 ? 19.375 -2.293 -3.229 1 95.56 326 ASN B N 1
ATOM 10418 C CA . ASN B 1 326 ? 20.219 -2.941 -2.223 1 95.56 326 ASN B CA 1
ATOM 10419 C C . ASN B 1 326 ? 21.391 -2.062 -1.823 1 95.56 326 ASN B C 1
ATOM 10421 O O . ASN B 1 326 ? 22.078 -1.51 -2.684 1 95.56 326 ASN B O 1
ATOM 10425 N N . VAL B 1 327 ? 21.656 -1.978 -0.567 1 95 327 VAL B N 1
ATOM 10426 C CA . VAL B 1 327 ? 22.781 -1.198 -0.068 1 95 327 VAL B CA 1
ATOM 10427 C C . VAL B 1 327 ? 23.469 -1.957 1.062 1 95 327 VAL B C 1
ATOM 10429 O O . VAL B 1 327 ? 22.828 -2.359 2.033 1 95 327 VAL B O 1
ATOM 10432 N N . ASP B 1 328 ? 24.75 -2.084 0.953 1 94.69 328 ASP B N 1
ATOM 10433 C CA . ASP B 1 328 ? 25.578 -2.707 1.973 1 94.69 328 ASP B CA 1
ATOM 10434 C C . ASP B 1 328 ? 26.641 -1.736 2.482 1 94.69 328 ASP B C 1
ATOM 10436 O O . ASP B 1 328 ? 27.297 -1.057 1.691 1 94.69 328 ASP B O 1
ATOM 10440 N N . TYR B 1 329 ? 26.797 -1.695 3.779 1 93.81 329 TYR B N 1
ATOM 10441 C CA . TYR B 1 329 ? 27.828 -0.875 4.41 1 93.81 329 TYR B CA 1
ATOM 10442 C C . TYR B 1 329 ? 28.781 -1.733 5.234 1 93.81 329 TYR B C 1
ATOM 10444 O O . TYR B 1 329 ? 28.344 -2.621 5.973 1 93.81 329 TYR B O 1
ATOM 10452 N N . SER B 1 330 ? 29.953 -1.566 5.012 1 91.06 330 SER B N 1
ATOM 10453 C CA . SER B 1 330 ? 30.984 -1.925 5.988 1 91.06 330 SER B CA 1
ATOM 10454 C C . SER B 1 330 ? 31.422 -0.709 6.797 1 91.06 330 SER B C 1
ATOM 10456 O O . SER B 1 330 ? 32.469 -0.127 6.523 1 91.06 330 SER B O 1
ATOM 10458 N N . VAL B 1 331 ? 30.672 -0.52 7.777 1 86.19 331 VAL B N 1
ATOM 10459 C CA . VAL B 1 331 ? 30.828 0.717 8.539 1 86.19 331 VAL B CA 1
ATOM 10460 C C . VAL B 1 331 ? 32.188 0.732 9.242 1 86.19 331 VAL B C 1
ATOM 10462 O O . VAL B 1 331 ? 32.875 1.744 9.219 1 86.19 331 VAL B O 1
ATOM 10465 N N . ALA B 1 332 ? 32.438 -0.28 9.977 1 84.62 332 ALA B N 1
ATOM 10466 C CA . ALA B 1 332 ? 33.719 -0.581 10.641 1 84.62 332 ALA B CA 1
ATOM 10467 C C . ALA B 1 332 ? 34.062 -2.061 10.508 1 84.62 332 ALA B C 1
ATOM 10469 O O . ALA B 1 332 ? 33.25 -2.857 10.031 1 84.62 332 ALA B O 1
ATOM 10470 N N . LYS B 1 333 ? 35.219 -2.328 10.789 1 84.75 333 LYS B N 1
ATOM 10471 C CA . LYS B 1 333 ? 35.625 -3.732 10.719 1 84.75 333 LYS B CA 1
ATOM 10472 C C . LYS B 1 333 ? 34.688 -4.609 11.562 1 84.75 333 LYS B C 1
ATOM 10474 O O . LYS B 1 333 ? 34.469 -5.77 11.227 1 84.75 333 LYS B O 1
ATOM 10479 N N . TRP B 1 334 ? 34.156 -4.008 12.648 1 89.31 334 TRP B N 1
ATOM 10480 C CA . TRP B 1 334 ? 33.375 -4.801 13.57 1 89.31 334 TRP B CA 1
ATOM 10481 C C . TRP B 1 334 ? 31.875 -4.629 13.297 1 89.31 334 TRP B C 1
ATOM 10483 O O . TRP B 1 334 ? 31.047 -5.32 13.891 1 89.31 334 TRP B O 1
ATOM 10493 N N . LEU B 1 335 ? 31.469 -3.703 12.336 1 92.12 335 LEU B N 1
ATOM 10494 C CA . LEU B 1 335 ? 30.062 -3.412 12.164 1 92.12 335 LEU B CA 1
ATOM 10495 C C . LEU B 1 335 ? 29.688 -3.369 10.68 1 92.12 335 LEU B C 1
ATOM 10497 O O . LEU B 1 335 ? 30.281 -2.602 9.914 1 92.12 335 LEU B O 1
ATOM 10501 N N . LYS B 1 336 ? 28.719 -4.191 10.289 1 94.06 336 LYS B N 1
ATOM 10502 C CA . LYS B 1 336 ? 28.203 -4.23 8.922 1 94.06 336 LYS B CA 1
ATOM 10503 C C . LYS B 1 336 ? 26.688 -4.031 8.914 1 94.06 336 LYS B C 1
ATOM 10505 O O . LYS B 1 336 ? 26 -4.41 9.867 1 94.06 336 LYS B O 1
ATOM 10510 N N . SER B 1 337 ? 26.219 -3.398 7.852 1 94.56 337 SER B N 1
ATOM 10511 C CA . SER B 1 337 ? 24.781 -3.219 7.66 1 94.56 337 SER B CA 1
ATOM 10512 C C . SER B 1 337 ? 24.359 -3.568 6.234 1 94.56 337 SER B C 1
ATOM 10514 O O . SER B 1 337 ? 25.094 -3.281 5.281 1 94.56 337 SER B O 1
ATOM 10516 N N . SER B 1 338 ? 23.234 -4.195 6.082 1 95.12 338 SER B N 1
ATOM 10517 C CA . SER B 1 338 ? 22.656 -4.52 4.781 1 95.12 338 SER B CA 1
ATOM 10518 C C . SER B 1 338 ? 21.172 -4.168 4.727 1 95.12 338 SER B C 1
ATOM 10520 O O . SER B 1 338 ? 20.422 -4.496 5.645 1 95.12 338 SER B O 1
ATOM 10522 N N . THR B 1 339 ? 20.812 -3.488 3.676 1 94.75 339 THR B N 1
ATOM 10523 C CA . THR B 1 339 ? 19.406 -3.121 3.482 1 94.75 339 THR B CA 1
ATOM 10524 C C . THR B 1 339 ? 18.953 -3.475 2.07 1 94.75 339 THR B C 1
ATOM 10526 O O . THR B 1 339 ? 19.656 -3.199 1.096 1 94.75 339 THR B O 1
ATOM 10529 N N . SER B 1 340 ? 17.781 -4.098 1.949 1 95.75 340 SER B N 1
ATOM 10530 C CA . SER B 1 340 ? 17.141 -4.441 0.676 1 95.75 340 SER B CA 1
ATOM 10531 C C . SER B 1 340 ? 15.703 -3.951 0.622 1 95.75 340 SER B C 1
ATOM 10533 O O . SER B 1 340 ? 14.93 -4.191 1.548 1 95.75 340 SER B O 1
ATOM 10535 N N . THR B 1 341 ? 15.375 -3.252 -0.448 1 93.62 341 THR B N 1
ATOM 10536 C CA . THR B 1 341 ? 14.016 -2.779 -0.656 1 93.62 341 THR B CA 1
ATOM 10537 C C . THR B 1 341 ? 13.523 -3.135 -2.057 1 93.62 341 THR B C 1
ATOM 10539 O O . THR B 1 341 ? 14.273 -3.027 -3.027 1 93.62 341 THR B O 1
ATOM 10542 N N . LYS B 1 342 ? 12.258 -3.547 -2.176 1 95.12 342 LYS B N 1
ATOM 10543 C CA . LYS B 1 342 ? 11.625 -3.895 -3.443 1 95.12 342 LYS B CA 1
ATOM 10544 C C . LYS B 1 342 ? 10.18 -3.412 -3.48 1 95.12 342 LYS B C 1
ATOM 10546 O O . LYS B 1 342 ? 9.445 -3.543 -2.494 1 95.12 342 LYS B O 1
ATOM 10551 N N . TYR B 1 343 ? 9.781 -2.811 -4.566 1 94 343 TYR B N 1
ATOM 10552 C CA . TYR B 1 343 ? 8.406 -2.398 -4.824 1 94 343 TYR B CA 1
ATOM 10553 C C . TYR B 1 343 ? 7.926 -2.924 -6.168 1 94 343 TYR B C 1
ATOM 10555 O O . TYR B 1 343 ? 8.68 -2.943 -7.145 1 94 343 TYR B O 1
ATOM 10563 N N . SER B 1 344 ? 6.695 -3.318 -6.262 1 95.12 344 SER B N 1
ATOM 10564 C CA . SER B 1 344 ? 6.086 -3.693 -7.531 1 95.12 344 SER B CA 1
ATOM 10565 C C . SER B 1 344 ? 4.625 -3.254 -7.594 1 95.12 344 SER B C 1
ATOM 10567 O O . SER B 1 344 ? 3.924 -3.266 -6.582 1 95.12 344 SER B O 1
ATOM 10569 N N . ARG B 1 345 ? 4.176 -2.824 -8.703 1 95.25 345 ARG B N 1
ATOM 10570 C CA . ARG B 1 345 ? 2.779 -2.564 -9.031 1 95.25 345 ARG B CA 1
ATOM 10571 C C . ARG B 1 345 ? 2.322 -3.418 -10.203 1 95.25 345 ARG B C 1
ATOM 10573 O O . ARG B 1 345 ? 2.953 -3.412 -11.266 1 95.25 345 ARG B O 1
ATOM 10580 N N . GLN B 1 346 ? 1.214 -4.086 -9.992 1 95.56 346 GLN B N 1
ATOM 10581 C CA . GLN B 1 346 ? 0.708 -5.012 -11 1 95.56 346 GLN B CA 1
ATOM 10582 C C . GLN B 1 346 ? -0.707 -4.637 -11.43 1 95.56 346 GLN B C 1
ATOM 10584 O O . GLN B 1 346 ? -1.512 -4.188 -10.617 1 95.56 346 GLN B O 1
ATOM 10589 N N . ASP B 1 347 ? -0.966 -4.75 -12.703 1 95.44 347 ASP B N 1
ATOM 10590 C CA . ASP B 1 347 ? -2.271 -4.609 -13.344 1 95.44 347 ASP B CA 1
ATOM 10591 C C . ASP B 1 347 ? -2.564 -5.797 -14.258 1 95.44 347 ASP B C 1
ATOM 10593 O O . ASP B 1 347 ? -1.86 -6.012 -15.25 1 95.44 347 ASP B O 1
ATOM 10597 N N . GLN B 1 348 ? -3.605 -6.547 -13.914 1 94.31 348 GLN B N 1
ATOM 10598 C CA . GLN B 1 348 ? -3.828 -7.758 -14.695 1 94.31 348 GLN B CA 1
ATOM 10599 C C . GLN B 1 348 ? -5.316 -7.992 -14.938 1 94.31 348 GLN B C 1
ATOM 10601 O O . GLN B 1 348 ? -6.156 -7.539 -14.156 1 94.31 348 GLN B O 1
ATOM 10606 N N . ASN B 1 349 ? -5.551 -8.68 -16.047 1 93.62 349 ASN B N 1
ATOM 10607 C CA . ASN B 1 349 ? -6.906 -9.094 -16.391 1 93.62 349 ASN B CA 1
ATOM 10608 C C . ASN B 1 349 ? -6.91 -10.422 -17.125 1 93.62 349 ASN B C 1
ATOM 10610 O O . ASN B 1 349 ? -6.031 -10.688 -17.953 1 93.62 349 ASN B O 1
ATOM 10614 N N . ASN B 1 350 ? -7.832 -11.266 -16.734 1 89.94 350 ASN B N 1
ATOM 10615 C CA . ASN B 1 350 ? -8.164 -12.531 -17.375 1 89.94 350 ASN B CA 1
ATOM 10616 C C . ASN B 1 350 ? -9.672 -12.758 -17.438 1 89.94 350 ASN B C 1
ATOM 10618 O O . ASN B 1 350 ? -10.266 -13.297 -16.5 1 89.94 350 ASN B O 1
ATOM 10622 N N . PRO B 1 351 ? -10.266 -12.43 -18.547 1 88.25 351 PRO B N 1
ATOM 10623 C CA . PRO B 1 351 ? -11.727 -12.367 -18.609 1 88.25 351 PRO B CA 1
ATOM 10624 C C . PRO B 1 351 ? -12.391 -13.688 -18.219 1 88.25 351 PRO B C 1
ATOM 10626 O O . PRO B 1 351 ? -13.477 -13.68 -17.625 1 88.25 351 PRO B O 1
ATOM 10629 N N . PHE B 1 352 ? -11.859 -14.805 -18.578 1 83.94 352 PHE B N 1
ATOM 10630 C CA . PHE B 1 352 ? -12.531 -16.078 -18.312 1 83.94 352 PHE B CA 1
ATOM 10631 C C . PHE B 1 352 ? -11.898 -16.781 -17.125 1 83.94 352 PHE B C 1
ATOM 10633 O O . PHE B 1 352 ? -12.398 -17.828 -16.672 1 83.94 352 PHE B O 1
ATOM 10640 N N . GLY B 1 353 ? -10.906 -16.188 -16.594 1 76.25 353 GLY B N 1
ATOM 10641 C CA . GLY B 1 353 ? -10.227 -16.859 -15.492 1 76.25 353 GLY B CA 1
ATOM 10642 C C . GLY B 1 353 ? -9.484 -18.109 -15.93 1 76.25 353 GLY B C 1
ATOM 10643 O O . GLY B 1 353 ? -9.352 -18.375 -17.125 1 76.25 353 GLY B O 1
ATOM 10644 N N . THR B 1 354 ? -9.062 -18.953 -14.961 1 71.44 354 THR B N 1
ATOM 10645 C CA . THR B 1 354 ? -8.312 -20.172 -15.242 1 71.44 354 THR B CA 1
ATOM 10646 C C . THR B 1 354 ? -9.258 -21.344 -15.469 1 71.44 354 THR B C 1
ATOM 10648 O O . THR B 1 354 ? -10.258 -21.5 -14.766 1 71.44 354 THR B O 1
ATOM 10651 N N . GLY B 1 355 ? -9.047 -22.109 -16.469 1 71.5 355 GLY B N 1
ATOM 10652 C CA . GLY B 1 355 ? -9.789 -23.328 -16.703 1 71.5 355 GLY B CA 1
ATOM 10653 C C . GLY B 1 355 ? -11.148 -23.094 -17.328 1 71.5 355 GLY B C 1
ATOM 10654 O O . GLY B 1 355 ? -12.125 -23.75 -16.984 1 71.5 355 GLY B O 1
ATOM 10655 N N . SER B 1 356 ? -11.258 -22.172 -18.172 1 79.25 356 SER B N 1
ATOM 10656 C CA . SER B 1 356 ? -12.594 -21.859 -18.688 1 79.25 356 SER B CA 1
ATOM 10657 C C . SER B 1 356 ? -12.578 -21.734 -20.203 1 79.25 356 SER B C 1
ATOM 10659 O O . SER B 1 356 ? -13.57 -21.297 -20.797 1 79.25 356 SER B O 1
ATOM 10661 N N . LEU B 1 357 ? -11.586 -22.188 -20.828 1 88.38 357 LEU B N 1
ATOM 10662 C CA . LEU B 1 357 ? -11.508 -21.969 -22.266 1 88.38 357 LEU B CA 1
ATOM 10663 C C . LEU B 1 357 ? -12.211 -23.094 -23.016 1 88.38 357 LEU B C 1
ATOM 10665 O O . LEU B 1 357 ? -12.375 -23.031 -24.234 1 88.38 357 LEU B O 1
ATOM 10669 N N . GLN B 1 358 ? -12.727 -24.047 -22.328 1 89.56 358 GLN B N 1
ATOM 10670 C CA . GLN B 1 358 ? -13.516 -25.109 -22.953 1 89.56 358 GLN B CA 1
ATOM 10671 C C . GLN B 1 358 ? -14.773 -24.531 -23.609 1 89.56 358 GLN B C 1
ATOM 10673 O O . GLN B 1 358 ? -15.297 -25.125 -24.562 1 89.56 358 GLN B O 1
ATOM 10678 N N . GLN B 1 359 ? -15.156 -23.438 -23.141 1 91.12 359 GLN B N 1
ATOM 10679 C CA . GLN B 1 359 ? -16.359 -22.812 -23.672 1 91.12 359 GLN B CA 1
ATOM 10680 C C . GLN B 1 359 ? -16.219 -22.531 -25.172 1 91.12 359 GLN B C 1
ATOM 10682 O O . GLN B 1 359 ? -17.203 -22.531 -25.906 1 91.12 359 GLN B O 1
ATOM 10687 N N . LEU B 1 360 ? -15.078 -22.344 -25.641 1 94.5 360 LEU B N 1
ATOM 10688 C CA . LEU B 1 360 ? -14.852 -21.969 -27.031 1 94.5 360 LEU B CA 1
ATOM 10689 C C . LEU B 1 360 ? -15.094 -23.156 -27.969 1 94.5 360 LEU B C 1
ATOM 10691 O O . LEU B 1 360 ? -15.359 -22.969 -29.156 1 94.5 360 LEU B O 1
ATOM 10695 N N . THR B 1 361 ? -15 -24.328 -27.453 1 94.75 361 THR B N 1
ATOM 10696 C CA . THR B 1 361 ? -15.227 -25.516 -28.25 1 94.75 361 THR B CA 1
ATOM 10697 C C . THR B 1 361 ? -16.656 -26.031 -28.062 1 94.75 361 THR B C 1
ATOM 10699 O O . THR B 1 361 ? -17.172 -26.766 -28.906 1 94.75 361 THR B O 1
ATOM 10702 N N . GLU B 1 362 ? -17.234 -25.641 -26.984 1 94.56 362 GLU B N 1
ATOM 10703 C CA . GLU B 1 362 ? -18.562 -26.125 -26.625 1 94.56 362 GLU B CA 1
ATOM 10704 C C . GLU B 1 362 ? -19.656 -25.344 -27.359 1 94.56 362 GLU B C 1
ATOM 10706 O O . GLU B 1 362 ? -20.719 -25.891 -27.625 1 94.56 362 GLU B O 1
ATOM 10711 N N . LEU B 1 363 ? -19.422 -24.203 -27.625 1 96.69 363 LEU B N 1
ATOM 10712 C CA . LEU B 1 363 ? -20.469 -23.328 -28.141 1 96.69 363 LEU B CA 1
ATOM 10713 C C . LEU B 1 363 ? -20.922 -23.766 -29.531 1 96.69 363 LEU B C 1
ATOM 10715 O O . LEU B 1 363 ? -20.094 -24.156 -30.359 1 96.69 363 LEU B O 1
ATOM 10719 N N . ILE B 1 364 ? -22.25 -23.688 -29.672 1 97.5 364 ILE B N 1
ATOM 10720 C CA . ILE B 1 364 ? -22.859 -24 -30.969 1 97.5 364 ILE B CA 1
ATOM 10721 C C . ILE B 1 364 ? -22.266 -23.094 -32.062 1 97.5 364 ILE B C 1
ATOM 10723 O O . ILE B 1 364 ? -22.156 -21.891 -31.859 1 97.5 364 ILE B O 1
ATOM 10727 N N . PRO B 1 365 ? -21.828 -23.688 -33.219 1 98.12 365 PRO B N 1
ATOM 10728 C CA . PRO B 1 365 ? -21.047 -22.906 -34.188 1 98.12 365 PRO B CA 1
ATOM 10729 C C . PRO B 1 365 ? -21.938 -22.062 -35.125 1 98.12 365 PRO B C 1
ATOM 10731 O O . PRO B 1 365 ? -21.547 -21.75 -36.25 1 98.12 365 PRO B O 1
ATOM 10734 N N . THR B 1 366 ? -23.125 -21.828 -34.719 1 97.12 366 THR B N 1
ATOM 10735 C CA . THR B 1 366 ? -24.047 -20.906 -35.375 1 97.12 366 THR B CA 1
ATOM 10736 C C . THR B 1 366 ? -24.922 -20.188 -34.375 1 97.12 366 THR B C 1
ATOM 10738 O O . THR B 1 366 ? -25.266 -20.75 -33.312 1 97.12 366 THR B O 1
ATOM 10741 N N . ILE B 1 367 ? -25.125 -18.938 -34.625 1 95.56 367 ILE B N 1
ATOM 10742 C CA . ILE B 1 367 ? -25.891 -18.109 -33.688 1 95.56 367 ILE B CA 1
ATOM 10743 C C . ILE B 1 367 ? -26.938 -17.312 -34.438 1 95.56 367 ILE B C 1
ATOM 10745 O O . ILE B 1 367 ? -26.594 -16.469 -35.281 1 95.56 367 ILE B O 1
ATOM 10749 N N . THR B 1 368 ? -28.234 -17.578 -34.188 1 92.44 368 THR B N 1
ATOM 10750 C CA . THR B 1 368 ? -29.297 -17 -35 1 92.44 368 THR B CA 1
ATOM 10751 C C . THR B 1 368 ? -30.312 -16.281 -34.156 1 92.44 368 THR B C 1
ATOM 10753 O O . THR B 1 368 ? -31.406 -15.945 -34.594 1 92.44 368 THR B O 1
ATOM 10756 N N . GLY B 1 369 ? -30 -16.062 -32.938 1 93.69 369 GLY B N 1
ATOM 10757 C CA . GLY B 1 369 ? -30.969 -15.453 -32 1 93.69 369 GLY B CA 1
ATOM 10758 C C . GLY B 1 369 ? -31.141 -13.969 -32.25 1 93.69 369 GLY B C 1
ATOM 10759 O O . GLY B 1 369 ? -32.25 -13.438 -32.062 1 93.69 369 GLY B O 1
ATOM 10760 N N . ASN B 1 370 ? -30.062 -13.266 -32.531 1 95.38 370 ASN B N 1
ATOM 10761 C CA . ASN B 1 370 ? -30.141 -11.828 -32.781 1 95.38 370 ASN B CA 1
ATOM 10762 C C . ASN B 1 370 ? -30.688 -11.531 -34.188 1 95.38 370 ASN B C 1
ATOM 10764 O O . ASN B 1 370 ? -30.094 -11.93 -35.188 1 95.38 370 ASN B O 1
ATOM 10768 N N . LYS B 1 371 ? -31.703 -10.805 -34.188 1 95.06 371 LYS B N 1
ATOM 10769 C CA . LYS B 1 371 ? -32.375 -10.516 -35.469 1 95.06 371 LYS B CA 1
ATOM 10770 C C . LYS B 1 371 ? -31.531 -9.57 -36.312 1 95.06 371 LYS B C 1
ATOM 10772 O O . LYS B 1 371 ? -31.734 -9.477 -37.531 1 95.06 371 LYS B O 1
ATOM 10777 N N . LEU B 1 372 ? -30.578 -8.93 -35.688 1 96 372 LEU B N 1
ATOM 10778 C CA . LEU B 1 372 ? -29.797 -7.918 -36.375 1 96 372 LEU B CA 1
ATOM 10779 C C . LEU B 1 372 ? -28.547 -8.539 -37.031 1 96 372 LEU B C 1
ATOM 10781 O O . LEU B 1 372 ? -27.953 -7.949 -37.938 1 96 372 LEU B O 1
ATOM 10785 N N . THR B 1 373 ? -28.094 -9.688 -36.562 1 97 373 THR B N 1
ATOM 10786 C CA . THR B 1 373 ? -26.875 -10.281 -37.062 1 97 373 THR B CA 1
ATOM 10787 C C . THR B 1 373 ? -26.797 -11.766 -36.719 1 97 373 THR B C 1
ATOM 10789 O O . THR B 1 373 ? -27.297 -12.195 -35.688 1 97 373 THR B O 1
ATOM 10792 N N . ASN B 1 374 ? -26.219 -12.555 -37.594 1 95.62 374 ASN B N 1
ATOM 10793 C CA . ASN B 1 374 ? -25.922 -13.961 -37.312 1 95.62 374 ASN B CA 1
ATOM 10794 C C . ASN B 1 374 ? -24.422 -14.195 -37.188 1 95.62 374 ASN B C 1
ATOM 10796 O O . ASN B 1 374 ? -23.953 -15.328 -37.344 1 95.62 374 ASN B O 1
ATOM 10800 N N . LEU B 1 375 ? -23.672 -13.062 -37 1 97.06 375 LEU B N 1
ATOM 10801 C CA . LEU B 1 375 ? -22.234 -13.109 -36.75 1 97.06 375 LEU B CA 1
ATOM 10802 C C . LEU B 1 375 ? -21.953 -12.984 -35.25 1 97.06 375 LEU B C 1
ATOM 10804 O O . LEU B 1 375 ? -22.797 -12.539 -34.5 1 97.06 375 LEU B O 1
ATOM 10808 N N . ALA B 1 376 ? -20.766 -13.461 -34.906 1 97.81 376 ALA B N 1
ATOM 10809 C CA . ALA B 1 376 ? -20.359 -13.219 -33.531 1 97.81 376 ALA B CA 1
ATOM 10810 C C . ALA B 1 376 ? -20.406 -11.727 -33.188 1 97.81 376 ALA B C 1
ATOM 10812 O O . ALA B 1 376 ? -20.875 -11.328 -32.125 1 97.81 376 ALA B O 1
ATOM 10813 N N . LYS B 1 377 ? -19.828 -10.906 -34.031 1 97.62 377 LYS B N 1
ATOM 10814 C CA . LYS B 1 377 ? -19.891 -9.453 -34.031 1 97.62 377 LYS B CA 1
ATOM 10815 C C . LYS B 1 377 ? -19.844 -8.898 -35.469 1 97.62 377 LYS B C 1
ATOM 10817 O O . LYS B 1 377 ? -19 -9.32 -36.281 1 97.62 377 LYS B O 1
ATOM 10822 N N . ASP B 1 378 ? -20.719 -7.969 -35.719 1 96.81 378 ASP B N 1
ATOM 10823 C CA . ASP B 1 378 ? -20.703 -7.434 -37.062 1 96.81 378 ASP B CA 1
ATOM 10824 C C . ASP B 1 378 ? -20.016 -6.066 -37.125 1 96.81 378 ASP B C 1
ATOM 10826 O O . ASP B 1 378 ? -19.5 -5.594 -36.094 1 96.81 378 ASP B O 1
ATOM 10830 N N . GLY B 1 379 ? -19.812 -5.457 -38.219 1 94.62 379 GLY B N 1
ATOM 10831 C CA . GLY B 1 379 ? -19.109 -4.203 -38.406 1 94.62 379 GLY B CA 1
ATOM 10832 C C . GLY B 1 379 ? -19.812 -3.016 -37.781 1 94.62 379 GLY B C 1
ATOM 10833 O O . GLY B 1 379 ? -19.203 -1.973 -37.562 1 94.62 379 GLY B O 1
ATOM 10834 N N . ASN B 1 380 ? -21.109 -3.193 -37.469 1 95.25 380 ASN B N 1
ATOM 10835 C CA . ASN B 1 380 ? -21.891 -2.113 -36.875 1 95.25 380 ASN B CA 1
ATOM 10836 C C . ASN B 1 380 ? -21.875 -2.188 -35.344 1 95.25 380 ASN B C 1
ATOM 10838 O O . ASN B 1 380 ? -22.531 -1.393 -34.688 1 95.25 380 ASN B O 1
ATOM 10842 N N . GLY B 1 381 ? -21.234 -3.184 -34.875 1 94 381 GLY B N 1
ATOM 10843 C CA . GLY B 1 381 ? -21.078 -3.305 -33.438 1 94 381 GLY B CA 1
ATOM 10844 C C . GLY B 1 381 ? -22.141 -4.199 -32.812 1 94 381 GLY B C 1
ATOM 10845 O O . GLY B 1 381 ? -22.234 -4.285 -31.594 1 94 381 GLY B O 1
ATOM 10846 N N . ASN B 1 382 ? -23.016 -4.812 -33.656 1 96.12 382 ASN B N 1
ATOM 10847 C CA . ASN B 1 382 ? -23.984 -5.754 -33.094 1 96.12 382 ASN B CA 1
ATOM 10848 C C . ASN B 1 382 ? -23.359 -7.113 -32.812 1 96.12 382 ASN B C 1
ATOM 10850 O O . ASN B 1 382 ? -22.562 -7.609 -33.625 1 96.12 382 ASN B O 1
ATOM 10854 N N . TYR B 1 383 ? -23.766 -7.625 -31.75 1 97.12 383 TYR B N 1
ATOM 10855 C CA . TYR B 1 383 ? -23.312 -8.961 -31.359 1 97.12 383 TYR B CA 1
ATOM 10856 C C . TYR B 1 383 ? -24.422 -9.984 -31.547 1 97.12 383 TYR B C 1
ATOM 10858 O O . TYR B 1 383 ? -25.562 -9.742 -31.172 1 97.12 383 TYR B O 1
ATOM 10866 N N . GLY B 1 384 ? -24.062 -11.094 -32.125 1 96.31 384 GLY B N 1
ATOM 10867 C CA . GLY B 1 384 ? -25 -12.195 -32.156 1 96.31 384 GLY B CA 1
ATOM 10868 C C . GLY B 1 384 ? -25.203 -12.828 -30.781 1 96.31 384 GLY B C 1
ATOM 10869 O O . GLY B 1 384 ? -24.375 -12.664 -29.891 1 96.31 384 GLY B O 1
ATOM 10870 N N . PHE B 1 385 ? -26.406 -13.398 -30.547 1 94.75 385 PHE B N 1
ATOM 10871 C CA . PHE B 1 385 ? -26.656 -14.219 -29.375 1 94.75 385 PHE B CA 1
ATOM 10872 C C . PHE B 1 385 ? -27.547 -15.406 -29.719 1 94.75 385 PHE B C 1
ATOM 10874 O O . PHE B 1 385 ? -28.125 -15.461 -30.797 1 94.75 385 PHE B O 1
ATOM 10881 N N . TYR B 1 386 ? -27.516 -16.375 -28.938 1 95.12 386 TYR B N 1
ATOM 10882 C CA . TYR B 1 386 ? -28.297 -17.594 -29.172 1 95.12 386 TYR B CA 1
ATOM 10883 C C . TYR B 1 386 ? -29.766 -17.344 -28.906 1 95.12 386 TYR B C 1
ATOM 10885 O O . TYR B 1 386 ? -30.125 -16.438 -28.141 1 95.12 386 TYR B O 1
ATOM 10893 N N . ASN B 1 387 ? -30.625 -18.141 -29.547 1 93.69 387 ASN B N 1
ATOM 10894 C CA . ASN B 1 387 ? -32.062 -18.016 -29.359 1 93.69 387 ASN B CA 1
ATOM 10895 C C . ASN B 1 387 ? -32.469 -18.141 -27.891 1 93.69 387 ASN B C 1
ATOM 10897 O O . ASN B 1 387 ? -32.25 -19.203 -27.281 1 93.69 387 ASN B O 1
ATOM 10901 N N . PRO B 1 388 ? -32.969 -17.109 -27.312 1 92.25 388 PRO B N 1
ATOM 10902 C CA . PRO B 1 388 ? -33.219 -17.125 -25.875 1 92.25 388 PRO B CA 1
ATOM 10903 C C . PRO B 1 388 ? -34.5 -17.859 -25.516 1 92.25 388 PRO B C 1
ATOM 10905 O O . PRO B 1 388 ? -34.812 -18.031 -24.328 1 92.25 388 PRO B O 1
ATOM 10908 N N . VAL B 1 389 ? -35.25 -18.312 -26.531 1 91 389 VAL B N 1
ATOM 10909 C CA . VAL B 1 389 ? -36.531 -18.984 -26.312 1 91 389 VAL B CA 1
ATOM 10910 C C . VAL B 1 389 ? -36.312 -20.5 -26.297 1 91 389 VAL B C 1
ATOM 10912 O O . VAL B 1 389 ? -36.906 -21.203 -25.484 1 91 389 VAL B O 1
ATOM 10915 N N . ASN B 1 390 ? -35.531 -20.922 -27.281 1 92 390 ASN B N 1
ATOM 10916 C CA . ASN B 1 390 ? -35.281 -22.359 -27.375 1 92 390 ASN B CA 1
ATOM 10917 C C . ASN B 1 390 ? -34.531 -22.875 -26.172 1 92 390 ASN B C 1
ATOM 10919 O O . ASN B 1 390 ? -33.438 -22.391 -25.859 1 92 390 ASN B O 1
ATOM 10923 N N . ILE B 1 391 ? -35 -23.844 -25.516 1 90.75 391 ILE B N 1
ATOM 10924 C CA . ILE B 1 391 ? -34.5 -24.359 -24.25 1 90.75 391 ILE B CA 1
ATOM 10925 C C . ILE B 1 391 ? -33.094 -24.922 -24.453 1 90.75 391 ILE B C 1
ATOM 10927 O O . ILE B 1 391 ? -32.281 -24.953 -23.516 1 90.75 391 ILE B O 1
ATOM 10931 N N . TYR B 1 392 ? -32.75 -25.391 -25.672 1 92.88 392 TYR B N 1
ATOM 10932 C CA . TYR B 1 392 ? -31.469 -26.047 -25.906 1 92.88 392 TYR B CA 1
ATOM 10933 C C . TYR B 1 392 ? -30.375 -25.031 -26.203 1 92.88 392 TYR B C 1
ATOM 10935 O O . TYR B 1 392 ? -29.188 -25.359 -26.188 1 92.88 392 TYR B O 1
ATOM 10943 N N . THR B 1 393 ? -30.719 -23.812 -26.422 1 93.94 393 THR B N 1
ATOM 10944 C CA . THR B 1 393 ? -29.703 -22.828 -26.797 1 93.94 393 THR B CA 1
ATOM 10945 C C . THR B 1 393 ? -29.703 -21.656 -25.844 1 93.94 393 THR B C 1
ATOM 10947 O O . THR B 1 393 ? -28.719 -20.906 -25.781 1 93.94 393 THR B O 1
ATOM 10950 N N . LYS B 1 394 ? -30.688 -21.406 -25.062 1 91 394 LYS B N 1
ATOM 10951 C CA . LYS B 1 394 ? -30.953 -20.172 -24.344 1 91 394 LYS B CA 1
ATOM 10952 C C . LYS B 1 394 ? -29.891 -19.906 -23.281 1 91 394 LYS B C 1
ATOM 10954 O O . LYS B 1 394 ? -29.672 -18.766 -22.875 1 91 394 LYS B O 1
ATOM 10959 N N . SER B 1 395 ? -29.219 -20.906 -22.797 1 91.5 395 SER B N 1
ATOM 10960 C CA . SER B 1 395 ? -28.281 -20.75 -21.703 1 91.5 395 SER B CA 1
ATOM 10961 C C . SER B 1 395 ? -26.891 -20.406 -22.203 1 91.5 395 SER B C 1
ATOM 10963 O O . SER B 1 395 ? -25.984 -20.125 -21.406 1 91.5 395 SER B O 1
ATOM 10965 N N . TRP B 1 396 ? -26.672 -20.406 -23.5 1 93.69 396 TRP B N 1
ATOM 10966 C CA . TRP B 1 396 ? -25.375 -20.062 -24.062 1 93.69 396 TRP B CA 1
ATOM 10967 C C . TRP B 1 396 ? -25.234 -18.562 -24.266 1 93.69 396 TRP B C 1
ATOM 10969 O O . TRP B 1 396 ? -26.219 -17.859 -24.453 1 93.69 396 TRP B O 1
ATOM 10979 N N . ASN B 1 397 ? -23.984 -18.109 -24.219 1 91.81 397 ASN B N 1
ATOM 10980 C CA . ASN B 1 397 ? -23.688 -16.703 -24.406 1 91.81 397 ASN B CA 1
ATOM 10981 C C . ASN B 1 397 ? -22.625 -16.469 -25.469 1 91.81 397 ASN B C 1
ATOM 10983 O O . ASN B 1 397 ? -21.969 -17.422 -25.922 1 91.81 397 ASN B O 1
ATOM 10987 N N . ASN B 1 398 ? -22.562 -15.234 -25.938 1 95.5 398 ASN B N 1
ATOM 10988 C CA . ASN B 1 398 ? -21.5 -14.773 -26.828 1 95.5 398 ASN B CA 1
ATOM 10989 C C . ASN B 1 398 ? -20.281 -14.281 -26.062 1 95.5 398 ASN B C 1
ATOM 10991 O O . ASN B 1 398 ? -20.312 -13.203 -25.469 1 95.5 398 ASN B O 1
ATOM 10995 N N . PRO B 1 399 ? -19.172 -15.047 -26.062 1 95 399 PRO B N 1
ATOM 10996 C CA . PRO B 1 399 ? -18 -14.664 -25.25 1 95 399 PRO B CA 1
ATOM 10997 C C . PRO B 1 399 ? -17.391 -13.336 -25.703 1 95 399 PRO B C 1
ATOM 10999 O O . PRO B 1 399 ? -16.812 -12.625 -24.875 1 95 399 PRO B O 1
ATOM 11002 N N . LEU B 1 400 ? -17.469 -12.953 -26.969 1 95.88 400 LEU B N 1
ATOM 11003 C CA . LEU B 1 400 ? -16.938 -11.672 -27.438 1 95.88 400 LEU B CA 1
ATOM 11004 C C . LEU B 1 400 ? -17.672 -10.516 -26.766 1 95.88 400 LEU B C 1
ATOM 11006 O O . LEU B 1 400 ? -17.047 -9.5 -26.422 1 95.88 400 LEU B O 1
ATOM 11010 N N . TYR B 1 401 ? -18.984 -10.68 -26.688 1 94.38 401 TYR B N 1
ATOM 11011 C CA . TYR B 1 401 ? -19.766 -9.656 -26 1 94.38 401 TYR B CA 1
ATOM 11012 C C . TYR B 1 401 ? -19.281 -9.484 -24.562 1 94.38 401 TYR B C 1
ATOM 11014 O O . TYR B 1 401 ? -19.078 -8.352 -24.109 1 94.38 401 TYR B O 1
ATOM 11022 N N . THR B 1 402 ? -19.078 -10.547 -23.891 1 92.69 402 THR B N 1
ATOM 11023 C CA . THR B 1 402 ? -18.656 -10.516 -22.5 1 92.69 402 THR B CA 1
ATOM 11024 C C . THR B 1 402 ? -17.297 -9.836 -22.359 1 92.69 402 THR B C 1
ATOM 11026 O O . THR B 1 402 ? -17.109 -8.977 -21.5 1 92.69 402 THR B O 1
ATOM 11029 N N . ILE B 1 403 ? -16.344 -10.18 -23.234 1 95.19 403 ILE B N 1
ATOM 11030 C CA . ILE B 1 403 ? -14.977 -9.664 -23.141 1 95.19 403 ILE B CA 1
ATOM 11031 C C . ILE B 1 403 ? -14.969 -8.164 -23.406 1 95.19 403 ILE B C 1
ATOM 11033 O O . ILE B 1 403 ? -14.273 -7.41 -22.719 1 95.19 403 ILE B O 1
ATOM 11037 N N . GLU B 1 404 ? -15.719 -7.746 -24.344 1 95.31 404 GLU B N 1
ATOM 11038 C CA . GLU B 1 404 ? -15.609 -6.363 -24.797 1 95.31 404 GLU B CA 1
ATOM 11039 C C . GLU B 1 404 ? -16.5 -5.438 -23.969 1 95.31 404 GLU B C 1
ATOM 11041 O O . GLU B 1 404 ? -16.25 -4.234 -23.891 1 95.31 404 GLU B O 1
ATOM 11046 N N . GLN B 1 405 ? -17.547 -5.988 -23.312 1 93.19 405 GLN B N 1
ATOM 11047 C CA . GLN B 1 405 ? -18.5 -5.125 -22.625 1 93.19 405 GLN B CA 1
ATOM 11048 C C . GLN B 1 405 ? -18.203 -5.074 -21.125 1 93.19 405 GLN B C 1
ATOM 11050 O O . GLN B 1 405 ? -18.5 -4.086 -20.453 1 93.19 405 GLN B O 1
ATOM 11055 N N . ASN B 1 406 ? -17.656 -6.105 -20.562 1 94.06 406 ASN B N 1
ATOM 11056 C CA . ASN B 1 406 ? -17.312 -6.102 -19.141 1 94.06 406 ASN B CA 1
ATOM 11057 C C . ASN B 1 406 ? -16.094 -5.23 -18.844 1 94.06 406 ASN B C 1
ATOM 11059 O O . ASN B 1 406 ? -15.211 -5.105 -19.688 1 94.06 406 ASN B O 1
ATOM 11063 N N . ASP B 1 407 ? -16.141 -4.562 -17.75 1 92.56 407 ASP B N 1
ATOM 11064 C CA . ASP B 1 407 ? -15.055 -3.705 -17.297 1 92.56 407 ASP B CA 1
ATOM 11065 C C . ASP B 1 407 ? -14.445 -4.23 -16 1 92.56 407 ASP B C 1
ATOM 11067 O O . ASP B 1 407 ? -15.148 -4.414 -15 1 92.56 407 ASP B O 1
ATOM 11071 N N . TYR B 1 408 ? -13.07 -4.496 -16.125 1 91.06 408 TYR B N 1
ATOM 11072 C CA . TYR B 1 408 ? -12.336 -5.027 -14.992 1 91.06 408 TYR B CA 1
ATOM 11073 C C . TYR B 1 408 ? -11.172 -4.117 -14.625 1 91.06 408 TYR B C 1
ATOM 11075 O O . TYR B 1 408 ? -10.5 -3.572 -15.5 1 91.06 408 TYR B O 1
ATOM 11083 N N . LYS B 1 409 ? -10.953 -3.961 -13.32 1 92.12 409 LYS B N 1
ATOM 11084 C CA . LYS B 1 409 ? -9.695 -3.408 -12.812 1 92.12 409 LYS B CA 1
ATOM 11085 C C . LYS B 1 409 ? -9.18 -4.219 -11.625 1 92.12 409 LYS B C 1
ATOM 11087 O O . LYS B 1 409 ? -9.906 -4.473 -10.672 1 92.12 409 LYS B O 1
ATOM 11092 N N . ASN B 1 410 ? -7.906 -4.766 -11.719 1 94.06 410 ASN B N 1
ATOM 11093 C CA . ASN B 1 410 ? -7.223 -5.5 -10.656 1 94.06 410 ASN B CA 1
ATOM 11094 C C . ASN B 1 410 ? -5.812 -4.957 -10.43 1 94.06 410 ASN B C 1
ATOM 11096 O O . ASN B 1 410 ? -4.871 -5.348 -11.125 1 94.06 410 ASN B O 1
ATOM 11100 N N . LEU B 1 411 ? -5.676 -4.188 -9.391 1 95.25 411 LEU B N 1
ATOM 11101 C CA . LEU B 1 411 ? -4.406 -3.529 -9.117 1 95.25 411 LEU B CA 1
ATOM 11102 C C . LEU B 1 411 ? -3.818 -4.016 -7.797 1 95.25 411 LEU B C 1
ATOM 11104 O O . LEU B 1 411 ? -4.539 -4.148 -6.805 1 95.25 411 LEU B O 1
ATOM 11108 N N . ASN B 1 412 ? -2.527 -4.332 -7.805 1 94.75 412 ASN B N 1
ATOM 11109 C CA . ASN B 1 412 ? -1.832 -4.766 -6.598 1 94.75 412 ASN B CA 1
ATOM 11110 C C . ASN B 1 412 ? -0.541 -3.982 -6.383 1 94.75 412 ASN B C 1
ATOM 11112 O O . ASN B 1 412 ? 0.281 -3.869 -7.293 1 94.75 412 ASN B O 1
ATOM 11116 N N . ASN B 1 413 ? -0.361 -3.398 -5.234 1 94.31 413 ASN B N 1
ATOM 11117 C CA . ASN B 1 413 ? 0.902 -2.83 -4.777 1 94.31 413 ASN B CA 1
ATOM 11118 C C . ASN B 1 413 ? 1.598 -3.744 -3.775 1 94.31 413 ASN B C 1
ATOM 11120 O O . ASN B 1 413 ? 0.951 -4.309 -2.891 1 94.31 413 ASN B O 1
ATOM 11124 N N . TYR B 1 414 ? 2.846 -3.957 -3.998 1 95.19 414 TYR B N 1
ATOM 11125 C CA . TYR B 1 414 ? 3.639 -4.816 -3.127 1 95.19 414 TYR B CA 1
ATOM 11126 C C . TYR B 1 414 ? 4.922 -4.117 -2.691 1 95.19 414 TYR B C 1
ATOM 11128 O O . TYR B 1 414 ? 5.602 -3.49 -3.506 1 95.19 414 TYR B O 1
ATOM 11136 N N . PHE B 1 415 ? 5.262 -4.168 -1.418 1 94.38 415 PHE B N 1
ATOM 11137 C CA . PHE B 1 415 ? 6.504 -3.615 -0.89 1 94.38 415 PHE B CA 1
ATOM 11138 C C . PHE B 1 415 ? 7.172 -4.598 0.064 1 94.38 415 PHE B C 1
ATOM 11140 O O . PHE B 1 415 ? 6.535 -5.098 0.996 1 94.38 415 PHE B O 1
ATOM 11147 N N . LEU B 1 416 ? 8.43 -4.84 -0.162 1 95.44 416 LEU B N 1
ATOM 11148 C CA . LEU B 1 416 ? 9.266 -5.66 0.711 1 95.44 416 LEU B CA 1
ATOM 11149 C C . LEU B 1 416 ? 10.5 -4.898 1.159 1 95.44 416 LEU B C 1
ATOM 11151 O O . LEU B 1 416 ? 11.305 -4.469 0.328 1 95.44 416 LEU B O 1
ATOM 11155 N N . GLY B 1 417 ? 10.688 -4.676 2.395 1 93.56 417 GLY B N 1
ATOM 11156 C CA . GLY B 1 417 ? 11.859 -4.055 2.988 1 93.56 417 GLY B CA 1
ATOM 11157 C C . GLY B 1 417 ? 12.5 -4.902 4.078 1 93.56 417 GLY B C 1
ATOM 11158 O O . GLY B 1 417 ? 11.797 -5.477 4.91 1 93.56 417 GLY B O 1
ATOM 11159 N N . ASN B 1 418 ? 13.781 -5.043 4.027 1 94.94 418 ASN B N 1
ATOM 11160 C CA . ASN B 1 418 ? 14.547 -5.805 5.008 1 94.94 418 ASN B CA 1
ATOM 11161 C C . ASN B 1 418 ? 15.875 -5.133 5.328 1 94.94 418 ASN B C 1
ATOM 11163 O O . ASN B 1 418 ? 16.578 -4.68 4.422 1 94.94 418 ASN B O 1
ATOM 11167 N N . THR B 1 419 ? 16.25 -5.016 6.566 1 94.12 419 THR B N 1
ATOM 11168 C CA . THR B 1 419 ? 17.516 -4.414 6.996 1 94.12 419 THR B CA 1
ATOM 11169 C C . THR B 1 419 ? 18.156 -5.234 8.109 1 94.12 419 THR B C 1
ATOM 11171 O O . THR B 1 419 ? 17.453 -5.844 8.922 1 94.12 419 THR B O 1
ATOM 11174 N N . SER B 1 420 ? 19.453 -5.234 8.148 1 95.31 420 SER B N 1
ATOM 11175 C CA . SER B 1 420 ? 20.172 -5.965 9.188 1 95.31 420 SER B CA 1
ATOM 11176 C C . SER B 1 420 ? 21.391 -5.18 9.688 1 95.31 420 SER B C 1
ATOM 11178 O O . SER B 1 420 ? 21.938 -4.355 8.953 1 95.31 420 SER B O 1
ATOM 11180 N N . LEU B 1 421 ? 21.719 -5.355 10.93 1 94.56 421 LEU B N 1
ATOM 11181 C CA . LEU B 1 421 ? 22.922 -4.895 11.594 1 94.56 421 LEU B CA 1
ATOM 11182 C C . LEU B 1 421 ? 23.688 -6.062 12.211 1 94.56 421 LEU B C 1
ATOM 11184 O O . LEU B 1 421 ? 23.109 -6.844 12.977 1 94.56 421 LEU B O 1
ATOM 11188 N N . GLU B 1 422 ? 24.922 -6.211 11.852 1 95.62 422 GLU B N 1
ATOM 11189 C CA . GLU B 1 422 ? 25.781 -7.281 12.352 1 95.62 422 GLU B CA 1
ATOM 11190 C C . GLU B 1 422 ? 27.031 -6.719 13.031 1 95.62 422 GLU B C 1
ATOM 11192 O O . GLU B 1 422 ? 27.781 -5.961 12.422 1 95.62 422 GLU B O 1
ATOM 11197 N N . ALA B 1 423 ? 27.281 -7.113 14.273 1 95.5 423 ALA B N 1
ATOM 11198 C CA . ALA B 1 423 ? 28.422 -6.66 15.047 1 95.5 423 ALA B CA 1
ATOM 11199 C C . ALA B 1 423 ? 29.344 -7.828 15.398 1 95.5 423 ALA B C 1
ATOM 11201 O O . ALA B 1 423 ? 28.891 -8.844 15.93 1 95.5 423 ALA B O 1
ATOM 11202 N N . THR B 1 424 ? 30.562 -7.656 15.031 1 95.44 424 THR B N 1
ATOM 11203 C CA . THR B 1 424 ? 31.578 -8.594 15.508 1 95.44 424 THR B CA 1
ATOM 11204 C C . THR B 1 424 ? 32.125 -8.172 16.875 1 95.44 424 THR B C 1
ATOM 11206 O O . THR B 1 424 ? 32.875 -7.199 16.984 1 95.44 424 THR B O 1
ATOM 11209 N N . ILE B 1 425 ? 31.828 -8.93 17.875 1 94 425 ILE B N 1
ATOM 11210 C CA . ILE B 1 425 ? 32.188 -8.578 19.234 1 94 425 ILE B CA 1
ATOM 11211 C C . ILE B 1 425 ? 33.625 -8.977 19.531 1 94 425 ILE B C 1
ATOM 11213 O O . ILE B 1 425 ? 34.406 -8.18 20.062 1 94 425 ILE B O 1
ATOM 11217 N N . ILE B 1 426 ? 33.969 -10.133 19.266 1 94.12 426 ILE B N 1
ATOM 11218 C CA . ILE B 1 426 ? 35.344 -10.672 19.266 1 94.12 426 ILE B CA 1
ATOM 11219 C C . ILE B 1 426 ? 35.531 -11.539 18.031 1 94.12 426 ILE B C 1
ATOM 11221 O O . ILE B 1 426 ? 34.594 -11.82 17.297 1 94.12 426 ILE B O 1
ATOM 11225 N N . ASP B 1 427 ? 36.688 -11.867 17.797 1 91.56 427 ASP B N 1
ATOM 11226 C CA . ASP B 1 427 ? 36.938 -12.672 16.594 1 91.56 427 ASP B CA 1
ATOM 11227 C C . ASP B 1 427 ? 36.062 -13.922 16.562 1 91.56 427 ASP B C 1
ATOM 11229 O O . ASP B 1 427 ? 36.062 -14.703 17.516 1 91.56 427 ASP B O 1
ATOM 11233 N N . GLY B 1 428 ? 35.344 -14 15.555 1 93 428 GLY B N 1
ATOM 11234 C CA . GLY B 1 428 ? 34.5 -15.164 15.328 1 93 428 GLY B CA 1
ATOM 11235 C C . GLY B 1 428 ? 33.125 -15.023 15.914 1 93 428 GLY B C 1
ATOM 11236 O O . GLY B 1 428 ? 32.219 -15.773 15.555 1 93 428 GLY B O 1
ATOM 11237 N N . LEU B 1 429 ? 32.938 -14.188 16.875 1 96.69 429 LEU B N 1
ATOM 11238 C CA . LEU B 1 429 ? 31.641 -14.016 17.531 1 96.69 429 LEU B CA 1
ATOM 11239 C C . LEU B 1 429 ? 30.891 -12.828 16.938 1 96.69 429 LEU B C 1
ATOM 11241 O O . LEU B 1 429 ? 31.344 -11.688 17.031 1 96.69 429 LEU B O 1
ATOM 11245 N N . LYS B 1 430 ? 29.734 -13.102 16.406 1 96.44 430 LYS B N 1
ATOM 11246 C CA . LYS B 1 430 ? 28.938 -12.062 15.766 1 96.44 430 LYS B CA 1
ATOM 11247 C C . LYS B 1 430 ? 27.516 -12.047 16.328 1 96.44 430 LYS B C 1
ATOM 11249 O O . LYS B 1 430 ? 26.938 -13.102 16.625 1 96.44 430 LYS B O 1
ATOM 11254 N N . ILE B 1 431 ? 26.953 -10.898 16.516 1 97.5 431 ILE B N 1
ATOM 11255 C CA . ILE B 1 431 ? 25.547 -10.68 16.844 1 97.5 431 ILE B CA 1
ATOM 11256 C C . ILE B 1 431 ? 24.859 -9.953 15.688 1 97.5 431 ILE B C 1
ATOM 11258 O O . ILE B 1 431 ? 25.375 -8.945 15.195 1 97.5 431 ILE B O 1
ATOM 11262 N N . LYS B 1 432 ? 23.75 -10.477 15.227 1 96.75 432 LYS B N 1
ATOM 11263 C CA . LYS B 1 432 ? 23.031 -9.891 14.086 1 96.75 432 LYS B CA 1
ATOM 11264 C C . LYS B 1 432 ? 21.562 -9.688 14.414 1 96.75 432 LYS B C 1
ATOM 11266 O O . LYS B 1 432 ? 20.906 -10.57 14.969 1 96.75 432 LYS B O 1
ATOM 11271 N N . THR B 1 433 ? 21.062 -8.508 14.227 1 96.25 433 THR B N 1
ATOM 11272 C CA . THR B 1 433 ? 19.641 -8.227 14.266 1 96.25 433 THR B CA 1
ATOM 11273 C C . THR B 1 433 ? 19.094 -7.961 12.867 1 96.25 433 THR B C 1
ATOM 11275 O O . THR B 1 433 ? 19.734 -7.262 12.07 1 96.25 433 THR B O 1
ATOM 11278 N N . ASN B 1 434 ? 18 -8.617 12.508 1 95.44 434 ASN B N 1
ATOM 11279 C CA . ASN B 1 434 ? 17.344 -8.477 11.219 1 95.44 434 ASN B CA 1
ATOM 11280 C C . ASN B 1 434 ? 15.867 -8.102 11.391 1 95.44 434 ASN B C 1
ATOM 11282 O O . ASN B 1 434 ? 15.141 -8.742 12.148 1 95.44 434 ASN B O 1
ATOM 11286 N N . ALA B 1 435 ? 15.453 -7.059 10.75 1 94.69 435 ALA B N 1
ATOM 11287 C CA . ALA B 1 435 ? 14.07 -6.594 10.789 1 94.69 435 ALA B CA 1
ATOM 11288 C C . ALA B 1 435 ? 13.539 -6.312 9.383 1 94.69 435 ALA B C 1
ATOM 11290 O O . ALA B 1 435 ? 14.258 -5.773 8.539 1 94.69 435 ALA B O 1
ATOM 11291 N N . GLY B 1 436 ? 12.305 -6.754 9.125 1 95.12 436 GLY B N 1
ATOM 11292 C CA . GLY B 1 436 ? 11.734 -6.516 7.809 1 95.12 436 GLY B CA 1
ATOM 11293 C C . GLY B 1 436 ? 10.227 -6.402 7.82 1 95.12 436 GLY B C 1
ATOM 11294 O O . GLY B 1 436 ? 9.578 -6.715 8.82 1 95.12 436 GLY B O 1
ATOM 11295 N N . ILE B 1 437 ? 9.633 -5.879 6.715 1 95 437 ILE B N 1
ATOM 11296 C CA . ILE B 1 437 ? 8.195 -5.773 6.52 1 95 437 ILE B CA 1
ATOM 11297 C C . ILE B 1 437 ? 7.832 -6.242 5.109 1 95 437 ILE B C 1
ATOM 11299 O O . ILE B 1 437 ? 8.617 -6.09 4.176 1 95 437 ILE B O 1
ATOM 11303 N N . ASN B 1 438 ? 6.723 -6.852 4.996 1 95.69 438 ASN B N 1
ATOM 11304 C CA . ASN B 1 438 ? 6.07 -7.27 3.758 1 95.69 438 ASN B CA 1
ATOM 11305 C C . ASN B 1 438 ? 4.633 -6.758 3.682 1 95.69 438 ASN B C 1
ATOM 11307 O O . ASN B 1 438 ? 3.779 -7.172 4.465 1 95.69 438 ASN B O 1
ATOM 11311 N N . VAL B 1 439 ? 4.402 -5.859 2.699 1 95.19 439 VAL B N 1
ATOM 11312 C CA . VAL B 1 439 ? 3.109 -5.195 2.59 1 95.19 439 VAL B CA 1
ATOM 11313 C C . VAL B 1 439 ? 2.506 -5.461 1.213 1 95.19 439 VAL B C 1
ATOM 11315 O O . VAL B 1 439 ? 3.201 -5.387 0.197 1 95.19 439 VAL B O 1
ATOM 11318 N N . SER B 1 440 ? 1.221 -5.809 1.155 1 95.19 440 SER B N 1
ATOM 11319 C CA . SER B 1 440 ? 0.477 -5.977 -0.089 1 95.19 440 SER B CA 1
ATOM 11320 C C . SER B 1 440 ? -0.894 -5.312 -0.009 1 95.19 440 SER B C 1
ATOM 11322 O O . SER B 1 440 ? -1.64 -5.531 0.948 1 95.19 440 SER B O 1
ATOM 11324 N N . ASP B 1 441 ? -1.219 -4.523 -0.972 1 95.19 441 ASP B N 1
ATOM 11325 C CA . ASP B 1 441 ? -2.496 -3.822 -1.038 1 95.19 441 ASP B CA 1
ATOM 11326 C C . ASP B 1 441 ? -3.18 -4.047 -2.385 1 95.19 441 ASP B C 1
ATOM 11328 O O . ASP B 1 441 ? -2.604 -3.76 -3.436 1 95.19 441 ASP B O 1
ATOM 11332 N N . PHE B 1 442 ? -4.395 -4.496 -2.34 1 95.19 442 PHE B N 1
ATOM 11333 C CA . PHE B 1 442 ? -5.199 -4.703 -3.539 1 95.19 442 PHE B CA 1
ATOM 11334 C C . PHE B 1 442 ? -6.344 -3.699 -3.605 1 95.19 442 PHE B C 1
ATOM 11336 O O . PHE B 1 442 ? -6.93 -3.35 -2.578 1 95.19 442 PHE B O 1
ATOM 11343 N N . SER B 1 443 ? -6.66 -3.236 -4.801 1 95.38 443 SER B N 1
ATOM 11344 C CA . SER B 1 443 ? -7.844 -2.443 -5.113 1 95.38 443 SER B CA 1
ATOM 11345 C C . SER B 1 443 ? -8.391 -2.791 -6.492 1 95.38 443 SER B C 1
ATOM 11347 O O . SER B 1 443 ? -7.652 -2.797 -7.477 1 95.38 443 SER B O 1
ATOM 11349 N N . GLY B 1 444 ? -9.695 -3.143 -6.555 1 94.75 444 GLY B N 1
ATOM 11350 C CA . GLY B 1 444 ? -10.258 -3.502 -7.848 1 94.75 444 GLY B CA 1
ATOM 11351 C C . GLY B 1 444 ? -11.766 -3.41 -7.887 1 94.75 444 GLY B C 1
ATOM 11352 O O . GLY B 1 444 ? -12.406 -3.135 -6.867 1 94.75 444 GLY B O 1
ATOM 11353 N N . TYR B 1 445 ? -12.336 -3.484 -9.102 1 95.25 445 TYR B N 1
ATOM 11354 C CA . TYR B 1 445 ? -13.781 -3.518 -9.297 1 95.25 445 TYR B CA 1
ATOM 11355 C C . TYR B 1 445 ? -14.148 -4.352 -10.523 1 95.25 445 TYR B C 1
ATOM 11357 O O . TYR B 1 445 ? -13.273 -4.758 -11.289 1 95.25 445 TYR B O 1
ATOM 11365 N N . PHE B 1 446 ? -15.414 -4.738 -10.688 1 94.62 446 PHE B N 1
ATOM 11366 C CA . PHE B 1 446 ? -16.016 -5.438 -11.82 1 94.62 446 PHE B CA 1
ATOM 11367 C C . PHE B 1 446 ? -17.359 -4.82 -12.195 1 94.62 446 PHE B C 1
ATOM 11369 O O . PHE B 1 446 ? -18.156 -4.496 -11.312 1 94.62 446 PHE B O 1
ATOM 11376 N N . PHE B 1 447 ? -17.578 -4.594 -13.508 1 95.38 447 PHE B N 1
ATOM 11377 C CA . PHE B 1 447 ? -18.844 -4.059 -14.016 1 95.38 447 PHE B CA 1
ATOM 11378 C C . PHE B 1 447 ? -19.312 -4.836 -15.242 1 95.38 447 PHE B C 1
ATOM 11380 O O . PHE B 1 447 ? -18.531 -5.039 -16.188 1 95.38 447 PHE B O 1
ATOM 11387 N N . GLN B 1 448 ? -20.484 -5.273 -15.219 1 95.44 448 GLN B N 1
ATOM 11388 C CA . GLN B 1 448 ? -21.219 -5.848 -16.344 1 95.44 448 GLN B CA 1
ATOM 11389 C C . GLN B 1 448 ? -22.438 -4.996 -16.688 1 95.44 448 GLN B C 1
ATOM 11391 O O . GLN B 1 448 ? -23.312 -4.789 -15.859 1 95.44 448 GLN B O 1
ATOM 11396 N N . PRO B 1 449 ? -22.547 -4.57 -17.938 1 94.69 449 PRO B N 1
ATOM 11397 C CA . PRO B 1 449 ? -23.672 -3.705 -18.312 1 94.69 449 PRO B CA 1
ATOM 11398 C C . PRO B 1 449 ? -24.984 -4.473 -18.453 1 94.69 449 PRO B C 1
ATOM 11400 O O . PRO B 1 449 ? -24.969 -5.699 -18.578 1 94.69 449 PRO B O 1
ATOM 11403 N N . GLU B 1 450 ? -26.062 -3.727 -18.375 1 92.62 450 GLU B N 1
ATOM 11404 C CA . GLU B 1 450 ? -27.375 -4.27 -18.703 1 92.62 450 GLU B CA 1
ATOM 11405 C C . GLU B 1 450 ? -27.438 -4.746 -20.141 1 92.62 450 GLU B C 1
ATOM 11407 O O . GLU B 1 450 ? -26.891 -4.094 -21.031 1 92.62 450 GLU B O 1
ATOM 11412 N N . ASP B 1 451 ? -28.031 -5.902 -20.328 1 90.5 451 ASP B N 1
ATOM 11413 C CA . ASP B 1 451 ? -28.25 -6.461 -21.656 1 90.5 451 ASP B CA 1
ATOM 11414 C C . ASP B 1 451 ? -29.734 -6.688 -21.922 1 90.5 451 ASP B C 1
ATOM 11416 O O . ASP B 1 451 ? -30.312 -7.688 -21.469 1 90.5 451 ASP B O 1
ATOM 11420 N N . ASP B 1 452 ? -30.359 -5.809 -22.688 1 88.81 452 ASP B N 1
ATOM 11421 C CA . ASP B 1 452 ? -31.797 -5.855 -22.938 1 88.81 452 ASP B CA 1
ATOM 11422 C C . ASP B 1 452 ? -32.094 -6.438 -24.328 1 88.81 452 ASP B C 1
ATOM 11424 O O . ASP B 1 452 ? -33.219 -6.375 -24.797 1 88.81 452 ASP B O 1
ATOM 11428 N N . ARG B 1 453 ? -31.328 -7.059 -24.984 1 90.38 453 ARG B N 1
ATOM 11429 C CA . ARG B 1 453 ? -31.516 -7.504 -26.375 1 90.38 453 ARG B CA 1
ATOM 11430 C C . ARG B 1 453 ? -32.594 -8.586 -26.453 1 90.38 453 ARG B C 1
ATOM 11432 O O . ARG B 1 453 ? -33.438 -8.562 -27.344 1 90.38 453 ARG B O 1
ATOM 11439 N N . SER B 1 454 ? -32.438 -9.508 -25.453 1 89.25 454 SER B N 1
ATOM 11440 C CA . SER B 1 454 ? -33.438 -10.578 -25.453 1 89.25 454 SER B CA 1
ATOM 11441 C C . SER B 1 454 ? -34.812 -10.039 -25.125 1 89.25 454 SER B C 1
ATOM 11443 O O . SER B 1 454 ? -35.812 -10.508 -25.672 1 89.25 454 SER B O 1
ATOM 11445 N N . SER B 1 455 ? -34.875 -9.133 -24.188 1 89.75 455 SER B N 1
ATOM 11446 C CA . SER B 1 455 ? -36.156 -8.508 -23.859 1 89.75 455 SER B CA 1
ATOM 11447 C C . SER B 1 455 ? -36.688 -7.707 -25.031 1 89.75 455 SER B C 1
ATOM 11449 O O . SER B 1 455 ? -37.875 -7.805 -25.359 1 89.75 455 SER B O 1
ATOM 11451 N N . ASP B 1 456 ? -35.844 -7.039 -25.703 1 90.75 456 ASP B N 1
ATOM 11452 C CA . ASP B 1 456 ? -36.25 -6.156 -26.797 1 90.75 456 ASP B CA 1
ATOM 11453 C C . ASP B 1 456 ? -36.75 -6.961 -28 1 90.75 456 ASP B C 1
ATOM 11455 O O . ASP B 1 456 ? -37.688 -6.574 -28.672 1 90.75 456 ASP B O 1
ATOM 11459 N N . GLN B 1 457 ? -36.062 -8.047 -28.188 1 93.12 457 GLN B N 1
ATOM 11460 C CA . GLN B 1 457 ? -36.312 -8.75 -29.438 1 93.12 457 GLN B CA 1
ATOM 11461 C C . GLN B 1 457 ? -37.281 -9.906 -29.234 1 93.12 457 GLN B C 1
ATOM 11463 O O . GLN B 1 457 ? -38 -10.312 -30.172 1 93.12 457 GLN B O 1
ATOM 11468 N N . TYR B 1 458 ? -37.375 -10.438 -28.031 1 93.5 458 TYR B N 1
ATOM 11469 C CA . TYR B 1 458 ? -38.188 -11.641 -27.797 1 93.5 458 TYR B CA 1
ATOM 11470 C C . TYR B 1 458 ? -39.188 -11.43 -26.672 1 93.5 458 TYR B C 1
ATOM 11472 O O . TYR B 1 458 ? -39.969 -12.312 -26.375 1 93.5 458 TYR B O 1
ATOM 11480 N N . GLY B 1 459 ? -39.094 -10.32 -25.859 1 90.31 459 GLY B N 1
ATOM 11481 C CA . GLY B 1 459 ? -39.969 -10.062 -24.734 1 90.31 459 GLY B CA 1
ATOM 11482 C C . GLY B 1 459 ? -39.625 -10.898 -23.516 1 90.31 459 GLY B C 1
ATOM 11483 O O . GLY B 1 459 ? -40.531 -11.203 -22.703 1 90.31 459 GLY B O 1
ATOM 11484 N N . LEU B 1 460 ? -38.469 -11.359 -23.438 1 86.5 460 LEU B N 1
ATOM 11485 C CA . LEU B 1 460 ? -38.062 -12.227 -22.344 1 86.5 460 LEU B CA 1
ATOM 11486 C C . LEU B 1 460 ? -37.219 -11.461 -21.328 1 86.5 460 LEU B C 1
ATOM 11488 O O . LEU B 1 460 ? -36.438 -10.594 -21.703 1 86.5 460 LEU B O 1
ATOM 11492 N N . GLY B 1 461 ? -37.531 -11.648 -20.047 1 69.06 461 GLY B N 1
ATOM 11493 C CA . GLY B 1 461 ? -36.625 -11.164 -19.016 1 69.06 461 GLY B CA 1
ATOM 11494 C C . GLY B 1 461 ? -35.344 -11.977 -18.906 1 69.06 461 GLY B C 1
ATOM 11495 O O . GLY B 1 461 ? -35.344 -13.172 -19.188 1 69.06 461 GLY B O 1
ATOM 11496 N N . GLY B 1 462 ? -34.156 -11.508 -19.062 1 60.69 462 GLY B N 1
ATOM 11497 C CA . GLY B 1 462 ? -32.969 -12.336 -19.047 1 60.69 462 GLY B CA 1
ATOM 11498 C C . GLY B 1 462 ? -32.094 -12.102 -17.812 1 60.69 462 GLY B C 1
ATOM 11499 O O . GLY B 1 462 ? -32.281 -11.133 -17.078 1 60.69 462 GLY B O 1
ATOM 11500 N N . ALA B 1 463 ? -31.25 -13.125 -17.453 1 54.75 463 ALA B N 1
ATOM 11501 C CA . ALA B 1 463 ? -30.344 -13.172 -16.312 1 54.75 463 ALA B CA 1
ATOM 11502 C C . ALA B 1 463 ? -29.422 -11.961 -16.297 1 54.75 463 ALA B C 1
ATOM 11504 O O . ALA B 1 463 ? -28.984 -11.523 -15.227 1 54.75 463 ALA B O 1
ATOM 11505 N N . ASN B 1 464 ? -29.156 -11.445 -17.438 1 64.25 464 ASN B N 1
ATOM 11506 C CA . ASN B 1 464 ? -28.203 -10.344 -17.516 1 64.25 464 ASN B CA 1
ATOM 11507 C C . ASN B 1 464 ? -28.891 -9.016 -17.781 1 64.25 464 ASN B C 1
ATOM 11509 O O . ASN B 1 464 ? -28.281 -8.078 -18.297 1 64.25 464 ASN B O 1
ATOM 11513 N N . GLN B 1 465 ? -30.062 -9.133 -17.484 1 78.19 465 GLN B N 1
ATOM 11514 C CA . GLN B 1 465 ? -30.844 -7.938 -17.781 1 78.19 465 GLN B CA 1
ATOM 11515 C C . GLN B 1 465 ? -30.453 -6.781 -16.875 1 78.19 465 GLN B C 1
ATOM 11517 O O . GLN B 1 465 ? -30.5 -5.617 -17.281 1 78.19 465 GLN B O 1
ATOM 11522 N N . LEU B 1 466 ? -29.906 -7.242 -15.789 1 87.81 466 LEU B N 1
ATOM 11523 C CA . LEU B 1 466 ? -29.531 -6.164 -14.891 1 87.81 466 LEU B CA 1
ATOM 11524 C C . LEU B 1 466 ? -28.016 -5.945 -14.922 1 87.81 466 LEU B C 1
ATOM 11526 O O . LEU B 1 466 ? -27.25 -6.898 -15.055 1 87.81 466 LEU B O 1
ATOM 11530 N N . SER B 1 467 ? -27.625 -4.73 -14.906 1 92.88 467 SER B N 1
ATOM 11531 C CA . SER B 1 467 ? -26.203 -4.43 -14.719 1 92.88 467 SER B CA 1
ATOM 11532 C C . SER B 1 467 ? -25.688 -4.961 -13.383 1 92.88 467 SER B C 1
ATOM 11534 O O . SER B 1 467 ? -26.469 -5.109 -12.438 1 92.88 467 SER B O 1
ATOM 11536 N N . GLN B 1 468 ? -24.453 -5.324 -13.305 1 94.75 468 GLN B N 1
ATOM 11537 C CA . GLN B 1 468 ? -23.812 -5.781 -12.086 1 94.75 468 GLN B CA 1
ATOM 11538 C C . GLN B 1 468 ? -22.547 -4.969 -11.789 1 94.75 468 GLN B C 1
ATOM 11540 O O . GLN B 1 468 ? -21.812 -4.617 -12.711 1 94.75 468 GLN B O 1
ATOM 11545 N N . TYR B 1 469 ? -22.359 -4.598 -10.562 1 94.44 469 TYR B N 1
ATOM 11546 C CA . TYR B 1 469 ? -21.156 -3.889 -10.148 1 94.44 469 TYR B CA 1
ATOM 11547 C C . TYR B 1 469 ? -20.641 -4.418 -8.812 1 94.44 469 TYR B C 1
ATOM 11549 O O . TYR B 1 469 ? -21.422 -4.695 -7.902 1 94.44 469 TYR B O 1
ATOM 11557 N N . SER B 1 470 ? -19.344 -4.711 -8.719 1 96.12 470 SER B N 1
ATOM 11558 C CA . SER B 1 470 ? -18.688 -5.09 -7.469 1 96.12 470 SER B CA 1
ATOM 11559 C C . SER B 1 470 ? -17.359 -4.348 -7.301 1 96.12 470 SER B C 1
ATOM 11561 O O . SER B 1 470 ? -16.719 -3.986 -8.289 1 96.12 470 SER B O 1
ATOM 11563 N N . GLN B 1 471 ? -17.016 -4.035 -6.102 1 95.75 471 GLN B N 1
ATOM 11564 C CA . GLN B 1 471 ? -15.75 -3.402 -5.734 1 95.75 471 GLN B CA 1
ATOM 11565 C C . GLN B 1 471 ? -15.172 -4.016 -4.465 1 95.75 471 GLN B C 1
ATOM 11567 O O . GLN B 1 471 ? -15.914 -4.402 -3.561 1 95.75 471 GLN B O 1
ATOM 11572 N N . SER B 1 472 ? -13.836 -4.133 -4.371 1 96 472 SER B N 1
ATOM 11573 C CA . SER B 1 472 ? -13.211 -4.684 -3.176 1 96 472 SER B CA 1
ATOM 11574 C C . SER B 1 472 ? -11.805 -4.129 -2.984 1 96 472 SER B C 1
ATOM 11576 O O . SER B 1 472 ? -11.188 -3.639 -3.936 1 96 472 SER B O 1
ATOM 11578 N N . ALA B 1 473 ? -11.336 -4.133 -1.761 1 96.38 473 ALA B N 1
ATOM 11579 C CA . ALA B 1 473 ? -9.977 -3.771 -1.365 1 96.38 473 ALA B CA 1
ATOM 11580 C C . ALA B 1 473 ? -9.5 -4.637 -0.204 1 96.38 473 ALA B C 1
ATOM 11582 O O . ALA B 1 473 ? -10.289 -5.027 0.659 1 96.38 473 ALA B O 1
ATOM 11583 N N . ASN B 1 474 ? -8.258 -4.98 -0.194 1 95.56 474 ASN B N 1
ATOM 11584 C CA . ASN B 1 474 ? -7.68 -5.68 0.947 1 95.56 474 ASN B CA 1
ATOM 11585 C C . ASN B 1 474 ? -6.25 -5.223 1.216 1 95.56 474 ASN B C 1
ATOM 11587 O O . ASN B 1 474 ? -5.598 -4.656 0.336 1 95.56 474 ASN B O 1
ATOM 11591 N N . ASN B 1 475 ? -5.82 -5.352 2.445 1 93.88 475 ASN B N 1
ATOM 11592 C CA . ASN B 1 475 ? -4.496 -4.977 2.926 1 93.88 475 ASN B CA 1
ATOM 11593 C C . ASN B 1 475 ? -3.865 -6.09 3.756 1 93.88 475 ASN B C 1
ATOM 11595 O O . ASN B 1 475 ? -4.527 -6.691 4.605 1 93.88 475 ASN B O 1
ATOM 11599 N N . THR B 1 476 ? -2.613 -6.379 3.439 1 95.75 476 THR B N 1
ATOM 11600 C CA . THR B 1 476 ? -1.812 -7.281 4.258 1 95.75 476 THR B CA 1
ATOM 11601 C C . THR B 1 476 ? -0.571 -6.574 4.793 1 95.75 476 THR B C 1
ATOM 11603 O O . THR B 1 476 ? 0.167 -5.945 4.031 1 95.75 476 THR B O 1
ATOM 11606 N N . PHE B 1 477 ? -0.396 -6.621 6.043 1 95.25 477 PHE B N 1
ATOM 11607 C CA . PHE B 1 477 ? 0.818 -6.133 6.688 1 95.25 477 PHE B CA 1
ATOM 11608 C C . PHE B 1 477 ? 1.483 -7.234 7.5 1 95.25 477 PHE B C 1
ATOM 11610 O O . PHE B 1 477 ? 0.866 -7.812 8.398 1 95.25 477 PHE B O 1
ATOM 11617 N N . GLU B 1 478 ? 2.766 -7.477 7.199 1 96.44 478 GLU B N 1
ATOM 11618 C CA . GLU B 1 478 ? 3.555 -8.484 7.898 1 96.44 478 GLU B CA 1
ATOM 11619 C C . GLU B 1 478 ? 4.895 -7.914 8.359 1 96.44 478 GLU B C 1
ATOM 11621 O O . GLU B 1 478 ? 5.559 -7.199 7.605 1 96.44 478 GLU B O 1
ATOM 11626 N N . TYR B 1 479 ? 5.312 -8.188 9.555 1 95.12 479 TYR B N 1
ATOM 11627 C CA . TYR B 1 479 ? 6.648 -7.812 10 1 95.12 479 TYR B CA 1
ATOM 11628 C C . TYR B 1 479 ? 7.41 -9.023 10.523 1 95.12 479 TYR B C 1
ATOM 11630 O O . TYR B 1 479 ? 6.805 -10.023 10.922 1 95.12 479 TYR B O 1
ATOM 11638 N N . LEU B 1 480 ? 8.703 -8.969 10.461 1 96.12 480 LEU B N 1
ATOM 11639 C CA . LEU B 1 480 ? 9.656 -9.969 10.938 1 96.12 480 LEU B CA 1
ATOM 11640 C C . LEU B 1 480 ? 10.742 -9.32 11.789 1 96.12 480 LEU B C 1
ATOM 11642 O O . LEU B 1 480 ? 11.258 -8.25 11.438 1 96.12 480 LEU B O 1
ATOM 11646 N N . TRP B 1 481 ? 11.031 -9.867 12.922 1 96.75 481 TRP B N 1
ATOM 11647 C CA . TRP B 1 481 ? 12.156 -9.477 13.758 1 96.75 481 TRP B CA 1
ATOM 11648 C C . TRP B 1 481 ? 12.938 -10.703 14.219 1 96.75 481 TRP B C 1
ATOM 11650 O O . TRP B 1 481 ? 12.391 -11.578 14.898 1 96.75 481 TRP B O 1
ATOM 11660 N N . GLU B 1 482 ? 14.211 -10.758 13.836 1 96.62 482 GLU B N 1
ATOM 11661 C CA . GLU B 1 482 ? 15.086 -11.875 14.172 1 96.62 482 GLU B CA 1
ATOM 11662 C C . GLU B 1 482 ? 16.375 -11.383 14.82 1 96.62 482 GLU B C 1
ATOM 11664 O O . GLU B 1 482 ? 16.938 -10.375 14.398 1 96.62 482 GLU B O 1
ATOM 11669 N N . ASN B 1 483 ? 16.812 -12.109 15.836 1 97.56 483 ASN B N 1
ATOM 11670 C CA . ASN B 1 483 ? 18.078 -11.883 16.516 1 97.56 483 ASN B CA 1
ATOM 11671 C C . ASN B 1 483 ? 18.906 -13.164 16.609 1 97.56 483 ASN B C 1
ATOM 11673 O O . ASN B 1 483 ? 18.406 -14.188 17.062 1 97.56 483 ASN B O 1
ATOM 11677 N N . THR B 1 484 ? 20.125 -13.047 16.109 1 96.81 484 THR B N 1
ATOM 11678 C CA . THR B 1 484 ? 20.953 -14.25 16.109 1 96.81 484 THR B CA 1
ATOM 11679 C C . THR B 1 484 ? 22.328 -13.961 16.719 1 96.81 484 THR B C 1
ATOM 11681 O O . THR B 1 484 ? 22.797 -12.82 16.672 1 96.81 484 THR B O 1
ATOM 11684 N N . ILE B 1 485 ? 22.984 -14.969 17.297 1 97.38 485 ILE B N 1
ATOM 11685 C CA . ILE B 1 485 ? 24.359 -15.008 17.75 1 97.38 485 ILE B CA 1
ATOM 11686 C C . ILE B 1 485 ? 25.109 -16.141 17.047 1 97.38 485 ILE B C 1
ATOM 11688 O O . ILE B 1 485 ? 24.594 -17.25 16.953 1 97.38 485 ILE B O 1
ATOM 11692 N N . SER B 1 486 ? 26.172 -15.797 16.484 1 96.31 486 SER B N 1
ATOM 11693 C CA . SER B 1 486 ? 26.969 -16.812 15.812 1 96.31 486 SER B CA 1
ATOM 11694 C C . SER B 1 486 ? 28.406 -16.812 16.297 1 96.31 486 SER B C 1
ATOM 11696 O O . SER B 1 486 ? 28.938 -15.773 16.703 1 96.31 486 SER B O 1
ATOM 11698 N N . TYR B 1 487 ? 29.016 -17.938 16.266 1 96.06 487 TYR B N 1
ATOM 11699 C CA . TYR B 1 487 ? 30.406 -18.109 16.672 1 96.06 487 TYR B CA 1
ATOM 11700 C C . TYR B 1 487 ? 31.125 -19.094 15.758 1 96.06 487 TYR B C 1
ATOM 11702 O O . TYR B 1 487 ? 30.734 -20.266 15.656 1 96.06 487 TYR B O 1
ATOM 11710 N N . ASP B 1 488 ? 32.125 -18.641 15.078 1 94.94 488 ASP B N 1
ATOM 11711 C CA . ASP B 1 488 ? 32.969 -19.453 14.203 1 94.94 488 ASP B CA 1
ATOM 11712 C C . ASP B 1 488 ? 34.406 -19.469 14.695 1 94.94 488 ASP B C 1
ATOM 11714 O O . ASP B 1 488 ? 35.031 -18.422 14.914 1 94.94 488 ASP B O 1
ATOM 11718 N N . LYS B 1 489 ? 34.969 -20.672 14.805 1 94.75 489 LYS B N 1
ATOM 11719 C CA . LYS B 1 489 ? 36.344 -20.781 15.281 1 94.75 489 LYS B CA 1
ATOM 11720 C C . LYS B 1 489 ? 37.031 -22.031 14.734 1 94.75 489 LYS B C 1
ATOM 11722 O O . LYS B 1 489 ? 36.406 -23.094 14.656 1 94.75 489 LYS B O 1
ATOM 11727 N N . THR B 1 490 ? 38.125 -21.891 14.281 1 93.69 490 THR B N 1
ATOM 11728 C CA . THR B 1 490 ? 39 -23.016 13.906 1 93.69 490 THR B CA 1
ATOM 11729 C C . THR B 1 490 ? 40.156 -23.141 14.875 1 93.69 490 THR B C 1
ATOM 11731 O O . THR B 1 490 ? 40.844 -22.172 15.18 1 93.69 490 THR B O 1
ATOM 11734 N N . PHE B 1 491 ? 40.438 -24.312 15.438 1 93.38 491 PHE B N 1
ATOM 11735 C CA . PHE B 1 491 ? 41.562 -24.578 16.312 1 93.38 491 PHE B CA 1
ATOM 11736 C C . PHE B 1 491 ? 42.188 -25.938 15.992 1 93.38 491 PHE B C 1
ATOM 11738 O O . PHE B 1 491 ? 41.562 -26.984 16.203 1 93.38 491 PHE B O 1
ATOM 11745 N N . GLY B 1 492 ? 43.469 -25.969 15.586 1 93.5 492 GLY B N 1
ATOM 11746 C CA . GLY B 1 492 ? 44.094 -27.172 15.055 1 93.5 492 GLY B CA 1
ATOM 11747 C C . GLY B 1 492 ? 43.344 -27.75 13.867 1 93.5 492 GLY B C 1
ATOM 11748 O O . GLY B 1 492 ? 43.125 -27.062 12.867 1 93.5 492 GLY B O 1
ATOM 11749 N N . LYS B 1 493 ? 42.906 -29.031 14.062 1 94.81 493 LYS B N 1
ATOM 11750 C CA . LYS B 1 493 ? 42.188 -29.734 13 1 94.81 493 LYS B CA 1
ATOM 11751 C C . LYS B 1 493 ? 40.656 -29.594 13.172 1 94.81 493 LYS B C 1
ATOM 11753 O O . LYS B 1 493 ? 39.906 -30.156 12.391 1 94.81 493 LYS B O 1
ATOM 11758 N N . HIS B 1 494 ? 40.281 -28.844 14.18 1 96.31 494 HIS B N 1
ATOM 11759 C CA . HIS B 1 494 ? 38.875 -28.703 14.516 1 96.31 494 HIS B CA 1
ATOM 11760 C C . HIS B 1 494 ? 38.312 -27.359 14.039 1 96.31 494 HIS B C 1
ATOM 11762 O O . HIS B 1 494 ? 39 -26.344 14.117 1 96.31 494 HIS B O 1
ATOM 11768 N N . ALA B 1 495 ? 37.156 -27.375 13.438 1 95.62 495 ALA B N 1
ATOM 11769 C CA . ALA B 1 495 ? 36.438 -26.156 13.109 1 95.62 495 ALA B CA 1
ATOM 11770 C C . ALA B 1 495 ? 35 -26.234 13.602 1 95.62 495 ALA B C 1
ATOM 11772 O O . ALA B 1 495 ? 34.344 -27.281 13.492 1 95.62 495 ALA B O 1
ATOM 11773 N N . ILE B 1 496 ? 34.531 -25.141 14.242 1 95.62 496 ILE B N 1
ATOM 11774 C CA . ILE B 1 496 ? 33.156 -25.094 14.758 1 95.62 496 ILE B CA 1
ATOM 11775 C C . ILE B 1 496 ? 32.438 -23.859 14.203 1 95.62 496 ILE B C 1
ATOM 11777 O O . ILE B 1 496 ? 33.062 -22.781 14.07 1 95.62 496 ILE B O 1
ATOM 11781 N N . SER B 1 497 ? 31.203 -24.031 13.852 1 94.19 497 SER B N 1
ATOM 11782 C CA . SER B 1 497 ? 30.297 -22.953 13.5 1 94.19 497 SER B CA 1
ATOM 11783 C C . SER B 1 497 ? 28.953 -23.078 14.234 1 94.19 497 SER B C 1
ATOM 11785 O O . SER B 1 497 ? 28.234 -24.047 14.047 1 94.19 497 SER B O 1
ATOM 11787 N N . PHE B 1 498 ? 28.672 -22.125 15.078 1 95.31 498 PHE B N 1
ATOM 11788 C CA . PHE B 1 498 ? 27.453 -22.109 15.867 1 95.31 498 PHE B CA 1
ATOM 11789 C C . PHE B 1 498 ? 26.562 -20.922 15.484 1 95.31 498 PHE B C 1
ATOM 11791 O O . PHE B 1 498 ? 27.078 -19.828 15.227 1 95.31 498 PHE B O 1
ATOM 11798 N N . VAL B 1 499 ? 25.297 -21.172 15.453 1 95.62 499 VAL B N 1
ATOM 11799 C CA . VAL B 1 499 ? 24.328 -20.078 15.328 1 95.62 499 VAL B CA 1
ATOM 11800 C C . VAL B 1 499 ? 23.125 -20.344 16.219 1 95.62 499 VAL B C 1
ATOM 11802 O O . VAL B 1 499 ? 22.578 -21.453 16.219 1 95.62 499 VAL B O 1
ATOM 11805 N N . GLY B 1 500 ? 22.672 -19.438 17.047 1 96.38 500 GLY B N 1
ATOM 11806 C CA . GLY B 1 500 ? 21.438 -19.438 17.828 1 96.38 500 GLY B CA 1
ATOM 11807 C C . GLY B 1 500 ? 20.641 -18.156 17.656 1 96.38 500 GLY B C 1
ATOM 11808 O O . GLY B 1 500 ? 21.203 -17.078 17.484 1 96.38 500 GLY B O 1
ATOM 11809 N N . GLY B 1 501 ? 19.328 -18.344 17.672 1 96.38 501 GLY B N 1
ATOM 11810 C CA . GLY B 1 501 ? 18.578 -17.109 17.5 1 96.38 501 GLY B CA 1
ATOM 11811 C C . GLY B 1 501 ? 17.109 -17.266 17.859 1 96.38 501 GLY B C 1
ATOM 11812 O O . GLY B 1 501 ? 16.672 -18.328 18.281 1 96.38 501 GLY B O 1
ATOM 11813 N N . VAL B 1 502 ? 16.375 -16.172 17.891 1 97.31 502 VAL B N 1
ATOM 11814 C CA . VAL B 1 502 ? 14.945 -16.047 18.094 1 97.31 502 VAL B CA 1
ATOM 11815 C C . VAL B 1 502 ? 14.312 -15.32 16.906 1 97.31 502 VAL B C 1
ATOM 11817 O O . VAL B 1 502 ? 14.938 -14.453 16.297 1 97.31 502 VAL B O 1
ATOM 11820 N N . SER B 1 503 ? 13.086 -15.734 16.531 1 95.62 503 SER B N 1
ATOM 11821 C CA . SER B 1 503 ? 12.367 -15.156 15.398 1 95.62 503 SER B CA 1
ATOM 11822 C C . SER B 1 503 ? 10.906 -14.891 15.758 1 95.62 503 SER B C 1
ATOM 11824 O O . SER B 1 503 ? 10.266 -15.719 16.406 1 95.62 503 SER B O 1
ATOM 11826 N N . GLN B 1 504 ? 10.438 -13.75 15.453 1 96.62 504 GLN B N 1
ATOM 11827 C CA . GLN B 1 504 ? 9.039 -13.367 15.602 1 96.62 504 GLN B CA 1
ATOM 11828 C C . GLN B 1 504 ? 8.477 -12.82 14.289 1 96.62 504 GLN B C 1
ATOM 11830 O O . GLN B 1 504 ? 9.109 -11.977 13.648 1 96.62 504 GLN B O 1
ATOM 11835 N N . GLN B 1 505 ? 7.277 -13.258 13.891 1 95.56 505 GLN B N 1
ATOM 11836 C CA . GLN B 1 505 ? 6.609 -12.812 12.672 1 95.56 505 GLN B CA 1
ATOM 11837 C C . GLN B 1 505 ? 5.098 -12.719 12.875 1 95.56 505 GLN B C 1
ATOM 11839 O O . GLN B 1 505 ? 4.5 -13.586 13.516 1 95.56 505 GLN B O 1
ATOM 11844 N N . GLU B 1 506 ? 4.473 -11.688 12.422 1 96.75 506 GLU B N 1
ATOM 11845 C CA . GLU B 1 506 ? 3.031 -11.484 12.539 1 96.75 506 GLU B CA 1
ATOM 11846 C C . GLU B 1 506 ? 2.441 -10.961 11.234 1 96.75 506 GLU B C 1
ATOM 11848 O O . GLU B 1 506 ? 3.02 -10.07 10.594 1 96.75 506 GLU B O 1
ATOM 11853 N N . ASN B 1 507 ? 1.342 -11.547 10.82 1 95.31 507 ASN B N 1
ATOM 11854 C CA . ASN B 1 507 ? 0.63 -11.172 9.602 1 95.31 507 ASN B CA 1
ATOM 11855 C C . ASN B 1 507 ? -0.8 -10.734 9.906 1 95.31 507 ASN B C 1
ATOM 11857 O O . ASN B 1 507 ? -1.544 -11.445 10.578 1 95.31 507 ASN B O 1
ATOM 11861 N N . THR B 1 508 ? -1.195 -9.539 9.469 1 94.94 508 THR B N 1
ATOM 11862 C CA . THR B 1 508 ? -2.559 -9.039 9.578 1 94.94 508 THR B CA 1
ATOM 11863 C C . THR B 1 508 ? -3.158 -8.781 8.195 1 94.94 508 THR B C 1
ATOM 11865 O O . THR B 1 508 ? -2.578 -8.062 7.387 1 94.94 508 THR B O 1
ATOM 11868 N N . TYR B 1 509 ? -4.32 -9.406 7.965 1 94.12 509 TYR B N 1
ATOM 11869 C CA . TYR B 1 509 ? -5.051 -9.25 6.715 1 94.12 509 TYR B CA 1
ATOM 11870 C C . TYR B 1 509 ? -6.41 -8.602 6.953 1 94.12 509 TYR B C 1
ATOM 11872 O O . TYR B 1 509 ? -7.16 -9.016 7.836 1 94.12 509 TYR B O 1
ATOM 11880 N N . ARG B 1 510 ? -6.746 -7.57 6.23 1 94.25 510 ARG B N 1
ATOM 11881 C CA . ARG B 1 510 ? -8.039 -6.906 6.273 1 94.25 510 ARG B CA 1
ATOM 11882 C C . ARG B 1 510 ? -8.656 -6.809 4.883 1 94.25 510 ARG B C 1
ATOM 11884 O O . ARG B 1 510 ? -7.961 -6.5 3.912 1 94.25 510 ARG B O 1
ATOM 11891 N N . ILE B 1 511 ? -9.984 -7.09 4.773 1 95.19 511 ILE B N 1
ATOM 11892 C CA . ILE B 1 511 ? -10.664 -7.035 3.484 1 95.19 511 ILE B CA 1
ATOM 11893 C C . ILE B 1 511 ? -12 -6.305 3.635 1 95.19 511 ILE B C 1
ATOM 11895 O O . ILE B 1 511 ? -12.625 -6.359 4.695 1 95.19 511 ILE B O 1
ATOM 11899 N N . ILE B 1 512 ? -12.398 -5.598 2.611 1 95.88 512 ILE B N 1
ATOM 11900 C CA . ILE B 1 512 ? -13.727 -5 2.48 1 95.88 512 ILE B CA 1
ATOM 11901 C C . ILE B 1 512 ? -14.203 -5.117 1.035 1 95.88 512 ILE B C 1
ATOM 11903 O O . ILE B 1 512 ? -13.398 -5.051 0.101 1 95.88 512 ILE B O 1
ATOM 11907 N N . GLY B 1 513 ? -15.422 -5.375 0.856 1 95.19 513 GLY B N 1
ATOM 11908 C CA . GLY B 1 513 ? -15.992 -5.438 -0.478 1 95.19 513 GLY B CA 1
ATOM 11909 C C . GLY B 1 513 ? -17.516 -5.359 -0.479 1 95.19 513 GLY B C 1
ATOM 11910 O O . GLY B 1 513 ? -18.141 -5.398 0.58 1 95.19 513 GLY B O 1
ATOM 11911 N N . GLY B 1 514 ? -18.031 -5.168 -1.655 1 93.81 514 GLY B N 1
ATOM 11912 C CA . GLY B 1 514 ? -19.469 -5.133 -1.893 1 93.81 514 GLY B CA 1
ATOM 11913 C C . GLY B 1 514 ? -19.828 -5.371 -3.344 1 93.81 514 GLY B C 1
ATOM 11914 O O . GLY B 1 514 ? -18.984 -5.262 -4.23 1 93.81 514 GLY B O 1
ATOM 11915 N N . ALA B 1 515 ? -21.078 -5.777 -3.535 1 94.12 515 ALA B N 1
ATOM 11916 C CA . ALA B 1 515 ? -21.594 -6.035 -4.871 1 94.12 515 ALA B CA 1
ATOM 11917 C C . ALA B 1 515 ? -23.094 -5.77 -4.93 1 94.12 515 ALA B C 1
ATOM 11919 O O . ALA B 1 515 ? -23.781 -5.785 -3.902 1 94.12 515 ALA B O 1
ATOM 11920 N N . GLY B 1 516 ? -23.562 -5.449 -6.066 1 92.44 516 GLY B N 1
ATOM 11921 C CA . GLY B 1 516 ? -24.969 -5.266 -6.34 1 92.44 516 GLY B CA 1
ATOM 11922 C C . GLY B 1 516 ? -25.297 -5.207 -7.82 1 92.44 516 GLY B C 1
ATOM 11923 O O . GLY B 1 516 ? -24.469 -5.59 -8.656 1 92.44 516 GLY B O 1
ATOM 11924 N N . ASN B 1 517 ? -26.562 -4.914 -8.141 1 91.88 517 ASN B N 1
ATOM 11925 C CA . ASN B 1 517 ? -26.984 -4.898 -9.547 1 91.88 517 ASN B CA 1
ATOM 11926 C C . ASN B 1 517 ? -27.922 -3.736 -9.836 1 91.88 517 ASN B C 1
ATOM 11928 O O . ASN B 1 517 ? -28.125 -2.859 -8.992 1 91.88 517 ASN B O 1
ATOM 11932 N N . ASN B 1 518 ? -28.297 -3.635 -11.078 1 88.31 518 ASN B N 1
ATOM 11933 C CA . ASN B 1 518 ? -29.328 -2.721 -11.562 1 88.31 518 ASN B CA 1
ATOM 11934 C C . ASN B 1 518 ? -28.938 -1.264 -11.312 1 88.31 518 ASN B C 1
ATOM 11936 O O . ASN B 1 518 ? -29.703 -0.516 -10.688 1 88.31 518 ASN B O 1
ATOM 11940 N N . LEU B 1 519 ? -27.891 -0.875 -11.773 1 87.5 519 LEU B N 1
ATOM 11941 C CA . LEU B 1 519 ? -27.5 0.529 -11.734 1 87.5 519 LEU B CA 1
ATOM 11942 C C . LEU B 1 519 ? -28.422 1.378 -12.609 1 87.5 519 LEU B C 1
ATOM 11944 O O . LEU B 1 519 ? -28.953 0.894 -13.609 1 87.5 519 LEU B O 1
ATOM 11948 N N . PRO B 1 520 ? -28.562 2.561 -12.312 1 81.44 520 PRO B N 1
ATOM 11949 C CA . PRO B 1 520 ? -29.453 3.408 -13.109 1 81.44 520 PRO B CA 1
ATOM 11950 C C . PRO B 1 520 ? -28.969 3.576 -14.555 1 81.44 520 PRO B C 1
ATOM 11952 O O . PRO B 1 520 ? -29.766 3.865 -15.445 1 81.44 520 PRO B O 1
ATOM 11955 N N . SER B 1 521 ? -27.625 3.521 -14.734 1 84.62 521 SER B N 1
ATOM 11956 C CA . SER B 1 521 ? -27.062 3.604 -16.078 1 84.62 521 SER B CA 1
ATOM 11957 C C . SER B 1 521 ? -25.781 2.781 -16.188 1 84.62 521 SER B C 1
ATOM 11959 O O . SER B 1 521 ? -25.078 2.574 -15.195 1 84.62 521 SER B O 1
ATOM 11961 N N . ASN B 1 522 ? -25.391 2.42 -17.438 1 89.19 522 ASN B N 1
ATOM 11962 C CA . ASN B 1 522 ? -24.188 1.644 -17.672 1 89.19 522 ASN B CA 1
ATOM 11963 C C . ASN B 1 522 ? -22.922 2.506 -17.547 1 89.19 522 ASN B C 1
ATOM 11965 O O . ASN B 1 522 ? -21.812 1.985 -17.5 1 89.19 522 ASN B O 1
ATOM 11969 N N . GLY B 1 523 ? -23.094 3.791 -17.438 1 84.31 523 GLY B N 1
ATOM 11970 C CA . GLY B 1 523 ? -21.953 4.684 -17.328 1 84.31 523 GLY B CA 1
ATOM 11971 C C . GLY B 1 523 ? -21.5 4.902 -15.898 1 84.31 523 GLY B C 1
ATOM 11972 O O . GLY B 1 523 ? -20.438 5.488 -15.664 1 84.31 523 GLY B O 1
ATOM 11973 N N . ILE B 1 524 ? -22.266 4.355 -14.953 1 82.69 524 ILE B N 1
ATOM 11974 C CA . ILE B 1 524 ? -22.016 4.613 -13.539 1 82.69 524 ILE B CA 1
ATOM 11975 C C . ILE B 1 524 ? -21.219 3.451 -12.938 1 82.69 524 ILE B C 1
ATOM 11977 O O . ILE B 1 524 ? -21.5 2.287 -13.234 1 82.69 524 ILE B O 1
ATOM 11981 N N . ARG B 1 525 ? -20.188 3.75 -12.133 1 88.94 525 ARG B N 1
ATOM 11982 C CA . ARG B 1 525 ? -19.453 2.801 -11.312 1 88.94 525 ARG B CA 1
ATOM 11983 C C . ARG B 1 525 ? -19.469 3.217 -9.844 1 88.94 525 ARG B C 1
ATOM 11985 O O . ARG B 1 525 ? -18.484 3.758 -9.328 1 88.94 525 ARG B O 1
ATOM 11992 N N . ASP B 1 526 ? -20.594 2.939 -9.156 1 87 526 ASP B N 1
ATOM 11993 C CA . ASP B 1 526 ? -20.781 3.391 -7.781 1 87 526 ASP B CA 1
ATOM 11994 C C . ASP B 1 526 ? -21.547 2.355 -6.969 1 87 526 ASP B C 1
ATOM 11996 O O . ASP B 1 526 ? -22.719 2.072 -7.258 1 87 526 ASP B O 1
ATOM 12000 N N . LEU B 1 527 ? -20.938 1.917 -5.973 1 89.25 527 LEU B N 1
ATOM 12001 C CA . LEU B 1 527 ? -21.531 0.885 -5.133 1 89.25 527 LEU B CA 1
ATOM 12002 C C . LEU B 1 527 ? -22.75 1.428 -4.395 1 89.25 527 LEU B C 1
ATOM 12004 O O . LEU B 1 527 ? -23.656 0.666 -4.023 1 89.25 527 LEU B O 1
ATOM 12008 N N . GLY B 1 528 ? -22.797 2.691 -4.129 1 82.12 528 GLY B N 1
ATOM 12009 C CA . GLY B 1 528 ? -23.906 3.295 -3.412 1 82.12 528 GLY B CA 1
ATOM 12010 C C . GLY B 1 528 ? -25.188 3.365 -4.234 1 82.12 528 GLY B C 1
ATOM 12011 O O . GLY B 1 528 ? -26.25 3.654 -3.701 1 82.12 528 GLY B O 1
ATOM 12012 N N . GLN B 1 529 ? -25.062 2.992 -5.512 1 82.88 529 GLN B N 1
ATOM 12013 C CA . GLN B 1 529 ? -26.203 3.16 -6.406 1 82.88 529 GLN B CA 1
ATOM 12014 C C . GLN B 1 529 ? -26.75 1.81 -6.871 1 82.88 529 GLN B C 1
ATOM 12016 O O . GLN B 1 529 ? -27.641 1.75 -7.711 1 82.88 529 GLN B O 1
ATOM 12021 N N . VAL B 1 530 ? -26.203 0.779 -6.469 1 87.44 530 VAL B N 1
ATOM 12022 C CA . VAL B 1 530 ? -26.672 -0.537 -6.895 1 87.44 530 VAL B CA 1
ATOM 12023 C C . VAL B 1 530 ? -27.922 -0.921 -6.113 1 87.44 530 VAL B C 1
ATOM 12025 O O . VAL B 1 530 ? -28.203 -0.343 -5.059 1 87.44 530 VAL B O 1
ATOM 12028 N N . GLN B 1 531 ? -28.641 -1.754 -6.672 1 83.06 531 GLN B N 1
ATOM 12029 C CA . GLN B 1 531 ? -29.703 -2.434 -5.941 1 83.06 531 GLN B CA 1
ATOM 12030 C C . GLN B 1 531 ? -29.234 -3.785 -5.414 1 83.06 531 GLN B C 1
ATOM 12032 O O . GLN B 1 531 ? -28.219 -4.309 -5.855 1 83.06 531 GLN B O 1
ATOM 12037 N N . ASN B 1 532 ? -29.875 -4.359 -4.375 1 83.25 532 ASN B N 1
ATOM 12038 C CA . ASN B 1 532 ? -29.531 -5.633 -3.754 1 83.25 532 ASN B CA 1
ATOM 12039 C C . ASN B 1 532 ? -28.078 -5.66 -3.281 1 83.25 532 ASN B C 1
ATOM 12041 O O . ASN B 1 532 ? -27.344 -6.586 -3.605 1 83.25 532 ASN B O 1
ATOM 12045 N N . LEU B 1 533 ? -27.734 -4.684 -2.633 1 86.31 533 LEU B N 1
ATOM 12046 C CA . LEU B 1 533 ? -26.359 -4.516 -2.174 1 86.31 533 LEU B CA 1
ATOM 12047 C C . LEU B 1 533 ? -26 -5.574 -1.135 1 86.31 533 LEU B C 1
ATOM 12049 O O . LEU B 1 533 ? -26.766 -5.812 -0.197 1 86.31 533 LEU B O 1
ATOM 12053 N N . THR B 1 534 ? -24.906 -6.246 -1.358 1 84.44 534 THR B N 1
ATOM 12054 C CA . THR B 1 534 ? -24.25 -7.082 -0.363 1 84.44 534 THR B CA 1
ATOM 12055 C C . THR B 1 534 ? -22.859 -6.539 -0.038 1 84.44 534 THR B C 1
ATOM 12057 O O . THR B 1 534 ? -22.188 -5.988 -0.909 1 84.44 534 THR B O 1
ATOM 12060 N N . ALA B 1 535 ? -22.562 -6.555 1.204 1 88.56 535 ALA B N 1
ATOM 12061 C CA . ALA B 1 535 ? -21.234 -6.078 1.608 1 88.56 535 ALA B CA 1
ATOM 12062 C C . ALA B 1 535 ? -20.578 -7.047 2.586 1 88.56 535 ALA B C 1
ATOM 12064 O O . ALA B 1 535 ? -21.266 -7.852 3.225 1 88.56 535 ALA B O 1
ATOM 12065 N N . TYR B 1 536 ? -19.266 -7.035 2.658 1 88.31 536 TYR B N 1
ATOM 12066 C CA . TYR B 1 536 ? -18.484 -7.828 3.604 1 88.31 536 TYR B CA 1
ATOM 12067 C C . TYR B 1 536 ? -17.234 -7.074 4.059 1 88.31 536 TYR B C 1
ATOM 12069 O O . TYR B 1 536 ? -16.781 -6.148 3.383 1 88.31 536 TYR B O 1
ATOM 12077 N N . GLY B 1 537 ? -16.781 -7.426 5.152 1 89.12 537 GLY B N 1
ATOM 12078 C CA . GLY B 1 537 ? -15.562 -6.906 5.746 1 89.12 537 GLY B CA 1
ATOM 12079 C C . GLY B 1 537 ? -15.086 -7.719 6.934 1 89.12 537 GLY B C 1
ATOM 12080 O O . GLY B 1 537 ? -15.891 -8.172 7.746 1 89.12 537 GLY B O 1
ATOM 12081 N N . SER B 1 538 ? -13.773 -7.996 6.938 1 87.44 538 SER B N 1
ATOM 12082 C CA . SER B 1 538 ? -13.227 -8.789 8.031 1 87.44 538 SER B CA 1
ATOM 12083 C C . SER B 1 538 ? -11.742 -8.516 8.227 1 87.44 538 SER B C 1
ATOM 12085 O O . SER B 1 538 ? -11.117 -7.832 7.418 1 87.44 538 SER B O 1
ATOM 12087 N N . GLN B 1 539 ? -11.266 -9 9.359 1 89.62 539 GLN B N 1
ATOM 12088 C CA . GLN B 1 539 ? -9.852 -8.945 9.703 1 89.62 539 GLN B CA 1
ATOM 12089 C C . GLN B 1 539 ? -9.391 -10.258 10.344 1 89.62 539 GLN B C 1
ATOM 12091 O O . GLN B 1 539 ? -10.125 -10.852 11.133 1 89.62 539 GLN B O 1
ATOM 12096 N N . VAL B 1 540 ? -8.172 -10.641 9.984 1 90.38 540 VAL B N 1
ATOM 12097 C CA . VAL B 1 540 ? -7.57 -11.82 10.594 1 90.38 540 VAL B CA 1
ATOM 12098 C C . VAL B 1 540 ? -6.098 -11.555 10.891 1 90.38 540 VAL B C 1
ATOM 12100 O O . VAL B 1 540 ? -5.383 -10.977 10.07 1 90.38 540 VAL B O 1
ATOM 12103 N N . THR B 1 541 ? -5.621 -11.922 12.094 1 93.31 541 THR B N 1
ATOM 12104 C CA . THR B 1 541 ? -4.223 -11.82 12.5 1 93.31 541 THR B CA 1
ATOM 12105 C C . THR B 1 541 ? -3.697 -13.172 12.969 1 93.31 541 THR B C 1
ATOM 12107 O O . THR B 1 541 ? -4.395 -13.898 13.68 1 93.31 541 THR B O 1
ATOM 12110 N N . TYR B 1 542 ? -2.547 -13.578 12.547 1 93.25 542 TYR B N 1
ATOM 12111 C CA . TYR B 1 542 ? -1.86 -14.75 13.086 1 93.25 542 TYR B CA 1
ATOM 12112 C C . TYR B 1 542 ? -0.38 -14.461 13.305 1 93.25 542 TYR B C 1
ATOM 12114 O O . TYR B 1 542 ? 0.177 -13.539 12.695 1 93.25 542 TYR B O 1
ATOM 12122 N N . SER B 1 543 ? 0.283 -15.242 14.164 1 95 543 SER B N 1
ATOM 12123 C CA . SER B 1 543 ? 1.658 -14.961 14.562 1 95 543 SER B CA 1
ATOM 12124 C C . SER B 1 543 ? 2.459 -16.25 14.727 1 95 543 SER B C 1
ATOM 12126 O O . SER B 1 543 ? 1.89 -17.312 14.984 1 95 543 SER B O 1
ATOM 12128 N N . LEU B 1 544 ? 3.754 -16.109 14.539 1 95.38 544 LEU B N 1
ATOM 12129 C CA . LEU B 1 544 ? 4.75 -17.156 14.773 1 95.38 544 LEU B CA 1
ATOM 12130 C C . LEU B 1 544 ? 5.832 -16.656 15.734 1 95.38 544 LEU B C 1
ATOM 12132 O O . LEU B 1 544 ? 6.227 -15.492 15.68 1 95.38 544 LEU B O 1
ATOM 12136 N N . ALA B 1 545 ? 6.301 -17.5 16.609 1 96.56 545 ALA B N 1
ATOM 12137 C CA . ALA B 1 545 ? 7.414 -17.25 17.516 1 96.56 545 ALA B CA 1
ATOM 12138 C C . ALA B 1 545 ? 8.297 -18.484 17.641 1 96.56 545 ALA B C 1
ATOM 12140 O O . ALA B 1 545 ? 7.812 -19.578 17.953 1 96.56 545 ALA B O 1
ATOM 12141 N N . SER B 1 546 ? 9.602 -18.312 17.406 1 96.5 546 SER B N 1
ATOM 12142 C CA . SER B 1 546 ? 10.461 -19.5 17.344 1 96.5 546 SER B CA 1
ATOM 12143 C C . SER B 1 546 ? 11.805 -19.234 18.016 1 96.5 546 SER B C 1
ATOM 12145 O O . SER B 1 546 ? 12.234 -18.078 18.125 1 96.5 546 SER B O 1
ATOM 12147 N N . GLN B 1 547 ? 12.422 -20.25 18.547 1 97.19 547 GLN B N 1
ATOM 12148 C CA . GLN B 1 547 ? 13.797 -20.328 19.016 1 97.19 547 GLN B CA 1
ATOM 12149 C C . GLN B 1 547 ? 14.555 -21.469 18.328 1 97.19 547 GLN B C 1
ATOM 12151 O O . GLN B 1 547 ? 14 -22.547 18.109 1 97.19 547 GLN B O 1
ATOM 12156 N N . PHE B 1 548 ? 15.82 -21.188 17.984 1 95.81 548 PHE B N 1
ATOM 12157 C CA . PHE B 1 548 ? 16.531 -22.25 17.281 1 95.81 548 PHE B CA 1
ATOM 12158 C C . PHE B 1 548 ? 18.031 -22.172 17.578 1 95.81 548 PHE B C 1
ATOM 12160 O O . PHE B 1 548 ? 18.531 -21.141 18.047 1 95.81 548 PHE B O 1
ATOM 12167 N N . GLY B 1 549 ? 18.719 -23.266 17.266 1 96 549 GLY B N 1
ATOM 12168 C CA . GLY B 1 549 ? 20.172 -23.406 17.359 1 96 549 GLY B CA 1
ATOM 12169 C C . GLY B 1 549 ? 20.734 -24.438 16.391 1 96 549 GLY B C 1
ATOM 12170 O O . GLY B 1 549 ? 20.109 -25.469 16.156 1 96 549 GLY B O 1
ATOM 12171 N N . ARG B 1 550 ? 21.859 -24.141 15.781 1 95.5 550 ARG B N 1
ATOM 12172 C CA . ARG B 1 550 ? 22.562 -25.047 14.875 1 95.5 550 ARG B CA 1
ATOM 12173 C C . ARG B 1 550 ? 24.047 -25.094 15.195 1 95.5 550 ARG B C 1
ATOM 12175 O O . ARG B 1 550 ? 24.672 -24.062 15.453 1 95.5 550 ARG B O 1
ATOM 12182 N N . LEU B 1 551 ? 24.609 -26.234 15.234 1 95.44 551 LEU B N 1
ATOM 12183 C CA . LEU B 1 551 ? 26.047 -26.453 15.43 1 95.44 551 LEU B CA 1
ATOM 12184 C C . LEU B 1 551 ? 26.625 -27.297 14.297 1 95.44 551 LEU B C 1
ATOM 12186 O O . LEU B 1 551 ? 26.094 -28.375 13.977 1 95.44 551 LEU B O 1
ATOM 12190 N N . SER B 1 552 ? 27.578 -26.797 13.648 1 94.44 552 SER B N 1
ATOM 12191 C CA . SER B 1 552 ? 28.359 -27.531 12.641 1 94.44 552 SER B CA 1
ATOM 12192 C C . SER B 1 552 ? 29.781 -27.766 13.109 1 94.44 552 SER B C 1
ATOM 12194 O O . SER B 1 552 ? 30.453 -26.828 13.562 1 94.44 552 SER B O 1
ATOM 12196 N N . TYR B 1 553 ? 30.203 -28.953 13.031 1 95.94 553 TYR B N 1
ATOM 12197 C CA . TYR B 1 553 ? 31.547 -29.359 13.438 1 95.94 553 TYR B CA 1
ATOM 12198 C C . TYR B 1 553 ? 32.25 -30.078 12.305 1 95.94 553 TYR B C 1
ATOM 12200 O O . TYR B 1 553 ? 31.672 -30.938 11.633 1 95.94 553 TYR B O 1
ATOM 12208 N N . LYS B 1 554 ? 33.469 -29.641 12.094 1 95.81 554 LYS B N 1
ATOM 12209 C CA . LYS B 1 554 ? 34.344 -30.266 11.086 1 95.81 554 LYS B CA 1
ATOM 12210 C C . LYS B 1 554 ? 35.688 -30.672 11.68 1 95.81 554 LYS B C 1
ATOM 12212 O O . LYS B 1 554 ? 36.312 -29.906 12.406 1 95.81 554 LYS B O 1
ATOM 12217 N N . PHE B 1 555 ? 36.094 -31.922 11.32 1 96.75 555 PHE B N 1
ATOM 12218 C CA . PHE B 1 555 ? 37.406 -32.406 11.75 1 96.75 555 PHE B CA 1
ATOM 12219 C C . PHE B 1 555 ? 38.281 -32.719 10.555 1 96.75 555 PHE B C 1
ATOM 12221 O O . PHE B 1 555 ? 37.938 -33.531 9.703 1 96.75 555 PHE B O 1
ATOM 12228 N N . ASP B 1 556 ? 39.438 -32.062 10.414 1 94.75 556 ASP B N 1
ATOM 12229 C CA . ASP B 1 556 ? 40.531 -32.281 9.445 1 94.75 556 ASP B CA 1
ATOM 12230 C C . ASP B 1 556 ? 40 -32.125 8.016 1 94.75 556 ASP B C 1
ATOM 12232 O O . ASP B 1 556 ? 40.438 -32.875 7.129 1 94.75 556 ASP B O 1
ATOM 12236 N N . ASP B 1 557 ? 39 -31.375 7.816 1 90.81 557 ASP B N 1
ATOM 12237 C CA . ASP B 1 557 ? 38.375 -31.156 6.512 1 90.81 557 ASP B CA 1
ATOM 12238 C C . ASP B 1 557 ? 37.938 -32.469 5.895 1 90.81 557 ASP B C 1
ATOM 12240 O O . ASP B 1 557 ? 38 -32.656 4.68 1 90.81 557 ASP B O 1
ATOM 12244 N N . ARG B 1 558 ? 37.594 -33.469 6.75 1 94 558 ARG B N 1
ATOM 12245 C CA . ARG B 1 558 ? 37.25 -34.812 6.293 1 94 558 ARG B CA 1
ATOM 12246 C C . ARG B 1 558 ? 35.875 -35.25 6.84 1 94 558 ARG B C 1
ATOM 12248 O O . ARG B 1 558 ? 35.031 -35.75 6.102 1 94 558 ARG B O 1
ATOM 12255 N N . TYR B 1 559 ? 35.688 -35.031 8.102 1 97 559 TYR B N 1
ATOM 12256 C CA . TYR B 1 559 ? 34.438 -35.438 8.773 1 97 559 TYR B CA 1
ATOM 12257 C C . TYR B 1 559 ? 33.625 -34.219 9.211 1 97 559 TYR B C 1
ATOM 12259 O O . TYR B 1 559 ? 34.125 -33.375 9.945 1 97 559 TYR B O 1
ATOM 12267 N N . LEU B 1 560 ? 32.438 -34.188 8.766 1 96.88 560 LEU B N 1
ATOM 12268 C CA . LEU B 1 560 ? 31.562 -33.094 9.086 1 96.88 560 LEU B CA 1
ATOM 12269 C C . LEU B 1 560 ? 30.297 -33.562 9.773 1 96.88 560 LEU B C 1
ATOM 12271 O O . LEU B 1 560 ? 29.734 -34.594 9.391 1 96.88 560 LEU B O 1
ATOM 12275 N N . ILE B 1 561 ? 29.828 -32.844 10.773 1 96.5 561 ILE B N 1
ATOM 12276 C CA . ILE B 1 561 ? 28.562 -33.094 11.469 1 96.5 561 ILE B CA 1
ATOM 12277 C C . ILE B 1 561 ? 27.812 -31.797 11.688 1 96.5 561 ILE B C 1
ATOM 12279 O O . ILE B 1 561 ? 28.422 -30.781 12.023 1 96.5 561 ILE B O 1
ATOM 12283 N N . THR B 1 562 ? 26.531 -31.812 11.406 1 94.94 562 THR B N 1
ATOM 12284 C CA . THR B 1 562 ? 25.672 -30.672 11.672 1 94.94 562 THR B CA 1
ATOM 12285 C C . THR B 1 562 ? 24.438 -31.078 12.469 1 94.94 562 THR B C 1
ATOM 12287 O O . THR B 1 562 ? 23.781 -32.062 12.133 1 94.94 562 THR B O 1
ATOM 12290 N N . GLY B 1 563 ? 24.141 -30.359 13.523 1 95.44 563 GLY B N 1
ATOM 12291 C CA . GLY B 1 563 ? 22.922 -30.547 14.32 1 95.44 563 GLY B CA 1
ATOM 12292 C C . GLY B 1 563 ? 22.125 -29.266 14.477 1 95.44 563 GLY B C 1
ATOM 12293 O O . GLY B 1 563 ? 22.688 -28.188 14.625 1 95.44 563 GLY B O 1
ATOM 12294 N N . THR B 1 564 ? 20.781 -29.391 14.289 1 95 564 THR B N 1
ATOM 12295 C CA . THR B 1 564 ? 19.875 -28.25 14.453 1 95 564 THR B CA 1
ATOM 12296 C C . THR B 1 564 ? 18.688 -28.641 15.32 1 95 564 THR B C 1
ATOM 12298 O O . THR B 1 564 ? 18.156 -29.75 15.219 1 95 564 THR B O 1
ATOM 12301 N N . VAL B 1 565 ? 18.281 -27.75 16.188 1 96.44 565 VAL B N 1
ATOM 12302 C CA . VAL B 1 565 ? 17.047 -27.891 16.938 1 96.44 565 VAL B CA 1
ATOM 12303 C C . VAL B 1 565 ? 16.266 -26.578 16.891 1 96.44 565 VAL B C 1
ATOM 12305 O O . VAL B 1 565 ? 16.844 -25.5 16.984 1 96.44 565 VAL B O 1
ATOM 12308 N N . ARG B 1 566 ? 15.016 -26.703 16.672 1 95.62 566 ARG B N 1
ATOM 12309 C CA . ARG B 1 566 ? 14.164 -25.516 16.578 1 95.62 566 ARG B CA 1
ATOM 12310 C C . ARG B 1 566 ? 12.844 -25.734 17.312 1 95.62 566 ARG B C 1
ATOM 12312 O O . ARG B 1 566 ? 12.25 -26.812 17.234 1 95.62 566 ARG B O 1
ATOM 12319 N N . ARG B 1 567 ? 12.469 -24.766 18.109 1 96.56 567 ARG B N 1
ATOM 12320 C CA . ARG B 1 567 ? 11.164 -24.688 18.75 1 96.56 567 ARG B CA 1
ATOM 12321 C C . ARG B 1 567 ? 10.289 -23.641 18.078 1 96.56 567 ARG B C 1
ATOM 12323 O O . ARG B 1 567 ? 10.586 -22.453 18.141 1 96.56 567 ARG B O 1
ATOM 12330 N N . ASP B 1 568 ? 9.195 -24.141 17.547 1 96.38 568 ASP B N 1
ATOM 12331 C CA . ASP B 1 568 ? 8.32 -23.234 16.797 1 96.38 568 ASP B CA 1
ATOM 12332 C C . ASP B 1 568 ? 6.988 -23.047 17.531 1 96.38 568 ASP B C 1
ATOM 12334 O O . ASP B 1 568 ? 6.445 -24 18.094 1 96.38 568 ASP B O 1
ATOM 12338 N N . GLY B 1 569 ? 6.555 -21.797 17.531 1 96.12 569 GLY B N 1
ATOM 12339 C CA . GLY B 1 569 ? 5.238 -21.453 18.047 1 96.12 569 GLY B CA 1
ATOM 12340 C C . GLY B 1 569 ? 4.32 -20.859 17 1 96.12 569 GLY B C 1
ATOM 12341 O O . GLY B 1 569 ? 4.766 -20.109 16.125 1 96.12 569 GLY B O 1
ATOM 12342 N N . SER B 1 570 ? 2.947 -21.25 17.047 1 94.81 570 SER B N 1
ATOM 12343 C CA . SER B 1 570 ? 1.937 -20.734 16.125 1 94.81 570 SER B CA 1
ATOM 12344 C C . SER B 1 570 ? 0.651 -20.375 16.875 1 94.81 570 SER B C 1
ATOM 12346 O O . SER B 1 570 ? 0.233 -21.078 17.781 1 94.81 570 SER B O 1
ATOM 12348 N N . SER B 1 571 ? 0.045 -19.312 16.469 1 94.56 571 SER B N 1
ATOM 12349 C CA . SER B 1 571 ? -1.224 -18.891 17.062 1 94.56 571 SER B CA 1
ATOM 12350 C C . SER B 1 571 ? -2.385 -19.719 16.5 1 94.56 571 SER B C 1
ATOM 12352 O O . SER B 1 571 ? -3.531 -19.531 16.922 1 94.56 571 SER B O 1
ATOM 12354 N N . LYS B 1 572 ? -2.217 -20.609 15.594 1 93.06 572 LYS B N 1
ATOM 12355 C CA . LYS B 1 572 ? -3.277 -21.406 14.992 1 93.06 572 LYS B CA 1
ATOM 12356 C C . LYS B 1 572 ? -3.652 -22.578 15.883 1 93.06 572 LYS B C 1
ATOM 12358 O O . LYS B 1 572 ? -4.656 -23.266 15.641 1 93.06 572 LYS B O 1
ATOM 12363 N N . PHE B 1 573 ? -2.873 -22.75 16.875 1 94.81 573 PHE B N 1
ATOM 12364 C CA . PHE B 1 573 ? -3.158 -23.828 17.828 1 94.81 573 PHE B CA 1
ATOM 12365 C C . PHE B 1 573 ? -3.557 -23.25 19.188 1 94.81 573 PHE B C 1
ATOM 12367 O O . PHE B 1 573 ? -3.152 -22.141 19.531 1 94.81 573 PHE B O 1
ATOM 12374 N N . ASP B 1 574 ? -4.34 -24.031 19.875 1 94.5 574 ASP B N 1
ATOM 12375 C CA . ASP B 1 574 ? -4.812 -23.594 21.188 1 94.5 574 ASP B CA 1
ATOM 12376 C C . ASP B 1 574 ? -3.691 -23.656 22.219 1 94.5 574 ASP B C 1
ATOM 12378 O O . ASP B 1 574 ? -2.627 -24.219 21.969 1 94.5 574 ASP B O 1
ATOM 12382 N N . LYS B 1 575 ? -4.031 -23 23.359 1 93.25 575 LYS B N 1
ATOM 12383 C CA . LYS B 1 575 ? -3.074 -23 24.469 1 93.25 575 LYS B CA 1
ATOM 12384 C C . LYS B 1 575 ? -2.727 -24.422 24.875 1 93.25 575 LYS B C 1
ATOM 12386 O O . LYS B 1 575 ? -3.613 -25.281 25.016 1 93.25 575 LYS B O 1
ATOM 12391 N N . GLY B 1 576 ? -1.479 -24.672 25.078 1 93.19 576 GLY B N 1
ATOM 12392 C CA . GLY B 1 576 ? -0.996 -26 25.422 1 93.19 576 GLY B CA 1
ATOM 12393 C C . GLY B 1 576 ? -0.421 -26.75 24.234 1 93.19 576 GLY B C 1
ATOM 12394 O O . GLY B 1 576 ? 0.35 -27.703 24.391 1 93.19 576 GLY B O 1
ATOM 12395 N N . HIS B 1 577 ? -0.834 -26.375 23 1 94.56 577 HIS B N 1
ATOM 12396 C CA . HIS B 1 577 ? -0.367 -27.062 21.797 1 94.56 577 HIS B CA 1
ATOM 12397 C C . HIS B 1 577 ? 0.321 -26.094 20.844 1 94.56 577 HIS B C 1
ATOM 12399 O O . HIS B 1 577 ? 0.664 -26.469 19.719 1 94.56 577 HIS B O 1
ATOM 12405 N N . GLN B 1 578 ? 0.536 -24.922 21.25 1 95.25 578 GLN B N 1
ATOM 12406 C CA . GLN B 1 578 ? 1.03 -23.875 20.359 1 95.25 578 GLN B CA 1
ATOM 12407 C C . GLN B 1 578 ? 2.48 -24.125 19.953 1 95.25 578 GLN B C 1
ATOM 12409 O O . GLN B 1 578 ? 2.912 -23.719 18.875 1 95.25 578 GLN B O 1
ATOM 12414 N N . TYR B 1 579 ? 3.234 -24.828 20.797 1 96 579 TYR B N 1
ATOM 12415 C CA . TYR B 1 579 ? 4.664 -24.953 20.531 1 96 579 TYR B CA 1
ATOM 12416 C C . TYR B 1 579 ? 5.031 -26.406 20.219 1 96 579 TYR B C 1
ATOM 12418 O O . TYR B 1 579 ? 4.449 -27.328 20.781 1 96 579 TYR B O 1
ATOM 12426 N N . GLY B 1 580 ? 5.945 -26.625 19.219 1 95.06 580 GLY B N 1
ATOM 12427 C CA . GLY B 1 580 ? 6.582 -27.891 18.906 1 95.06 580 GLY B CA 1
ATOM 12428 C C . GLY B 1 580 ? 8.094 -27.797 18.797 1 95.06 580 GLY B C 1
ATOM 12429 O O . GLY B 1 580 ? 8.625 -26.75 18.438 1 95.06 580 GLY B O 1
ATOM 12430 N N . VAL B 1 581 ? 8.797 -28.859 19.156 1 96.38 581 VAL B N 1
ATOM 12431 C CA . VAL B 1 581 ? 10.25 -28.906 19.062 1 96.38 581 VAL B CA 1
ATOM 12432 C C . VAL B 1 581 ? 10.656 -29.922 17.984 1 96.38 581 VAL B C 1
ATOM 12434 O O . VAL B 1 581 ? 10.219 -31.062 18 1 96.38 581 VAL B O 1
ATOM 12437 N N . PHE B 1 582 ? 11.547 -29.578 17.141 1 95.94 582 PHE B N 1
ATOM 12438 C CA . PHE B 1 582 ? 11.875 -30.359 15.945 1 95.94 582 PHE B CA 1
ATOM 12439 C C . PHE B 1 582 ? 13.383 -30.453 15.758 1 95.94 582 PHE B C 1
ATOM 12441 O O . PHE B 1 582 ? 14.023 -29.469 15.359 1 95.94 582 PHE B O 1
ATOM 12448 N N . PRO B 1 583 ? 13.984 -31.531 15.867 1 95.81 583 PRO B N 1
ATOM 12449 C CA . PRO B 1 583 ? 15.43 -31.719 15.719 1 95.81 583 PRO B CA 1
ATOM 12450 C C . PRO B 1 583 ? 15.82 -32.219 14.336 1 95.81 583 PRO B C 1
ATOM 12452 O O . PRO B 1 583 ? 14.992 -32.812 13.633 1 95.81 583 PRO B O 1
ATOM 12455 N N . SER B 1 584 ? 17.016 -32.031 13.906 1 95.31 584 SER B N 1
ATOM 12456 C CA . SER B 1 584 ? 17.625 -32.562 12.688 1 95.31 584 SER B CA 1
ATOM 12457 C C . SER B 1 584 ? 19.125 -32.781 12.859 1 95.31 584 SER B C 1
ATOM 12459 O O . SER B 1 584 ? 19.766 -32.094 13.664 1 95.31 584 SER B O 1
ATOM 12461 N N . ALA B 1 585 ? 19.672 -33.719 12.117 1 95.81 585 ALA B N 1
ATOM 12462 C CA . ALA B 1 585 ? 21.094 -34.031 12.148 1 95.81 585 ALA B CA 1
ATOM 12463 C C . ALA B 1 585 ? 21.578 -34.562 10.797 1 95.81 585 ALA B C 1
ATOM 12465 O O . ALA B 1 585 ? 20.828 -35.219 10.086 1 95.81 585 ALA B O 1
ATOM 12466 N N . ALA B 1 586 ? 22.797 -34.281 10.5 1 96.5 586 ALA B N 1
ATOM 12467 C CA . ALA B 1 586 ? 23.391 -34.719 9.25 1 96.5 586 ALA B CA 1
ATOM 12468 C C . ALA B 1 586 ? 24.891 -34.969 9.414 1 96.5 586 ALA B C 1
ATOM 12470 O O . ALA B 1 586 ? 25.547 -34.312 10.227 1 96.5 586 ALA B O 1
ATOM 12471 N N . VAL B 1 587 ? 25.469 -35.906 8.672 1 96.62 587 VAL B N 1
ATOM 12472 C CA . VAL B 1 587 ? 26.891 -36.219 8.641 1 96.62 587 VAL B CA 1
ATOM 12473 C C . VAL B 1 587 ? 27.391 -36.219 7.199 1 96.62 587 VAL B C 1
ATOM 12475 O O . VAL B 1 587 ? 26.625 -36.5 6.277 1 96.62 587 VAL B O 1
ATOM 12478 N N . ALA B 1 588 ? 28.578 -35.875 7.035 1 96.75 588 ALA B N 1
ATOM 12479 C CA . ALA B 1 588 ? 29.234 -35.969 5.734 1 96.75 588 ALA B CA 1
ATOM 12480 C C . ALA B 1 588 ? 30.672 -36.438 5.879 1 96.75 588 ALA B C 1
ATOM 12482 O O . ALA B 1 588 ? 31.344 -36.125 6.859 1 96.75 588 ALA B O 1
ATOM 12483 N N . TRP B 1 589 ? 31.125 -37.281 4.902 1 97.56 589 TRP B N 1
ATOM 12484 C CA . TRP B 1 589 ? 32.469 -37.812 4.82 1 97.56 589 TRP B CA 1
ATOM 12485 C C . TRP B 1 589 ? 33.125 -37.469 3.477 1 97.56 589 TRP B C 1
ATOM 12487 O O . TRP B 1 589 ? 32.688 -37.969 2.438 1 97.56 589 TRP B O 1
ATOM 12497 N N . ARG B 1 590 ? 34.094 -36.594 3.561 1 96.25 590 ARG B N 1
ATOM 12498 C CA . ARG B 1 590 ? 34.875 -36.312 2.359 1 96.25 590 ARG B CA 1
ATOM 12499 C C . ARG B 1 590 ? 35.969 -37.344 2.143 1 96.25 590 ARG B C 1
ATOM 12501 O O . ARG B 1 590 ? 37.125 -37.094 2.434 1 96.25 590 ARG B O 1
ATOM 12508 N N . ALA B 1 591 ? 35.656 -38.312 1.468 1 96.31 591 ALA B N 1
ATOM 12509 C CA . ALA B 1 591 ? 36.531 -39.469 1.286 1 96.31 591 ALA B CA 1
ATOM 12510 C C . ALA B 1 591 ? 37.75 -39.094 0.467 1 96.31 591 ALA B C 1
ATOM 12512 O O . ALA B 1 591 ? 38.844 -39.688 0.66 1 96.31 591 ALA B O 1
ATOM 12513 N N . LYS B 1 592 ? 37.594 -38.25 -0.469 1 93.31 592 LYS B N 1
ATOM 12514 C CA . LYS B 1 592 ? 38.719 -37.812 -1.301 1 93.31 592 LYS B CA 1
ATOM 12515 C C . LYS B 1 592 ? 39.875 -37.344 -0.445 1 93.31 592 LYS B C 1
ATOM 12517 O O . LYS B 1 592 ? 41.031 -37.438 -0.865 1 93.31 592 LYS B O 1
ATOM 12522 N N . GLN B 1 593 ? 39.656 -36.844 0.737 1 92.19 593 GLN B N 1
ATOM 12523 C CA . GLN B 1 593 ? 40.688 -36.25 1.592 1 92.19 593 GLN B CA 1
ATOM 12524 C C . GLN B 1 593 ? 41.438 -37.344 2.389 1 92.19 593 GLN B C 1
ATOM 12526 O O . GLN B 1 593 ? 42.438 -37.062 3.053 1 92.19 593 GLN B O 1
ATOM 12531 N N . GLU B 1 594 ? 40.969 -38.531 2.289 1 95.38 594 GLU B N 1
ATOM 12532 C CA . GLU B 1 594 ? 41.688 -39.625 2.951 1 95.38 594 GLU B CA 1
ATOM 12533 C C . GLU B 1 594 ? 43.031 -39.906 2.289 1 95.38 594 GLU B C 1
ATOM 12535 O O . GLU B 1 594 ? 43.188 -39.719 1.077 1 95.38 594 GLU B O 1
ATOM 12540 N N . SER B 1 595 ? 43.938 -40.531 3.072 1 92.75 595 SER B N 1
ATOM 12541 C CA . SER B 1 595 ? 45.312 -40.75 2.592 1 92.75 595 SER B CA 1
ATOM 12542 C C . SER B 1 595 ? 45.344 -41.719 1.415 1 92.75 595 SER B C 1
ATOM 12544 O O . SER B 1 595 ? 46.156 -41.594 0.517 1 92.75 595 SER B O 1
ATOM 12546 N N . PHE B 1 596 ? 44.438 -42.594 1.316 1 93.44 596 PHE B N 1
ATOM 12547 C CA . PHE B 1 596 ? 44.469 -43.625 0.287 1 93.44 596 PHE B CA 1
ATOM 12548 C C . PHE B 1 596 ? 43.812 -43.125 -1 1 93.44 596 PHE B C 1
ATOM 12550 O O . PHE B 1 596 ? 43.969 -43.719 -2.061 1 93.44 596 PHE B O 1
ATOM 12557 N N . LEU B 1 597 ? 43.156 -41.938 -0.988 1 93.06 597 LEU B N 1
ATOM 12558 C CA . LEU B 1 597 ? 42.469 -41.469 -2.178 1 93.06 597 LEU B CA 1
ATOM 12559 C C . LEU B 1 597 ? 42.938 -40.062 -2.545 1 93.06 597 LEU B C 1
ATOM 12561 O O . LEU B 1 597 ? 42.719 -39.594 -3.666 1 93.06 597 LEU B O 1
ATOM 12565 N N . LYS B 1 598 ? 43.531 -39.375 -1.658 1 88.81 598 LYS B N 1
ATOM 12566 C CA . LYS B 1 598 ? 43.875 -37.969 -1.785 1 88.81 598 LYS B CA 1
ATOM 12567 C C . LYS B 1 598 ? 44.688 -37.688 -3.041 1 88.81 598 LYS B C 1
ATOM 12569 O O . LYS B 1 598 ? 44.531 -36.656 -3.686 1 88.81 598 LYS B O 1
ATOM 12574 N N . ASN B 1 599 ? 45.531 -38.688 -3.496 1 87.38 599 ASN B N 1
ATOM 12575 C CA . ASN B 1 599 ? 46.469 -38.438 -4.59 1 87.38 599 ASN B CA 1
ATOM 12576 C C . ASN B 1 599 ? 45.969 -39.062 -5.898 1 87.38 599 ASN B C 1
ATOM 12578 O O . ASN B 1 599 ? 46.688 -39.031 -6.906 1 87.38 599 ASN B O 1
ATOM 12582 N N . VAL B 1 600 ? 44.812 -39.562 -5.898 1 90.81 600 VAL B N 1
ATOM 12583 C CA . VAL B 1 600 ? 44.25 -40.094 -7.129 1 90.81 600 VAL B CA 1
ATOM 12584 C C . VAL B 1 600 ? 43.812 -38.969 -8.055 1 90.81 600 VAL B C 1
ATOM 12586 O O . VAL B 1 600 ? 42.906 -38.188 -7.723 1 90.81 600 VAL B O 1
ATOM 12589 N N . ASP B 1 601 ? 44.344 -38.844 -9.234 1 85.81 601 ASP B N 1
ATOM 12590 C CA . ASP B 1 601 ? 44.25 -37.656 -10.102 1 85.81 601 ASP B CA 1
ATOM 12591 C C . ASP B 1 601 ? 42.875 -37.625 -10.812 1 85.81 601 ASP B C 1
ATOM 12593 O O . ASP B 1 601 ? 42.281 -36.562 -10.984 1 85.81 601 ASP B O 1
ATOM 12597 N N . TRP B 1 602 ? 42.406 -38.812 -11.297 1 85.81 602 TRP B N 1
ATOM 12598 C CA . TRP B 1 602 ? 41.188 -38.812 -12.109 1 85.81 602 TRP B CA 1
ATOM 12599 C C . TRP B 1 602 ? 39.938 -38.5 -11.25 1 85.81 602 TRP B C 1
ATOM 12601 O O . TRP B 1 602 ? 38.875 -38.188 -11.781 1 85.81 602 TRP B O 1
ATOM 12611 N N . LEU B 1 603 ? 40.094 -38.625 -9.953 1 92.06 603 LEU B N 1
ATOM 12612 C CA . LEU B 1 603 ? 39.031 -38.312 -8.992 1 92.06 603 LEU B CA 1
ATOM 12613 C C . LEU B 1 603 ? 39.312 -37 -8.289 1 92.06 603 LEU B C 1
ATOM 12615 O O . LEU B 1 603 ? 40.25 -36.906 -7.496 1 92.06 603 LEU B O 1
ATOM 12619 N N . SER B 1 604 ? 38.5 -36.031 -8.617 1 87.5 604 SER B N 1
ATOM 12620 C CA . SER B 1 604 ? 38.75 -34.688 -8.086 1 87.5 604 SER B CA 1
ATOM 12621 C C . SER B 1 604 ? 38.094 -34.5 -6.723 1 87.5 604 SER B C 1
ATOM 12623 O O . SER B 1 604 ? 38.562 -33.719 -5.906 1 87.5 604 SER B O 1
ATOM 12625 N N . ASP B 1 605 ? 37 -35.156 -6.496 1 90.19 605 ASP B N 1
ATOM 12626 C CA . ASP B 1 605 ? 36.312 -35.062 -5.211 1 90.19 605 ASP B CA 1
ATOM 12627 C C . ASP B 1 605 ? 35.375 -36.281 -5.016 1 90.19 605 ASP B C 1
ATOM 12629 O O . ASP B 1 605 ? 34.906 -36.844 -5.992 1 90.19 605 ASP B O 1
ATOM 12633 N N . LEU B 1 606 ? 35.188 -36.688 -3.826 1 95.06 606 LEU B N 1
ATOM 12634 C CA . LEU B 1 606 ? 34.281 -37.719 -3.43 1 95.06 606 LEU B CA 1
ATOM 12635 C C . LEU B 1 606 ? 33.75 -37.5 -2.014 1 95.06 606 LEU B C 1
ATOM 12637 O O . LEU B 1 606 ? 34.531 -37.5 -1.056 1 95.06 606 LEU B O 1
ATOM 12641 N N . LYS B 1 607 ? 32.5 -37.25 -1.938 1 95.56 607 LYS B N 1
ATOM 12642 C CA . LYS B 1 607 ? 31.891 -36.938 -0.649 1 95.56 607 LYS B CA 1
ATOM 12643 C C . LYS B 1 607 ? 30.609 -37.75 -0.465 1 95.56 607 LYS B C 1
ATOM 12645 O O . LYS B 1 607 ? 29.797 -37.844 -1.394 1 95.56 607 LYS B O 1
ATOM 12650 N N . PHE B 1 608 ? 30.453 -38.375 0.708 1 96.94 608 PHE B N 1
ATOM 12651 C CA . PHE B 1 608 ? 29.219 -39.031 1.1 1 96.94 608 PHE B CA 1
ATOM 12652 C C . PHE B 1 608 ? 28.5 -38.25 2.193 1 96.94 608 PHE B C 1
ATOM 12654 O O . PHE B 1 608 ? 29.156 -37.688 3.078 1 96.94 608 PHE B O 1
ATOM 12661 N N . ARG B 1 609 ? 27.25 -38.188 2.088 1 95.94 609 ARG B N 1
ATOM 12662 C CA . ARG B 1 609 ? 26.484 -37.469 3.098 1 95.94 609 ARG B CA 1
ATOM 12663 C C . ARG B 1 609 ? 25.234 -38.25 3.496 1 95.94 609 ARG B C 1
ATOM 12665 O O . ARG B 1 609 ? 24.688 -39.031 2.699 1 95.94 609 ARG B O 1
ATOM 12672 N N . GLY B 1 610 ? 24.719 -38.062 4.695 1 96.12 610 GLY B N 1
ATOM 12673 C CA . GLY B 1 610 ? 23.484 -38.594 5.254 1 96.12 610 GLY B CA 1
ATOM 12674 C C . GLY B 1 610 ? 22.828 -37.688 6.273 1 96.12 610 GLY B C 1
ATOM 12675 O O . GLY B 1 610 ? 23.516 -37.031 7.059 1 96.12 610 GLY B O 1
ATOM 12676 N N . GLY B 1 611 ? 21.547 -37.625 6.168 1 95.06 611 GLY B N 1
ATOM 12677 C CA . GLY B 1 611 ? 20.859 -36.781 7.105 1 95.06 611 GLY B CA 1
ATOM 12678 C C . GLY B 1 611 ? 19.469 -37.281 7.469 1 95.06 611 GLY B C 1
ATOM 12679 O O . GLY B 1 611 ? 18.891 -38.094 6.746 1 95.06 611 GLY B O 1
ATOM 12680 N N . TRP B 1 612 ? 19 -36.75 8.602 1 95.69 612 TRP B N 1
ATOM 12681 C CA . TRP B 1 612 ? 17.672 -37.031 9.125 1 95.69 612 TRP B CA 1
ATOM 12682 C C . TRP B 1 612 ? 17.156 -35.844 9.945 1 95.69 612 TRP B C 1
ATOM 12684 O O . TRP B 1 612 ? 17.953 -35.156 10.625 1 95.69 612 TRP B O 1
ATOM 12694 N N . GLY B 1 613 ? 15.875 -35.625 9.859 1 94.75 613 GLY B N 1
ATOM 12695 C CA . GLY B 1 613 ? 15.344 -34.562 10.711 1 94.75 613 GLY B CA 1
ATOM 12696 C C . GLY B 1 613 ? 13.836 -34.406 10.609 1 94.75 613 GLY B C 1
ATOM 12697 O O . GLY B 1 613 ? 13.195 -35.094 9.797 1 94.75 613 GLY B O 1
ATOM 12698 N N . GLU B 1 614 ? 13.297 -33.562 11.508 1 94.06 614 GLU B N 1
ATOM 12699 C CA . GLU B 1 614 ? 11.867 -33.219 11.57 1 94.06 614 GLU B CA 1
ATOM 12700 C C . GLU B 1 614 ? 11.633 -31.734 11.422 1 94.06 614 GLU B C 1
ATOM 12702 O O . GLU B 1 614 ? 12.438 -30.922 11.891 1 94.06 614 GLU B O 1
ATOM 12707 N N . VAL B 1 615 ? 10.594 -31.453 10.766 1 92 615 VAL B N 1
ATOM 12708 C CA . VAL B 1 615 ? 10.156 -30.062 10.641 1 92 615 VAL B CA 1
ATOM 12709 C C . VAL B 1 615 ? 8.648 -29.969 10.906 1 92 615 VAL B C 1
ATOM 12711 O O . VAL B 1 615 ? 7.879 -30.797 10.422 1 92 615 VAL B O 1
ATOM 12714 N N . GLY B 1 616 ? 8.289 -28.969 11.688 1 89.62 616 GLY B N 1
ATOM 12715 C CA . GLY B 1 616 ? 6.875 -28.75 11.961 1 89.62 616 GLY B CA 1
ATOM 12716 C C . GLY B 1 616 ? 6.145 -28.047 10.836 1 89.62 616 GLY B C 1
ATOM 12717 O O . GLY B 1 616 ? 6.723 -27.203 10.148 1 89.62 616 GLY B O 1
ATOM 12718 N N . ASN B 1 617 ? 4.875 -28.406 10.719 1 88.12 617 ASN B N 1
ATOM 12719 C CA . ASN B 1 617 ? 3.99 -27.797 9.727 1 88.12 617 ASN B CA 1
ATOM 12720 C C . ASN B 1 617 ? 2.619 -27.484 10.32 1 88.12 617 ASN B C 1
ATOM 12722 O O . ASN B 1 617 ? 2.018 -28.312 10.992 1 88.12 617 ASN B O 1
ATOM 12726 N N . GLN B 1 618 ? 2.227 -26.203 10.117 1 85.56 618 GLN B N 1
ATOM 12727 C CA . GLN B 1 618 ? 0.899 -25.859 10.617 1 85.56 618 GLN B CA 1
ATOM 12728 C C . GLN B 1 618 ? -0.178 -26.188 9.594 1 85.56 618 GLN B C 1
ATOM 12730 O O . GLN B 1 618 ? -1.365 -25.969 9.828 1 85.56 618 GLN B O 1
ATOM 12735 N N . GLY B 1 619 ? 0.224 -26.719 8.633 1 67 619 GLY B N 1
ATOM 12736 C CA . GLY B 1 619 ? -0.703 -27.156 7.598 1 67 619 GLY B CA 1
ATOM 12737 C C . GLY B 1 619 ? -1.419 -25.984 6.93 1 67 619 GLY B C 1
ATOM 12738 O O . GLY B 1 619 ? -1.177 -24.828 7.262 1 67 619 GLY B O 1
ATOM 12739 N N . ASN B 1 620 ? -2.15 -26.188 5.898 1 68.62 620 ASN B N 1
ATOM 12740 C CA . ASN B 1 620 ? -3.045 -25.219 5.273 1 68.62 620 ASN B CA 1
ATOM 12741 C C . ASN B 1 620 ? -4.34 -25.062 6.062 1 68.62 620 ASN B C 1
ATOM 12743 O O . ASN B 1 620 ? -5.418 -24.938 5.48 1 68.62 620 ASN B O 1
ATOM 12747 N N . THR B 1 621 ? -4.102 -25.094 7.379 1 73.81 621 THR B N 1
ATOM 12748 C CA . THR B 1 621 ? -5.285 -24.984 8.227 1 73.81 621 THR B CA 1
ATOM 12749 C C . THR B 1 621 ? -5.723 -23.531 8.359 1 73.81 621 THR B C 1
ATOM 12751 O O . THR B 1 621 ? -4.887 -22.625 8.438 1 73.81 621 THR B O 1
ATOM 12754 N N . GLY B 1 622 ? -6.945 -23.391 8.258 1 79.31 622 GLY B N 1
ATOM 12755 C CA . GLY B 1 622 ? -7.492 -22.062 8.453 1 79.31 622 GLY B CA 1
ATOM 12756 C C . GLY B 1 622 ? -7.27 -21.531 9.859 1 79.31 622 GLY B C 1
ATOM 12757 O O . GLY B 1 622 ? -6.812 -22.25 10.742 1 79.31 622 GLY B O 1
ATOM 12758 N N . ASN B 1 623 ? -7.5 -20.375 10.109 1 87.75 623 ASN B N 1
ATOM 12759 C CA . ASN B 1 623 ? -7.359 -19.734 11.414 1 87.75 623 ASN B CA 1
ATOM 12760 C C . ASN B 1 623 ? -8.492 -20.141 12.359 1 87.75 623 ASN B C 1
ATOM 12762 O O . ASN B 1 623 ? -9.625 -20.359 11.922 1 87.75 623 ASN B O 1
ATOM 12766 N N . PHE B 1 624 ? -8.164 -20.422 13.617 1 89.75 624 PHE B N 1
ATOM 12767 C CA . PHE B 1 624 ? -9.086 -20.594 14.734 1 89.75 624 PHE B CA 1
ATOM 12768 C C . PHE B 1 624 ? -9.789 -21.938 14.641 1 89.75 624 PHE B C 1
ATOM 12770 O O . PHE B 1 624 ? -10.922 -22.094 15.117 1 89.75 624 PHE B O 1
ATOM 12777 N N . GLN B 1 625 ? -9.227 -22.859 13.992 1 90.12 625 GLN B N 1
ATOM 12778 C CA . GLN B 1 625 ? -9.852 -24.172 13.859 1 90.12 625 GLN B CA 1
ATOM 12779 C C . GLN B 1 625 ? -9.945 -24.875 15.219 1 90.12 625 GLN B C 1
ATOM 12781 O O . GLN B 1 625 ? -10.742 -25.797 15.383 1 90.12 625 GLN B O 1
ATOM 12786 N N . TYR B 1 626 ? -9.203 -24.438 16.172 1 92.69 626 TYR B N 1
ATOM 12787 C CA . TYR B 1 626 ? -9.227 -25.016 17.516 1 92.69 626 TYR B CA 1
ATOM 12788 C C . TYR B 1 626 ? -10.422 -24.516 18.312 1 92.69 626 TYR B C 1
ATOM 12790 O O . TYR B 1 626 ? -10.797 -25.109 19.328 1 92.69 626 TYR B O 1
ATOM 12798 N N . ALA B 1 627 ? -11.047 -23.516 17.875 1 91.69 627 ALA B N 1
ATOM 12799 C CA . ALA B 1 627 ? -12.109 -22.859 18.641 1 91.69 627 ALA B CA 1
ATOM 12800 C C . ALA B 1 627 ? -13.477 -23.109 18 1 91.69 627 ALA B C 1
ATOM 12802 O O . ALA B 1 627 ? -13.562 -23.406 16.812 1 91.69 627 ALA B O 1
ATOM 12803 N N . ALA B 1 628 ? -14.5 -23.047 18.859 1 90.25 628 ALA B N 1
ATOM 12804 C CA . ALA B 1 628 ? -15.859 -22.969 18.344 1 90.25 628 ALA B CA 1
ATOM 12805 C C . ALA B 1 628 ? -16.156 -21.594 17.781 1 90.25 628 ALA B C 1
ATOM 12807 O O . ALA B 1 628 ? -15.891 -20.578 18.422 1 90.25 628 ALA B O 1
ATOM 12808 N N . LEU B 1 629 ? -16.562 -21.641 16.516 1 86.31 629 LEU B N 1
ATOM 12809 C CA . LEU B 1 629 ? -16.875 -20.359 15.906 1 86.31 629 LEU B CA 1
ATOM 12810 C C . LEU B 1 629 ? -18.375 -20.172 15.734 1 86.31 629 LEU B C 1
ATOM 12812 O O . LEU B 1 629 ? -19.078 -21.141 15.422 1 86.31 629 LEU B O 1
ATOM 12816 N N . TYR B 1 630 ? -18.828 -19.016 15.945 1 83.94 630 TYR B N 1
ATOM 12817 C CA . TYR B 1 630 ? -20.219 -18.641 15.781 1 83.94 630 TYR B CA 1
ATOM 12818 C C . TYR B 1 630 ? -20.375 -17.625 14.641 1 83.94 630 TYR B C 1
ATOM 12820 O O . TYR B 1 630 ? -19.484 -16.828 14.383 1 83.94 630 TYR B O 1
ATOM 12828 N N . SER B 1 631 ? -21.484 -17.828 13.852 1 79.19 631 SER B N 1
ATOM 12829 C CA . SER B 1 631 ? -21.797 -16.906 12.766 1 79.19 631 SER B CA 1
ATOM 12830 C C . SER B 1 631 ? -23.25 -16.453 12.828 1 79.19 631 SER B C 1
ATOM 12832 O O . SER B 1 631 ? -24.109 -17.188 13.32 1 79.19 631 SER B O 1
ATOM 12834 N N . SER B 1 632 ? -23.484 -15.258 12.383 1 75.06 632 SER B N 1
ATOM 12835 C CA . SER B 1 632 ? -24.859 -14.766 12.258 1 75.06 632 SER B CA 1
ATOM 12836 C C . SER B 1 632 ? -25.484 -15.203 10.945 1 75.06 632 SER B C 1
ATOM 12838 O O . SER B 1 632 ? -26.688 -15 10.727 1 75.06 632 SER B O 1
ATOM 12840 N N . GLY B 1 633 ? -24.641 -15.914 10.195 1 71.19 633 GLY B N 1
ATOM 12841 C CA . GLY B 1 633 ? -25.141 -16.406 8.922 1 71.19 633 GLY B CA 1
ATOM 12842 C C . GLY B 1 633 ? -25.438 -15.289 7.934 1 71.19 633 GLY B C 1
ATOM 12843 O O . GLY B 1 633 ? -24.953 -14.172 8.094 1 71.19 633 GLY B O 1
ATOM 12844 N N . GLY B 1 634 ? -26.094 -15.664 6.789 1 66.94 634 GLY B N 1
ATOM 12845 C CA . GLY B 1 634 ? -26.469 -14.703 5.762 1 66.94 634 GLY B CA 1
ATOM 12846 C C . GLY B 1 634 ? -27.828 -14.078 6 1 66.94 634 GLY B C 1
ATOM 12847 O O . GLY B 1 634 ? -28.438 -14.289 7.051 1 66.94 634 GLY B O 1
ATOM 12848 N N . GLY B 1 635 ? -28.297 -13.219 5.164 1 63 635 GLY B N 1
ATOM 12849 C CA . GLY B 1 635 ? -29.594 -12.57 5.242 1 63 635 GLY B CA 1
ATOM 12850 C C . GLY B 1 635 ? -30.75 -13.547 5.195 1 63 635 GLY B C 1
ATOM 12851 O O . GLY B 1 635 ? -30.562 -14.734 4.961 1 63 635 GLY B O 1
ATOM 12852 N N . ALA B 1 636 ? -31.922 -13.156 5.387 1 63.72 636 ALA B N 1
ATOM 12853 C CA . ALA B 1 636 ? -33.125 -13.945 5.508 1 63.72 636 ALA B CA 1
ATOM 12854 C C . ALA B 1 636 ? -33.375 -14.805 4.27 1 63.72 636 ALA B C 1
ATOM 12856 O O . ALA B 1 636 ? -33.969 -15.883 4.352 1 63.72 636 ALA B O 1
ATOM 12857 N N . SER B 1 637 ? -32.844 -14.344 3.15 1 64.38 637 SER B N 1
ATOM 12858 C CA . SER B 1 637 ? -33.125 -15.031 1.9 1 64.38 637 SER B CA 1
ATOM 12859 C C . SER B 1 637 ? -32 -15.969 1.506 1 64.38 637 SER B C 1
ATOM 12861 O O . SER B 1 637 ? -32.062 -16.609 0.452 1 64.38 637 SER B O 1
ATOM 12863 N N . THR B 1 638 ? -31.109 -16.125 2.379 1 67.19 638 THR B N 1
ATOM 12864 C CA . THR B 1 638 ? -29.953 -16.938 1.994 1 67.19 638 THR B CA 1
ATOM 12865 C C . THR B 1 638 ? -30.016 -18.297 2.664 1 67.19 638 THR B C 1
ATOM 12867 O O . THR B 1 638 ? -30.703 -18.484 3.67 1 67.19 638 THR B O 1
ATOM 12870 N N . SER B 1 639 ? -29.297 -19.297 2.066 1 65.88 639 SER B N 1
ATOM 12871 C CA . SER B 1 639 ? -29.219 -20.641 2.623 1 65.88 639 SER B CA 1
ATOM 12872 C C . SER B 1 639 ? -28.422 -20.656 3.924 1 65.88 639 SER B C 1
ATOM 12874 O O . SER B 1 639 ? -28.547 -21.594 4.719 1 65.88 639 SER B O 1
ATOM 12876 N N . THR B 1 640 ? -27.75 -19.625 4.16 1 71.06 640 THR B N 1
ATOM 12877 C CA . THR B 1 640 ? -26.906 -19.578 5.348 1 71.06 640 THR B CA 1
ATOM 12878 C C . THR B 1 640 ? -27.594 -18.812 6.477 1 71.06 640 THR B C 1
ATOM 12880 O O . THR B 1 640 ? -26.969 -18.484 7.48 1 71.06 640 THR B O 1
ATOM 12883 N N . ASN B 1 641 ? -28.891 -18.547 6.262 1 75.94 641 ASN B N 1
ATOM 12884 C CA . ASN B 1 641 ? -29.656 -17.797 7.246 1 75.94 641 ASN B CA 1
ATOM 12885 C C . ASN B 1 641 ? -29.781 -18.562 8.562 1 75.94 641 ASN B C 1
ATOM 12887 O O . ASN B 1 641 ? -30.078 -19.766 8.57 1 75.94 641 ASN B O 1
ATOM 12891 N N . VAL B 1 642 ? -29.5 -17.922 9.648 1 79.06 642 VAL B N 1
ATOM 12892 C CA . VAL B 1 642 ? -29.656 -18.562 10.961 1 79.06 642 VAL B CA 1
ATOM 12893 C C . VAL B 1 642 ? -30.625 -17.734 11.812 1 79.06 642 VAL B C 1
ATOM 12895 O O . VAL B 1 642 ? -30.719 -17.938 13.023 1 79.06 642 VAL B O 1
ATOM 12898 N N . GLY B 1 643 ? -31.266 -16.766 11.156 1 79.56 643 GLY B N 1
ATOM 12899 C CA . GLY B 1 643 ? -32.281 -15.977 11.844 1 79.56 643 GLY B CA 1
ATOM 12900 C C . GLY B 1 643 ? -33.656 -16.594 11.812 1 79.56 643 GLY B C 1
ATOM 12901 O O . GLY B 1 643 ? -33.844 -17.672 11.234 1 79.56 643 GLY B O 1
ATOM 12902 N N . TYR B 1 644 ? -34.562 -16.062 12.703 1 82.5 644 TYR B N 1
ATOM 12903 C CA . TYR B 1 644 ? -35.938 -16.578 12.797 1 82.5 644 TYR B CA 1
ATOM 12904 C C . TYR B 1 644 ? -36.938 -15.453 12.859 1 82.5 644 TYR B C 1
ATOM 12906 O O . TYR B 1 644 ? -36.688 -14.391 13.43 1 82.5 644 TYR B O 1
ATOM 12914 N N . PRO B 1 645 ? -38 -15.578 12.062 1 80 645 PRO B N 1
ATOM 12915 C CA . PRO B 1 645 ? -39.031 -14.57 12.203 1 80 645 PRO B CA 1
ATOM 12916 C C . PRO B 1 645 ? -39.812 -14.695 13.523 1 80 645 PRO B C 1
ATOM 12918 O O . PRO B 1 645 ? -40.219 -15.797 13.898 1 80 645 PRO B O 1
ATOM 12921 N N . PHE B 1 646 ? -39.75 -13.695 14.344 1 78.12 646 PHE B N 1
ATOM 12922 C CA . PHE B 1 646 ? -40.594 -13.578 15.508 1 78.12 646 PHE B CA 1
ATOM 12923 C C . PHE B 1 646 ? -41.688 -12.547 15.266 1 78.12 646 PHE B C 1
ATOM 12925 O O . PHE B 1 646 ? -41.406 -11.398 14.922 1 78.12 646 PHE B O 1
ATOM 12932 N N . GLY B 1 647 ? -42.875 -12.906 15.445 1 81.81 647 GLY B N 1
ATOM 12933 C CA . GLY B 1 647 ? -43.938 -11.977 15.156 1 81.81 647 GLY B CA 1
ATOM 12934 C C . GLY B 1 647 ? -43.906 -11.438 13.734 1 81.81 647 GLY B C 1
ATOM 12935 O O . GLY B 1 647 ? -44.094 -10.25 13.508 1 81.81 647 GLY B O 1
ATOM 12936 N N . LYS B 1 648 ? -43.344 -12.305 12.805 1 77.12 648 LYS B N 1
ATOM 12937 C CA . LYS B 1 648 ? -43.281 -12.031 11.375 1 77.12 648 LYS B CA 1
ATOM 12938 C C . LYS B 1 648 ? -42.156 -11.062 11.047 1 77.12 648 LYS B C 1
ATOM 12940 O O . LYS B 1 648 ? -42.094 -10.523 9.938 1 77.12 648 LYS B O 1
ATOM 12945 N N . VAL B 1 649 ? -41.469 -10.734 12.094 1 70.19 649 VAL B N 1
ATOM 12946 C CA . VAL B 1 649 ? -40.312 -9.891 11.859 1 70.19 649 VAL B CA 1
ATOM 12947 C C . VAL B 1 649 ? -39.031 -10.734 11.953 1 70.19 649 VAL B C 1
ATOM 12949 O O . VAL B 1 649 ? -38.812 -11.414 12.961 1 70.19 649 VAL B O 1
ATOM 12952 N N . TYR B 1 650 ? -38.344 -10.719 10.836 1 75.69 650 TYR B N 1
ATOM 12953 C CA . TYR B 1 650 ? -37.094 -11.453 10.805 1 75.69 650 TYR B CA 1
ATOM 12954 C C . TYR B 1 650 ? -36.094 -10.906 11.836 1 75.69 650 TYR B C 1
ATOM 12956 O O . TYR B 1 650 ? -35.906 -9.695 11.922 1 75.69 650 TYR B O 1
ATOM 12964 N N . GLN B 1 651 ? -35.625 -11.836 12.727 1 74.38 651 GLN B N 1
ATOM 12965 C CA . GLN B 1 651 ? -34.562 -11.523 13.664 1 74.38 651 GLN B CA 1
ATOM 12966 C C . GLN B 1 651 ? -33.281 -12.266 13.297 1 74.38 651 GLN B C 1
ATOM 12968 O O . GLN B 1 651 ? -33.281 -13.492 13.172 1 74.38 651 GLN B O 1
ATOM 12973 N N . PRO B 1 652 ? -32.219 -11.531 13.07 1 72.5 652 PRO B N 1
ATOM 12974 C CA . PRO B 1 652 ? -30.953 -12.234 12.82 1 72.5 652 PRO B CA 1
ATOM 12975 C C . PRO B 1 652 ? -30.531 -13.141 13.984 1 72.5 652 PRO B C 1
ATOM 12977 O O . PRO B 1 652 ? -30.938 -12.898 15.133 1 72.5 652 PRO B O 1
ATOM 12980 N N . GLY B 1 653 ? -30 -14.258 13.75 1 75.69 653 GLY B N 1
ATOM 12981 C CA . GLY B 1 653 ? -29.578 -15.195 14.766 1 75.69 653 GLY B CA 1
ATOM 12982 C C . GLY B 1 653 ? -28.078 -15.469 14.727 1 75.69 653 GLY B C 1
ATOM 12983 O O . GLY B 1 653 ? -27.359 -14.898 13.906 1 75.69 653 GLY B O 1
ATOM 12984 N N . VAL B 1 654 ? -27.516 -16.047 15.797 1 81.56 654 VAL B N 1
ATOM 12985 C CA . VAL B 1 654 ? -26.156 -16.547 15.875 1 81.56 654 VAL B CA 1
ATOM 12986 C C . VAL B 1 654 ? -26.172 -18.062 16.062 1 81.56 654 VAL B C 1
ATOM 12988 O O . VAL B 1 654 ? -26.969 -18.594 16.859 1 81.56 654 VAL B O 1
ATOM 12991 N N . ALA B 1 655 ? -25.5 -18.656 15.258 1 82.94 655 ALA B N 1
ATOM 12992 C CA . ALA B 1 655 ? -25.438 -20.109 15.367 1 82.94 655 ALA B CA 1
ATOM 12993 C C . ALA B 1 655 ? -23.984 -20.594 15.367 1 82.94 655 ALA B C 1
ATOM 12995 O O . ALA B 1 655 ? -23.109 -19.953 14.789 1 82.94 655 ALA B O 1
ATOM 12996 N N . LEU B 1 656 ? -23.781 -21.688 16.109 1 86.62 656 LEU B N 1
ATOM 12997 C CA . LEU B 1 656 ? -22.5 -22.375 16.047 1 86.62 656 LEU B CA 1
ATOM 12998 C C . LEU B 1 656 ? -22.234 -22.922 14.648 1 86.62 656 LEU B C 1
ATOM 13000 O O . LEU B 1 656 ? -23.062 -23.656 14.109 1 86.62 656 LEU B O 1
ATOM 13004 N N . THR B 1 657 ? -21.125 -22.531 14.055 1 83.31 657 THR B N 1
ATOM 13005 C CA . THR B 1 657 ? -20.875 -22.906 12.664 1 83.31 657 THR B CA 1
ATOM 13006 C C . THR B 1 657 ? -19.656 -23.812 12.562 1 83.31 657 THR B C 1
ATOM 13008 O O . THR B 1 657 ? -19.438 -24.484 11.547 1 83.31 657 THR B O 1
ATOM 13011 N N . GLN B 1 658 ? -18.828 -23.844 13.594 1 87.81 658 GLN B N 1
ATOM 13012 C CA . GLN B 1 658 ? -17.641 -24.688 13.578 1 87.81 658 GLN B CA 1
ATOM 13013 C C . GLN B 1 658 ? -17.453 -25.391 14.922 1 87.81 658 GLN B C 1
ATOM 13015 O O . GLN B 1 658 ? -17.469 -24.75 15.977 1 87.81 658 GLN B O 1
ATOM 13020 N N . LEU B 1 659 ? -17.281 -26.703 14.828 1 89.88 659 LEU B N 1
ATOM 13021 C CA . LEU B 1 659 ? -16.984 -27.484 16.016 1 89.88 659 LEU B CA 1
ATOM 13022 C C . LEU B 1 659 ? -15.547 -27.266 16.484 1 89.88 659 LEU B C 1
ATOM 13024 O O . LEU B 1 659 ? -14.625 -27.25 15.664 1 89.88 659 LEU B O 1
ATOM 13028 N N . GLU B 1 660 ? -15.391 -27.047 17.719 1 91.25 660 GLU B N 1
ATOM 13029 C CA . GLU B 1 660 ? -14.055 -26.812 18.266 1 91.25 660 GLU B CA 1
ATOM 13030 C C . GLU B 1 660 ? -13.234 -28.094 18.297 1 91.25 660 GLU B C 1
ATOM 13032 O O . GLU B 1 660 ? -13.789 -29.188 18.391 1 91.25 660 GLU B O 1
ATOM 13037 N N . ASN B 1 661 ? -11.969 -28 18.125 1 93.56 661 ASN B N 1
ATOM 13038 C CA . ASN B 1 661 ? -10.977 -29.047 18.375 1 93.56 661 ASN B CA 1
ATOM 13039 C C . ASN B 1 661 ? -9.727 -28.469 19.062 1 93.56 661 ASN B C 1
ATOM 13041 O O . ASN B 1 661 ? -8.719 -28.234 18.391 1 93.56 661 ASN B O 1
ATOM 13045 N N . PRO B 1 662 ? -9.773 -28.328 20.312 1 94.5 662 PRO B N 1
ATOM 13046 C CA . PRO B 1 662 ? -8.656 -27.703 21.031 1 94.5 662 PRO B CA 1
ATOM 13047 C C . PRO B 1 662 ? -7.402 -28.578 21.031 1 94.5 662 PRO B C 1
ATOM 13049 O O . PRO B 1 662 ? -6.332 -28.125 21.453 1 94.5 662 PRO B O 1
ATOM 13052 N N . ASN B 1 663 ? -7.508 -29.781 20.453 1 92.88 663 ASN B N 1
ATOM 13053 C CA . ASN B 1 663 ? -6.383 -30.719 20.5 1 92.88 663 ASN B CA 1
ATOM 13054 C C . ASN B 1 663 ? -5.582 -30.688 19.203 1 92.88 663 ASN B C 1
ATOM 13056 O O . ASN B 1 663 ? -4.695 -31.516 19 1 92.88 663 ASN B O 1
ATOM 13060 N N . LEU B 1 664 ? -5.934 -29.781 18.391 1 93.56 664 LEU B N 1
ATOM 13061 C CA . LEU B 1 664 ? -5.16 -29.656 17.156 1 93.56 664 LEU B CA 1
ATOM 13062 C C . LEU B 1 664 ? -3.689 -29.391 17.469 1 93.56 664 LEU B C 1
ATOM 13064 O O . LEU B 1 664 ? -3.369 -28.625 18.375 1 93.56 664 LEU B O 1
ATOM 13068 N N . LYS B 1 665 ? -2.869 -30.125 16.797 1 92.12 665 LYS B N 1
ATOM 13069 C CA . LYS B 1 665 ? -1.429 -29.969 16.984 1 92.12 665 LYS B CA 1
ATOM 13070 C C . LYS B 1 665 ? -0.696 -29.938 15.656 1 92.12 665 LYS B C 1
ATOM 13072 O O . LYS B 1 665 ? -1.327 -29.938 14.594 1 92.12 665 LYS B O 1
ATOM 13077 N N . TRP B 1 666 ? 0.605 -29.891 15.703 1 91.31 666 TRP B N 1
ATOM 13078 C CA . TRP B 1 666 ? 1.47 -29.75 14.539 1 91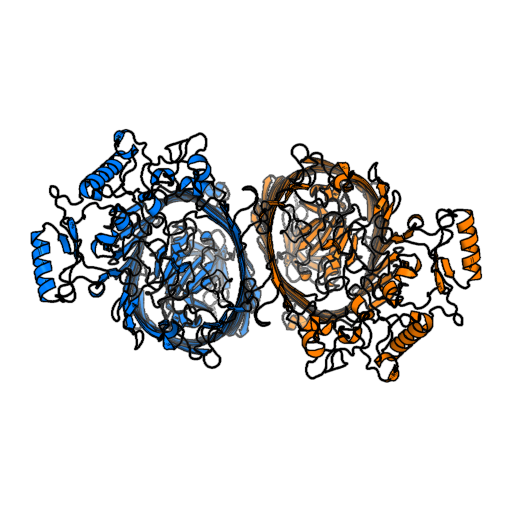.31 666 TRP B CA 1
ATOM 13079 C C . TRP B 1 666 ? 1.448 -31 13.68 1 91.31 666 TRP B C 1
ATOM 13081 O O . TRP B 1 666 ? 1.418 -32.125 14.203 1 91.31 666 TRP B O 1
ATOM 13091 N N . GLU B 1 667 ? 1.444 -30.766 12.312 1 90.69 667 GLU B N 1
ATOM 13092 C CA . GLU B 1 667 ? 1.93 -31.781 11.391 1 90.69 667 GLU B CA 1
ATOM 13093 C C . GLU B 1 667 ? 3.451 -31.891 11.445 1 90.69 667 GLU B C 1
ATOM 13095 O O . GLU B 1 667 ? 4.152 -30.891 11.547 1 90.69 667 GLU B O 1
ATOM 13100 N N . THR B 1 668 ? 3.969 -33.094 11.32 1 91.69 668 THR B N 1
ATOM 13101 C CA . THR B 1 668 ? 5.414 -33.281 11.375 1 91.69 668 THR B CA 1
ATOM 13102 C C . THR B 1 668 ? 5.918 -33.938 10.094 1 91.69 668 THR B C 1
ATOM 13104 O O . THR B 1 668 ? 5.449 -35 9.711 1 91.69 668 THR B O 1
ATOM 13107 N N . ASP B 1 669 ? 6.863 -33.344 9.469 1 91.56 669 ASP B N 1
ATOM 13108 C CA . ASP B 1 669 ? 7.531 -33.938 8.305 1 91.56 669 ASP B CA 1
ATOM 13109 C C . ASP B 1 669 ? 8.891 -34.5 8.68 1 91.56 669 ASP B C 1
ATOM 13111 O O . ASP B 1 669 ? 9.789 -33.781 9.117 1 91.56 669 ASP B O 1
ATOM 13115 N N . GLN B 1 670 ? 8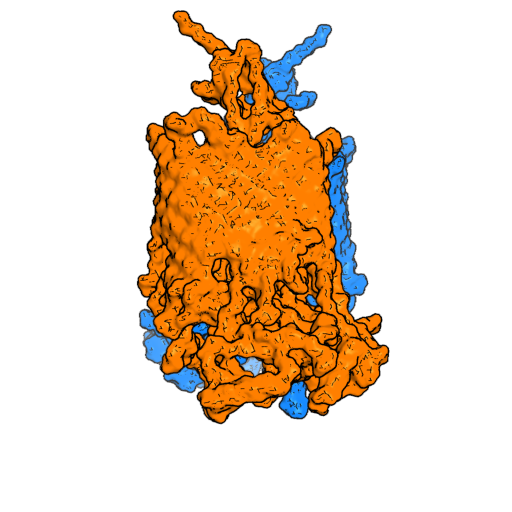.984 -35.719 8.5 1 93.75 670 GLN B N 1
ATOM 13116 C CA . GLN B 1 670 ? 10.234 -36.438 8.75 1 93.75 670 GLN B CA 1
ATOM 13117 C C . GLN B 1 670 ? 10.938 -36.781 7.445 1 93.75 670 GLN B C 1
ATOM 13119 O O . GLN B 1 670 ? 10.352 -37.438 6.57 1 93.75 670 GLN B O 1
ATOM 13124 N N . GLN B 1 671 ? 12.172 -36.406 7.348 1 94.75 671 GLN B N 1
ATOM 13125 C CA . GLN B 1 671 ? 12.883 -36.656 6.094 1 94.75 671 GLN B CA 1
ATOM 13126 C C . GLN B 1 671 ? 14.219 -37.344 6.344 1 94.75 671 GLN B C 1
ATOM 13128 O O . GLN B 1 671 ? 14.93 -37 7.293 1 94.75 671 GLN B O 1
ATOM 13133 N N . THR B 1 672 ? 14.523 -38.312 5.566 1 96.06 672 THR B N 1
ATOM 13134 C CA . THR B 1 672 ? 15.828 -38.969 5.484 1 96.06 672 THR B CA 1
ATOM 13135 C C . THR B 1 672 ? 16.453 -38.75 4.105 1 96.06 672 THR B C 1
ATOM 13137 O O . THR B 1 672 ? 15.75 -38.812 3.09 1 96.06 672 THR B O 1
ATOM 13140 N N . ASP B 1 673 ? 17.734 -38.531 4.09 1 97 673 ASP B N 1
ATOM 13141 C CA . ASP B 1 673 ? 18.438 -38.312 2.83 1 97 673 ASP B CA 1
ATOM 13142 C C . ASP B 1 673 ? 19.828 -38.969 2.873 1 97 673 ASP B C 1
ATOM 13144 O O . ASP B 1 673 ? 20.562 -38.812 3.854 1 97 673 ASP B O 1
ATOM 13148 N N . ILE B 1 674 ? 20.156 -39.75 1.857 1 97.56 674 ILE B N 1
ATOM 13149 C CA . ILE B 1 674 ? 21.5 -40.281 1.631 1 97.56 674 ILE B CA 1
ATOM 13150 C C . ILE B 1 674 ? 22 -39.844 0.257 1 97.56 674 ILE B C 1
ATOM 13152 O O . ILE B 1 674 ? 21.344 -40.094 -0.758 1 97.56 674 ILE B O 1
ATOM 13156 N N . GLY B 1 675 ? 23.156 -39.25 0.278 1 96.25 675 GLY B N 1
ATOM 13157 C CA . GLY B 1 675 ? 23.625 -38.688 -0.979 1 96.25 675 GLY B CA 1
ATOM 13158 C C . GLY B 1 675 ? 25.109 -38.906 -1.205 1 96.25 675 GLY B C 1
ATOM 13159 O O . GLY B 1 675 ? 25.828 -39.312 -0.284 1 96.25 675 GLY B O 1
ATOM 13160 N N . MET B 1 676 ? 25.516 -38.656 -2.43 1 96.19 676 MET B N 1
ATOM 13161 C CA . MET B 1 676 ? 26.906 -38.75 -2.883 1 96.19 676 MET B CA 1
ATOM 13162 C C . MET B 1 676 ? 27.219 -37.656 -3.904 1 96.19 676 MET B C 1
ATOM 13164 O O . MET B 1 676 ? 26.391 -37.344 -4.773 1 96.19 676 MET B O 1
ATOM 13168 N N . ASP B 1 677 ? 28.312 -37.031 -3.693 1 94.88 677 ASP B N 1
ATOM 13169 C CA . ASP B 1 677 ? 28.828 -36.062 -4.641 1 94.88 677 ASP B CA 1
ATOM 13170 C C . ASP B 1 677 ? 30.203 -36.469 -5.168 1 94.88 677 ASP B C 1
ATOM 13172 O O . ASP B 1 677 ? 31.125 -36.719 -4.391 1 94.88 677 ASP B O 1
ATOM 13176 N N . ILE B 1 678 ? 30.297 -36.5 -6.488 1 94.69 678 ILE B N 1
ATOM 13177 C CA . ILE B 1 678 ? 31.547 -36.969 -7.109 1 94.69 678 ILE B CA 1
ATOM 13178 C C . ILE B 1 678 ? 31.953 -35.969 -8.203 1 94.69 678 ILE B C 1
ATOM 13180 O O . ILE B 1 678 ? 31.109 -35.438 -8.914 1 94.69 678 ILE B O 1
ATOM 13184 N N . ALA B 1 679 ? 33.188 -35.719 -8.281 1 93 679 ALA B N 1
ATOM 13185 C CA . ALA B 1 679 ? 33.75 -34.938 -9.375 1 93 679 ALA B CA 1
ATOM 13186 C C . ALA B 1 679 ? 34.875 -35.656 -10.062 1 93 679 ALA B C 1
ATOM 13188 O O . ALA B 1 679 ? 35.719 -36.281 -9.391 1 93 679 ALA B O 1
ATOM 13189 N N . PHE B 1 680 ? 34.875 -35.625 -11.422 1 92.25 680 PHE B N 1
ATOM 13190 C CA . PHE B 1 680 ? 35.875 -36.281 -12.242 1 92.25 680 PHE B CA 1
ATOM 13191 C C . PHE B 1 680 ? 36.531 -35.281 -13.195 1 92.25 680 PHE B C 1
ATOM 13193 O O . PHE B 1 680 ? 36.031 -34.156 -13.352 1 92.25 680 PHE B O 1
ATOM 13200 N N . LEU B 1 681 ? 37.625 -35.688 -13.883 1 89.06 681 LEU B N 1
ATOM 13201 C CA . LEU B 1 681 ? 38.281 -34.969 -14.984 1 89.06 681 LEU B CA 1
ATOM 13202 C C . LEU B 1 681 ? 38.594 -33.531 -14.57 1 89.06 681 LEU B C 1
ATOM 13204 O O . LEU B 1 681 ? 38.25 -32.594 -15.273 1 89.06 681 LEU B O 1
ATOM 13208 N N . HIS B 1 682 ? 39.188 -33.438 -13.359 1 81.62 682 HIS B N 1
ATOM 13209 C CA . HIS B 1 682 ? 39.656 -32.156 -12.797 1 81.62 682 HIS B CA 1
ATOM 13210 C C . HIS B 1 682 ? 38.469 -31.203 -12.594 1 81.62 682 HIS B C 1
ATOM 13212 O O . HIS B 1 682 ? 38.625 -30 -12.828 1 81.62 682 HIS B O 1
ATOM 13218 N N . GLY B 1 683 ? 37.25 -31.828 -12.398 1 81.56 683 GLY B N 1
ATOM 13219 C CA . GLY B 1 683 ? 36.094 -31.031 -12.039 1 81.56 683 GLY B CA 1
ATOM 13220 C C . GLY B 1 683 ? 35.188 -30.766 -13.211 1 81.56 683 GLY B C 1
ATOM 13221 O O . GLY B 1 683 ? 34.094 -30.188 -13.039 1 81.56 683 GLY B O 1
ATOM 13222 N N . ASP B 1 684 ? 35.531 -31.188 -14.469 1 87.62 684 ASP B N 1
ATOM 13223 C CA . ASP B 1 684 ? 34.688 -30.922 -15.648 1 87.62 684 ASP B CA 1
ATOM 13224 C C . ASP B 1 684 ? 33.406 -31.734 -15.609 1 87.62 684 ASP B C 1
ATOM 13226 O O . ASP B 1 684 ? 32.406 -31.328 -16.188 1 87.62 684 ASP B O 1
ATOM 13230 N N . LEU B 1 685 ? 33.531 -32.844 -15 1 92.94 685 LEU B N 1
ATOM 13231 C CA . LEU B 1 685 ? 32.375 -33.719 -14.867 1 92.94 685 LEU B CA 1
ATOM 13232 C C . LEU B 1 685 ? 31.969 -33.875 -13.406 1 92.94 685 LEU B C 1
ATOM 13234 O O . LEU B 1 685 ? 32.781 -34.312 -12.586 1 92.94 685 LEU B O 1
ATOM 13238 N N . THR B 1 686 ? 30.844 -33.5 -13.086 1 92.25 686 THR B N 1
ATOM 13239 C CA . THR B 1 686 ? 30.328 -33.656 -11.727 1 92.25 686 THR B CA 1
ATOM 13240 C C . THR B 1 686 ? 29.047 -34.5 -11.727 1 92.25 686 THR B C 1
ATOM 13242 O O . THR B 1 686 ? 28.25 -34.406 -12.656 1 92.25 686 THR B O 1
ATOM 13245 N N . PHE B 1 687 ? 28.906 -35.312 -10.742 1 94.62 687 PHE B N 1
ATOM 13246 C CA . PHE B 1 687 ? 27.734 -36.188 -10.578 1 94.62 687 PHE B CA 1
ATOM 13247 C C . PHE B 1 687 ? 27.25 -36.188 -9.141 1 94.62 687 PHE B C 1
ATOM 13249 O O . PHE B 1 687 ? 28.047 -36.344 -8.211 1 94.62 687 PHE B O 1
ATOM 13256 N N . THR B 1 688 ? 26 -35.844 -8.945 1 94.94 688 THR B N 1
ATOM 13257 C CA . THR B 1 688 ? 25.359 -35.906 -7.637 1 94.94 688 THR B CA 1
ATOM 13258 C C . THR B 1 688 ? 24.172 -36.875 -7.645 1 94.94 688 THR B C 1
ATOM 13260 O O . THR B 1 688 ? 23.328 -36.812 -8.539 1 94.94 688 THR B O 1
ATOM 13263 N N . ALA B 1 689 ? 24.141 -37.719 -6.645 1 96.69 689 ALA B N 1
ATOM 13264 C CA . ALA B 1 689 ? 23.047 -38.688 -6.473 1 96.69 689 ALA B CA 1
ATOM 13265 C C . ALA B 1 689 ? 22.5 -38.625 -5.047 1 96.69 689 ALA B C 1
ATOM 13267 O O . ALA B 1 689 ? 23.25 -38.531 -4.086 1 96.69 689 ALA B O 1
ATOM 13268 N N . ASP B 1 690 ? 21.172 -38.625 -4.914 1 97.12 690 ASP B N 1
ATOM 13269 C CA . ASP B 1 690 ? 20.516 -38.656 -3.615 1 97.12 690 ASP B CA 1
ATOM 13270 C C . ASP B 1 690 ? 19.359 -39.656 -3.596 1 97.12 690 ASP B C 1
ATOM 13272 O O . ASP B 1 690 ? 18.641 -39.781 -4.582 1 97.12 690 ASP B O 1
ATOM 13276 N N . TYR B 1 691 ? 19.25 -40.344 -2.502 1 97.75 691 TYR B N 1
ATOM 13277 C CA . TYR B 1 691 ? 18.031 -41.031 -2.137 1 97.75 691 TYR B CA 1
ATOM 13278 C C . TYR B 1 691 ? 17.312 -40.344 -0.996 1 97.75 691 TYR B C 1
ATOM 13280 O O . TYR B 1 691 ? 17.922 -40 0.021 1 97.75 691 TYR B O 1
ATOM 13288 N N . TYR B 1 692 ? 16.047 -40.094 -1.182 1 96.56 692 TYR B N 1
ATOM 13289 C CA . TYR B 1 692 ? 15.305 -39.375 -0.143 1 96.56 692 TYR B CA 1
ATOM 13290 C C . TYR B 1 692 ? 14.039 -40.125 0.23 1 96.56 692 TYR B C 1
ATOM 13292 O O . TYR B 1 692 ? 13.469 -40.844 -0.597 1 96.56 692 TYR B O 1
ATOM 13300 N N . ASN B 1 693 ? 13.633 -40 1.468 1 96.81 693 ASN B N 1
ATOM 13301 C CA . ASN B 1 693 ? 12.352 -40.438 2.02 1 96.81 693 ASN B CA 1
ATOM 13302 C C . ASN B 1 693 ? 11.742 -39.375 2.938 1 96.81 693 ASN B C 1
ATOM 13304 O O . ASN B 1 693 ? 12.312 -39.062 3.98 1 96.81 693 ASN B O 1
ATOM 13308 N N . LYS B 1 694 ? 10.656 -38.844 2.502 1 94.5 694 LYS B N 1
ATOM 13309 C CA . LYS B 1 694 ? 9.93 -37.812 3.242 1 94.5 694 LYS B CA 1
ATOM 13310 C C . LYS B 1 694 ? 8.562 -38.344 3.697 1 94.5 694 LYS B C 1
ATOM 13312 O O . LYS B 1 694 ? 7.723 -38.688 2.871 1 94.5 694 LYS B O 1
ATOM 13317 N N . LYS B 1 695 ? 8.344 -38.312 4.988 1 94.62 695 LYS B N 1
ATOM 13318 C CA . LYS B 1 695 ? 7.086 -38.75 5.574 1 94.62 695 LYS B CA 1
ATOM 13319 C C . LYS B 1 695 ? 6.387 -37.625 6.332 1 94.62 695 LYS B C 1
ATOM 13321 O O . LYS B 1 695 ? 6.949 -37.062 7.273 1 94.62 695 LYS B O 1
ATOM 13326 N N . SER B 1 696 ? 5.227 -37.375 5.887 1 92 696 SER B N 1
ATOM 13327 C CA . SER B 1 696 ? 4.391 -36.406 6.605 1 92 696 SER B CA 1
ATOM 13328 C C . SER B 1 696 ? 3.445 -37.125 7.57 1 92 696 SER B C 1
ATOM 13330 O O . SER B 1 696 ? 2.59 -37.906 7.145 1 92 696 SER B O 1
ATOM 13332 N N . LYS B 1 697 ? 3.592 -36.719 8.828 1 93 697 LYS B N 1
ATOM 13333 C CA . LYS B 1 697 ? 2.791 -37.406 9.852 1 93 697 LYS B CA 1
ATOM 13334 C C . LYS B 1 697 ? 1.783 -36.438 10.469 1 93 697 LYS B C 1
ATOM 13336 O O . LYS B 1 697 ? 2.084 -35.25 10.664 1 93 697 LYS B O 1
ATOM 13341 N N . ASP B 1 698 ? 0.575 -36.969 10.766 1 90.44 698 ASP B N 1
ATOM 13342 C CA . ASP B 1 698 ? -0.494 -36.219 11.445 1 90.44 698 ASP B CA 1
ATOM 13343 C C . ASP B 1 698 ? -0.903 -35 10.648 1 90.44 698 ASP B C 1
ATOM 13345 O O . ASP B 1 698 ? -0.963 -33.875 11.188 1 90.44 698 ASP B O 1
ATOM 13349 N N . PHE B 1 699 ? -1.04 -35.25 9.406 1 87.56 699 PHE B N 1
ATOM 13350 C CA . PHE B 1 699 ? -1.405 -34.094 8.617 1 87.56 699 PHE B CA 1
ATOM 13351 C C . PHE B 1 699 ? -2.789 -33.594 9.008 1 87.56 699 PHE B C 1
ATOM 13353 O O . PHE B 1 699 ? -3.623 -34.344 9.492 1 87.56 699 PHE B O 1
ATOM 13360 N N . LEU B 1 700 ? -3.053 -32.344 8.898 1 86.12 700 LEU B N 1
ATOM 13361 C CA . LEU B 1 700 ? -4.309 -31.703 9.273 1 86.12 700 LEU B CA 1
ATOM 13362 C C . LEU B 1 700 ? -5.316 -31.766 8.133 1 86.12 700 LEU B C 1
ATOM 13364 O O . LEU B 1 700 ? -5.008 -31.391 6.996 1 86.12 700 LEU B O 1
ATOM 13368 N N . LEU B 1 701 ? -6.449 -32.219 8.406 1 84.25 701 LEU B N 1
ATOM 13369 C CA . LEU B 1 701 ? -7.516 -32.375 7.426 1 84.25 701 LEU B CA 1
ATOM 13370 C C . LEU B 1 701 ? -8.883 -32.188 8.07 1 84.25 701 LEU B C 1
ATOM 13372 O O . LEU B 1 701 ? -9.102 -32.625 9.203 1 84.25 701 LEU B O 1
ATOM 13376 N N . ALA B 1 702 ? -9.758 -31.578 7.289 1 84.25 702 ALA B N 1
ATOM 13377 C CA . ALA B 1 702 ? -11.156 -31.562 7.715 1 84.25 702 ALA B CA 1
ATOM 13378 C C . ALA B 1 702 ? -11.82 -32.906 7.461 1 84.25 702 ALA B C 1
ATOM 13380 O O . ALA B 1 702 ? -11.953 -33.344 6.312 1 84.25 702 ALA B O 1
ATOM 13381 N N . VAL B 1 703 ? -12.188 -33.594 8.516 1 82.31 703 VAL B N 1
ATOM 13382 C CA . VAL B 1 703 ? -12.766 -34.938 8.398 1 82.31 703 VAL B CA 1
ATOM 13383 C C . VAL B 1 703 ? -14.258 -34.875 8.719 1 82.31 703 VAL B C 1
ATOM 13385 O O . VAL B 1 703 ? -14.695 -34.062 9.539 1 82.31 703 VAL B O 1
ATOM 13388 N N . GLN B 1 704 ? -14.969 -35.719 8.016 1 78.44 704 GLN B N 1
ATOM 13389 C CA . GLN B 1 704 ? -16.406 -35.781 8.266 1 78.44 704 GLN B CA 1
ATOM 13390 C C . GLN B 1 704 ? -16.688 -36.25 9.688 1 78.44 704 GLN B C 1
ATOM 13392 O O . GLN B 1 704 ? -16 -37.156 10.203 1 78.44 704 GLN B O 1
ATOM 13397 N N . THR B 1 705 ? -17.625 -35.625 10.211 1 81.88 705 THR B N 1
ATOM 13398 C CA . THR B 1 705 ? -18.062 -36 11.555 1 81.88 705 THR B CA 1
ATOM 13399 C C . THR B 1 705 ? -19.438 -36.656 11.508 1 81.88 705 THR B C 1
ATOM 13401 O O . THR B 1 705 ? -20.203 -36.438 10.562 1 81.88 705 THR B O 1
ATOM 13404 N N . PRO B 1 706 ? -19.703 -37.5 12.555 1 79.88 706 PRO B N 1
ATOM 13405 C CA . PRO B 1 706 ? -21.062 -38.031 12.617 1 79.88 706 PRO B CA 1
ATOM 13406 C C . PRO B 1 706 ? -22.125 -36.906 12.641 1 79.88 706 PRO B C 1
ATOM 13408 O O . PRO B 1 706 ? -21.922 -35.875 13.289 1 79.88 706 PRO B O 1
ATOM 13411 N N . ASN B 1 707 ? -23.125 -37.125 11.914 1 78.69 707 ASN B N 1
ATOM 13412 C CA . ASN B 1 707 ? -24.156 -36.125 11.766 1 78.69 707 ASN B CA 1
ATOM 13413 C C . ASN B 1 707 ? -24.75 -35.719 13.117 1 78.69 707 ASN B C 1
ATOM 13415 O O . ASN B 1 707 ? -25.297 -34.625 13.266 1 78.69 707 ASN B O 1
ATOM 13419 N N . GLN B 1 708 ? -24.625 -36.594 14.016 1 80.06 708 GLN B N 1
ATOM 13420 C CA . GLN B 1 708 ? -25.156 -36.344 15.352 1 80.06 708 GLN B CA 1
ATOM 13421 C C . GLN B 1 708 ? -24.484 -35.125 16 1 80.06 708 GLN B C 1
ATOM 13423 O O . GLN B 1 708 ? -25.047 -34.5 16.891 1 80.06 708 GLN B O 1
ATOM 13428 N N . THR B 1 709 ? -23.344 -34.812 15.547 1 81.5 709 THR B N 1
ATOM 13429 C CA . THR B 1 709 ? -22.625 -33.688 16.125 1 81.5 709 THR B CA 1
ATOM 13430 C C . THR B 1 709 ? -23.234 -32.375 15.656 1 81.5 709 THR B C 1
ATOM 13432 O O . THR B 1 709 ? -22.984 -31.328 16.25 1 81.5 709 THR B O 1
ATOM 13435 N N . GLY B 1 710 ? -24.094 -32.469 14.578 1 81.81 710 GLY B N 1
ATOM 13436 C CA . GLY B 1 710 ? -24.656 -31.281 13.992 1 81.81 710 GLY B CA 1
ATOM 13437 C C . GLY B 1 710 ? -23.703 -30.594 13.016 1 81.81 710 GLY B C 1
ATOM 13438 O O . GLY B 1 710 ? -24.047 -29.547 12.453 1 81.81 710 GLY B O 1
ATOM 13439 N N . PHE B 1 711 ? -22.531 -31.172 12.961 1 86.94 711 PHE B N 1
ATOM 13440 C CA . PHE B 1 711 ? -21.547 -30.594 12.062 1 86.94 711 PHE B CA 1
ATOM 13441 C C . PHE B 1 711 ? -21.094 -31.594 11.008 1 86.94 711 PHE B C 1
ATOM 13443 O O . PHE B 1 711 ? -20.984 -32.781 11.297 1 86.94 711 PHE B O 1
ATOM 13450 N N . ALA B 1 712 ? -20.797 -31.031 9.844 1 77.88 712 ALA B N 1
ATOM 13451 C CA . ALA B 1 712 ? -20.406 -31.906 8.734 1 77.88 712 ALA B CA 1
ATOM 13452 C C . ALA B 1 712 ? -18.953 -32.312 8.844 1 77.88 712 ALA B C 1
ATOM 13454 O O . ALA B 1 712 ? -18.578 -33.438 8.422 1 77.88 712 ALA B O 1
ATOM 13455 N N . TYR B 1 713 ? -18.109 -31.406 9.391 1 84.88 713 TYR B N 1
ATOM 13456 C CA . TYR B 1 713 ? -16.688 -31.688 9.398 1 84.88 713 TYR B CA 1
ATOM 13457 C C . TYR B 1 713 ? -16.016 -31.094 10.625 1 84.88 713 TYR B C 1
ATOM 13459 O O . TYR B 1 713 ? -16.578 -30.203 11.273 1 84.88 713 TYR B O 1
ATOM 13467 N N . GLN B 1 714 ? -14.945 -31.578 10.992 1 88 714 GLN B N 1
ATOM 13468 C CA . GLN B 1 714 ? -14.023 -31.047 11.992 1 88 714 GLN B CA 1
ATOM 13469 C C . GLN B 1 714 ? -12.57 -31.25 11.562 1 88 714 GLN B C 1
ATOM 13471 O O . GLN B 1 714 ? -12.211 -32.312 11.039 1 88 714 GLN B O 1
ATOM 13476 N N . THR B 1 715 ? -11.789 -30.203 11.719 1 88.94 715 THR B N 1
ATOM 13477 C CA . THR B 1 715 ? -10.367 -30.344 11.406 1 88.94 715 THR B CA 1
ATOM 13478 C C . THR B 1 715 ? -9.664 -31.172 12.477 1 88.94 715 THR B C 1
ATOM 13480 O O . THR B 1 715 ? -9.797 -30.906 13.672 1 88.94 715 THR B O 1
ATOM 13483 N N . GLN B 1 716 ? -8.945 -32.188 12.039 1 90 716 GLN B N 1
ATOM 13484 C CA . GLN B 1 716 ? -8.242 -33.062 12.945 1 90 716 GLN B CA 1
ATOM 13485 C C . GLN B 1 716 ? -6.859 -33.438 12.391 1 90 716 GLN B C 1
ATOM 13487 O O . GLN B 1 716 ? -6.598 -33.25 11.203 1 90 716 GLN B O 1
ATOM 13492 N N . ASN B 1 717 ? -5.961 -33.781 13.352 1 91.06 717 ASN B N 1
ATOM 13493 C CA . ASN B 1 717 ? -4.73 -34.469 12.953 1 91.06 717 ASN B CA 1
ATOM 13494 C C . ASN B 1 717 ? -4.992 -35.938 12.57 1 91.06 717 ASN B C 1
ATOM 13496 O O . ASN B 1 717 ? -5.398 -36.719 13.406 1 91.06 717 ASN B O 1
ATOM 13500 N N . VAL B 1 718 ? -4.66 -36.125 11.234 1 87.38 718 VAL B N 1
ATOM 13501 C CA . VAL B 1 718 ? -4.988 -37.5 10.82 1 87.38 718 VAL B CA 1
ATOM 13502 C C . VAL B 1 718 ? -3.896 -38.031 9.898 1 87.38 718 VAL B C 1
ATOM 13504 O O . VAL B 1 718 ? -3.176 -37.25 9.258 1 87.38 718 VAL B O 1
ATOM 13507 N N . GLY B 1 719 ? -3.637 -39.219 9.828 1 89.12 719 GLY B N 1
ATOM 13508 C CA . GLY B 1 719 ? -2.992 -40.062 8.828 1 89.12 719 GLY B CA 1
ATOM 13509 C C . GLY B 1 719 ? -1.56 -39.656 8.539 1 89.12 719 GLY B C 1
ATOM 13510 O O . GLY B 1 719 ? -0.924 -38.969 9.352 1 89.12 719 GLY B O 1
ATOM 13511 N N . SER B 1 720 ? -1.038 -40.156 7.453 1 93.62 720 SER B N 1
ATOM 13512 C CA . SER B 1 720 ? 0.343 -39.938 7.039 1 93.62 720 SER B CA 1
ATOM 13513 C C . SER B 1 720 ? 0.516 -40.156 5.543 1 93.62 720 SER B C 1
ATOM 13515 O O . SER B 1 720 ? -0.242 -40.938 4.93 1 93.62 720 SER B O 1
ATOM 13517 N N . ILE B 1 721 ? 1.433 -39.469 4.902 1 94.12 721 ILE B N 1
ATOM 13518 C CA . ILE B 1 721 ? 1.789 -39.531 3.492 1 94.12 721 ILE B CA 1
ATOM 13519 C C . ILE B 1 721 ? 3.291 -39.781 3.352 1 94.12 721 ILE B C 1
ATOM 13521 O O . ILE B 1 721 ? 4.09 -39.219 4.098 1 94.12 721 ILE B O 1
ATOM 13525 N N . ASP B 1 722 ? 3.588 -40.594 2.398 1 95.81 722 ASP B N 1
ATOM 13526 C CA . ASP B 1 722 ? 4.988 -40.906 2.164 1 95.81 722 ASP B CA 1
ATOM 13527 C C . ASP B 1 722 ? 5.414 -40.531 0.748 1 95.81 722 ASP B C 1
ATOM 13529 O O . ASP B 1 722 ? 4.672 -40.75 -0.209 1 95.81 722 ASP B O 1
ATOM 13533 N N . ASN B 1 723 ? 6.574 -39.875 0.57 1 96 723 ASN B N 1
ATOM 13534 C CA . ASN B 1 723 ? 7.266 -39.594 -0.685 1 96 723 ASN B CA 1
ATOM 13535 C C . ASN B 1 723 ? 8.68 -40.156 -0.677 1 96 723 ASN B C 1
ATOM 13537 O O . ASN B 1 723 ? 9.461 -39.906 0.24 1 96 723 ASN B O 1
ATOM 13541 N N . LYS B 1 724 ? 9.039 -40.906 -1.62 1 96.69 724 LYS B N 1
ATOM 13542 C CA . LYS B 1 724 ? 10.406 -41.406 -1.724 1 96.69 724 LYS B CA 1
ATOM 13543 C C . LYS B 1 724 ? 10.875 -41.438 -3.176 1 96.69 724 LYS B C 1
ATOM 13545 O O . LYS B 1 724 ? 10.047 -41.5 -4.094 1 96.69 724 LYS B O 1
ATOM 13550 N N . GLY B 1 725 ? 12.164 -41.344 -3.408 1 97.31 725 GLY B N 1
ATOM 13551 C CA . GLY B 1 725 ? 12.688 -41.375 -4.762 1 97.31 725 GLY B CA 1
ATOM 13552 C C . GLY B 1 725 ? 14.188 -41.125 -4.828 1 97.31 725 GLY B C 1
ATOM 13553 O O . GLY B 1 725 ? 14.867 -41.125 -3.799 1 97.31 725 GLY B O 1
ATOM 13554 N N . PHE B 1 726 ? 14.656 -41.062 -6.082 1 97.88 726 PHE B N 1
ATOM 13555 C CA . PHE B 1 726 ? 16.062 -40.781 -6.387 1 97.88 726 PHE B CA 1
ATOM 13556 C C . PHE B 1 726 ? 16.203 -39.469 -7.152 1 97.88 726 PHE B C 1
ATOM 13558 O O . PHE B 1 726 ? 15.305 -39.094 -7.906 1 97.88 726 PHE B O 1
ATOM 13565 N N . GLU B 1 727 ? 17.297 -38.875 -6.887 1 97.75 727 GLU B N 1
ATOM 13566 C CA . GLU B 1 727 ? 17.703 -37.688 -7.625 1 97.75 727 GLU B CA 1
ATOM 13567 C C . GLU B 1 727 ? 19.094 -37.875 -8.234 1 97.75 727 GLU B C 1
ATOM 13569 O O . GLU B 1 727 ? 20.016 -38.344 -7.566 1 97.75 727 GLU B O 1
ATOM 13574 N N . PHE B 1 728 ? 19.203 -37.469 -9.5 1 97.25 728 PHE B N 1
ATOM 13575 C CA . PHE B 1 728 ? 20.484 -37.5 -10.195 1 97.25 728 PHE B CA 1
ATOM 13576 C C . PHE B 1 728 ? 20.75 -36.156 -10.898 1 97.25 728 PHE B C 1
ATOM 13578 O O . PHE B 1 728 ? 19.844 -35.562 -11.469 1 97.25 728 PHE B O 1
ATOM 13585 N N . SER B 1 729 ? 21.891 -35.719 -10.75 1 95.94 729 SER B N 1
ATOM 13586 C CA . SER B 1 729 ? 22.359 -34.531 -11.484 1 95.94 729 SER B CA 1
ATOM 13587 C C . SER B 1 729 ? 23.734 -34.781 -12.094 1 95.94 729 SER B C 1
ATOM 13589 O O . SER B 1 729 ? 24.688 -35.094 -11.383 1 95.94 729 SER B O 1
ATOM 13591 N N . LEU B 1 730 ? 23.828 -34.625 -13.375 1 95.5 730 LEU B N 1
ATOM 13592 C CA . LEU B 1 730 ? 25.078 -34.75 -14.133 1 95.5 730 LEU B CA 1
ATOM 13593 C C . LEU B 1 730 ? 25.391 -33.469 -14.867 1 95.5 730 LEU B C 1
ATOM 13595 O O . LEU B 1 730 ? 24.562 -32.938 -15.609 1 95.5 730 LEU B O 1
ATOM 13599 N N . ASN B 1 731 ? 26.516 -32.969 -14.625 1 92.62 731 ASN B N 1
ATOM 13600 C CA . ASN B 1 731 ? 26.953 -31.75 -15.305 1 92.62 731 ASN B CA 1
ATOM 13601 C C . ASN B 1 731 ? 28.344 -31.922 -15.922 1 92.62 731 ASN B C 1
ATOM 13603 O O . ASN B 1 731 ? 29.266 -32.406 -15.266 1 92.62 731 ASN B O 1
ATOM 13607 N N . TYR B 1 732 ? 28.469 -31.625 -17.141 1 94.06 732 TYR B N 1
ATOM 13608 C CA . TYR B 1 732 ? 29.734 -31.656 -17.859 1 94.06 732 TYR B CA 1
ATOM 13609 C C . TYR B 1 732 ? 30.016 -30.312 -18.516 1 94.06 732 TYR B C 1
ATOM 13611 O O . TYR B 1 732 ? 29.156 -29.766 -19.219 1 94.06 732 TYR B O 1
ATOM 13619 N N . HIS B 1 733 ? 31.031 -29.719 -18.297 1 90.38 733 HIS B N 1
ATOM 13620 C CA . HIS B 1 733 ? 31.5 -28.5 -18.938 1 90.38 733 HIS B CA 1
ATOM 13621 C C . HIS B 1 733 ? 32.969 -28.609 -19.344 1 90.38 733 HIS B C 1
ATOM 13623 O O . HIS B 1 733 ? 33.812 -29 -18.531 1 90.38 733 HIS B O 1
ATOM 13629 N N . HIS B 1 734 ? 33.219 -28.266 -20.594 1 89.25 734 HIS B N 1
ATOM 13630 C CA . HIS B 1 734 ? 34.594 -28.406 -21.094 1 89.25 734 HIS B CA 1
ATOM 13631 C C . HIS B 1 734 ? 34.938 -27.25 -22.016 1 89.25 734 HIS B C 1
ATOM 13633 O O . HIS B 1 734 ? 34.156 -26.859 -22.875 1 89.25 734 HIS B O 1
ATOM 13639 N N . GLN B 1 735 ? 36.062 -26.719 -21.766 1 87.12 735 GLN B N 1
ATOM 13640 C CA . GLN B 1 735 ? 36.656 -25.734 -22.672 1 87.12 735 GLN B CA 1
ATOM 13641 C C . GLN B 1 735 ? 37.594 -26.406 -23.672 1 87.12 735 GLN B C 1
ATOM 13643 O O . GLN B 1 735 ? 38.75 -26.656 -23.359 1 87.12 735 GLN B O 1
ATOM 13648 N N . ALA B 1 736 ? 37.188 -26.609 -24.891 1 87.75 736 ALA B N 1
ATOM 13649 C CA . ALA B 1 736 ? 38 -27.297 -25.891 1 87.75 736 ALA B CA 1
ATOM 13650 C C . ALA B 1 736 ? 39.188 -26.469 -26.312 1 87.75 736 ALA B C 1
ATOM 13652 O O . ALA B 1 736 ? 40.281 -26.984 -26.5 1 87.75 736 ALA B O 1
ATOM 13653 N N . ASN B 1 737 ? 39 -25.172 -26.562 1 85.06 737 ASN B N 1
ATOM 13654 C CA . ASN B 1 737 ? 40.031 -24.188 -26.844 1 85.06 737 ASN B CA 1
ATOM 13655 C C . ASN B 1 737 ? 39.594 -22.781 -26.453 1 85.06 737 ASN B C 1
ATOM 13657 O O . ASN B 1 737 ? 38.562 -22.609 -25.766 1 85.06 737 ASN B O 1
ATOM 13661 N N . LYS B 1 738 ? 40.438 -21.891 -26.844 1 78.38 738 LYS B N 1
ATOM 13662 C CA . LYS B 1 738 ? 40.156 -20.516 -26.438 1 78.38 738 LYS B CA 1
ATOM 13663 C C . LYS B 1 738 ? 38.844 -20.016 -27.047 1 78.38 738 LYS B C 1
ATOM 13665 O O . LYS B 1 738 ? 38.219 -19.125 -26.469 1 78.38 738 LYS B O 1
ATOM 13670 N N . ASP B 1 739 ? 38.406 -20.578 -28.109 1 86.19 739 ASP B N 1
ATOM 13671 C CA . ASP B 1 739 ? 37.281 -20.016 -28.844 1 86.19 739 ASP B CA 1
ATOM 13672 C C . ASP B 1 739 ? 36.031 -20.875 -28.656 1 86.19 739 ASP B C 1
ATOM 13674 O O . ASP B 1 739 ? 34.906 -20.422 -28.938 1 86.19 739 ASP B O 1
ATOM 13678 N N . PHE B 1 740 ? 36.219 -22.125 -28.219 1 91.56 740 PHE B N 1
ATOM 13679 C CA . PHE B 1 740 ? 35.062 -23.031 -28.219 1 91.56 740 PHE B CA 1
ATOM 13680 C C . PHE B 1 740 ? 34.906 -23.672 -26.844 1 91.56 740 PHE B C 1
ATOM 13682 O O . PHE B 1 740 ? 35.812 -24.328 -26.344 1 91.56 740 PHE B O 1
ATOM 13689 N N . ASN B 1 741 ? 33.844 -23.453 -26.203 1 91.69 741 ASN B N 1
ATOM 13690 C CA . ASN B 1 741 ? 33.406 -24.078 -24.953 1 91.69 741 ASN B CA 1
ATOM 13691 C C . ASN B 1 741 ? 32.031 -24.719 -25.078 1 91.69 741 ASN B C 1
ATOM 13693 O O . ASN B 1 741 ? 31.172 -24.203 -25.797 1 91.69 741 ASN B O 1
ATOM 13697 N N . TYR B 1 742 ? 31.797 -25.797 -24.5 1 92.06 742 TYR B N 1
ATOM 13698 C CA . TYR B 1 742 ? 30.484 -26.438 -24.547 1 92.06 742 TYR B CA 1
ATOM 13699 C C . TYR B 1 742 ? 30.172 -27.125 -23.219 1 92.06 742 TYR B C 1
ATOM 13701 O O . TYR B 1 742 ? 31.078 -27.406 -22.438 1 92.06 742 TYR B O 1
ATOM 13709 N N . GLY B 1 743 ? 28.969 -27.312 -22.906 1 93.06 743 GLY B N 1
ATOM 13710 C CA . GLY B 1 743 ? 28.5 -27.906 -21.672 1 93.06 743 GLY B CA 1
ATOM 13711 C C . GLY B 1 743 ? 27.188 -28.672 -21.828 1 93.06 743 GLY B C 1
ATOM 13712 O O . GLY B 1 743 ? 26.391 -28.359 -22.703 1 93.06 743 GLY B O 1
ATOM 13713 N N . VAL B 1 744 ? 27.062 -29.734 -21.016 1 94.94 744 VAL B N 1
ATOM 13714 C CA . VAL B 1 744 ? 25.844 -30.547 -20.953 1 94.94 744 VAL B CA 1
ATOM 13715 C C . VAL B 1 744 ? 25.406 -30.719 -19.5 1 94.94 744 VAL B C 1
ATOM 13717 O O . VAL B 1 744 ? 26.234 -31.016 -18.625 1 94.94 744 VAL B O 1
ATOM 13720 N N . GLY B 1 745 ? 24.203 -30.375 -19.203 1 94.06 745 GLY B N 1
ATOM 13721 C CA . GLY B 1 745 ? 23.609 -30.609 -17.891 1 94.06 745 GLY B CA 1
ATOM 13722 C C . GLY B 1 745 ? 22.359 -31.484 -17.953 1 94.06 745 GLY B C 1
ATOM 13723 O O . GLY B 1 745 ? 21.484 -31.234 -18.781 1 94.06 745 GLY B O 1
ATOM 13724 N N . LEU B 1 746 ? 22.391 -32.531 -17.125 1 96.06 746 LEU B N 1
ATOM 13725 C CA . LEU B 1 746 ? 21.266 -33.438 -17.062 1 96.06 746 LEU B CA 1
ATOM 13726 C C . LEU B 1 746 ? 20.812 -33.656 -15.617 1 96.06 746 LEU B C 1
ATOM 13728 O O . LEU B 1 746 ? 21.656 -33.812 -14.727 1 96.06 746 LEU B O 1
ATOM 13732 N N . ASN B 1 747 ? 19.547 -33.531 -15.352 1 95.31 747 ASN B N 1
ATOM 13733 C CA . ASN B 1 747 ? 19.016 -33.906 -14.055 1 95.31 747 ASN B CA 1
ATOM 13734 C C . ASN B 1 747 ? 17.734 -34.75 -14.195 1 95.31 747 ASN B C 1
ATOM 13736 O O . ASN B 1 747 ? 16.938 -34.5 -15.094 1 95.31 747 ASN B O 1
ATOM 13740 N N . ILE B 1 748 ? 17.578 -35.656 -13.297 1 97.19 748 ILE B N 1
ATOM 13741 C CA . ILE B 1 748 ? 16.438 -36.562 -13.266 1 97.19 748 ILE B CA 1
ATOM 13742 C C . ILE B 1 748 ? 16 -36.781 -11.82 1 97.19 748 ILE B C 1
ATOM 13744 O O . ILE B 1 748 ? 16.844 -36.938 -10.938 1 97.19 748 ILE B O 1
ATOM 13748 N N . THR B 1 749 ? 14.734 -36.781 -11.594 1 97.81 749 THR B N 1
ATOM 13749 C CA . THR B 1 749 ? 14.164 -37.062 -10.281 1 97.81 749 THR B CA 1
ATOM 13750 C C . THR B 1 749 ? 13.031 -38.094 -10.391 1 97.81 749 THR B C 1
ATOM 13752 O O . THR B 1 749 ? 12.156 -37.969 -11.25 1 97.81 749 THR B O 1
ATOM 13755 N N . THR B 1 750 ? 13.078 -39.062 -9.539 1 97.62 750 THR B N 1
ATOM 13756 C CA . THR B 1 750 ? 11.961 -40 -9.422 1 97.62 750 THR B CA 1
ATOM 13757 C C . THR B 1 750 ? 11.148 -39.719 -8.164 1 97.62 750 THR B C 1
ATOM 13759 O O . THR B 1 750 ? 11.672 -39.188 -7.18 1 97.62 750 THR B O 1
ATOM 13762 N N . VAL B 1 751 ? 9.875 -40 -8.227 1 95.44 751 VAL B N 1
ATOM 13763 C CA . VAL B 1 751 ? 9.016 -39.75 -7.07 1 95.44 751 VAL B CA 1
ATOM 13764 C C . VAL B 1 751 ? 8 -40.875 -6.938 1 95.44 751 VAL B C 1
ATOM 13766 O O . VAL B 1 751 ? 7.309 -41.219 -7.898 1 95.44 751 VAL B O 1
ATOM 13769 N N . SER B 1 752 ? 7.949 -41.406 -5.793 1 96.75 752 SER B N 1
ATOM 13770 C CA . SER B 1 752 ? 6.902 -42.344 -5.391 1 96.75 752 SER B CA 1
ATOM 13771 C C . SER B 1 752 ? 6.102 -41.812 -4.211 1 96.75 752 SER B C 1
ATOM 13773 O O . SER B 1 752 ? 6.637 -41.625 -3.111 1 96.75 752 SER B O 1
ATOM 13775 N N . ASN B 1 753 ? 4.914 -41.5 -4.473 1 96.31 753 ASN B N 1
ATOM 13776 C CA . ASN B 1 753 ? 4.008 -40.906 -3.49 1 96.31 753 ASN B CA 1
ATOM 13777 C C . ASN B 1 753 ? 2.93 -41.906 -3.064 1 96.31 753 ASN B C 1
ATOM 13779 O O . ASN B 1 753 ? 2.383 -42.625 -3.896 1 96.31 753 ASN B O 1
ATOM 13783 N N . LYS B 1 754 ? 2.648 -41.969 -1.703 1 95.94 754 LYS B N 1
ATOM 13784 C CA . LYS B 1 754 ? 1.626 -42.906 -1.208 1 95.94 754 LYS B CA 1
ATOM 13785 C C . LYS B 1 754 ? 0.945 -42.344 0.039 1 95.94 754 LYS B C 1
ATOM 13787 O O . LYS B 1 754 ? 1.608 -41.781 0.923 1 95.94 754 LYS B O 1
ATOM 13792 N N . LEU B 1 755 ? -0.368 -42.5 0.031 1 95.44 755 LEU B N 1
ATOM 13793 C CA . LEU B 1 755 ? -1.114 -42.281 1.268 1 95.44 755 LEU B CA 1
ATOM 13794 C C . LEU B 1 755 ? -0.991 -43.5 2.186 1 95.44 755 LEU B C 1
ATOM 13796 O O . LEU B 1 755 ? -1.315 -44.625 1.787 1 95.44 755 LEU B O 1
ATOM 13800 N N . LEU B 1 756 ? -0.582 -43.312 3.42 1 95.38 756 LEU B N 1
ATOM 13801 C CA . LEU B 1 756 ? -0.343 -44.438 4.316 1 95.38 756 LEU B CA 1
ATOM 13802 C C . LEU B 1 756 ? -1.541 -44.656 5.227 1 95.38 756 LEU B C 1
ATOM 13804 O O . LEU B 1 756 ? -1.836 -45.812 5.594 1 95.38 756 LEU B O 1
ATOM 13808 N N . SER B 1 757 ? -2.158 -43.594 5.625 1 93.44 757 SER B N 1
ATOM 13809 C CA . SER B 1 757 ? -3.324 -43.656 6.5 1 93.44 757 SER B CA 1
ATOM 13810 C C . SER B 1 757 ? -4.121 -42.375 6.477 1 93.44 757 SER B C 1
ATOM 13812 O O . SER B 1 757 ? -3.605 -41.312 6.078 1 93.44 757 SER B O 1
ATOM 13814 N N . VAL B 1 758 ? -5.391 -42.469 6.812 1 90.19 758 VAL B N 1
ATOM 13815 C CA . VAL B 1 758 ? -6.242 -41.281 6.953 1 90.19 758 VAL B CA 1
ATOM 13816 C C . VAL B 1 758 ? -6.797 -41.219 8.375 1 90.19 758 VAL B C 1
ATOM 13818 O O . VAL B 1 758 ? -6.078 -40.844 9.312 1 90.19 758 VAL B O 1
ATOM 13821 N N . SER B 1 759 ? -7.918 -41.625 8.562 1 81.38 759 SER B N 1
ATOM 13822 C CA . SER B 1 759 ? -8.547 -41.781 9.875 1 81.38 759 SER B CA 1
ATOM 13823 C C . SER B 1 759 ? -9.148 -43.188 10.023 1 81.38 759 SER B C 1
ATOM 13825 O O . SER B 1 759 ? -9.195 -43.938 9.062 1 81.38 759 SER B O 1
ATOM 13827 N N . ARG B 1 760 ? -9.609 -43.594 11.242 1 67.38 760 ARG B N 1
ATOM 13828 C CA . ARG B 1 760 ? -10.234 -44.875 11.516 1 67.38 760 ARG B CA 1
ATOM 13829 C C . ARG B 1 760 ? -11.547 -45.031 10.75 1 67.38 760 ARG B C 1
ATOM 13831 O O . ARG B 1 760 ? -11.945 -46.125 10.391 1 67.38 760 ARG B O 1
ATOM 13838 N N . ALA B 1 761 ? -12.016 -43.844 10.5 1 74.62 761 ALA B N 1
ATOM 13839 C CA . ALA B 1 761 ? -13.367 -43.844 9.938 1 74.62 761 ALA B CA 1
ATOM 13840 C C . ALA B 1 761 ? -13.32 -43.781 8.414 1 74.62 761 ALA B C 1
ATOM 13842 O O . ALA B 1 761 ? -14.32 -44.062 7.742 1 74.62 761 ALA B O 1
ATOM 13843 N N . SER B 1 762 ? -12.227 -43.5 7.84 1 83.38 762 SER B N 1
ATOM 13844 C CA . SER B 1 762 ? -12.156 -43.312 6.395 1 83.38 762 SER B CA 1
ATOM 13845 C C . SER B 1 762 ? -10.945 -44.031 5.801 1 83.38 762 SER B C 1
ATOM 13847 O O . SER B 1 762 ? -9.859 -44.031 6.387 1 83.38 762 SER B O 1
ATOM 13849 N N . THR B 1 763 ? -11.172 -44.656 4.66 1 87.81 763 THR B N 1
ATOM 13850 C CA . THR B 1 763 ? -10.086 -45.375 4 1 87.81 763 THR B CA 1
ATOM 13851 C C . THR B 1 763 ? -9.664 -44.656 2.719 1 87.81 763 THR B C 1
ATOM 13853 O O . THR B 1 763 ? -8.781 -45.125 1.999 1 87.81 763 THR B O 1
ATOM 13856 N N . TYR B 1 764 ? -10.258 -43.594 2.412 1 91.81 764 TYR B N 1
ATOM 13857 C CA . TYR B 1 764 ? -9.914 -42.812 1.225 1 91.81 764 TYR B CA 1
ATOM 13858 C C . TYR B 1 764 ? -10.258 -41.344 1.417 1 91.81 764 TYR B C 1
ATOM 13860 O O . TYR B 1 764 ? -10.938 -40.969 2.377 1 91.81 764 TYR B O 1
ATOM 13868 N N . VAL B 1 765 ? -9.672 -40.5 0.617 1 91.12 765 VAL B N 1
ATOM 13869 C CA . VAL B 1 765 ? -9.984 -39.094 0.544 1 91.12 765 VAL B CA 1
ATOM 13870 C C . VAL B 1 765 ? -10.383 -38.719 -0.882 1 91.12 765 VAL B C 1
ATOM 13872 O O . VAL B 1 765 ? -9.609 -38.906 -1.82 1 91.12 765 VAL B O 1
ATOM 13875 N N . ASP B 1 766 ? -11.539 -38.188 -1.085 1 92.38 766 ASP B N 1
ATOM 13876 C CA . ASP B 1 766 ? -12 -37.719 -2.383 1 92.38 766 ASP B CA 1
ATOM 13877 C C . ASP B 1 766 ? -11.43 -36.344 -2.691 1 92.38 766 ASP B C 1
ATOM 13879 O O . ASP B 1 766 ? -10.688 -35.781 -1.885 1 92.38 766 ASP B O 1
ATOM 13883 N N . ASN B 1 767 ? -11.68 -35.938 -3.986 1 93 767 ASN B N 1
ATOM 13884 C CA . ASN B 1 767 ? -11.25 -34.562 -4.273 1 93 767 ASN B CA 1
ATOM 13885 C C . ASN B 1 767 ? -11.789 -33.562 -3.242 1 93 767 ASN B C 1
ATOM 13887 O O . ASN B 1 767 ? -12.977 -33.562 -2.936 1 93 767 ASN B O 1
ATOM 13891 N N . LEU B 1 768 ? -10.875 -32.656 -2.824 1 89.31 768 LEU B N 1
ATOM 13892 C CA . LEU B 1 768 ? -11.203 -31.719 -1.752 1 89.31 768 LEU B CA 1
ATOM 13893 C C . LEU B 1 768 ? -11.758 -30.422 -2.316 1 89.31 768 LEU B C 1
ATOM 13895 O O . LEU B 1 768 ? -12.258 -29.578 -1.567 1 89.31 768 LEU B O 1
ATOM 13899 N N . VAL B 1 769 ? -11.648 -30.25 -3.637 1 88.81 769 VAL B N 1
ATOM 13900 C CA . VAL B 1 769 ? -12.234 -29.078 -4.289 1 88.81 769 VAL B CA 1
ATOM 13901 C C . VAL B 1 769 ? -13.07 -29.531 -5.488 1 88.81 769 VAL B C 1
ATOM 13903 O O . VAL B 1 769 ? -12.742 -30.516 -6.148 1 88.81 769 VAL B O 1
ATOM 13906 N N . THR B 1 770 ? -14.062 -28.734 -5.68 1 89.44 770 THR B N 1
ATOM 13907 C CA . THR B 1 770 ? -14.812 -28.859 -6.922 1 89.44 770 THR B CA 1
ATOM 13908 C C . THR B 1 770 ? -14.352 -27.828 -7.949 1 89.44 770 THR B C 1
ATOM 13910 O O . THR B 1 770 ? -14.07 -26.688 -7.598 1 89.44 770 THR B O 1
ATOM 13913 N N . LEU B 1 771 ? -14.242 -28.312 -9.07 1 87.62 771 LEU B N 1
ATOM 13914 C CA . LEU B 1 771 ? -13.859 -27.406 -10.148 1 87.62 771 LEU B CA 1
ATOM 13915 C C . LEU B 1 771 ? -15.102 -26.859 -10.859 1 87.62 771 LEU B C 1
ATOM 13917 O O . LEU B 1 771 ? -15.953 -27.641 -11.297 1 87.62 771 LEU B O 1
ATOM 13921 N N . THR B 1 772 ? -15.172 -25.656 -10.969 1 80 772 THR B N 1
ATOM 13922 C CA . THR B 1 772 ? -16.375 -24.984 -11.469 1 80 772 THR B CA 1
ATOM 13923 C C . THR B 1 772 ? -16.656 -25.391 -12.906 1 80 772 THR B C 1
ATOM 13925 O O . THR B 1 772 ? -17.812 -25.422 -13.328 1 80 772 THR B O 1
ATOM 13928 N N . SER B 1 773 ? -15.727 -25.766 -13.555 1 83.94 773 SER B N 1
ATOM 13929 C CA . SER B 1 773 ? -15.891 -26.094 -14.969 1 83.94 773 SER B CA 1
ATOM 13930 C C . SER B 1 773 ? -16.422 -27.516 -15.141 1 83.94 773 SER B C 1
ATOM 13932 O O . SER B 1 773 ? -16.906 -27.875 -16.219 1 83.94 773 SER B O 1
ATOM 13934 N N . LEU B 1 774 ? -16.344 -28.297 -14.148 1 88.25 774 LEU B N 1
ATOM 13935 C CA . LEU B 1 774 ? -16.766 -29.688 -14.258 1 88.25 774 LEU B CA 1
ATOM 13936 C C . LEU B 1 774 ? -18.234 -29.859 -13.852 1 88.25 774 LEU B C 1
ATOM 13938 O O . LEU B 1 774 ? -18.531 -30.484 -12.844 1 88.25 774 LEU B O 1
ATOM 13942 N N . THR B 1 775 ? -19.094 -29.453 -14.672 1 86 775 THR B N 1
ATOM 13943 C CA . THR B 1 775 ? -20.516 -29.406 -14.305 1 86 775 THR B CA 1
ATOM 13944 C C . THR B 1 775 ? -21.234 -30.641 -14.82 1 86 775 THR B C 1
ATOM 13946 O O . THR B 1 775 ? -22.406 -30.859 -14.516 1 86 775 THR B O 1
ATOM 13949 N N . ALA B 1 776 ? -20.594 -31.5 -15.547 1 90.12 776 ALA B N 1
ATOM 13950 C CA . ALA B 1 776 ? -21.234 -32.656 -16.156 1 90.12 776 ALA B CA 1
ATOM 13951 C C . ALA B 1 776 ? -21.562 -33.719 -15.094 1 90.12 776 ALA B C 1
ATOM 13953 O O . ALA B 1 776 ? -20.859 -33.812 -14.086 1 90.12 776 ALA B O 1
ATOM 13954 N N . THR B 1 777 ? -22.562 -34.438 -15.391 1 90.5 777 THR B N 1
ATOM 13955 C CA . THR B 1 777 ? -22.953 -35.531 -14.508 1 90.5 777 THR B CA 1
ATOM 13956 C C . THR B 1 777 ? -21.812 -36.531 -14.383 1 90.5 777 THR B C 1
ATOM 13958 O O . THR B 1 777 ? -21.172 -36.906 -15.375 1 90.5 777 THR B O 1
ATOM 13961 N N . GLY B 1 778 ? -21.578 -36.938 -13.18 1 91.31 778 GLY B N 1
ATOM 13962 C CA . GLY B 1 778 ? -20.578 -37.969 -12.922 1 91.31 778 GLY B CA 1
ATOM 13963 C C . GLY B 1 778 ? -19.188 -37.406 -12.719 1 91.31 778 GLY B C 1
ATOM 13964 O O . GLY B 1 778 ? -18.234 -38.156 -12.516 1 91.31 778 GLY B O 1
ATOM 13965 N N . TRP B 1 779 ? -19.078 -36.125 -12.734 1 94.25 779 TRP B N 1
ATOM 13966 C CA . TRP B 1 779 ? -17.734 -35.5 -12.672 1 94.25 779 TRP B CA 1
ATOM 13967 C C . TRP B 1 779 ? -17.547 -34.75 -11.367 1 94.25 779 TRP B C 1
ATOM 13969 O O . TRP B 1 779 ? -16.547 -34.031 -11.203 1 94.25 779 TRP B O 1
ATOM 13979 N N . SER B 1 780 ? -18.422 -34.844 -10.414 1 91.19 780 SER B N 1
ATOM 13980 C CA . SER B 1 780 ? -18.25 -34.219 -9.109 1 91.19 780 SER B CA 1
ATOM 13981 C C . SER B 1 780 ? -17.125 -34.906 -8.32 1 91.19 780 SER B C 1
ATOM 13983 O O . SER B 1 780 ? -16.422 -34.219 -7.551 1 91.19 780 SER B O 1
ATOM 13985 N N . ASN B 1 781 ? -17.047 -36.156 -8.508 1 93.94 781 ASN B N 1
ATOM 13986 C CA . ASN B 1 781 ? -15.953 -36.906 -7.922 1 93.94 781 ASN B CA 1
ATOM 13987 C C . ASN B 1 781 ? -15.016 -37.469 -8.992 1 93.94 781 ASN B C 1
ATOM 13989 O O . ASN B 1 781 ? -15.242 -38.531 -9.547 1 93.94 781 ASN B O 1
ATOM 13993 N N . PHE B 1 782 ? -13.945 -36.781 -9.156 1 96.12 782 PHE B N 1
ATOM 13994 C CA . PHE B 1 782 ? -13.062 -37.156 -10.25 1 96.12 782 PHE B CA 1
ATOM 13995 C C . PHE B 1 782 ? -11.758 -37.719 -9.719 1 96.12 782 PHE B C 1
ATOM 13997 O O . PHE B 1 782 ? -10.953 -38.25 -10.484 1 96.12 782 PHE B O 1
ATOM 14004 N N . SER B 1 783 ? -11.586 -37.656 -8.438 1 96.19 783 SER B N 1
ATOM 14005 C CA . SER B 1 783 ? -10.398 -38.25 -7.84 1 96.19 783 SER B CA 1
ATOM 14006 C C . SER B 1 783 ? -10.719 -38.875 -6.48 1 96.19 783 SER B C 1
ATOM 14008 O O . SER B 1 783 ? -11.641 -38.438 -5.793 1 96.19 783 SER B O 1
ATOM 14010 N N . ARG B 1 784 ? -10.055 -39.844 -6.09 1 95.81 784 ARG B N 1
ATOM 14011 C CA . ARG B 1 784 ? -10.125 -40.562 -4.809 1 95.81 784 ARG B CA 1
ATOM 14012 C C . ARG B 1 784 ? -8.781 -41.156 -4.438 1 95.81 784 ARG B C 1
ATOM 14014 O O . ARG B 1 784 ? -8.258 -42 -5.156 1 95.81 784 ARG B O 1
ATOM 14021 N N . THR B 1 785 ? -8.266 -40.719 -3.412 1 94.94 785 THR B N 1
ATOM 14022 C CA . THR B 1 785 ? -6.996 -41.219 -2.918 1 94.94 785 THR B CA 1
ATOM 14023 C C . THR B 1 785 ? -7.223 -42.344 -1.914 1 94.94 785 THR B C 1
ATOM 14025 O O . THR B 1 785 ? -7.613 -42.094 -0.771 1 94.94 785 THR B O 1
ATOM 14028 N N . ASN B 1 786 ? -6.91 -43.531 -2.334 1 94.81 786 ASN B N 1
ATOM 14029 C CA . ASN B 1 786 ? -6.996 -44.688 -1.432 1 94.81 786 ASN B CA 1
ATOM 14030 C C . ASN B 1 786 ? -5.684 -44.906 -0.688 1 94.81 786 ASN B C 1
ATOM 14032 O O . ASN B 1 786 ? -4.613 -44.531 -1.174 1 94.81 786 ASN B O 1
ATOM 14036 N N . ILE B 1 787 ? -5.781 -45.531 0.508 1 94.56 787 ILE B N 1
ATOM 14037 C CA . ILE B 1 787 ? -4.586 -45.906 1.252 1 94.56 787 ILE B CA 1
ATOM 14038 C C . ILE B 1 787 ? -3.697 -46.812 0.383 1 94.56 787 ILE B C 1
ATOM 14040 O O . ILE B 1 787 ? -4.184 -47.75 -0.253 1 94.56 787 ILE B O 1
ATOM 14044 N N . GLY B 1 788 ? -2.477 -46.406 0.329 1 94.69 788 GLY B N 1
ATOM 14045 C CA . GLY B 1 788 ? -1.507 -47.156 -0.455 1 94.69 788 GLY B CA 1
ATOM 14046 C C . GLY B 1 788 ? -1.33 -46.594 -1.861 1 94.69 788 GLY B C 1
ATOM 14047 O O . GLY B 1 788 ? -0.482 -47.094 -2.615 1 94.69 788 GLY B O 1
ATOM 14048 N N . GLN B 1 789 ? -2.092 -45.719 -2.199 1 94.69 789 GLN B N 1
ATOM 14049 C CA . GLN B 1 789 ? -2.057 -45.156 -3.549 1 94.69 789 GLN B CA 1
ATOM 14050 C C . GLN B 1 789 ? -1.626 -43.719 -3.533 1 94.69 789 GLN B C 1
ATOM 14052 O O . GLN B 1 789 ? -1.675 -43.062 -2.49 1 94.69 789 GLN B O 1
ATOM 14057 N N . PRO B 1 790 ? -1.214 -43.188 -4.719 1 95.44 790 PRO B N 1
ATOM 14058 C CA . PRO B 1 790 ? -0.774 -41.812 -4.781 1 95.44 790 PRO B CA 1
ATOM 14059 C C . PRO B 1 790 ? -1.923 -40.812 -4.594 1 95.44 790 PRO B C 1
ATOM 14061 O O . PRO B 1 790 ? -3.059 -41.094 -4.984 1 95.44 790 PRO B O 1
ATOM 14064 N N . ILE B 1 791 ? -1.548 -39.656 -4.133 1 94.12 791 ILE B N 1
ATOM 14065 C CA . ILE B 1 791 ? -2.512 -38.594 -3.902 1 94.12 791 ILE B CA 1
ATOM 14066 C C . ILE B 1 791 ? -3.086 -38.094 -5.234 1 94.12 791 ILE B C 1
ATOM 14068 O O . ILE B 1 791 ? -2.342 -37.875 -6.191 1 94.12 791 ILE B O 1
ATOM 14072 N N . GLY B 1 792 ? -4.402 -37.969 -5.273 1 94.06 792 GLY B N 1
ATOM 14073 C CA . GLY B 1 792 ? -5.078 -37.375 -6.422 1 94.06 792 GLY B CA 1
ATOM 14074 C C . GLY B 1 792 ? -5.309 -38.375 -7.547 1 94.06 792 GLY B C 1
ATOM 14075 O O . GLY B 1 792 ? -5.504 -37.969 -8.695 1 94.06 792 GLY B O 1
ATOM 14076 N N . GLU B 1 793 ? -5.273 -39.625 -7.312 1 95.81 793 GLU B N 1
ATOM 14077 C CA . GLU B 1 793 ? -5.582 -40.625 -8.344 1 95.81 793 GLU B CA 1
ATOM 14078 C C . GLU B 1 793 ? -6.969 -40.375 -8.93 1 95.81 793 GLU B C 1
ATOM 14080 O O . GLU B 1 793 ? -7.918 -40.094 -8.203 1 95.81 793 GLU B O 1
ATOM 14085 N N . PHE B 1 794 ? -6.941 -40.531 -10.234 1 97.94 794 PHE B N 1
ATOM 14086 C CA . PHE B 1 794 ? -8.219 -40.344 -10.922 1 97.94 794 PHE B CA 1
ATOM 14087 C C . PHE B 1 794 ? -9.188 -41.469 -10.555 1 97.94 794 PHE B C 1
ATOM 14089 O O . PHE B 1 794 ? -8.773 -42.594 -10.258 1 97.94 794 PHE B O 1
ATOM 14096 N N . PHE B 1 795 ? -10.438 -41.125 -10.578 1 97.81 795 PHE B N 1
ATOM 14097 C CA . PHE B 1 795 ? -11.477 -42.031 -10.109 1 97.81 795 PHE B CA 1
ATOM 14098 C C . PHE B 1 795 ? -12.672 -42.031 -11.062 1 97.81 795 PHE B C 1
ATOM 14100 O O . PHE B 1 795 ? -13.148 -40.969 -11.461 1 97.81 795 PHE B O 1
ATOM 14107 N N . GLY B 1 796 ? -13.109 -43.188 -11.531 1 97.88 796 GLY B N 1
ATOM 14108 C CA . GLY B 1 796 ? -14.227 -43.344 -12.445 1 97.88 796 GLY B CA 1
ATOM 14109 C C . GLY B 1 796 ? -14.445 -44.75 -12.93 1 97.88 796 GLY B C 1
ATOM 14110 O O . GLY B 1 796 ? -13.977 -45.719 -12.297 1 97.88 796 GLY B O 1
ATOM 14111 N N . TYR B 1 797 ? -15.289 -44.906 -13.977 1 97.88 797 TYR B N 1
ATOM 14112 C CA . TYR B 1 797 ? -15.641 -46.219 -14.5 1 97.88 797 TYR B CA 1
ATOM 14113 C C . TYR B 1 797 ? -14.586 -46.719 -15.484 1 97.88 797 TYR B C 1
ATOM 14115 O O . TYR B 1 797 ? -13.93 -45.938 -16.156 1 97.88 797 TYR B O 1
ATOM 14123 N N . LYS B 1 798 ? -14.391 -48.031 -15.5 1 97.94 798 LYS B N 1
ATOM 14124 C CA . LYS B 1 798 ? -13.562 -48.625 -16.531 1 97.94 798 LYS B CA 1
ATOM 14125 C C . LYS B 1 798 ? -14.383 -48.969 -17.781 1 97.94 798 LYS B C 1
ATOM 14127 O O . LYS B 1 798 ? -15.297 -49.781 -17.734 1 97.94 798 LYS B O 1
ATOM 14132 N N . SER B 1 799 ? -14.07 -48.312 -18.859 1 97.81 799 SER B N 1
ATOM 14133 C CA . SER B 1 799 ? -14.789 -48.531 -20.109 1 97.81 799 SER B CA 1
ATOM 14134 C C . SER B 1 799 ? -14.289 -49.75 -20.844 1 97.81 799 SER B C 1
ATOM 14136 O O . SER B 1 799 ? -13.078 -49.969 -20.969 1 97.81 799 SER B O 1
ATOM 14138 N N . LEU B 1 800 ? -15.195 -50.562 -21.297 1 97.31 800 LEU B N 1
ATOM 14139 C CA . LEU B 1 800 ? -14.859 -51.781 -22.047 1 97.31 800 LEU B CA 1
ATOM 14140 C C . LEU B 1 800 ? -15.164 -51.625 -23.531 1 97.31 800 LEU B C 1
ATOM 14142 O O . LEU B 1 800 ? -14.938 -52.531 -24.328 1 97.31 800 LEU B O 1
ATOM 14146 N N . GLY B 1 801 ? -15.641 -50.438 -23.906 1 97.06 801 GLY B N 1
ATOM 14147 C CA . GLY B 1 801 ? -16 -50.156 -25.297 1 97.06 801 GLY B CA 1
ATOM 14148 C C . GLY B 1 801 ? -17.422 -49.688 -25.453 1 97.06 801 GLY B C 1
ATOM 14149 O O . GLY B 1 801 ? -17.891 -48.844 -24.688 1 97.06 801 GLY B O 1
ATOM 14150 N N . ILE B 1 802 ? -18.094 -50.156 -26.594 1 97.94 802 ILE B N 1
ATOM 14151 C CA . ILE B 1 802 ? -19.453 -49.75 -26.938 1 97.94 802 ILE B CA 1
ATOM 14152 C C . ILE B 1 802 ? -20.312 -51 -27.125 1 97.94 802 ILE B C 1
ATOM 14154 O O . ILE B 1 802 ? -19.859 -51.969 -27.719 1 97.94 802 ILE B O 1
ATOM 14158 N N . PHE B 1 803 ? -21.562 -50.938 -26.547 1 97.75 803 PHE B N 1
ATOM 14159 C CA . PHE B 1 803 ? -22.516 -52 -26.875 1 97.75 803 PHE B CA 1
ATOM 14160 C C . PHE B 1 803 ? -22.812 -52.062 -28.359 1 97.75 803 PHE B C 1
ATOM 14162 O O . PHE B 1 803 ? -23.234 -51.062 -28.938 1 97.75 803 PHE B O 1
ATOM 14169 N N . GLN B 1 804 ? -22.609 -53.188 -28.922 1 96.75 804 GLN B N 1
ATOM 14170 C CA . GLN B 1 804 ? -22.766 -53.25 -30.375 1 96.75 804 GLN B CA 1
ATOM 14171 C C . GLN B 1 804 ? -24.156 -53.75 -30.75 1 96.75 804 GLN B C 1
ATOM 14173 O O . GLN B 1 804 ? -24.641 -53.469 -31.859 1 96.75 804 GLN B O 1
ATOM 14178 N N . SER B 1 805 ? -24.766 -54.594 -29.797 1 96.25 805 SER B N 1
ATOM 14179 C CA . SER B 1 805 ? -26.031 -55.219 -30.172 1 96.25 805 SER B CA 1
ATOM 14180 C C . SER B 1 805 ? -26.969 -55.312 -28.984 1 96.25 805 SER B C 1
ATOM 14182 O O . SER B 1 805 ? -26.531 -55.312 -27.828 1 96.25 805 SER B O 1
ATOM 14184 N N . GLN B 1 806 ? -28.281 -55.438 -29.375 1 96.31 806 GLN B N 1
ATOM 14185 C CA . GLN B 1 806 ? -29.297 -55.625 -28.344 1 96.31 806 GLN B CA 1
ATOM 14186 C C . GLN B 1 806 ? -29.141 -57 -27.672 1 96.31 806 GLN B C 1
ATOM 14188 O O . GLN B 1 806 ? -29.422 -57.125 -26.484 1 96.31 806 GLN B O 1
ATOM 14193 N N . ALA B 1 807 ? -28.656 -57.969 -28.422 1 96.94 807 ALA B N 1
ATOM 14194 C CA . ALA B 1 807 ? -28.438 -59.312 -27.891 1 96.94 807 ALA B CA 1
ATOM 14195 C C . ALA B 1 807 ? -27.438 -59.312 -26.734 1 96.94 807 ALA B C 1
ATOM 14197 O O . ALA B 1 807 ? -27.609 -60 -25.734 1 96.94 807 ALA B O 1
ATOM 14198 N N . GLN B 1 808 ? -26.422 -58.562 -26.984 1 96.19 808 GLN B N 1
ATOM 14199 C CA . GLN B 1 808 ? -25.406 -58.438 -25.938 1 96.19 808 GLN B CA 1
ATOM 14200 C C . GLN B 1 808 ? -26.016 -57.812 -24.672 1 96.19 808 GLN B C 1
ATOM 14202 O O . GLN B 1 808 ? -25.766 -58.312 -23.578 1 96.19 808 GLN B O 1
ATOM 14207 N N . ILE B 1 809 ? -26.797 -56.812 -24.734 1 97.56 809 ILE B N 1
ATOM 14208 C CA . ILE B 1 809 ? -27.438 -56.125 -23.609 1 97.56 809 ILE B CA 1
ATOM 14209 C C . ILE B 1 809 ? -28.406 -57.062 -22.906 1 97.56 809 ILE B C 1
ATOM 14211 O O . ILE B 1 809 ? -28.422 -57.156 -21.672 1 97.56 809 ILE B O 1
ATOM 14215 N N . ASN B 1 810 ? -29.156 -57.844 -23.75 1 96.69 810 ASN B N 1
ATOM 14216 C CA . ASN B 1 810 ? -30.125 -58.812 -23.188 1 96.69 810 ASN B CA 1
ATOM 14217 C C . ASN B 1 810 ? -29.438 -59.875 -22.375 1 96.69 810 ASN B C 1
ATOM 14219 O O . ASN B 1 810 ? -29.922 -60.281 -21.297 1 96.69 810 ASN B O 1
ATOM 14223 N N . ALA B 1 811 ? -28.375 -60.312 -22.906 1 96.81 811 ALA B N 1
ATOM 14224 C CA . ALA B 1 811 ? -27.625 -61.375 -22.203 1 96.81 811 ALA B CA 1
ATOM 14225 C C . ALA B 1 811 ? -27.109 -60.875 -20.859 1 96.81 811 ALA B C 1
ATOM 14227 O O . ALA B 1 811 ? -27.172 -61.594 -19.859 1 96.81 811 ALA B O 1
ATOM 14228 N N . LEU B 1 812 ? -26.562 -59.688 -20.859 1 96.88 812 LEU B N 1
ATOM 14229 C CA . LEU B 1 812 ? -26.031 -59.094 -19.641 1 96.88 812 LEU B CA 1
ATOM 14230 C C . LEU B 1 812 ? -27.156 -58.781 -18.656 1 96.88 812 LEU B C 1
ATOM 14232 O O . LEU B 1 812 ? -27 -58.969 -17.438 1 96.88 812 LEU B O 1
ATOM 14236 N N . ASN B 1 813 ? -28.266 -58.281 -19.141 1 96.88 813 ASN B N 1
ATOM 14237 C CA . ASN B 1 813 ? -29.438 -58.031 -18.297 1 96.88 813 ASN B CA 1
ATOM 14238 C C . ASN B 1 813 ? -29.969 -59.312 -17.672 1 96.88 813 ASN B C 1
ATOM 14240 O O . ASN B 1 813 ? -30.406 -59.312 -16.531 1 96.88 813 ASN B O 1
ATOM 14244 N N . ALA B 1 814 ? -29.969 -60.375 -18.469 1 95.75 814 ALA B N 1
ATOM 14245 C CA . ALA B 1 814 ? -30.406 -61.656 -17.953 1 95.75 814 ALA B CA 1
ATOM 14246 C C . ALA B 1 814 ? -29.516 -62.125 -16.797 1 95.75 814 ALA B C 1
ATOM 14248 O O . ALA B 1 814 ? -30.016 -62.625 -15.781 1 95.75 814 ALA B O 1
ATOM 14249 N N . SER B 1 815 ? -28.297 -61.969 -17.016 1 95.94 815 SER B N 1
ATOM 14250 C CA . SER B 1 815 ? -27.359 -62.281 -15.953 1 95.94 815 SER B CA 1
ATOM 14251 C C . SER B 1 815 ? -27.562 -61.406 -14.734 1 95.94 815 SER B C 1
ATOM 14253 O O . SER B 1 815 ? -27.422 -61.844 -13.594 1 95.94 815 SER B O 1
ATOM 14255 N N . ALA B 1 816 ? -27.75 -60.062 -14.922 1 96.38 816 ALA B N 1
ATOM 14256 C CA . ALA B 1 816 ? -28.016 -59.125 -13.836 1 96.38 816 ALA B CA 1
ATOM 14257 C C . ALA B 1 816 ? -29.297 -59.469 -13.086 1 96.38 816 ALA B C 1
ATOM 14259 O O . ALA B 1 816 ? -29.344 -59.406 -11.852 1 96.38 816 ALA B O 1
ATOM 14260 N N . ALA B 1 817 ? -30.281 -59.875 -13.836 1 95 817 ALA B N 1
ATOM 14261 C CA . ALA B 1 817 ? -31.562 -60.25 -13.25 1 95 817 ALA B CA 1
ATOM 14262 C C . ALA B 1 817 ? -31.422 -61.5 -12.359 1 95 817 ALA B C 1
ATOM 14264 O O . ALA B 1 817 ? -32.125 -61.625 -11.352 1 95 817 ALA B O 1
ATOM 14265 N N . ALA B 1 818 ? -30.672 -62.375 -12.773 1 95.44 818 ALA B N 1
ATOM 14266 C CA . ALA B 1 818 ? -30.438 -63.594 -12 1 95.44 818 ALA B CA 1
ATOM 14267 C C . ALA B 1 818 ? -29.828 -63.281 -10.641 1 95.44 818 ALA B C 1
ATOM 14269 O O . ALA B 1 818 ? -30.125 -63.938 -9.648 1 95.44 818 ALA B O 1
ATOM 14270 N N . LYS B 1 819 ? -29.094 -62.281 -10.586 1 94.94 819 LYS B N 1
ATOM 14271 C CA . LYS B 1 819 ? -28.406 -61.906 -9.344 1 94.94 819 LYS B CA 1
ATOM 14272 C C . LYS B 1 819 ? -29.203 -60.844 -8.57 1 94.94 819 LYS B C 1
ATOM 14274 O O . LYS B 1 819 ? -29.188 -60.844 -7.336 1 94.94 819 LYS B O 1
ATOM 14279 N N . ASN B 1 820 ? -29.797 -59.938 -9.328 1 93.88 820 ASN B N 1
ATOM 14280 C CA . ASN B 1 820 ? -30.578 -58.875 -8.734 1 93.88 820 ASN B CA 1
ATOM 14281 C C . ASN B 1 820 ? -31.969 -58.75 -9.367 1 93.88 820 ASN B C 1
ATOM 14283 O O . ASN B 1 820 ? -32.219 -57.875 -10.195 1 93.88 820 ASN B O 1
ATOM 14287 N N . PRO B 1 821 ? -32.906 -59.469 -8.938 1 91 821 PRO B N 1
ATOM 14288 C CA . PRO B 1 821 ? -34.219 -59.531 -9.594 1 91 821 PRO B CA 1
ATOM 14289 C C . PRO B 1 821 ? -34.969 -58.219 -9.484 1 91 821 PRO B C 1
ATOM 14291 O O . PRO B 1 821 ? -35.781 -57.906 -10.352 1 91 821 PRO B O 1
ATOM 14294 N N . SER B 1 822 ? -34.75 -57.5 -8.414 1 91.06 822 SER B N 1
ATOM 14295 C CA . SER B 1 822 ? -35.469 -56.25 -8.203 1 91.06 822 SER B CA 1
ATOM 14296 C C . SER B 1 822 ? -35 -55.156 -9.156 1 91.06 822 SER B C 1
ATOM 14298 O O . SER B 1 822 ? -35.719 -54.188 -9.414 1 91.06 822 SER B O 1
ATOM 14300 N N . ASN B 1 823 ? -33.844 -55.25 -9.672 1 91.12 823 ASN B N 1
ATOM 14301 C CA . ASN B 1 823 ? -33.25 -54.344 -10.68 1 91.12 823 ASN B CA 1
ATOM 14302 C C . ASN B 1 823 ? -32.5 -55.125 -11.758 1 91.12 823 ASN B C 1
ATOM 14304 O O . ASN B 1 823 ? -31.281 -55.25 -11.719 1 91.12 823 ASN B O 1
ATOM 14308 N N . PRO B 1 824 ? -33.219 -55.594 -12.758 1 92.69 824 PRO B N 1
ATOM 14309 C CA . PRO B 1 824 ? -32.719 -56.625 -13.656 1 92.69 824 PRO B CA 1
ATOM 14310 C C . PRO B 1 824 ? -31.812 -56.062 -14.758 1 92.69 824 PRO B C 1
ATOM 14312 O O . PRO B 1 824 ? -31.656 -56.688 -15.805 1 92.69 824 PRO B O 1
ATOM 14315 N N . TYR B 1 825 ? -31.297 -54.875 -14.562 1 95.62 825 TYR B N 1
ATOM 14316 C CA . TYR B 1 825 ? -30.516 -54.25 -15.633 1 95.62 825 TYR B CA 1
ATOM 14317 C C . TYR B 1 825 ? -29.031 -54.25 -15.297 1 95.62 825 TYR B C 1
ATOM 14319 O O . TYR B 1 825 ? -28.641 -54 -14.156 1 95.62 825 TYR B O 1
ATOM 14327 N N . TYR B 1 826 ? -28.188 -54.562 -16.266 1 96.5 826 TYR B N 1
ATOM 14328 C CA . TYR B 1 826 ? -26.734 -54.562 -16.109 1 96.5 826 TYR B CA 1
ATOM 14329 C C . TYR B 1 826 ? -26.234 -53.125 -15.836 1 96.5 826 TYR B C 1
ATOM 14331 O O . TYR B 1 826 ? -25.5 -52.906 -14.875 1 96.5 826 TYR B O 1
ATOM 14339 N N . GLN B 1 827 ? -26.562 -52.094 -16.672 1 95.56 827 GLN B N 1
ATOM 14340 C CA . GLN B 1 827 ? -26.203 -50.688 -16.5 1 95.56 827 GLN B CA 1
ATOM 14341 C C . GLN B 1 827 ? -27.422 -49.844 -16.203 1 95.56 827 GLN B C 1
ATOM 14343 O O . GLN B 1 827 ? -27.578 -49.344 -15.094 1 95.56 827 GLN B O 1
ATOM 14348 N N . ASN B 1 828 ? -28.25 -49.688 -17.219 1 93.38 828 ASN B N 1
ATOM 14349 C CA . ASN B 1 828 ? -29.469 -48.906 -17.109 1 93.38 828 ASN B CA 1
ATOM 14350 C C . ASN B 1 828 ? -30.609 -49.531 -17.938 1 93.38 828 ASN B C 1
ATOM 14352 O O . ASN B 1 828 ? -30.344 -50.281 -18.891 1 93.38 828 ASN B O 1
ATOM 14356 N N . SER B 1 829 ? -31.875 -49.188 -17.578 1 92.88 829 SER B N 1
ATOM 14357 C CA . SER B 1 829 ? -33.031 -49.688 -18.312 1 92.88 829 SER B CA 1
ATOM 14358 C C . SER B 1 829 ? -33.062 -49.094 -19.719 1 92.88 829 SER B C 1
ATOM 14360 O O . SER B 1 829 ? -33.688 -49.688 -20.625 1 92.88 829 SER B O 1
ATOM 14362 N N . THR B 1 830 ? -32.406 -47.969 -19.859 1 93 830 THR B N 1
ATOM 14363 C CA . THR B 1 830 ? -32.469 -47.25 -21.125 1 93 830 THR B CA 1
ATOM 14364 C C . THR B 1 830 ? -31.281 -47.594 -22 1 93 830 THR B C 1
ATOM 14366 O O . THR B 1 830 ? -31.125 -47.031 -23.094 1 93 830 THR B O 1
ATOM 14369 N N . THR B 1 831 ? -30.406 -48.469 -21.547 1 96.38 831 THR B N 1
ATOM 14370 C CA . THR B 1 831 ? -29.219 -48.812 -22.312 1 96.38 831 THR B CA 1
ATOM 14371 C C . THR B 1 831 ? -29.594 -49.375 -23.672 1 96.38 831 THR B C 1
ATOM 14373 O O . THR B 1 831 ? -30.469 -50.25 -23.766 1 96.38 831 THR B O 1
ATOM 14376 N N . GLN B 1 832 ? -28.953 -48.969 -24.734 1 95.25 832 GLN B N 1
ATOM 14377 C CA . GLN B 1 832 ? -29.188 -49.438 -26.094 1 95.25 832 GLN B CA 1
ATOM 14378 C C . GLN B 1 832 ? -27.875 -49.594 -26.844 1 95.25 832 GLN B C 1
ATOM 14380 O O . GLN B 1 832 ? -26.828 -49.125 -26.406 1 95.25 832 GLN B O 1
ATOM 14385 N N . PRO B 1 833 ? -27.922 -50.344 -28 1 96.44 833 PRO B N 1
ATOM 14386 C CA . PRO B 1 833 ? -26.703 -50.406 -28.812 1 96.44 833 PRO B CA 1
ATOM 14387 C C . PRO B 1 833 ? -26.141 -49.031 -29.156 1 96.44 833 PRO B C 1
ATOM 14389 O O . PRO B 1 833 ? -26.906 -48.125 -29.469 1 96.44 833 PRO B O 1
ATOM 14392 N N . GLY B 1 834 ? -24.859 -48.875 -29.047 1 97 834 GLY B N 1
ATOM 14393 C CA . GLY B 1 834 ? -24.203 -47.594 -29.297 1 97 834 GLY B CA 1
ATOM 14394 C C . GLY B 1 834 ? -23.844 -46.875 -28.016 1 97 834 GLY B C 1
ATOM 14395 O O . GLY B 1 834 ? -23.062 -45.906 -28.047 1 97 834 GLY B O 1
ATOM 14396 N N . ASP B 1 835 ? -24.406 -47.312 -26.875 1 97.5 835 ASP B N 1
ATOM 14397 C CA . ASP B 1 835 ? -24.031 -46.75 -25.594 1 97.5 835 ASP B CA 1
ATOM 14398 C C . ASP B 1 835 ? -22.719 -47.344 -25.094 1 97.5 835 ASP B C 1
ATOM 14400 O O . ASP B 1 835 ? -22.297 -48.438 -25.531 1 97.5 835 ASP B O 1
ATOM 14404 N N . ARG B 1 836 ? -22.109 -46.594 -24.25 1 97.56 836 ARG B N 1
ATOM 14405 C CA . ARG B 1 836 ? -20.828 -47.062 -23.719 1 97.56 836 ARG B CA 1
ATOM 14406 C C . ARG B 1 836 ? -21.031 -48.25 -22.75 1 97.56 836 ARG B C 1
ATOM 14408 O O . ARG B 1 836 ? -21.984 -48.25 -21.969 1 97.56 836 ARG B O 1
ATOM 14415 N N . TYR B 1 837 ? -20.125 -49.219 -22.828 1 97.25 837 TYR B N 1
ATOM 14416 C CA . TYR B 1 837 ? -20.109 -50.438 -22.047 1 97.25 837 TYR B CA 1
ATOM 14417 C C . TYR B 1 837 ? -19.047 -50.375 -20.938 1 97.25 837 TYR B C 1
ATOM 14419 O O . TYR B 1 837 ? -17.859 -50.281 -21.234 1 97.25 837 TYR B O 1
ATOM 14427 N N . PHE B 1 838 ? -19.5 -50.406 -19.609 1 98 838 PHE B N 1
ATOM 14428 C CA . PHE B 1 838 ? -18.594 -50.281 -18.469 1 98 838 PHE B CA 1
ATOM 14429 C C . PHE B 1 838 ? -18.406 -51.625 -17.781 1 98 838 PHE B C 1
ATOM 14431 O O . PHE B 1 838 ? -19.297 -52.5 -17.844 1 98 838 PHE B O 1
ATOM 14438 N N . ALA B 1 839 ? -17.328 -51.75 -17.062 1 98 839 ALA B N 1
ATOM 14439 C CA . ALA B 1 839 ? -17 -53 -16.391 1 98 839 ALA B CA 1
ATOM 14440 C C . ALA B 1 839 ? -17.734 -53.125 -15.047 1 98 839 ALA B C 1
ATOM 14442 O O . ALA B 1 839 ? -17.828 -52.156 -14.305 1 98 839 ALA B O 1
ATOM 14443 N N . ASP B 1 840 ? -18.328 -54.188 -14.781 1 97.38 840 ASP B N 1
ATOM 14444 C CA . ASP B 1 840 ? -18.719 -54.562 -13.43 1 97.38 840 ASP B CA 1
ATOM 14445 C C . ASP B 1 840 ? -17.516 -55.031 -12.617 1 97.38 840 ASP B C 1
ATOM 14447 O O . ASP B 1 840 ? -17.094 -56.188 -12.695 1 97.38 840 ASP B O 1
ATOM 14451 N N . THR B 1 841 ? -17.016 -54.219 -11.82 1 96.44 841 THR B N 1
ATOM 14452 C CA . THR B 1 841 ? -15.727 -54.438 -11.188 1 96.44 841 THR B CA 1
ATOM 14453 C C . THR B 1 841 ? -15.898 -55.219 -9.875 1 96.44 841 THR B C 1
ATOM 14455 O O . THR B 1 841 ? -14.945 -55.812 -9.367 1 96.44 841 THR B O 1
ATOM 14458 N N . ASN B 1 842 ? -17.094 -55.188 -9.273 1 94.62 842 ASN B N 1
ATOM 14459 C CA . ASN B 1 842 ? -17.281 -55.906 -8 1 94.62 842 ASN B CA 1
ATOM 14460 C C . ASN B 1 842 ? -17.984 -57.219 -8.203 1 94.62 842 ASN B C 1
ATOM 14462 O O . ASN B 1 842 ? -18.188 -57.969 -7.242 1 94.62 842 ASN B O 1
ATOM 14466 N N . GLY B 1 843 ? -18.531 -57.562 -9.344 1 93.19 843 GLY B N 1
ATOM 14467 C CA . GLY B 1 843 ? -19.047 -58.875 -9.695 1 93.19 843 GLY B CA 1
ATOM 14468 C C . GLY B 1 843 ? -20.484 -59.094 -9.297 1 93.19 843 GLY B C 1
ATOM 14469 O O . GLY B 1 843 ? -20.984 -60.219 -9.273 1 93.19 843 GLY B O 1
ATOM 14470 N N . ASP B 1 844 ? -21.203 -58.031 -9.008 1 93.5 844 ASP B N 1
ATOM 14471 C CA . ASP B 1 844 ? -22.562 -58.188 -8.531 1 93.5 844 ASP B CA 1
ATOM 14472 C C . ASP B 1 844 ? -23.562 -58.219 -9.688 1 93.5 844 ASP B C 1
ATOM 14474 O O . ASP B 1 844 ? -24.766 -58.312 -9.477 1 93.5 844 ASP B O 1
ATOM 14478 N N . GLY B 1 845 ? -23.047 -58.094 -10.836 1 94.12 845 GLY B N 1
ATOM 14479 C CA . GLY B 1 845 ? -23.859 -58.219 -12.031 1 94.12 845 GLY B CA 1
ATOM 14480 C C . GLY B 1 845 ? -24.406 -56.906 -12.516 1 94.12 845 GLY B C 1
ATOM 14481 O O . GLY B 1 845 ? -25.078 -56.844 -13.547 1 94.12 845 GLY B O 1
ATOM 14482 N N . GLN B 1 846 ? -24.156 -55.844 -11.797 1 95.88 846 GLN B N 1
ATOM 14483 C CA . GLN B 1 846 ? -24.625 -54.5 -12.164 1 95.88 846 GLN B CA 1
ATOM 14484 C C . GLN B 1 846 ? -23.484 -53.5 -12.164 1 95.88 846 GLN B C 1
ATOM 14486 O O . GLN B 1 846 ? -22.5 -53.656 -11.438 1 95.88 846 GLN B O 1
ATOM 14491 N N . VAL B 1 847 ? -23.578 -52.531 -13.031 1 96.5 847 VAL B N 1
ATOM 14492 C CA . VAL B 1 847 ? -22.672 -51.375 -12.992 1 96.5 847 VAL B CA 1
ATOM 14493 C C . VAL B 1 847 ? -23.328 -50.25 -12.227 1 96.5 847 VAL B C 1
ATOM 14495 O O . VAL B 1 847 ? -24.328 -49.688 -12.672 1 96.5 847 VAL B O 1
ATOM 14498 N N . THR B 1 848 ? -22.844 -49.906 -11.039 1 94 848 THR B N 1
ATOM 14499 C CA . THR B 1 848 ? -23.281 -48.812 -10.164 1 94 848 THR B CA 1
ATOM 14500 C C . THR B 1 848 ? -22.094 -47.969 -9.719 1 94 848 THR B C 1
ATOM 14502 O O . THR B 1 848 ? -20.969 -48.156 -10.203 1 94 848 THR B O 1
ATOM 14505 N N . ALA B 1 849 ? -22.312 -47.031 -8.891 1 94 849 ALA B N 1
ATOM 14506 C CA . ALA B 1 849 ? -21.25 -46.156 -8.398 1 94 849 ALA B CA 1
ATOM 14507 C C . ALA B 1 849 ? -20.172 -46.938 -7.695 1 94 849 ALA B C 1
ATOM 14509 O O . ALA B 1 849 ? -19.016 -46.531 -7.637 1 94 849 ALA B O 1
ATOM 14510 N N . SER B 1 850 ? -20.531 -48.062 -7.199 1 94.44 850 SER B N 1
ATOM 14511 C CA . SER B 1 850 ? -19.594 -48.906 -6.461 1 94.44 850 SER B CA 1
ATOM 14512 C C . SER B 1 850 ? -18.609 -49.594 -7.406 1 94.44 850 SER B C 1
ATOM 14514 O O . SER B 1 850 ? -17.641 -50.219 -6.961 1 94.44 850 SER B O 1
ATOM 14516 N N . ASP B 1 851 ? -18.875 -49.5 -8.719 1 96.38 851 ASP B N 1
ATOM 14517 C CA . ASP B 1 851 ? -18 -50.125 -9.703 1 96.38 851 ASP B CA 1
ATOM 14518 C C . ASP B 1 851 ? -16.875 -49.188 -10.133 1 96.38 851 ASP B C 1
ATOM 14520 O O . ASP B 1 851 ? -15.992 -49.562 -10.898 1 96.38 851 ASP B O 1
ATOM 14524 N N . ARG B 1 852 ? -16.906 -47.938 -9.695 1 97.19 852 ARG B N 1
ATOM 14525 C CA . ARG B 1 852 ? -15.852 -46.969 -10.008 1 97.19 852 ARG B CA 1
ATOM 14526 C C . ARG B 1 852 ? -14.523 -47.406 -9.375 1 97.19 852 ARG B C 1
ATOM 14528 O O . ARG B 1 852 ? -14.508 -47.938 -8.266 1 97.19 852 ARG B O 1
ATOM 14535 N N . VAL B 1 853 ? -13.398 -47.156 -10.078 1 96.12 853 VAL B N 1
ATOM 14536 C CA . VAL B 1 853 ? -12.078 -47.594 -9.648 1 96.12 853 VAL B CA 1
ATOM 14537 C C . VAL B 1 853 ? -11.055 -46.5 -9.922 1 96.12 853 VAL B C 1
ATOM 14539 O O . VAL B 1 853 ? -11.383 -45.469 -10.508 1 96.12 853 VAL B O 1
ATOM 14542 N N . SER B 1 854 ? -9.844 -46.75 -9.422 1 95.69 854 SER B N 1
ATOM 14543 C CA . SER B 1 854 ? -8.719 -45.906 -9.75 1 95.69 854 SER B CA 1
ATOM 14544 C C . SER B 1 854 ? -8.344 -46 -11.227 1 95.69 854 SER B C 1
ATOM 14546 O O . SER B 1 854 ? -8.258 -47.094 -11.766 1 95.69 854 SER B O 1
ATOM 14548 N N . LEU B 1 855 ? -8.094 -44.906 -11.883 1 97.12 855 LEU B N 1
ATOM 14549 C CA . LEU B 1 855 ? -7.875 -44.906 -13.328 1 97.12 855 LEU B CA 1
ATOM 14550 C C . LEU B 1 855 ? -6.453 -44.438 -13.656 1 97.12 855 LEU B C 1
ATOM 14552 O O . LEU B 1 855 ? -6.059 -44.438 -14.82 1 97.12 855 LEU B O 1
ATOM 14556 N N . GLY B 1 856 ? -5.707 -44.094 -12.695 1 95.62 856 GLY B N 1
ATOM 14557 C CA . GLY B 1 856 ? -4.344 -43.656 -12.922 1 95.62 856 GLY B CA 1
ATOM 14558 C C . GLY B 1 856 ? -3.967 -42.438 -12.094 1 95.62 856 GLY B C 1
ATOM 14559 O O . GLY B 1 856 ? -4.836 -41.781 -11.516 1 95.62 856 GLY B O 1
ATOM 14560 N N . SER B 1 857 ? -2.672 -42.125 -12.07 1 96.62 857 SER B N 1
ATOM 14561 C CA . SER B 1 857 ? -2.156 -41.031 -11.227 1 96.62 857 SER B CA 1
ATOM 14562 C C . SER B 1 857 ? -1.686 -39.844 -12.062 1 96.62 857 SER B C 1
ATOM 14564 O O . SER B 1 857 ? -1.087 -40.031 -13.125 1 96.62 857 SER B O 1
ATOM 14566 N N . PRO B 1 858 ? -1.998 -38.625 -11.57 1 95.69 858 PRO B N 1
ATOM 14567 C CA . PRO B 1 858 ? -1.452 -37.438 -12.25 1 95.69 858 PRO B CA 1
ATOM 14568 C C . PRO B 1 858 ? 0.017 -37.188 -11.914 1 95.69 858 PRO B C 1
ATOM 14570 O O . PRO B 1 858 ? 0.653 -36.312 -12.516 1 95.69 858 PRO B O 1
ATOM 14573 N N . LEU B 1 859 ? 0.585 -37.875 -10.945 1 95.44 859 LEU B N 1
ATOM 14574 C CA . LEU B 1 859 ? 1.967 -37.656 -10.531 1 95.44 859 LEU B CA 1
ATOM 14575 C C . LEU B 1 859 ? 2.93 -38.438 -11.438 1 95.44 859 LEU B C 1
ATOM 14577 O O . LEU B 1 859 ? 2.699 -39.594 -11.75 1 95.44 859 LEU B O 1
ATOM 14581 N N . PRO B 1 860 ? 3.949 -37.781 -11.875 1 96 860 PRO B N 1
ATOM 14582 C CA . PRO B 1 860 ? 4.91 -38.469 -12.734 1 96 860 PRO B CA 1
ATOM 14583 C C . PRO B 1 860 ? 5.75 -39.5 -11.977 1 96 860 PRO B C 1
ATOM 14585 O O . PRO B 1 860 ? 5.941 -39.375 -10.766 1 96 860 PRO B O 1
ATOM 14588 N N . LYS B 1 861 ? 6.242 -40.438 -12.719 1 96.31 861 LYS B N 1
ATOM 14589 C CA . LYS B 1 861 ? 7.211 -41.375 -12.164 1 96.31 861 LYS B CA 1
ATOM 14590 C C . LYS B 1 861 ? 8.609 -40.75 -12.125 1 96.31 861 LYS B C 1
ATOM 14592 O O . LYS B 1 861 ? 9.383 -41.031 -11.203 1 96.31 861 LYS B O 1
ATOM 14597 N N . PHE B 1 862 ? 8.898 -40.062 -13.125 1 96.38 862 PHE B N 1
ATOM 14598 C CA . PHE B 1 862 ? 10.117 -39.25 -13.055 1 96.38 862 PHE B CA 1
ATOM 14599 C C . PHE B 1 862 ? 10 -38.031 -13.938 1 96.38 862 PHE B C 1
ATOM 14601 O O . PHE B 1 862 ? 9.125 -37.938 -14.805 1 96.38 862 PHE B O 1
ATOM 14608 N N . TYR B 1 863 ? 10.727 -37 -13.766 1 96.62 863 TYR B N 1
ATOM 14609 C CA . TYR B 1 863 ? 10.844 -35.75 -14.523 1 96.62 863 TYR B CA 1
ATOM 14610 C C . TYR B 1 863 ? 12.273 -35.219 -14.492 1 96.62 863 TYR B C 1
ATOM 14612 O O . TYR B 1 863 ? 13.094 -35.688 -13.703 1 96.62 863 TYR B O 1
ATOM 14620 N N . GLY B 1 864 ? 12.586 -34.375 -15.422 1 96.12 864 GLY B N 1
ATOM 14621 C CA . GLY B 1 864 ? 13.93 -33.812 -15.469 1 96.12 864 GLY B CA 1
ATOM 14622 C C . GLY B 1 864 ? 14.148 -32.875 -16.625 1 96.12 864 GLY B C 1
ATOM 14623 O O . GLY B 1 864 ? 13.211 -32.531 -17.344 1 96.12 864 GLY B O 1
ATOM 14624 N N . GLY B 1 865 ? 15.391 -32.406 -16.656 1 95.5 865 GLY B N 1
ATOM 14625 C CA . GLY B 1 865 ? 15.766 -31.453 -17.688 1 95.5 865 GLY B CA 1
ATOM 14626 C C . GLY B 1 865 ? 17.141 -31.719 -18.281 1 95.5 865 GLY B C 1
ATOM 14627 O O . GLY B 1 865 ? 17.969 -32.375 -17.656 1 95.5 865 GLY B O 1
ATOM 14628 N N . LEU B 1 866 ? 17.297 -31.344 -19.516 1 96.44 866 LEU B N 1
ATOM 14629 C CA . LEU B 1 866 ? 18.547 -31.391 -20.266 1 96.44 866 LEU B CA 1
ATOM 14630 C C . LEU B 1 866 ? 18.938 -30.016 -20.797 1 96.44 866 LEU B C 1
ATOM 14632 O O . LEU B 1 866 ? 18.125 -29.344 -21.438 1 96.44 866 LEU B O 1
ATOM 14636 N N . THR B 1 867 ? 20.047 -29.625 -20.453 1 93.94 867 THR B N 1
ATOM 14637 C CA . THR B 1 867 ? 20.547 -28.328 -20.922 1 93.94 867 THR B CA 1
ATOM 14638 C C . THR B 1 867 ? 21.797 -28.5 -21.766 1 93.94 867 THR B C 1
ATOM 14640 O O . THR B 1 867 ? 22.719 -29.203 -21.375 1 93.94 867 THR B O 1
ATOM 14643 N N . LEU B 1 868 ? 21.859 -27.891 -22.906 1 95.25 868 LEU B N 1
ATOM 14644 C CA . LEU B 1 868 ? 23.016 -27.844 -23.797 1 95.25 868 LEU B CA 1
ATOM 14645 C C . LEU B 1 868 ? 23.516 -26.422 -23.984 1 95.25 868 LEU B C 1
ATOM 14647 O O . LEU B 1 868 ? 22.734 -25.531 -24.375 1 95.25 868 LEU B O 1
ATOM 14651 N N . ASP B 1 869 ? 24.734 -26.25 -23.734 1 92.81 869 ASP B N 1
ATOM 14652 C CA . ASP B 1 869 ? 25.344 -24.938 -23.906 1 92.81 869 ASP B CA 1
ATOM 14653 C C . ASP B 1 869 ? 26.594 -25.016 -24.781 1 92.81 869 ASP B C 1
ATOM 14655 O O . ASP B 1 869 ? 27.312 -26.016 -24.734 1 92.81 869 ASP B O 1
ATOM 14659 N N . ALA B 1 870 ? 26.781 -23.953 -25.531 1 94.56 870 ALA B N 1
ATOM 14660 C CA . ALA B 1 870 ? 28 -23.844 -26.328 1 94.56 870 ALA B CA 1
ATOM 14661 C C . ALA B 1 870 ? 28.328 -22.391 -26.641 1 94.56 870 ALA B C 1
ATOM 14663 O O . ALA B 1 870 ? 27.422 -21.547 -26.688 1 94.56 870 ALA B O 1
ATOM 14664 N N . SER B 1 871 ? 29.531 -22.141 -26.688 1 92.06 871 SER B N 1
ATOM 14665 C CA . SER B 1 871 ? 29.984 -20.828 -27.172 1 92.06 871 SER B CA 1
ATOM 14666 C C . SER B 1 871 ? 31.125 -20.969 -28.156 1 92.06 871 SER B C 1
ATOM 14668 O O . SER B 1 871 ? 31.984 -21.844 -28.016 1 92.06 871 SER B O 1
ATOM 14670 N N . TYR B 1 872 ? 31.062 -20.266 -29.172 1 94.44 872 TYR B N 1
ATOM 14671 C CA . TYR B 1 872 ? 32.125 -20.188 -30.188 1 94.44 872 TYR B CA 1
ATOM 14672 C C . TYR B 1 872 ? 32.438 -18.734 -30.547 1 94.44 872 TYR B C 1
ATOM 14674 O O . TYR B 1 872 ? 31.625 -18.062 -31.188 1 94.44 872 TYR B O 1
ATOM 14682 N N . LYS B 1 873 ? 33.562 -18.234 -30.156 1 91.06 873 LYS B N 1
ATOM 14683 C CA . LYS B 1 873 ? 33.938 -16.844 -30.328 1 91.06 873 LYS B CA 1
ATOM 14684 C C . LYS B 1 873 ? 32.875 -15.906 -29.781 1 91.06 873 LYS B C 1
ATOM 14686 O O . LYS B 1 873 ? 32.469 -16.016 -28.609 1 91.06 873 LYS B O 1
ATOM 14691 N N . ALA B 1 874 ? 32.25 -15.125 -30.719 1 91 874 ALA B N 1
ATOM 14692 C CA . ALA B 1 874 ? 31.312 -14.117 -30.25 1 91 874 ALA B CA 1
ATOM 14693 C C . ALA B 1 874 ? 29.891 -14.695 -30.188 1 91 874 ALA B C 1
ATOM 14695 O O . ALA B 1 874 ? 28.969 -14.023 -29.719 1 91 874 ALA B O 1
ATOM 14696 N N . PHE B 1 875 ? 29.734 -15.953 -30.594 1 95.25 875 PHE B N 1
ATOM 14697 C CA . PHE B 1 875 ? 28.406 -16.562 -30.609 1 95.25 875 PHE B CA 1
ATOM 14698 C C . PHE B 1 875 ? 28.203 -17.438 -29.375 1 95.25 875 PHE B C 1
ATOM 14700 O O . PHE B 1 875 ? 29.141 -18.109 -28.922 1 95.25 875 PHE B O 1
ATOM 14707 N N . ASP B 1 876 ? 27.078 -17.391 -28.781 1 92.38 876 ASP B N 1
ATOM 14708 C CA . ASP B 1 876 ? 26.703 -18.328 -27.719 1 92.38 876 ASP B CA 1
ATOM 14709 C C . ASP B 1 876 ? 25.391 -19.031 -28.047 1 92.38 876 ASP B C 1
ATOM 14711 O O . ASP B 1 876 ? 24.516 -18.453 -28.703 1 92.38 876 ASP B O 1
ATOM 14715 N N . PHE B 1 877 ? 25.312 -20.266 -27.641 1 94.38 877 PHE B N 1
ATOM 14716 C CA . PHE B 1 877 ? 24.156 -21.125 -27.891 1 94.38 877 PHE B CA 1
ATOM 14717 C C . PHE B 1 877 ? 23.672 -21.781 -26.609 1 94.38 877 PHE B C 1
ATOM 14719 O O . PHE B 1 877 ? 24.484 -22.203 -25.781 1 94.38 877 PHE B O 1
ATOM 14726 N N . ASN B 1 878 ? 22.344 -21.859 -26.469 1 93.56 878 ASN B N 1
ATOM 14727 C CA . ASN B 1 878 ? 21.75 -22.562 -25.328 1 93.56 878 ASN B CA 1
ATOM 14728 C C . ASN B 1 878 ? 20.453 -23.281 -25.734 1 93.56 878 ASN B C 1
ATOM 14730 O O . ASN B 1 878 ? 19.625 -22.703 -26.438 1 93.56 878 ASN B O 1
ATOM 14734 N N . ALA B 1 879 ? 20.312 -24.5 -25.406 1 94.81 879 ALA B N 1
ATOM 14735 C CA . ALA B 1 879 ? 19.094 -25.281 -25.578 1 94.81 879 ALA B CA 1
ATOM 14736 C C . ALA B 1 879 ? 18.703 -25.969 -24.281 1 94.81 879 ALA B C 1
ATOM 14738 O O . ALA B 1 879 ? 19.531 -26.609 -23.625 1 94.81 879 ALA B O 1
ATOM 14739 N N . TYR B 1 880 ? 17.547 -25.797 -23.953 1 92.69 880 TYR B N 1
ATOM 14740 C CA . TYR B 1 880 ? 17.031 -26.359 -22.703 1 92.69 880 TYR B CA 1
ATOM 14741 C C . TYR B 1 880 ? 15.781 -27.203 -22.953 1 92.69 880 TYR B C 1
ATOM 14743 O O . TYR B 1 880 ? 14.797 -26.719 -23.516 1 92.69 880 TYR B O 1
ATOM 14751 N N . PHE B 1 881 ? 15.82 -28.453 -22.531 1 95.56 881 PHE B N 1
ATOM 14752 C CA . PHE B 1 881 ? 14.711 -29.391 -22.656 1 95.56 881 PHE B CA 1
ATOM 14753 C C . PHE B 1 881 ? 14.156 -29.766 -21.281 1 95.56 881 PHE B C 1
ATOM 14755 O O . PHE B 1 881 ? 14.906 -29.844 -20.297 1 95.56 881 PHE B O 1
ATOM 14762 N N . TYR B 1 882 ? 12.891 -29.938 -21.172 1 95.31 882 TYR B N 1
ATOM 14763 C CA . TYR B 1 882 ? 12.227 -30.422 -19.969 1 95.31 882 TYR B CA 1
ATOM 14764 C C . TYR B 1 882 ? 11.188 -31.484 -20.328 1 95.31 882 TYR B C 1
ATOM 14766 O O . TYR B 1 882 ? 10.539 -31.406 -21.359 1 95.31 882 TYR B O 1
ATOM 14774 N N . GLY B 1 883 ? 11.055 -32.469 -19.391 1 96.19 883 GLY B N 1
ATOM 14775 C CA . GLY B 1 883 ? 10.062 -33.531 -19.641 1 96.19 883 GLY B CA 1
ATOM 14776 C C . GLY B 1 883 ? 9.578 -34.188 -18.375 1 96.19 883 GLY B C 1
ATOM 14777 O O . GLY B 1 883 ? 10.227 -34.125 -17.344 1 96.19 883 GLY B O 1
ATOM 14778 N N . THR B 1 884 ? 8.422 -34.75 -18.453 1 96.38 884 THR B N 1
ATOM 14779 C CA . THR B 1 884 ? 7.836 -35.625 -17.438 1 96.38 884 THR B CA 1
ATOM 14780 C C . THR B 1 884 ? 7.422 -36.969 -18.047 1 96.38 884 THR B C 1
ATOM 14782 O O . THR B 1 884 ? 7.074 -37.031 -19.234 1 96.38 884 THR B O 1
ATOM 14785 N N . TYR B 1 885 ? 7.539 -38 -17.203 1 97 885 TYR B N 1
ATOM 14786 C CA . TYR B 1 885 ? 7.207 -39.312 -17.688 1 97 885 TYR B CA 1
ATOM 14787 C C . TYR B 1 885 ? 6.336 -40.062 -16.688 1 97 885 TYR B C 1
ATOM 14789 O O . TYR B 1 885 ? 6.617 -40.062 -15.492 1 97 885 TYR B O 1
ATOM 14797 N N . GLY B 1 886 ? 5.266 -40.656 -17.25 1 96.88 886 GLY B N 1
ATOM 14798 C CA . GLY B 1 886 ? 4.488 -41.625 -16.469 1 96.88 886 GLY B CA 1
ATOM 14799 C C . GLY B 1 886 ? 3.215 -41.031 -15.898 1 96.88 886 GLY B C 1
ATOM 14800 O O . GLY B 1 886 ? 2.328 -41.75 -15.453 1 96.88 886 GLY B O 1
ATOM 14801 N N . ASN B 1 887 ? 3.066 -39.781 -15.797 1 96.56 887 ASN B N 1
ATOM 14802 C CA . ASN B 1 887 ? 1.834 -39.156 -15.305 1 96.56 887 ASN B CA 1
ATOM 14803 C C . ASN B 1 887 ? 0.685 -39.344 -16.297 1 96.56 887 ASN B C 1
ATOM 14805 O O . ASN B 1 887 ? 0.912 -39.531 -17.484 1 96.56 887 ASN B O 1
ATOM 14809 N N . LYS B 1 888 ? -0.499 -39.312 -15.773 1 97.88 888 LYS B N 1
ATOM 14810 C CA . LYS B 1 888 ? -1.708 -39.344 -16.594 1 97.88 888 LYS B CA 1
ATOM 14811 C C . LYS B 1 888 ? -2.447 -38 -16.516 1 97.88 888 LYS B C 1
ATOM 14813 O O . LYS B 1 888 ? -2.193 -37.188 -15.625 1 97.88 888 LYS B O 1
ATOM 14818 N N . ILE B 1 889 ? -3.24 -37.719 -17.562 1 97.44 889 ILE B N 1
ATOM 14819 C CA . ILE B 1 889 ? -4.09 -36.562 -17.625 1 97.44 889 ILE B CA 1
ATOM 14820 C C . ILE B 1 889 ? -5.551 -36.969 -17.766 1 97.44 889 ILE B C 1
ATOM 14822 O O . ILE B 1 889 ? -5.875 -37.844 -18.578 1 97.44 889 ILE B O 1
ATOM 14826 N N . PHE B 1 890 ? -6.375 -36.469 -16.859 1 97.5 890 PHE B N 1
ATOM 14827 C CA . PHE B 1 890 ? -7.816 -36.625 -17.016 1 97.5 890 PHE B CA 1
ATOM 14828 C C . PHE B 1 890 ? -8.375 -35.531 -17.922 1 97.5 890 PHE B C 1
ATOM 14830 O O . PHE B 1 890 ? -8.547 -34.375 -17.5 1 97.5 890 PHE B O 1
ATOM 14837 N N . ASN B 1 891 ? -8.656 -35.844 -19.156 1 96.69 891 ASN B N 1
ATOM 14838 C CA . ASN B 1 891 ? -8.961 -34.906 -20.234 1 96.69 891 ASN B CA 1
ATOM 14839 C C . ASN B 1 891 ? -10.453 -34.594 -20.297 1 96.69 891 ASN B C 1
ATOM 14841 O O . ASN B 1 891 ? -11.164 -35.094 -21.172 1 96.69 891 ASN B O 1
ATOM 14845 N N . TYR B 1 892 ? -10.898 -33.719 -19.406 1 95.5 892 TYR B N 1
ATOM 14846 C CA . TYR B 1 892 ? -12.297 -33.281 -19.391 1 95.5 892 TYR B CA 1
ATOM 14847 C C . TYR B 1 892 ? -12.656 -32.562 -20.688 1 95.5 892 TYR B C 1
ATOM 14849 O O . TYR B 1 892 ? -13.805 -32.625 -21.141 1 95.5 892 TYR B O 1
ATOM 14857 N N . GLN B 1 893 ? -11.75 -31.953 -21.312 1 93.81 893 GLN B N 1
ATOM 14858 C CA . GLN B 1 893 ? -11.984 -31.281 -22.594 1 93.81 893 GLN B CA 1
ATOM 14859 C C . GLN B 1 893 ? -12.406 -32.281 -23.672 1 93.81 893 GLN B C 1
ATOM 14861 O O . GLN B 1 893 ? -13.242 -31.969 -24.516 1 93.81 893 GLN B O 1
ATOM 14866 N N . GLN B 1 894 ? -11.805 -33.406 -23.688 1 94.69 894 GLN B N 1
ATOM 14867 C CA . GLN B 1 894 ? -12.203 -34.438 -24.641 1 94.69 894 GLN B CA 1
ATOM 14868 C C . GLN B 1 894 ? -13.641 -34.875 -24.391 1 94.69 894 GLN B C 1
ATOM 14870 O O . GLN B 1 894 ? -14.383 -35.125 -25.344 1 94.69 894 GLN B O 1
ATOM 14875 N N . ARG B 1 895 ? -13.93 -35.031 -23.156 1 95.31 895 ARG B N 1
ATOM 14876 C CA . ARG B 1 895 ? -15.32 -35.344 -22.812 1 95.31 895 ARG B CA 1
ATOM 14877 C C . ARG B 1 895 ? -16.281 -34.312 -23.438 1 95.31 895 ARG B C 1
ATOM 14879 O O . ARG B 1 895 ? -17.312 -34.688 -23.984 1 95.31 895 ARG B O 1
ATOM 14886 N N . MET B 1 896 ? -15.945 -33.094 -23.406 1 94.31 896 MET B N 1
ATOM 14887 C CA . MET B 1 896 ? -16.797 -32.031 -23.938 1 94.31 896 MET B CA 1
ATOM 14888 C C . MET B 1 896 ? -16.938 -32.188 -25.453 1 94.31 896 MET B C 1
ATOM 14890 O O . MET B 1 896 ? -18 -31.891 -26.016 1 94.31 896 MET B O 1
ATOM 14894 N N . MET B 1 897 ? -15.992 -32.688 -26.094 1 95.38 897 MET B N 1
ATOM 14895 C CA . MET B 1 897 ? -15.984 -32.812 -27.562 1 95.38 897 MET B CA 1
ATOM 14896 C C . MET B 1 897 ? -16.703 -34.094 -28 1 95.38 897 MET B C 1
ATOM 14898 O O . MET B 1 897 ? -16.922 -34.312 -29.188 1 95.38 897 MET B O 1
ATOM 14902 N N . GLU B 1 898 ? -17.172 -34.844 -27.031 1 96.25 898 GLU B N 1
ATOM 14903 C CA . GLU B 1 898 ? -17.812 -36.094 -27.391 1 96.25 898 GLU B CA 1
ATOM 14904 C C . GLU B 1 898 ? -19.25 -36.125 -26.875 1 96.25 898 GLU B C 1
ATOM 14906 O O . GLU B 1 898 ? -19.891 -37.188 -26.875 1 96.25 898 GLU B O 1
ATOM 14911 N N . SER B 1 899 ? -19.656 -35.031 -26.422 1 95.38 899 SER B N 1
ATOM 14912 C CA . SER B 1 899 ? -21.031 -34.938 -25.938 1 95.38 899 SER B CA 1
ATOM 14913 C C . SER B 1 899 ? -21.812 -33.875 -26.703 1 95.38 899 SER B C 1
ATOM 14915 O O . SER B 1 899 ? -21.344 -32.719 -26.828 1 95.38 899 SER B O 1
ATOM 14917 N N . PHE B 1 900 ? -22.984 -34.25 -27.188 1 96.31 900 PHE B N 1
ATOM 14918 C CA . PHE B 1 900 ? -23.844 -33.281 -27.859 1 96.31 900 PHE B CA 1
ATOM 14919 C C . PHE B 1 900 ? -24.703 -32.531 -26.844 1 96.31 900 PHE B C 1
ATOM 14921 O O . PHE B 1 900 ? -25.219 -31.438 -27.141 1 96.31 900 PHE B O 1
ATOM 14928 N N . GLN B 1 901 ? -24.828 -33 -25.656 1 95.06 901 GLN B N 1
ATOM 14929 C CA . GLN B 1 901 ? -25.547 -32.344 -24.578 1 95.06 901 GLN B CA 1
ATOM 14930 C C . GLN B 1 901 ? -24.656 -31.328 -23.875 1 95.06 901 GLN B C 1
ATOM 14932 O O . GLN B 1 901 ? -23.484 -31.609 -23.594 1 95.06 901 GLN B O 1
ATOM 14937 N N . ALA B 1 902 ? -25.25 -30.188 -23.609 1 93.69 902 ALA B N 1
ATOM 14938 C CA . ALA B 1 902 ? -24.562 -29.219 -22.766 1 93.69 902 ALA B CA 1
ATOM 14939 C C . ALA B 1 902 ? -24.547 -29.672 -21.297 1 93.69 902 ALA B C 1
ATOM 14941 O O . ALA B 1 902 ? -25.547 -30.203 -20.812 1 93.69 902 ALA B O 1
ATOM 14942 N N . PRO B 1 903 ? -23.406 -29.516 -20.656 1 89.25 903 PRO B N 1
ATOM 14943 C CA . PRO B 1 903 ? -23.359 -29.953 -19.25 1 89.25 903 PRO B CA 1
ATOM 14944 C C . PRO B 1 903 ? -23.984 -28.938 -18.297 1 89.25 903 PRO B C 1
ATOM 14946 O O . PRO B 1 903 ? -23.797 -27.719 -18.484 1 89.25 903 PRO B O 1
ATOM 14949 N N . GLY B 1 904 ? -24.625 -29.438 -17.266 1 84.56 904 GLY B N 1
ATOM 14950 C CA . GLY B 1 904 ? -25.062 -28.625 -16.141 1 84.56 904 GLY B CA 1
ATOM 14951 C C . GLY B 1 904 ? -26.406 -27.953 -16.375 1 84.56 904 GLY B C 1
ATOM 14952 O O . GLY B 1 904 ? -26.984 -27.359 -15.453 1 84.56 904 GLY B O 1
ATOM 14953 N N . PHE B 1 905 ? -26.891 -27.953 -17.703 1 85.81 905 PHE B N 1
ATOM 14954 C CA . PHE B 1 905 ? -28.219 -27.422 -18 1 85.81 905 PHE B CA 1
ATOM 14955 C C . PHE B 1 905 ? -28.812 -28.125 -19.219 1 85.81 905 PHE B C 1
ATOM 14957 O O . PHE B 1 905 ? -28.141 -28.922 -19.859 1 85.81 905 PHE B O 1
ATOM 14964 N N . VAL B 1 906 ? -30.047 -27.797 -19.453 1 88.81 906 VAL B N 1
ATOM 14965 C CA . VAL B 1 906 ? -30.688 -28.359 -20.625 1 88.81 906 VAL B CA 1
ATOM 14966 C C . VAL B 1 906 ? -30.219 -27.609 -21.875 1 88.81 906 VAL B C 1
ATOM 14968 O O . VAL B 1 906 ? -30.469 -26.406 -22.016 1 88.81 906 VAL B O 1
ATOM 14971 N N . GLY B 1 907 ? -29.422 -28.219 -22.609 1 93.94 907 GLY B N 1
ATOM 14972 C CA . GLY B 1 907 ? -28.891 -27.609 -23.812 1 93.94 907 GLY B CA 1
ATOM 14973 C C . GLY B 1 907 ? -28.047 -28.547 -24.656 1 93.94 907 GLY B C 1
ATOM 14974 O O . GLY B 1 907 ? -27.781 -29.688 -24.234 1 93.94 907 GLY B O 1
ATOM 14975 N N . VAL B 1 908 ? -27.766 -28.156 -25.906 1 96.25 908 VAL B N 1
ATOM 14976 C CA . VAL B 1 908 ? -26.859 -28.906 -26.781 1 96.25 908 VAL B CA 1
ATOM 14977 C C . VAL B 1 908 ? -25.594 -28.094 -27.047 1 96.25 908 VAL B C 1
ATOM 14979 O O . VAL B 1 908 ? -25.578 -26.875 -26.844 1 96.25 908 VAL B O 1
ATOM 14982 N N . GLU B 1 909 ? -24.578 -28.75 -27.344 1 96.94 909 GLU B N 1
ATOM 14983 C CA . GLU B 1 909 ? -23.297 -28.094 -27.578 1 96.94 909 GLU B CA 1
ATOM 14984 C C . GLU B 1 909 ? -22.594 -28.672 -28.812 1 96.94 909 GLU B C 1
ATOM 14986 O O . GLU B 1 909 ? -23.109 -29.594 -29.453 1 96.94 909 GLU B O 1
ATOM 14991 N N . ASN B 1 910 ? -21.578 -28 -29.234 1 97.69 910 ASN B N 1
ATOM 14992 C CA . ASN B 1 910 ? -20.75 -28.5 -30.328 1 97.69 910 ASN B CA 1
ATOM 14993 C C . ASN B 1 910 ? -19.969 -29.734 -29.922 1 97.69 910 ASN B C 1
ATOM 14995 O O . ASN B 1 910 ? -19.938 -30.109 -28.75 1 97.69 910 ASN B O 1
ATOM 14999 N N . VAL B 1 911 ? -19.438 -30.5 -30.922 1 98.06 911 VAL B N 1
ATOM 15000 C CA . VAL B 1 911 ? -18.625 -31.688 -30.672 1 98.06 911 VAL B CA 1
ATOM 15001 C C . VAL B 1 911 ? -17.375 -31.641 -31.547 1 98.06 911 VAL B C 1
ATOM 15003 O O . VAL B 1 911 ? -17.219 -30.75 -32.375 1 98.06 911 VAL B O 1
ATOM 15006 N N . GLY B 1 912 ? -16.547 -32.625 -31.312 1 97.75 912 GLY B N 1
ATOM 15007 C CA . GLY B 1 912 ? -15.328 -32.719 -32.125 1 97.75 912 GLY B CA 1
ATOM 15008 C C . GLY B 1 912 ? -15.562 -33.375 -33.469 1 97.75 912 GLY B C 1
ATOM 15009 O O . GLY B 1 912 ? -16.453 -34.219 -33.594 1 97.75 912 GLY B O 1
ATOM 15010 N N . LEU B 1 913 ? -14.758 -32.969 -34.406 1 97.88 913 LEU B N 1
ATOM 15011 C CA . LEU B 1 913 ? -14.852 -33.531 -35.75 1 97.88 913 LEU B CA 1
ATOM 15012 C C . LEU B 1 913 ? -14.641 -35.062 -35.719 1 97.88 913 LEU B C 1
ATOM 15014 O O . LEU B 1 913 ? -15.32 -35.781 -36.438 1 97.88 913 LEU B O 1
ATOM 15018 N N . ASP B 1 914 ? -13.727 -35.531 -34.906 1 96.75 914 ASP B N 1
ATOM 15019 C CA . ASP B 1 914 ? -13.453 -36.938 -34.812 1 96.75 914 ASP B CA 1
ATOM 15020 C C . ASP B 1 914 ? -14.68 -37.719 -34.312 1 96.75 914 ASP B C 1
ATOM 15022 O O . ASP B 1 914 ? -14.969 -38.812 -34.781 1 96.75 914 ASP B O 1
ATOM 15026 N N . TYR B 1 915 ? -15.32 -37.188 -33.344 1 97.5 915 TYR B N 1
ATOM 15027 C CA . TYR B 1 915 ? -16.547 -37.812 -32.844 1 97.5 915 TYR B CA 1
ATOM 15028 C C . TYR B 1 915 ? -17.609 -37.844 -33.938 1 97.5 915 TYR B C 1
ATOM 15030 O O . TYR B 1 915 ? -18.266 -38.875 -34.125 1 97.5 915 TYR B O 1
ATOM 15038 N N . TYR B 1 916 ? -17.828 -36.75 -34.656 1 97.62 916 TYR B N 1
ATOM 15039 C CA . TYR B 1 916 ? -18.797 -36.656 -35.719 1 97.62 916 TYR B CA 1
ATOM 15040 C C . TYR B 1 916 ? -18.531 -37.719 -36.781 1 97.62 916 TYR B C 1
ATOM 15042 O O . TYR B 1 916 ? -19.469 -38.375 -37.281 1 97.62 916 TYR B O 1
ATOM 15050 N N . GLN B 1 917 ? -17.328 -38 -37.062 1 96.75 917 GLN B N 1
ATOM 15051 C CA . GLN B 1 917 ? -16.953 -38.906 -38.125 1 96.75 917 GLN B CA 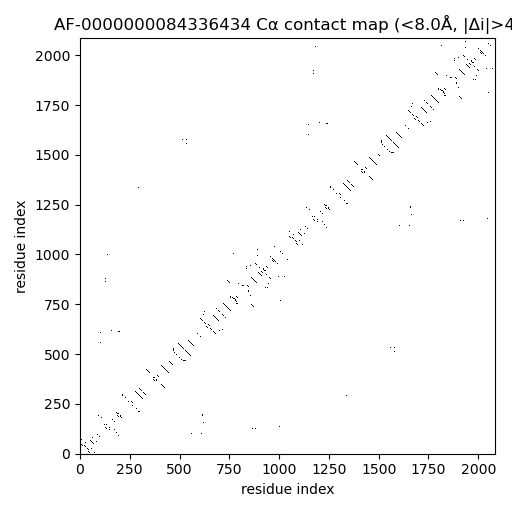1
ATOM 15052 C C . GLN B 1 917 ? -17 -40.344 -37.688 1 96.75 917 GLN B C 1
ATOM 15054 O O . GLN B 1 917 ? -17.172 -41.281 -38.5 1 96.75 917 GLN B O 1
ATOM 15059 N N . ASN B 1 918 ? -16.922 -40.562 -36.344 1 97.12 918 ASN B N 1
ATOM 15060 C CA . ASN B 1 918 ? -16.672 -41.938 -35.906 1 97.12 918 ASN B CA 1
ATOM 15061 C C . ASN B 1 918 ? -17.719 -42.406 -34.906 1 97.12 918 ASN B C 1
ATOM 15063 O O . ASN B 1 918 ? -17.641 -43.5 -34.375 1 97.12 918 ASN B O 1
ATOM 15067 N N . HIS B 1 919 ? -18.703 -41.594 -34.594 1 97.25 919 HIS B N 1
ATOM 15068 C CA . HIS B 1 919 ? -19.703 -42.031 -33.625 1 97.25 919 HIS B CA 1
ATOM 15069 C C . HIS B 1 919 ? -20.453 -43.281 -34.094 1 97.25 919 HIS B C 1
ATOM 15071 O O . HIS B 1 919 ? -20.578 -43.5 -35.312 1 97.25 919 HIS B O 1
ATOM 15077 N N . TRP B 1 920 ? -20.906 -44.031 -33.156 1 97.31 920 TRP B N 1
ATOM 15078 C CA . TRP B 1 920 ? -21.562 -45.281 -33.438 1 97.31 920 TRP B CA 1
ATOM 15079 C C . TRP B 1 920 ? -22.906 -45.062 -34.125 1 97.31 920 TRP B C 1
ATOM 15081 O O . TRP B 1 920 ? -23.688 -44.188 -33.719 1 97.31 920 TRP B O 1
ATOM 15091 N N . THR B 1 921 ? -23.203 -45.719 -35.156 1 95.12 921 THR B N 1
ATOM 15092 C CA . THR B 1 921 ? -24.484 -45.969 -35.781 1 95.12 921 THR B CA 1
ATOM 15093 C C . THR B 1 921 ? -24.609 -47.438 -36.188 1 95.12 921 THR B C 1
ATOM 15095 O O . THR B 1 921 ? -23.609 -48.156 -36.219 1 95.12 921 THR B O 1
ATOM 15098 N N . PRO B 1 922 ? -25.781 -47.844 -36.406 1 92.81 922 PRO B N 1
ATOM 15099 C CA . PRO B 1 922 ? -25.891 -49.25 -36.812 1 92.81 922 PRO B CA 1
ATOM 15100 C C . PRO B 1 922 ? -25.062 -49.562 -38.062 1 92.81 922 PRO B C 1
ATOM 15102 O O . PRO B 1 922 ? -24.578 -50.688 -38.219 1 92.81 922 PRO B O 1
ATOM 15105 N N . THR B 1 923 ? -24.844 -48.625 -38.906 1 94.19 923 THR B N 1
ATOM 15106 C CA . THR B 1 923 ? -24.109 -48.844 -40.125 1 94.19 923 THR B CA 1
ATOM 15107 C C . THR B 1 923 ? -22.656 -48.406 -39.969 1 94.19 923 THR B C 1
ATOM 15109 O O . THR B 1 923 ? -21.844 -48.562 -40.906 1 94.19 923 THR B O 1
ATOM 15112 N N . ASN B 1 924 ? -22.359 -47.844 -38.875 1 94.69 924 ASN B N 1
ATOM 15113 C CA . ASN B 1 924 ? -21 -47.406 -38.531 1 94.69 924 ASN B CA 1
ATOM 15114 C C . ASN B 1 924 ? -20.625 -47.812 -37.125 1 94.69 924 ASN B C 1
ATOM 15116 O O . ASN B 1 924 ? -20.547 -46.938 -36.25 1 94.69 924 ASN B O 1
ATOM 15120 N N . PRO B 1 925 ? -20.281 -49.031 -36.875 1 95.06 925 PRO B N 1
ATOM 15121 C CA . PRO B 1 925 ? -19.953 -49.438 -35.5 1 95.06 925 PRO B CA 1
ATOM 15122 C C . PRO B 1 925 ? -18.641 -48.844 -35 1 95.06 925 PRO B C 1
ATOM 15124 O O . PRO B 1 925 ? -17.703 -48.656 -35.781 1 95.06 925 PRO B O 1
ATOM 15127 N N . SER B 1 926 ? -18.609 -48.375 -33.844 1 96.19 926 SER B N 1
ATOM 15128 C CA . SER B 1 926 ? -17.438 -47.844 -33.156 1 96.19 926 SER B CA 1
ATOM 15129 C C . SER B 1 926 ? -17.219 -48.531 -31.812 1 96.19 926 SER B C 1
ATOM 15131 O O . SER B 1 926 ? -18.188 -48.938 -31.141 1 96.19 926 SER B O 1
ATOM 15133 N N . ASN B 1 927 ? -15.977 -48.812 -31.453 1 95.19 927 ASN B N 1
ATOM 15134 C CA . ASN B 1 927 ? -15.664 -49.344 -30.125 1 95.19 927 ASN B CA 1
ATOM 15135 C C . ASN B 1 927 ? -15.164 -48.25 -29.188 1 95.19 927 ASN B C 1
ATOM 15137 O O . ASN B 1 927 ? -14.844 -48.5 -28.031 1 95.19 927 ASN B O 1
ATOM 15141 N N . ARG B 1 928 ? -15.141 -47.031 -29.719 1 96.38 928 ARG B N 1
ATOM 15142 C CA . ARG B 1 928 ? -14.562 -45.969 -28.922 1 96.38 928 ARG B CA 1
ATOM 15143 C C . ARG B 1 928 ? -15.57 -44.812 -28.734 1 96.38 928 ARG B C 1
ATOM 15145 O O . ARG B 1 928 ? -15.633 -44.219 -27.672 1 96.38 928 ARG B O 1
ATOM 15152 N N . TYR B 1 929 ? -16.312 -44.469 -29.75 1 97.81 929 TYR B N 1
ATOM 15153 C CA . TYR B 1 929 ? -17.234 -43.312 -29.734 1 97.81 929 TYR B CA 1
ATOM 15154 C C . TYR B 1 929 ? -18.672 -43.781 -29.625 1 97.81 929 TYR B C 1
ATOM 15156 O O . TYR B 1 929 ? -19.156 -44.531 -30.484 1 97.81 929 TYR B O 1
ATOM 15164 N N . ALA B 1 930 ? -19.344 -43.344 -28.609 1 97.56 930 ALA B N 1
ATOM 15165 C CA . ALA B 1 930 ? -20.734 -43.688 -28.391 1 97.56 930 ALA B CA 1
ATOM 15166 C C . ALA B 1 930 ? -21.641 -43.031 -29.422 1 97.56 930 ALA B C 1
ATOM 15168 O O . ALA B 1 930 ? -21.203 -42.188 -30.172 1 97.56 930 ALA B O 1
ATOM 15169 N N . ARG B 1 931 ? -22.859 -43.438 -29.422 1 96.38 931 ARG B N 1
ATOM 15170 C CA . ARG B 1 931 ? -23.859 -42.844 -30.312 1 96.38 931 ARG B CA 1
ATOM 15171 C C . ARG B 1 931 ? -24.156 -41.406 -29.922 1 96.38 931 ARG B C 1
ATOM 15173 O O . ARG B 1 931 ? -23.906 -41 -28.781 1 96.38 931 ARG B O 1
ATOM 15180 N N . VAL B 1 932 ? -24.719 -40.625 -30.891 1 95.5 932 VAL B N 1
ATOM 15181 C CA . VAL B 1 932 ? -25.109 -39.25 -30.625 1 95.5 932 VAL B CA 1
ATOM 15182 C C . VAL B 1 932 ? -26.438 -39.25 -29.891 1 95.5 932 VAL B C 1
ATOM 15184 O O . VAL B 1 932 ? -27.359 -40 -30.219 1 95.5 932 VAL B O 1
ATOM 15187 N N . THR B 1 933 ? -26.453 -38.5 -28.844 1 94.06 933 THR B N 1
ATOM 15188 C CA . THR B 1 933 ? -27.688 -38.281 -28.109 1 94.06 933 THR B CA 1
ATOM 15189 C C . THR B 1 933 ? -27.688 -36.875 -27.484 1 94.06 933 THR B C 1
ATOM 15191 O O . THR B 1 933 ? -26.656 -36.406 -27.031 1 94.06 933 THR B O 1
ATOM 15194 N N . TYR B 1 934 ? -28.844 -36.25 -27.453 1 92.94 934 TYR B N 1
ATOM 15195 C CA . TYR B 1 934 ? -28.984 -34.938 -26.828 1 92.94 934 TYR B CA 1
ATOM 15196 C C . TYR B 1 934 ? -29.156 -35.062 -25.328 1 92.94 934 TYR B C 1
ATOM 15198 O O . TYR B 1 934 ? -29.328 -34.062 -24.625 1 92.94 934 TYR B O 1
ATOM 15206 N N . ASN B 1 935 ? -29.094 -36.25 -24.781 1 90.62 935 ASN B N 1
ATOM 15207 C CA . ASN B 1 935 ? -29.328 -36.5 -23.359 1 90.62 935 ASN B CA 1
ATOM 15208 C C . ASN B 1 935 ? -28.328 -37.5 -22.797 1 90.62 935 ASN B C 1
ATOM 15210 O O . ASN B 1 935 ? -28.719 -38.625 -22.422 1 90.62 935 ASN B O 1
ATOM 15214 N N . ASP B 1 936 ? -27.219 -37.062 -22.609 1 89.56 936 ASP B N 1
ATOM 15215 C CA . ASP B 1 936 ? -26.125 -37.875 -22.078 1 89.56 936 ASP B CA 1
ATOM 15216 C C . ASP B 1 936 ? -26.359 -38.219 -20.625 1 89.56 936 ASP B C 1
ATOM 15218 O O . ASP B 1 936 ? -25.859 -39.25 -20.125 1 89.56 936 ASP B O 1
ATOM 15222 N N . ASP B 1 937 ? -27.094 -37.5 -19.922 1 89.38 937 ASP B N 1
ATOM 15223 C CA . ASP B 1 937 ? -27.375 -37.75 -18.516 1 89.38 937 ASP B CA 1
ATOM 15224 C C . ASP B 1 937 ? -28.125 -39.094 -18.328 1 89.38 937 ASP B C 1
ATOM 15226 O O . ASP B 1 937 ? -27.953 -39.75 -17.312 1 89.38 937 ASP B O 1
ATOM 15230 N N . VAL B 1 938 ? -28.891 -39.375 -19.297 1 88 938 VAL B N 1
ATOM 15231 C CA . VAL B 1 938 ? -29.672 -40.594 -19.234 1 88 938 VAL B CA 1
ATOM 15232 C C . VAL B 1 938 ? -28.844 -41.781 -19.734 1 88 938 VAL B C 1
ATOM 15234 O O . VAL B 1 938 ? -28.828 -42.844 -19.125 1 88 938 VAL B O 1
ATOM 15237 N N . SER B 1 939 ? -28.109 -41.594 -20.828 1 90.75 939 SER B N 1
ATOM 15238 C CA . SER B 1 939 ? -27.344 -42.688 -21.406 1 90.75 939 SER B CA 1
ATOM 15239 C C . SER B 1 939 ? -26.109 -43 -20.578 1 90.75 939 SER B C 1
ATOM 15241 O O . SER B 1 939 ? -25.625 -44.125 -20.578 1 90.75 939 SER B O 1
ATOM 15243 N N . GLY B 1 940 ? -25.5 -41.938 -19.891 1 93.19 940 GLY B N 1
ATOM 15244 C CA . GLY B 1 940 ? -24.312 -42.125 -19.078 1 93.19 940 GLY B CA 1
ATOM 15245 C C . GLY B 1 940 ? -23.062 -42.375 -19.891 1 93.19 940 GLY B C 1
ATOM 15246 O O . GLY B 1 940 ? -22.109 -42.969 -19.391 1 93.19 940 GLY B O 1
ATOM 15247 N N . ASN B 1 941 ? -23.078 -41.969 -21.188 1 95.44 941 ASN B N 1
ATOM 15248 C CA . ASN B 1 941 ? -21.984 -42.281 -22.094 1 95.44 941 ASN B CA 1
ATOM 15249 C C . ASN B 1 941 ? -20.719 -41.5 -21.766 1 95.44 941 ASN B C 1
ATOM 15251 O O . ASN B 1 941 ? -19.609 -41.906 -22.125 1 95.44 941 ASN B O 1
ATOM 15255 N N . ASN B 1 942 ? -20.922 -40.375 -21.047 1 95.38 942 ASN B N 1
ATOM 15256 C CA . ASN B 1 942 ? -19.781 -39.438 -20.906 1 95.38 942 ASN B CA 1
ATOM 15257 C C . ASN B 1 942 ? -19.469 -39.156 -19.453 1 95.38 942 ASN B C 1
ATOM 15259 O O . ASN B 1 942 ? -18.969 -38.094 -19.125 1 95.38 942 ASN B O 1
ATOM 15263 N N . VAL B 1 943 ? -19.734 -40.031 -18.531 1 95.88 943 VAL B N 1
ATOM 15264 C CA . VAL B 1 943 ? -19.344 -39.906 -17.141 1 95.88 943 VAL B CA 1
ATOM 15265 C C . VAL B 1 943 ? -17.828 -40.125 -17 1 95.88 943 VAL B C 1
ATOM 15267 O O . VAL B 1 943 ? -17.156 -40.5 -17.969 1 95.88 943 VAL B O 1
ATOM 15270 N N . ALA B 1 944 ? -17.266 -39.781 -15.844 1 97 944 ALA B N 1
ATOM 15271 C CA . ALA B 1 944 ? -15.836 -39.969 -15.609 1 97 944 ALA B CA 1
ATOM 15272 C C . ALA B 1 944 ? -15.43 -41.406 -15.797 1 97 944 ALA B C 1
ATOM 15274 O O . ALA B 1 944 ? -15.914 -42.312 -15.094 1 97 944 ALA B O 1
ATOM 15275 N N . SER B 1 945 ? -14.594 -41.688 -16.734 1 97.62 945 SER B N 1
ATOM 15276 C CA . SER B 1 945 ? -14.203 -43.062 -17.062 1 97.62 945 SER B CA 1
ATOM 15277 C C . SER B 1 945 ? -12.812 -43.094 -17.672 1 97.62 945 SER B C 1
ATOM 15279 O O . SER B 1 945 ? -12.227 -42.062 -17.984 1 97.62 945 SER B O 1
ATOM 15281 N N . SER B 1 946 ? -12.305 -44.281 -17.859 1 97.69 946 SER B N 1
ATOM 15282 C CA . SER B 1 946 ? -10.953 -44.531 -18.344 1 97.69 946 SER B CA 1
ATOM 15283 C C . SER B 1 946 ? -10.781 -44.031 -19.766 1 97.69 946 SER B C 1
ATOM 15285 O O . SER B 1 946 ? -9.656 -43.844 -20.234 1 97.69 946 SER B O 1
ATOM 15287 N N . VAL B 1 947 ? -11.891 -43.812 -20.516 1 96.94 947 VAL B N 1
ATOM 15288 C CA . VAL B 1 947 ? -11.812 -43.406 -21.922 1 96.94 947 VAL B CA 1
ATOM 15289 C C . VAL B 1 947 ? -11.172 -42.031 -22.016 1 96.94 947 VAL B C 1
ATOM 15291 O O . VAL B 1 947 ? -10.547 -41.688 -23.016 1 96.94 947 VAL B O 1
ATOM 15294 N N . TYR B 1 948 ? -11.266 -41.281 -20.953 1 97.38 948 TYR B N 1
ATOM 15295 C CA . TYR B 1 948 ? -10.789 -39.906 -21 1 97.38 948 TYR B CA 1
ATOM 15296 C C . TYR B 1 948 ? -9.445 -39.75 -20.281 1 97.38 948 TYR B C 1
ATOM 15298 O O . TYR B 1 948 ? -8.969 -38.656 -20.047 1 97.38 948 TYR B O 1
ATOM 15306 N N . VAL B 1 949 ? -8.852 -40.781 -19.734 1 98.19 949 VAL B N 1
ATOM 15307 C CA . VAL B 1 949 ? -7.535 -40.75 -19.109 1 98.19 949 VAL B CA 1
ATOM 15308 C C . VAL B 1 949 ? -6.461 -41 -20.172 1 98.19 949 VAL B C 1
ATOM 15310 O O . VAL B 1 949 ? -6.488 -42.031 -20.859 1 98.19 949 VAL B O 1
ATOM 15313 N N . GLU B 1 950 ? -5.57 -40.062 -20.297 1 98.06 950 GLU B N 1
ATOM 15314 C CA . GLU B 1 950 ? -4.551 -40.156 -21.328 1 98.06 950 GLU B CA 1
ATOM 15315 C C . GLU B 1 950 ? -3.148 -40.062 -20.734 1 98.06 950 GLU B C 1
ATOM 15317 O O . GLU B 1 950 ? -2.98 -39.656 -19.578 1 98.06 950 GLU B O 1
ATOM 15322 N N . ASN B 1 951 ? -2.236 -40.531 -21.547 1 97.88 951 ASN B N 1
ATOM 15323 C CA . ASN B 1 951 ? -0.833 -40.406 -21.172 1 97.88 951 ASN B CA 1
ATOM 15324 C C . ASN B 1 951 ? -0.386 -38.938 -21.156 1 97.88 951 ASN B C 1
ATOM 15326 O O . ASN B 1 951 ? -0.519 -38.25 -22.156 1 97.88 951 ASN B O 1
ATOM 15330 N N . GLY B 1 952 ? 0.126 -38.531 -20.031 1 97.5 952 GLY B N 1
ATOM 15331 C CA . GLY B 1 952 ? 0.523 -37.156 -19.875 1 97.5 952 GLY B CA 1
ATOM 15332 C C . GLY B 1 952 ? 2.014 -36.938 -20.047 1 97.5 952 GLY B C 1
ATOM 15333 O O . GLY B 1 952 ? 2.51 -35.812 -19.859 1 97.5 952 GLY B O 1
ATOM 15334 N N . SER B 1 953 ? 2.814 -37.906 -20.469 1 98 953 SER B N 1
ATOM 15335 C CA . SER B 1 953 ? 4.254 -37.781 -20.656 1 98 953 SER B CA 1
ATOM 15336 C C . SER B 1 953 ? 4.57 -36.844 -21.812 1 98 953 SER B C 1
ATOM 15338 O O . SER B 1 953 ? 3.865 -36.844 -22.828 1 98 953 SER B O 1
ATOM 15340 N N . TYR B 1 954 ? 5.629 -36.062 -21.656 1 97.31 954 TYR B N 1
ATOM 15341 C CA . TYR B 1 954 ? 6.051 -35.188 -22.766 1 97.31 954 TYR B CA 1
ATOM 15342 C C . TYR B 1 954 ? 7.508 -34.781 -22.594 1 97.31 954 TYR B C 1
ATOM 15344 O O . TYR B 1 954 ? 8.078 -34.906 -21.516 1 97.31 954 TYR B O 1
ATOM 15352 N N . LEU B 1 955 ? 8.141 -34.438 -23.625 1 97.88 955 LEU B N 1
ATOM 15353 C CA . LEU B 1 955 ? 9.43 -33.781 -23.719 1 97.88 955 LEU B CA 1
ATOM 15354 C C . LEU B 1 955 ? 9.312 -32.5 -24.547 1 97.88 955 LEU B C 1
ATOM 15356 O O . LEU B 1 955 ? 8.82 -32.531 -25.672 1 97.88 955 LEU B O 1
ATOM 15360 N N . ARG B 1 956 ? 9.719 -31.391 -24.062 1 96.69 956 ARG B N 1
ATOM 15361 C CA . ARG B 1 956 ? 9.547 -30.109 -24.719 1 96.69 956 ARG B CA 1
ATOM 15362 C C . ARG B 1 956 ? 10.875 -29.359 -24.812 1 96.69 956 ARG B C 1
ATOM 15364 O O . ARG B 1 956 ? 11.664 -29.359 -23.859 1 96.69 956 ARG B O 1
ATOM 15371 N N . LEU B 1 957 ? 11.133 -28.797 -25.938 1 96.5 957 LEU B N 1
ATOM 15372 C CA . LEU B 1 957 ? 12.172 -27.781 -26.016 1 96.5 957 LEU B CA 1
ATOM 15373 C C . LEU B 1 957 ? 11.672 -26.453 -25.438 1 96.5 957 LEU B C 1
ATOM 15375 O O . LEU B 1 957 ? 11.062 -25.656 -26.156 1 96.5 957 LEU B O 1
ATOM 15379 N N . LYS B 1 958 ? 11.969 -26.266 -24.234 1 92.94 958 LYS B N 1
ATOM 15380 C CA . LYS B 1 958 ? 11.422 -25.141 -23.5 1 92.94 958 LYS B CA 1
ATOM 15381 C C . LYS B 1 958 ? 12.023 -23.828 -23.969 1 92.94 958 LYS B C 1
ATOM 15383 O O . LYS B 1 958 ? 11.398 -22.766 -23.859 1 92.94 958 LYS B O 1
ATOM 15388 N N . ASN B 1 959 ? 13.289 -23.891 -24.312 1 93.06 959 ASN B N 1
ATOM 15389 C CA . ASN B 1 959 ? 13.945 -22.672 -24.781 1 93.06 959 ASN B CA 1
ATOM 15390 C C . ASN B 1 959 ? 15.125 -22.984 -25.688 1 93.06 959 ASN B C 1
ATOM 15392 O O . ASN B 1 959 ? 15.836 -23.969 -25.484 1 93.06 959 ASN B O 1
ATOM 15396 N N . PHE B 1 960 ? 15.258 -22.219 -26.656 1 95.44 960 PHE B N 1
ATOM 15397 C CA . PHE B 1 960 ? 16.406 -22.203 -27.562 1 95.44 960 PHE B CA 1
ATOM 15398 C C . PHE B 1 960 ? 16.891 -20.781 -27.812 1 95.44 960 PHE B C 1
ATOM 15400 O O . PHE B 1 960 ? 16.109 -19.922 -28.234 1 95.44 960 PHE B O 1
ATOM 15407 N N . THR B 1 961 ? 18.141 -20.531 -27.547 1 95.12 961 THR B N 1
ATOM 15408 C CA . THR B 1 961 ? 18.656 -19.172 -27.688 1 95.12 961 THR B CA 1
ATOM 15409 C C . THR B 1 961 ? 19.953 -19.156 -28.484 1 95.12 961 THR B C 1
ATOM 15411 O O . THR B 1 961 ? 20.812 -20.016 -28.281 1 95.12 961 THR B O 1
ATOM 15414 N N . VAL B 1 962 ? 20.125 -18.188 -29.359 1 96.19 962 VAL B N 1
ATOM 15415 C CA . VAL B 1 962 ? 21.375 -17.844 -30.047 1 96.19 962 VAL B CA 1
ATOM 15416 C C . VAL B 1 962 ? 21.719 -16.391 -29.797 1 96.19 962 VAL B C 1
ATOM 15418 O O . VAL B 1 962 ? 20.906 -15.5 -30.016 1 96.19 962 VAL B O 1
ATOM 15421 N N . GLY B 1 963 ? 22.891 -16.25 -29.328 1 94.81 963 GLY B N 1
ATOM 15422 C CA . GLY B 1 963 ? 23.328 -14.898 -29.047 1 94.81 963 GLY B CA 1
ATOM 15423 C C . GLY B 1 963 ? 24.609 -14.523 -29.781 1 94.81 963 GLY B C 1
ATOM 15424 O O . GLY B 1 963 ? 25.391 -15.398 -30.172 1 94.81 963 GLY B O 1
ATOM 15425 N N . TYR B 1 964 ? 24.75 -13.258 -30 1 95.44 964 TYR B N 1
ATOM 15426 C CA . TYR B 1 964 ? 25.938 -12.672 -30.594 1 95.44 964 TYR B CA 1
ATOM 15427 C C . TYR B 1 964 ? 26.406 -11.453 -29.812 1 95.44 964 TYR B C 1
ATOM 15429 O O . TYR B 1 964 ? 25.656 -10.492 -29.641 1 95.44 964 TYR B O 1
ATOM 15437 N N . THR B 1 965 ? 27.609 -11.547 -29.375 1 92.56 965 THR B N 1
ATOM 15438 C CA . THR B 1 965 ? 28.203 -10.438 -28.641 1 92.56 965 THR B CA 1
ATOM 15439 C C . THR B 1 965 ? 29.109 -9.609 -29.562 1 92.56 965 THR B C 1
ATOM 15441 O O . THR B 1 965 ? 30.062 -10.125 -30.141 1 92.56 965 THR B O 1
ATOM 15444 N N . LEU B 1 966 ? 28.875 -8.391 -29.609 1 91.75 966 LEU B N 1
ATOM 15445 C CA . LEU B 1 966 ? 29.672 -7.504 -30.453 1 91.75 966 LEU B CA 1
ATOM 15446 C C . LEU B 1 966 ? 31.109 -7.445 -29.953 1 91.75 966 LEU B C 1
ATOM 15448 O O . LEU B 1 966 ? 31.359 -7.363 -28.75 1 91.75 966 LEU B O 1
ATOM 15452 N N . PRO B 1 967 ? 32.062 -7.52 -30.844 1 86.69 967 PRO B N 1
ATOM 15453 C CA . PRO B 1 967 ? 33.469 -7.43 -30.438 1 86.69 967 PRO B CA 1
ATOM 15454 C C . PRO B 1 967 ? 33.812 -6.133 -29.703 1 86.69 967 PRO B C 1
ATOM 15456 O O . PRO B 1 967 ? 33.25 -5.078 -30.031 1 86.69 967 PRO B O 1
ATOM 15459 N N . SER B 1 968 ? 34.688 -6.277 -28.766 1 80.38 968 SER B N 1
ATOM 15460 C CA . SER B 1 968 ? 35.031 -5.168 -27.891 1 80.38 968 SER B CA 1
ATOM 15461 C C . SER B 1 968 ? 35.562 -3.971 -28.688 1 80.38 968 SER B C 1
ATOM 15463 O O . SER B 1 968 ? 35.438 -2.826 -28.25 1 80.38 968 SER B O 1
ATOM 15465 N N . VAL B 1 969 ? 36.188 -4.199 -29.891 1 78.5 969 VAL B N 1
ATOM 15466 C CA . VAL B 1 969 ? 36.719 -3.131 -30.719 1 78.5 969 VAL B CA 1
ATOM 15467 C C . VAL B 1 969 ? 35.625 -2.15 -31.094 1 78.5 969 VAL B C 1
ATOM 15469 O O . VAL B 1 969 ? 35.844 -0.942 -31.172 1 78.5 969 VAL B O 1
ATOM 15472 N N . PHE B 1 970 ? 34.469 -2.652 -31.188 1 80 970 PHE B N 1
ATOM 15473 C CA . PHE B 1 970 ? 33.344 -1.807 -31.594 1 80 970 PHE B CA 1
ATOM 15474 C C . PHE B 1 970 ? 32.75 -1.121 -30.391 1 80 970 PHE B C 1
ATOM 15476 O O . PHE B 1 970 ? 32.312 0.037 -30.469 1 80 970 PHE B O 1
ATOM 15483 N N . THR B 1 971 ? 32.688 -1.854 -29.281 1 77.81 971 THR B N 1
ATOM 15484 C CA . THR B 1 971 ? 31.984 -1.334 -28.109 1 77.81 971 THR B CA 1
ATOM 15485 C C . THR B 1 971 ? 32.812 -0.292 -27.375 1 77.81 971 THR B C 1
ATOM 15487 O O . THR B 1 971 ? 32.281 0.667 -26.828 1 77.81 971 THR B O 1
ATOM 15490 N N . LYS B 1 972 ? 34.062 -0.453 -27.375 1 72.19 972 LYS B N 1
ATOM 15491 C CA . LYS B 1 972 ? 34.938 0.505 -26.719 1 72.19 972 LYS B CA 1
ATOM 15492 C C . LYS B 1 972 ? 34.875 1.879 -27.375 1 72.19 972 LYS B C 1
ATOM 15494 O O . LYS B 1 972 ? 35.031 2.902 -26.703 1 72.19 972 LYS B O 1
ATOM 15499 N N . LYS B 1 973 ? 34.625 1.852 -28.594 1 69.44 973 LYS B N 1
ATOM 15500 C CA . LYS B 1 973 ? 34.531 3.109 -29.328 1 69.44 973 LYS B CA 1
ATOM 15501 C C . LYS B 1 973 ? 33.344 3.951 -28.812 1 69.44 973 LYS B C 1
ATOM 15503 O O . LYS B 1 973 ? 33.375 5.176 -28.953 1 69.44 973 LYS B O 1
ATOM 15508 N N . ILE B 1 974 ? 32.406 3.258 -28.312 1 70.25 974 ILE B N 1
ATOM 15509 C CA . ILE B 1 974 ? 31.25 4 -27.859 1 70.25 974 ILE B CA 1
ATOM 15510 C C . ILE B 1 974 ? 31.094 3.871 -26.359 1 70.25 974 ILE B C 1
ATOM 15512 O O . ILE B 1 974 ? 29.984 4.016 -25.812 1 70.25 974 ILE B O 1
ATOM 15516 N N . SER B 1 975 ? 32.125 3.582 -25.594 1 70.38 975 SER B N 1
ATOM 15517 C CA . SER B 1 975 ? 32.188 3.516 -24.125 1 70.38 975 SER B CA 1
ATOM 15518 C C . SER B 1 975 ? 31.234 2.475 -23.578 1 70.38 975 SER B C 1
ATOM 15520 O O . SER B 1 975 ? 30.609 2.699 -22.531 1 70.38 975 SER B O 1
ATOM 15522 N N . LEU B 1 976 ? 31 1.495 -24.469 1 78.88 976 LEU B N 1
ATOM 15523 C CA . LEU B 1 976 ? 30.234 0.358 -23.984 1 78.88 976 LEU B CA 1
ATOM 15524 C C . LEU B 1 976 ? 31.141 -0.827 -23.672 1 78.88 976 LEU B C 1
ATOM 15526 O O . LEU B 1 976 ? 32.156 -1.01 -24.328 1 78.88 976 LEU B O 1
ATOM 15530 N N . SER B 1 977 ? 30.75 -1.492 -22.641 1 78.44 977 SER B N 1
ATOM 15531 C CA . SER B 1 977 ? 31.547 -2.658 -22.266 1 78.44 977 SER B CA 1
ATOM 15532 C C . SER B 1 977 ? 31.094 -3.9 -23.031 1 78.44 977 SER B C 1
ATOM 15534 O O . SER B 1 977 ? 31.938 -4.68 -23.5 1 78.44 977 SER B O 1
ATOM 15536 N N . LYS B 1 978 ? 29.875 -4.117 -23.125 1 87.06 978 LYS B N 1
ATOM 15537 C CA . LYS B 1 978 ? 29.359 -5.328 -23.766 1 87.06 978 LYS B CA 1
ATOM 15538 C C . LYS B 1 978 ? 27.984 -5.086 -24.375 1 87.06 978 LYS B C 1
ATOM 15540 O O . LYS B 1 978 ? 27.141 -4.438 -23.766 1 87.06 978 LYS B O 1
ATOM 15545 N N . VAL B 1 979 ? 27.828 -5.473 -25.578 1 91.88 979 VAL B N 1
ATOM 15546 C CA . VAL B 1 979 ? 26.531 -5.48 -26.25 1 91.88 979 VAL B CA 1
ATOM 15547 C C . VAL B 1 979 ? 26.25 -6.871 -26.812 1 91.88 979 VAL B C 1
ATOM 15549 O O . VAL B 1 979 ? 27.031 -7.383 -27.625 1 91.88 979 VAL B O 1
ATOM 15552 N N . ARG B 1 980 ? 25.219 -7.441 -26.406 1 93.06 980 ARG B N 1
ATOM 15553 C CA . ARG B 1 980 ? 24.828 -8.766 -26.859 1 93.06 980 ARG B CA 1
ATOM 15554 C C . ARG B 1 980 ? 23.422 -8.742 -27.469 1 93.06 980 ARG B C 1
ATOM 15556 O O . ARG B 1 980 ? 22.469 -8.266 -26.828 1 93.06 980 ARG B O 1
ATOM 15563 N N . PHE B 1 981 ? 23.344 -9.156 -28.703 1 95.06 981 PHE B N 1
ATOM 15564 C CA . PHE B 1 981 ? 22.047 -9.398 -29.328 1 95.06 981 PHE B CA 1
ATOM 15565 C C . PHE B 1 981 ? 21.688 -10.875 -29.281 1 95.06 981 PHE B C 1
ATOM 15567 O O . PHE B 1 981 ? 22.578 -11.734 -29.406 1 95.06 981 PHE B O 1
ATOM 15574 N N . TYR B 1 982 ? 20.422 -11.133 -29.109 1 94.75 982 TYR B N 1
ATOM 15575 C CA . TYR B 1 982 ? 20.078 -12.555 -29.141 1 94.75 982 TYR B CA 1
ATOM 15576 C C . TYR B 1 982 ? 18.672 -12.766 -29.688 1 94.75 982 TYR B C 1
ATOM 15578 O O . TYR B 1 982 ? 17.844 -11.852 -29.672 1 94.75 982 TYR B O 1
ATOM 15586 N N . VAL B 1 983 ? 18.422 -13.906 -30.219 1 96.38 983 VAL B N 1
ATOM 15587 C CA . VAL B 1 983 ? 17.125 -14.438 -30.625 1 96.38 983 VAL B CA 1
ATOM 15588 C C . VAL B 1 983 ? 16.812 -15.719 -29.844 1 96.38 983 VAL B C 1
ATOM 15590 O O . VAL B 1 983 ? 17.703 -16.531 -29.594 1 96.38 983 VAL B O 1
ATOM 15593 N N . SER B 1 984 ? 15.625 -15.773 -29.375 1 95.12 984 SER B N 1
ATOM 15594 C CA . SER B 1 984 ? 15.242 -16.953 -28.594 1 95.12 984 SER B CA 1
ATOM 15595 C C . SER B 1 984 ? 13.859 -17.453 -29 1 95.12 984 SER B C 1
ATOM 15597 O O . SER B 1 984 ? 13.016 -16.672 -29.438 1 95.12 984 SER B O 1
ATOM 15599 N N . GLY B 1 985 ? 13.641 -18.75 -28.938 1 95.06 985 GLY B N 1
ATOM 15600 C CA . GLY B 1 985 ? 12.367 -19.422 -29.109 1 95.06 985 GLY B CA 1
ATOM 15601 C C . GLY B 1 985 ? 11.977 -20.281 -27.922 1 95.06 985 GLY B C 1
ATOM 15602 O O . GLY B 1 985 ? 12.82 -20.984 -27.375 1 95.06 985 GLY B O 1
ATOM 15603 N N . GLN B 1 986 ? 10.766 -20.078 -27.484 1 93.44 986 GLN B N 1
ATOM 15604 C CA . GLN B 1 986 ? 10.289 -20.875 -26.375 1 93.44 986 GLN B CA 1
ATOM 15605 C C . GLN B 1 986 ? 9.18 -21.828 -26.797 1 93.44 986 GLN B C 1
ATOM 15607 O O . GLN B 1 986 ? 8.336 -21.469 -27.625 1 93.44 986 GLN B O 1
ATOM 15612 N N . ASN B 1 987 ? 9.156 -22.984 -26.156 1 93 987 ASN B N 1
ATOM 15613 C CA . ASN B 1 987 ? 8.148 -24.016 -26.422 1 93 987 ASN B CA 1
ATOM 15614 C C . ASN B 1 987 ? 8.031 -24.312 -27.922 1 93 987 ASN B C 1
ATOM 15616 O O . ASN B 1 987 ? 6.93 -24.359 -28.469 1 93 987 ASN B O 1
ATOM 15620 N N . LEU B 1 988 ? 9.102 -24.516 -28.578 1 95 988 LEU B N 1
ATOM 15621 C CA . LEU B 1 988 ? 9.141 -24.609 -30.031 1 95 988 LEU B CA 1
ATOM 15622 C C . LEU B 1 988 ? 8.492 -25.906 -30.5 1 95 988 LEU B C 1
ATOM 15624 O O . LEU B 1 988 ? 7.816 -25.938 -31.531 1 95 988 LEU B O 1
ATOM 15628 N N . PHE B 1 989 ? 8.797 -26.969 -29.766 1 95.06 989 PHE B N 1
ATOM 15629 C CA . PHE B 1 989 ? 8.094 -28.203 -30.078 1 95.06 989 PHE B CA 1
ATOM 15630 C C . PHE B 1 989 ? 7.953 -29.078 -28.828 1 95.06 989 PHE B C 1
ATOM 15632 O O . PHE B 1 989 ? 8.75 -28.969 -27.906 1 95.06 989 PHE B O 1
ATOM 15639 N N . THR B 1 990 ? 7.02 -29.875 -28.797 1 96.31 990 THR B N 1
ATOM 15640 C CA . THR B 1 990 ? 6.695 -30.797 -27.719 1 96.31 990 THR B CA 1
ATOM 15641 C C . THR B 1 990 ? 6.418 -32.188 -28.281 1 96.31 990 THR B C 1
ATOM 15643 O O . THR B 1 990 ? 5.574 -32.375 -29.156 1 96.31 990 THR B O 1
ATOM 15646 N N . ILE B 1 991 ? 7.145 -33.156 -27.812 1 98.12 991 ILE B N 1
ATOM 15647 C CA . ILE B 1 991 ? 6.887 -34.531 -28.125 1 98.12 991 ILE B CA 1
ATOM 15648 C C . ILE B 1 991 ? 5.961 -35.156 -27.078 1 98.12 991 ILE B C 1
ATOM 15650 O O . ILE B 1 991 ? 6.324 -35.25 -25.906 1 98.12 991 ILE B O 1
ATOM 15654 N N . THR B 1 992 ? 4.824 -35.531 -27.391 1 97.88 992 THR B N 1
ATOM 15655 C CA . THR B 1 992 ? 3.828 -36.031 -26.453 1 97.88 992 THR B CA 1
ATOM 15656 C C . THR B 1 992 ? 2.785 -36.875 -27.172 1 97.88 992 THR B C 1
ATOM 15658 O O . THR B 1 992 ? 2.629 -36.781 -28.391 1 97.88 992 THR B O 1
ATOM 15661 N N . LYS B 1 993 ? 2.148 -37.75 -26.5 1 97.06 993 LYS B N 1
ATOM 15662 C CA . LYS B 1 993 ? 1.03 -38.531 -27.016 1 97.06 993 LYS B CA 1
ATOM 15663 C C . LYS B 1 993 ? -0.305 -37.969 -26.562 1 97.06 993 LYS B C 1
ATOM 15665 O O . LYS B 1 993 ? -1.366 -38.5 -26.891 1 97.06 993 LYS B O 1
ATOM 15670 N N . TYR B 1 994 ? -0.286 -36.938 -25.781 1 96.88 994 TYR B N 1
ATOM 15671 C CA . TYR B 1 994 ? -1.51 -36.312 -25.297 1 96.88 994 TYR B CA 1
ATOM 15672 C C . TYR B 1 994 ? -2.279 -35.656 -26.438 1 96.88 994 TYR B C 1
ATOM 15674 O O . TYR B 1 994 ? -1.691 -34.969 -27.266 1 96.88 994 TYR B O 1
ATOM 15682 N N . SER B 1 995 ? -3.512 -35.844 -26.484 1 95 995 SER B N 1
ATOM 15683 C CA . SER B 1 995 ? -4.312 -35.406 -27.625 1 95 995 SER B CA 1
ATOM 15684 C C . SER B 1 995 ? -4.766 -33.969 -27.469 1 95 995 SER B C 1
ATOM 15686 O O . SER B 1 995 ? -5.195 -33.344 -28.438 1 95 995 SER B O 1
ATOM 15688 N N . GLY B 1 996 ? -4.723 -33.438 -26.25 1 93.5 996 GLY B N 1
ATOM 15689 C CA . GLY B 1 996 ? -5.133 -32.062 -26.031 1 93.5 996 GLY B CA 1
ATOM 15690 C C . GLY B 1 996 ? -4.117 -31.047 -26.531 1 93.5 996 GLY B C 1
ATOM 15691 O O . GLY B 1 996 ? -3.225 -31.391 -27.312 1 93.5 996 GLY B O 1
ATOM 15692 N N . LEU B 1 997 ? -4.316 -29.781 -26.172 1 92 997 LEU B N 1
ATOM 15693 C CA . LEU B 1 997 ? -3.496 -28.688 -26.703 1 92 997 LEU B CA 1
ATOM 15694 C C . LEU B 1 997 ? -2.115 -28.688 -26.062 1 92 997 LEU B C 1
ATOM 15696 O O . LEU B 1 997 ? -1.135 -28.281 -26.688 1 92 997 LEU B O 1
ATOM 15700 N N . ASP B 1 998 ? -2.047 -28.969 -24.734 1 92.81 998 ASP B N 1
ATOM 15701 C CA . ASP B 1 998 ? -0.805 -28.922 -23.969 1 92.81 998 ASP B CA 1
ATOM 15702 C C . ASP B 1 998 ? -0.814 -29.938 -22.844 1 92.81 998 ASP B C 1
ATOM 15704 O O . ASP B 1 998 ? -1.731 -29.953 -22.016 1 92.81 998 ASP B O 1
ATOM 15708 N N . PRO B 1 999 ? 0.196 -30.734 -22.781 1 94.31 999 PRO B N 1
ATOM 15709 C CA . PRO B 1 999 ? 0.216 -31.766 -21.734 1 94.31 999 PRO B CA 1
ATOM 15710 C C . PRO B 1 999 ? 0.617 -31.219 -20.375 1 94.31 999 PRO B C 1
ATOM 15712 O O . PRO B 1 999 ? 0.492 -31.938 -19.359 1 94.31 999 PRO B O 1
ATOM 15715 N N . GLU B 1 1000 ? 1.104 -30.078 -20.266 1 91.94 1000 GLU B N 1
ATOM 15716 C CA . GLU B 1 1000 ? 1.452 -29.484 -18.969 1 91.94 1000 GLU B CA 1
ATOM 15717 C C . GLU B 1 1000 ? 0.215 -28.953 -18.266 1 91.94 1000 GLU B C 1
ATOM 15719 O O . GLU B 1 1000 ? -0.159 -27.797 -18.453 1 91.94 1000 GLU B O 1
ATOM 15724 N N . ILE B 1 1001 ? -0.305 -29.797 -17.438 1 90.62 1001 ILE B N 1
ATOM 15725 C CA . ILE B 1 1001 ? -1.509 -29.469 -16.688 1 90.62 1001 ILE B CA 1
ATOM 15726 C C . ILE B 1 1001 ? -1.181 -29.391 -15.195 1 90.62 1001 ILE B C 1
ATOM 15728 O O . ILE B 1 1001 ? -0.718 -30.375 -14.609 1 90.62 1001 ILE B O 1
ATOM 15732 N N . GLY B 1 1002 ? -1.414 -28.281 -14.578 1 86.12 1002 GLY B N 1
ATOM 15733 C CA . GLY B 1 1002 ? -1.089 -28.109 -13.172 1 86.12 1002 GLY B CA 1
ATOM 15734 C C . GLY B 1 1002 ? -2.24 -28.453 -12.25 1 86.12 1002 GLY B C 1
ATOM 15735 O O . GLY B 1 1002 ? -3.002 -29.375 -12.508 1 86.12 1002 GLY B O 1
ATOM 15736 N N . THR B 1 1003 ? -2.223 -27.75 -11.078 1 85.31 1003 THR B N 1
ATOM 15737 C CA . THR B 1 1003 ? -3.238 -27.984 -10.055 1 85.31 1003 THR B CA 1
ATOM 15738 C C . THR B 1 1003 ? -4.391 -26.984 -10.211 1 85.31 1003 THR B C 1
ATOM 15740 O O . THR B 1 1003 ? -4.172 -25.781 -10.273 1 85.31 1003 THR B O 1
ATOM 15743 N N . GLY B 1 1004 ? -5.543 -27.531 -10.25 1 81.62 1004 GLY B N 1
ATOM 15744 C CA . GLY B 1 1004 ? -6.723 -26.688 -10.352 1 81.62 1004 GLY B CA 1
ATOM 15745 C C . GLY B 1 1004 ? -7.133 -26.062 -9.031 1 81.62 1004 GLY B C 1
ATOM 15746 O O . GLY B 1 1004 ? -6.855 -26.609 -7.969 1 81.62 1004 GLY B O 1
ATOM 15747 N N . ALA B 1 1005 ? -7.727 -24.844 -9.156 1 79.44 1005 ALA B N 1
ATOM 15748 C CA . ALA B 1 1005 ? -8.328 -24.188 -7.996 1 79.44 1005 ALA B CA 1
ATOM 15749 C C . ALA B 1 1005 ? -9.852 -24.172 -8.102 1 79.44 1005 ALA B C 1
ATOM 15751 O O . ALA B 1 1005 ? -10.398 -23.984 -9.188 1 79.44 1005 ALA B O 1
ATOM 15752 N N . GLY B 1 1006 ? -10.461 -24.531 -7.008 1 84.62 1006 GLY B N 1
ATOM 15753 C CA . GLY B 1 1006 ? -11.914 -24.562 -6.984 1 84.62 1006 GLY B CA 1
ATOM 15754 C C . GLY B 1 1006 ? -12.492 -24.297 -5.609 1 84.62 1006 GLY B C 1
ATOM 15755 O O . GLY B 1 1006 ? -11.891 -23.578 -4.805 1 84.62 1006 GLY B O 1
ATOM 15756 N N . THR B 1 1007 ? -13.734 -24.672 -5.484 1 81.25 1007 THR B N 1
ATOM 15757 C CA . THR B 1 1007 ? -14.445 -24.469 -4.23 1 81.25 1007 THR B CA 1
ATOM 15758 C C . THR B 1 1007 ? -14.211 -25.641 -3.279 1 81.25 1007 THR B C 1
ATOM 15760 O O . THR B 1 1007 ? -14.43 -26.797 -3.645 1 81.25 1007 THR B O 1
ATOM 15763 N N . ASN B 1 1008 ? -13.789 -25.312 -2.176 1 77.12 1008 ASN B N 1
ATOM 15764 C CA . ASN B 1 1008 ? -13.602 -26.344 -1.161 1 77.12 1008 ASN B CA 1
ATOM 15765 C C . ASN B 1 1008 ? -14.914 -27.047 -0.83 1 77.12 1008 ASN B C 1
ATOM 15767 O O . ASN B 1 1008 ? -15.891 -26.406 -0.458 1 77.12 1008 ASN B O 1
ATOM 15771 N N . THR B 1 1009 ? -14.961 -28.266 -0.944 1 74.06 1009 THR B N 1
ATOM 15772 C CA . THR B 1 1009 ? -16.188 -29.047 -0.795 1 74.06 1009 THR B CA 1
ATOM 15773 C C . THR B 1 1009 ? -16.656 -29.047 0.657 1 74.06 1009 THR B C 1
ATOM 15775 O O . THR B 1 1009 ? -17.828 -29.344 0.938 1 74.06 1009 THR B O 1
ATOM 15778 N N . THR B 1 1010 ? -15.711 -28.719 1.466 1 69.62 1010 THR B N 1
ATOM 15779 C CA . THR B 1 1010 ? -16.031 -28.75 2.891 1 69.62 1010 THR B CA 1
ATOM 15780 C C . THR B 1 1010 ? -16.359 -27.344 3.406 1 69.62 1010 THR B C 1
ATOM 15782 O O . THR B 1 1010 ? -17.391 -27.141 4.039 1 69.62 1010 THR B O 1
ATOM 15785 N N . THR B 1 1011 ? -15.516 -26.359 3.1 1 64.69 1011 THR B N 1
ATOM 15786 C CA . THR B 1 1011 ? -15.641 -25.031 3.689 1 64.69 1011 THR B CA 1
ATOM 15787 C C . THR B 1 1011 ? -16.422 -24.109 2.762 1 64.69 1011 THR B C 1
ATOM 15789 O O . THR B 1 1011 ? -16.875 -23.047 3.184 1 64.69 1011 THR B O 1
ATOM 15792 N N . GLY B 1 1012 ? -16.438 -24.422 1.519 1 68.19 1012 GLY B N 1
ATOM 15793 C CA . GLY B 1 1012 ? -17.078 -23.562 0.54 1 68.19 1012 GLY B CA 1
ATOM 15794 C C . GLY B 1 1012 ? -16.188 -22.438 0.055 1 68.19 1012 GLY B C 1
ATOM 15795 O O . GLY B 1 1012 ? -16.562 -21.672 -0.832 1 68.19 1012 GLY B O 1
ATOM 15796 N N . ALA B 1 1013 ? -14.992 -22.391 0.594 1 70.19 1013 ALA B N 1
ATOM 15797 C CA . ALA B 1 1013 ? -14.062 -21.359 0.149 1 70.19 1013 ALA B CA 1
ATOM 15798 C C . ALA B 1 1013 ? -13.727 -21.516 -1.33 1 70.19 1013 ALA B C 1
ATOM 15800 O O . ALA B 1 1013 ? -13.531 -22.641 -1.809 1 70.19 1013 ALA B O 1
ATOM 15801 N N . THR B 1 1014 ? -13.68 -20.438 -2.008 1 70.56 1014 THR B N 1
ATOM 15802 C CA . THR B 1 1014 ? -13.445 -20.5 -3.445 1 70.56 1014 THR B CA 1
ATOM 15803 C C . THR B 1 1014 ? -11.969 -20.281 -3.766 1 70.56 1014 THR B C 1
ATOM 15805 O O . THR B 1 1014 ? -11.211 -19.797 -2.922 1 70.56 1014 THR B O 1
ATOM 15808 N N . SER B 1 1015 ? -11.586 -20.734 -4.949 1 71.88 1015 SER B N 1
ATOM 15809 C CA . SER B 1 1015 ? -10.258 -20.516 -5.5 1 71.88 1015 SER B CA 1
ATOM 15810 C C . SER B 1 1015 ? -9.188 -21.188 -4.645 1 71.88 1015 SER B C 1
ATOM 15812 O O . SER B 1 1015 ? -8.125 -20.625 -4.406 1 71.88 1015 SER B O 1
ATOM 15814 N N . GLN B 1 1016 ? -9.562 -22.312 -4.148 1 76.81 1016 GLN B N 1
ATOM 15815 C CA . GLN B 1 1016 ? -8.609 -23.094 -3.365 1 76.81 1016 GLN B CA 1
ATOM 15816 C C . GLN B 1 1016 ? -7.883 -24.125 -4.238 1 76.81 1016 GLN B C 1
ATOM 15818 O O . GLN B 1 1016 ? -8.516 -24.859 -4.992 1 76.81 1016 GLN B O 1
ATOM 15823 N N . ALA B 1 1017 ? -6.609 -24.125 -4.121 1 79.94 1017 ALA B N 1
ATOM 15824 C CA . ALA B 1 1017 ? -5.816 -25.141 -4.801 1 79.94 1017 ALA B CA 1
ATOM 15825 C C . ALA B 1 1017 ? -5.719 -26.422 -3.963 1 79.94 1017 ALA B C 1
ATOM 15827 O O . ALA B 1 1017 ? -5.652 -26.344 -2.732 1 79.94 1017 ALA B O 1
ATOM 15828 N N . SER B 1 1018 ? -5.762 -27.562 -4.609 1 87.31 1018 SER B N 1
ATOM 15829 C CA . SER B 1 1018 ? -5.598 -28.844 -3.936 1 87.31 1018 SER B CA 1
ATOM 15830 C C . SER B 1 1018 ? -4.867 -29.844 -4.824 1 87.31 1018 SER B C 1
ATOM 15832 O O . SER B 1 1018 ? -5.105 -29.906 -6.031 1 87.31 1018 SER B O 1
ATOM 15834 N N . ALA B 1 1019 ? -4.09 -30.625 -4.199 1 88.31 1019 ALA B N 1
ATOM 15835 C CA . ALA B 1 1019 ? -3.365 -31.688 -4.91 1 88.31 1019 ALA B CA 1
ATOM 15836 C C . ALA B 1 1019 ? -4.328 -32.719 -5.473 1 88.31 1019 ALA B C 1
ATOM 15838 O O . ALA B 1 1019 ? -3.998 -33.438 -6.434 1 88.31 1019 ALA B O 1
ATOM 15839 N N . THR B 1 1020 ? -5.512 -32.75 -4.922 1 92.75 1020 THR B N 1
ATOM 15840 C CA . THR B 1 1020 ? -6.48 -33.75 -5.379 1 92.75 1020 THR B CA 1
ATOM 15841 C C . THR B 1 1020 ? -7.117 -33.312 -6.695 1 92.75 1020 THR B C 1
ATOM 15843 O O . THR B 1 1020 ? -7.883 -34.062 -7.301 1 92.75 1020 THR B O 1
ATOM 15846 N N . ALA B 1 1021 ? -6.793 -32.156 -7.148 1 92 1021 ALA B N 1
ATOM 15847 C CA . ALA B 1 1021 ? -7.316 -31.641 -8.414 1 92 1021 ALA B CA 1
ATOM 15848 C C . ALA B 1 1021 ? -6.199 -31.438 -9.43 1 92 1021 ALA B C 1
ATOM 15850 O O . ALA B 1 1021 ? -6.312 -30.609 -10.336 1 92 1021 ALA B O 1
ATOM 15851 N N . SER B 1 1022 ? -5.176 -32.188 -9.297 1 91.19 1022 SER B N 1
ATOM 15852 C CA . SER B 1 1022 ? -4.055 -32.062 -10.227 1 91.19 1022 SER B CA 1
ATOM 15853 C C . SER B 1 1022 ? -4.305 -32.875 -11.492 1 91.19 1022 SER B C 1
ATOM 15855 O O . SER B 1 1022 ? -4.918 -33.938 -11.438 1 91.19 1022 SER B O 1
ATOM 15857 N N . GLY B 1 1023 ? -3.83 -32.406 -12.648 1 92.75 1023 GLY B N 1
ATOM 15858 C CA . GLY B 1 1023 ? -3.811 -33.156 -13.898 1 92.75 1023 GLY B CA 1
ATOM 15859 C C . GLY B 1 1023 ? -5.156 -33.188 -14.594 1 92.75 1023 GLY B C 1
ATOM 15860 O O . GLY B 1 1023 ? -5.395 -34.031 -15.453 1 92.75 1023 GLY B O 1
ATOM 15861 N N . ILE B 1 1024 ? -6.047 -32.344 -14.203 1 94.12 1024 ILE B N 1
ATOM 15862 C CA . ILE B 1 1024 ? -7.355 -32.281 -14.852 1 94.12 1024 ILE B CA 1
ATOM 15863 C C . ILE B 1 1024 ? -7.348 -31.172 -15.898 1 94.12 1024 ILE B C 1
ATOM 15865 O O . ILE B 1 1024 ? -7.191 -30 -15.57 1 94.12 1024 ILE B O 1
ATOM 15869 N N . ASP B 1 1025 ? -7.578 -31.531 -17.125 1 93.12 1025 ASP B N 1
ATOM 15870 C CA . ASP B 1 1025 ? -7.637 -30.531 -18.188 1 93.12 1025 ASP B CA 1
ATOM 15871 C C . ASP B 1 1025 ? -9.062 -30.031 -18.391 1 93.12 1025 ASP B C 1
ATOM 15873 O O . ASP B 1 1025 ? -9.875 -30.703 -19.031 1 93.12 1025 ASP B O 1
ATOM 15877 N N . GLN B 1 1026 ? -9.297 -28.922 -17.922 1 89.12 1026 GLN B N 1
ATOM 15878 C CA . GLN B 1 1026 ? -10.617 -28.312 -18.031 1 89.12 1026 GLN B CA 1
ATOM 15879 C C . GLN B 1 1026 ? -10.625 -27.172 -19.047 1 89.12 1026 GLN B C 1
ATOM 15881 O O . GLN B 1 1026 ? -11.344 -26.188 -18.875 1 89.12 1026 GLN B O 1
ATOM 15886 N N . GLY B 1 1027 ? -9.773 -27.219 -19.984 1 87.44 1027 GLY B N 1
ATOM 15887 C CA . GLY B 1 1027 ? -9.648 -26.141 -20.953 1 87.44 1027 GLY B CA 1
ATOM 15888 C C . GLY B 1 1027 ? -8.711 -25.047 -20.5 1 87.44 1027 GLY B C 1
ATOM 15889 O O . GLY B 1 1027 ? -9.07 -23.859 -20.516 1 87.44 1027 GLY B O 1
ATOM 15890 N N . ASN B 1 1028 ? -7.602 -25.391 -20.047 1 84.75 1028 ASN B N 1
ATOM 15891 C CA . ASN B 1 1028 ? -6.602 -24.469 -19.531 1 84.75 1028 ASN B CA 1
ATOM 15892 C C . ASN B 1 1028 ? -5.949 -23.656 -20.656 1 84.75 1028 ASN B C 1
ATOM 15894 O O . ASN B 1 1028 ? -5.949 -24.078 -21.812 1 84.75 1028 ASN B O 1
ATOM 15898 N N . TYR B 1 1029 ? -5.449 -22.516 -20.297 1 86.81 1029 TYR B N 1
ATOM 15899 C CA . TYR B 1 1029 ? -4.641 -21.719 -21.219 1 86.81 1029 TYR B CA 1
ATOM 15900 C C . TYR B 1 1029 ? -3.4 -22.5 -21.656 1 86.81 1029 TYR B C 1
ATOM 15902 O O . TYR B 1 1029 ? -2.617 -22.953 -20.812 1 86.81 1029 TYR B O 1
ATOM 15910 N N . ALA B 1 1030 ? -3.244 -22.656 -22.875 1 87.44 1030 ALA B N 1
ATOM 15911 C CA . ALA B 1 1030 ? -2.111 -23.422 -23.359 1 87.44 1030 ALA B CA 1
ATOM 15912 C C . ALA B 1 1030 ? -0.831 -22.594 -23.359 1 87.44 1030 ALA B C 1
ATOM 15914 O O . ALA B 1 1030 ? -0.869 -21.391 -23.562 1 87.44 1030 ALA B O 1
ATOM 15915 N N . ASN B 1 1031 ? 0.233 -23.312 -23.109 1 88.56 1031 ASN B N 1
ATOM 15916 C CA . ASN B 1 1031 ? 1.536 -22.719 -23.359 1 88.56 1031 ASN B CA 1
ATOM 15917 C C . ASN B 1 1031 ? 1.88 -22.734 -24.844 1 88.56 1031 ASN B C 1
ATOM 15919 O O . ASN B 1 1031 ? 1.925 -23.797 -25.469 1 88.56 1031 ASN B O 1
ATOM 15923 N N . THR B 1 1032 ? 2.129 -21.562 -25.406 1 91.88 1032 THR B N 1
ATOM 15924 C CA . THR B 1 1032 ? 2.375 -21.5 -26.844 1 91.88 1032 THR B CA 1
ATOM 15925 C C . THR B 1 1032 ? 3.803 -21.047 -27.125 1 91.88 1032 THR B C 1
ATOM 15927 O O . THR B 1 1032 ? 4.602 -20.875 -26.203 1 91.88 1032 THR B O 1
ATOM 15930 N N . LYS B 1 1033 ? 4.059 -21.016 -28.375 1 94.62 1033 LYS B N 1
ATOM 15931 C CA . LYS B 1 1033 ? 5.398 -20.641 -28.812 1 94.62 1033 LYS B CA 1
ATOM 15932 C C . LYS B 1 1033 ? 5.633 -19.141 -28.656 1 94.62 1033 LYS B C 1
ATOM 15934 O O . LYS B 1 1033 ? 4.723 -18.328 -28.875 1 94.62 1033 LYS B O 1
ATOM 15939 N N . PHE B 1 1034 ? 6.773 -18.844 -28.25 1 94.75 1034 PHE B N 1
ATOM 15940 C CA . PHE B 1 1034 ? 7.23 -17.469 -28.219 1 94.75 1034 PHE B CA 1
ATOM 15941 C C . PHE B 1 1034 ? 8.438 -17.266 -29.125 1 94.75 1034 PHE B C 1
ATOM 15943 O O . PHE B 1 1034 ? 9.312 -18.141 -29.203 1 94.75 1034 PHE B O 1
ATOM 15950 N N . TYR B 1 1035 ? 8.523 -16.141 -29.828 1 96.81 1035 TYR B N 1
ATOM 15951 C CA . TYR B 1 1035 ? 9.672 -15.664 -30.578 1 96.81 1035 TYR B CA 1
ATOM 15952 C C . TYR B 1 1035 ? 10.18 -14.328 -30.047 1 96.81 1035 TYR B C 1
ATOM 15954 O O . TYR B 1 1035 ? 9.477 -13.32 -30.125 1 96.81 1035 TYR B O 1
ATOM 15962 N N . THR B 1 1036 ? 11.367 -14.406 -29.609 1 96.56 1036 THR B N 1
ATOM 15963 C CA . THR B 1 1036 ? 11.852 -13.25 -28.859 1 96.56 1036 THR B CA 1
ATOM 15964 C C . THR B 1 1036 ? 13.086 -12.648 -29.531 1 96.56 1036 THR B C 1
ATOM 15966 O O . THR B 1 1036 ? 13.953 -13.375 -30.016 1 96.56 1036 THR B O 1
ATOM 15969 N N . LEU B 1 1037 ? 13.141 -11.352 -29.641 1 97.19 1037 LEU B N 1
ATOM 15970 C CA . LEU B 1 1037 ? 14.312 -10.555 -29.969 1 97.19 1037 LEU B CA 1
ATOM 15971 C C . LEU B 1 1037 ? 14.734 -9.695 -28.781 1 97.19 1037 LEU B C 1
ATOM 15973 O O . LEU B 1 1037 ? 13.914 -8.969 -28.219 1 97.19 1037 LEU B O 1
ATOM 15977 N N . GLY B 1 1038 ? 16.016 -9.922 -28.422 1 95.75 1038 GLY B N 1
ATOM 15978 C CA . GLY B 1 1038 ? 16.453 -9.172 -27.25 1 95.75 1038 GLY B CA 1
ATOM 15979 C C . GLY B 1 1038 ? 17.828 -8.555 -27.406 1 95.75 1038 GLY B C 1
ATOM 15980 O O . GLY B 1 1038 ? 18.562 -8.906 -28.328 1 95.75 1038 GLY B O 1
ATOM 15981 N N . VAL B 1 1039 ? 18.172 -7.586 -26.547 1 95.06 1039 VAL B N 1
ATOM 15982 C CA . VAL B 1 1039 ? 19.453 -6.91 -26.5 1 95.06 1039 VAL B CA 1
ATOM 15983 C C . VAL B 1 1039 ? 19.875 -6.703 -25.047 1 95.06 1039 VAL B C 1
ATOM 15985 O O . VAL B 1 1039 ? 19.047 -6.379 -24.188 1 95.06 1039 VAL B O 1
ATOM 15988 N N . ASN B 1 1040 ? 21.109 -7.039 -24.734 1 92.38 1040 ASN B N 1
ATOM 15989 C CA . ASN B 1 1040 ? 21.75 -6.742 -23.469 1 92.38 1040 ASN B CA 1
ATOM 15990 C C . ASN B 1 1040 ? 22.906 -5.758 -23.641 1 92.38 1040 ASN B C 1
ATOM 15992 O O . ASN B 1 1040 ? 23.844 -6.012 -24.391 1 92.38 1040 ASN B O 1
ATOM 15996 N N . VAL B 1 1041 ? 22.828 -4.711 -22.938 1 92.38 1041 VAL B N 1
ATOM 15997 C CA . VAL B 1 1041 ? 23.859 -3.691 -23.047 1 92.38 1041 VAL B CA 1
ATOM 15998 C C . VAL B 1 1041 ? 24.469 -3.436 -21.656 1 92.38 1041 VAL B C 1
ATOM 16000 O O . VAL B 1 1041 ? 23.75 -3.271 -20.672 1 92.38 1041 VAL B O 1
ATOM 16003 N N . THR B 1 1042 ? 25.734 -3.498 -21.609 1 87.56 1042 THR B N 1
ATOM 16004 C CA . THR B 1 1042 ? 26.453 -3.164 -20.391 1 87.56 1042 THR B CA 1
ATOM 16005 C C . THR B 1 1042 ? 27.469 -2.057 -20.641 1 87.56 1042 THR B C 1
ATOM 16007 O O . THR B 1 1042 ? 28.125 -2.035 -21.688 1 87.56 1042 THR B O 1
ATOM 16010 N N . PHE B 1 1043 ? 27.562 -1.294 -19.625 1 84.69 1043 PHE B N 1
ATOM 16011 C CA . PHE B 1 1043 ? 28.5 -0.178 -19.641 1 84.69 1043 PHE B CA 1
ATOM 16012 C C . PHE B 1 1043 ? 29.391 -0.203 -18.391 1 84.69 1043 PHE B C 1
ATOM 16014 O O . PHE B 1 1043 ? 28.969 -0.678 -17.344 1 84.69 1043 PHE B O 1
#

Nearest PDB structures (foldseek):
  6sm3-assembly1_B  TM=8.517E-01  e=3.344E-80  Porphyromonas gingivalis W83
  6slj-assembly1_A  TM=8.548E-01  e=2.636E-79  Porphyromonas gingivalis W83
  6sml-assembly1_B  TM=8.568E-01  e=1.219E-77  Porphyromonas gingivalis W83
  6sli-assembly1_B  TM=8.424E-01  e=1.222E-78  Porphyromonas gingivalis W83
  3qlb-assembly2_B  TM=7.252E-01  e=3.783E-24  Pseudomonas fluorescens

Organism: NCBI:txid1302689